Protein AF-0000000068606017 (afdb_homodimer)

Structure (mmCIF, N/CA/C/O backbone):
data_AF-0000000068606017-model_v1
#
loop_
_entity.id
_entity.type
_entity.pdbx_description
1 polymer 'Niemann-Pick disease, type C1'
#
loop_
_atom_site.group_PDB
_atom_site.id
_atom_site.type_symbol
_atom_site.label_atom_id
_atom_site.label_alt_id
_atom_site.label_comp_id
_atom_site.label_asym_id
_atom_site.label_entity_id
_atom_site.label_seq_id
_atom_site.pdbx_PDB_ins_code
_atom_site.Cartn_x
_atom_site.Cartn_y
_atom_site.Cartn_z
_atom_site.occupancy
_atom_site.B_iso_or_equiv
_atom_site.auth_seq_id
_atom_site.auth_comp_id
_atom_site.auth_asym_id
_atom_site.auth_atom_id
_atom_site.pdbx_PDB_model_num
ATOM 1 N N . MET A 1 1 ? -15.656 -75.125 -33.688 1 21.33 1 MET A N 1
ATOM 2 C CA . MET A 1 1 ? -15.297 -74.25 -34.75 1 21.33 1 MET A CA 1
ATOM 3 C C . MET A 1 1 ? -16.312 -73.125 -34.875 1 21.33 1 MET A C 1
ATOM 5 O O . MET A 1 1 ? -17.516 -73.375 -35.031 1 21.33 1 MET A O 1
ATOM 9 N N . CYS A 1 2 ? -16.016 -72 -34.031 1 26.03 2 CYS A N 1
ATOM 10 C CA . CYS A 1 2 ? -16.812 -70.812 -33.719 1 26.03 2 CYS A CA 1
ATOM 11 C C . CYS A 1 2 ? -17.172 -70.062 -35 1 26.03 2 CYS A C 1
ATOM 13 O O . CYS A 1 2 ? -16.297 -69.5 -35.656 1 26.03 2 CYS A O 1
ATOM 15 N N . SER A 1 3 ? -17.953 -70.625 -35.906 1 27.33 3 SER A N 1
ATOM 16 C CA . SER A 1 3 ? -18.375 -70.25 -37.25 1 27.33 3 SER A CA 1
ATOM 17 C C . SER A 1 3 ? -19.141 -68.938 -37.188 1 27.33 3 SER A C 1
ATOM 19 O O . SER A 1 3 ? -20.266 -68.875 -36.656 1 27.33 3 SER A O 1
ATOM 21 N N . VAL A 1 4 ? -18.5 -67.75 -36.844 1 31.09 4 VAL A N 1
ATOM 22 C CA . VAL A 1 4 ? -19.141 -66.438 -36.938 1 31.09 4 VAL A CA 1
ATOM 23 C C . VAL A 1 4 ? -19.609 -66.188 -38.375 1 31.09 4 VAL A C 1
ATOM 25 O O . VAL A 1 4 ? -18.828 -66.312 -39.344 1 31.09 4 VAL A O 1
ATOM 28 N N . SER A 1 5 ? -20.812 -66.625 -38.688 1 28.27 5 SER A N 1
ATOM 29 C CA . SER A 1 5 ? -21.453 -66.375 -40 1 28.27 5 SER A CA 1
ATOM 30 C C . SER A 1 5 ? -21.281 -64.938 -40.406 1 28.27 5 SER A C 1
ATOM 32 O O . SER A 1 5 ? -21.188 -64 -39.594 1 28.27 5 SER A O 1
ATOM 34 N N . HIS A 1 6 ? -20.703 -64.5 -41.625 1 30.91 6 HIS A N 1
ATOM 35 C CA . HIS A 1 6 ? -20.406 -63.375 -42.469 1 30.91 6 HIS A CA 1
ATOM 36 C C . HIS A 1 6 ? -21.547 -62.344 -42.438 1 30.91 6 HIS A C 1
ATOM 38 O O . HIS A 1 6 ? -21.344 -61.188 -42.781 1 30.91 6 HIS A O 1
ATOM 44 N N . ALA A 1 7 ? -22.812 -62.781 -42.531 1 29.77 7 ALA A N 1
ATOM 45 C CA . ALA A 1 7 ? -23.859 -61.906 -43.031 1 29.77 7 ALA A CA 1
ATOM 46 C C . ALA A 1 7 ? -24 -60.656 -42.156 1 29.77 7 ALA A C 1
ATOM 48 O O . ALA A 1 7 ? -24.25 -59.562 -42.656 1 29.77 7 ALA A O 1
ATOM 49 N N . LEU A 1 8 ? -24.375 -60.75 -40.938 1 30.48 8 LEU A N 1
ATOM 50 C CA . LEU A 1 8 ? -24.984 -59.625 -40.25 1 30.48 8 LEU A CA 1
ATOM 51 C C . LEU A 1 8 ? -23.922 -58.625 -39.781 1 30.48 8 LEU A C 1
ATOM 53 O O . LEU A 1 8 ? -24.172 -57.781 -38.938 1 30.48 8 LEU A O 1
ATOM 57 N N . LEU A 1 9 ? -22.5 -58.906 -40.062 1 30.8 9 LEU A N 1
ATOM 58 C CA . LEU A 1 9 ? -21.641 -57.812 -39.625 1 30.8 9 LEU A CA 1
ATOM 59 C C . LEU A 1 9 ? -21.922 -56.531 -40.438 1 30.8 9 LEU A C 1
ATOM 61 O O . LEU A 1 9 ? -21.656 -56.5 -41.625 1 30.8 9 LEU A O 1
ATOM 65 N N . SER A 1 10 ? -23.047 -55.969 -40.312 1 31.67 10 SER A N 1
ATOM 66 C CA . SER A 1 10 ? -23.156 -54.656 -40.969 1 31.67 10 SER A CA 1
ATOM 67 C C . SER A 1 10 ? -21.859 -53.875 -40.906 1 31.67 10 SER A C 1
ATOM 69 O O . SER A 1 10 ? -21.156 -53.938 -39.906 1 31.67 10 SER A O 1
ATOM 71 N N . GLN A 1 11 ? -21.125 -53.656 -42.031 1 29.78 11 GLN A N 1
ATOM 72 C CA . GLN A 1 11 ? -19.812 -53.156 -42.438 1 29.78 11 GLN A CA 1
ATOM 73 C C . GLN A 1 11 ? -19.359 -52 -41.531 1 29.78 11 GLN A C 1
ATOM 75 O O . GLN A 1 11 ? -18.188 -51.938 -41.156 1 29.78 11 GLN A O 1
ATOM 80 N N . ASN A 1 12 ? -20.156 -50.906 -41.5 1 32.53 12 ASN A N 1
ATOM 81 C CA . ASN A 1 12 ? -19.625 -49.562 -41.219 1 32.53 12 ASN A CA 1
ATOM 82 C C . ASN A 1 12 ? -19.25 -49.438 -39.75 1 32.53 12 ASN A C 1
ATOM 84 O O . ASN A 1 12 ? -18.266 -48.781 -39.406 1 32.53 12 ASN A O 1
ATOM 88 N N . GLN A 1 13 ? -20.141 -49.781 -38.875 1 34.06 13 GLN A N 1
ATOM 89 C CA . GLN A 1 13 ? -19.969 -49.344 -37.5 1 34.06 13 GLN A CA 1
ATOM 90 C C . GLN A 1 13 ? -18.844 -50.125 -36.812 1 34.06 13 GLN A C 1
ATOM 92 O O . GLN A 1 13 ? -18.125 -49.562 -36 1 34.06 13 GLN A O 1
ATOM 97 N N . VAL A 1 14 ? -18.734 -51.406 -37.094 1 34.69 14 VAL A N 1
ATOM 98 C CA . VAL A 1 14 ? -17.672 -52.219 -36.438 1 34.69 14 VAL A CA 1
ATOM 99 C C . VAL A 1 14 ? -16.328 -51.844 -37.062 1 34.69 14 VAL A C 1
ATOM 101 O O . VAL A 1 14 ? -15.281 -52.219 -36.531 1 34.69 14 VAL A O 1
ATOM 104 N N . ARG A 1 15 ? -16.266 -51.312 -38.219 1 34.12 15 ARG A N 1
ATOM 105 C CA . ARG A 1 15 ? -14.992 -50.906 -38.812 1 34.12 15 ARG A CA 1
ATOM 106 C C . ARG A 1 15 ? -14.305 -49.812 -38 1 34.12 15 ARG A C 1
ATOM 108 O O . ARG A 1 15 ? -13.086 -49.656 -38.062 1 34.12 15 ARG A O 1
ATOM 115 N N . SER A 1 16 ? -15.133 -48.938 -37.531 1 35.94 16 SER A N 1
ATOM 116 C CA . SER A 1 16 ? -14.438 -47.875 -36.812 1 35.94 16 SER A CA 1
ATOM 117 C C . SER A 1 16 ? -13.695 -48.438 -35.594 1 35.94 16 SER A C 1
ATOM 119 O O . SER A 1 16 ? -12.883 -47.75 -35 1 35.94 16 SER A O 1
ATOM 121 N N . TRP A 1 17 ? -14.227 -49.469 -35.062 1 36.19 17 TRP A N 1
ATOM 122 C CA . TRP A 1 17 ? -13.477 -50.062 -33.969 1 36.19 17 TRP A CA 1
ATOM 123 C C . TRP A 1 17 ? -12.219 -50.75 -34.469 1 36.19 17 TRP A C 1
ATOM 125 O O . TRP A 1 17 ? -11.516 -51.406 -33.719 1 36.19 17 TRP A O 1
ATOM 135 N N . LYS A 1 18 ? -12.195 -51.062 -35.875 1 35.97 18 LYS A N 1
ATOM 136 C CA . LYS A 1 18 ? -11.227 -51.844 -36.625 1 35.97 18 LYS A CA 1
ATOM 137 C C . LYS A 1 18 ? -9.844 -51.219 -36.594 1 35.97 18 LYS A C 1
ATOM 139 O O . LYS A 1 18 ? -8.969 -51.562 -37.375 1 35.97 18 LYS A O 1
ATOM 144 N N . LEU A 1 19 ? -9.625 -50.094 -36 1 34.12 19 LEU A N 1
ATOM 145 C CA . LEU A 1 19 ? -8.25 -49.781 -36.375 1 34.12 19 LEU A CA 1
ATOM 146 C C . LEU A 1 19 ? -7.355 -51 -36.188 1 34.12 19 LEU A C 1
ATOM 148 O O . LEU A 1 19 ? -6.156 -50.969 -36.469 1 34.12 19 LEU A O 1
ATOM 152 N N . TYR A 1 20 ? -7.473 -51.875 -35.188 1 31.17 20 TYR A N 1
ATOM 153 C CA . TYR A 1 20 ? -6.359 -52.812 -35.25 1 31.17 20 TYR A CA 1
ATOM 154 C C . TYR A 1 20 ? -6.484 -53.688 -36.5 1 31.17 20 TYR A C 1
ATOM 156 O O . TYR A 1 20 ? -7.598 -54.031 -36.906 1 31.17 20 TYR A O 1
ATOM 164 N N . ARG A 1 21 ? -5.488 -53.812 -37.406 1 35.12 21 ARG A N 1
ATOM 165 C CA . ARG A 1 21 ? -5.102 -54.781 -38.438 1 35.12 21 ARG A CA 1
ATOM 166 C C . ARG A 1 21 ? -5.547 -56.188 -38.094 1 35.12 21 ARG A C 1
ATOM 168 O O . ARG A 1 21 ? -5.035 -57.156 -38.656 1 35.12 21 ARG A O 1
ATOM 175 N N . VAL A 1 22 ? -6.172 -56.531 -36.969 1 30.88 22 VAL A N 1
ATOM 176 C CA . VAL A 1 22 ? -6.234 -58 -37.031 1 30.88 22 VAL A CA 1
ATOM 177 C C . VAL A 1 22 ? -7.039 -58.438 -38.25 1 30.88 22 VAL A C 1
ATOM 179 O O . VAL A 1 22 ? -8 -57.75 -38.625 1 30.88 22 VAL A O 1
ATOM 182 N N . SER A 1 23 ? -6.555 -59.312 -39.219 1 31.05 23 SER A N 1
ATOM 183 C CA . SER A 1 23 ? -7.219 -60.25 -40.094 1 31.05 23 SER A CA 1
ATOM 184 C C . SER A 1 23 ? -8.602 -60.625 -39.562 1 31.05 23 SER A C 1
ATOM 186 O O . SER A 1 23 ? -8.969 -60.25 -38.438 1 31.05 23 SER A O 1
ATOM 188 N N . VAL A 1 24 ? -9.016 -62.062 -39.844 1 33.53 24 VAL A N 1
ATOM 189 C CA . VAL A 1 24 ? -10.219 -62.781 -39.438 1 33.53 24 VAL A CA 1
ATOM 190 C C . VAL A 1 24 ? -10.461 -62.625 -37.938 1 33.53 24 VAL A C 1
ATOM 192 O O . VAL A 1 24 ? -9.703 -63.156 -37.125 1 33.53 24 VAL A O 1
ATOM 195 N N . CYS A 1 25 ? -10.578 -61.625 -37.375 1 36.5 25 CYS A N 1
ATOM 196 C CA . CYS A 1 25 ? -10.766 -61.344 -35.938 1 36.5 25 CYS A CA 1
ATOM 197 C C . CYS A 1 25 ? -11.812 -62.281 -35.344 1 36.5 25 CYS A C 1
ATOM 199 O O . CYS A 1 25 ? -12.992 -62.188 -35.688 1 36.5 25 CYS A O 1
ATOM 201 N N . VAL A 1 26 ? -11.547 -63.5 -35.156 1 45.22 26 VAL A N 1
ATOM 202 C CA . VAL A 1 26 ? -12.328 -64.5 -34.406 1 45.22 26 VAL A CA 1
ATOM 203 C C . VAL A 1 26 ? -12.711 -63.938 -33.031 1 45.22 26 VAL A C 1
ATOM 205 O O . VAL A 1 26 ? -11.836 -63.625 -32.219 1 45.22 26 VAL A O 1
ATOM 208 N N . LEU A 1 27 ? -13.703 -63.062 -32.844 1 53.28 27 LEU A N 1
ATOM 209 C CA . LEU A 1 27 ? -14.305 -62.625 -31.578 1 53.28 27 LEU A CA 1
ATOM 210 C C . LEU A 1 27 ? -15.039 -63.75 -30.891 1 53.28 27 LEU A C 1
ATOM 212 O O . LEU A 1 27 ? -15.555 -64.625 -31.562 1 53.28 27 LEU A O 1
ATOM 216 N N . CYS A 1 28 ? -14.758 -64.062 -29.656 1 60.47 28 CYS A N 1
ATOM 217 C CA . CYS A 1 28 ? -15.406 -65.125 -28.891 1 60.47 28 CYS A CA 1
ATOM 218 C C . CYS A 1 28 ? -16.781 -64.625 -28.391 1 60.47 28 CYS A C 1
ATOM 220 O O . CYS A 1 28 ? -17.391 -65.312 -27.578 1 60.47 28 CYS A O 1
ATOM 222 N N . CYS A 1 29 ? -17.219 -63.438 -28.812 1 63.72 29 CYS A N 1
ATOM 223 C CA . CYS A 1 29 ? -18.516 -63.031 -28.297 1 63.72 29 CYS A CA 1
ATOM 224 C C . CYS A 1 29 ? -19.594 -63.094 -29.375 1 63.72 29 CYS A C 1
ATOM 226 O O . CYS A 1 29 ? -19.281 -63.094 -30.578 1 63.72 29 CYS A O 1
ATOM 228 N N . ASP A 1 30 ? -20.734 -63.5 -29.016 1 64.75 30 ASP A N 1
ATOM 229 C CA . ASP A 1 30 ? -21.875 -63.562 -29.938 1 64.75 30 ASP A CA 1
ATOM 230 C C . ASP A 1 30 ? -22.344 -62.156 -30.297 1 64.75 30 ASP A C 1
ATOM 232 O O . ASP A 1 30 ? -21.922 -61.188 -29.672 1 64.75 30 ASP A O 1
ATOM 236 N N . VAL A 1 31 ? -22.891 -61.969 -31.297 1 63.28 31 VAL A N 1
ATOM 237 C CA . VAL A 1 31 ? -23.406 -60.688 -31.797 1 63.28 31 VAL A CA 1
ATOM 238 C C . VAL A 1 31 ? -24.25 -60.031 -30.734 1 63.28 31 VAL A C 1
ATOM 240 O O . VAL A 1 31 ? -24.219 -58.812 -30.578 1 63.28 31 VAL A O 1
ATOM 243 N N . GLN A 1 32 ? -24.953 -60.812 -30 1 63.47 32 GLN A N 1
ATOM 244 C CA . GLN A 1 32 ? -25.797 -60.25 -28.953 1 63.47 32 GLN A CA 1
ATOM 245 C C . GLN A 1 32 ? -24.953 -59.656 -27.828 1 63.47 32 GLN A C 1
ATOM 247 O O . GLN A 1 32 ? -25.281 -58.594 -27.281 1 63.47 32 GLN A O 1
ATOM 252 N N . GLN A 1 33 ? -23.859 -60.344 -27.609 1 68.69 33 GLN A N 1
ATOM 253 C CA . GLN A 1 33 ? -22.969 -59.844 -26.578 1 68.69 33 GLN A CA 1
ATOM 254 C C . GLN A 1 33 ? -22.312 -58.531 -27.016 1 68.69 33 GLN A C 1
ATOM 256 O O . GLN A 1 33 ? -22.125 -57.625 -26.203 1 68.69 33 GLN A O 1
ATOM 261 N N . LEU A 1 34 ? -22.062 -58.5 -28.203 1 68.25 34 LEU A N 1
ATOM 262 C CA . LEU A 1 34 ? -21.469 -57.281 -28.719 1 68.25 34 LEU A CA 1
ATOM 263 C C . LEU A 1 34 ? -22.469 -56.125 -28.688 1 68.25 34 LEU A C 1
ATOM 265 O O . LEU A 1 34 ? -22.094 -55 -28.375 1 68.25 34 LEU A O 1
ATOM 269 N N . HIS A 1 35 ? -23.641 -56.438 -29.016 1 65.69 35 HIS A N 1
ATOM 270 C CA . HIS A 1 35 ? -24.672 -55.375 -28.938 1 65.69 35 HIS A CA 1
ATOM 271 C C . HIS A 1 35 ? -24.891 -54.938 -27.5 1 65.69 35 HIS A C 1
ATOM 273 O O . HIS A 1 35 ? -25.078 -53.75 -27.234 1 65.69 35 HIS A O 1
ATOM 279 N N . THR A 1 36 ? -24.766 -55.875 -26.641 1 66.69 36 THR A N 1
ATOM 280 C CA . THR A 1 36 ? -24.938 -55.531 -25.234 1 66.69 36 THR A CA 1
ATOM 281 C C . THR A 1 36 ? -23.75 -54.719 -24.734 1 66.69 36 THR A C 1
ATOM 283 O O . THR A 1 36 ? -23.938 -53.75 -23.969 1 66.69 36 THR A O 1
ATOM 286 N N . LEU A 1 37 ? -22.672 -55.094 -25.203 1 71.12 37 LEU A N 1
ATOM 287 C CA . LEU A 1 37 ? -21.484 -54.344 -24.797 1 71.12 37 LEU A CA 1
ATOM 288 C C . LEU A 1 37 ? -21.547 -52.906 -25.344 1 71.12 37 LEU A C 1
ATOM 290 O O . LEU A 1 37 ? -21.234 -51.938 -24.641 1 71.12 37 LEU A O 1
ATOM 294 N N . LYS A 1 38 ? -21.859 -52.875 -26.531 1 67.31 38 LYS A N 1
ATOM 295 C CA . LYS A 1 38 ? -21.984 -51.531 -27.141 1 67.31 38 LYS A CA 1
ATOM 296 C C . LYS A 1 38 ? -23.031 -50.688 -26.406 1 67.31 38 LYS A C 1
ATOM 298 O O . LYS A 1 38 ? -22.812 -49.5 -26.141 1 67.31 38 LYS A O 1
ATOM 303 N N . GLY A 1 39 ? -24.047 -51.281 -26.141 1 62.28 39 GLY A N 1
ATOM 304 C CA . GLY A 1 39 ? -25.094 -50.562 -25.422 1 62.28 39 GLY A CA 1
ATOM 305 C C . GLY A 1 39 ? -24.672 -50.156 -24.016 1 62.28 39 GLY A C 1
ATOM 306 O O . GLY A 1 39 ? -24.984 -49.031 -23.578 1 62.28 39 GLY A O 1
ATOM 307 N N . SER A 1 40 ? -23.891 -50.969 -23.406 1 65 40 SER A N 1
ATOM 308 C CA . SER A 1 40 ? -23.469 -50.688 -22.031 1 65 40 SER A CA 1
ATOM 309 C C . SER A 1 40 ? -22.391 -49.625 -22 1 65 40 SER A C 1
ATOM 311 O O . SER A 1 40 ? -22.219 -48.938 -20.984 1 65 40 SER A O 1
ATOM 313 N N . LEU A 1 41 ? -21.75 -49.5 -23.062 1 67.19 41 LEU A N 1
ATOM 314 C CA . LEU A 1 41 ? -20.625 -48.562 -23.062 1 67.19 41 LEU A CA 1
ATOM 315 C C . LEU A 1 41 ? -21.062 -47.188 -23.594 1 67.19 41 LEU A C 1
ATOM 317 O O . LEU A 1 41 ? -20.266 -46.25 -23.641 1 67.19 41 LEU A O 1
ATOM 321 N N . GLN A 1 42 ? -22.203 -47.031 -23.922 1 63.38 42 GLN A N 1
ATOM 322 C CA . GLN A 1 42 ? -22.672 -45.75 -24.453 1 63.38 42 GLN A CA 1
ATOM 323 C C . GLN A 1 42 ? -22.641 -44.656 -23.375 1 63.38 42 GLN A C 1
ATOM 325 O O . GLN A 1 42 ? -22.25 -43.531 -23.641 1 63.38 42 GLN A O 1
ATOM 330 N N . LEU A 1 43 ? -22.984 -45 -22.203 1 62.84 43 LEU A N 1
ATOM 331 C CA . LEU A 1 43 ? -23 -44.031 -21.125 1 62.84 43 LEU A CA 1
ATOM 332 C C . LEU A 1 43 ? -21.578 -43.656 -20.719 1 62.84 43 LEU A C 1
ATOM 334 O O . LEU A 1 43 ? -21.25 -42.469 -20.625 1 62.84 43 LEU A O 1
ATOM 338 N N . PRO A 1 44 ? -20.781 -44.656 -20.484 1 64.81 44 PRO A N 1
ATOM 339 C CA . PRO A 1 44 ? -19.406 -44.281 -20.188 1 64.81 44 PRO A CA 1
ATOM 340 C C . PRO A 1 44 ? -18.766 -43.469 -21.312 1 64.81 44 PRO A C 1
ATOM 342 O O . PRO A 1 44 ? -17.922 -42.594 -21.047 1 64.81 44 PRO A O 1
ATOM 345 N N . LEU A 1 45 ? -19.109 -43.75 -22.438 1 68.75 45 LEU A N 1
ATOM 346 C CA . LEU A 1 45 ? -18.609 -43 -23.562 1 68.75 45 LEU A CA 1
ATOM 347 C C . LEU A 1 45 ? -19 -41.531 -23.422 1 68.75 45 LEU A C 1
ATOM 349 O O . LEU A 1 45 ? -18.172 -40.625 -23.672 1 68.75 45 LEU A O 1
ATOM 353 N N . GLN A 1 46 ? -20.109 -41.344 -23.031 1 62.56 46 GLN A N 1
ATOM 354 C CA . GLN A 1 46 ? -20.578 -39.969 -22.891 1 62.56 46 GLN A CA 1
ATOM 355 C C . GLN A 1 46 ? -19.828 -39.25 -21.781 1 62.56 46 GLN A C 1
ATOM 357 O O . GLN A 1 46 ? -19.562 -38.031 -21.875 1 62.56 46 GLN A O 1
ATOM 362 N N . PHE A 1 47 ? -19.422 -39.938 -20.828 1 63.56 47 PHE A N 1
ATOM 363 C CA . PHE A 1 47 ? -18.781 -39.281 -19.688 1 63.56 47 PHE A CA 1
ATOM 364 C C . PHE A 1 47 ? -17.281 -39.188 -19.922 1 63.56 47 PHE A C 1
ATOM 366 O O . PHE A 1 47 ? -16.641 -38.219 -19.469 1 63.56 47 PHE A O 1
ATOM 373 N N . LEU A 1 48 ? -16.75 -40.156 -20.578 1 63.31 48 LEU A N 1
ATOM 374 C CA . LEU A 1 48 ? -15.297 -40.188 -20.734 1 63.31 48 LEU A CA 1
ATOM 375 C C . LEU A 1 48 ? -14.898 -39.719 -22.125 1 63.31 48 LEU A C 1
ATOM 377 O O . LEU A 1 48 ? -13.719 -39.781 -22.484 1 63.31 48 LEU A O 1
ATOM 381 N N . SER A 1 49 ? -15.875 -39.281 -22.812 1 62.94 49 SER A N 1
ATOM 382 C CA . SER A 1 49 ? -15.586 -38.875 -24.188 1 62.94 49 SER A CA 1
ATOM 383 C C . SER A 1 49 ? -14.711 -37.656 -24.219 1 62.94 49 SER A C 1
ATOM 385 O O . SER A 1 49 ? -14.078 -37.344 -25.234 1 62.94 49 SER A O 1
ATOM 387 N N . ARG A 1 50 ? -14.703 -37 -23.047 1 65.44 50 ARG A N 1
ATOM 388 C CA . ARG A 1 50 ? -13.891 -35.781 -23 1 65.44 50 ARG A CA 1
ATOM 389 C C . ARG A 1 50 ? -12.406 -36.125 -23.125 1 65.44 50 ARG A C 1
ATOM 391 O O . ARG A 1 50 ? -11.617 -35.281 -23.594 1 65.44 50 ARG A O 1
ATOM 398 N N . CYS A 1 51 ? -12.203 -37.188 -22.609 1 66.81 51 CYS A N 1
ATOM 399 C CA . CYS A 1 51 ? -10.836 -37.719 -22.75 1 66.81 51 CYS A CA 1
ATOM 400 C C . CYS A 1 51 ? -10.82 -39 -23.562 1 66.81 51 CYS A C 1
ATOM 402 O O . CYS A 1 51 ? -11.039 -40.094 -23.016 1 66.81 51 CYS A O 1
ATOM 404 N N . PRO A 1 52 ? -10.648 -38.844 -24.859 1 72.25 52 PRO A N 1
ATOM 405 C CA . PRO A 1 52 ? -10.695 -40.031 -25.734 1 72.25 52 PRO A CA 1
ATOM 406 C C . PRO A 1 52 ? -9.75 -41.156 -25.281 1 72.25 52 PRO A C 1
ATOM 408 O O . PRO A 1 52 ? -10.078 -42.312 -25.391 1 72.25 52 PRO A O 1
ATOM 411 N N . ALA A 1 53 ? -8.711 -40.75 -24.672 1 73.25 53 ALA A N 1
ATOM 412 C CA . ALA A 1 53 ? -7.773 -41.75 -24.203 1 73.25 53 ALA A CA 1
ATOM 413 C C . ALA A 1 53 ? -8.375 -42.562 -23.047 1 73.25 53 ALA A C 1
ATOM 415 O O . ALA A 1 53 ? -8.234 -43.781 -23 1 73.25 53 ALA A O 1
ATOM 416 N N . CYS A 1 54 ? -9.094 -41.875 -22.219 1 70.69 54 CYS A N 1
ATOM 417 C CA . CYS A 1 54 ? -9.711 -42.531 -21.078 1 70.69 54 CYS A CA 1
ATOM 418 C C . CYS A 1 54 ? -10.805 -43.5 -21.531 1 70.69 54 CYS A C 1
ATOM 420 O O . CYS A 1 54 ? -10.922 -44.625 -21.016 1 70.69 54 CYS A O 1
ATOM 422 N N . PHE A 1 55 ? -11.523 -43.094 -22.484 1 74.62 55 PHE A N 1
ATOM 423 C CA . PHE A 1 55 ? -12.594 -43.938 -22.984 1 74.62 55 PHE A CA 1
ATOM 424 C C . PHE A 1 55 ? -12.031 -45.156 -23.734 1 74.62 55 PHE A C 1
ATOM 426 O O . PHE A 1 55 ? -12.555 -46.25 -23.609 1 74.62 55 PHE A O 1
ATOM 433 N N . PHE A 1 56 ? -11.062 -44.906 -24.422 1 75.12 56 PHE A N 1
ATOM 434 C CA . PHE A 1 56 ? -10.43 -46 -25.141 1 75.12 56 PHE A CA 1
ATOM 435 C C . PHE A 1 56 ? -9.914 -47.062 -24.172 1 75.12 56 PHE A C 1
ATOM 437 O O . PHE A 1 56 ? -10.102 -48.25 -24.391 1 75.12 56 PHE A O 1
ATOM 444 N N . ASN A 1 57 ? -9.352 -46.625 -23.188 1 74.25 57 ASN A N 1
ATOM 445 C CA . ASN A 1 57 ? -8.828 -47.531 -22.188 1 74.25 57 ASN A CA 1
ATOM 446 C C . ASN A 1 57 ? -9.953 -48.312 -21.516 1 74.25 57 ASN A C 1
ATOM 448 O O . ASN A 1 57 ? -9.805 -49.5 -21.234 1 74.25 57 ASN A O 1
ATOM 452 N N . LEU A 1 58 ? -10.992 -47.625 -21.297 1 75.44 58 LEU A N 1
ATOM 453 C CA . LEU A 1 58 ? -12.148 -48.281 -20.719 1 75.44 58 LEU A CA 1
ATOM 454 C C . LEU A 1 58 ? -12.734 -49.312 -21.672 1 75.44 58 LEU A C 1
ATOM 456 O O . LEU A 1 58 ? -13.078 -50.438 -21.266 1 75.44 58 LEU A O 1
ATOM 460 N N . MET A 1 59 ? -12.797 -48.938 -22.844 1 75.44 59 MET A N 1
ATOM 461 C CA . MET A 1 59 ? -13.336 -49.844 -23.859 1 75.44 59 MET A CA 1
ATOM 462 C C . MET A 1 59 ? -12.453 -51.062 -24.016 1 75.44 59 MET A C 1
ATOM 464 O O . MET A 1 59 ? -12.961 -52.188 -24.172 1 75.44 59 MET A O 1
ATOM 468 N N . ASN A 1 60 ? -11.258 -50.844 -23.938 1 75 60 ASN A N 1
ATOM 469 C CA . ASN A 1 60 ? -10.32 -51.969 -24.031 1 75 60 ASN A CA 1
ATOM 470 C C . ASN A 1 60 ? -10.484 -52.938 -22.859 1 75 60 ASN A C 1
ATOM 472 O O . ASN A 1 60 ? -10.383 -54.156 -23.047 1 75 60 ASN A O 1
ATOM 476 N N . LEU A 1 61 ? -10.703 -52.375 -21.812 1 76.06 61 LEU A N 1
ATOM 477 C CA . LEU A 1 61 ? -10.922 -53.219 -20.641 1 76.06 61 LEU A CA 1
ATOM 478 C C . LEU A 1 61 ? -12.125 -54.125 -20.844 1 76.06 61 LEU A C 1
ATOM 480 O O . LEU A 1 61 ? -12.047 -55.344 -20.609 1 76.06 61 LEU A O 1
ATOM 484 N N . PHE A 1 62 ? -13.188 -53.625 -21.406 1 74.69 62 PHE A N 1
ATOM 485 C CA . PHE A 1 62 ? -14.422 -54.406 -21.516 1 74.69 62 PHE A CA 1
ATOM 486 C C . PHE A 1 62 ? -14.406 -55.25 -22.766 1 74.69 62 PHE A C 1
ATOM 488 O O . PHE A 1 62 ? -14.977 -56.375 -22.781 1 74.69 62 PHE A O 1
ATOM 495 N N . CYS A 1 63 ? -13.844 -54.719 -23.688 1 74.31 63 CYS A N 1
ATOM 496 C CA . CYS A 1 63 ? -13.742 -55.5 -24.906 1 74.31 63 CYS A CA 1
ATOM 497 C C . CYS A 1 63 ? -12.914 -56.75 -24.672 1 74.31 63 CYS A C 1
ATOM 499 O O . CYS A 1 63 ? -13.258 -57.844 -25.172 1 74.31 63 CYS A O 1
ATOM 501 N N . GLU A 1 64 ? -11.906 -56.625 -23.859 1 76.62 64 GLU A N 1
ATOM 502 C CA . GLU A 1 64 ? -11.078 -57.781 -23.562 1 76.62 64 GLU A CA 1
ATOM 503 C C . GLU A 1 64 ? -11.789 -58.75 -22.609 1 76.62 64 GLU A C 1
ATOM 505 O O . GLU A 1 64 ? -11.625 -59.969 -22.703 1 76.62 64 GLU A O 1
ATOM 510 N N . LEU A 1 65 ? -12.555 -58.188 -21.875 1 76.88 65 LEU A N 1
ATOM 511 C CA . LEU A 1 65 ? -13.312 -59 -20.922 1 76.88 65 LEU A CA 1
ATOM 512 C C . LEU A 1 65 ? -14.375 -59.812 -21.656 1 76.88 65 LEU A C 1
ATOM 514 O O . LEU A 1 65 ? -14.586 -61 -21.328 1 76.88 65 LEU A O 1
ATOM 518 N N . THR A 1 66 ? -15.023 -59.188 -22.625 1 73.38 66 THR A N 1
ATOM 519 C CA . THR A 1 66 ? -16.219 -59.812 -23.188 1 73.38 66 THR A CA 1
ATOM 520 C C . THR A 1 66 ? -15.906 -60.5 -24.516 1 73.38 66 THR A C 1
ATOM 522 O O . THR A 1 66 ? -16.469 -61.562 -24.812 1 73.38 66 THR A O 1
ATOM 525 N N . CYS A 1 67 ? -15.078 -59.844 -25.219 1 70.06 67 CYS A N 1
ATOM 526 C CA . CYS A 1 67 ? -15.016 -60.312 -26.594 1 70.06 67 CYS A CA 1
ATOM 527 C C . CYS A 1 67 ? -13.633 -60.844 -26.922 1 70.06 67 CYS A C 1
ATOM 529 O O . CYS A 1 67 ? -13.391 -61.312 -28.047 1 70.06 67 CYS A O 1
ATOM 531 N N . SER A 1 68 ? -12.781 -60.906 -26.047 1 74.25 68 SER A N 1
ATOM 532 C CA . SER A 1 68 ? -11.422 -61.344 -26.359 1 74.25 68 SER A CA 1
ATOM 533 C C . SER A 1 68 ? -11.359 -62.844 -26.562 1 74.25 68 SER A C 1
ATOM 535 O O . SER A 1 68 ? -11.969 -63.594 -25.812 1 74.25 68 SER A O 1
ATOM 537 N N . PRO A 1 69 ? -10.891 -63.312 -27.609 1 69.94 69 PRO A N 1
ATOM 538 C CA . PRO A 1 69 ? -10.711 -64.75 -27.797 1 69.94 69 PRO A CA 1
ATOM 539 C C . PRO A 1 69 ? -9.75 -65.375 -26.766 1 69.94 69 PRO A C 1
ATOM 541 O O . PRO A 1 69 ? -9.734 -66.562 -26.578 1 69.94 69 PRO A O 1
ATOM 544 N N . LEU A 1 70 ? -9.07 -64.438 -26 1 73.12 70 LEU A N 1
ATOM 545 C CA . LEU A 1 70 ? -8.125 -64.875 -25 1 73.12 70 LEU A CA 1
ATOM 546 C C . LEU A 1 70 ? -8.711 -64.812 -23.594 1 73.12 70 LEU A C 1
ATOM 548 O O . LEU A 1 70 ? -7.973 -64.75 -22.609 1 73.12 70 LEU A O 1
ATOM 552 N N . GLN A 1 71 ? -9.945 -64.812 -23.453 1 73.81 71 GLN A N 1
ATOM 553 C CA . GLN A 1 71 ? -10.633 -64.625 -22.172 1 73.81 71 GLN A CA 1
ATOM 554 C C . GLN A 1 71 ? -10.203 -65.688 -21.156 1 73.81 71 GLN A C 1
ATOM 556 O O . GLN A 1 71 ? -10.148 -65.375 -19.953 1 73.81 71 GLN A O 1
ATOM 561 N N . SER A 1 72 ? -9.977 -66.875 -21.688 1 72.81 72 SER A N 1
ATOM 562 C CA . SER A 1 72 ? -9.664 -68 -20.797 1 72.81 72 SER A CA 1
ATOM 563 C C . SER A 1 72 ? -8.328 -67.75 -20.094 1 72.81 72 SER A C 1
ATOM 565 O O . SER A 1 72 ? -8.062 -68.375 -19.047 1 72.81 72 SER A O 1
ATOM 567 N N . LEU A 1 73 ? -7.645 -66.812 -20.641 1 76.62 73 LEU A N 1
ATOM 568 C CA . LEU A 1 73 ? -6.324 -66.625 -20.062 1 76.62 73 LEU A CA 1
ATOM 569 C C . LEU A 1 73 ? -6.402 -65.625 -18.859 1 76.62 73 LEU A C 1
ATOM 571 O O . LEU A 1 73 ? -5.555 -65.688 -17.969 1 76.62 73 LEU A O 1
ATOM 575 N N . PHE A 1 74 ? -7.398 -64.812 -18.844 1 78.19 74 PHE A N 1
ATOM 576 C CA . PHE A 1 74 ? -7.371 -63.844 -17.781 1 78.19 74 PHE A CA 1
ATOM 577 C C . PHE A 1 74 ? -8.703 -63.812 -17.047 1 78.19 74 PHE A C 1
ATOM 579 O O . PHE A 1 74 ? -8.898 -63 -16.141 1 78.19 74 PHE A O 1
ATOM 586 N N . MET A 1 75 ? -9.547 -64.625 -17.391 1 77 75 MET A N 1
ATOM 587 C CA . MET A 1 75 ? -10.844 -64.625 -16.719 1 77 75 MET A CA 1
ATOM 588 C C . MET A 1 75 ? -11.117 -66.062 -16.156 1 77 75 MET A C 1
ATOM 590 O O . MET A 1 75 ? -10.938 -67.062 -16.859 1 77 75 MET A O 1
ATOM 594 N N . ASN A 1 76 ? -11.359 -66 -14.852 1 77 76 ASN A N 1
ATOM 595 C CA . ASN A 1 76 ? -11.711 -67.312 -14.211 1 77 76 ASN A CA 1
ATOM 596 C C . ASN A 1 76 ? -13.117 -67.25 -13.617 1 77 76 ASN A C 1
ATOM 598 O O . ASN A 1 76 ? -13.445 -66.312 -12.844 1 77 76 ASN A O 1
ATOM 602 N N . GLY A 1 77 ? -14.023 -68.062 -14.055 1 67.56 77 GLY A N 1
ATOM 603 C CA . GLY A 1 77 ? -15.352 -68.188 -13.461 1 67.56 77 GLY A CA 1
ATOM 604 C C . GLY A 1 77 ? -15.336 -68.875 -12.109 1 67.56 77 GLY A C 1
ATOM 605 O O . GLY A 1 77 ? -14.883 -70 -11.984 1 67.56 77 GLY A O 1
ATOM 606 N N . THR A 1 78 ? -15.562 -68.188 -11.016 1 69.44 78 THR A N 1
ATOM 607 C CA . THR A 1 78 ? -15.43 -68.688 -9.672 1 69.44 78 THR A CA 1
ATOM 608 C C . THR A 1 78 ? -16.766 -69.25 -9.172 1 69.44 78 THR A C 1
ATOM 610 O O . THR A 1 78 ? -16.781 -70.188 -8.375 1 69.44 78 THR A O 1
ATOM 613 N N . GLN A 1 79 ? -17.875 -68.625 -9.531 1 68.38 79 GLN A N 1
ATOM 614 C CA . GLN A 1 79 ? -19.156 -69.125 -9.016 1 68.38 79 GLN A CA 1
ATOM 615 C C . GLN A 1 79 ? -20.125 -69.438 -10.156 1 68.38 79 GLN A C 1
ATOM 617 O O . GLN A 1 79 ? -20.281 -68.625 -11.078 1 68.38 79 GLN A O 1
ATOM 622 N N . PHE A 1 80 ? -20.656 -70.688 -10.117 1 65.25 80 PHE A N 1
ATOM 623 C CA . PHE A 1 80 ? -21.594 -71.125 -11.133 1 65.25 80 PHE A CA 1
ATOM 624 C C . PHE A 1 80 ? -22.938 -71.5 -10.5 1 65.25 80 PHE A C 1
ATOM 626 O O . PHE A 1 80 ? -23 -71.938 -9.352 1 65.25 80 PHE A O 1
ATOM 633 N N . THR A 1 81 ? -23.984 -70.875 -10.758 1 60.12 81 THR A N 1
ATOM 634 C CA . THR A 1 81 ? -25.281 -71.312 -10.242 1 60.12 81 THR A CA 1
ATOM 635 C C . THR A 1 81 ? -25.688 -72.625 -10.859 1 60.12 81 THR A C 1
ATOM 637 O O . THR A 1 81 ? -25.406 -72.875 -12.031 1 60.12 81 THR A O 1
ATOM 640 N N . ASN A 1 82 ? -25.891 -73.75 -9.953 1 53.34 82 ASN A N 1
ATOM 641 C CA . ASN A 1 82 ? -26.422 -75 -10.352 1 53.34 82 ASN A CA 1
ATOM 642 C C . ASN A 1 82 ? -27.906 -74.938 -10.688 1 53.34 82 ASN A C 1
ATOM 644 O O . ASN A 1 82 ? -28.75 -74.938 -9.789 1 53.34 82 ASN A O 1
ATOM 648 N N . GLY A 1 83 ? -28.453 -74.062 -11.352 1 46.22 83 GLY A N 1
ATOM 649 C CA . GLY A 1 83 ? -29.875 -74.25 -11.523 1 46.22 83 GLY A CA 1
ATOM 650 C C . GLY A 1 83 ? -30.25 -75.562 -12.188 1 46.22 83 GLY A C 1
ATOM 651 O O . GLY A 1 83 ? -29.453 -76.125 -12.961 1 46.22 83 GLY A O 1
ATOM 652 N N . THR A 1 84 ? -30.922 -76.5 -11.344 1 46.41 84 THR A N 1
ATOM 653 C CA . THR A 1 84 ? -31.453 -77.75 -11.727 1 46.41 84 THR A CA 1
ATOM 654 C C . THR A 1 84 ? -32 -77.75 -13.148 1 46.41 84 THR A C 1
ATOM 656 O O . THR A 1 84 ? -32.188 -78.812 -13.766 1 46.41 84 THR A O 1
ATOM 659 N N . ALA A 1 85 ? -32.938 -76.812 -13.414 1 46.12 85 ALA A N 1
ATOM 660 C CA . ALA A 1 85 ? -33.656 -77.188 -14.625 1 46.12 85 ALA A CA 1
ATOM 661 C C . ALA A 1 85 ? -32.688 -77.438 -15.781 1 46.12 85 ALA A C 1
ATOM 663 O O . ALA A 1 85 ? -32.688 -78.5 -16.391 1 46.12 85 ALA A O 1
ATOM 664 N N . ALA A 1 86 ? -32.875 -76.75 -16.938 1 47.25 86 ALA A N 1
ATOM 665 C CA . ALA A 1 86 ? -32.5 -77.062 -18.312 1 47.25 86 ALA A CA 1
ATOM 666 C C . ALA A 1 86 ? -31.016 -76.875 -18.562 1 47.25 86 ALA A C 1
ATOM 668 O O . ALA A 1 86 ? -30.594 -76.688 -19.703 1 47.25 86 ALA A O 1
ATOM 669 N N . ASN A 1 87 ? -30.062 -77.438 -17.812 1 47.78 87 ASN A N 1
ATOM 670 C CA . ASN A 1 87 ? -28.656 -77.688 -18.078 1 47.78 87 ASN A CA 1
ATOM 671 C C . ASN A 1 87 ? -27.891 -76.375 -18.312 1 47.78 87 ASN A C 1
ATOM 673 O O . ASN A 1 87 ? -26.891 -76.312 -19.031 1 47.78 87 ASN A O 1
ATOM 677 N N . LYS A 1 88 ? -28.594 -75.25 -18.219 1 52.78 88 LYS A N 1
ATOM 678 C CA . LYS A 1 88 ? -27.797 -74.062 -18.531 1 52.78 88 LYS A CA 1
ATOM 679 C C . LYS A 1 88 ? -27.078 -73.5 -17.297 1 52.78 88 LYS A C 1
ATOM 681 O O . LYS A 1 88 ? -27.703 -73.25 -16.266 1 52.78 88 LYS A O 1
ATOM 686 N N . THR A 1 89 ? -25.75 -73.875 -17.016 1 58.03 89 THR A N 1
ATOM 687 C CA . THR A 1 89 ? -24.891 -73.312 -15.961 1 58.03 89 THR A CA 1
ATOM 688 C C . THR A 1 89 ? -24.516 -71.875 -16.219 1 58.03 89 THR A C 1
ATOM 690 O O . THR A 1 89 ? -24.047 -71.562 -17.312 1 58.03 89 THR A O 1
ATOM 693 N N . ASN A 1 90 ? -25.172 -71 -15.609 1 59.56 90 ASN A N 1
ATOM 694 C CA . ASN A 1 90 ? -24.844 -69.562 -15.773 1 59.56 90 ASN A CA 1
ATOM 695 C C . ASN A 1 90 ? -23.703 -69.188 -14.852 1 59.56 90 ASN A C 1
ATOM 697 O O . ASN A 1 90 ? -23.578 -69.688 -13.734 1 59.56 90 ASN A O 1
ATOM 701 N N . VAL A 1 91 ? -22.719 -68.5 -15.398 1 64.69 91 VAL A N 1
ATOM 702 C CA . VAL A 1 91 ? -21.609 -67.938 -14.633 1 64.69 91 VAL A CA 1
ATOM 703 C C . VAL A 1 91 ? -22.078 -66.75 -13.812 1 64.69 91 VAL A C 1
ATOM 705 O O . VAL A 1 91 ? -22.609 -65.75 -14.367 1 64.69 91 VAL A O 1
ATOM 708 N N . VAL A 1 92 ? -22.078 -66.875 -12.516 1 64.69 92 VAL A N 1
ATOM 709 C CA . VAL A 1 92 ? -22.547 -65.812 -11.633 1 64.69 92 VAL A CA 1
ATOM 710 C C . VAL A 1 92 ? -21.391 -64.875 -11.305 1 64.69 92 VAL A C 1
ATOM 712 O O . VAL A 1 92 ? -21.594 -63.625 -11.148 1 64.69 92 VAL A O 1
ATOM 715 N N . GLU A 1 93 ? -20.188 -65.438 -11.133 1 66.56 93 GLU A N 1
ATOM 716 C CA . GLU A 1 93 ? -19.047 -64.625 -10.75 1 66.56 93 GLU A CA 1
ATOM 717 C C . GLU A 1 93 ? -17.812 -64.938 -11.586 1 66.56 93 GLU A C 1
ATOM 719 O O . GLU A 1 93 ? -17.531 -66.125 -11.836 1 66.56 93 GLU A O 1
ATOM 724 N N . VAL A 1 94 ? -17.266 -63.812 -12.156 1 71.75 94 VAL A N 1
ATOM 725 C CA . VAL A 1 94 ? -16.031 -64 -12.906 1 71.75 94 VAL A CA 1
ATOM 726 C C . VAL A 1 94 ? -14.906 -63.188 -12.305 1 71.75 94 VAL A C 1
ATOM 728 O O . VAL A 1 94 ? -15.133 -62.062 -11.867 1 71.75 94 VAL A O 1
ATOM 731 N N . GLN A 1 95 ? -13.797 -63.75 -12.039 1 73.75 95 GLN A N 1
ATOM 732 C CA . GLN A 1 95 ? -12.602 -63.031 -11.648 1 73.75 95 GLN A CA 1
ATOM 733 C C . GLN A 1 95 ? -11.805 -62.562 -12.867 1 73.75 95 GLN A C 1
ATOM 735 O O . GLN A 1 95 ? -11.43 -63.406 -13.703 1 73.75 95 GLN A O 1
ATOM 740 N N . TYR A 1 96 ? -11.711 -61.25 -13 1 75.5 96 TYR A N 1
ATOM 741 C CA . TYR A 1 96 ? -10.992 -60.656 -14.109 1 75.5 96 TYR A CA 1
ATOM 742 C C . TYR A 1 96 ? -9.625 -60.156 -13.664 1 75.5 96 TYR A C 1
ATOM 744 O O . TYR A 1 96 ? -9.523 -59.219 -12.852 1 75.5 96 TYR A O 1
ATOM 752 N N . TYR A 1 97 ? -8.641 -60.875 -14.07 1 75.06 97 TYR A N 1
ATOM 753 C CA . TYR A 1 97 ? -7.277 -60.5 -13.711 1 75.06 97 TYR A CA 1
ATOM 754 C C . TYR A 1 97 ? -6.719 -59.469 -14.672 1 75.06 97 TYR A C 1
ATOM 756 O O . TYR A 1 97 ? -6.582 -59.719 -15.867 1 75.06 97 TYR A O 1
ATOM 764 N N . ILE A 1 98 ? -6.586 -58.25 -14.094 1 72.88 98 ILE A N 1
ATOM 765 C CA . ILE A 1 98 ? -6.074 -57.125 -14.883 1 72.88 98 ILE A CA 1
ATOM 766 C C . ILE A 1 98 ? -4.691 -56.719 -14.367 1 72.88 98 ILE A C 1
ATOM 768 O O . ILE A 1 98 ? -4.434 -56.781 -13.164 1 72.88 98 ILE A O 1
ATOM 772 N N . GLY A 1 99 ? -3.881 -56.469 -15.227 1 69 99 GLY A N 1
ATOM 773 C CA . GLY A 1 99 ? -2.545 -56.031 -14.844 1 69 99 GLY A CA 1
ATOM 774 C C . GLY A 1 99 ? -2.52 -54.656 -14.195 1 69 99 GLY A C 1
ATOM 775 O O . GLY A 1 99 ? -3.334 -53.812 -14.523 1 69 99 GLY A O 1
ATOM 776 N N . GLN A 1 100 ? -1.777 -54.5 -13.312 1 64.06 100 GLN A N 1
ATOM 777 C CA . GLN A 1 100 ? -1.634 -53.219 -12.617 1 64.06 100 GLN A CA 1
ATOM 778 C C . GLN A 1 100 ? -1.201 -52.094 -13.578 1 64.06 100 GLN A C 1
ATOM 780 O O . GLN A 1 100 ? -1.545 -50.938 -13.383 1 64.06 100 GLN A O 1
ATOM 785 N N . THR A 1 101 ? -0.638 -52.5 -14.617 1 60.59 101 THR A N 1
ATOM 786 C CA . THR A 1 101 ? -0.214 -51.531 -15.617 1 60.59 101 THR A CA 1
ATOM 787 C C . THR A 1 101 ? -1.416 -50.969 -16.375 1 60.59 101 THR A C 1
ATOM 789 O O . THR A 1 101 ? -1.451 -49.781 -16.719 1 60.59 101 THR A O 1
ATOM 792 N N . PHE A 1 102 ? -2.363 -51.844 -16.641 1 64.88 102 PHE A N 1
ATOM 793 C CA . PHE A 1 102 ? -3.613 -51.438 -17.266 1 64.88 102 PHE A CA 1
ATOM 794 C C . PHE A 1 102 ? -4.391 -50.5 -16.328 1 64.88 102 PHE A C 1
ATOM 796 O O . PHE A 1 102 ? -4.961 -49.5 -16.766 1 64.88 102 PHE A O 1
ATOM 803 N N . ALA A 1 103 ? -4.262 -50.844 -15.055 1 60.59 103 ALA A N 1
ATOM 804 C CA . ALA A 1 103 ? -5.051 -50.125 -14.062 1 60.59 103 ALA A CA 1
ATOM 805 C C . ALA A 1 103 ? -4.406 -48.781 -13.727 1 60.59 103 ALA A C 1
ATOM 807 O O . ALA A 1 103 ? -5.102 -47.812 -13.391 1 60.59 103 ALA A O 1
ATOM 808 N N . ASN A 1 104 ? -3.174 -48.688 -13.742 1 51.94 104 ASN A N 1
ATOM 809 C CA . ASN A 1 104 ? -2.459 -47.469 -13.344 1 51.94 104 ASN A CA 1
ATOM 810 C C . ASN A 1 104 ? -2.324 -46.5 -14.5 1 51.94 104 ASN A C 1
ATOM 812 O O . ASN A 1 104 ? -1.628 -45.5 -14.391 1 51.94 104 ASN A O 1
ATOM 816 N N . GLY A 1 105 ? -2.865 -46.75 -15.609 1 48.75 105 GLY A N 1
ATOM 817 C CA . GLY A 1 105 ? -2.799 -45.719 -16.641 1 48.75 105 GLY A CA 1
ATOM 818 C C . GLY A 1 105 ? -3.334 -44.375 -16.172 1 48.75 105 GLY A C 1
ATOM 819 O O . GLY A 1 105 ? -4.105 -44.312 -15.219 1 48.75 105 GLY A O 1
ATOM 820 N N . GLU A 1 106 ? -2.518 -43.281 -16.391 1 46.38 106 GLU A N 1
ATOM 821 C CA . GLU A 1 106 ? -2.836 -41.938 -15.898 1 46.38 106 GLU A CA 1
ATOM 822 C C . GLU A 1 106 ? -4.344 -41.719 -15.859 1 46.38 106 GLU A C 1
ATOM 824 O O . GLU A 1 106 ? -4.832 -40.875 -15.094 1 46.38 106 GLU A O 1
ATOM 829 N N . GLY A 1 107 ? -5.121 -42.25 -16.766 1 44.28 107 GLY A N 1
ATOM 830 C CA . GLY A 1 107 ? -6.57 -42.125 -16.734 1 44.28 107 GLY A CA 1
ATOM 831 C C . GLY A 1 107 ? -7.238 -43.156 -15.844 1 44.28 107 GLY A C 1
ATOM 832 O O . GLY A 1 107 ? -8.312 -43.656 -16.172 1 44.28 107 GLY A O 1
ATOM 833 N N . ALA A 1 108 ? -6.477 -43.594 -14.945 1 45.38 108 ALA A N 1
ATOM 834 C CA . ALA A 1 108 ? -7.066 -44.562 -14.016 1 45.38 108 ALA A CA 1
ATOM 835 C C . ALA A 1 108 ? -8.453 -44.125 -13.578 1 45.38 108 ALA A C 1
ATOM 837 O O . ALA A 1 108 ? -9.164 -44.875 -12.898 1 45.38 108 ALA A O 1
ATOM 838 N N . HIS A 1 109 ? -8.648 -42.938 -13.891 1 47.94 109 HIS A N 1
ATOM 839 C CA . HIS A 1 109 ? -9.938 -42.406 -13.484 1 47.94 109 HIS A CA 1
ATOM 840 C C . HIS A 1 109 ? -11.086 -43.156 -14.164 1 47.94 109 HIS A C 1
ATOM 842 O O . HIS A 1 109 ? -12.234 -43.062 -13.742 1 47.94 109 HIS A O 1
ATOM 848 N N . PHE A 1 110 ? -10.633 -44 -15.234 1 48.12 110 PHE A N 1
ATOM 849 C CA . PHE A 1 110 ? -11.703 -44.719 -15.922 1 48.12 110 PHE A CA 1
ATOM 850 C C . PHE A 1 110 ? -12.109 -45.969 -15.156 1 48.12 110 PHE A C 1
ATOM 852 O O . PHE A 1 110 ? -13.164 -46.531 -15.414 1 48.12 110 PHE A O 1
ATOM 859 N N . LEU A 1 111 ? -11.18 -46.344 -14.328 1 47.62 111 LEU A N 1
ATOM 860 C CA . LEU A 1 111 ? -11.531 -47.562 -13.602 1 47.62 111 LEU A CA 1
ATOM 861 C C . LEU A 1 111 ? -12.781 -47.344 -12.75 1 47.62 111 LEU A C 1
ATOM 863 O O . LEU A 1 111 ? -13.57 -48.281 -12.547 1 47.62 111 LEU A O 1
ATOM 867 N N . VAL A 1 112 ? -12.875 -46.156 -12.352 1 44.84 112 VAL A N 1
ATOM 868 C CA . VAL A 1 112 ? -14.047 -45.844 -11.523 1 44.84 112 VAL A CA 1
ATOM 869 C C . VAL A 1 112 ? -15.312 -45.969 -12.367 1 44.84 112 VAL A C 1
ATOM 871 O O . VAL A 1 112 ? -16.25 -46.688 -11.977 1 44.84 112 VAL A O 1
ATOM 874 N N . PRO A 1 113 ? -15.312 -45.5 -13.531 1 46.09 113 PRO A N 1
ATOM 875 C CA . PRO A 1 113 ? -16.516 -45.75 -14.32 1 46.09 113 PRO A CA 1
ATOM 876 C C . PRO A 1 113 ? -16.625 -47.188 -14.812 1 46.09 113 PRO A C 1
ATOM 878 O O . PRO A 1 113 ? -17.719 -47.719 -14.992 1 46.09 113 PRO A O 1
ATOM 881 N N . ALA A 1 114 ? -15.469 -47.875 -15.086 1 50.28 114 ALA A N 1
ATOM 882 C CA . ALA A 1 114 ? -15.5 -49.25 -15.484 1 50.28 114 ALA A CA 1
ATOM 883 C C . ALA A 1 114 ? -16.203 -50.125 -14.43 1 50.28 114 ALA A C 1
ATOM 885 O O . ALA A 1 114 ? -16.953 -51.031 -14.766 1 50.28 114 ALA A O 1
ATOM 886 N N . LEU A 1 115 ? -15.867 -49.781 -13.281 1 45.88 115 LEU A N 1
ATOM 887 C CA . LEU A 1 115 ? -16.531 -50.5 -12.203 1 45.88 115 LEU A CA 1
ATOM 888 C C . LEU A 1 115 ? -18.031 -50.25 -12.219 1 45.88 115 LEU A C 1
ATOM 890 O O . LEU A 1 115 ? -18.828 -51.125 -11.891 1 45.88 115 LEU A O 1
ATOM 894 N N . PHE A 1 116 ? -18.281 -49.125 -12.805 1 44.22 116 PHE A N 1
ATOM 895 C CA . PHE A 1 116 ? -19.688 -48.719 -12.906 1 44.22 116 PHE A CA 1
ATOM 896 C C . PHE A 1 116 ? -20.422 -49.531 -13.961 1 44.22 116 PHE A C 1
ATOM 898 O O . PHE A 1 116 ? -21.578 -49.906 -13.781 1 44.22 116 PHE A O 1
ATOM 905 N N . VAL A 1 117 ? -19.703 -49.75 -15.016 1 48.94 117 VAL A N 1
ATOM 906 C CA . VAL A 1 117 ? -20.312 -50.438 -16.125 1 48.94 117 VAL A CA 1
ATOM 907 C C . VAL A 1 117 ? -20.406 -51.938 -15.812 1 48.94 117 VAL A C 1
ATOM 909 O O . VAL A 1 117 ? -21.375 -52.594 -16.188 1 48.94 117 VAL A O 1
ATOM 912 N N . LEU A 1 118 ? -19.406 -52.5 -15.188 1 45.34 118 LEU A N 1
ATOM 913 C CA . LEU A 1 118 ? -19.328 -53.938 -14.93 1 45.34 118 LEU A CA 1
ATOM 914 C C . LEU A 1 118 ? -20.297 -54.344 -13.828 1 45.34 118 LEU A C 1
ATOM 916 O O . LEU A 1 118 ? -20.547 -55.531 -13.633 1 45.34 118 LEU A O 1
ATOM 920 N N . SER A 1 119 ? -20.75 -53.5 -13.078 1 40.22 119 SER A N 1
ATOM 921 C CA . SER A 1 119 ? -21.562 -53.875 -11.938 1 40.22 119 SER A CA 1
ATOM 922 C C . SER A 1 119 ? -22.969 -54.312 -12.383 1 40.22 119 SER A C 1
ATOM 924 O O . SER A 1 119 ? -23.734 -54.844 -11.586 1 40.22 119 SER A O 1
ATOM 926 N N . GLY A 1 120 ? -23.5 -53.906 -13.484 1 39.16 120 GLY A N 1
ATOM 927 C CA . GLY A 1 120 ? -24.875 -54.281 -13.781 1 39.16 120 GLY A CA 1
ATOM 928 C C . GLY A 1 120 ? -25 -55.719 -14.219 1 39.16 120 GLY A C 1
ATOM 929 O O . GLY A 1 120 ? -25.875 -56.469 -13.734 1 39.16 120 GLY A O 1
ATOM 930 N N . PRO A 1 121 ? -24.438 -56.125 -15.477 1 42.66 121 PRO A N 1
ATOM 931 C CA . PRO A 1 121 ? -24.891 -57.375 -16.078 1 42.66 121 PRO A CA 1
ATOM 932 C C . PRO A 1 121 ? -24.375 -58.625 -15.328 1 42.66 121 PRO A C 1
ATOM 934 O O . PRO A 1 121 ? -23.328 -58.562 -14.68 1 42.66 121 PRO A O 1
ATOM 937 N N . THR A 1 122 ? -25.344 -59.594 -14.93 1 46.88 122 THR A N 1
ATOM 938 C CA . THR A 1 122 ? -25 -60.969 -14.641 1 46.88 122 THR A CA 1
ATOM 939 C C . THR A 1 122 ? -24.031 -61.531 -15.68 1 46.88 122 THR A C 1
ATOM 941 O O . THR A 1 122 ? -24.234 -61.375 -16.875 1 46.88 122 THR A O 1
ATOM 944 N N . PRO A 1 123 ? -22.766 -62.031 -15.172 1 52.44 123 PRO A N 1
ATOM 945 C CA . PRO A 1 123 ? -22.047 -62.438 -13.961 1 52.44 123 PRO A CA 1
ATOM 946 C C . PRO A 1 123 ? -21.266 -61.281 -13.336 1 52.44 123 PRO A C 1
ATOM 948 O O . PRO A 1 123 ? -20.922 -60.312 -14.023 1 52.44 123 PRO A O 1
ATOM 951 N N . MET A 1 124 ? -21.125 -61.188 -12.016 1 56.34 124 MET A N 1
ATOM 952 C CA . MET A 1 124 ? -20.312 -60.312 -11.211 1 56.34 124 MET A CA 1
ATOM 953 C C . MET A 1 124 ? -18.844 -60.406 -11.609 1 56.34 124 MET A C 1
ATOM 955 O O . MET A 1 124 ? -18.281 -61.5 -11.656 1 56.34 124 MET A O 1
ATOM 959 N N . VAL A 1 125 ? -18.281 -59.312 -12.102 1 60.62 125 VAL A N 1
ATOM 960 C CA . VAL A 1 125 ? -16.875 -59.312 -12.508 1 60.62 125 VAL A CA 1
ATOM 961 C C . VAL A 1 125 ? -16.016 -58.781 -11.367 1 60.62 125 VAL A C 1
ATOM 963 O O . VAL A 1 125 ? -16.219 -57.656 -10.906 1 60.62 125 VAL A O 1
ATOM 966 N N . ILE A 1 126 ? -15.227 -59.469 -10.594 1 57.56 126 ILE A N 1
ATOM 967 C CA . ILE A 1 126 ? -14.242 -59.062 -9.602 1 57.56 126 ILE A CA 1
ATOM 968 C C . ILE A 1 126 ? -12.906 -58.781 -10.281 1 57.56 126 ILE A C 1
ATOM 970 O O . ILE A 1 126 ? -12.305 -59.688 -10.883 1 57.56 126 ILE A O 1
ATOM 974 N N . ILE A 1 127 ? -12.586 -57.5 -10.25 1 62.12 127 ILE A N 1
ATOM 975 C CA . ILE A 1 127 ? -11.336 -57.094 -10.898 1 62.12 127 ILE A CA 1
ATOM 976 C C . ILE A 1 127 ? -10.164 -57.312 -9.938 1 62.12 127 ILE A C 1
ATOM 978 O O . ILE A 1 127 ? -10.188 -56.812 -8.812 1 62.12 127 ILE A O 1
ATOM 982 N N . GLN A 1 128 ? -9.289 -58.156 -10.133 1 62.44 128 GLN A N 1
ATOM 983 C CA . GLN A 1 128 ? -8.055 -58.375 -9.383 1 62.44 128 GLN A CA 1
ATOM 984 C C . GLN A 1 128 ? -6.859 -57.75 -10.102 1 62.44 128 GLN A C 1
ATOM 986 O O . GLN A 1 128 ? -6.547 -58.125 -11.234 1 62.44 128 GLN A O 1
ATOM 991 N N . LEU A 1 129 ? -6.457 -56.656 -9.5 1 62.34 129 LEU A N 1
ATOM 992 C CA . LEU A 1 129 ? -5.277 -56 -10.047 1 62.34 129 LEU A CA 1
ATOM 993 C C . LEU A 1 129 ? -4.012 -56.781 -9.695 1 62.34 129 LEU A C 1
ATOM 995 O O . LEU A 1 129 ? -3.621 -56.844 -8.523 1 62.34 129 LEU A O 1
ATOM 999 N N . VAL A 1 130 ? -3.488 -57.594 -10.539 1 61.91 130 VAL A N 1
ATOM 1000 C CA . VAL A 1 130 ? -2.32 -58.438 -10.266 1 61.91 130 VAL A CA 1
ATOM 1001 C C . VAL A 1 130 ? -1.338 -58.344 -11.43 1 61.91 130 VAL A C 1
ATOM 1003 O O . VAL A 1 130 ? -1.745 -58.281 -12.594 1 61.91 130 VAL A O 1
ATOM 1006 N N . ASP A 1 131 ? -0.207 -58.094 -11.234 1 59.53 131 ASP A N 1
ATOM 1007 C CA . ASP A 1 131 ? 0.798 -58.031 -12.297 1 59.53 131 ASP A CA 1
ATOM 1008 C C . ASP A 1 131 ? 1.336 -59.438 -12.633 1 59.53 131 ASP A C 1
ATOM 1010 O O . ASP A 1 131 ? 1.988 -59.594 -13.664 1 59.53 131 ASP A O 1
ATOM 1014 N N . VAL A 1 132 ? 1.181 -60.5 -11.703 1 59.91 132 VAL A N 1
ATOM 1015 C CA . VAL A 1 132 ? 1.729 -61.844 -11.883 1 59.91 132 VAL A CA 1
ATOM 1016 C C . VAL A 1 132 ? 0.592 -62.844 -12.078 1 59.91 132 VAL A C 1
ATOM 1018 O O . VAL A 1 132 ? -0.544 -62.594 -11.672 1 59.91 132 VAL A O 1
ATOM 1021 N N . SER A 1 133 ? 0.812 -63.875 -12.969 1 62.81 133 SER A N 1
ATOM 1022 C CA . SER A 1 133 ? -0.177 -64.938 -13.156 1 62.81 133 SER A CA 1
ATOM 1023 C C . SER A 1 133 ? -0.547 -65.562 -11.828 1 62.81 133 SER A C 1
ATOM 1025 O O . SER A 1 133 ? 0.33 -66 -11.07 1 62.81 133 SER A O 1
ATOM 1027 N N . VAL A 1 134 ? -1.625 -65.375 -11.375 1 62.44 134 VAL A N 1
ATOM 1028 C CA . VAL A 1 134 ? -2.135 -66 -10.164 1 62.44 134 VAL A CA 1
ATOM 1029 C C . VAL A 1 134 ? -3.113 -67.125 -10.523 1 62.44 134 VAL A C 1
ATOM 1031 O O . VAL A 1 134 ? -4.059 -66.875 -11.289 1 62.44 134 VAL A O 1
ATOM 1034 N N . SER A 1 135 ? -2.959 -68.312 -10 1 58.5 135 SER A N 1
ATOM 1035 C CA . SER A 1 135 ? -3.789 -69.562 -10.07 1 58.5 135 SER A CA 1
ATOM 1036 C C . SER A 1 135 ? -4.051 -69.938 -11.516 1 58.5 135 SER A C 1
ATOM 1038 O O . SER A 1 135 ? -5.164 -70.312 -11.859 1 58.5 135 SER A O 1
ATOM 1040 N N . GLY A 1 136 ? -3.125 -69.688 -12.508 1 63.78 136 GLY A N 1
ATOM 1041 C CA . GLY A 1 136 ? -3.209 -70.125 -13.883 1 63.78 136 GLY A CA 1
ATOM 1042 C C . GLY A 1 136 ? -3.771 -69.062 -14.828 1 63.78 136 GLY A C 1
ATOM 1043 O O . GLY A 1 136 ? -3.912 -69.375 -16.031 1 63.78 136 GLY A O 1
ATOM 1044 N N . MET A 1 137 ? -4.004 -68 -14.281 1 73.94 137 MET A N 1
ATOM 1045 C CA . MET A 1 137 ? -4.598 -66.938 -15.141 1 73.94 137 MET A CA 1
ATOM 1046 C C . MET A 1 137 ? -3.602 -65.812 -15.414 1 73.94 137 MET A C 1
ATOM 1048 O O . MET A 1 137 ? -2.924 -65.375 -14.5 1 73.94 137 MET A O 1
ATOM 1052 N N . SER A 1 138 ? -3.342 -65.5 -16.688 1 74.81 138 SER A N 1
ATOM 1053 C CA . SER A 1 138 ? -2.484 -64.375 -17.094 1 74.81 138 SER A CA 1
ATOM 1054 C C . SER A 1 138 ? -3.273 -63.094 -17.172 1 74.81 138 SER A C 1
ATOM 1056 O O . SER A 1 138 ? -4.309 -63.031 -17.844 1 74.81 138 SER A O 1
ATOM 1058 N N . PRO A 1 139 ? -2.734 -62.125 -16.5 1 79 139 PRO A N 1
ATOM 1059 C CA . PRO A 1 139 ? -3.504 -60.875 -16.438 1 79 139 PRO A CA 1
ATOM 1060 C C . PRO A 1 139 ? -3.586 -60.156 -17.781 1 79 139 PRO A C 1
ATOM 1062 O O . PRO A 1 139 ? -2.672 -60.281 -18.609 1 79 139 PRO A O 1
ATOM 1065 N N . MET A 1 140 ? -4.785 -59.469 -18.047 1 78.25 140 MET A N 1
ATOM 1066 C CA . MET A 1 140 ? -5 -58.688 -19.25 1 78.25 140 MET A CA 1
ATOM 1067 C C . MET A 1 140 ? -4.168 -57.406 -19.219 1 78.25 140 MET A C 1
ATOM 1069 O O . MET A 1 140 ? -4.297 -56.594 -18.312 1 78.25 140 MET A O 1
ATOM 1073 N N . ASN A 1 141 ? -3.234 -57.25 -20.047 1 66.5 141 ASN A N 1
ATOM 1074 C CA . ASN A 1 141 ? -2.346 -56.094 -20.062 1 66.5 141 ASN A CA 1
ATOM 1075 C C . ASN A 1 141 ? -2.285 -55.469 -21.438 1 66.5 141 ASN A C 1
ATOM 1077 O O . ASN A 1 141 ? -1.204 -55.281 -22 1 66.5 141 ASN A O 1
ATOM 1081 N N . ASN A 1 142 ? -3.547 -55.094 -22.031 1 68.31 142 ASN A N 1
ATOM 1082 C CA . ASN A 1 142 ? -3.604 -54.438 -23.328 1 68.31 142 ASN A CA 1
ATOM 1083 C C . ASN A 1 142 ? -3.092 -53 -23.234 1 68.31 142 ASN A C 1
ATOM 1085 O O . ASN A 1 142 ? -3.043 -52.406 -22.141 1 68.31 142 ASN A O 1
ATOM 1089 N N . LYS A 1 143 ? -2.719 -52.312 -24.391 1 65.25 143 LYS A N 1
ATOM 1090 C CA . LYS A 1 143 ? -2.17 -50.969 -24.438 1 65.25 143 LYS A CA 1
ATOM 1091 C C . LYS A 1 143 ? -3.199 -49.938 -23.984 1 65.25 143 LYS A C 1
ATOM 1093 O O . LYS A 1 143 ? -4.371 -50 -24.359 1 65.25 143 LYS A O 1
ATOM 1098 N N . THR A 1 144 ? -2.758 -49.156 -22.953 1 74.12 144 THR A N 1
ATOM 1099 C CA . THR A 1 144 ? -3.602 -48.062 -22.516 1 74.12 144 THR A CA 1
ATOM 1100 C C . THR A 1 144 ? -3.025 -46.719 -23 1 74.12 144 THR A C 1
ATOM 1102 O O . THR A 1 144 ? -1.831 -46.625 -23.281 1 74.12 144 THR A O 1
ATOM 1105 N N . TYR A 1 145 ? -3.869 -45.719 -23.375 1 71.5 145 TYR A N 1
ATOM 1106 C CA . TYR A 1 145 ? -3.48 -44.375 -23.781 1 71.5 145 TYR A CA 1
ATOM 1107 C C . TYR A 1 145 ? -3.525 -43.406 -22.609 1 71.5 145 TYR A C 1
ATOM 1109 O O . TYR A 1 145 ? -4.445 -43.469 -21.781 1 71.5 145 TYR A O 1
ATOM 1117 N N . ASP A 1 146 ? -2.395 -42.625 -22.516 1 69.19 146 ASP A N 1
ATOM 1118 C CA . ASP A 1 146 ? -2.43 -41.562 -21.516 1 69.19 146 ASP A CA 1
ATOM 1119 C C . ASP A 1 146 ? -3.338 -40.406 -21.953 1 69.19 146 ASP A C 1
ATOM 1121 O O . ASP A 1 146 ? -3.566 -40.219 -23.156 1 69.19 146 ASP A O 1
ATOM 1125 N N . CYS A 1 147 ? -3.824 -39.594 -20.953 1 69.19 147 CYS A N 1
ATOM 1126 C CA . CYS A 1 147 ? -4.773 -38.531 -21.266 1 69.19 147 CYS A CA 1
ATOM 1127 C C . CYS A 1 147 ? -4.117 -37.469 -22.109 1 69.19 147 CYS A C 1
ATOM 1129 O O . CYS A 1 147 ? -4.805 -36.688 -22.797 1 69.19 147 CYS A O 1
ATOM 1131 N N . THR A 1 148 ? -2.836 -37.406 -22.062 1 68.94 148 THR A N 1
ATOM 1132 C CA . THR A 1 148 ? -2.156 -36.375 -22.844 1 68.94 148 THR A CA 1
ATOM 1133 C C . THR A 1 148 ? -1.853 -36.875 -24.25 1 68.94 148 THR A C 1
ATOM 1135 O O . THR A 1 148 ? -1.424 -36.094 -25.109 1 68.94 148 THR A O 1
ATOM 1138 N N . GLU A 1 149 ? -2.107 -38.188 -24.609 1 66.5 149 GLU A N 1
ATOM 1139 C CA . GLU A 1 149 ? -1.795 -38.781 -25.891 1 66.5 149 GLU A CA 1
ATOM 1140 C C . GLU A 1 149 ? -3.025 -38.844 -26.797 1 66.5 149 GLU A C 1
ATOM 1142 O O . GLU A 1 149 ? -4.133 -39.094 -26.328 1 66.5 149 GLU A O 1
ATOM 1147 N N . GLY A 1 150 ? -2.859 -38.375 -28.047 1 65.69 150 GLY A N 1
ATOM 1148 C CA . GLY A 1 150 ? -3.934 -38.562 -29.016 1 65.69 150 GLY A CA 1
ATOM 1149 C C . GLY A 1 150 ? -4.125 -40 -29.438 1 65.69 150 GLY A C 1
ATOM 1150 O O . GLY A 1 150 ? -3.201 -40.812 -29.359 1 65.69 150 GLY A O 1
ATOM 1151 N N . LEU A 1 151 ? -5.219 -40.438 -29.781 1 65.62 151 LEU A N 1
ATOM 1152 C CA . LEU A 1 151 ? -5.555 -41.781 -30.219 1 65.62 151 LEU A CA 1
ATOM 1153 C C . LEU A 1 151 ? -5.242 -42 -31.703 1 65.62 151 LEU A C 1
ATOM 1155 O O . LEU A 1 151 ? -5.09 -41 -32.438 1 65.62 151 LEU A O 1
ATOM 1159 N N . GLU A 1 152 ? -5.012 -43.094 -32.188 1 56.84 152 GLU A N 1
ATOM 1160 C CA . GLU A 1 152 ? -4.715 -43.469 -33.562 1 56.84 152 GLU A CA 1
ATOM 1161 C C . GLU A 1 152 ? -5.855 -43.062 -34.5 1 56.84 152 GLU A C 1
ATOM 1163 O O . GLU A 1 152 ? -5.641 -42.844 -35.688 1 56.84 152 GLU A O 1
ATOM 1168 N N . ASP A 1 153 ? -7.07 -42.875 -33.875 1 56.88 153 ASP A N 1
ATOM 1169 C CA . ASP A 1 153 ? -8.227 -42.531 -34.688 1 56.88 153 ASP A CA 1
ATOM 1170 C C . ASP A 1 153 ? -8.289 -41.031 -34.938 1 56.88 153 ASP A C 1
ATOM 1172 O O . ASP A 1 153 ? -9.203 -40.531 -35.625 1 56.88 153 ASP A O 1
ATOM 1176 N N . GLY A 1 154 ? -7.277 -40.344 -34.438 1 57.62 154 GLY A N 1
ATOM 1177 C CA . GLY A 1 154 ? -7.242 -38.906 -34.719 1 57.62 154 GLY A CA 1
ATOM 1178 C C . GLY A 1 154 ? -7.715 -38.062 -33.531 1 57.62 154 GLY A C 1
ATOM 1179 O O . GLY A 1 154 ? -7.746 -36.844 -33.656 1 57.62 154 GLY A O 1
ATOM 1180 N N . SER A 1 155 ? -8.086 -38.719 -32.562 1 64.06 155 SER A N 1
ATOM 1181 C CA . SER A 1 155 ? -8.578 -37.906 -31.438 1 64.06 155 SER A CA 1
ATOM 1182 C C . SER A 1 155 ? -7.43 -37.25 -30.672 1 64.06 155 SER A C 1
ATOM 1184 O O . SER A 1 155 ? -6.398 -37.906 -30.438 1 64.06 155 SER A O 1
ATOM 1186 N N . GLY A 1 156 ? -7.504 -35.969 -30.453 1 63.03 156 GLY A N 1
ATOM 1187 C CA . GLY A 1 156 ? -6.453 -35.219 -29.797 1 63.03 156 GLY A CA 1
ATOM 1188 C C . GLY A 1 156 ? -6.309 -35.531 -28.328 1 63.03 156 GLY A C 1
ATOM 1189 O O . GLY A 1 156 ? -7.094 -36.312 -27.781 1 63.03 156 GLY A O 1
ATOM 1190 N N . PRO A 1 157 ? -5.324 -35 -27.734 1 67.62 157 PRO A N 1
ATOM 1191 C CA . PRO A 1 157 ? -5.09 -35.188 -26.297 1 67.62 157 PRO A CA 1
ATOM 1192 C C . PRO A 1 157 ? -6.129 -34.5 -25.438 1 67.62 157 PRO A C 1
ATOM 1194 O O . PRO A 1 157 ? -6.785 -33.562 -25.891 1 67.62 157 PRO A O 1
ATOM 1197 N N . CYS A 1 158 ? -6.23 -35 -24.156 1 65.75 158 CYS A N 1
ATOM 1198 C CA . CYS A 1 158 ? -7.191 -34.438 -23.219 1 65.75 158 CYS A CA 1
ATOM 1199 C C . CYS A 1 158 ? -6.754 -33.062 -22.75 1 65.75 158 CYS A C 1
ATOM 1201 O O . CYS A 1 158 ? -5.562 -32.75 -22.75 1 65.75 158 CYS A O 1
ATOM 1203 N N . SER A 1 159 ? -7.676 -32.219 -22.594 1 63.91 159 SER A N 1
ATOM 1204 C CA . SER A 1 159 ? -7.395 -30.875 -22.141 1 63.91 159 SER A CA 1
ATOM 1205 C C . SER A 1 159 ? -6.969 -30.859 -20.672 1 63.91 159 SER A C 1
ATOM 1207 O O . SER A 1 159 ? -7.035 -31.891 -19.984 1 63.91 159 SER A O 1
ATOM 1209 N N . CYS A 1 160 ? -6.633 -29.75 -20.203 1 61.16 160 CYS A N 1
ATOM 1210 C CA . CYS A 1 160 ? -6.109 -29.562 -18.859 1 61.16 160 CYS A CA 1
ATOM 1211 C C . CYS A 1 160 ? -7.156 -29.922 -17.812 1 61.16 160 CYS A C 1
ATOM 1213 O O . CYS A 1 160 ? -6.82 -30.438 -16.734 1 61.16 160 CYS A O 1
ATOM 1215 N N . GLN A 1 161 ? -8.32 -29.766 -18.094 1 59.66 161 GLN A N 1
ATOM 1216 C CA . GLN A 1 161 ? -9.391 -30.016 -17.125 1 59.66 161 GLN A CA 1
ATOM 1217 C C . GLN A 1 161 ? -9.508 -31.5 -16.797 1 59.66 161 GLN A C 1
ATOM 1219 O O . GLN A 1 161 ? -9.836 -31.875 -15.672 1 59.66 161 GLN A O 1
ATOM 1224 N N . ASP A 1 162 ? -9.289 -32.219 -17.891 1 59.09 162 ASP A N 1
ATOM 1225 C CA . ASP A 1 162 ? -9.469 -33.656 -17.75 1 59.09 162 ASP A CA 1
ATOM 1226 C C . ASP A 1 162 ? -8.133 -34.375 -17.578 1 59.09 162 ASP A C 1
ATOM 1228 O O . ASP A 1 162 ? -8.086 -35.562 -17.312 1 59.09 162 ASP A O 1
ATOM 1232 N N . CYS A 1 163 ? -7.184 -33.5 -17.906 1 59.03 163 CYS A N 1
ATOM 1233 C CA . CYS A 1 163 ? -5.836 -34.062 -17.844 1 59.03 163 CYS A CA 1
ATOM 1234 C C . CYS A 1 163 ? -4.867 -33.062 -17.234 1 59.03 163 CYS A C 1
ATOM 1236 O O . CYS A 1 163 ? -4.445 -32.125 -17.891 1 59.03 163 CYS A O 1
ATOM 1238 N N . SER A 1 164 ? -4.602 -33.188 -16 1 60.31 164 SER A N 1
ATOM 1239 C CA . SER A 1 164 ? -3.783 -32.219 -15.266 1 60.31 164 SER A CA 1
ATOM 1240 C C . SER A 1 164 ? -2.441 -31.984 -15.953 1 60.31 164 SER A C 1
ATOM 1242 O O . SER A 1 164 ? -1.953 -30.859 -16.016 1 60.31 164 SER A O 1
ATOM 1244 N N . PRO A 1 165 ? -1.88 -33.062 -16.5 1 54.78 165 PRO A N 1
ATOM 1245 C CA . PRO A 1 165 ? -0.575 -32.844 -17.125 1 54.78 165 PRO A CA 1
ATOM 1246 C C . PRO A 1 165 ? -0.67 -32 -18.406 1 54.78 165 PRO A C 1
ATOM 1248 O O . PRO A 1 165 ? 0.333 -31.453 -18.859 1 54.78 165 PRO A O 1
ATOM 1251 N N . ALA A 1 166 ? -1.865 -31.969 -18.953 1 56.81 166 ALA A N 1
ATOM 1252 C CA . ALA A 1 166 ? -2.064 -31.172 -20.156 1 56.81 166 ALA A CA 1
ATOM 1253 C C . ALA A 1 166 ? -2.141 -29.688 -19.844 1 56.81 166 ALA A C 1
ATOM 1255 O O . ALA A 1 166 ? -2.191 -28.859 -20.75 1 56.81 166 ALA A O 1
ATOM 1256 N N . CYS A 1 167 ? -2.135 -29.266 -18.672 1 55 167 CYS A N 1
ATOM 1257 C CA . CYS A 1 167 ? -2.299 -27.875 -18.281 1 55 167 CYS A CA 1
ATOM 1258 C C . CYS A 1 167 ? -1.014 -27.078 -18.516 1 55 167 CYS A C 1
ATOM 1260 O O . CYS A 1 167 ? 0.078 -27.562 -18.203 1 55 167 CYS A O 1
ATOM 1262 N N . GLY A 1 168 ? -0.86 -26.422 -19.719 1 47.06 168 GLY A N 1
ATOM 1263 C CA . GLY A 1 168 ? 0.258 -25.562 -20.078 1 47.06 168 GLY A CA 1
ATOM 1264 C C . GLY A 1 168 ? 0.876 -24.859 -18.891 1 47.06 168 GLY A C 1
ATOM 1265 O O . GLY A 1 168 ? 0.476 -25.094 -17.75 1 47.06 168 GLY A O 1
ATOM 1266 N N . PRO A 1 169 ? 1.883 -23.906 -19.266 1 44.16 169 PRO A N 1
ATOM 1267 C CA . PRO A 1 169 ? 2.678 -23.203 -18.234 1 44.16 169 PRO A CA 1
ATOM 1268 C C . PRO A 1 169 ? 1.843 -22.25 -17.391 1 44.16 169 PRO A C 1
ATOM 1270 O O . PRO A 1 169 ? 0.795 -21.781 -17.844 1 44.16 169 PRO A O 1
ATOM 1273 N N . GLN A 1 170 ? 2.172 -22.031 -16.172 1 44.75 170 GLN A N 1
ATOM 1274 C CA . GLN A 1 170 ? 1.594 -21.234 -15.094 1 44.75 170 GLN A CA 1
ATOM 1275 C C . GLN A 1 170 ? 1.483 -19.766 -15.484 1 44.75 170 GLN A C 1
ATOM 1277 O O . GLN A 1 170 ? 2.289 -19.266 -16.281 1 44.75 170 GLN A O 1
ATOM 1282 N N . PRO A 1 171 ? 0.397 -19.125 -15.156 1 43.16 171 PRO A N 1
ATOM 1283 C CA . PRO A 1 171 ? 0.114 -17.734 -15.516 1 43.16 171 PRO A CA 1
ATOM 1284 C C . PRO A 1 171 ? 1.278 -16.797 -15.211 1 43.16 171 PRO A C 1
ATOM 1286 O O . PRO A 1 171 ? 2.043 -17.047 -14.273 1 43.16 171 PRO A O 1
ATOM 1289 N N . VAL A 1 172 ? 1.616 -15.961 -16.156 1 45.09 172 VAL A N 1
ATOM 1290 C CA . VAL A 1 172 ? 2.6 -14.883 -16.078 1 45.09 172 VAL A CA 1
ATOM 1291 C C . VAL A 1 172 ? 2.234 -13.922 -14.953 1 45.09 172 VAL A C 1
ATOM 1293 O O . VAL A 1 172 ? 1.064 -13.57 -14.789 1 45.09 172 VAL A O 1
ATOM 1296 N N . PRO A 1 173 ? 3.129 -13.656 -14.031 1 44.16 173 PRO A N 1
ATOM 1297 C CA . PRO A 1 173 ? 2.869 -12.719 -12.938 1 44.16 173 PRO A CA 1
ATOM 1298 C C . PRO A 1 173 ? 2.273 -11.398 -13.422 1 44.16 173 PRO A C 1
ATOM 1300 O O . PRO A 1 173 ? 2.51 -10.992 -14.562 1 44.16 173 PRO A O 1
ATOM 1303 N N . PRO A 1 174 ? 1.373 -10.953 -12.711 1 43.09 174 PRO A N 1
ATOM 1304 C CA . PRO A 1 174 ? 0.706 -9.719 -13.117 1 43.09 174 PRO A CA 1
ATOM 1305 C C . PRO A 1 174 ? 1.69 -8.586 -13.422 1 43.09 174 PRO A C 1
ATOM 1307 O O . PRO A 1 174 ? 2.77 -8.531 -12.828 1 43.09 174 PRO A O 1
ATOM 1310 N N . PRO A 1 175 ? 1.376 -7.957 -14.555 1 48.28 175 PRO A N 1
ATOM 1311 C CA . PRO A 1 175 ? 2.24 -6.832 -14.914 1 48.28 175 PRO A CA 1
ATOM 1312 C C . PRO A 1 175 ? 2.348 -5.785 -13.805 1 48.28 175 PRO A C 1
ATOM 1314 O O . PRO A 1 175 ? 1.47 -5.703 -12.945 1 48.28 175 PRO A O 1
ATOM 1317 N N . LEU A 1 176 ? 3.314 -4.988 -13.719 1 53.16 176 LEU A N 1
ATOM 1318 C CA . LEU A 1 176 ? 3.564 -3.953 -12.727 1 53.16 176 LEU A CA 1
ATOM 1319 C C . LEU A 1 176 ? 2.469 -2.893 -12.758 1 53.16 176 LEU A C 1
ATOM 1321 O O . LEU A 1 176 ? 1.932 -2.58 -13.82 1 53.16 176 LEU A O 1
ATOM 1325 N N . PRO A 1 177 ? 1.972 -2.553 -11.656 1 51.25 177 PRO A N 1
ATOM 1326 C CA . PRO A 1 177 ? 0.904 -1.552 -11.594 1 51.25 177 PRO A CA 1
ATOM 1327 C C . PRO A 1 177 ? 1.239 -0.283 -12.375 1 51.25 177 PRO A C 1
ATOM 1329 O O . PRO A 1 177 ? 2.391 0.157 -12.375 1 51.25 177 PRO A O 1
ATOM 1332 N N . PRO A 1 178 ? 0.278 0.134 -13.148 1 61.38 178 PRO A N 1
ATOM 1333 C CA . PRO A 1 178 ? 0.509 1.376 -13.891 1 61.38 178 PRO A CA 1
ATOM 1334 C C . PRO A 1 178 ? 0.729 2.578 -12.977 1 61.38 178 PRO A C 1
ATOM 1336 O O . PRO A 1 178 ? 0.284 2.57 -11.828 1 61.38 178 PRO A O 1
ATOM 1339 N N . PRO A 1 179 ? 1.445 3.609 -13.5 1 65.06 179 PRO A N 1
ATOM 1340 C CA . PRO A 1 179 ? 1.681 4.781 -12.648 1 65.06 179 PRO A CA 1
ATOM 1341 C C . PRO A 1 179 ? 0.398 5.547 -12.328 1 65.06 179 PRO A C 1
ATOM 1343 O O . PRO A 1 179 ? -0.575 5.469 -13.086 1 65.06 179 PRO A O 1
ATOM 1346 N N . TRP A 1 180 ? 0.145 6.152 -11.273 1 68.31 180 TRP A N 1
ATOM 1347 C CA . TRP A 1 180 ? -0.997 6.906 -10.766 1 68.31 180 TRP A CA 1
ATOM 1348 C C . TRP A 1 180 ? -1.209 8.188 -11.57 1 68.31 180 TRP A C 1
ATOM 1350 O O . TRP A 1 180 ? -0.421 9.125 -11.469 1 68.31 180 TRP A O 1
ATOM 1360 N N . THR A 1 181 ? -2.137 8.133 -12.609 1 73.88 181 THR A N 1
ATOM 1361 C CA . THR A 1 181 ? -2.422 9.297 -13.438 1 73.88 181 THR A CA 1
ATOM 1362 C C . THR A 1 181 ? -3.857 9.773 -13.227 1 73.88 181 THR A C 1
ATOM 1364 O O . THR A 1 181 ? -4.738 8.977 -12.898 1 73.88 181 THR A O 1
ATOM 1367 N N . ILE A 1 182 ? -4.117 11 -13 1 63.28 182 ILE A N 1
ATOM 1368 C CA . ILE A 1 182 ? -5.434 11.633 -12.992 1 63.28 182 ILE A CA 1
ATOM 1369 C C . ILE A 1 182 ? -5.652 12.383 -14.305 1 63.28 182 ILE A C 1
ATOM 1371 O O . ILE A 1 182 ? -4.902 13.305 -14.625 1 63.28 182 ILE A O 1
ATOM 1375 N N . LEU A 1 183 ? -6.57 12.047 -15.172 1 67.19 183 LEU A N 1
ATOM 1376 C CA . LEU A 1 183 ? -6.879 12.648 -16.469 1 67.19 183 LEU A CA 1
ATOM 1377 C C . LEU A 1 183 ? -5.684 12.555 -17.406 1 67.19 183 LEU A C 1
ATOM 1379 O O . LEU A 1 183 ? -5.367 13.516 -18.109 1 67.19 183 LEU A O 1
ATOM 1383 N N . GLY A 1 184 ? -4.859 11.477 -17.219 1 70.56 184 GLY A N 1
ATOM 1384 C CA . GLY A 1 184 ? -3.725 11.242 -18.094 1 70.56 184 GLY A CA 1
ATOM 1385 C C . GLY A 1 184 ? -2.465 11.961 -17.641 1 70.56 184 GLY A C 1
ATOM 1386 O O . GLY A 1 184 ? -1.42 11.852 -18.281 1 70.56 184 GLY A O 1
ATOM 1387 N N . ILE A 1 185 ? -2.633 12.867 -16.656 1 76.5 185 ILE A N 1
ATOM 1388 C CA . ILE A 1 185 ? -1.48 13.594 -16.125 1 76.5 185 ILE A CA 1
ATOM 1389 C C . ILE A 1 185 ? -1.052 12.984 -14.797 1 76.5 185 ILE A C 1
ATOM 1391 O O . ILE A 1 185 ? -1.886 12.484 -14.039 1 76.5 185 ILE A O 1
ATOM 1395 N N . GLY A 1 186 ? 0.194 12.938 -14.617 1 79.31 186 GLY A N 1
ATOM 1396 C CA . GLY A 1 186 ? 0.675 12.422 -13.344 1 79.31 186 GLY A CA 1
ATOM 1397 C C . GLY A 1 186 ? -0.096 12.961 -12.156 1 79.31 186 GLY A C 1
ATOM 1398 O O . GLY A 1 186 ? -0.345 14.164 -12.062 1 79.31 186 GLY A O 1
ATOM 1399 N N . ALA A 1 187 ? -0.605 12.156 -11.352 1 77.94 187 ALA A N 1
ATOM 1400 C CA . ALA A 1 187 ? -1.484 12.531 -10.25 1 77.94 187 ALA A CA 1
ATOM 1401 C C . ALA A 1 187 ? -0.81 13.555 -9.336 1 77.94 187 ALA A C 1
ATOM 1403 O O . ALA A 1 187 ? -1.417 14.562 -8.961 1 77.94 187 ALA A O 1
ATOM 1404 N N . MET A 1 188 ? 0.477 13.477 -9.023 1 84.12 188 MET A N 1
ATOM 1405 C CA . MET A 1 188 ? 1.164 14.367 -8.102 1 84.12 188 MET A CA 1
ATOM 1406 C C . MET A 1 188 ? 1.384 15.742 -8.734 1 84.12 188 MET A C 1
ATOM 1408 O O . MET A 1 188 ? 1.313 16.766 -8.047 1 84.12 188 MET A O 1
ATOM 1412 N N . VAL A 1 189 ? 1.513 15.773 -10.023 1 86.19 189 VAL A N 1
ATOM 1413 C CA . VAL A 1 189 ? 1.71 17.031 -10.727 1 86.19 189 VAL A CA 1
ATOM 1414 C C . VAL A 1 189 ? 0.409 17.844 -10.727 1 86.19 189 VAL A C 1
ATOM 1416 O O . VAL A 1 189 ? 0.413 19.047 -10.453 1 86.19 189 VAL A O 1
ATOM 1419 N N . LEU A 1 190 ? -0.72 17.094 -10.906 1 83.69 190 LEU A N 1
ATOM 1420 C CA . LEU A 1 190 ? -2.014 17.766 -10.938 1 83.69 190 LEU A CA 1
ATOM 1421 C C . LEU A 1 190 ? -2.412 18.25 -9.547 1 83.69 190 LEU A C 1
ATOM 1423 O O . LEU A 1 190 ? -2.908 19.359 -9.383 1 83.69 190 LEU A O 1
ATOM 1427 N N . ILE A 1 191 ? -2.158 17.391 -8.562 1 82.75 191 ILE A N 1
ATOM 1428 C CA . ILE A 1 191 ? -2.5 17.75 -7.188 1 82.75 191 ILE A CA 1
ATOM 1429 C C . ILE A 1 191 ? -1.683 18.953 -6.75 1 82.75 191 ILE A C 1
ATOM 1431 O O . ILE A 1 191 ? -2.219 19.891 -6.141 1 82.75 191 ILE A O 1
ATOM 1435 N N . MET A 1 192 ? -0.438 19.078 -7.066 1 86.56 192 MET A N 1
ATOM 1436 C CA . MET A 1 192 ? 0.415 20.188 -6.641 1 86.56 192 MET A CA 1
ATOM 1437 C C . MET A 1 192 ? 0.108 21.453 -7.434 1 86.56 192 MET A C 1
ATOM 1439 O O . MET A 1 192 ? 0.203 22.562 -6.906 1 86.56 192 MET A O 1
ATOM 1443 N N . TRP A 1 193 ? -0.391 21.25 -8.664 1 87.81 193 TRP A N 1
ATOM 1444 C CA . TRP A 1 193 ? -0.786 22.406 -9.461 1 87.81 193 TRP A CA 1
ATOM 1445 C C . TRP A 1 193 ? -2.047 23.047 -8.891 1 87.81 193 TRP A C 1
ATOM 1447 O O . TRP A 1 193 ? -2.127 24.266 -8.773 1 87.81 193 TRP A O 1
ATOM 1457 N N . ILE A 1 194 ? -3.008 22.25 -8.422 1 84.12 194 ILE A N 1
ATOM 1458 C CA . ILE A 1 194 ? -4.246 22.766 -7.84 1 84.12 194 ILE A CA 1
ATOM 1459 C C . ILE A 1 194 ? -3.957 23.391 -6.48 1 84.12 194 ILE A C 1
ATOM 1461 O O . ILE A 1 194 ? -4.488 24.453 -6.156 1 84.12 194 ILE A O 1
ATOM 1465 N N . SER A 1 195 ? -3.086 22.656 -5.777 1 86.62 195 SER A N 1
ATOM 1466 C CA . SER A 1 195 ? -2.727 23.203 -4.469 1 86.62 195 SER A CA 1
ATOM 1467 C C . SER A 1 195 ? -2.002 24.531 -4.602 1 86.62 195 SER A C 1
ATOM 1469 O O . SER A 1 195 ? -2.223 25.438 -3.799 1 86.62 195 SER A O 1
ATOM 1471 N N . TYR A 1 196 ? -1.191 24.797 -5.613 1 91.25 196 TYR A N 1
ATOM 1472 C CA . TYR A 1 196 ? -0.448 26.031 -5.832 1 91.25 196 TYR A CA 1
ATOM 1473 C C . TYR A 1 196 ? -1.377 27.156 -6.281 1 91.25 196 TYR A C 1
ATOM 1475 O O . TYR A 1 196 ? -1.269 28.281 -5.805 1 91.25 196 TYR A O 1
ATOM 1483 N N . MET A 1 197 ? -2.398 26.797 -7.098 1 88.38 197 MET A N 1
ATOM 1484 C CA . MET A 1 197 ? -3.344 27.797 -7.559 1 88.38 197 MET A CA 1
ATOM 1485 C C . MET A 1 197 ? -4.254 28.25 -6.422 1 88.38 197 MET A C 1
ATOM 1487 O O . MET A 1 197 ? -4.566 29.438 -6.305 1 88.38 197 MET A O 1
ATOM 1491 N N . ALA A 1 198 ? -4.629 27.297 -5.609 1 84 198 ALA A N 1
ATOM 1492 C CA . ALA A 1 198 ? -5.43 27.625 -4.438 1 84 198 ALA A CA 1
ATOM 1493 C C . ALA A 1 198 ? -4.645 28.516 -3.479 1 84 198 ALA A C 1
ATOM 1495 O O . ALA A 1 198 ? -5.188 29.484 -2.922 1 84 198 ALA A O 1
ATOM 1496 N N . PHE A 1 199 ? -3.357 28.266 -3.291 1 88.88 199 PHE A N 1
ATOM 1497 C CA . PHE A 1 199 ? -2.498 29.062 -2.43 1 88.88 199 PHE A CA 1
ATOM 1498 C C . PHE A 1 199 ? -2.369 30.484 -2.971 1 88.88 199 PHE A C 1
ATOM 1500 O O . PHE A 1 199 ? -2.453 31.453 -2.215 1 88.88 199 PHE A O 1
ATOM 1507 N N . LEU A 1 200 ? -2.197 30.625 -4.297 1 88 200 LEU A N 1
ATOM 1508 C CA . LEU A 1 200 ? -2.033 31.938 -4.906 1 88 200 LEU A CA 1
ATOM 1509 C C . LEU A 1 200 ? -3.297 32.781 -4.738 1 88 200 LEU A C 1
ATOM 1511 O O . LEU A 1 200 ? -3.221 33.969 -4.445 1 88 200 LEU A O 1
ATOM 1515 N N . LEU A 1 201 ? -4.453 32.156 -4.742 1 83.31 201 LEU A N 1
ATOM 1516 C CA . LEU A 1 201 ? -5.723 32.875 -4.602 1 83.31 201 LEU A CA 1
ATOM 1517 C C . LEU A 1 201 ? -5.926 33.344 -3.166 1 83.31 201 LEU A C 1
ATOM 1519 O O . LEU A 1 201 ? -6.32 34.5 -2.936 1 83.31 201 LEU A O 1
ATOM 1523 N N . VAL A 1 202 ? -5.523 32.5 -2.273 1 78.81 202 VAL A N 1
ATOM 1524 C CA . VAL A 1 202 ? -5.688 32.844 -0.867 1 78.81 202 VAL A CA 1
ATOM 1525 C C . VAL A 1 202 ? -4.652 33.875 -0.474 1 78.81 202 VAL A C 1
ATOM 1527 O O . VAL A 1 202 ? -4.973 34.844 0.23 1 78.81 202 VAL A O 1
ATOM 1530 N N . PHE A 1 203 ? -3.438 33.75 -0.949 1 84.81 203 PHE A N 1
ATOM 1531 C CA . PHE A 1 203 ? -2.352 34.656 -0.588 1 84.81 203 PHE A CA 1
ATOM 1532 C C . PHE A 1 203 ? -2.574 36.031 -1.189 1 84.81 203 PHE A C 1
ATOM 1534 O O . PHE A 1 203 ? -2.43 37.031 -0.501 1 84.81 203 PHE A O 1
ATOM 1541 N N . MET A 1 204 ? -3.002 36.031 -2.342 1 80.25 204 MET A N 1
ATOM 1542 C CA . MET A 1 204 ? -3.262 37.312 -2.98 1 80.25 204 MET A CA 1
ATOM 1543 C C . MET A 1 204 ? -4.48 38 -2.361 1 80.25 204 MET A C 1
ATOM 1545 O O . MET A 1 204 ? -4.504 39.219 -2.215 1 80.25 204 MET A O 1
ATOM 1549 N N . GLY A 1 205 ? -5.441 37.25 -1.927 1 73.38 205 GLY A N 1
ATOM 1550 C CA . GLY A 1 205 ? -6.594 37.781 -1.223 1 73.38 205 GLY A CA 1
ATOM 1551 C C . GLY A 1 205 ? -6.238 38.406 0.112 1 73.38 205 GLY A C 1
ATOM 1552 O O . GLY A 1 205 ? -6.742 39.469 0.457 1 73.38 205 GLY A O 1
ATOM 1553 N N . THR A 1 206 ? -5.227 37.75 0.809 1 74.19 206 THR A N 1
ATOM 1554 C CA . THR A 1 206 ? -4.832 38.219 2.125 1 74.19 206 THR A CA 1
ATOM 1555 C C . THR A 1 206 ? -3.977 39.469 2.004 1 74.19 206 THR A C 1
ATOM 1557 O O . THR A 1 206 ? -3.982 40.344 2.898 1 74.19 206 THR A O 1
ATOM 1560 N N . VAL A 1 207 ? -3.174 39.562 1.011 1 74.12 207 VAL A N 1
ATOM 1561 C CA . VAL A 1 207 ? -2.277 40.719 0.843 1 74.12 207 VAL A CA 1
ATOM 1562 C C . VAL A 1 207 ? -3.07 41.938 0.368 1 74.12 207 VAL A C 1
ATOM 1564 O O . VAL A 1 207 ? -2.799 43.062 0.785 1 74.12 207 VAL A O 1
ATOM 1567 N N . ILE A 1 208 ? -4.094 41.656 -0.399 1 65 208 ILE A N 1
ATOM 1568 C CA . ILE A 1 208 ? -4.852 42.781 -0.976 1 65 208 ILE A CA 1
ATOM 1569 C C . ILE A 1 208 ? -5.891 43.25 0.028 1 65 208 ILE A C 1
ATOM 1571 O O . ILE A 1 208 ? -6.098 44.469 0.171 1 65 208 ILE A O 1
ATOM 1575 N N . VAL A 1 209 ? -6.555 42.281 0.715 1 57.62 209 VAL A N 1
ATOM 1576 C CA . VAL A 1 209 ? -7.645 42.688 1.6 1 57.62 209 VAL A CA 1
ATOM 1577 C C . VAL A 1 209 ? -7.078 43.094 2.959 1 57.62 209 VAL A C 1
ATOM 1579 O O . VAL A 1 209 ? -6.43 42.312 3.635 1 57.62 209 VAL A O 1
ATOM 1582 N N . ASP A 1 210 ? -6.801 44.312 3.248 1 52.91 210 ASP A N 1
ATOM 1583 C CA . ASP A 1 210 ? -6.422 44.812 4.562 1 52.91 210 ASP A CA 1
ATOM 1584 C C . ASP A 1 210 ? -7.246 44.156 5.664 1 52.91 210 ASP A C 1
ATOM 1586 O O . ASP A 1 210 ? -8.453 43.969 5.516 1 52.91 210 ASP A O 1
ATOM 1590 N N . ALA A 1 211 ? -6.762 43.281 6.516 1 55.09 211 ALA A N 1
ATOM 1591 C CA . ALA A 1 211 ? -7.395 42.594 7.641 1 55.09 211 ALA A CA 1
ATOM 1592 C C . ALA A 1 211 ? -8.523 43.438 8.227 1 55.09 211 ALA A C 1
ATOM 1594 O O . ALA A 1 211 ? -9.555 42.906 8.648 1 55.09 211 ALA A O 1
ATOM 1595 N N . SER A 1 212 ? -8.359 44.75 8.258 1 55.59 212 SER A N 1
ATOM 1596 C CA . SER A 1 212 ? -9.344 45.656 8.82 1 55.59 212 SER A CA 1
ATOM 1597 C C . SER A 1 212 ? -10.625 45.688 7.984 1 55.59 212 SER A C 1
ATOM 1599 O O . SER A 1 212 ? -11.727 45.781 8.531 1 55.59 212 SER A O 1
ATOM 1601 N N . CYS A 1 213 ? -10.422 45.469 6.773 1 56.78 213 CYS A N 1
ATOM 1602 C CA . CYS A 1 213 ? -11.57 45.5 5.883 1 56.78 213 CYS A CA 1
ATOM 1603 C C . CYS A 1 213 ? -12.422 44.219 6.047 1 56.78 213 CYS A C 1
ATOM 1605 O O . CYS A 1 213 ? -13.648 44.312 6 1 56.78 213 CYS A O 1
ATOM 1607 N N . GLY A 1 214 ? -11.781 43.094 6.379 1 59.31 214 GLY A N 1
ATOM 1608 C CA . GLY A 1 214 ? -12.531 41.875 6.617 1 59.31 214 GLY A CA 1
ATOM 1609 C C . GLY A 1 214 ? -13.367 41.938 7.883 1 59.31 214 GLY A C 1
ATOM 1610 O O . GLY A 1 214 ? -14.5 41.438 7.898 1 59.31 214 GLY A O 1
ATOM 1611 N N . GLU A 1 215 ? -12.867 42.562 8.82 1 63.75 215 GLU A N 1
ATOM 1612 C CA . GLU A 1 215 ? -13.586 42.688 10.086 1 63.75 215 GLU A CA 1
ATOM 1613 C C . GLU A 1 215 ? -14.766 43.656 9.945 1 63.75 215 GLU A C 1
ATOM 1615 O O . GLU A 1 215 ? -15.836 43.406 10.516 1 63.75 215 GLU A O 1
ATOM 1620 N N . THR A 1 216 ? -14.57 44.719 9.148 1 71 216 THR A N 1
ATOM 1621 C CA . THR A 1 216 ? -15.664 45.656 8.961 1 71 216 THR A CA 1
ATOM 1622 C C . THR A 1 216 ? -16.766 45.031 8.109 1 71 216 THR A C 1
ATOM 1624 O O . THR A 1 216 ? -17.953 45.25 8.367 1 71 216 THR A O 1
ATOM 1627 N N . LEU A 1 217 ? -16.312 44.281 7.211 1 73.69 217 LEU A N 1
ATOM 1628 C CA . LEU A 1 217 ? -17.297 43.562 6.387 1 73.69 217 LEU A CA 1
ATOM 1629 C C . LEU A 1 217 ? -18.062 42.531 7.211 1 73.69 217 LEU A C 1
ATOM 1631 O O . LEU A 1 217 ? -19.266 42.375 7.023 1 73.69 217 LEU A O 1
ATOM 1635 N N . GLY A 1 218 ? -17.406 41.906 8.062 1 76.06 218 GLY A N 1
ATOM 1636 C CA . GLY A 1 218 ? -18.047 40.938 8.945 1 76.06 218 GLY A CA 1
ATOM 1637 C C . GLY A 1 218 ? -19.062 41.594 9.883 1 76.06 218 GLY A C 1
ATOM 1638 O O . GLY A 1 218 ? -20.141 41.031 10.109 1 76.06 218 GLY A O 1
ATOM 1639 N N . GLU A 1 219 ? -18.766 42.688 10.305 1 75.56 219 GLU A N 1
ATOM 1640 C CA . GLU A 1 219 ? -19.656 43.406 11.195 1 75.56 219 GLU A CA 1
ATOM 1641 C C . GLU A 1 219 ? -20.891 43.906 10.453 1 75.56 219 GLU A C 1
ATOM 1643 O O . GLU A 1 219 ? -22.016 43.844 10.977 1 75.56 219 GLU A O 1
ATOM 1648 N N . HIS A 1 220 ? -20.672 44.406 9.242 1 80.38 220 HIS A N 1
ATOM 1649 C CA . HIS A 1 220 ? -21.812 44.844 8.461 1 80.38 220 HIS A CA 1
ATOM 1650 C C . HIS A 1 220 ? -22.734 43.688 8.102 1 80.38 220 HIS A C 1
ATOM 1652 O O . HIS A 1 220 ? -23.953 43.844 8.078 1 80.38 220 HIS A O 1
ATOM 1658 N N . PHE A 1 221 ? -22.125 42.656 7.934 1 85.06 221 PHE A N 1
ATOM 1659 C CA . PHE A 1 221 ? -22.906 41.469 7.594 1 85.06 221 PHE A CA 1
ATOM 1660 C C . PHE A 1 221 ? -23.719 41 8.789 1 85.06 221 PHE A C 1
ATOM 1662 O O . PHE A 1 221 ? -24.906 40.688 8.656 1 85.06 221 PHE A O 1
ATOM 1669 N N . GLU A 1 222 ? -23.141 40.938 9.945 1 82.31 222 GLU A N 1
ATOM 1670 C CA . GLU A 1 222 ? -23.844 40.531 11.156 1 82.31 222 GLU A CA 1
ATOM 1671 C C . GLU A 1 222 ? -24.969 41.5 11.508 1 82.31 222 GLU A C 1
ATOM 1673 O O . GLU A 1 222 ? -26.047 41.062 11.922 1 82.31 222 GLU A O 1
ATOM 1678 N N . ASN A 1 223 ? -24.688 42.75 11.273 1 83.75 223 ASN A N 1
ATOM 1679 C CA . ASN A 1 223 ? -25.703 43.75 11.57 1 83.75 223 ASN A CA 1
ATOM 1680 C C . ASN A 1 223 ? -26.844 43.688 10.562 1 83.75 223 ASN A C 1
ATOM 1682 O O . ASN A 1 223 ? -28.016 43.906 10.922 1 83.75 223 ASN A O 1
ATOM 1686 N N . ALA A 1 224 ? -26.469 43.438 9.352 1 88.81 224 ALA A N 1
ATOM 1687 C CA . ALA A 1 224 ? -27.5 43.281 8.336 1 88.81 224 ALA A CA 1
ATOM 1688 C C . ALA A 1 224 ? -28.406 42.094 8.641 1 88.81 224 ALA A C 1
ATOM 1690 O O . ALA A 1 224 ? -29.625 42.156 8.453 1 88.81 224 ALA A O 1
ATOM 1691 N N . LEU A 1 225 ? -27.891 41.062 9.172 1 88.75 225 LEU A N 1
ATOM 1692 C CA . LEU A 1 225 ? -28.672 39.875 9.516 1 88.75 225 LEU A CA 1
ATOM 1693 C C . LEU A 1 225 ? -29.562 40.156 10.734 1 88.75 225 LEU A C 1
ATOM 1695 O O . LEU A 1 225 ? -30.734 39.75 10.75 1 88.75 225 LEU A O 1
ATOM 1699 N N . ARG A 1 226 ? -29 40.75 11.711 1 88.88 226 ARG A N 1
ATOM 1700 C CA . ARG A 1 226 ? -29.766 41.094 12.914 1 88.88 226 ARG A CA 1
ATOM 1701 C C . ARG A 1 226 ? -30.922 42 12.578 1 88.88 226 ARG A C 1
ATOM 1703 O O . ARG A 1 226 ? -32.031 41.812 13.062 1 88.88 226 ARG A O 1
ATOM 1710 N N . TYR A 1 227 ? -30.625 42.938 11.688 1 91.62 227 TYR A N 1
ATOM 1711 C CA . TYR A 1 227 ? -31.672 43.875 11.297 1 91.62 227 TYR A CA 1
ATOM 1712 C C . TYR A 1 227 ? -32.781 43.188 10.508 1 91.62 227 TYR A C 1
ATOM 1714 O O . TYR A 1 227 ? -33.969 43.469 10.727 1 91.62 227 TYR A O 1
ATOM 1722 N N . LEU A 1 228 ? -32.406 42.344 9.641 1 93.75 228 LEU A N 1
ATOM 1723 C CA . LEU A 1 228 ? -33.375 41.625 8.82 1 93.75 228 LEU A CA 1
ATOM 1724 C C . LEU A 1 228 ? -34.281 40.75 9.695 1 93.75 228 LEU A C 1
ATOM 1726 O O . LEU A 1 228 ? -35.5 40.781 9.508 1 93.75 228 LEU A O 1
ATOM 1730 N N . PHE A 1 229 ? -33.781 40.094 10.695 1 94.94 229 PHE A N 1
ATOM 1731 C CA . PHE A 1 229 ? -34.562 39.188 11.539 1 94.94 229 PHE A CA 1
ATOM 1732 C C . PHE A 1 229 ? -35.406 40 12.531 1 94.94 229 PHE A C 1
ATOM 1734 O O . PHE A 1 229 ? -36.5 39.562 12.922 1 94.94 229 PHE A O 1
ATOM 1741 N N . THR A 1 230 ? -34.844 41.156 13.016 1 95 230 THR A N 1
ATOM 1742 C CA . THR A 1 230 ? -35.625 42 13.914 1 95 230 THR A CA 1
ATOM 1743 C C . THR A 1 230 ? -36.844 42.562 13.203 1 95 230 THR A C 1
ATOM 1745 O O . THR A 1 230 ? -37.938 42.562 13.758 1 95 230 THR A O 1
ATOM 1748 N N . ARG A 1 231 ? -36.625 42.938 11.898 1 95.25 231 ARG A N 1
ATOM 1749 C CA . ARG A 1 231 ? -37.719 43.469 11.117 1 95.25 231 ARG A CA 1
ATOM 1750 C C . ARG A 1 231 ? -38.75 42.344 10.805 1 95.25 231 ARG A C 1
ATOM 1752 O O . ARG A 1 231 ? -39.969 42.594 10.859 1 95.25 231 ARG A O 1
ATOM 1759 N N . TRP A 1 232 ? -38.281 41.219 10.562 1 95.81 232 TRP A N 1
ATOM 1760 C CA . TRP A 1 232 ? -39.156 40.094 10.266 1 95.81 232 TRP A CA 1
ATOM 1761 C C . TRP A 1 232 ? -39.938 39.656 11.5 1 95.81 232 TRP A C 1
ATOM 1763 O O . TRP A 1 232 ? -41.125 39.375 11.422 1 95.81 232 TRP A O 1
ATOM 1773 N N . GLY A 1 233 ? -39.25 39.531 12.633 1 95.56 233 GLY A N 1
ATOM 1774 C CA . GLY A 1 233 ? -39.906 39.188 13.875 1 95.56 233 GLY A CA 1
ATOM 1775 C C . GLY A 1 233 ? -41 40.156 14.273 1 95.56 233 GLY A C 1
ATOM 1776 O O . GLY A 1 233 ? -42.062 39.75 14.719 1 95.56 233 GLY A O 1
ATOM 1777 N N . SER A 1 234 ? -40.719 41.469 14.102 1 95.88 234 SER A N 1
ATOM 1778 C CA . SER A 1 234 ? -41.719 42.469 14.422 1 95.88 234 SER A CA 1
ATOM 1779 C C . SER A 1 234 ? -42.906 42.375 13.5 1 95.88 234 SER A C 1
ATOM 1781 O O . SER A 1 234 ? -44.062 42.562 13.93 1 95.88 234 SER A O 1
ATOM 1783 N N . PHE A 1 235 ? -42.719 42.062 12.25 1 96.38 235 PHE A N 1
ATOM 1784 C CA . PHE A 1 235 ? -43.781 41.906 11.281 1 96.38 235 PHE A CA 1
ATOM 1785 C C . PHE A 1 235 ? -44.688 40.719 11.633 1 96.38 235 PHE A C 1
ATOM 1787 O O . PHE A 1 235 ? -45.906 40.812 11.539 1 96.38 235 PHE A O 1
ATOM 1794 N N . CYS A 1 236 ? -44.094 39.625 12.086 1 96.56 236 CYS A N 1
ATOM 1795 C CA . CYS A 1 236 ? -44.812 38.406 12.406 1 96.56 236 CYS A CA 1
ATOM 1796 C C . CYS A 1 236 ? -45.75 38.594 13.609 1 96.56 236 CYS A C 1
ATOM 1798 O O . CYS A 1 236 ? -46.844 38.031 13.664 1 96.56 236 CYS A O 1
ATOM 1800 N N . VAL A 1 237 ? -45.312 39.406 14.578 1 95.75 237 VAL A N 1
ATOM 1801 C CA . VAL A 1 237 ? -46.094 39.625 15.789 1 95.75 237 VAL A CA 1
ATOM 1802 C C . VAL A 1 237 ? -47.156 40.688 15.523 1 95.75 237 VAL A C 1
ATOM 1804 O O . VAL A 1 237 ? -48.25 40.625 16.109 1 95.75 237 VAL A O 1
ATOM 1807 N N . ARG A 1 238 ? -46.969 41.625 14.57 1 95.44 238 ARG A N 1
ATOM 1808 C CA . ARG A 1 238 ? -47.938 42.656 14.234 1 95.44 238 ARG A CA 1
ATOM 1809 C C . ARG A 1 238 ? -49.094 42.094 13.43 1 95.44 238 ARG A C 1
ATOM 1811 O O . ARG A 1 238 ? -50.25 42.5 13.633 1 95.44 238 ARG A O 1
ATOM 1818 N N . GLN A 1 239 ? -48.781 41.188 12.555 1 96 239 GLN A N 1
ATOM 1819 C CA . GLN A 1 239 ? -49.812 40.562 11.719 1 96 239 GLN A CA 1
ATOM 1820 C C . GLN A 1 239 ? -49.75 39.031 11.867 1 96 239 GLN A C 1
ATOM 1822 O O . GLN A 1 239 ? -49.5 38.312 10.891 1 96 239 GLN A O 1
ATOM 1827 N N . PRO A 1 240 ? -50.094 38.469 13 1 95.44 240 PRO A N 1
ATOM 1828 C CA . PRO A 1 240 ? -49.938 37.031 13.234 1 95.44 240 PRO A CA 1
ATOM 1829 C C . PRO A 1 240 ? -50.906 36.188 12.383 1 95.44 240 PRO A C 1
ATOM 1831 O O . PRO A 1 240 ? -50.531 35.125 11.883 1 95.44 240 PRO A O 1
ATOM 1834 N N . LEU A 1 241 ? -52.125 36.625 12.102 1 95 241 LEU A N 1
ATOM 1835 C CA . LEU A 1 241 ? -53.125 35.875 11.359 1 95 241 LEU A CA 1
ATOM 1836 C C . LEU A 1 241 ? -52.719 35.719 9.898 1 95 241 LEU A C 1
ATOM 1838 O O . LEU A 1 241 ? -53.094 34.781 9.227 1 95 241 LEU A O 1
ATOM 1842 N N . MET A 1 242 ? -52.156 36.781 9.32 1 95.38 242 MET A N 1
ATOM 1843 C CA . MET A 1 242 ? -51.719 36.75 7.934 1 95.38 242 MET A CA 1
ATOM 1844 C C . MET A 1 242 ? -50.562 35.781 7.77 1 95.38 242 MET A C 1
ATOM 1846 O O . MET A 1 242 ? -50.312 35.25 6.68 1 95.38 242 MET A O 1
ATOM 1850 N N . VAL A 1 243 ? -49.625 35.781 8.742 1 96.62 243 VAL A N 1
ATOM 1851 C CA . VAL A 1 243 ? -48.438 34.906 8.664 1 96.62 243 VAL A CA 1
ATOM 1852 C C . VAL A 1 243 ? -48.844 33.469 8.891 1 96.62 243 VAL A C 1
ATOM 1854 O O . VAL A 1 243 ? -48.156 32.531 8.484 1 96.62 243 VAL A O 1
ATOM 1857 N N . ILE A 1 244 ? -49.688 33.188 9.844 1 96.56 244 ILE A N 1
ATOM 1858 C CA . ILE A 1 244 ? -50.156 31.828 10.133 1 96.56 244 ILE A CA 1
ATOM 1859 C C . ILE A 1 244 ? -50.938 31.281 8.945 1 96.56 244 ILE A C 1
ATOM 1861 O O . ILE A 1 244 ? -51 30.062 8.734 1 96.56 244 ILE A O 1
ATOM 1865 N N . LEU A 1 245 ? -51.844 32.125 8.336 1 95.88 245 LEU A N 1
ATOM 1866 C CA . LEU A 1 245 ? -52.594 31.688 7.176 1 95.88 245 LEU A CA 1
ATOM 1867 C C . LEU A 1 245 ? -51.688 31.453 5.977 1 95.88 245 LEU A C 1
ATOM 1869 O O . LEU A 1 245 ? -52.031 30.688 5.078 1 95.88 245 LEU A O 1
ATOM 1873 N N . GLY A 1 246 ? -50.75 32.375 5.762 1 95.62 246 GLY A N 1
ATOM 1874 C CA . GLY A 1 246 ? -49.781 32.156 4.707 1 95.62 246 GLY A CA 1
ATOM 1875 C C . GLY A 1 246 ? -48.969 30.891 4.871 1 95.62 246 GLY A C 1
ATOM 1876 O O . GLY A 1 246 ? -48.531 30.297 3.889 1 95.62 246 GLY A O 1
ATOM 1877 N N . SER A 1 247 ? -48.469 30.547 6.102 1 96.62 247 SER A N 1
ATOM 1878 C CA . SER A 1 247 ? -47.719 29.328 6.375 1 96.62 247 SER A CA 1
ATOM 1879 C C . SER A 1 247 ? -48.562 28.078 6.145 1 96.62 247 SER A C 1
ATOM 1881 O O . SER A 1 247 ? -48.062 27 5.875 1 96.62 247 SER A O 1
ATOM 1883 N N . LEU A 1 248 ? -49.812 28.156 6.52 1 96.06 248 LEU A N 1
ATOM 1884 C CA . LEU A 1 248 ? -50.719 27.031 6.34 1 96.06 248 LEU A CA 1
ATOM 1885 C C . LEU A 1 248 ? -50.969 26.766 4.859 1 96.06 248 LEU A C 1
ATOM 1887 O O . LEU A 1 248 ? -51.344 25.656 4.477 1 96.06 248 LEU A O 1
ATOM 1891 N N . ILE A 1 249 ? -51.062 27.828 4.047 1 96.06 249 ILE A N 1
ATOM 1892 C CA . ILE A 1 249 ? -51.25 27.688 2.609 1 96.06 249 ILE A CA 1
ATOM 1893 C C . ILE A 1 249 ? -50 27.047 1.979 1 96.06 249 ILE A C 1
ATOM 1895 O O . ILE A 1 249 ? -50.125 26.141 1.141 1 96.06 249 ILE A O 1
ATOM 1899 N N . ILE A 1 250 ? -48.875 27.422 2.396 1 95.75 250 ILE A N 1
ATOM 1900 C CA . ILE A 1 250 ? -47.625 26.875 1.854 1 95.75 250 ILE A CA 1
ATOM 1901 C C . ILE A 1 250 ? -47.5 25.406 2.266 1 95.75 250 ILE A C 1
ATOM 1903 O O . ILE A 1 250 ? -47.125 24.562 1.451 1 95.75 250 ILE A O 1
ATOM 1907 N N . VAL A 1 251 ? -47.75 25.062 3.518 1 96.88 251 VAL A N 1
ATOM 1908 C CA . VAL A 1 251 ? -47.656 23.703 4.012 1 96.88 251 VAL A CA 1
ATOM 1909 C C . VAL A 1 251 ? -48.688 22.812 3.285 1 96.88 251 VAL A C 1
ATOM 1911 O O . VAL A 1 251 ? -48.375 21.688 2.904 1 96.88 251 VAL A O 1
ATOM 1914 N N . ALA A 1 252 ? -49.906 23.328 3.025 1 96.12 252 ALA A N 1
ATOM 1915 C CA . ALA A 1 252 ? -50.938 22.562 2.332 1 96.12 252 ALA A CA 1
ATOM 1916 C C . ALA A 1 252 ? -50.562 22.344 0.868 1 96.12 252 ALA A C 1
ATOM 1918 O O . ALA A 1 252 ? -50.781 21.25 0.324 1 96.12 252 ALA A O 1
ATOM 1919 N N . ALA A 1 253 ? -50.031 23.312 0.265 1 96.12 253 ALA A N 1
ATOM 1920 C CA . ALA A 1 253 ? -49.594 23.188 -1.123 1 96.12 253 ALA A CA 1
ATOM 1921 C C . ALA A 1 253 ? -48.469 22.188 -1.25 1 96.12 253 ALA A C 1
ATOM 1923 O O . ALA A 1 253 ? -48.438 21.359 -2.17 1 96.12 253 ALA A O 1
ATOM 1924 N N . CYS A 1 254 ? -47.531 22.234 -0.345 1 96.38 254 CYS A N 1
ATOM 1925 C CA . CYS A 1 254 ? -46.406 21.328 -0.377 1 96.38 254 CYS A CA 1
ATOM 1926 C C . CYS A 1 254 ? -46.844 19.906 -0.01 1 96.38 254 CYS A C 1
ATOM 1928 O O . CYS A 1 254 ? -46.375 18.938 -0.627 1 96.38 254 CYS A O 1
ATOM 1930 N N . SER A 1 255 ? -47.719 19.75 0.964 1 95.12 255 SER A N 1
ATOM 1931 C CA . SER A 1 255 ? -48.156 18.438 1.423 1 95.12 255 SER A CA 1
ATOM 1932 C C . SER A 1 255 ? -49.125 17.797 0.419 1 95.12 255 SER A C 1
ATOM 1934 O O . SER A 1 255 ? -49.406 16.609 0.509 1 95.12 255 SER A O 1
ATOM 1936 N N . GLY A 1 256 ? -49.625 18.5 -0.524 1 93.44 256 GLY A N 1
ATOM 1937 C CA . GLY A 1 256 ? -50.469 17.953 -1.571 1 93.44 256 GLY A CA 1
ATOM 1938 C C . GLY A 1 256 ? -49.781 16.922 -2.428 1 93.44 256 GLY A C 1
ATOM 1939 O O . GLY A 1 256 ? -50.406 16.016 -2.977 1 93.44 256 GLY A O 1
ATOM 1940 N N . GLY A 1 257 ? -48.5 17.031 -2.49 1 93.44 257 GLY A N 1
ATOM 1941 C CA . GLY A 1 257 ? -47.719 16.062 -3.25 1 93.44 257 GLY A CA 1
ATOM 1942 C C . GLY A 1 257 ? -47.781 14.656 -2.67 1 93.44 257 GLY A C 1
ATOM 1943 O O . GLY A 1 257 ? -47.438 13.688 -3.352 1 93.44 257 GLY A O 1
ATOM 1944 N N . LEU A 1 258 ? -48.219 14.461 -1.458 1 93.31 258 LEU A N 1
ATOM 1945 C CA . LEU A 1 258 ? -48.281 13.156 -0.801 1 93.31 258 LEU A CA 1
ATOM 1946 C C . LEU A 1 258 ? -49.219 12.227 -1.531 1 93.31 258 LEU A C 1
ATOM 1948 O O . LEU A 1 258 ? -49.156 11.008 -1.387 1 93.31 258 LEU A O 1
ATOM 1952 N N . VAL A 1 259 ? -50 12.766 -2.396 1 92.5 259 VAL A N 1
ATOM 1953 C CA . VAL A 1 259 ? -50.938 11.953 -3.168 1 92.5 259 VAL A CA 1
ATOM 1954 C C . VAL A 1 259 ? -50.188 11.117 -4.191 1 92.5 259 VAL A C 1
ATOM 1956 O O . VAL A 1 259 ? -50.594 10.008 -4.531 1 92.5 259 VAL A O 1
ATOM 1959 N N . TYR A 1 260 ? -49.062 11.602 -4.547 1 92.56 260 TYR A N 1
ATOM 1960 C CA . TYR A 1 260 ? -48.25 10.906 -5.539 1 92.56 260 TYR A CA 1
ATOM 1961 C C . TYR A 1 260 ? -47.156 10.062 -4.867 1 92.56 260 TYR A C 1
ATOM 1963 O O . TYR A 1 260 ? -46.156 9.688 -5.504 1 92.56 260 TYR A O 1
ATOM 1971 N N . MET A 1 261 ? -47.312 9.797 -3.639 1 90 261 MET A N 1
ATOM 1972 C CA . MET A 1 261 ? -46.281 9.086 -2.885 1 90 261 MET A CA 1
ATOM 1973 C C . MET A 1 261 ? -46.188 7.629 -3.318 1 90 261 MET A C 1
ATOM 1975 O O . MET A 1 261 ? -47.219 6.969 -3.494 1 90 261 MET A O 1
ATOM 1979 N N . LYS A 1 262 ? -44.938 7.16 -3.686 1 88.75 262 LYS A N 1
ATOM 1980 C CA . LYS A 1 262 ? -44.656 5.766 -4.004 1 88.75 262 LYS A CA 1
ATOM 1981 C C . LYS A 1 262 ? -43.688 5.16 -2.982 1 88.75 262 LYS A C 1
ATOM 1983 O O . LYS A 1 262 ? -42.625 5.723 -2.717 1 88.75 262 LYS A O 1
ATOM 1988 N N . ILE A 1 263 ? -44.094 4.02 -2.424 1 85.25 263 ILE A N 1
ATOM 1989 C CA . ILE A 1 263 ? -43.25 3.359 -1.426 1 85.25 263 ILE A CA 1
ATOM 1990 C C . ILE A 1 263 ? -42.531 2.16 -2.057 1 85.25 263 ILE A C 1
ATOM 1992 O O . ILE A 1 263 ? -43.188 1.308 -2.672 1 85.25 263 ILE A O 1
ATOM 1996 N N . THR A 1 264 ? -41.281 2.244 -2.027 1 82.44 264 THR A N 1
ATOM 1997 C CA . THR A 1 264 ? -40.5 1.124 -2.537 1 82.44 264 THR A CA 1
ATOM 1998 C C . THR A 1 264 ? -40.031 0.231 -1.395 1 82.44 264 THR A C 1
ATOM 2000 O O . THR A 1 264 ? -39.469 0.721 -0.397 1 82.44 264 THR A O 1
ATOM 2003 N N . THR A 1 265 ? -40.219 -1.085 -1.521 1 78.31 265 THR A N 1
ATOM 2004 C CA . THR A 1 265 ? -39.812 -2.02 -0.478 1 78.31 265 THR A CA 1
ATOM 2005 C C . THR A 1 265 ? -38.812 -3.025 -1.019 1 78.31 265 THR A C 1
ATOM 2007 O O . THR A 1 265 ? -38.25 -3.814 -0.259 1 78.31 265 THR A O 1
ATOM 2010 N N . ASP A 1 266 ? -38.531 -2.953 -2.281 1 80.25 266 ASP A N 1
ATOM 2011 C CA . ASP A 1 266 ? -37.594 -3.883 -2.867 1 80.25 266 ASP A CA 1
ATOM 2012 C C . ASP A 1 266 ? -36.156 -3.582 -2.391 1 80.25 266 ASP A C 1
ATOM 2014 O O . ASP A 1 266 ? -35.656 -2.471 -2.584 1 80.25 266 ASP A O 1
ATOM 2018 N N . PRO A 1 267 ? -35.562 -4.551 -1.806 1 80.75 267 PRO A N 1
ATOM 2019 C CA . PRO A 1 267 ? -34.219 -4.32 -1.263 1 80.75 267 PRO A CA 1
ATOM 2020 C C . PRO A 1 267 ? -33.219 -3.938 -2.336 1 80.75 267 PRO A C 1
ATOM 2022 O O . PRO A 1 267 ? -32.312 -3.15 -2.074 1 80.75 267 PRO A O 1
ATOM 2025 N N . VAL A 1 268 ? -33.312 -4.453 -3.516 1 85.94 268 VAL A N 1
ATOM 2026 C CA . VAL A 1 268 ? -32.344 -4.148 -4.578 1 85.94 268 VAL A CA 1
ATOM 2027 C C . VAL A 1 268 ? -32.5 -2.684 -4.984 1 85.94 268 VAL A C 1
ATOM 2029 O O . VAL A 1 268 ? -31.484 -1.993 -5.172 1 85.94 268 VAL A O 1
ATOM 2032 N N . GLU A 1 269 ? -33.688 -2.217 -5.035 1 85.25 269 GLU A N 1
ATOM 2033 C CA . GLU A 1 269 ? -33.938 -0.823 -5.406 1 85.25 269 GLU A CA 1
ATOM 2034 C C . GLU A 1 269 ? -33.5 0.123 -4.285 1 85.25 269 GLU A C 1
ATOM 2036 O O . GLU A 1 269 ? -33.156 1.276 -4.539 1 85.25 269 GLU A O 1
ATOM 2041 N N . LEU A 1 270 ? -33.469 -0.386 -3.133 1 80.31 270 LEU A N 1
ATOM 2042 C CA . LEU A 1 270 ? -33.156 0.438 -1.972 1 80.31 270 LEU A CA 1
ATOM 2043 C C . LEU A 1 270 ? -31.641 0.564 -1.791 1 80.31 270 LEU A C 1
ATOM 2045 O O . LEU A 1 270 ? -31.141 1.638 -1.446 1 80.31 270 LEU A O 1
ATOM 2049 N N . TRP A 1 271 ? -30.906 -0.45 -2.094 1 81.5 271 TRP A N 1
ATOM 2050 C CA . TRP A 1 271 ? -29.516 -0.469 -1.632 1 81.5 271 TRP A CA 1
ATOM 2051 C C . TRP A 1 271 ? -28.562 -0.491 -2.811 1 81.5 271 TRP A C 1
ATOM 2053 O O . TRP A 1 271 ? -27.344 -0.388 -2.625 1 81.5 271 TRP A O 1
ATOM 2063 N N . SER A 1 272 ? -29.047 -0.709 -3.977 1 87.75 272 SER A N 1
ATOM 2064 C CA . SER A 1 272 ? -28.172 -0.738 -5.141 1 87.75 272 SER A CA 1
ATOM 2065 C C . SER A 1 272 ? -28.547 0.348 -6.145 1 87.75 272 SER A C 1
ATOM 2067 O O . SER A 1 272 ? -29.703 0.478 -6.523 1 87.75 272 SER A O 1
ATOM 2069 N N . SER A 1 273 ? -27.516 1.052 -6.562 1 87.56 273 SER A N 1
ATOM 2070 C CA . SER A 1 273 ? -27.75 2.105 -7.547 1 87.56 273 SER A CA 1
ATOM 2071 C C . SER A 1 273 ? -27.969 1.521 -8.938 1 87.56 273 SER A C 1
ATOM 2073 O O . SER A 1 273 ? -27.344 0.532 -9.312 1 87.56 273 SER A O 1
ATOM 2075 N N . PRO A 1 274 ? -28.891 2.104 -9.641 1 87.5 274 PRO A N 1
ATOM 2076 C CA . PRO A 1 274 ? -29.141 1.614 -11 1 87.5 274 PRO A CA 1
ATOM 2077 C C . PRO A 1 274 ? -27.938 1.806 -11.93 1 87.5 274 PRO A C 1
ATOM 2079 O O . PRO A 1 274 ? -27.812 1.108 -12.938 1 87.5 274 PRO A O 1
ATOM 2082 N N . SER A 1 275 ? -27.062 2.668 -11.523 1 86.69 275 SER A N 1
ATOM 2083 C CA . SER A 1 275 ? -25.906 2.928 -12.383 1 86.69 275 SER A CA 1
ATOM 2084 C C . SER A 1 275 ? -24.688 2.139 -11.93 1 86.69 275 SER A C 1
ATOM 2086 O O . SER A 1 275 ? -23.641 2.191 -12.57 1 86.69 275 SER A O 1
ATOM 2088 N N . SER A 1 276 ? -24.859 1.347 -10.93 1 89.25 276 SER A N 1
ATOM 2089 C CA . SER A 1 276 ? -23.734 0.549 -10.453 1 89.25 276 SER A CA 1
ATOM 2090 C C . SER A 1 276 ? -23.438 -0.609 -11.398 1 89.25 276 SER A C 1
ATOM 2092 O O . SER A 1 276 ? -24.312 -1.036 -12.156 1 89.25 276 SER A O 1
ATOM 2094 N N . GLN A 1 277 ? -22.234 -1.049 -11.359 1 91.06 277 GLN A N 1
ATOM 2095 C CA . GLN A 1 277 ? -21.812 -2.133 -12.234 1 91.06 277 GLN A CA 1
ATOM 2096 C C . GLN A 1 277 ? -22.578 -3.418 -11.938 1 91.06 277 GLN A C 1
ATOM 2098 O O . GLN A 1 277 ? -23.047 -4.094 -12.852 1 91.06 277 GLN A O 1
ATOM 2103 N N . ALA A 1 278 ? -22.703 -3.756 -10.68 1 92.94 278 ALA A N 1
ATOM 2104 C CA . ALA A 1 278 ? -23.391 -4.992 -10.312 1 92.94 278 ALA A CA 1
ATOM 2105 C C . ALA A 1 278 ? -24.859 -4.957 -10.727 1 92.94 278 ALA A C 1
ATOM 2107 O O . ALA A 1 278 ? -25.406 -5.973 -11.141 1 92.94 278 ALA A O 1
ATOM 2108 N N . ARG A 1 279 ? -25.531 -3.799 -10.664 1 93.19 279 ARG A N 1
ATOM 2109 C CA . ARG A 1 279 ? -26.938 -3.666 -11.047 1 93.19 279 ARG A CA 1
ATOM 2110 C C . ARG A 1 279 ? -27.109 -3.779 -12.555 1 93.19 279 ARG A C 1
ATOM 2112 O O . ARG A 1 279 ? -28.047 -4.402 -13.031 1 93.19 279 ARG A O 1
ATOM 2119 N N . GLN A 1 280 ? -26.219 -3.27 -13.227 1 92.81 280 GLN A N 1
ATOM 2120 C CA . GLN A 1 280 ? -26.266 -3.369 -14.68 1 92.81 280 GLN A CA 1
ATOM 2121 C C . GLN A 1 280 ? -26.047 -4.809 -15.141 1 92.81 280 GLN A C 1
ATOM 2123 O O . GLN A 1 280 ? -26.719 -5.277 -16.078 1 92.81 280 GLN A O 1
ATOM 2128 N N . GLU A 1 281 ? -25.172 -5.387 -14.477 1 94.06 281 GLU A N 1
ATOM 2129 C CA . GLU A 1 281 ? -24.906 -6.789 -14.797 1 94.06 281 GLU A CA 1
ATOM 2130 C C . GLU A 1 281 ? -26.109 -7.668 -14.438 1 94.06 281 GLU A C 1
ATOM 2132 O O . GLU A 1 281 ? -26.438 -8.609 -15.164 1 94.06 281 GLU A O 1
ATOM 2137 N N . LYS A 1 282 ? -26.734 -7.371 -13.352 1 94.19 282 LYS A N 1
ATOM 2138 C CA . LYS A 1 282 ? -27.938 -8.117 -12.969 1 94.19 282 LYS A CA 1
ATOM 2139 C C . LYS A 1 282 ? -29.062 -7.914 -13.977 1 94.19 282 LYS A C 1
ATOM 2141 O O . LYS A 1 282 ? -29.734 -8.867 -14.359 1 94.19 282 LYS A O 1
ATOM 2146 N N . ASP A 1 283 ? -29.219 -6.723 -14.414 1 91.94 283 ASP A N 1
ATOM 2147 C CA . ASP A 1 283 ? -30.266 -6.426 -15.391 1 91.94 283 ASP A CA 1
ATOM 2148 C C . ASP A 1 283 ? -29.984 -7.133 -16.719 1 91.94 283 ASP A C 1
ATOM 2150 O O . ASP A 1 283 ? -30.906 -7.625 -17.359 1 91.94 283 ASP A O 1
ATOM 2154 N N . TYR A 1 284 ? -28.766 -7.156 -17.078 1 93.56 284 TYR A N 1
ATOM 2155 C CA . TYR A 1 284 ? -28.391 -7.891 -18.281 1 93.56 284 TYR A CA 1
ATOM 2156 C C . TYR A 1 284 ? -28.688 -9.375 -18.125 1 93.56 284 TYR A C 1
ATOM 2158 O O . TYR A 1 284 ? -29.219 -10.008 -19.047 1 93.56 284 TYR A O 1
ATOM 2166 N N . PHE A 1 285 ? -28.359 -9.867 -17 1 93.75 285 PHE A N 1
ATOM 2167 C CA . PHE A 1 285 ? -28.594 -11.281 -16.734 1 93.75 285 PHE A CA 1
ATOM 2168 C C . PHE A 1 285 ? -30.094 -11.594 -16.734 1 93.75 285 PHE A C 1
ATOM 2170 O O . PHE A 1 285 ? -30.531 -12.531 -17.406 1 93.75 285 PHE A O 1
ATOM 2177 N N . ASP A 1 286 ? -30.859 -10.789 -16.109 1 91.88 286 ASP A N 1
ATOM 2178 C CA . ASP A 1 286 ? -32.312 -11.016 -15.992 1 91.88 286 ASP A CA 1
ATOM 2179 C C . ASP A 1 286 ? -33 -10.852 -17.344 1 91.88 286 ASP A C 1
ATOM 2181 O O . ASP A 1 286 ? -33.938 -11.57 -17.641 1 91.88 286 ASP A O 1
ATOM 2185 N N . SER A 1 287 ? -32.531 -10.031 -18.125 1 90.19 287 SER A N 1
ATOM 2186 C CA . SER A 1 287 ? -33.188 -9.773 -19.406 1 90.19 287 SER A CA 1
ATOM 2187 C C . SER A 1 287 ? -32.875 -10.883 -20.406 1 90.19 287 SER A C 1
ATOM 2189 O O . SER A 1 287 ? -33.719 -11.234 -21.234 1 90.19 287 SER A O 1
ATOM 2191 N N . HIS A 1 288 ? -31.766 -11.445 -20.281 1 89.44 288 HIS A N 1
ATOM 2192 C CA . HIS A 1 288 ? -31.359 -12.43 -21.281 1 89.44 288 HIS A CA 1
ATOM 2193 C C . HIS A 1 288 ? -31.656 -13.852 -20.812 1 89.44 288 HIS A C 1
ATOM 2195 O O . HIS A 1 288 ? -32.031 -14.711 -21.609 1 89.44 288 HIS A O 1
ATOM 2201 N N . PHE A 1 289 ? -31.516 -14.125 -19.562 1 90.12 289 PHE A N 1
ATOM 2202 C CA . PHE A 1 289 ? -31.609 -15.5 -19.078 1 90.12 289 PHE A CA 1
ATOM 2203 C C . PHE A 1 289 ? -32.781 -15.656 -18.125 1 90.12 289 PHE A C 1
ATOM 2205 O O . PHE A 1 289 ? -33.188 -16.781 -17.812 1 90.12 289 PHE A O 1
ATOM 2212 N N . GLY A 1 290 ? -33.344 -14.586 -17.656 1 87.56 290 GLY A N 1
ATOM 2213 C CA . GLY A 1 290 ? -34.344 -14.656 -16.609 1 87.56 290 GLY A CA 1
ATOM 2214 C C . GLY A 1 290 ? -33.75 -14.586 -15.211 1 87.56 290 GLY A C 1
ATOM 2215 O O . GLY A 1 290 ? -32.562 -14.906 -15.008 1 87.56 290 GLY A O 1
ATOM 2216 N N . PRO A 1 291 ? -34.5 -14.195 -14.281 1 89.25 291 PRO A N 1
ATOM 2217 C CA . PRO A 1 291 ? -33.969 -14.062 -12.922 1 89.25 291 PRO A CA 1
ATOM 2218 C C . PRO A 1 291 ? -33.688 -15.414 -12.266 1 89.25 291 PRO A C 1
ATOM 2220 O O . PRO A 1 291 ? -34.188 -16.438 -12.719 1 89.25 291 PRO A O 1
ATOM 2223 N N . PHE A 1 292 ? -32.938 -15.305 -11.195 1 87.81 292 PHE A N 1
ATOM 2224 C CA . PHE A 1 292 ? -32.594 -16.5 -10.43 1 87.81 292 PHE A CA 1
ATOM 2225 C C . PHE A 1 292 ? -33.844 -17.078 -9.773 1 87.81 292 PHE A C 1
ATOM 2227 O O . PHE A 1 292 ? -34.781 -16.344 -9.438 1 87.81 292 PHE A O 1
ATOM 2234 N N . PHE A 1 293 ? -33.844 -18.312 -9.562 1 88.88 293 PHE A N 1
ATOM 2235 C CA . PHE A 1 293 ? -35 -18.969 -8.984 1 88.88 293 PHE A CA 1
ATOM 2236 C C . PHE A 1 293 ? -35.188 -18.578 -7.531 1 88.88 293 PHE A C 1
ATOM 2238 O O . PHE A 1 293 ? -34.25 -18.078 -6.891 1 88.88 293 PHE A O 1
ATOM 2245 N N . ARG A 1 294 ? -36.375 -18.703 -7.133 1 91.69 294 ARG A N 1
ATOM 2246 C CA . ARG A 1 294 ? -36.688 -18.5 -5.73 1 91.69 294 ARG A CA 1
ATOM 2247 C C . ARG A 1 294 ? -36.469 -19.75 -4.91 1 91.69 294 ARG A C 1
ATOM 2249 O O . ARG A 1 294 ? -36.875 -20.844 -5.301 1 91.69 294 ARG A O 1
ATOM 2256 N N . ALA A 1 295 ? -35.656 -19.609 -3.883 1 90.62 295 ALA A N 1
ATOM 2257 C CA . ALA A 1 295 ? -35.25 -20.797 -3.125 1 90.62 295 ALA A CA 1
ATOM 2258 C C . ALA A 1 295 ? -36.031 -20.875 -1.806 1 90.62 295 ALA A C 1
ATOM 2260 O O . ALA A 1 295 ? -36.094 -19.906 -1.06 1 90.62 295 ALA A O 1
ATOM 2261 N N . GLU A 1 296 ? -36.688 -21.984 -1.608 1 95.12 296 GLU A N 1
ATOM 2262 C CA . GLU A 1 296 ? -37.281 -22.359 -0.317 1 95.12 296 GLU A CA 1
ATOM 2263 C C . GLU A 1 296 ? -36.438 -23.453 0.352 1 95.12 296 GLU A C 1
ATOM 2265 O O . GLU A 1 296 ? -36.344 -24.578 -0.162 1 95.12 296 GLU A O 1
ATOM 2270 N N . GLN A 1 297 ? -35.844 -23.094 1.406 1 92.69 297 GLN A N 1
ATOM 2271 C CA . GLN A 1 297 ? -34.906 -24.016 2.01 1 92.69 297 GLN A CA 1
ATOM 2272 C C . GLN A 1 297 ? -35.281 -24.344 3.449 1 92.69 297 GLN A C 1
ATOM 2274 O O . GLN A 1 297 ? -35.781 -23.484 4.172 1 92.69 297 GLN A O 1
ATOM 2279 N N . LEU A 1 298 ? -35.031 -25.594 3.83 1 94.25 298 LEU A N 1
ATOM 2280 C CA . LEU A 1 298 ? -35.25 -26.078 5.188 1 94.25 298 LEU A CA 1
ATOM 2281 C C . LEU A 1 298 ? -33.969 -26.766 5.707 1 94.25 298 LEU A C 1
ATOM 2283 O O . LEU A 1 298 ? -33.312 -27.5 4.969 1 94.25 298 LEU A O 1
ATOM 2287 N N . ILE A 1 299 ? -33.625 -26.406 6.863 1 91.12 299 ILE A N 1
ATOM 2288 C CA . ILE A 1 299 ? -32.531 -27.078 7.562 1 91.12 299 ILE A CA 1
ATOM 2289 C C . ILE A 1 299 ? -33.094 -27.875 8.734 1 91.12 299 ILE A C 1
ATOM 2291 O O . ILE A 1 299 ? -33.688 -27.312 9.648 1 91.12 299 ILE A O 1
ATOM 2295 N N . ILE A 1 300 ? -32.906 -29.125 8.695 1 91.38 300 ILE A N 1
ATOM 2296 C CA . ILE A 1 300 ? -33.531 -30 9.688 1 91.38 300 ILE A CA 1
ATOM 2297 C C . ILE A 1 300 ? -32.438 -30.609 10.562 1 91.38 300 ILE A C 1
ATOM 2299 O O . ILE A 1 300 ? -31.453 -31.156 10.055 1 91.38 300 ILE A O 1
ATOM 2303 N N . THR A 1 301 ? -32.594 -30.422 11.828 1 88.06 301 THR A N 1
ATOM 2304 C CA . THR A 1 301 ? -31.766 -31.062 12.836 1 88.06 301 THR A CA 1
ATOM 2305 C C . THR A 1 301 ? -32.594 -31.875 13.812 1 88.06 301 THR A C 1
ATOM 2307 O O . THR A 1 301 ? -33.844 -31.781 13.805 1 88.06 301 THR A O 1
ATOM 2310 N N . THR A 1 302 ? -32 -32.875 14.445 1 87 302 THR A N 1
ATOM 2311 C CA . THR A 1 302 ? -32.781 -33.719 15.352 1 87 302 THR A CA 1
ATOM 2312 C C . THR A 1 302 ? -32.188 -33.688 16.766 1 87 302 THR A C 1
ATOM 2314 O O . THR A 1 302 ? -30.984 -33.438 16.938 1 87 302 THR A O 1
ATOM 2317 N N . THR A 1 303 ? -33.031 -33.781 17.766 1 79.62 303 THR A N 1
ATOM 2318 C CA . THR A 1 303 ? -32.625 -33.812 19.172 1 79.62 303 THR A CA 1
ATOM 2319 C C . THR A 1 303 ? -32.344 -35.25 19.594 1 79.62 303 THR A C 1
ATOM 2321 O O . THR A 1 303 ? -31.797 -35.5 20.672 1 79.62 303 THR A O 1
ATOM 2324 N N . LEU A 1 304 ? -32.625 -36.125 18.672 1 78.81 304 LEU A N 1
ATOM 2325 C CA . LEU A 1 304 ? -32.438 -37.531 19.016 1 78.81 304 LEU A CA 1
ATOM 2326 C C . LEU A 1 304 ? -30.953 -37.906 18.922 1 78.81 304 LEU A C 1
ATOM 2328 O O . LEU A 1 304 ? -30.25 -37.5 18 1 78.81 304 LEU A O 1
ATOM 2332 N N . GLN A 1 305 ? -30.328 -38.375 20.016 1 70.94 305 GLN A N 1
ATOM 2333 C CA . GLN A 1 305 ? -28.922 -38.781 20.047 1 70.94 305 GLN A CA 1
ATOM 2334 C C . GLN A 1 305 ? -28.766 -40.25 19.641 1 70.94 305 GLN A C 1
ATOM 2336 O O . GLN A 1 305 ? -28.656 -41.125 20.5 1 70.94 305 GLN A O 1
ATOM 2341 N N . SER A 1 306 ? -29.219 -40.656 18.422 1 66.75 306 SER A N 1
ATOM 2342 C CA . SER A 1 306 ? -29.047 -42.062 18.016 1 66.75 306 SER A CA 1
ATOM 2343 C C . SER A 1 306 ? -27.859 -42.219 17.078 1 66.75 306 SER A C 1
ATOM 2345 O O . SER A 1 306 ? -27.766 -41.5 16.078 1 66.75 306 SER A O 1
ATOM 2347 N N . GLU A 1 307 ? -26.766 -42.531 17.484 1 69 307 GLU A N 1
ATOM 2348 C CA . GLU A 1 307 ? -25.641 -42.875 16.609 1 69 307 GLU A CA 1
ATOM 2349 C C . GLU A 1 307 ? -25.672 -44.344 16.203 1 69 307 GLU A C 1
ATOM 2351 O O . GLU A 1 307 ? -25.844 -45.219 17.047 1 69 307 GLU A O 1
ATOM 2356 N N . SER A 1 308 ? -26.078 -44.531 14.93 1 72.88 308 SER A N 1
ATOM 2357 C CA . SER A 1 308 ? -26.062 -45.938 14.477 1 72.88 308 SER A CA 1
ATOM 2358 C C . SER A 1 308 ? -24.875 -46.188 13.555 1 72.88 308 SER A C 1
ATOM 2360 O O . SER A 1 308 ? -24.344 -45.281 12.93 1 72.88 308 SER A O 1
ATOM 2362 N N . SER A 1 309 ? -24.281 -47.25 13.797 1 75.69 309 SER A N 1
ATOM 2363 C CA . SER A 1 309 ? -23.188 -47.688 12.93 1 75.69 309 SER A CA 1
ATOM 2364 C C . SER A 1 309 ? -23.641 -48.781 11.977 1 75.69 309 SER A C 1
ATOM 2366 O O . SER A 1 309 ? -24.375 -49.688 12.367 1 75.69 309 SER A O 1
ATOM 2368 N N . TYR A 1 310 ? -23.453 -48.469 10.68 1 78.94 310 TYR A N 1
ATOM 2369 C CA . TYR A 1 310 ? -23.781 -49.438 9.648 1 78.94 310 TYR A CA 1
ATOM 2370 C C . TYR A 1 310 ? -22.547 -50.25 9.242 1 78.94 310 TYR A C 1
ATOM 2372 O O . TYR A 1 310 ? -21.5 -49.656 8.922 1 78.94 310 TYR A O 1
ATOM 2380 N N . SER A 1 311 ? -22.609 -51.5 9.445 1 71.25 311 SER A N 1
ATOM 2381 C CA . SER A 1 311 ? -21.547 -52.375 8.977 1 71.25 311 SER A CA 1
ATOM 2382 C C . SER A 1 311 ? -21.938 -53.094 7.699 1 71.25 311 SER A C 1
ATOM 2384 O O . SER A 1 311 ? -22.859 -53.906 7.699 1 71.25 311 SER A O 1
ATOM 2386 N N . PRO A 1 312 ? -21.344 -52.656 6.562 1 67.25 312 PRO A N 1
ATOM 2387 C CA . PRO A 1 312 ? -21.688 -53.281 5.281 1 67.25 312 PRO A CA 1
ATOM 2388 C C . PRO A 1 312 ? -21.438 -54.781 5.273 1 67.25 312 PRO A C 1
ATOM 2390 O O . PRO A 1 312 ? -20.5 -55.25 5.902 1 67.25 312 PRO A O 1
ATOM 2393 N N . TYR A 1 313 ? -22.438 -55.625 4.852 1 62.31 313 TYR A N 1
ATOM 2394 C CA . TYR A 1 313 ? -22.281 -57.062 4.645 1 62.31 313 TYR A CA 1
ATOM 2395 C C . TYR A 1 313 ? -21.766 -57.344 3.242 1 62.31 313 TYR A C 1
ATOM 2397 O O . TYR A 1 313 ? -22.203 -56.75 2.268 1 62.31 313 TYR A O 1
ATOM 2405 N N . PRO A 1 314 ? -20.922 -58.406 3.027 1 54.59 314 PRO A N 1
ATOM 2406 C CA . PRO A 1 314 ? -20.344 -59.344 3.996 1 54.59 314 PRO A CA 1
ATOM 2407 C C . PRO A 1 314 ? -19.125 -58.781 4.711 1 54.59 314 PRO A C 1
ATOM 2409 O O . PRO A 1 314 ? -18.719 -59.281 5.762 1 54.59 314 PRO A O 1
ATOM 2412 N N . ALA A 1 315 ? -18.359 -57.75 3.922 1 55.28 315 ALA A N 1
ATOM 2413 C CA . ALA A 1 315 ? -17.156 -57.219 4.555 1 55.28 315 ALA A CA 1
ATOM 2414 C C . ALA A 1 315 ? -17.031 -55.719 4.367 1 55.28 315 ALA A C 1
ATOM 2416 O O . ALA A 1 315 ? -17.516 -55.156 3.377 1 55.28 315 ALA A O 1
ATOM 2417 N N . GLY A 1 316 ? -17 -54.844 5.484 1 57.66 316 GLY A N 1
ATOM 2418 C CA . GLY A 1 316 ? -16.719 -53.406 5.398 1 57.66 316 GLY A CA 1
ATOM 2419 C C . GLY A 1 316 ? -16.641 -52.719 6.754 1 57.66 316 GLY A C 1
ATOM 2420 O O . GLY A 1 316 ? -17.094 -53.281 7.758 1 57.66 316 GLY A O 1
ATOM 2421 N N . ALA A 1 317 ? -15.812 -51.812 6.887 1 60.59 317 ALA A N 1
ATOM 2422 C CA . ALA A 1 317 ? -15.664 -51.031 8.109 1 60.59 317 ALA A CA 1
ATOM 2423 C C . ALA A 1 317 ? -16.984 -50.344 8.484 1 60.59 317 ALA A C 1
ATOM 2425 O O . ALA A 1 317 ? -17.734 -49.906 7.613 1 60.59 317 ALA A O 1
ATOM 2426 N N . PRO A 1 318 ? -17.25 -50.438 9.688 1 65.81 318 PRO A N 1
ATOM 2427 C CA . PRO A 1 318 ? -18.469 -49.75 10.141 1 65.81 318 PRO A CA 1
ATOM 2428 C C . PRO A 1 318 ? -18.453 -48.25 9.828 1 65.81 318 PRO A C 1
ATOM 2430 O O . PRO A 1 318 ? -17.438 -47.594 10 1 65.81 318 PRO A O 1
ATOM 2433 N N . VAL A 1 319 ? -19.5 -47.75 9.234 1 74.88 319 VAL A N 1
ATOM 2434 C CA . VAL A 1 319 ? -19.672 -46.344 8.891 1 74.88 319 VAL A CA 1
ATOM 2435 C C . VAL A 1 319 ? -20.719 -45.719 9.812 1 74.88 319 VAL A C 1
ATOM 2437 O O . VAL A 1 319 ? -21.844 -46.219 9.922 1 74.88 319 VAL A O 1
ATOM 2440 N N . PRO A 1 320 ? -20.234 -44.781 10.5 1 77.31 320 PRO A N 1
ATOM 2441 C CA . PRO A 1 320 ? -21.188 -44.125 11.391 1 77.31 320 PRO A CA 1
ATOM 2442 C C . PRO A 1 320 ? -22.219 -43.281 10.648 1 77.31 320 PRO A C 1
ATOM 2444 O O . PRO A 1 320 ? -21.891 -42.625 9.648 1 77.31 320 PRO A O 1
ATOM 2447 N N . PHE A 1 321 ? -23.422 -43.344 11.016 1 78.56 321 PHE A N 1
ATOM 2448 C CA . PHE A 1 321 ? -24.516 -42.531 10.492 1 78.56 321 PHE A CA 1
ATOM 2449 C C . PHE A 1 321 ? -25.062 -41.625 11.562 1 78.56 321 PHE A C 1
ATOM 2451 O O . PHE A 1 321 ? -25.359 -42.062 12.68 1 78.56 321 PHE A O 1
ATOM 2458 N N . GLY A 1 322 ? -25.125 -40.375 11.297 1 77.94 322 GLY A N 1
ATOM 2459 C CA . GLY A 1 322 ? -25.656 -39.406 12.242 1 77.94 322 GLY A CA 1
ATOM 2460 C C . GLY A 1 322 ? -27.141 -39.594 12.508 1 77.94 322 GLY A C 1
ATOM 2461 O O . GLY A 1 322 ? -27.828 -40.312 11.781 1 77.94 322 GLY A O 1
ATOM 2462 N N . ALA A 1 323 ? -27.625 -38.844 13.453 1 81.31 323 ALA A N 1
ATOM 2463 C CA . ALA A 1 323 ? -28.984 -38.969 13.961 1 81.31 323 ALA A CA 1
ATOM 2464 C C . ALA A 1 323 ? -30.016 -38.562 12.898 1 81.31 323 ALA A C 1
ATOM 2466 O O . ALA A 1 323 ? -31.031 -39.219 12.727 1 81.31 323 ALA A O 1
ATOM 2467 N N . PRO A 1 324 ? -29.688 -37.594 12.109 1 85.62 324 PRO A N 1
ATOM 2468 C CA . PRO A 1 324 ? -30.703 -37.188 11.125 1 85.62 324 PRO A CA 1
ATOM 2469 C C . PRO A 1 324 ? -30.859 -38.188 9.984 1 85.62 324 PRO A C 1
ATOM 2471 O O . PRO A 1 324 ? -31.844 -38.125 9.242 1 85.62 324 PRO A O 1
ATOM 2474 N N . LEU A 1 325 ? -29.938 -39.094 9.836 1 87.06 325 LEU A N 1
ATOM 2475 C CA . LEU A 1 325 ? -29.984 -40.062 8.758 1 87.06 325 LEU A CA 1
ATOM 2476 C C . LEU A 1 325 ? -30.531 -41.406 9.266 1 87.06 325 LEU A C 1
ATOM 2478 O O . LEU A 1 325 ? -30.469 -42.406 8.555 1 87.06 325 LEU A O 1
ATOM 2482 N N . ASP A 1 326 ? -31.094 -41.375 10.477 1 86.56 326 ASP A N 1
ATOM 2483 C CA . ASP A 1 326 ? -31.766 -42.562 10.992 1 86.56 326 ASP A CA 1
ATOM 2484 C C . ASP A 1 326 ? -33.062 -42.812 10.234 1 86.56 326 ASP A C 1
ATOM 2486 O O . ASP A 1 326 ? -33.75 -41.875 9.828 1 86.56 326 ASP A O 1
ATOM 2490 N N . LYS A 1 327 ? -33.469 -44.062 10.172 1 88.44 327 LYS A N 1
ATOM 2491 C CA . LYS A 1 327 ? -34.625 -44.438 9.344 1 88.44 327 LYS A CA 1
ATOM 2492 C C . LYS A 1 327 ? -35.906 -43.844 9.859 1 88.44 327 LYS A C 1
ATOM 2494 O O . LYS A 1 327 ? -36.719 -43.344 9.078 1 88.44 327 LYS A O 1
ATOM 2499 N N . ASP A 1 328 ? -36.031 -43.875 11.109 1 87.31 328 ASP A N 1
ATOM 2500 C CA . ASP A 1 328 ? -37.25 -43.312 11.688 1 87.31 328 ASP A CA 1
ATOM 2501 C C . ASP A 1 328 ? -37.344 -41.812 11.453 1 87.31 328 ASP A C 1
ATOM 2503 O O . ASP A 1 328 ? -38.438 -41.281 11.18 1 87.31 328 ASP A O 1
ATOM 2507 N N . VAL A 1 329 ? -36.281 -41.156 11.586 1 89.62 329 VAL A N 1
ATOM 2508 C CA . VAL A 1 329 ? -36.25 -39.719 11.359 1 89.62 329 VAL A CA 1
ATOM 2509 C C . VAL A 1 329 ? -36.5 -39.438 9.883 1 89.62 329 VAL A C 1
ATOM 2511 O O . VAL A 1 329 ? -37.219 -38.5 9.547 1 89.62 329 VAL A O 1
ATOM 2514 N N . LEU A 1 330 ? -35.969 -40.219 9.008 1 92.06 330 LEU A N 1
ATOM 2515 C CA . LEU A 1 330 ? -36.125 -40.031 7.574 1 92.06 330 LEU A CA 1
ATOM 2516 C C . LEU A 1 330 ? -37.594 -40.188 7.172 1 92.06 330 LEU A C 1
ATOM 2518 O O . LEU A 1 330 ? -38.094 -39.5 6.281 1 92.06 330 LEU A O 1
ATOM 2522 N N . HIS A 1 331 ? -38.312 -41.125 7.809 1 93.81 331 HIS A N 1
ATOM 2523 C CA . HIS A 1 331 ? -39.719 -41.281 7.535 1 93.81 331 HIS A CA 1
ATOM 2524 C C . HIS A 1 331 ? -40.531 -40.031 7.953 1 93.81 331 HIS A C 1
ATOM 2526 O O . HIS A 1 331 ? -41.438 -39.625 7.25 1 93.81 331 HIS A O 1
ATOM 2532 N N . GLN A 1 332 ? -40.094 -39.5 9.055 1 92.94 332 GLN A N 1
ATOM 2533 C CA . GLN A 1 332 ? -40.781 -38.281 9.523 1 92.94 332 GLN A CA 1
ATOM 2534 C C . GLN A 1 332 ? -40.5 -37.094 8.594 1 92.94 332 GLN A C 1
ATOM 2536 O O . GLN A 1 332 ? -41.375 -36.312 8.305 1 92.94 332 GLN A O 1
ATOM 2541 N N . VAL A 1 333 ? -39.281 -36.969 8.164 1 94.38 333 VAL A N 1
ATOM 2542 C CA . VAL A 1 333 ? -38.906 -35.906 7.246 1 94.38 333 VAL A CA 1
ATOM 2543 C C . VAL A 1 333 ? -39.625 -36.062 5.914 1 94.38 333 VAL A C 1
ATOM 2545 O O . VAL A 1 333 ? -40.031 -35.094 5.289 1 94.38 333 VAL A O 1
ATOM 2548 N N . LEU A 1 334 ? -39.781 -37.281 5.477 1 95.62 334 LEU A N 1
ATOM 2549 C CA . LEU A 1 334 ? -40.531 -37.562 4.238 1 95.62 334 LEU A CA 1
ATOM 2550 C C . LEU A 1 334 ? -41.969 -37.156 4.359 1 95.62 334 LEU A C 1
ATOM 2552 O O . LEU A 1 334 ? -42.562 -36.625 3.406 1 95.62 334 LEU A O 1
ATOM 2556 N N . ASP A 1 335 ? -42.531 -37.406 5.461 1 94.75 335 ASP A N 1
ATOM 2557 C CA . ASP A 1 335 ? -43.906 -36.969 5.699 1 94.75 335 ASP A CA 1
ATOM 2558 C C . ASP A 1 335 ? -44 -35.438 5.629 1 94.75 335 ASP A C 1
ATOM 2560 O O . ASP A 1 335 ? -44.938 -34.906 5.043 1 94.75 335 ASP A O 1
ATOM 2564 N N . LEU A 1 336 ? -43.094 -34.812 6.254 1 95.25 336 LEU A N 1
ATOM 2565 C CA . LEU A 1 336 ? -43.062 -33.344 6.195 1 95.25 336 LEU A CA 1
ATOM 2566 C C . LEU A 1 336 ? -42.906 -32.875 4.758 1 95.25 336 LEU A C 1
ATOM 2568 O O . LEU A 1 336 ? -43.625 -31.969 4.328 1 95.25 336 LEU A O 1
ATOM 2572 N N . GLN A 1 337 ? -42 -33.375 3.992 1 95.56 337 GLN A N 1
ATOM 2573 C CA . GLN A 1 337 ? -41.781 -33 2.6 1 95.56 337 GLN A CA 1
ATOM 2574 C C . GLN A 1 337 ? -43.031 -33.219 1.771 1 95.56 337 GLN A C 1
ATOM 2576 O O . GLN A 1 337 ? -43.406 -32.375 0.944 1 95.56 337 GLN A O 1
ATOM 2581 N N . THR A 1 338 ? -43.719 -34.375 1.975 1 94.25 338 THR A N 1
ATOM 2582 C CA . THR A 1 338 ? -44.938 -34.656 1.238 1 94.25 338 THR A CA 1
ATOM 2583 C C . THR A 1 338 ? -46.031 -33.688 1.614 1 94.25 338 THR A C 1
ATOM 2585 O O . THR A 1 338 ? -46.844 -33.281 0.759 1 94.25 338 THR A O 1
ATOM 2588 N N . ASP A 1 339 ? -46.062 -33.375 2.82 1 94.69 339 ASP A N 1
ATOM 2589 C CA . ASP A 1 339 ? -47.062 -32.375 3.266 1 94.69 339 ASP A CA 1
ATOM 2590 C C . ASP A 1 339 ? -46.812 -31.031 2.609 1 94.69 339 ASP A C 1
ATOM 2592 O O . ASP A 1 339 ? -47.75 -30.312 2.268 1 94.69 339 ASP A O 1
ATOM 2596 N N . ILE A 1 340 ? -45.562 -30.609 2.484 1 95.75 340 ILE A N 1
ATOM 2597 C CA . ILE A 1 340 ? -45.219 -29.344 1.861 1 95.75 340 ILE A CA 1
ATOM 2598 C C . ILE A 1 340 ? -45.594 -29.375 0.381 1 95.75 340 ILE A C 1
ATOM 2600 O O . ILE A 1 340 ? -46.094 -28.391 -0.164 1 95.75 340 ILE A O 1
ATOM 2604 N N . GLU A 1 341 ? -45.406 -30.484 -0.268 1 93.75 341 GLU A N 1
ATOM 2605 C CA . GLU A 1 341 ? -45.719 -30.625 -1.684 1 93.75 341 GLU A CA 1
ATOM 2606 C C . GLU A 1 341 ? -47.25 -30.516 -1.915 1 93.75 341 GLU A C 1
ATOM 2608 O O . GLU A 1 341 ? -47.688 -30.109 -2.992 1 93.75 341 GLU A O 1
ATOM 2613 N N . ASN A 1 342 ? -48 -30.812 -0.837 1 92.94 342 ASN A N 1
ATOM 2614 C CA . ASN A 1 342 ? -49.438 -30.844 -0.994 1 92.94 342 ASN A CA 1
ATOM 2615 C C . ASN A 1 342 ? -50.094 -29.547 -0.493 1 92.94 342 ASN A C 1
ATOM 2617 O O . ASN A 1 342 ? -51.312 -29.469 -0.365 1 92.94 342 ASN A O 1
ATOM 2621 N N . ILE A 1 343 ? -49.312 -28.594 -0.248 1 95.56 343 ILE A N 1
ATOM 2622 C CA . ILE A 1 343 ? -49.844 -27.297 0.165 1 95.56 343 ILE A CA 1
ATOM 2623 C C . ILE A 1 343 ? -50.625 -26.656 -0.987 1 95.56 343 ILE A C 1
ATOM 2625 O O . ILE A 1 343 ? -50.188 -26.719 -2.141 1 95.56 343 ILE A O 1
ATOM 2629 N N . VAL A 1 344 ? -51.781 -26.141 -0.719 1 94.88 344 VAL A N 1
ATOM 2630 C CA . VAL A 1 344 ? -52.625 -25.469 -1.712 1 94.88 344 VAL A CA 1
ATOM 2631 C C . VAL A 1 344 ? -52.844 -24.016 -1.302 1 94.88 344 VAL A C 1
ATOM 2633 O O . VAL A 1 344 ? -53.25 -23.75 -0.179 1 94.88 344 VAL A O 1
ATOM 2636 N N . ALA A 1 345 ? -52.406 -23.141 -2.084 1 94.94 345 ALA A N 1
ATOM 2637 C CA . ALA A 1 345 ? -52.594 -21.719 -1.848 1 94.94 345 ALA A CA 1
ATOM 2638 C C . ALA A 1 345 ? -53.656 -21.141 -2.787 1 94.94 345 ALA A C 1
ATOM 2640 O O . ALA A 1 345 ? -53.938 -21.703 -3.844 1 94.94 345 ALA A O 1
ATOM 2641 N N . SER A 1 346 ? -54.281 -20.078 -2.35 1 93.12 346 SER A N 1
ATOM 2642 C CA . SER A 1 346 ? -55.312 -19.422 -3.158 1 93.12 346 SER A CA 1
ATOM 2643 C C . SER A 1 346 ? -54.812 -18.078 -3.689 1 93.12 346 SER A C 1
ATOM 2645 O O . SER A 1 346 ? -54.219 -17.297 -2.949 1 93.12 346 SER A O 1
ATOM 2647 N N . TYR A 1 347 ? -54.812 -17.969 -4.914 1 92.31 347 TYR A N 1
ATOM 2648 C CA . TYR A 1 347 ? -54.531 -16.688 -5.57 1 92.31 347 TYR A CA 1
ATOM 2649 C C . TYR A 1 347 ? -55.719 -16.234 -6.418 1 92.31 347 TYR A C 1
ATOM 2651 O O . TYR A 1 347 ? -55.938 -16.75 -7.512 1 92.31 347 TYR A O 1
ATOM 2659 N N . GLY A 1 348 ? -56.469 -15.273 -5.902 1 86.12 348 GLY A N 1
ATOM 2660 C CA . GLY A 1 348 ? -57.719 -14.875 -6.547 1 86.12 348 GLY A CA 1
ATOM 2661 C C . GLY A 1 348 ? -58.75 -15.984 -6.586 1 86.12 348 GLY A C 1
ATOM 2662 O O . GLY A 1 348 ? -59.188 -16.453 -5.543 1 86.12 348 GLY A O 1
ATOM 2663 N N . ASP A 1 349 ? -59.062 -16.547 -7.824 1 85.25 349 ASP A N 1
ATOM 2664 C CA . ASP A 1 349 ? -60.062 -17.594 -7.984 1 85.25 349 ASP A CA 1
ATOM 2665 C C . ASP A 1 349 ? -59.406 -18.906 -8.391 1 85.25 349 ASP A C 1
ATOM 2667 O O . ASP A 1 349 ? -60.125 -19.922 -8.57 1 85.25 349 ASP A O 1
ATOM 2671 N N . GLN A 1 350 ? -58 -18.906 -8.328 1 91.06 350 GLN A N 1
ATOM 2672 C CA . GLN A 1 350 ? -57.312 -20.125 -8.773 1 91.06 350 GLN A CA 1
ATOM 2673 C C . GLN A 1 350 ? -56.531 -20.766 -7.625 1 91.06 350 GLN A C 1
ATOM 2675 O O . GLN A 1 350 ? -56.031 -20.078 -6.742 1 91.06 350 GLN A O 1
ATOM 2680 N N . LYS A 1 351 ? -56.531 -22.094 -7.574 1 93.31 351 LYS A N 1
ATOM 2681 C CA . LYS A 1 351 ? -55.719 -22.844 -6.625 1 93.31 351 LYS A CA 1
ATOM 2682 C C . LYS A 1 351 ? -54.344 -23.094 -7.172 1 93.31 351 LYS A C 1
ATOM 2684 O O . LYS A 1 351 ? -54.188 -23.5 -8.328 1 93.31 351 LYS A O 1
ATOM 2689 N N . VAL A 1 352 ? -53.406 -22.719 -6.398 1 94.38 352 VAL A N 1
ATOM 2690 C CA . VAL A 1 352 ? -52 -22.859 -6.816 1 94.38 352 VAL A CA 1
ATOM 2691 C C . VAL A 1 352 ? -51.312 -23.938 -5.984 1 94.38 352 VAL A C 1
ATOM 2693 O O . VAL A 1 352 ? -51.375 -23.891 -4.75 1 94.38 352 VAL A O 1
ATOM 2696 N N . THR A 1 353 ? -50.719 -24.906 -6.684 1 93.88 353 THR A N 1
ATOM 2697 C CA . THR A 1 353 ? -49.938 -25.953 -6.031 1 93.88 353 THR A CA 1
ATOM 2698 C C . THR A 1 353 ? -48.469 -25.844 -6.406 1 93.88 353 THR A C 1
ATOM 2700 O O . THR A 1 353 ? -48.094 -25.016 -7.25 1 93.88 353 THR A O 1
ATOM 2703 N N . LEU A 1 354 ? -47.656 -26.547 -5.73 1 94.69 354 LEU A N 1
ATOM 2704 C CA . LEU A 1 354 ? -46.25 -26.516 -5.992 1 94.69 354 LEU A CA 1
ATOM 2705 C C . LEU A 1 354 ? -45.938 -26.906 -7.434 1 94.69 354 LEU A C 1
ATOM 2707 O O . LEU A 1 354 ? -45.031 -26.359 -8.055 1 94.69 354 LEU A O 1
ATOM 2711 N N . LYS A 1 355 ? -46.625 -27.781 -8.07 1 91.69 355 LYS A N 1
ATOM 2712 C CA . LYS A 1 355 ? -46.406 -28.281 -9.43 1 91.69 355 LYS A CA 1
ATOM 2713 C C . LYS A 1 355 ? -46.625 -27.172 -10.461 1 91.69 355 LYS A C 1
ATOM 2715 O O . LYS A 1 355 ? -46.031 -27.219 -11.547 1 91.69 355 LYS A O 1
ATOM 2720 N N . ASP A 1 356 ? -47.281 -26.203 -10.086 1 91.56 356 ASP A N 1
ATOM 2721 C CA . ASP A 1 356 ? -47.562 -25.094 -11.008 1 91.56 356 ASP A CA 1
ATOM 2722 C C . ASP A 1 356 ? -46.406 -24.109 -11.039 1 91.56 356 ASP A C 1
ATOM 2724 O O . ASP A 1 356 ? -46.25 -23.344 -12 1 91.56 356 ASP A O 1
ATOM 2728 N N . ILE A 1 357 ? -45.688 -24.094 -9.961 1 93.38 357 ILE A N 1
ATOM 2729 C CA . ILE A 1 357 ? -44.719 -23 -9.875 1 93.38 357 ILE A CA 1
ATOM 2730 C C . ILE A 1 357 ? -43.312 -23.578 -9.742 1 93.38 357 ILE A C 1
ATOM 2732 O O . ILE A 1 357 ? -42.312 -22.844 -9.875 1 93.38 357 ILE A O 1
ATOM 2736 N N . CYS A 1 358 ? -43.156 -24.797 -9.523 1 93.19 358 CYS A N 1
ATOM 2737 C CA . CYS A 1 358 ? -41.844 -25.375 -9.211 1 93.19 358 CYS A CA 1
ATOM 2738 C C . CYS A 1 358 ? -40.969 -25.469 -10.461 1 93.19 358 CYS A C 1
ATOM 2740 O O . CYS A 1 358 ? -41.469 -25.344 -11.586 1 93.19 358 CYS A O 1
ATOM 2742 N N . LEU A 1 359 ? -39.781 -25.531 -10.273 1 91.5 359 LEU A N 1
ATOM 2743 C CA . LEU A 1 359 ? -38.812 -25.75 -11.359 1 91.5 359 LEU A CA 1
ATOM 2744 C C . LEU A 1 359 ? -38.844 -27.203 -11.82 1 91.5 359 LEU A C 1
ATOM 2746 O O . LEU A 1 359 ? -38.625 -28.109 -11.031 1 91.5 359 LEU A O 1
ATOM 2750 N N . ALA A 1 360 ? -39.219 -27.422 -13.047 1 89.88 360 ALA A N 1
ATOM 2751 C CA . ALA A 1 360 ? -39.188 -28.734 -13.688 1 89.88 360 ALA A CA 1
ATOM 2752 C C . ALA A 1 360 ? -38.375 -28.719 -14.969 1 89.88 360 ALA A C 1
ATOM 2754 O O . ALA A 1 360 ? -38.875 -28.453 -16.047 1 89.88 360 ALA A O 1
ATOM 2755 N N . PRO A 1 361 ? -37.188 -29.047 -14.812 1 85.25 361 PRO A N 1
ATOM 2756 C CA . PRO A 1 361 ? -36.281 -28.891 -15.945 1 85.25 361 PRO A CA 1
ATOM 2757 C C . PRO A 1 361 ? -36.625 -29.797 -17.125 1 85.25 361 PRO A C 1
ATOM 2759 O O . PRO A 1 361 ? -36.344 -29.469 -18.281 1 85.25 361 PRO A O 1
ATOM 2762 N N . LEU A 1 362 ? -37.219 -31 -16.938 1 85.44 362 LEU A N 1
ATOM 2763 C CA . LEU A 1 362 ? -37.5 -31.938 -18.016 1 85.44 362 LEU A CA 1
ATOM 2764 C C . LEU A 1 362 ? -38.969 -31.812 -18.484 1 85.44 362 LEU A C 1
ATOM 2766 O O . LEU A 1 362 ? -39.438 -32.656 -19.266 1 85.44 362 LEU A O 1
ATOM 2770 N N . ALA A 1 363 ? -39.656 -30.844 -17.984 1 82.06 363 ALA A N 1
ATOM 2771 C CA . ALA A 1 363 ? -41 -30.625 -18.453 1 82.06 363 ALA A CA 1
ATOM 2772 C C . ALA A 1 363 ? -41 -30.312 -19.953 1 82.06 363 ALA A C 1
ATOM 2774 O O . ALA A 1 363 ? -40.156 -29.609 -20.453 1 82.06 363 ALA A O 1
ATOM 2775 N N . PRO A 1 364 ? -41.812 -30.969 -20.688 1 80.69 364 PRO A N 1
ATOM 2776 C CA . PRO A 1 364 ? -43.062 -31.656 -20.391 1 80.69 364 PRO A CA 1
ATOM 2777 C C . PRO A 1 364 ? -42.906 -33.156 -20.328 1 80.69 364 PRO A C 1
ATOM 2779 O O . PRO A 1 364 ? -43.875 -33.875 -20.016 1 80.69 364 PRO A O 1
ATOM 2782 N N . TYR A 1 365 ? -41.781 -33.656 -20.562 1 79.06 365 TYR A N 1
ATOM 2783 C CA . TYR A 1 365 ? -41.562 -35.094 -20.5 1 79.06 365 TYR A CA 1
ATOM 2784 C C . TYR A 1 365 ? -41.719 -35.625 -19.078 1 79.06 365 TYR A C 1
ATOM 2786 O O . TYR A 1 365 ? -42.375 -36.625 -18.875 1 79.06 365 TYR A O 1
ATOM 2794 N N . ASN A 1 366 ? -41.094 -35 -18.172 1 86.06 366 ASN A N 1
ATOM 2795 C CA . ASN A 1 366 ? -41.188 -35.25 -16.75 1 86.06 366 ASN A CA 1
ATOM 2796 C C . ASN A 1 366 ? -41.656 -34.031 -15.977 1 86.06 366 ASN A C 1
ATOM 2798 O O . ASN A 1 366 ? -40.906 -33.031 -15.875 1 86.06 366 ASN A O 1
ATOM 2802 N N . ASP A 1 367 ? -42.812 -34.094 -15.477 1 87.06 367 ASP A N 1
ATOM 2803 C CA . ASP A 1 367 ? -43.406 -32.938 -14.844 1 87.06 367 ASP A CA 1
ATOM 2804 C C . ASP A 1 367 ? -43.156 -32.938 -13.336 1 87.06 367 ASP A C 1
ATOM 2806 O O . ASP A 1 367 ? -43.812 -32.219 -12.586 1 87.06 367 ASP A O 1
ATOM 2810 N N . ASN A 1 368 ? -42.25 -33.719 -12.891 1 90.88 368 ASN A N 1
ATOM 2811 C CA . ASN A 1 368 ? -41.969 -33.719 -11.461 1 90.88 368 ASN A CA 1
ATOM 2812 C C . ASN A 1 368 ? -41.094 -32.531 -11.055 1 90.88 368 ASN A C 1
ATOM 2814 O O . ASN A 1 368 ? -40.219 -32.094 -11.812 1 90.88 368 ASN A O 1
ATOM 2818 N N . CYS A 1 369 ? -41.406 -31.984 -9.867 1 92.94 369 CYS A N 1
ATOM 2819 C CA . CYS A 1 369 ? -40.688 -30.812 -9.352 1 92.94 369 CYS A CA 1
ATOM 2820 C C . CYS A 1 369 ? -39.281 -31.188 -8.898 1 92.94 369 CYS A C 1
ATOM 2822 O O . CYS A 1 369 ? -39.062 -32.312 -8.461 1 92.94 369 CYS A O 1
ATOM 2824 N N . THR A 1 370 ? -38.375 -30.234 -9.07 1 92.31 370 THR A N 1
ATOM 2825 C CA . THR A 1 370 ? -37.031 -30.406 -8.531 1 92.31 370 THR A CA 1
ATOM 2826 C C . THR A 1 370 ? -37.031 -30.219 -7.016 1 92.31 370 THR A C 1
ATOM 2828 O O . THR A 1 370 ? -37.375 -29.141 -6.52 1 92.31 370 THR A O 1
ATOM 2831 N N . ILE A 1 371 ? -36.781 -31.25 -6.301 1 94.06 371 ILE A N 1
ATOM 2832 C CA . ILE A 1 371 ? -36.625 -31.188 -4.852 1 94.06 371 ILE A CA 1
ATOM 2833 C C . ILE A 1 371 ? -35.219 -31.672 -4.461 1 94.06 371 ILE A C 1
ATOM 2835 O O . ILE A 1 371 ? -34.906 -32.844 -4.652 1 94.06 371 ILE A O 1
ATOM 2839 N N . LEU A 1 372 ? -34.469 -30.781 -3.979 1 92.56 372 LEU A N 1
ATOM 2840 C CA . LEU A 1 372 ? -33.125 -31.156 -3.539 1 92.56 372 LEU A CA 1
ATOM 2841 C C . LEU A 1 372 ? -33.156 -31.641 -2.096 1 92.56 372 LEU A C 1
ATOM 2843 O O . LEU A 1 372 ? -33.125 -30.844 -1.161 1 92.56 372 LEU A O 1
ATOM 2847 N N . SER A 1 373 ? -33.281 -32.875 -1.93 1 93 373 SER A N 1
ATOM 2848 C CA . SER A 1 373 ? -33.344 -33.531 -0.629 1 93 373 SER A CA 1
ATOM 2849 C C . SER A 1 373 ? -32.688 -34.906 -0.666 1 93 373 SER A C 1
ATOM 2851 O O . SER A 1 373 ? -32.594 -35.531 -1.725 1 93 373 SER A O 1
ATOM 2853 N N . VAL A 1 374 ? -32.219 -35.344 0.433 1 90.44 374 VAL A N 1
ATOM 2854 C CA . VAL A 1 374 ? -31.641 -36.688 0.541 1 90.44 374 VAL A CA 1
ATOM 2855 C C . VAL A 1 374 ? -32.719 -37.719 0.261 1 90.44 374 VAL A C 1
ATOM 2857 O O . VAL A 1 374 ? -32.406 -38.812 -0.238 1 90.44 374 VAL A O 1
ATOM 2860 N N . LEU A 1 375 ? -33.938 -37.406 0.4 1 94.12 375 LEU A N 1
ATOM 2861 C CA . LEU A 1 375 ? -35.031 -38.344 0.255 1 94.12 375 LEU A CA 1
ATOM 2862 C C . LEU A 1 375 ? -35.312 -38.625 -1.217 1 94.12 375 LEU A C 1
ATOM 2864 O O . LEU A 1 375 ? -35.969 -39.625 -1.543 1 94.12 375 LEU A O 1
ATOM 2868 N N . ASN A 1 376 ? -34.812 -37.75 -2.002 1 93.25 376 ASN A N 1
ATOM 2869 C CA . ASN A 1 376 ? -35 -37.969 -3.432 1 93.25 376 ASN A CA 1
ATOM 2870 C C . ASN A 1 376 ? -34.094 -39.094 -3.947 1 93.25 376 ASN A C 1
ATOM 2872 O O . ASN A 1 376 ? -34.312 -39.625 -5.051 1 93.25 376 ASN A O 1
ATOM 2876 N N . TYR A 1 377 ? -33.125 -39.5 -3.094 1 90.38 377 TYR A N 1
ATOM 2877 C CA . TYR A 1 377 ? -32.375 -40.719 -3.406 1 90.38 377 TYR A CA 1
ATOM 2878 C C . TYR A 1 377 ? -33.312 -41.938 -3.369 1 90.38 377 TYR A C 1
ATOM 2880 O O . TYR A 1 377 ? -33.031 -42.938 -4.047 1 90.38 377 TYR A O 1
ATOM 2888 N N . PHE A 1 378 ? -34.406 -41.844 -2.633 1 92.75 378 PHE A N 1
ATOM 2889 C CA . PHE A 1 378 ? -35.344 -42.938 -2.439 1 92.75 378 PHE A CA 1
ATOM 2890 C C . PHE A 1 378 ? -36.656 -42.656 -3.162 1 92.75 378 PHE A C 1
ATOM 2892 O O . PHE A 1 378 ? -37.719 -43.125 -2.734 1 92.75 378 PHE A O 1
ATOM 2899 N N . GLN A 1 379 ? -36.594 -41.781 -4.168 1 91.06 379 GLN A N 1
ATOM 2900 C CA . GLN A 1 379 ? -37.719 -41.469 -5.031 1 91.06 379 GLN A CA 1
ATOM 2901 C C . GLN A 1 379 ? -38.906 -40.906 -4.219 1 91.06 379 GLN A C 1
ATOM 2903 O O . GLN A 1 379 ? -40.062 -41.156 -4.551 1 91.06 379 GLN A O 1
ATOM 2908 N N . ASN A 1 380 ? -38.625 -40.344 -3.109 1 93.38 380 ASN A N 1
ATOM 2909 C CA . ASN A 1 380 ? -39.625 -39.75 -2.244 1 93.38 380 ASN A CA 1
ATOM 2910 C C . ASN A 1 380 ? -40.75 -40.719 -1.888 1 93.38 380 ASN A C 1
ATOM 2912 O O . ASN A 1 380 ? -41.906 -40.375 -1.919 1 93.38 380 ASN A O 1
ATOM 2916 N N . SER A 1 381 ? -40.375 -41.969 -1.653 1 93.06 381 SER A N 1
ATOM 2917 C CA . SER A 1 381 ? -41.375 -43 -1.331 1 93.06 381 SER A CA 1
ATOM 2918 C C . SER A 1 381 ? -41 -43.75 -0.069 1 93.06 381 SER A C 1
ATOM 2920 O O . SER A 1 381 ? -39.812 -44.094 0.128 1 93.06 381 SER A O 1
ATOM 2922 N N . HIS A 1 382 ? -42.031 -44.031 0.729 1 93.5 382 HIS A N 1
ATOM 2923 C CA . HIS A 1 382 ? -41.812 -44.781 1.951 1 93.5 382 HIS A CA 1
ATOM 2924 C C . HIS A 1 382 ? -41.469 -46.25 1.637 1 93.5 382 HIS A C 1
ATOM 2926 O O . HIS A 1 382 ? -40.625 -46.844 2.33 1 93.5 382 HIS A O 1
ATOM 2932 N N . LYS A 1 383 ? -41.969 -46.719 0.588 1 90.62 383 LYS A N 1
ATOM 2933 C CA . LYS A 1 383 ? -41.719 -48.094 0.183 1 90.62 383 LYS A CA 1
ATOM 2934 C C . LYS A 1 383 ? -40.281 -48.281 -0.227 1 90.62 383 LYS A C 1
ATOM 2936 O O . LYS A 1 383 ? -39.656 -49.281 0.15 1 90.62 383 LYS A O 1
ATOM 2941 N N . GLN A 1 384 ? -39.844 -47.281 -0.979 1 91.38 384 GLN A N 1
ATOM 2942 C CA . GLN A 1 384 ? -38.469 -47.406 -1.437 1 91.38 384 GLN A CA 1
ATOM 2943 C C . GLN A 1 384 ? -37.469 -47.25 -0.274 1 91.38 384 GLN A C 1
ATOM 2945 O O . GLN A 1 384 ? -36.406 -47.844 -0.273 1 91.38 384 GLN A O 1
ATOM 2950 N N . LEU A 1 385 ? -37.812 -46.5 0.683 1 92.56 385 LEU A N 1
ATOM 2951 C CA . LEU A 1 385 ? -37 -46.312 1.864 1 92.56 385 LEU A CA 1
ATOM 2952 C C . LEU A 1 385 ? -36.938 -47.562 2.695 1 92.56 385 LEU A C 1
ATOM 2954 O O . LEU A 1 385 ? -35.906 -47.844 3.32 1 92.56 385 LEU A O 1
ATOM 2958 N N . ASP A 1 386 ? -37.938 -48.406 2.654 1 90 386 ASP A N 1
ATOM 2959 C CA . ASP A 1 386 ? -38 -49.625 3.445 1 90 386 ASP A CA 1
ATOM 2960 C C . ASP A 1 386 ? -37.531 -50.844 2.627 1 90 386 ASP A C 1
ATOM 2962 O O . ASP A 1 386 ? -37.531 -51.969 3.107 1 90 386 ASP A O 1
ATOM 2966 N N . HIS A 1 387 ? -37.156 -50.5 1.463 1 88 387 HIS A N 1
ATOM 2967 C CA . HIS A 1 387 ? -36.719 -51.594 0.603 1 88 387 HIS A CA 1
ATOM 2968 C C . HIS A 1 387 ? -35.438 -52.25 1.145 1 88 387 HIS A C 1
ATOM 2970 O O . HIS A 1 387 ? -34.469 -51.531 1.408 1 88 387 HIS A O 1
ATOM 2976 N N . SER A 1 388 ? -35.469 -53.531 1.57 1 86.5 388 SER A N 1
ATOM 2977 C CA . SER A 1 388 ? -34.312 -54.281 2.076 1 86.5 388 SER A CA 1
ATOM 2978 C C . SER A 1 388 ? -34.312 -55.719 1.565 1 86.5 388 SER A C 1
ATOM 2980 O O . SER A 1 388 ? -35.344 -56.281 1.327 1 86.5 388 SER A O 1
ATOM 2982 N N . ILE A 1 389 ? -33.219 -56.094 1.197 1 80.38 389 ILE A N 1
ATOM 2983 C CA . ILE A 1 389 ? -33.031 -57.469 0.768 1 80.38 389 ILE A CA 1
ATOM 2984 C C . ILE A 1 389 ? -32.188 -58.219 1.784 1 80.38 389 ILE A C 1
ATOM 2986 O O . ILE A 1 389 ? -31.109 -57.75 2.156 1 80.38 389 ILE A O 1
ATOM 2990 N N . GLY A 1 390 ? -32.688 -59.062 2.471 1 74.94 390 GLY A N 1
ATOM 2991 C CA . GLY A 1 390 ? -31.953 -59.875 3.422 1 74.94 390 GLY A CA 1
ATOM 2992 C C . GLY A 1 390 ? -32.625 -61.219 3.699 1 74.94 390 GLY A C 1
ATOM 2993 O O . GLY A 1 390 ? -33.688 -61.531 3.154 1 74.94 390 GLY A O 1
ATOM 2994 N N . ASP A 1 391 ? -31.891 -62.219 4.305 1 67 391 ASP A N 1
ATOM 2995 C CA . ASP A 1 391 ? -32.406 -63.5 4.758 1 67 391 ASP A CA 1
ATOM 2996 C C . ASP A 1 391 ? -32.875 -63.438 6.215 1 67 391 ASP A C 1
ATOM 2998 O O . ASP A 1 391 ? -32.844 -62.344 6.824 1 67 391 ASP A O 1
ATOM 3002 N N . ASP A 1 392 ? -33.594 -64.562 6.828 1 61.56 392 ASP A N 1
ATOM 3003 C CA . ASP A 1 392 ? -34.156 -64.625 8.18 1 61.56 392 ASP A CA 1
ATOM 3004 C C . ASP A 1 392 ? -33.094 -64.25 9.219 1 61.56 392 ASP A C 1
ATOM 3006 O O . ASP A 1 392 ? -33.438 -63.812 10.328 1 61.56 392 ASP A O 1
ATOM 3010 N N . PHE A 1 393 ? -31.703 -64.25 8.867 1 64.94 393 PHE A N 1
ATOM 3011 C CA . PHE A 1 393 ? -30.656 -64 9.859 1 64.94 393 PHE A CA 1
ATOM 3012 C C . PHE A 1 393 ? -29.859 -62.75 9.555 1 64.94 393 PHE A C 1
ATOM 3014 O O . PHE A 1 393 ? -29.391 -62.094 10.469 1 64.94 393 PHE A O 1
ATOM 3021 N N . TYR A 1 394 ? -29.641 -62.312 8.188 1 67.81 394 TYR A N 1
ATOM 3022 C CA . TYR A 1 394 ? -28.766 -61.188 7.844 1 67.81 394 TYR A CA 1
ATOM 3023 C C . TYR A 1 394 ? -29.438 -60.281 6.828 1 67.81 394 TYR A C 1
ATOM 3025 O O . TYR A 1 394 ? -30.219 -60.719 5.988 1 67.81 394 TYR A O 1
ATOM 3033 N N . VAL A 1 395 ? -29.234 -58.938 6.945 1 75.69 395 VAL A N 1
ATOM 3034 C CA . VAL A 1 395 ? -29.625 -57.938 5.953 1 75.69 395 VAL A CA 1
ATOM 3035 C C . VAL A 1 395 ? -28.453 -57.656 5.02 1 75.69 395 VAL A C 1
ATOM 3037 O O . VAL A 1 395 ? -27.391 -57.219 5.465 1 75.69 395 VAL A O 1
ATOM 3040 N N . TYR A 1 396 ? -28.578 -58 3.797 1 71 396 TYR A N 1
ATOM 3041 C CA . TYR A 1 396 ? -27.5 -57.812 2.826 1 71 396 TYR A CA 1
ATOM 3042 C C . TYR A 1 396 ? -27.406 -56.375 2.369 1 71 396 TYR A C 1
ATOM 3044 O O . TYR A 1 396 ? -26.312 -55.844 2.193 1 71 396 TYR A O 1
ATOM 3052 N N . ALA A 1 397 ? -28.516 -55.781 2.014 1 81.62 397 ALA A N 1
ATOM 3053 C CA . ALA A 1 397 ? -28.547 -54.406 1.548 1 81.62 397 ALA A CA 1
ATOM 3054 C C . ALA A 1 397 ? -29.797 -53.688 2.051 1 81.62 397 ALA A C 1
ATOM 3056 O O . ALA A 1 397 ? -30.891 -54.25 2.033 1 81.62 397 ALA A O 1
ATOM 3057 N N . ASP A 1 398 ? -29.578 -52.562 2.572 1 84.81 398 ASP A N 1
ATOM 3058 C CA . ASP A 1 398 ? -30.688 -51.75 3.043 1 84.81 398 ASP A CA 1
ATOM 3059 C C . ASP A 1 398 ? -30.5 -50.281 2.621 1 84.81 398 ASP A C 1
ATOM 3061 O O . ASP A 1 398 ? -29.75 -50 1.676 1 84.81 398 ASP A O 1
ATOM 3065 N N . TYR A 1 399 ? -31.219 -49.375 3.229 1 89.12 399 TYR A N 1
ATOM 3066 C CA . TYR A 1 399 ? -31.188 -47.969 2.842 1 89.12 399 TYR A CA 1
ATOM 3067 C C . TYR A 1 399 ? -29.797 -47.375 3.055 1 89.12 399 TYR A C 1
ATOM 3069 O O . TYR A 1 399 ? -29.406 -46.438 2.365 1 89.12 399 TYR A O 1
ATOM 3077 N N . HIS A 1 400 ? -29 -47.969 3.916 1 86.31 400 HIS A N 1
ATOM 3078 C CA . HIS A 1 400 ? -27.625 -47.5 4.145 1 86.31 400 HIS A CA 1
ATOM 3079 C C . HIS A 1 400 ? -26.75 -47.719 2.918 1 86.31 400 HIS A C 1
ATOM 3081 O O . HIS A 1 400 ? -26 -46.844 2.52 1 86.31 400 HIS A O 1
ATOM 3087 N N . THR A 1 401 ? -26.953 -48.875 2.385 1 81.94 401 THR A N 1
ATOM 3088 C CA . 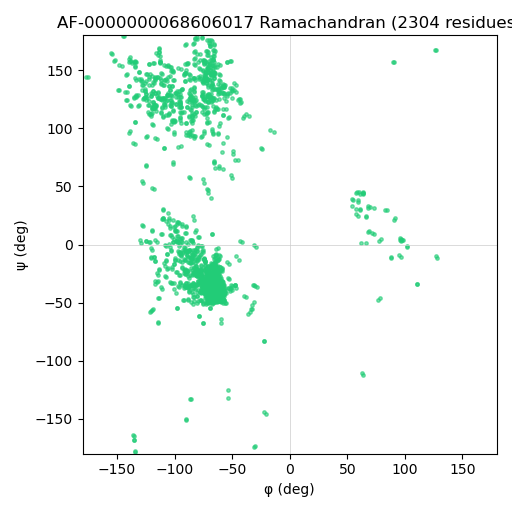THR A 1 401 ? -26.156 -49.25 1.219 1 81.94 401 THR A CA 1
ATOM 3089 C C . THR A 1 401 ? -26.5 -48.344 0.031 1 81.94 401 THR A C 1
ATOM 3091 O O . THR A 1 401 ? -25.609 -47.906 -0.692 1 81.94 401 THR A O 1
ATOM 3094 N N . HIS A 1 402 ? -27.719 -48.125 -0.121 1 85.81 402 HIS A N 1
ATOM 3095 C CA . HIS A 1 402 ? -28.156 -47.281 -1.22 1 85.81 402 HIS A CA 1
ATOM 3096 C C . HIS A 1 402 ? -27.703 -45.844 -1.01 1 85.81 402 HIS A C 1
ATOM 3098 O O . HIS A 1 402 ? -27.281 -45.188 -1.954 1 85.81 402 HIS A O 1
ATOM 3104 N N . PHE A 1 403 ? -27.781 -45.438 0.151 1 88.38 403 PHE A N 1
ATOM 3105 C CA . PHE A 1 403 ? -27.375 -44.062 0.483 1 88.38 403 PHE A CA 1
ATOM 3106 C C . PHE A 1 403 ? -25.891 -43.875 0.203 1 88.38 403 PHE A C 1
ATOM 3108 O O . PHE A 1 403 ? -25.484 -42.875 -0.419 1 88.38 403 PHE A O 1
ATOM 3115 N N . LEU A 1 404 ? -25.078 -44.688 0.641 1 80.69 404 LEU A N 1
ATOM 3116 C CA . LEU A 1 404 ? -23.625 -44.594 0.465 1 80.69 404 LEU A CA 1
ATOM 3117 C C . LEU A 1 404 ? -23.25 -44.656 -1.012 1 80.69 404 LEU A C 1
ATOM 3119 O O . LEU A 1 404 ? -22.328 -43.969 -1.457 1 80.69 404 LEU A O 1
ATOM 3123 N N . TYR A 1 405 ? -24.031 -45.438 -1.698 1 76.06 405 TYR A N 1
ATOM 3124 C CA . TYR A 1 405 ? -23.781 -45.531 -3.131 1 76.06 405 TYR A CA 1
ATOM 3125 C C . TYR A 1 405 ? -24.156 -44.219 -3.838 1 76.06 405 TYR A C 1
ATOM 3127 O O . TYR A 1 405 ? -23.391 -43.719 -4.664 1 76.06 405 TYR A O 1
ATOM 3135 N N . CYS A 1 406 ? -25.25 -43.656 -3.562 1 83.44 406 CYS A N 1
ATOM 3136 C CA . CYS A 1 406 ? -25.734 -42.469 -4.238 1 83.44 406 CYS A CA 1
ATOM 3137 C C . CYS A 1 406 ? -24.906 -41.25 -3.877 1 83.44 406 CYS A C 1
ATOM 3139 O O . CYS A 1 406 ? -24.75 -40.344 -4.684 1 83.44 406 CYS A O 1
ATOM 3141 N N . VAL A 1 407 ? -24.344 -41.25 -2.707 1 80.88 407 VAL A N 1
ATOM 3142 C CA . VAL A 1 407 ? -23.469 -40.125 -2.301 1 80.88 407 VAL A CA 1
ATOM 3143 C C . VAL A 1 407 ? -22.172 -40.188 -3.096 1 80.88 407 VAL A C 1
ATOM 3145 O O . VAL A 1 407 ? -21.625 -39.125 -3.449 1 80.88 407 VAL A O 1
ATOM 3148 N N . SER A 1 408 ? -21.812 -41.312 -3.395 1 70.56 408 SER A N 1
ATOM 3149 C CA . SER A 1 408 ? -20.562 -41.438 -4.141 1 70.56 408 SER A CA 1
ATOM 3150 C C . SER A 1 408 ? -20.781 -41.219 -5.633 1 70.56 408 SER A C 1
ATOM 3152 O O . SER A 1 408 ? -19.938 -40.625 -6.309 1 70.56 408 SER A O 1
ATOM 3154 N N . ALA A 1 409 ? -22.016 -41.688 -6.031 1 69.38 409 ALA A N 1
ATOM 3155 C CA . ALA A 1 409 ? -22.359 -41.531 -7.445 1 69.38 409 ALA A CA 1
ATOM 3156 C C . ALA A 1 409 ? -23.781 -41.031 -7.605 1 69.38 409 ALA A C 1
ATOM 3158 O O . ALA A 1 409 ? -24.688 -41.781 -7.992 1 69.38 409 ALA A O 1
ATOM 3159 N N . PRO A 1 410 ? -23.875 -39.812 -7.578 1 77.88 410 PRO A N 1
ATOM 3160 C CA . PRO A 1 410 ? -25.234 -39.25 -7.574 1 77.88 410 PRO A CA 1
ATOM 3161 C C . PRO A 1 410 ? -25.906 -39.344 -8.938 1 77.88 410 PRO A C 1
ATOM 3163 O O . PRO A 1 410 ? -27.141 -39.281 -9.031 1 77.88 410 PRO A O 1
ATOM 3166 N N . ALA A 1 411 ? -25.172 -39.469 -9.961 1 73.94 411 ALA A N 1
ATOM 3167 C CA . ALA A 1 411 ? -25.766 -39.469 -11.297 1 73.94 411 ALA A CA 1
ATOM 3168 C C . ALA A 1 411 ? -25.984 -40.875 -11.797 1 73.94 411 ALA A C 1
ATOM 3170 O O . ALA A 1 411 ? -26.375 -41.094 -12.945 1 73.94 411 ALA A O 1
ATOM 3171 N N . SER A 1 412 ? -26 -41.812 -10.852 1 69.81 412 SER A N 1
ATOM 3172 C CA . SER A 1 412 ? -26.141 -43.219 -11.258 1 69.81 412 SER A CA 1
ATOM 3173 C C . SER A 1 412 ? -27.609 -43.625 -11.414 1 69.81 412 SER A C 1
ATOM 3175 O O . SER A 1 412 ? -28.453 -43.188 -10.641 1 69.81 412 SER A O 1
ATOM 3177 N N . LEU A 1 413 ? -27.922 -44.312 -12.539 1 69.5 413 LEU A N 1
ATOM 3178 C CA . LEU A 1 413 ? -29.297 -44.75 -12.812 1 69.5 413 LEU A CA 1
ATOM 3179 C C . LEU A 1 413 ? -29.625 -46.031 -12.055 1 69.5 413 LEU A C 1
ATOM 3181 O O . LEU A 1 413 ? -30.812 -46.344 -11.852 1 69.5 413 LEU A O 1
ATOM 3185 N N . ASN A 1 414 ? -28.594 -46.781 -11.703 1 69.44 414 ASN A N 1
ATOM 3186 C CA . ASN A 1 414 ? -28.797 -48.031 -10.984 1 69.44 414 ASN A CA 1
ATOM 3187 C C . ASN A 1 414 ? -27.719 -48.25 -9.922 1 69.44 414 ASN A C 1
ATOM 3189 O O . ASN A 1 414 ? -26.531 -48.156 -10.211 1 69.44 414 ASN A O 1
ATOM 3193 N N . ASP A 1 415 ? -28.25 -48.438 -8.703 1 73.69 415 ASP A N 1
ATOM 3194 C CA . ASP A 1 415 ? -27.297 -48.75 -7.641 1 73.69 415 ASP A CA 1
ATOM 3195 C C . ASP A 1 415 ? -26.766 -50.156 -7.762 1 73.69 415 ASP A C 1
ATOM 3197 O O . ASP A 1 415 ? -27.547 -51.094 -7.992 1 73.69 415 ASP A O 1
ATOM 3201 N N . THR A 1 416 ? -25.594 -50.344 -7.926 1 57.34 416 THR A N 1
ATOM 3202 C CA . THR A 1 416 ? -24.969 -51.656 -8.148 1 57.34 416 THR A CA 1
ATOM 3203 C C . THR A 1 416 ? -25.062 -52.531 -6.902 1 57.34 416 THR A C 1
ATOM 3205 O O . THR A 1 416 ? -24.5 -53.625 -6.852 1 57.34 416 THR A O 1
ATOM 3208 N N . SER A 1 417 ? -25.812 -52 -6.047 1 67.69 417 SER A N 1
ATOM 3209 C CA . SER A 1 417 ? -26.047 -52.844 -4.887 1 67.69 417 SER A CA 1
ATOM 3210 C C . SER A 1 417 ? -27.156 -53.875 -5.164 1 67.69 417 SER A C 1
ATOM 3212 O O . SER A 1 417 ? -27.672 -53.938 -6.281 1 67.69 417 SER A O 1
ATOM 3214 N N . LEU A 1 418 ? -27.469 -54.781 -4.242 1 68.25 418 LEU A N 1
ATOM 3215 C CA . LEU A 1 418 ? -28.5 -55.812 -4.414 1 68.25 418 LEU A CA 1
ATOM 3216 C C . LEU A 1 418 ? -29.875 -55.188 -4.555 1 68.25 418 LEU A C 1
ATOM 3218 O O . LEU A 1 418 ? -30.812 -55.844 -5.031 1 68.25 418 LEU A O 1
ATOM 3222 N N . LEU A 1 419 ? -29.969 -53.969 -4.355 1 79.38 419 LEU A N 1
ATOM 3223 C CA . LEU A 1 419 ? -31.266 -53.281 -4.395 1 79.38 419 LEU A CA 1
ATOM 3224 C C . LEU A 1 419 ? -31.578 -52.812 -5.805 1 79.38 419 LEU A C 1
ATOM 3226 O O . LEU A 1 419 ? -32.75 -52.844 -6.23 1 79.38 419 LEU A O 1
ATOM 3230 N N . HIS A 1 420 ? -30.656 -52.344 -6.652 1 74.19 420 HIS A N 1
ATOM 3231 C CA . HIS A 1 420 ? -30.766 -51.875 -8.031 1 74.19 420 HIS A CA 1
ATOM 3232 C C . HIS A 1 420 ? -31.734 -50.688 -8.133 1 74.19 420 HIS A C 1
ATOM 3234 O O . HIS A 1 420 ? -32.562 -50.625 -9.055 1 74.19 420 HIS A O 1
ATOM 3240 N N . ASP A 1 421 ? -31.688 -49.875 -7.184 1 83.19 421 ASP A N 1
ATOM 3241 C CA . ASP A 1 421 ? -32.5 -48.688 -7.195 1 83.19 421 ASP A CA 1
ATOM 3242 C C . ASP A 1 421 ? -31.75 -47.5 -7.832 1 83.19 421 ASP A C 1
ATOM 3244 O O . ASP A 1 421 ? -30.531 -47.438 -7.746 1 83.19 421 ASP A O 1
ATOM 3248 N N . PRO A 1 422 ? -32.469 -46.594 -8.5 1 83.88 422 PRO A N 1
ATOM 3249 C CA . PRO A 1 422 ? -31.797 -45.438 -9.125 1 83.88 422 PRO A CA 1
ATOM 3250 C C . PRO A 1 422 ? -31.438 -44.344 -8.117 1 83.88 422 PRO A C 1
ATOM 3252 O O . PRO A 1 422 ? -32.156 -44.125 -7.137 1 83.88 422 PRO A O 1
ATOM 3255 N N . CYS A 1 423 ? -30.328 -43.719 -8.352 1 85.31 423 CYS A N 1
ATOM 3256 C CA . CYS A 1 423 ? -29.891 -42.625 -7.5 1 85.31 423 CYS A CA 1
ATOM 3257 C C . CYS A 1 423 ? -30.406 -41.281 -8.031 1 85.31 423 CYS A C 1
ATOM 3259 O O . CYS A 1 423 ? -30.391 -40.281 -7.32 1 85.31 423 CYS A O 1
ATOM 3261 N N . LEU A 1 424 ? -30.922 -41.219 -9.297 1 86.19 424 LEU A N 1
ATOM 3262 C CA . LEU A 1 424 ? -31.484 -40 -9.852 1 86.19 424 LEU A CA 1
ATOM 3263 C C . LEU A 1 424 ? -32.812 -39.688 -9.195 1 86.19 424 LEU A C 1
ATOM 3265 O O . LEU A 1 424 ? -33.625 -40.594 -8.898 1 86.19 424 LEU A O 1
ATOM 3269 N N . GLY A 1 425 ? -33.062 -38.531 -8.969 1 87.06 425 GLY A N 1
ATOM 3270 C CA . GLY A 1 425 ? -34.312 -38.094 -8.367 1 87.06 425 GLY A CA 1
ATOM 3271 C C . GLY A 1 425 ? -35.5 -38.312 -9.266 1 87.06 425 GLY A C 1
ATOM 3272 O O . GLY A 1 425 ? -35.344 -38.625 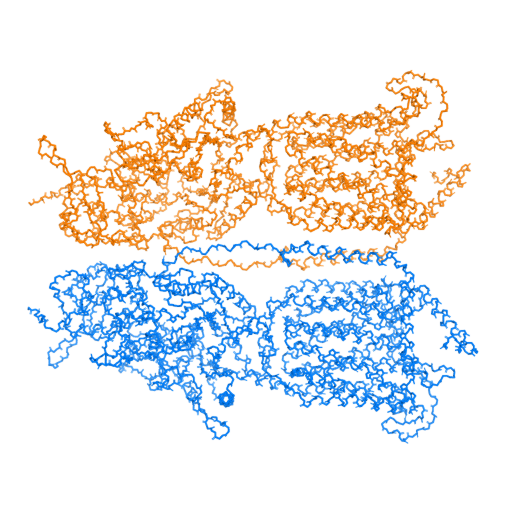-10.445 1 87.06 425 GLY A O 1
ATOM 3273 N N . THR A 1 426 ? -36.625 -38.031 -8.742 1 89.44 426 THR A N 1
ATOM 3274 C CA . THR A 1 426 ? -37.875 -38.188 -9.484 1 89.44 426 THR A CA 1
ATOM 3275 C C . THR A 1 426 ? -37.969 -37.188 -10.617 1 89.44 426 THR A C 1
ATOM 3277 O O . THR A 1 426 ? -38.656 -37.406 -11.617 1 89.44 426 THR A O 1
ATOM 3280 N N . TYR A 1 427 ? -37.312 -36.125 -10.492 1 88.56 427 TYR A N 1
ATOM 3281 C CA . TYR A 1 427 ? -37.344 -35.094 -11.523 1 88.56 427 TYR A CA 1
ATOM 3282 C C . TYR A 1 427 ? -36.375 -35.406 -12.641 1 88.56 427 TYR A C 1
ATOM 3284 O O . TYR A 1 427 ? -36.344 -34.719 -13.664 1 88.56 427 TYR A O 1
ATOM 3292 N N . GLY A 1 428 ? -35.531 -36.406 -12.469 1 81.06 428 GLY A N 1
ATOM 3293 C CA . GLY A 1 428 ? -34.656 -36.875 -13.531 1 81.06 428 GLY A CA 1
ATOM 3294 C C . GLY A 1 428 ? -33.25 -36.312 -13.43 1 81.06 428 GLY A C 1
ATOM 3295 O O . GLY A 1 428 ? -32.469 -36.438 -14.359 1 81.06 428 GLY A O 1
ATOM 3296 N N . GLY A 1 429 ? -33 -35.594 -12.422 1 84.44 429 GLY A N 1
ATOM 3297 C CA . GLY A 1 429 ? -31.672 -35 -12.242 1 84.44 429 GLY A CA 1
ATOM 3298 C C . GLY A 1 429 ? -30.938 -35.562 -11.031 1 84.44 429 GLY A C 1
ATOM 3299 O O . GLY A 1 429 ? -31.531 -36.219 -10.18 1 84.44 429 GLY A O 1
ATOM 3300 N N . PRO A 1 430 ? -29.547 -35.312 -11.016 1 84.94 430 PRO A N 1
ATOM 3301 C CA . PRO A 1 430 ? -28.766 -35.75 -9.875 1 84.94 430 PRO A CA 1
ATOM 3302 C C . PRO A 1 430 ? -28.906 -34.844 -8.648 1 84.94 430 PRO A C 1
ATOM 3304 O O . PRO A 1 430 ? -29.25 -33.688 -8.781 1 84.94 430 PRO A O 1
ATOM 3307 N N . ILE A 1 431 ? -28.75 -35.438 -7.535 1 87.94 431 ILE A N 1
ATOM 3308 C CA . ILE A 1 431 ? -28.719 -34.688 -6.27 1 87.94 431 ILE A CA 1
ATOM 3309 C C . ILE A 1 431 ? -27.312 -34.75 -5.68 1 87.94 431 ILE A C 1
ATOM 3311 O O . ILE A 1 431 ? -26.875 -35.812 -5.207 1 87.94 431 ILE A O 1
ATOM 3315 N N . PHE A 1 432 ? -26.734 -33.625 -5.656 1 81.75 432 PHE A N 1
ATOM 3316 C CA . PHE A 1 432 ? -25.359 -33.594 -5.156 1 81.75 432 PHE A CA 1
ATOM 3317 C C . PHE A 1 432 ? -25.344 -33.531 -3.637 1 81.75 432 PHE A C 1
ATOM 3319 O O . PHE A 1 432 ? -26.078 -32.75 -3.035 1 81.75 432 PHE A O 1
ATOM 3326 N N . PRO A 1 433 ? -24.5 -34.312 -3.045 1 81.06 433 PRO A N 1
ATOM 3327 C CA . PRO A 1 433 ? -24.5 -34.406 -1.582 1 81.06 433 PRO A CA 1
ATOM 3328 C C . PRO A 1 433 ? -24.078 -33.094 -0.931 1 81.06 433 PRO A C 1
ATOM 3330 O O . PRO A 1 433 ? -24.516 -32.781 0.182 1 81.06 433 PRO A O 1
ATOM 3333 N N . TRP A 1 434 ? -23.328 -32.312 -1.538 1 78.44 434 TRP A N 1
ATOM 3334 C CA . TRP A 1 434 ? -22.875 -31.062 -0.916 1 78.44 434 TRP A CA 1
ATOM 3335 C C . TRP A 1 434 ? -24 -30.031 -0.863 1 78.44 434 TRP A C 1
ATOM 3337 O O . TRP A 1 434 ? -23.922 -29.047 -0.132 1 78.44 434 TRP A O 1
ATOM 3347 N N . LEU A 1 435 ? -25.031 -30.25 -1.592 1 82.94 435 LEU A N 1
ATOM 3348 C CA . LEU A 1 435 ? -26.188 -29.344 -1.569 1 82.94 435 LEU A CA 1
ATOM 3349 C C . LEU A 1 435 ? -27.203 -29.797 -0.536 1 82.94 435 LEU A C 1
ATOM 3351 O O . LEU A 1 435 ? -27.984 -28.969 -0.029 1 82.94 435 LEU A O 1
ATOM 3355 N N . VAL A 1 436 ? -27.109 -31.094 -0.213 1 87.31 436 VAL A N 1
ATOM 3356 C CA . VAL A 1 436 ? -28.188 -31.609 0.615 1 87.31 436 VAL A CA 1
ATOM 3357 C C . VAL A 1 436 ? -27.641 -32.031 1.982 1 87.31 436 VAL A C 1
ATOM 3359 O O . VAL A 1 436 ? -28.406 -32.125 2.951 1 87.31 436 VAL A O 1
ATOM 3362 N N . LEU A 1 437 ? -26.281 -32.344 1.895 1 81.75 437 LEU A N 1
ATOM 3363 C CA . LEU A 1 437 ? -25.688 -32.75 3.166 1 81.75 437 LEU A CA 1
ATOM 3364 C C . LEU A 1 437 ? -24.734 -31.672 3.68 1 81.75 437 LEU A C 1
ATOM 3366 O O . LEU A 1 437 ? -24 -31.047 2.898 1 81.75 437 LEU A O 1
ATOM 3370 N N . GLY A 1 438 ? -25.094 -30.656 4.324 1 65.38 438 GLY A N 1
ATOM 3371 C CA . GLY A 1 438 ? -24.25 -29.594 4.836 1 65.38 438 GLY A CA 1
ATOM 3372 C C . GLY A 1 438 ? -22.797 -30.031 5.012 1 65.38 438 GLY A C 1
ATOM 3373 O O . GLY A 1 438 ? -21.906 -29.516 4.344 1 65.38 438 GLY A O 1
ATOM 3374 N N . GLY A 1 439 ? -22.375 -30.703 6.125 1 59.03 439 GLY A N 1
ATOM 3375 C CA . GLY A 1 439 ? -21.062 -31.266 6.426 1 59.03 439 GLY A CA 1
ATOM 3376 C C . GLY A 1 439 ? -21.031 -32.781 6.332 1 59.03 439 GLY A C 1
ATOM 3377 O O . GLY A 1 439 ? -22.078 -33.438 6.398 1 59.03 439 GLY A O 1
ATOM 3378 N N . TYR A 1 440 ? -20.062 -33.312 5.578 1 53.09 440 TYR A N 1
ATOM 3379 C CA . TYR A 1 440 ? -19.922 -34.75 5.367 1 53.09 440 TYR A CA 1
ATOM 3380 C C . TYR A 1 440 ? -20.156 -35.531 6.668 1 53.09 440 TYR A C 1
ATOM 3382 O O . TYR A 1 440 ? -20.188 -36.75 6.672 1 53.09 440 TYR A O 1
ATOM 3390 N N . ASP A 1 441 ? -20.5 -34.781 7.785 1 54.78 441 ASP A N 1
ATOM 3391 C CA . ASP A 1 441 ? -20.641 -35.531 9.047 1 54.78 441 ASP A CA 1
ATOM 3392 C C . ASP A 1 441 ? -22.094 -35.906 9.305 1 54.78 441 ASP A C 1
ATOM 3394 O O . ASP A 1 441 ? -22.375 -36.688 10.227 1 54.78 441 ASP A O 1
ATOM 3398 N N . GLY A 1 442 ? -23.047 -35.656 8.445 1 62.12 442 GLY A N 1
ATOM 3399 C CA . GLY A 1 442 ? -24.422 -36.125 8.547 1 62.12 442 GLY A CA 1
ATOM 3400 C C . GLY A 1 442 ? -25.172 -35.531 9.727 1 62.12 442 GLY A C 1
ATOM 3401 O O . GLY A 1 442 ? -26.094 -36.156 10.258 1 62.12 442 GLY A O 1
ATOM 3402 N N . GLU A 1 443 ? -24.828 -34.375 10.266 1 68.94 443 GLU A N 1
ATOM 3403 C CA . GLU A 1 443 ? -25.484 -33.812 11.438 1 68.94 443 GLU A CA 1
ATOM 3404 C C . GLU A 1 443 ? -26.734 -33.031 11.047 1 68.94 443 GLU A C 1
ATOM 3406 O O . GLU A 1 443 ? -27.578 -32.75 11.891 1 68.94 443 GLU A O 1
ATOM 3411 N N . ASP A 1 444 ? -26.938 -32.812 9.789 1 80.5 444 ASP A N 1
ATOM 3412 C CA . ASP A 1 444 ? -28.109 -32.062 9.32 1 80.5 444 ASP A CA 1
ATOM 3413 C C . ASP A 1 444 ? -28.5 -32.5 7.906 1 80.5 444 ASP A C 1
ATOM 3415 O O . ASP A 1 444 ? -27.734 -33.156 7.219 1 80.5 444 ASP A O 1
ATOM 3419 N N . THR A 1 445 ? -29.719 -32.25 7.59 1 86.31 445 THR A N 1
ATOM 3420 C CA . THR A 1 445 ? -30.188 -32.438 6.227 1 86.31 445 THR A CA 1
ATOM 3421 C C . THR A 1 445 ? -30.875 -31.203 5.695 1 86.31 445 THR A C 1
ATOM 3423 O O . THR A 1 445 ? -31.594 -30.516 6.438 1 86.31 445 THR A O 1
ATOM 3426 N N . LEU A 1 446 ? -30.594 -30.906 4.539 1 90.12 446 LEU A N 1
ATOM 3427 C CA . LEU A 1 446 ? -31.141 -29.719 3.898 1 90.12 446 LEU A CA 1
ATOM 3428 C C . LEU A 1 446 ? -32.156 -30.094 2.814 1 90.12 446 LEU A C 1
ATOM 3430 O O . LEU A 1 446 ? -31.922 -31.047 2.066 1 90.12 446 LEU A O 1
ATOM 3434 N N . ILE A 1 447 ? -33.219 -29.406 2.779 1 93.25 447 ILE A N 1
ATOM 3435 C CA . ILE A 1 447 ? -34.188 -29.531 1.712 1 93.25 447 ILE A CA 1
ATOM 3436 C C . ILE A 1 447 ? -34.375 -28.188 1.006 1 93.25 447 ILE A C 1
ATOM 3438 O O . ILE A 1 447 ? -34.594 -27.172 1.656 1 93.25 447 ILE A O 1
ATOM 3442 N N . THR A 1 448 ? -34.25 -28.156 -0.266 1 93.12 448 THR A N 1
ATOM 3443 C CA . THR A 1 448 ? -34.438 -26.938 -1.037 1 93.12 448 THR A CA 1
ATOM 3444 C C . THR A 1 448 ? -35.5 -27.125 -2.125 1 93.12 448 THR A C 1
ATOM 3446 O O . THR A 1 448 ? -35.438 -28.109 -2.873 1 93.12 448 THR A O 1
ATOM 3449 N N . PHE A 1 449 ? -36.438 -26.297 -2.133 1 95 449 PHE A N 1
ATOM 3450 C CA . PHE A 1 449 ? -37.469 -26.25 -3.178 1 95 449 PHE A CA 1
ATOM 3451 C C . PHE A 1 449 ? -37.219 -25.062 -4.098 1 95 449 PHE A C 1
ATOM 3453 O O . PHE A 1 449 ? -37.625 -23.938 -3.777 1 95 449 PHE A O 1
ATOM 3460 N N . PRO A 1 450 ? -36.625 -25.297 -5.234 1 93.56 450 PRO A N 1
ATOM 3461 C CA . PRO A 1 450 ? -36.469 -24.172 -6.168 1 93.56 450 PRO A CA 1
ATOM 3462 C C . PRO A 1 450 ? -37.781 -23.828 -6.883 1 93.56 450 PRO A C 1
ATOM 3464 O O . PRO A 1 450 ? -38.438 -24.719 -7.426 1 93.56 450 PRO A O 1
ATOM 3467 N N . VAL A 1 451 ? -38.125 -22.625 -6.828 1 94.38 451 VAL A N 1
ATOM 3468 C CA . VAL A 1 451 ? -39.312 -22.125 -7.484 1 94.38 451 VAL A CA 1
ATOM 3469 C C . VAL A 1 451 ? -38.938 -21.141 -8.586 1 94.38 451 VAL A C 1
ATOM 3471 O O . VAL A 1 451 ? -37.938 -20.406 -8.461 1 94.38 451 VAL A O 1
ATOM 3474 N N . ASN A 1 452 ? -39.719 -21.203 -9.664 1 91.31 452 ASN A N 1
ATOM 3475 C CA . ASN A 1 452 ? -39.406 -20.344 -10.789 1 91.31 452 ASN A CA 1
ATOM 3476 C C . ASN A 1 452 ? -39.625 -18.875 -10.445 1 91.31 452 ASN A C 1
ATOM 3478 O O . ASN A 1 452 ? -40.594 -18.531 -9.742 1 91.31 452 ASN A O 1
ATOM 3482 N N . ASN A 1 453 ? -38.719 -18.109 -10.867 1 90.38 453 ASN A N 1
ATOM 3483 C CA . ASN A 1 453 ? -38.812 -16.656 -10.742 1 90.38 453 ASN A CA 1
ATOM 3484 C C . ASN A 1 453 ? -39.094 -15.992 -12.078 1 90.38 453 ASN A C 1
ATOM 3486 O O . ASN A 1 453 ? -38.719 -16.531 -13.133 1 90.38 453 ASN A O 1
ATOM 3490 N N . TYR A 1 454 ? -39.906 -14.984 -12.141 1 86.19 454 TYR A N 1
ATOM 3491 C CA . TYR A 1 454 ? -40.312 -14.336 -13.383 1 86.19 454 TYR A CA 1
ATOM 3492 C C . TYR A 1 454 ? -39.906 -12.859 -13.383 1 86.19 454 TYR A C 1
ATOM 3494 O O . TYR A 1 454 ? -40.031 -12.18 -12.367 1 86.19 454 TYR A O 1
ATOM 3502 N N . HIS A 1 455 ? -39.406 -12.633 -14.664 1 82.38 455 HIS A N 1
ATOM 3503 C CA . HIS A 1 455 ? -39 -11.242 -14.844 1 82.38 455 HIS A CA 1
ATOM 3504 C C . HIS A 1 455 ? -40.188 -10.406 -15.344 1 82.38 455 HIS A C 1
ATOM 3506 O O . HIS A 1 455 ? -40.75 -10.688 -16.406 1 82.38 455 HIS A O 1
ATOM 3512 N N . ASN A 1 456 ? -40.719 -9.453 -14.789 1 78.88 456 ASN A N 1
ATOM 3513 C CA . ASN A 1 456 ? -41.719 -8.477 -15.203 1 78.88 456 ASN A CA 1
ATOM 3514 C C . ASN A 1 456 ? -43.094 -9.133 -15.367 1 78.88 456 ASN A C 1
ATOM 3516 O O . ASN A 1 456 ? -43.938 -8.672 -16.156 1 78.88 456 ASN A O 1
ATOM 3520 N N . ASP A 1 457 ? -43.281 -10.367 -14.922 1 85.38 457 ASP A N 1
ATOM 3521 C CA . ASP A 1 457 ? -44.594 -11.008 -14.922 1 85.38 457 ASP A CA 1
ATOM 3522 C C . ASP A 1 457 ? -45.219 -11.023 -13.523 1 85.38 457 ASP A C 1
ATOM 3524 O O . ASP A 1 457 ? -44.906 -11.906 -12.719 1 85.38 457 ASP A O 1
ATOM 3528 N N . THR A 1 458 ? -46.062 -10.219 -13.406 1 86.5 458 THR A N 1
ATOM 3529 C CA . THR A 1 458 ? -46.625 -9.977 -12.07 1 86.5 458 THR A CA 1
ATOM 3530 C C . THR A 1 458 ? -47.625 -11.07 -11.695 1 86.5 458 THR A C 1
ATOM 3532 O O . THR A 1 458 ? -47.75 -11.414 -10.523 1 86.5 458 THR A O 1
ATOM 3535 N N . VAL A 1 459 ? -48.219 -11.664 -12.633 1 89.06 459 VAL A N 1
ATOM 3536 C CA . VAL A 1 459 ? -49.25 -12.672 -12.328 1 89.06 459 VAL A CA 1
ATOM 3537 C C . VAL A 1 459 ? -48.562 -13.969 -11.883 1 89.06 459 VAL A C 1
ATOM 3539 O O . VAL A 1 459 ? -48.938 -14.547 -10.859 1 89.06 459 VAL A O 1
ATOM 3542 N N . LYS A 1 460 ? -47.594 -14.391 -12.633 1 89.62 460 LYS A N 1
ATOM 3543 C CA . LYS A 1 460 ? -46.906 -15.617 -12.258 1 89.62 460 LYS A CA 1
ATOM 3544 C C . LYS A 1 460 ? -46.156 -15.438 -10.938 1 89.62 460 LYS A C 1
ATOM 3546 O O . LYS A 1 460 ? -46.094 -16.359 -10.117 1 89.62 460 LYS A O 1
ATOM 3551 N N . LEU A 1 461 ? -45.656 -14.328 -10.805 1 91.31 461 LEU A N 1
ATOM 3552 C CA . LEU A 1 461 ? -44.969 -14.039 -9.555 1 91.31 461 LEU A CA 1
ATOM 3553 C C . LEU A 1 461 ? -45.938 -13.992 -8.383 1 91.31 461 LEU A C 1
ATOM 3555 O O . LEU A 1 461 ? -45.625 -14.438 -7.281 1 91.31 461 LEU A O 1
ATOM 3559 N N . GLY A 1 462 ? -47.094 -13.445 -8.633 1 91.38 462 GLY A N 1
ATOM 3560 C CA . GLY A 1 462 ? -48.125 -13.406 -7.602 1 91.38 462 GLY A CA 1
ATOM 3561 C C . GLY A 1 462 ? -48.562 -14.781 -7.117 1 91.38 462 GLY A C 1
ATOM 3562 O O . GLY A 1 462 ? -48.781 -14.977 -5.926 1 91.38 462 GLY A O 1
ATOM 3563 N N . LYS A 1 463 ? -48.531 -15.703 -8.008 1 93.31 463 LYS A N 1
ATOM 3564 C CA . LYS A 1 463 ? -48.844 -17.078 -7.648 1 93.31 463 LYS A CA 1
ATOM 3565 C C . LYS A 1 463 ? -47.781 -17.672 -6.754 1 93.31 463 LYS A C 1
ATOM 3567 O O . LYS A 1 463 ? -48.094 -18.359 -5.773 1 93.31 463 LYS A O 1
ATOM 3572 N N . ALA A 1 464 ? -46.562 -17.422 -7.145 1 93.75 464 ALA A N 1
ATOM 3573 C CA . ALA A 1 464 ? -45.438 -17.922 -6.344 1 93.75 464 ALA A CA 1
ATOM 3574 C C . ALA A 1 464 ? -45.469 -17.312 -4.945 1 93.75 464 ALA A C 1
ATOM 3576 O O . ALA A 1 464 ? -45.25 -18.016 -3.955 1 93.75 464 ALA A O 1
ATOM 3577 N N . LEU A 1 465 ? -45.781 -16.078 -4.887 1 94 465 LEU A N 1
ATOM 3578 C CA . LEU A 1 465 ? -45.812 -15.391 -3.604 1 94 465 LEU A CA 1
ATOM 3579 C C . LEU A 1 465 ? -46.938 -15.906 -2.723 1 94 465 LEU A C 1
ATOM 3581 O O . LEU A 1 465 ? -46.781 -16.016 -1.504 1 94 465 LEU A O 1
ATOM 3585 N N . ALA A 1 466 ? -48.031 -16.203 -3.328 1 94.62 466 ALA A N 1
ATOM 3586 C CA . ALA A 1 466 ? -49.156 -16.734 -2.576 1 94.62 466 ALA A CA 1
ATOM 3587 C C . ALA A 1 466 ? -48.812 -18.109 -1.99 1 94.62 466 ALA A C 1
ATOM 3589 O O . ALA A 1 466 ? -49.156 -18.406 -0.845 1 94.62 466 ALA A O 1
ATOM 3590 N N . TRP A 1 467 ? -48.156 -18.875 -2.756 1 95.69 467 TRP A N 1
ATOM 3591 C CA . TRP A 1 467 ? -47.75 -20.203 -2.279 1 95.69 467 TRP A CA 1
ATOM 3592 C C . TRP A 1 467 ? -46.719 -20.094 -1.154 1 95.69 467 TRP A C 1
ATOM 3594 O O . TRP A 1 467 ? -46.781 -20.828 -0.169 1 95.69 467 TRP A O 1
ATOM 3604 N N . GLU A 1 468 ? -45.781 -19.203 -1.292 1 95.62 468 GLU A N 1
ATOM 3605 C CA . GLU A 1 468 ? -44.781 -19 -0.271 1 95.62 468 GLU A CA 1
ATOM 3606 C C . GLU A 1 468 ? -45.406 -18.562 1.052 1 95.62 468 GLU A C 1
ATOM 3608 O O . GLU A 1 468 ? -44.906 -18.953 2.123 1 95.62 468 GLU A O 1
ATOM 3613 N N . LYS A 1 469 ? -46.438 -17.781 0.915 1 94.62 469 LYS A N 1
ATOM 3614 C CA . LYS A 1 469 ? -47.125 -17.344 2.123 1 94.62 469 LYS A CA 1
ATOM 3615 C C . LYS A 1 469 ? -47.719 -18.516 2.877 1 94.62 469 LYS A C 1
ATOM 3617 O O . LYS A 1 469 ? -47.625 -18.594 4.102 1 94.62 469 LYS A O 1
ATOM 3622 N N . GLU A 1 470 ? -48.312 -19.391 2.172 1 94.88 470 GLU A N 1
ATOM 3623 C CA . GLU A 1 470 ? -48.875 -20.578 2.793 1 94.88 470 GLU A CA 1
ATOM 3624 C C . GLU A 1 470 ? -47.812 -21.531 3.309 1 94.88 470 GLU A C 1
ATOM 3626 O O . GLU A 1 470 ? -48 -22.219 4.316 1 94.88 470 GLU A O 1
ATOM 3631 N N . PHE A 1 471 ? -46.781 -21.641 2.643 1 95.31 471 PHE A N 1
ATOM 3632 C CA . PHE A 1 471 ? -45.625 -22.422 3.064 1 95.31 471 PHE A CA 1
ATOM 3633 C C . PHE A 1 471 ? -45.125 -21.984 4.438 1 95.31 471 PHE A C 1
ATOM 3635 O O . PHE A 1 471 ? -44.906 -22.812 5.324 1 95.31 471 PHE A O 1
ATOM 3642 N N . ILE A 1 472 ? -44.938 -20.656 4.531 1 95.31 472 ILE A N 1
ATOM 3643 C CA . ILE A 1 472 ? -44.469 -20.078 5.789 1 95.31 472 ILE A CA 1
ATOM 3644 C C . ILE A 1 472 ? -45.5 -20.359 6.895 1 95.31 472 ILE A C 1
ATOM 3646 O O . ILE A 1 472 ? -45.125 -20.766 8 1 95.31 472 ILE A O 1
ATOM 3650 N N . ARG A 1 473 ? -46.75 -20.172 6.582 1 94.19 473 ARG A N 1
ATOM 3651 C CA . ARG A 1 473 ? -47.812 -20.422 7.562 1 94.19 473 ARG A CA 1
ATOM 3652 C C . ARG A 1 473 ? -47.812 -21.875 8.008 1 94.19 473 ARG A C 1
ATOM 3654 O O . ARG A 1 473 ? -47.969 -22.172 9.195 1 94.19 473 ARG A O 1
ATOM 3661 N N . PHE A 1 474 ? -47.656 -22.781 7.086 1 94.69 474 PHE A N 1
ATOM 3662 C CA . PHE A 1 474 ? -47.656 -24.219 7.367 1 94.69 474 PHE A CA 1
ATOM 3663 C C . PHE A 1 474 ? -46.5 -24.578 8.297 1 94.69 474 PHE A C 1
ATOM 3665 O O . PHE A 1 474 ? -46.688 -25.281 9.289 1 94.69 474 PHE A O 1
ATOM 3672 N N . LEU A 1 475 ? -45.281 -24.047 7.996 1 95.06 475 LEU A N 1
ATOM 3673 C CA . LEU A 1 475 ? -44.094 -24.422 8.75 1 95.06 475 LEU A CA 1
ATOM 3674 C C . LEU A 1 475 ? -44.125 -23.781 10.133 1 95.06 475 LEU A C 1
ATOM 3676 O O . LEU A 1 475 ? -43.594 -24.359 11.094 1 95.06 475 LEU A O 1
ATOM 3680 N N . LYS A 1 476 ? -44.656 -22.656 10.227 1 91.88 476 LYS A N 1
ATOM 3681 C CA . LYS A 1 476 ? -44.75 -22.016 11.531 1 91.88 476 LYS A CA 1
ATOM 3682 C C . LYS A 1 476 ? -45.656 -22.812 12.469 1 91.88 476 LYS A C 1
ATOM 3684 O O . LYS A 1 476 ? -45.438 -22.859 13.68 1 91.88 476 LYS A O 1
ATOM 3689 N N . ASN A 1 477 ? -46.625 -23.469 11.914 1 91.88 477 ASN A N 1
ATOM 3690 C CA . ASN A 1 477 ? -47.594 -24.219 12.719 1 91.88 477 ASN A CA 1
ATOM 3691 C C . ASN A 1 477 ? -47.219 -25.688 12.836 1 91.88 477 ASN A C 1
ATOM 3693 O O . ASN A 1 477 ? -47.875 -26.453 13.523 1 91.88 477 ASN A O 1
ATOM 3697 N N . TYR A 1 478 ? -46.219 -26.031 12.102 1 92.44 478 TYR A N 1
ATOM 3698 C CA . TYR A 1 478 ? -45.781 -27.422 12.141 1 92.44 478 TYR A CA 1
ATOM 3699 C C . TYR A 1 478 ? -45 -27.719 13.422 1 92.44 478 TYR A C 1
ATOM 3701 O O . TYR A 1 478 ? -44.094 -26.984 13.781 1 92.44 478 TYR A O 1
ATOM 3709 N N . THR A 1 479 ? -45.5 -28.672 14.266 1 88.88 479 THR A N 1
ATOM 3710 C CA . THR A 1 479 ? -44.781 -29.047 15.484 1 88.88 479 THR A CA 1
ATOM 3711 C C . THR A 1 479 ? -44.469 -30.531 15.5 1 88.88 479 THR A C 1
ATOM 3713 O O . THR A 1 479 ? -45.344 -31.359 15.133 1 88.88 479 THR A O 1
ATOM 3716 N N . ASN A 1 480 ? -43.281 -30.875 15.562 1 90.12 480 ASN A N 1
ATOM 3717 C CA . ASN A 1 480 ? -42.781 -32.219 15.727 1 90.12 480 ASN A CA 1
ATOM 3718 C C . ASN A 1 480 ? -41.719 -32.312 16.828 1 90.12 480 ASN A C 1
ATOM 3720 O O . ASN A 1 480 ? -40.719 -31.609 16.781 1 90.12 480 ASN A O 1
ATOM 3724 N N . PRO A 1 481 ? -41.906 -33.094 17.922 1 87.56 481 PRO A N 1
ATOM 3725 C CA . PRO A 1 481 ? -41 -33.125 19.078 1 87.56 481 PRO A CA 1
ATOM 3726 C C . PRO A 1 481 ? -39.625 -33.688 18.703 1 87.56 481 PRO A C 1
ATOM 3728 O O . PRO A 1 481 ? -38.625 -33.375 19.391 1 87.56 481 PRO A O 1
ATOM 3731 N N . ASN A 1 482 ? -39.469 -34.344 17.609 1 88.56 482 ASN A N 1
ATOM 3732 C CA . ASN A 1 482 ? -38.188 -34.938 17.281 1 88.56 482 ASN A CA 1
ATOM 3733 C C . ASN A 1 482 ? -37.406 -34.094 16.297 1 88.56 482 ASN A C 1
ATOM 3735 O O . ASN A 1 482 ? -36.219 -34.312 16.109 1 88.56 482 ASN A O 1
ATOM 3739 N N . LEU A 1 483 ? -38.125 -33.156 15.633 1 90.88 483 LEU A N 1
ATOM 3740 C CA . LEU A 1 483 ? -37.469 -32.406 14.578 1 90.88 483 LEU A CA 1
ATOM 3741 C C . LEU A 1 483 ? -37.406 -30.906 14.914 1 90.88 483 LEU A C 1
ATOM 3743 O O . LEU A 1 483 ? -38.375 -30.359 15.461 1 90.88 483 LEU A O 1
ATOM 3747 N N . THR A 1 484 ? -36.188 -30.359 14.773 1 89.25 484 THR A N 1
ATOM 3748 C CA . THR A 1 484 ? -36.031 -28.906 14.805 1 89.25 484 THR A CA 1
ATOM 3749 C C . THR A 1 484 ? -35.844 -28.359 13.398 1 89.25 484 THR A C 1
ATOM 3751 O O . THR A 1 484 ? -34.875 -28.734 12.711 1 89.25 484 THR A O 1
ATOM 3754 N N . ILE A 1 485 ? -36.719 -27.469 13 1 92.25 485 ILE A N 1
ATOM 3755 C CA . ILE A 1 485 ? -36.719 -27.016 11.609 1 92.25 485 ILE A CA 1
ATOM 3756 C C . ILE A 1 485 ? -36.438 -25.531 11.547 1 92.25 485 ILE A C 1
ATOM 3758 O O . ILE A 1 485 ? -37.094 -24.734 12.227 1 92.25 485 ILE A O 1
ATOM 3762 N N . SER A 1 486 ? -35.438 -25.188 10.898 1 92.06 486 SER A N 1
ATOM 3763 C CA . SER A 1 486 ? -35.156 -23.812 10.492 1 92.06 486 SER A CA 1
ATOM 3764 C C . SER A 1 486 ? -35.406 -23.609 9 1 92.06 486 SER A C 1
ATOM 3766 O O . SER A 1 486 ? -35 -24.453 8.188 1 92.06 486 SER A O 1
ATOM 3768 N N . PHE A 1 487 ? -36.188 -22.578 8.664 1 93.88 487 PHE A N 1
ATOM 3769 C CA . PHE A 1 487 ? -36.531 -22.469 7.262 1 93.88 487 PHE A CA 1
ATOM 3770 C C . PHE A 1 487 ? -36.469 -21.016 6.801 1 93.88 487 PHE A C 1
ATOM 3772 O O . PHE A 1 487 ? -36.375 -20.094 7.625 1 93.88 487 PHE A O 1
ATOM 3779 N N . ASN A 1 488 ? -36.375 -20.828 5.496 1 93.38 488 ASN A N 1
ATOM 3780 C CA . ASN A 1 488 ? -36.375 -19.531 4.828 1 93.38 488 ASN A CA 1
ATOM 3781 C C . ASN A 1 488 ? -37 -19.625 3.439 1 93.38 488 ASN A C 1
ATOM 3783 O O . ASN A 1 488 ? -36.812 -20.609 2.725 1 93.38 488 ASN A O 1
ATOM 3787 N N . SER A 1 489 ? -37.812 -18.734 3.213 1 93.94 489 SER A N 1
ATOM 3788 C CA . SER A 1 489 ? -38.375 -18.547 1.872 1 93.94 489 SER A CA 1
ATOM 3789 C C . SER A 1 489 ? -37.906 -17.234 1.263 1 93.94 489 SER A C 1
ATOM 3791 O O . SER A 1 489 ? -37.438 -16.328 1.979 1 93.94 489 SER A O 1
ATOM 3793 N N . GLU A 1 490 ? -37.969 -17.141 0.009 1 89.88 490 GLU A N 1
ATOM 3794 C CA . GLU A 1 490 ? -37.5 -15.938 -0.662 1 89.88 490 GLU A CA 1
ATOM 3795 C C . GLU A 1 490 ? -38.25 -14.703 -0.18 1 89.88 490 GLU A C 1
ATOM 3797 O O . GLU A 1 490 ? -37.656 -13.633 -0.012 1 89.88 490 GLU A O 1
ATOM 3802 N N . ARG A 1 491 ? -39.438 -14.797 0.185 1 89.69 491 ARG A N 1
ATOM 3803 C CA . ARG A 1 491 ? -40.25 -13.664 0.617 1 89.69 491 ARG A CA 1
ATOM 3804 C C . ARG A 1 491 ? -40.094 -13.406 2.111 1 89.69 491 ARG A C 1
ATOM 3806 O O . ARG A 1 491 ? -40.531 -12.375 2.621 1 89.69 491 ARG A O 1
ATOM 3813 N N . SER A 1 492 ? -39.469 -14.336 2.791 1 90.25 492 SER A N 1
ATOM 3814 C CA . SER A 1 492 ? -39.344 -14.273 4.246 1 90.25 492 SER A CA 1
ATOM 3815 C C . SER A 1 492 ? -38.656 -12.992 4.691 1 90.25 492 SER A C 1
ATOM 3817 O O . SER A 1 492 ? -39.062 -12.344 5.652 1 90.25 492 SER A O 1
ATOM 3819 N N . ILE A 1 493 ? -37.656 -12.617 4.012 1 83.94 493 ILE A N 1
ATOM 3820 C CA . ILE A 1 493 ? -36.875 -11.461 4.41 1 83.94 493 ILE A CA 1
ATOM 3821 C C . ILE A 1 493 ? -37.719 -10.195 4.285 1 83.94 493 ILE A C 1
ATOM 3823 O O . ILE A 1 493 ? -37.781 -9.375 5.207 1 83.94 493 ILE A O 1
ATOM 3827 N N . GLU A 1 494 ? -38.406 -10.062 3.207 1 83.44 494 GLU A N 1
ATOM 3828 C CA . GLU A 1 494 ? -39.25 -8.891 2.994 1 83.44 494 GLU A CA 1
ATOM 3829 C C . GLU A 1 494 ? -40.406 -8.852 3.988 1 83.44 494 GLU A C 1
ATOM 3831 O O . GLU A 1 494 ? -40.75 -7.781 4.504 1 83.44 494 GLU A O 1
ATOM 3836 N N . ASP A 1 495 ? -40.906 -9.945 4.32 1 86.81 495 ASP A N 1
ATOM 3837 C CA . ASP A 1 495 ? -42.031 -10.016 5.266 1 86.81 495 ASP A CA 1
ATOM 3838 C C . ASP A 1 495 ? -41.562 -9.664 6.68 1 86.81 495 ASP A C 1
ATOM 3840 O O . ASP A 1 495 ? -42.281 -8.953 7.406 1 86.81 495 ASP A O 1
ATOM 3844 N N . GLU A 1 496 ? -40.5 -10.18 7.008 1 84.06 496 GLU A N 1
ATOM 3845 C CA . GLU A 1 496 ? -40 -9.922 8.352 1 84.06 496 GLU A CA 1
ATOM 3846 C C . GLU A 1 496 ? -39.562 -8.469 8.508 1 84.06 496 GLU A C 1
ATOM 3848 O O . GLU A 1 496 ? -39.719 -7.883 9.578 1 84.06 496 GLU A O 1
ATOM 3853 N N . ILE A 1 497 ? -39.094 -7.898 7.438 1 77.25 497 ILE A N 1
ATOM 3854 C CA . ILE A 1 497 ? -38.75 -6.484 7.465 1 77.25 497 ILE A CA 1
ATOM 3855 C C . ILE A 1 497 ? -40 -5.633 7.625 1 77.25 497 ILE A C 1
ATOM 3857 O O . ILE A 1 497 ? -40 -4.664 8.391 1 77.25 497 ILE A O 1
ATOM 3861 N N . ASN A 1 498 ? -41.031 -6.059 6.992 1 78.62 498 ASN A N 1
ATOM 3862 C CA . ASN A 1 498 ? -42.281 -5.344 7.109 1 78.62 498 ASN A CA 1
ATOM 3863 C C . ASN A 1 498 ? -42.906 -5.508 8.5 1 78.62 498 ASN A C 1
ATOM 3865 O O . ASN A 1 498 ? -43.438 -4.559 9.055 1 78.62 498 ASN A O 1
ATOM 3869 N N . ARG A 1 499 ? -42.75 -6.652 8.984 1 81.19 499 ARG A N 1
ATOM 3870 C CA . ARG A 1 499 ? -43.25 -6.902 10.328 1 81.19 499 ARG A CA 1
ATOM 3871 C C . ARG A 1 499 ? -42.469 -6.078 11.359 1 81.19 499 ARG A C 1
ATOM 3873 O O . ARG A 1 499 ? -43.062 -5.543 12.297 1 81.19 499 ARG A O 1
ATOM 3880 N N . GLU A 1 500 ? -41.281 -6.055 11.164 1 78.75 500 GLU A N 1
ATOM 3881 C CA . GLU A 1 500 ? -40.438 -5.258 12.039 1 78.75 500 GLU A CA 1
ATOM 3882 C C . GLU A 1 500 ? -40.812 -3.783 12 1 78.75 500 GLU A C 1
ATOM 3884 O O . GLU A 1 500 ? -40.906 -3.133 13.047 1 78.75 500 GLU A O 1
ATOM 3889 N N . SER A 1 501 ? -41.156 -3.326 10.859 1 74.69 501 SER A N 1
ATOM 3890 C CA . SER A 1 501 ? -41.531 -1.926 10.711 1 74.69 501 SER A CA 1
ATOM 3891 C C . SER A 1 501 ? -42.844 -1.641 11.406 1 74.69 501 SER A C 1
ATOM 3893 O O . SER A 1 501 ? -43.031 -0.574 11.992 1 74.69 501 SER A O 1
ATOM 3895 N N . GLU A 1 502 ? -43.688 -2.557 11.445 1 77.56 502 GLU A N 1
ATOM 3896 C CA . GLU A 1 502 ? -45 -2.377 12.078 1 77.56 502 GLU A CA 1
ATOM 3897 C C . GLU A 1 502 ? -44.875 -2.441 13.602 1 77.56 502 GLU A C 1
ATOM 3899 O O . GLU A 1 502 ? -45.562 -1.692 14.312 1 77.56 502 GLU A O 1
ATOM 3904 N N . SER A 1 503 ? -44.062 -3.336 13.984 1 76.25 503 SER A N 1
ATOM 3905 C CA . SER A 1 503 ? -43.875 -3.475 15.43 1 76.25 503 SER A CA 1
ATOM 3906 C C . SER A 1 503 ? -43.156 -2.264 16.016 1 76.25 503 SER A C 1
ATOM 3908 O O . SER A 1 503 ? -43.469 -1.847 17.141 1 76.25 503 SER A O 1
ATOM 3910 N N . ASP A 1 504 ? -42.312 -1.694 15.32 1 78.56 504 ASP A N 1
ATOM 3911 C CA . ASP A 1 504 ? -41.531 -0.578 15.828 1 78.56 504 ASP A CA 1
ATOM 3912 C C . ASP A 1 504 ? -42.312 0.723 15.797 1 78.56 504 ASP A C 1
ATOM 3914 O O . ASP A 1 504 ? -41.938 1.708 16.438 1 78.56 504 ASP A O 1
ATOM 3918 N N . LEU A 1 505 ? -43.438 0.699 15.141 1 77.31 505 LEU A N 1
ATOM 3919 C CA . LEU A 1 505 ? -44.25 1.901 15.07 1 77.31 505 LEU A CA 1
ATOM 3920 C C . LEU A 1 505 ? -44.781 2.291 16.453 1 77.31 505 LEU A C 1
ATOM 3922 O O . LEU A 1 505 ? -44.812 3.477 16.797 1 77.31 505 LEU A O 1
ATOM 3926 N N . SER A 1 506 ? -45.031 1.311 17.25 1 82.06 506 SER A N 1
ATOM 3927 C CA . SER A 1 506 ? -45.531 1.609 18.594 1 82.06 506 SER A CA 1
ATOM 3928 C C . SER A 1 506 ? -44.406 2.217 19.453 1 82.06 506 SER A C 1
ATOM 3930 O O . SER A 1 506 ? -44.656 3.164 20.203 1 82.06 506 SER A O 1
ATOM 3932 N N . THR A 1 507 ? -43.281 1.691 19.312 1 82.44 507 THR A N 1
ATOM 3933 C CA . THR A 1 507 ? -42.156 2.213 20.078 1 82.44 507 THR A CA 1
ATOM 3934 C C . THR A 1 507 ? -41.812 3.635 19.641 1 82.44 507 THR A C 1
ATOM 3936 O O . THR A 1 507 ? -41.5 4.488 20.484 1 82.44 507 THR A O 1
ATOM 3939 N N . VAL A 1 508 ? -41.938 3.92 18.406 1 81.38 508 VAL A N 1
ATOM 3940 C CA . VAL A 1 508 ? -41.625 5.242 17.875 1 81.38 508 VAL A CA 1
ATOM 3941 C C . VAL A 1 508 ? -42.688 6.25 18.328 1 81.38 508 VAL A C 1
ATOM 3943 O O . VAL A 1 508 ? -42.344 7.387 18.672 1 81.38 508 VAL A O 1
ATOM 3946 N N . VAL A 1 509 ? -43.906 5.793 18.469 1 82.88 509 VAL A N 1
ATOM 3947 C CA . VAL A 1 509 ? -44.969 6.68 18.891 1 82.88 509 VAL A CA 1
ATOM 3948 C C . VAL A 1 509 ? -44.812 7.02 20.375 1 82.88 509 VAL A C 1
ATOM 3950 O O . VAL A 1 509 ? -45.031 8.164 20.781 1 82.88 509 VAL A O 1
ATOM 3953 N N . VAL A 1 510 ? -44.406 6.066 21.078 1 85.56 510 VAL A N 1
ATOM 3954 C CA . VAL A 1 510 ? -44.156 6.309 22.484 1 85.56 510 VAL A CA 1
ATOM 3955 C C . VAL A 1 510 ? -43 7.277 22.672 1 85.56 510 VAL A C 1
ATOM 3957 O O . VAL A 1 510 ? -43.031 8.141 23.547 1 85.56 510 VAL A O 1
ATOM 3960 N N . SER A 1 511 ? -42 7.082 21.844 1 84.81 511 SER A N 1
ATOM 3961 C CA . SER A 1 511 ? -40.875 7.992 21.906 1 84.81 511 SER A CA 1
ATOM 3962 C C . SER A 1 511 ? -41.281 9.422 21.594 1 84.81 511 SER A C 1
ATOM 3964 O O . SER A 1 511 ? -40.906 10.359 22.281 1 84.81 511 SER A O 1
ATOM 3966 N N . TYR A 1 512 ? -42.219 9.602 20.703 1 81.94 512 TYR A N 1
ATOM 3967 C CA . TYR A 1 512 ? -42.719 10.93 20.344 1 81.94 512 TYR A CA 1
ATOM 3968 C C . TYR A 1 512 ? -43.562 11.508 21.484 1 81.94 512 TYR A C 1
ATOM 3970 O O . TYR A 1 512 ? -43.469 12.703 21.766 1 81.94 512 TYR A O 1
ATOM 3978 N N . ALA A 1 513 ? -44.25 10.672 22.109 1 84.5 513 ALA A N 1
ATOM 3979 C CA . ALA A 1 513 ? -45.094 11.117 23.203 1 84.5 513 ALA A CA 1
ATOM 3980 C C . ALA A 1 513 ? -44.281 11.617 24.391 1 84.5 513 ALA A C 1
ATOM 3982 O O . ALA A 1 513 ? -44.594 12.648 24.984 1 84.5 513 ALA A O 1
ATOM 3983 N N . ILE A 1 514 ? -43.312 10.961 24.625 1 85.62 514 ILE A N 1
ATOM 3984 C CA . ILE A 1 514 ? -42.438 11.352 25.734 1 85.62 514 ILE A CA 1
ATOM 3985 C C . ILE A 1 514 ? -41.75 12.672 25.406 1 85.62 514 ILE A C 1
ATOM 3987 O O . ILE A 1 514 ? -41.594 13.531 26.281 1 85.62 514 ILE A O 1
ATOM 3991 N N . MET A 1 515 ? -41.312 12.812 24.234 1 85.88 515 MET A N 1
ATOM 3992 C CA . MET A 1 515 ? -40.688 14.07 23.828 1 85.88 515 MET A CA 1
ATOM 3993 C C . MET A 1 515 ? -41.688 15.219 23.906 1 85.88 515 MET A C 1
ATOM 3995 O O . MET A 1 515 ? -41.344 16.328 24.328 1 85.88 515 MET A O 1
ATOM 3999 N N . PHE A 1 516 ? -42.938 14.852 23.641 1 82.31 516 PHE A N 1
ATOM 4000 C CA . PHE A 1 516 ? -44 15.852 23.672 1 82.31 516 PHE A CA 1
ATOM 4001 C C . PHE A 1 516 ? -44.25 16.312 25.109 1 82.31 516 PHE A C 1
ATOM 4003 O O . PHE A 1 516 ? -44.375 17.516 25.359 1 82.31 516 PHE A O 1
ATOM 4010 N N . VAL A 1 517 ? -44.281 15.438 25.906 1 84.5 517 VAL A N 1
ATOM 4011 C CA . VAL A 1 517 ? -44.531 15.75 27.312 1 84.5 517 VAL A CA 1
ATOM 4012 C C . VAL A 1 517 ? -43.375 16.562 27.875 1 84.5 517 VAL A C 1
ATOM 4014 O O . VAL A 1 517 ? -43.594 17.547 28.594 1 84.5 517 VAL A O 1
ATOM 4017 N N . TYR A 1 518 ? -42.219 16.25 27.5 1 86.88 518 TYR A N 1
ATOM 4018 C CA . TYR A 1 518 ? -41.031 16.969 27.969 1 86.88 518 TYR A CA 1
ATOM 4019 C C . TYR A 1 518 ? -41.031 18.391 27.453 1 86.88 518 TYR A C 1
ATOM 4021 O O . TYR A 1 518 ? -40.75 19.328 28.203 1 86.88 518 TYR A O 1
ATOM 4029 N N . ILE A 1 519 ? -41.312 18.562 26.203 1 83.69 519 ILE A N 1
ATOM 4030 C CA . ILE A 1 519 ? -41.281 19.875 25.594 1 83.69 519 ILE A CA 1
ATOM 4031 C C . ILE A 1 519 ? -42.312 20.781 26.25 1 83.69 519 ILE A C 1
ATOM 4033 O O . ILE A 1 519 ? -42.031 21.938 26.578 1 83.69 519 ILE A O 1
ATOM 4037 N N . SER A 1 520 ? -43.469 20.266 26.594 1 79 520 SER A N 1
ATOM 4038 C CA . SER A 1 520 ? -44.562 21.047 27.188 1 79 520 SER A CA 1
ATOM 4039 C C . SER A 1 520 ? -44.219 21.453 28.609 1 79 520 SER A C 1
ATOM 4041 O O . SER A 1 520 ? -44.531 22.578 29.031 1 79 520 SER A O 1
ATOM 4043 N N . LEU A 1 521 ? -43.5 20.625 29.234 1 78.31 521 LEU A N 1
ATOM 4044 C CA . LEU A 1 521 ? -43.188 20.906 30.625 1 78.31 521 LEU A CA 1
ATOM 4045 C C . LEU A 1 521 ? -41.969 21.812 30.719 1 78.31 521 LEU A C 1
ATOM 4047 O O . LEU A 1 521 ? -41.906 22.688 31.594 1 78.31 521 LEU A O 1
ATOM 4051 N N . ALA A 1 522 ? -41.062 21.641 29.828 1 80.75 522 ALA A N 1
ATOM 4052 C CA . ALA A 1 522 ? -39.781 22.375 29.922 1 80.75 522 ALA A CA 1
ATOM 4053 C C . ALA A 1 522 ? -39.969 23.812 29.422 1 80.75 522 ALA A C 1
ATOM 4055 O O . ALA A 1 522 ? -39.219 24.703 29.828 1 80.75 522 ALA A O 1
ATOM 4056 N N . LEU A 1 523 ? -40.875 24.094 28.625 1 81.06 523 LEU A N 1
ATOM 4057 C CA . LEU A 1 523 ? -41.094 25.438 28.094 1 81.06 523 LEU A CA 1
ATOM 4058 C C . LEU A 1 523 ? -41.812 26.312 29.109 1 81.06 523 LEU A C 1
ATOM 4060 O O . LEU A 1 523 ? -41.688 27.531 29.078 1 81.06 523 LEU A O 1
ATOM 4064 N N . GLY A 1 524 ? -42.594 25.703 30.078 1 75.69 524 GLY A N 1
ATOM 4065 C CA . GLY A 1 524 ? -43.344 26.484 31.062 1 75.69 524 GLY A CA 1
ATOM 4066 C C . GLY A 1 524 ? -42.531 26.812 32.312 1 75.69 524 GLY A C 1
ATOM 4067 O O . GLY A 1 524 ? -41.688 26.031 32.719 1 75.69 524 GLY A O 1
ATOM 4068 N N . HIS A 1 525 ? -42.375 28.188 32.656 1 70 525 HIS A N 1
ATOM 4069 C CA . HIS A 1 525 ? -41.781 28.594 33.906 1 70 525 HIS A CA 1
ATOM 4070 C C . HIS A 1 525 ? -42.812 28.688 35.031 1 70 525 HIS A C 1
ATOM 4072 O O . HIS A 1 525 ? -43.594 29.625 35.062 1 70 525 HIS A O 1
ATOM 4078 N N . ILE A 1 526 ? -42.844 27.609 35.781 1 64.06 526 ILE A N 1
ATOM 4079 C CA . ILE A 1 526 ? -43.906 27.578 36.781 1 64.06 526 ILE A CA 1
ATOM 4080 C C . ILE A 1 526 ? -43.438 28.281 38.062 1 64.06 526 ILE A C 1
ATOM 4082 O O . ILE A 1 526 ? -42.469 27.828 38.719 1 64.06 526 ILE A O 1
ATOM 4086 N N . HIS A 1 527 ? -43.75 29.547 38.344 1 62.25 527 HIS A N 1
ATOM 4087 C CA . HIS A 1 527 ? -43.375 30.281 39.531 1 62.25 527 HIS A CA 1
ATOM 4088 C C . HIS A 1 527 ? -44.281 29.969 40.719 1 62.25 527 HIS A C 1
ATOM 4090 O O . HIS A 1 527 ? -43.812 29.844 41.844 1 62.25 527 HIS A O 1
ATOM 4096 N N . SER A 1 528 ? -45.594 30.031 40.562 1 64.81 528 SER A N 1
ATOM 4097 C CA . SER A 1 528 ? -46.562 29.797 41.625 1 64.81 528 SER A CA 1
ATOM 4098 C C . SER A 1 528 ? -47.625 28.797 41.219 1 64.81 528 SER A C 1
ATOM 4100 O O . SER A 1 528 ? -47.906 28.625 40.031 1 64.81 528 SER A O 1
ATOM 4102 N N . PHE A 1 529 ? -48.094 27.891 42.156 1 69.5 529 PHE A N 1
ATOM 4103 C CA . PHE A 1 529 ? -49.094 26.859 41.906 1 69.5 529 PHE A CA 1
ATOM 4104 C C . PHE A 1 529 ? -50.406 27.469 41.469 1 69.5 529 PHE A C 1
ATOM 4106 O O . PHE A 1 529 ? -51.156 26.859 40.688 1 69.5 529 PHE A O 1
ATOM 4113 N N . ARG A 1 530 ? -50.719 28.75 41.875 1 66.88 530 ARG A N 1
ATOM 4114 C CA . ARG A 1 530 ? -51.969 29.391 41.531 1 66.88 530 ARG A CA 1
ATOM 4115 C C . ARG A 1 530 ? -51.938 29.875 40.062 1 66.88 530 ARG A C 1
ATOM 4117 O O . ARG A 1 530 ? -53 29.906 39.406 1 66.88 530 ARG A O 1
ATOM 4124 N N . ARG A 1 531 ? -50.75 30.172 39.531 1 74.38 531 ARG A N 1
ATOM 4125 C CA . ARG A 1 531 ? -50.625 30.75 38.188 1 74.38 531 ARG A CA 1
ATOM 4126 C C . ARG A 1 531 ? -50 29.734 37.219 1 74.38 531 ARG A C 1
ATOM 4128 O O . ARG A 1 531 ? -49.469 30.109 36.156 1 74.38 531 ARG A O 1
ATOM 4135 N N . VAL A 1 532 ? -50.125 28.469 37.594 1 78.44 532 VAL A N 1
ATOM 4136 C CA . VAL A 1 532 ? -49.469 27.438 36.812 1 78.44 532 VAL A CA 1
ATOM 4137 C C . VAL A 1 532 ? -50.125 27.359 35.406 1 78.44 532 VAL A C 1
ATOM 4139 O O . VAL A 1 532 ? -49.438 27.234 34.406 1 78.44 532 VAL A O 1
ATOM 4142 N N . LEU A 1 533 ? -51.375 27.531 35.344 1 78.75 533 LEU A N 1
ATOM 4143 C CA . LEU A 1 533 ? -52.062 27.375 34.062 1 78.75 533 LEU A CA 1
ATOM 4144 C C . LEU A 1 533 ? -51.938 28.641 33.219 1 78.75 533 LEU A C 1
ATOM 4146 O O . LEU A 1 533 ? -52.156 28.594 32 1 78.75 533 LEU A O 1
ATOM 4150 N N . VAL A 1 534 ? -51.594 29.797 33.844 1 79.19 534 VAL A N 1
ATOM 4151 C CA . VAL A 1 534 ? -51.375 31.016 33.094 1 79.19 534 VAL A CA 1
ATOM 4152 C C . VAL A 1 534 ? -49.938 31.047 32.562 1 79.19 534 VAL A C 1
ATOM 4154 O O . VAL A 1 534 ? -49.719 31.453 31.406 1 79.19 534 VAL A O 1
ATOM 4157 N N . ASP A 1 535 ? -49.062 30.469 33.344 1 78.56 535 ASP A N 1
ATOM 4158 C CA . ASP A 1 535 ? -47.656 30.516 32.969 1 78.56 535 ASP A CA 1
ATOM 4159 C C . ASP A 1 535 ? -47.281 29.297 32.125 1 78.56 535 ASP A C 1
ATOM 4161 O O . ASP A 1 535 ? -46.188 29.234 31.578 1 78.56 535 ASP A O 1
ATOM 4165 N N . SER A 1 536 ? -48.281 28.391 32.062 1 80.56 536 SER A N 1
ATOM 4166 C CA . SER A 1 536 ? -48 27.188 31.281 1 80.56 536 SER A CA 1
ATOM 4167 C C . SER A 1 536 ? -48.031 27.484 29.797 1 80.56 536 SER A C 1
ATOM 4169 O O . SER A 1 536 ? -48.75 28.406 29.359 1 80.56 536 SER A O 1
ATOM 4171 N N . LYS A 1 537 ? -47.125 26.859 29.031 1 86.19 537 LYS A N 1
ATOM 4172 C CA . LYS A 1 537 ? -47.062 27.047 27.578 1 86.19 537 LYS A CA 1
ATOM 4173 C C . LYS A 1 537 ? -47.312 25.734 26.844 1 86.19 537 LYS A C 1
ATOM 4175 O O . LYS A 1 537 ? -46.531 25.359 25.969 1 86.19 537 LYS A O 1
ATOM 4180 N N . ILE A 1 538 ? -48.312 24.984 27.172 1 85.25 538 ILE A N 1
ATOM 4181 C CA . ILE A 1 538 ? -48.656 23.703 26.562 1 85.25 538 ILE A CA 1
ATOM 4182 C C . ILE A 1 538 ? -49.156 23.938 25.141 1 85.25 538 ILE A C 1
ATOM 4184 O O . ILE A 1 538 ? -48.781 23.188 24.219 1 85.25 538 ILE A O 1
ATOM 4188 N N . SER A 1 539 ? -49.969 24.953 24.938 1 86.25 539 SER A N 1
ATOM 4189 C CA . SER A 1 539 ? -50.469 25.234 23.594 1 86.25 539 SER A CA 1
ATOM 4190 C C . SER A 1 539 ? -49.312 25.594 22.641 1 86.25 539 SER A C 1
ATOM 4192 O O . SER A 1 539 ? -49.344 25.234 21.469 1 86.25 539 SER A O 1
ATOM 4194 N N . LEU A 1 540 ? -48.375 26.312 23.188 1 89.31 540 LEU A N 1
ATOM 4195 C CA . LEU A 1 540 ? -47.219 26.656 22.359 1 89.31 540 LEU A CA 1
ATOM 4196 C C . LEU A 1 540 ? -46.375 25.438 22.062 1 89.31 540 LEU A C 1
ATOM 4198 O O . LEU A 1 540 ? -45.812 25.297 20.969 1 89.31 540 LEU A O 1
ATOM 4202 N N . GLY A 1 541 ? -46.219 24.5 23.016 1 87.75 541 GLY A N 1
ATOM 4203 C CA . GLY A 1 541 ? -45.531 23.25 22.797 1 87.75 541 GLY A CA 1
ATOM 4204 C C . GLY A 1 541 ? -46.156 22.391 21.719 1 87.75 541 GLY A C 1
ATOM 4205 O O . GLY A 1 541 ? -45.469 21.844 20.859 1 87.75 541 GLY A O 1
ATOM 4206 N N . ILE A 1 542 ? -47.406 22.312 21.734 1 87.31 542 ILE A N 1
ATOM 4207 C CA . ILE A 1 542 ? -48.156 21.547 20.734 1 87.31 542 ILE A CA 1
ATOM 4208 C C . ILE A 1 542 ? -48 22.188 19.359 1 87.31 542 ILE A C 1
ATOM 4210 O O . ILE A 1 542 ? -47.812 21.5 18.344 1 87.31 542 ILE A O 1
ATOM 4214 N N . ALA A 1 543 ? -48.062 23.469 19.375 1 90.25 543 ALA A N 1
ATOM 4215 C CA . ALA A 1 543 ? -47.875 24.188 18.109 1 90.25 543 ALA A CA 1
ATOM 4216 C C . ALA A 1 543 ? -46.469 23.922 17.547 1 90.25 543 ALA A C 1
ATOM 4218 O O . ALA A 1 543 ? -46.312 23.797 16.328 1 90.25 543 ALA A O 1
ATOM 4219 N N . GLY A 1 544 ? -45.531 23.906 18.453 1 89.69 544 GLY A N 1
ATOM 4220 C CA . GLY A 1 544 ? -44.188 23.609 18.031 1 89.69 544 GLY A CA 1
ATOM 4221 C C . GLY A 1 544 ? -44.031 22.234 17.391 1 89.69 544 GLY A C 1
ATOM 4222 O O . GLY A 1 544 ? -43.375 22.094 16.359 1 89.69 544 GLY A O 1
ATOM 4223 N N . ILE A 1 545 ? -44.625 21.25 17.859 1 89.12 545 ILE A N 1
ATOM 4224 C CA . ILE A 1 545 ? -44.531 19.891 17.344 1 89.12 545 ILE A CA 1
ATOM 4225 C C . ILE A 1 545 ? -45.281 19.797 16 1 89.12 545 ILE A C 1
ATOM 4227 O O . ILE A 1 545 ? -44.812 19.156 15.07 1 89.12 545 ILE A O 1
ATOM 4231 N N . VAL A 1 546 ? -46.406 20.438 15.93 1 90.94 546 VAL A N 1
ATOM 4232 C CA . VAL A 1 546 ? -47.188 20.422 14.695 1 90.94 546 VAL A CA 1
ATOM 4233 C C . VAL A 1 546 ? -46.406 21.094 13.578 1 90.94 546 VAL A C 1
ATOM 4235 O O . VAL A 1 546 ? -46.438 20.672 12.422 1 90.94 546 VAL A O 1
ATOM 4238 N N . ILE A 1 547 ? -45.688 22.109 13.93 1 94 547 ILE A N 1
ATOM 4239 C CA . ILE A 1 547 ? -44.875 22.812 12.945 1 94 547 ILE A CA 1
ATOM 4240 C C . ILE A 1 547 ? -43.781 21.875 12.43 1 94 547 ILE A C 1
ATOM 4242 O O . ILE A 1 547 ? -43.5 21.828 11.227 1 94 547 ILE A O 1
ATOM 4246 N N . VAL A 1 548 ? -43.188 21.094 13.328 1 91.44 548 VAL A N 1
ATOM 4247 C CA . VAL A 1 548 ? -42.125 20.141 12.938 1 91.44 548 VAL A CA 1
ATOM 4248 C C . VAL A 1 548 ? -42.719 19.062 12.039 1 91.44 548 VAL A C 1
ATOM 4250 O O . VAL A 1 548 ? -42.156 18.734 11 1 91.44 548 VAL A O 1
ATOM 4253 N N . LEU A 1 549 ? -43.906 18.562 12.359 1 91.19 549 LEU A N 1
ATOM 4254 C CA . LEU A 1 549 ? -44.531 17.531 11.562 1 91.19 549 LEU A CA 1
ATOM 4255 C C . LEU A 1 549 ? -44.969 18.094 10.203 1 91.19 549 LEU A C 1
ATOM 4257 O O . LEU A 1 549 ? -44.938 17.375 9.195 1 91.19 549 LEU A O 1
ATOM 4261 N N . SER A 1 550 ? -45.375 19.344 10.258 1 94.69 550 SER A N 1
ATOM 4262 C CA . SER A 1 550 ? -45.719 19.984 9 1 94.69 550 SER A CA 1
ATOM 4263 C C . SER A 1 550 ? -44.531 20.141 8.086 1 94.69 550 SER A C 1
ATOM 4265 O O . SER A 1 550 ? -44.656 20.031 6.863 1 94.69 550 SER A O 1
ATOM 4267 N N . SER A 1 551 ? -43.406 20.422 8.648 1 95.75 551 SER A N 1
ATOM 4268 C CA . SER A 1 551 ? -42.188 20.531 7.848 1 95.75 551 SER A CA 1
ATOM 4269 C C . SER A 1 551 ? -41.844 19.188 7.211 1 95.75 551 SER A C 1
ATOM 4271 O O . SER A 1 551 ? -41.406 19.141 6.059 1 95.75 551 SER A O 1
ATOM 4273 N N . VAL A 1 552 ? -42 18.094 7.934 1 93.94 552 VAL A N 1
ATOM 4274 C CA . VAL A 1 552 ? -41.719 16.75 7.41 1 93.94 552 VAL A CA 1
ATOM 4275 C C . VAL A 1 552 ? -42.688 16.422 6.289 1 93.94 552 VAL A C 1
ATOM 4277 O O . VAL A 1 552 ? -42.312 15.93 5.234 1 93.94 552 VAL A O 1
ATOM 4280 N N . ALA A 1 553 ? -43.938 16.766 6.512 1 94.88 553 ALA A N 1
ATOM 4281 C CA . ALA A 1 553 ? -44.938 16.516 5.5 1 94.88 553 ALA A CA 1
ATOM 4282 C C . ALA A 1 553 ? -44.688 17.328 4.23 1 94.88 553 ALA A C 1
ATOM 4284 O O . ALA A 1 553 ? -44.906 16.828 3.119 1 94.88 553 ALA A O 1
ATOM 4285 N N . CYS A 1 554 ? -44.25 18.484 4.445 1 96.06 554 CYS A N 1
ATOM 4286 C CA . CYS A 1 554 ? -43.938 19.344 3.309 1 96.06 554 CYS A CA 1
ATOM 4287 C C . CYS A 1 554 ? -42.75 18.766 2.512 1 96.06 554 CYS A C 1
ATOM 4289 O O . CYS A 1 554 ? -42.812 18.734 1.279 1 96.06 554 CYS A O 1
ATOM 4291 N N . SER A 1 555 ? -41.719 18.344 3.205 1 95.75 555 SER A N 1
ATOM 4292 C CA . SER A 1 555 ? -40.562 17.766 2.525 1 95.75 555 SER A CA 1
ATOM 4293 C C . SER A 1 555 ? -40.969 16.516 1.757 1 95.75 555 SER A C 1
ATOM 4295 O O . SER A 1 555 ? -40.594 16.359 0.59 1 95.75 555 SER A O 1
ATOM 4297 N N . LEU A 1 556 ? -41.719 15.648 2.385 1 94.62 556 LEU A N 1
ATOM 4298 C CA . LEU A 1 556 ? -42.188 14.43 1.728 1 94.62 556 LEU A CA 1
ATOM 4299 C C . LEU A 1 556 ? -43.062 14.75 0.519 1 94.62 556 LEU A C 1
ATOM 4301 O O . LEU A 1 556 ? -42.969 14.094 -0.518 1 94.62 556 LEU A O 1
ATOM 4305 N N . GLY A 1 557 ? -43.844 15.766 0.621 1 95.12 557 GLY A N 1
ATOM 4306 C CA . GLY A 1 557 ? -44.719 16.172 -0.464 1 95.12 557 GLY A CA 1
ATOM 4307 C C . GLY A 1 557 ? -43.969 16.734 -1.657 1 95.12 557 GLY A C 1
ATOM 4308 O O . GLY A 1 557 ? -44.25 16.359 -2.801 1 95.12 557 GLY A O 1
ATOM 4309 N N . ILE A 1 558 ? -43.062 17.531 -1.432 1 95.88 558 ILE A N 1
ATOM 4310 C CA . ILE A 1 558 ? -42.312 18.203 -2.5 1 95.88 558 ILE A CA 1
ATOM 4311 C C . ILE A 1 558 ? -41.562 17.156 -3.316 1 95.88 558 ILE A C 1
ATOM 4313 O O . ILE A 1 558 ? -41.594 17.172 -4.551 1 95.88 558 ILE A O 1
ATOM 4317 N N . PHE A 1 559 ? -40.906 16.234 -2.672 1 94.44 559 PHE A N 1
ATOM 4318 C CA . PHE A 1 559 ? -40.125 15.266 -3.4 1 94.44 559 PHE A CA 1
ATOM 4319 C C . PHE A 1 559 ? -41 14.188 -4.016 1 94.44 559 PHE A C 1
ATOM 4321 O O . PHE A 1 559 ? -40.625 13.531 -4.984 1 94.44 559 PHE A O 1
ATOM 4328 N N . SER A 1 560 ? -42.156 14.023 -3.447 1 93.88 560 SER A N 1
ATOM 4329 C CA . SER A 1 560 ? -43.094 13.148 -4.102 1 93.88 560 SER A CA 1
ATOM 4330 C C . SER A 1 560 ? -43.594 13.75 -5.406 1 93.88 560 SER A C 1
ATOM 4332 O O . SER A 1 560 ? -43.875 13.031 -6.371 1 93.88 560 SER A O 1
ATOM 4334 N N . TYR A 1 561 ? -43.75 15.141 -5.457 1 94.19 561 TYR A N 1
ATOM 4335 C CA . TYR A 1 561 ? -44.062 15.828 -6.707 1 94.19 561 TYR A CA 1
ATOM 4336 C C . TYR A 1 561 ? -43 15.547 -7.766 1 94.19 561 TYR A C 1
ATOM 4338 O O . TYR A 1 561 ? -43.344 15.398 -8.945 1 94.19 561 TYR A O 1
ATOM 4346 N N . ALA A 1 562 ? -41.781 15.367 -7.293 1 92.31 562 ALA A N 1
ATOM 4347 C CA . ALA A 1 562 ? -40.625 15.156 -8.188 1 92.31 562 ALA A CA 1
ATOM 4348 C C . ALA A 1 562 ? -40.5 13.68 -8.562 1 92.31 562 ALA A C 1
ATOM 4350 O O . ALA A 1 562 ? -39.656 13.32 -9.398 1 92.31 562 ALA A O 1
ATOM 4351 N N . GLY A 1 563 ? -41.188 12.773 -7.938 1 89.19 563 GLY A N 1
ATOM 4352 C CA . GLY A 1 563 ? -41.219 11.367 -8.312 1 89.19 563 GLY A CA 1
ATOM 4353 C C . GLY A 1 563 ? -40.156 10.547 -7.586 1 89.19 563 GLY A C 1
ATOM 4354 O O . GLY A 1 563 ? -39.719 9.516 -8.086 1 89.19 563 GLY A O 1
ATOM 4355 N N . ILE A 1 564 ? -39.656 11 -6.441 1 89.12 564 ILE A N 1
ATOM 4356 C CA . ILE A 1 564 ? -38.656 10.25 -5.664 1 89.12 564 ILE A CA 1
ATOM 4357 C C . ILE A 1 564 ? -39.375 9.281 -4.727 1 89.12 564 ILE A C 1
ATOM 4359 O O . ILE A 1 564 ? -40.25 9.688 -3.951 1 89.12 564 ILE A O 1
ATOM 4363 N N . PRO A 1 565 ? -39 8.07 -4.855 1 88.62 565 PRO A N 1
ATOM 4364 C CA . PRO A 1 565 ? -39.719 7.086 -4.023 1 88.62 565 PRO A CA 1
ATOM 4365 C C . PRO A 1 565 ? -39.344 7.195 -2.545 1 88.62 565 PRO A C 1
ATOM 4367 O O . PRO A 1 565 ? -38.219 7.641 -2.211 1 88.62 565 PRO A O 1
ATOM 4370 N N . LEU A 1 566 ? -40.312 6.801 -1.688 1 87.25 566 LEU A N 1
ATOM 4371 C CA . LEU A 1 566 ? -40.125 6.828 -0.24 1 87.25 566 LEU A CA 1
ATOM 4372 C C . LEU A 1 566 ? -39.812 5.438 0.292 1 87.25 566 LEU A C 1
ATOM 4374 O O . LEU A 1 566 ? -40.219 4.434 -0.311 1 87.25 566 LEU A O 1
ATOM 4378 N N . THR A 1 567 ? -39.031 5.523 1.33 1 79.81 567 THR A N 1
ATOM 4379 C CA . THR A 1 567 ? -38.75 4.273 2.027 1 79.81 567 THR A CA 1
ATOM 4380 C C . THR A 1 567 ? -39.375 4.266 3.412 1 79.81 567 THR A C 1
ATOM 4382 O O . THR A 1 567 ? -39.688 5.324 3.967 1 79.81 567 THR A O 1
ATOM 4385 N N . LEU A 1 568 ? -39.594 3.156 3.914 1 74.06 568 LEU A N 1
ATOM 4386 C CA . LEU A 1 568 ? -40.219 3.023 5.23 1 74.06 568 LEU A CA 1
ATOM 4387 C C . LEU A 1 568 ? -39.312 3.594 6.316 1 74.06 568 LEU A C 1
ATOM 4389 O O . LEU A 1 568 ? -39.781 4.211 7.27 1 74.06 568 LEU A O 1
ATOM 4393 N N . ILE A 1 569 ? -38.094 3.541 6.113 1 70.5 569 ILE A N 1
ATOM 4394 C CA . ILE A 1 569 ? -37.156 4.039 7.102 1 70.5 569 ILE A CA 1
ATOM 4395 C C . ILE A 1 569 ? -37.219 5.562 7.168 1 70.5 569 ILE A C 1
ATOM 4397 O O . ILE A 1 569 ? -37.062 6.152 8.242 1 70.5 569 ILE A O 1
ATOM 4401 N N . VAL A 1 570 ? -37.5 6.168 6.07 1 79.25 570 VAL A N 1
ATOM 4402 C CA . VAL A 1 570 ? -37.594 7.621 5.996 1 79.25 570 VAL A CA 1
ATOM 4403 C C . VAL A 1 570 ? -38.812 8.102 6.82 1 79.25 570 VAL A C 1
ATOM 4405 O O . VAL A 1 570 ? -38.688 9.07 7.57 1 79.25 570 VAL A O 1
ATOM 4408 N N . ILE A 1 571 ? -39.812 7.355 6.805 1 77.38 571 ILE A N 1
ATOM 4409 C CA . ILE A 1 571 ? -41.031 7.762 7.488 1 77.38 571 ILE A CA 1
ATOM 4410 C C . ILE A 1 571 ? -40.875 7.539 8.992 1 77.38 571 ILE A C 1
ATOM 4412 O O . ILE A 1 571 ? -41.469 8.273 9.797 1 77.38 571 ILE A O 1
ATOM 4416 N N . GLU A 1 572 ? -40 6.699 9.273 1 74.69 572 GLU A N 1
ATOM 4417 C CA . GLU A 1 572 ? -39.875 6.359 10.688 1 74.69 572 GLU A CA 1
ATOM 4418 C C . GLU A 1 572 ? -38.812 7.23 11.352 1 74.69 572 GLU A C 1
ATOM 4420 O O . GLU A 1 572 ? -38.969 7.648 12.5 1 74.69 572 GLU A O 1
ATOM 4425 N N . VAL A 1 573 ? -37.812 7.539 10.648 1 78.38 573 VAL A N 1
ATOM 4426 C CA . VAL A 1 573 ? -36.656 8.125 11.305 1 78.38 573 VAL A CA 1
ATOM 4427 C C . VAL A 1 573 ? -36.656 9.633 11.102 1 78.38 573 VAL A C 1
ATOM 4429 O O . VAL A 1 573 ? -36.219 10.383 11.984 1 78.38 573 VAL A O 1
ATOM 4432 N N . ILE A 1 574 ? -37.094 10.164 10.062 1 87.5 574 ILE A N 1
ATOM 4433 C CA . ILE A 1 574 ? -36.938 11.57 9.703 1 87.5 574 ILE A CA 1
ATOM 4434 C C . ILE A 1 574 ? -37.75 12.438 10.68 1 87.5 574 ILE A C 1
ATOM 4436 O O . ILE A 1 574 ? -37.25 13.461 11.156 1 87.5 574 ILE A O 1
ATOM 4440 N N . PRO A 1 575 ? -38.938 12.102 11.055 1 86.44 575 PRO A N 1
ATOM 4441 C CA . PRO A 1 575 ? -39.656 12.93 12.023 1 86.44 575 PRO A CA 1
ATOM 4442 C C . PRO A 1 575 ? -38.938 13.023 13.367 1 86.44 575 PRO A C 1
ATOM 4444 O O . PRO A 1 575 ? -38.969 14.078 14.008 1 86.44 575 PRO A O 1
ATOM 4447 N N . PHE A 1 576 ? -38.344 12.031 13.672 1 79.94 576 PHE A N 1
ATOM 4448 C CA . PHE A 1 576 ? -37.594 12.023 14.914 1 79.94 576 PHE A CA 1
ATOM 4449 C C . PHE A 1 576 ? -36.406 12.969 14.836 1 79.94 576 PHE A C 1
ATOM 4451 O O . PHE A 1 576 ? -36.125 13.719 15.773 1 79.94 576 PHE A O 1
ATOM 4458 N N . LEU A 1 577 ? -35.75 12.93 13.742 1 81.56 577 LEU A N 1
ATOM 4459 C CA . LEU A 1 577 ? -34.594 13.758 13.539 1 81.56 577 LEU A CA 1
ATOM 4460 C C . LEU A 1 577 ? -34.969 15.234 13.461 1 81.56 577 LEU A C 1
ATOM 4462 O O . LEU A 1 577 ? -34.312 16.078 14.078 1 81.56 577 LEU A O 1
ATOM 4466 N N . VAL A 1 578 ? -35.938 15.516 12.781 1 88.69 578 VAL A N 1
ATOM 4467 C CA . VAL A 1 578 ? -36.344 16.906 12.594 1 88.69 578 VAL A CA 1
ATOM 4468 C C . VAL A 1 578 ? -36.969 17.453 13.883 1 88.69 578 VAL A C 1
ATOM 4470 O O . VAL A 1 578 ? -36.812 18.625 14.203 1 88.69 578 VAL A O 1
ATOM 4473 N N . LEU A 1 579 ? -37.594 16.609 14.578 1 84.12 579 LEU A N 1
ATOM 4474 C CA . LEU A 1 579 ? -38.125 17.016 15.883 1 84.12 579 LEU A CA 1
ATOM 4475 C C . LEU A 1 579 ? -37 17.344 16.844 1 84.12 579 LEU A C 1
ATOM 4477 O O . LEU A 1 579 ? -37.062 18.344 17.578 1 84.12 579 LEU A O 1
ATOM 4481 N N . ALA A 1 580 ? -36 16.578 16.781 1 79 580 ALA A N 1
ATOM 4482 C CA . ALA A 1 580 ? -34.875 16.797 17.656 1 79 580 ALA A CA 1
ATOM 4483 C C . ALA A 1 580 ? -34.188 18.125 17.344 1 79 580 ALA A C 1
ATOM 4485 O O . ALA A 1 580 ? -33.75 18.844 18.25 1 79 580 ALA A O 1
ATOM 4486 N N . VAL A 1 581 ? -34.094 18.5 16.125 1 81.69 581 VAL A N 1
ATOM 4487 C CA . VAL A 1 581 ? -33.438 19.734 15.703 1 81.69 581 VAL A CA 1
ATOM 4488 C C . VAL A 1 581 ? -34.375 20.922 15.906 1 81.69 581 VAL A C 1
ATOM 4490 O O . VAL A 1 581 ? -33.969 21.984 16.359 1 81.69 581 VAL A O 1
ATOM 4493 N N . GLY A 1 582 ? -35.594 20.703 15.625 1 84.19 582 GLY A N 1
ATOM 4494 C CA . GLY A 1 582 ? -36.562 21.781 15.68 1 84.19 582 GLY A CA 1
ATOM 4495 C C . GLY A 1 582 ? -36.906 22.219 17.094 1 84.19 582 GLY A C 1
ATOM 4496 O O . GLY A 1 582 ? -37.094 23.406 17.359 1 84.19 582 GLY A O 1
ATOM 4497 N N . VAL A 1 583 ? -36.875 21.391 17.938 1 83.06 583 VAL A N 1
ATOM 4498 C CA . VAL A 1 583 ? -37.25 21.719 19.297 1 83.06 583 VAL A CA 1
ATOM 4499 C C . VAL A 1 583 ? -36.156 22.578 19.953 1 83.06 583 VAL A C 1
ATOM 4501 O O . VAL A 1 583 ? -36.469 23.422 20.797 1 83.06 583 VAL A O 1
ATOM 4504 N N . ASP A 1 584 ? -35 22.391 19.531 1 83.5 584 ASP A N 1
ATOM 4505 C CA . ASP A 1 584 ? -33.906 23.188 20.047 1 83.5 584 ASP A CA 1
ATOM 4506 C C . ASP A 1 584 ? -34.125 24.672 19.766 1 83.5 584 ASP A C 1
ATOM 4508 O O . ASP A 1 584 ? -33.969 25.516 20.656 1 83.5 584 ASP A O 1
ATOM 4512 N N . ASN A 1 585 ? -34.562 24.922 18.625 1 88.62 585 ASN A N 1
ATOM 4513 C CA . ASN A 1 585 ? -34.812 26.312 18.25 1 88.62 585 ASN A CA 1
ATOM 4514 C C . ASN A 1 585 ? -35.969 26.906 19.031 1 88.62 585 ASN A C 1
ATOM 4516 O O . ASN A 1 585 ? -35.938 28.078 19.422 1 88.62 585 ASN A O 1
ATOM 4520 N N . ILE A 1 586 ? -36.906 26.109 19.344 1 89 586 ILE A N 1
ATOM 4521 C CA . ILE A 1 586 ? -38.094 26.562 20.078 1 89 586 ILE A CA 1
ATOM 4522 C C . ILE A 1 586 ? -37.719 26.906 21.516 1 89 586 ILE A C 1
ATOM 4524 O O . ILE A 1 586 ? -38.125 27.938 22.047 1 89 586 ILE A O 1
ATOM 4528 N N . PHE A 1 587 ? -36.875 26.125 22.062 1 86.44 587 PHE A N 1
ATOM 4529 C CA . PHE A 1 587 ? -36.438 26.344 23.438 1 86.44 587 PHE A CA 1
ATOM 4530 C C . PHE A 1 587 ? -35.594 27.625 23.531 1 86.44 587 PHE A C 1
ATOM 4532 O O . PHE A 1 587 ? -35.75 28.406 24.469 1 86.44 587 PHE A O 1
ATOM 4539 N N . ILE A 1 588 ? -34.781 27.859 22.531 1 85.69 588 ILE A N 1
ATOM 4540 C CA . ILE A 1 588 ? -33.906 29.031 22.547 1 85.69 588 ILE A CA 1
ATOM 4541 C C . ILE A 1 588 ? -34.719 30.312 22.453 1 85.69 588 ILE A C 1
ATOM 4543 O O . ILE A 1 588 ? -34.5 31.266 23.188 1 85.69 588 ILE A O 1
ATOM 4547 N N . ILE A 1 589 ? -35.75 30.344 21.641 1 89.88 589 ILE A N 1
ATOM 4548 C CA . ILE A 1 589 ? -36.562 31.531 21.438 1 89.88 589 ILE A CA 1
ATOM 4549 C C . ILE A 1 589 ? -37.406 31.797 22.688 1 89.88 589 ILE A C 1
ATOM 4551 O O . ILE A 1 589 ? -37.406 32.906 23.203 1 89.88 589 ILE A O 1
ATOM 4555 N N . VAL A 1 590 ? -37.969 30.797 23.25 1 89.25 590 VAL A N 1
ATOM 4556 C CA . VAL A 1 590 ? -38.906 30.953 24.359 1 89.25 590 VAL A CA 1
ATOM 4557 C C . VAL A 1 590 ? -38.125 31.297 25.641 1 89.25 590 VAL A C 1
ATOM 4559 O O . VAL A 1 590 ? -38.531 32.156 26.406 1 89.25 590 VAL A O 1
ATOM 4562 N N . GLN A 1 591 ? -37.031 30.672 25.859 1 85.69 591 GLN A N 1
ATOM 4563 C CA . GLN A 1 591 ? -36.25 30.938 27.062 1 85.69 591 GLN A CA 1
ATOM 4564 C C . GLN A 1 591 ? -35.594 32.312 27.016 1 85.69 591 GLN A C 1
ATOM 4566 O O . GLN A 1 591 ? -35.469 33 28.047 1 85.69 591 GLN A O 1
ATOM 4571 N N . THR A 1 592 ? -35.156 32.75 25.828 1 86.56 592 THR A N 1
ATOM 4572 C CA . THR A 1 592 ? -34.625 34.125 25.703 1 86.56 592 THR A CA 1
ATOM 4573 C C . THR A 1 592 ? -35.719 35.156 25.984 1 86.56 592 THR A C 1
ATOM 4575 O O . THR A 1 592 ? -35.438 36.188 26.594 1 86.56 592 THR A O 1
ATOM 4578 N N . TYR A 1 593 ? -36.938 34.844 25.562 1 89.31 593 TYR A N 1
ATOM 4579 C CA . TYR A 1 593 ? -38.062 35.75 25.828 1 89.31 593 TYR A CA 1
ATOM 4580 C C . TYR A 1 593 ? -38.375 35.781 27.312 1 89.31 593 TYR A C 1
ATOM 4582 O O . TYR A 1 593 ? -38.625 36.875 27.859 1 89.31 593 TYR A O 1
ATOM 4590 N N . GLN A 1 594 ? -38.281 34.719 28.016 1 85 594 GLN A N 1
ATOM 4591 C CA . GLN A 1 594 ? -38.594 34.625 29.438 1 85 594 GLN A CA 1
ATOM 4592 C C . GLN A 1 594 ? -37.562 35.375 30.266 1 85 594 GLN A C 1
ATOM 4594 O O . GLN A 1 594 ? -37.875 35.938 31.312 1 85 594 GLN A O 1
ATOM 4599 N N . ARG A 1 595 ? -36.375 35.438 29.766 1 82.62 595 ARG A N 1
ATOM 4600 C CA . ARG A 1 595 ? -35.281 36.062 30.5 1 82.62 595 ARG A CA 1
ATOM 4601 C C . ARG A 1 595 ? -35.156 37.562 30.172 1 82.62 595 ARG A C 1
ATOM 4603 O O . ARG A 1 595 ? -34.625 38.344 30.969 1 82.62 595 ARG A O 1
ATOM 4610 N N . ASP A 1 596 ? -35.688 37.844 29.016 1 85.81 596 ASP A N 1
ATOM 4611 C CA . ASP A 1 596 ? -35.562 39.219 28.562 1 85.81 596 ASP A CA 1
ATOM 4612 C C . ASP A 1 596 ? -36.531 40.125 29.312 1 85.81 596 ASP A C 1
ATOM 4614 O O . ASP A 1 596 ? -37.625 39.688 29.688 1 85.81 596 ASP A O 1
ATOM 4618 N N . GLU A 1 597 ? -36.031 41.344 29.672 1 82.81 597 GLU A N 1
ATOM 4619 C CA . GLU A 1 597 ? -36.875 42.375 30.281 1 82.81 597 GLU A CA 1
ATOM 4620 C C . GLU A 1 597 ? -37.219 43.469 29.281 1 82.81 597 GLU A C 1
ATOM 4622 O O . GLU A 1 597 ? -36.375 43.938 28.547 1 82.81 597 GLU A O 1
ATOM 4627 N N . ARG A 1 598 ? -38.594 43.812 29.266 1 83.75 598 ARG A N 1
ATOM 4628 C CA . ARG A 1 598 ? -39.062 44.812 28.312 1 83.75 598 ARG A CA 1
ATOM 4629 C C . ARG A 1 598 ? -38.531 46.219 28.672 1 83.75 598 ARG A C 1
ATOM 4631 O O . ARG A 1 598 ? -38.562 46.625 29.844 1 83.75 598 ARG A O 1
ATOM 4638 N N . MET A 1 599 ? -37.906 46.812 27.656 1 79.88 599 MET A N 1
ATOM 4639 C CA . MET A 1 599 ? -37.406 48.188 27.844 1 79.88 599 MET A CA 1
ATOM 4640 C C . MET A 1 599 ? -38.562 49.156 28.016 1 79.88 599 MET A C 1
ATOM 4642 O O . MET A 1 599 ? -39.688 48.875 27.578 1 79.88 599 MET A O 1
ATOM 4646 N N . PRO A 1 600 ? -38.188 50.375 28.672 1 80.06 600 PRO A N 1
ATOM 4647 C CA . PRO A 1 600 ? -39.25 51.375 28.859 1 80.06 600 PRO A CA 1
ATOM 4648 C C . PRO A 1 600 ? -39.781 51.906 27.531 1 80.06 600 PRO A C 1
ATOM 4650 O O . PRO A 1 600 ? -39 52.188 26.609 1 80.06 600 PRO A O 1
ATOM 4653 N N . HIS A 1 601 ? -41 51.812 27.031 1 80.38 601 HIS A N 1
ATOM 4654 C CA . HIS A 1 601 ? -41.688 52.312 25.859 1 80.38 601 HIS A CA 1
ATOM 4655 C C . HIS A 1 601 ? -41.688 51.281 24.734 1 80.38 601 HIS A C 1
ATOM 4657 O O . HIS A 1 601 ? -42 51.594 23.594 1 80.38 601 HIS A O 1
ATOM 4663 N N . GLU A 1 602 ? -41.156 50.125 25.031 1 87.94 602 GLU A N 1
ATOM 4664 C CA . GLU A 1 602 ? -41.156 49.062 24.031 1 87.94 602 GLU A CA 1
ATOM 4665 C C . GLU A 1 602 ? -42.469 48.312 24 1 87.94 602 GLU A C 1
ATOM 4667 O O . GLU A 1 602 ? -43.031 47.969 25.047 1 87.94 602 GLU A O 1
ATOM 4672 N N . GLU A 1 603 ? -43.031 48.25 22.703 1 91.62 603 GLU A N 1
ATOM 4673 C CA . GLU A 1 603 ? -44.219 47.438 22.531 1 91.62 603 GLU A CA 1
ATOM 4674 C C . GLU A 1 603 ? -43.875 45.969 22.406 1 91.62 603 GLU A C 1
ATOM 4676 O O . GLU A 1 603 ? -42.688 45.594 22.266 1 91.62 603 GLU A O 1
ATOM 4681 N N . LEU A 1 604 ? -44.812 45.156 22.562 1 92.44 604 LEU A N 1
ATOM 4682 C CA . LEU A 1 604 ? -44.594 43.719 22.547 1 92.44 604 LEU A CA 1
ATOM 4683 C C . LEU A 1 604 ? -43.969 43.281 21.219 1 92.44 604 LEU A C 1
ATOM 4685 O O . LEU A 1 604 ? -43.062 42.438 21.219 1 92.44 604 LEU A O 1
ATOM 4689 N N . HIS A 1 605 ? -44.406 43.75 20.062 1 93.31 605 HIS A N 1
ATOM 4690 C CA . HIS A 1 605 ? -43.875 43.344 18.781 1 93.31 605 HIS A CA 1
ATOM 4691 C C . HIS A 1 605 ? -42.406 43.75 18.625 1 93.31 605 HIS A C 1
ATOM 4693 O O . HIS A 1 605 ? -41.625 43.031 18.016 1 93.31 605 HIS A O 1
ATOM 4699 N N . GLN A 1 606 ? -42 44.875 19.312 1 92.38 606 GLN A N 1
ATOM 4700 C CA . GLN A 1 606 ? -40.594 45.312 19.266 1 92.38 606 GLN A CA 1
ATOM 4701 C C . GLN A 1 606 ? -39.719 44.469 20.172 1 92.38 606 GLN A C 1
ATOM 4703 O O . GLN A 1 606 ? -38.562 44.188 19.844 1 92.38 606 GLN A O 1
ATOM 4708 N N . GLN A 1 607 ? -40.312 44.031 21.266 1 94.19 607 GLN A N 1
ATOM 4709 C CA . GLN A 1 607 ? -39.562 43.188 22.156 1 94.19 607 GLN A CA 1
ATOM 4710 C C . GLN A 1 607 ? -39.281 41.844 21.516 1 94.19 607 GLN A C 1
ATOM 4712 O O . GLN A 1 607 ? -38.125 41.375 21.5 1 94.19 607 GLN A O 1
ATOM 4717 N N . ILE A 1 608 ? -40.25 41.25 20.953 1 94.5 608 ILE A N 1
ATOM 4718 C CA . ILE A 1 608 ? -40.094 39.938 20.328 1 94.5 608 ILE A CA 1
ATOM 4719 C C . ILE A 1 608 ? -39.219 40.062 19.078 1 94.5 608 ILE A C 1
ATOM 4721 O O . ILE A 1 608 ? -38.438 39.188 18.766 1 94.5 608 ILE A O 1
ATOM 4725 N N . GLY A 1 609 ? -39.375 41.125 18.297 1 94.31 609 GLY A N 1
ATOM 4726 C CA . GLY A 1 609 ? -38.5 41.375 17.156 1 94.31 609 GLY A CA 1
ATOM 4727 C C . GLY A 1 609 ? -37.062 41.5 17.531 1 94.31 609 GLY A C 1
ATOM 4728 O O . GLY A 1 609 ? -36.188 40.906 16.859 1 94.31 609 GLY A O 1
ATOM 4729 N N . ARG A 1 610 ? -36.781 42.219 18.641 1 92.38 610 ARG A N 1
ATOM 4730 C CA . ARG A 1 610 ? -35.406 42.344 19.125 1 92.38 610 ARG A CA 1
ATOM 4731 C C . ARG A 1 610 ? -34.844 41 19.562 1 92.38 610 ARG A C 1
ATOM 4733 O O . ARG A 1 610 ? -33.688 40.688 19.297 1 92.38 610 ARG A O 1
ATOM 4740 N N . ILE A 1 611 ? -35.625 40.25 20.172 1 91.88 611 ILE A N 1
ATOM 4741 C CA . ILE A 1 611 ? -35.219 38.938 20.625 1 91.88 611 ILE A CA 1
ATOM 4742 C C . ILE A 1 611 ? -34.875 38.062 19.438 1 91.88 611 ILE A C 1
ATOM 4744 O O . ILE A 1 611 ? -33.844 37.344 19.422 1 91.88 611 ILE A O 1
ATOM 4748 N N . LEU A 1 612 ? -35.688 38.031 18.453 1 94.62 612 LEU A N 1
ATOM 4749 C CA . LEU A 1 612 ? -35.438 37.25 17.25 1 94.62 612 LEU A CA 1
ATOM 4750 C C . LEU A 1 612 ? -34.188 37.719 16.531 1 94.62 612 LEU A C 1
ATOM 4752 O O . LEU A 1 612 ? -33.438 36.906 15.977 1 94.62 612 LEU A O 1
ATOM 4756 N N . GLY A 1 613 ? -33.938 38.969 16.484 1 91 613 GLY A N 1
ATOM 4757 C CA . GLY A 1 613 ? -32.719 39.5 15.891 1 91 613 GLY A CA 1
ATOM 4758 C C . GLY A 1 613 ? -31.453 39.031 16.594 1 91 613 GLY A C 1
ATOM 4759 O O . GLY A 1 613 ? -30.406 38.906 15.961 1 91 613 GLY A O 1
ATOM 4760 N N . ASP A 1 614 ? -31.578 38.688 17.859 1 87.25 614 ASP A N 1
ATOM 4761 C CA . ASP A 1 614 ? -30.406 38.281 18.641 1 87.25 614 ASP A CA 1
ATOM 4762 C C . ASP A 1 614 ? -30.156 36.781 18.5 1 87.25 614 ASP A C 1
ATOM 4764 O O . ASP A 1 614 ? -29 36.344 18.469 1 87.25 614 ASP A O 1
ATOM 4768 N N . VAL A 1 615 ? -31.172 36 18.359 1 88.62 615 VAL A N 1
ATOM 4769 C CA . VAL A 1 615 ? -30.984 34.562 18.438 1 88.62 615 VAL A CA 1
ATOM 4770 C C . VAL A 1 615 ? -31.109 33.938 17.062 1 88.62 615 VAL A C 1
ATOM 4772 O O . VAL A 1 615 ? -30.531 32.875 16.797 1 88.62 615 VAL A O 1
ATOM 4775 N N . ALA A 1 616 ? -31.828 34.469 16.141 1 92.06 616 ALA A N 1
ATOM 4776 C CA . ALA A 1 616 ? -32.125 33.875 14.828 1 92.06 616 ALA A CA 1
ATOM 4777 C C . ALA A 1 616 ? -30.859 33.656 14.023 1 92.06 616 ALA A C 1
ATOM 4779 O O . ALA A 1 616 ? -30.75 32.688 13.281 1 92.06 616 ALA A O 1
ATOM 4780 N N . PRO A 1 617 ? -29.875 34.562 14.117 1 89.88 617 PRO A N 1
ATOM 4781 C CA . PRO A 1 617 ? -28.656 34.281 13.344 1 89.88 617 PRO A CA 1
ATOM 4782 C C . PRO A 1 617 ? -27.953 33 13.781 1 89.88 617 PRO A C 1
ATOM 4784 O O . PRO A 1 617 ? -27.422 32.25 12.945 1 89.88 617 PRO A O 1
ATOM 4787 N N . SER A 1 618 ? -27.891 32.688 15.047 1 88.5 618 SER A N 1
ATOM 4788 C CA . SER A 1 618 ? -27.312 31.453 15.516 1 88.5 618 SER A CA 1
ATOM 4789 C C . SER A 1 618 ? -28.156 30.25 15.078 1 88.5 618 SER A C 1
ATOM 4791 O O . SER A 1 618 ? -27.609 29.188 14.75 1 88.5 618 SER A O 1
ATOM 4793 N N . MET A 1 619 ? -29.438 30.406 15.086 1 91.69 619 MET A N 1
ATOM 4794 C CA . MET A 1 619 ? -30.344 29.359 14.609 1 91.69 619 MET A CA 1
ATOM 4795 C C . MET A 1 619 ? -30.141 29.109 13.117 1 91.69 619 MET A C 1
ATOM 4797 O O . MET A 1 619 ? -30.203 27.969 12.656 1 91.69 619 MET A O 1
ATOM 4801 N N . PHE A 1 620 ? -30 30.172 12.43 1 92.88 620 PHE A N 1
ATOM 4802 C CA . PHE A 1 620 ? -29.766 30.078 10.992 1 92.88 620 PHE A CA 1
ATOM 4803 C C . PHE A 1 620 ? -28.453 29.359 10.711 1 92.88 620 PHE A C 1
ATOM 4805 O O . PHE A 1 620 ? -28.375 28.516 9.812 1 92.88 620 PHE A O 1
ATOM 4812 N N . LEU A 1 621 ? -27.469 29.703 11.492 1 90.69 621 LEU A N 1
ATOM 4813 C CA . LEU A 1 621 ? -26.172 29.047 11.344 1 90.69 621 LEU A CA 1
ATOM 4814 C C . LEU A 1 621 ? -26.297 27.531 11.562 1 90.69 621 LEU A C 1
ATOM 4816 O O . LEU A 1 621 ? -25.812 26.75 10.75 1 90.69 621 LEU A O 1
ATOM 4820 N N . SER A 1 622 ? -26.906 27.109 12.594 1 90.06 622 SER A N 1
ATOM 4821 C CA . SER A 1 622 ? -27.047 25.703 12.914 1 90.06 622 SER A CA 1
ATOM 4822 C C . SER A 1 622 ? -27.906 24.969 11.883 1 90.06 622 SER A C 1
ATOM 4824 O O . SER A 1 622 ? -27.5 23.938 11.344 1 90.06 622 SER A O 1
ATOM 4826 N N . SER A 1 623 ? -29.078 25.516 11.57 1 92.19 623 SER A N 1
ATOM 4827 C CA . SER A 1 623 ? -30 24.875 10.648 1 92.19 623 SER A CA 1
ATOM 4828 C C . SER A 1 623 ? -29.438 24.828 9.234 1 92.19 623 SER A C 1
ATOM 4830 O O . SER A 1 623 ? -29.625 23.844 8.516 1 92.19 623 SER A O 1
ATOM 4832 N N . PHE A 1 624 ? -28.797 25.875 8.836 1 92.81 624 PHE A N 1
ATOM 4833 C CA . PHE A 1 624 ? -28.266 25.906 7.48 1 92.81 624 PHE A CA 1
ATOM 4834 C C . PHE A 1 624 ? -27.062 24.984 7.352 1 92.81 624 PHE A C 1
ATOM 4836 O O . PHE A 1 624 ? -26.859 24.344 6.312 1 92.81 624 PHE A O 1
ATOM 4843 N N . SER A 1 625 ? -26.266 24.953 8.375 1 91 625 SER A N 1
ATOM 4844 C CA . SER A 1 625 ? -25.156 24.016 8.359 1 91 625 SER A CA 1
ATOM 4845 C C . SER A 1 625 ? -25.656 22.578 8.273 1 91 625 SER A C 1
ATOM 4847 O O . SER A 1 625 ? -25.094 21.75 7.543 1 91 625 SER A O 1
ATOM 4849 N N . GLU A 1 626 ? -26.703 22.25 9.008 1 90.81 626 GLU A N 1
ATOM 4850 C CA . GLU A 1 626 ? -27.281 20.922 8.969 1 90.81 626 GLU A CA 1
ATOM 4851 C C . GLU A 1 626 ? -27.891 20.625 7.605 1 90.81 626 GLU A C 1
ATOM 4853 O O . GLU A 1 626 ? -27.75 19.516 7.078 1 90.81 626 GLU A O 1
ATOM 4858 N N . THR A 1 627 ? -28.547 21.625 7.078 1 93.12 627 THR A N 1
ATOM 4859 C CA . THR A 1 627 ? -29.156 21.469 5.762 1 93.12 627 THR A CA 1
ATOM 4860 C C . THR A 1 627 ? -28.109 21.172 4.707 1 93.12 627 THR A C 1
ATOM 4862 O O . THR A 1 627 ? -28.25 20.234 3.916 1 93.12 627 THR A O 1
ATOM 4865 N N . VAL A 1 628 ? -27.062 21.859 4.789 1 91.19 628 VAL A N 1
ATOM 4866 C CA . VAL A 1 628 ? -26 21.688 3.807 1 91.19 628 VAL A CA 1
ATOM 4867 C C . VAL A 1 628 ? -25.312 20.328 4.016 1 91.19 628 VAL A C 1
ATOM 4869 O O . VAL A 1 628 ? -25 19.625 3.051 1 91.19 628 VAL A O 1
ATOM 4872 N N . ALA A 1 629 ? -25.109 20.016 5.199 1 88.44 629 ALA A N 1
ATOM 4873 C CA . ALA A 1 629 ? -24.484 18.719 5.496 1 88.44 629 ALA A CA 1
ATOM 4874 C C . ALA A 1 629 ? -25.344 17.578 4.969 1 88.44 629 ALA A C 1
ATOM 4876 O O . ALA A 1 629 ? -24.828 16.625 4.367 1 88.44 629 ALA A O 1
ATOM 4877 N N . PHE A 1 630 ? -26.641 17.594 5.055 1 89.12 630 PHE A N 1
ATOM 4878 C CA . PHE A 1 630 ? -27.547 16.547 4.574 1 89.12 630 PHE A CA 1
ATOM 4879 C C . PHE A 1 630 ? -27.578 16.531 3.051 1 89.12 630 PHE A C 1
ATOM 4881 O O . PHE A 1 630 ? -27.531 15.453 2.441 1 89.12 630 PHE A O 1
ATOM 4888 N N . PHE A 1 631 ? -27.594 17.656 2.504 1 90.38 631 PHE A N 1
ATOM 4889 C CA . PHE A 1 631 ? -27.641 17.688 1.047 1 90.38 631 PHE A CA 1
ATOM 4890 C C . PHE A 1 631 ? -26.328 17.156 0.458 1 90.38 631 PHE A C 1
ATOM 4892 O O . PHE A 1 631 ? -26.328 16.547 -0.613 1 90.38 631 PHE A O 1
ATOM 4899 N N . LEU A 1 632 ? -25.312 17.359 1.136 1 86.56 632 LEU A N 1
ATOM 4900 C CA . LEU A 1 632 ? -24.047 16.797 0.667 1 86.56 632 LEU A CA 1
ATOM 4901 C C . LEU A 1 632 ? -24.016 15.289 0.865 1 86.56 632 LEU A C 1
ATOM 4903 O O . LEU A 1 632 ? -23.328 14.578 0.123 1 86.56 632 LEU A O 1
ATOM 4907 N N . GLY A 1 633 ? -24.688 14.836 1.878 1 84.25 633 GLY A N 1
ATOM 4908 C CA . GLY A 1 633 ? -24.844 13.398 2.031 1 84.25 633 GLY A CA 1
ATOM 4909 C C . GLY A 1 633 ? -25.562 12.75 0.858 1 84.25 633 GLY A C 1
ATOM 4910 O O . GLY A 1 633 ? -25.391 11.562 0.604 1 84.25 633 GLY A O 1
ATOM 4911 N N . ALA A 1 634 ? -26.266 13.531 0.099 1 87.56 634 ALA A N 1
ATOM 4912 C CA . ALA A 1 634 ? -27.016 13.039 -1.054 1 87.56 634 ALA A CA 1
ATOM 4913 C C . ALA A 1 634 ? -26.094 12.75 -2.23 1 87.56 634 ALA A C 1
ATOM 4915 O O . ALA A 1 634 ? -26.516 12.188 -3.242 1 87.56 634 ALA A O 1
ATOM 4916 N N . LEU A 1 635 ? -24.844 13 -2.066 1 82.44 635 LEU A N 1
ATOM 4917 C CA . LEU A 1 635 ? -23.875 12.695 -3.107 1 82.44 635 LEU A CA 1
ATOM 4918 C C . LEU A 1 635 ? -23.484 11.211 -3.084 1 82.44 635 LEU A C 1
ATOM 4920 O O . LEU A 1 635 ? -22.875 10.711 -4.027 1 82.44 635 LEU A O 1
ATOM 4924 N N . SER A 1 636 ? -23.984 10.555 -2.092 1 80.19 636 SER A N 1
ATOM 4925 C CA . SER A 1 636 ? -23.734 9.117 -2.018 1 80.19 636 SER A CA 1
ATOM 4926 C C . SER A 1 636 ? -24.453 8.367 -3.143 1 80.19 636 SER A C 1
ATOM 4928 O O . SER A 1 636 ? -25.516 8.797 -3.598 1 80.19 636 SER A O 1
ATOM 4930 N N . THR A 1 637 ? -23.875 7.32 -3.615 1 80.31 637 THR A N 1
ATOM 4931 C CA . THR A 1 637 ? -24.422 6.547 -4.727 1 80.31 637 THR A CA 1
ATOM 4932 C C . THR A 1 637 ? -25.453 5.551 -4.23 1 80.31 637 THR A C 1
ATOM 4934 O O . THR A 1 637 ? -26.219 4.996 -5.023 1 80.31 637 THR A O 1
ATOM 4937 N N . MET A 1 638 ? -25.656 5.414 -3.008 1 81.44 638 MET A N 1
ATOM 4938 C CA . MET A 1 638 ? -26.672 4.516 -2.463 1 81.44 638 MET A CA 1
ATOM 4939 C C . MET A 1 638 ? -28.031 5.203 -2.424 1 81.44 638 MET A C 1
ATOM 4941 O O . MET A 1 638 ? -28.203 6.238 -1.779 1 81.44 638 MET A O 1
ATOM 4945 N N . PRO A 1 639 ? -29 4.652 -3.049 1 84.75 639 PRO A N 1
ATOM 4946 C CA . PRO A 1 639 ? -30.281 5.332 -3.176 1 84.75 639 PRO A CA 1
ATOM 4947 C C . PRO A 1 639 ? -30.953 5.574 -1.827 1 84.75 639 PRO A C 1
ATOM 4949 O O . PRO A 1 639 ? -31.547 6.637 -1.613 1 84.75 639 PRO A O 1
ATOM 4952 N N . ALA A 1 640 ? -30.938 4.652 -0.917 1 82.88 640 ALA A N 1
ATOM 4953 C CA . ALA A 1 640 ? -31.578 4.832 0.386 1 82.88 640 ALA A CA 1
ATOM 4954 C C . ALA A 1 640 ? -30.953 6.004 1.142 1 82.88 640 ALA A C 1
ATOM 4956 O O . ALA A 1 640 ? -31.672 6.777 1.785 1 82.88 640 ALA A O 1
ATOM 4957 N N . VAL A 1 641 ? -29.703 6.141 1.1 1 81.38 641 VAL A N 1
ATOM 4958 C CA . VAL A 1 641 ? -29 7.223 1.786 1 81.38 641 VAL A CA 1
ATOM 4959 C C . VAL A 1 641 ? -29.266 8.547 1.068 1 81.38 641 VAL A C 1
ATOM 4961 O O . VAL A 1 641 ? -29.453 9.578 1.71 1 81.38 641 VAL A O 1
ATOM 4964 N N . ARG A 1 642 ? -29.281 8.477 -0.203 1 86.81 642 ARG A N 1
ATOM 4965 C CA . ARG A 1 642 ? -29.531 9.664 -1.01 1 86.81 642 ARG A CA 1
ATOM 4966 C C . ARG A 1 642 ? -30.922 10.227 -0.735 1 86.81 642 ARG A C 1
ATOM 4968 O O . ARG A 1 642 ? -31.078 11.422 -0.471 1 86.81 642 ARG A O 1
ATOM 4975 N N . THR A 1 643 ? -31.891 9.414 -0.753 1 89.06 643 THR A N 1
ATOM 4976 C CA . THR A 1 643 ? -33.25 9.852 -0.529 1 89.06 643 THR A CA 1
ATOM 4977 C C . THR A 1 643 ? -33.438 10.328 0.908 1 89.06 643 THR A C 1
ATOM 4979 O O . THR A 1 643 ? -34.125 11.336 1.15 1 89.06 643 THR A O 1
ATOM 4982 N N . PHE A 1 644 ? -32.875 9.672 1.791 1 87.12 644 PHE A N 1
ATOM 4983 C CA . PHE A 1 644 ? -32.969 10.062 3.193 1 87.12 644 PHE A CA 1
ATOM 4984 C C . PHE A 1 644 ? -32.375 11.453 3.402 1 87.12 644 PHE A C 1
ATOM 4986 O O . PHE A 1 644 ? -32.969 12.297 4.062 1 87.12 644 PHE A O 1
ATOM 4993 N N . SER A 1 645 ? -31.203 11.617 2.826 1 88.5 645 SER A N 1
ATOM 4994 C CA . SER A 1 645 ? -30.5 12.883 2.996 1 88.5 645 SER A CA 1
ATOM 4995 C C . SER A 1 645 ? -31.266 14.031 2.35 1 88.5 645 SER A C 1
ATOM 4997 O O . SER A 1 645 ? -31.328 15.141 2.896 1 88.5 645 SER A O 1
ATOM 4999 N N . LEU A 1 646 ? -31.891 13.766 1.256 1 91.81 646 LEU A N 1
ATOM 5000 C CA . LEU A 1 646 ? -32.656 14.789 0.573 1 91.81 646 LEU A CA 1
ATOM 5001 C C . LEU A 1 646 ? -33.875 15.18 1.396 1 91.81 646 LEU A C 1
ATOM 5003 O O . LEU A 1 646 ? -34.125 16.375 1.622 1 91.81 646 LEU A O 1
ATOM 5007 N N . PHE A 1 647 ? -34.562 14.234 1.88 1 93.25 647 PHE A N 1
ATOM 5008 C CA . PHE A 1 647 ? -35.75 14.492 2.662 1 93.25 647 PHE A CA 1
ATOM 5009 C C . PHE A 1 647 ? -35.406 15.18 3.977 1 93.25 647 PHE A C 1
ATOM 5011 O O . PHE A 1 647 ? -36.094 16.141 4.367 1 93.25 647 PHE A O 1
ATOM 5018 N N . ALA A 1 648 ? -34.406 14.711 4.586 1 91.56 648 ALA A N 1
ATOM 5019 C CA . ALA A 1 648 ? -34 15.281 5.871 1 91.56 648 ALA A CA 1
ATOM 5020 C C . ALA A 1 648 ? -33.5 16.719 5.703 1 91.56 648 ALA A C 1
ATOM 5022 O O . ALA A 1 648 ? -33.844 17.594 6.496 1 91.56 648 ALA A O 1
ATOM 5023 N N . GLY A 1 649 ? -32.656 16.984 4.652 1 92.62 649 GLY A N 1
ATOM 5024 C CA . GLY A 1 649 ? -32.125 18.312 4.414 1 92.62 649 GLY A CA 1
ATOM 5025 C C . GLY A 1 649 ? -33.219 19.344 4.164 1 92.62 649 GLY A C 1
ATOM 5026 O O . GLY A 1 649 ? -33.219 20.422 4.777 1 92.62 649 GLY A O 1
ATOM 5027 N N . LEU A 1 650 ? -34.188 19 3.4 1 95.38 650 LEU A N 1
ATOM 5028 C CA . LEU A 1 650 ? -35.25 19.953 3.078 1 95.38 650 LEU A CA 1
ATOM 5029 C C . LEU A 1 650 ? -36.188 20.125 4.262 1 95.38 650 LEU A C 1
ATOM 5031 O O . LEU A 1 650 ? -36.719 21.234 4.488 1 95.38 650 LEU A O 1
ATOM 5035 N N . ALA A 1 651 ? -36.406 19.062 4.98 1 95.5 651 ALA A N 1
ATOM 5036 C CA . ALA A 1 651 ? -37.25 19.156 6.156 1 95.5 651 ALA A CA 1
ATOM 5037 C C . ALA A 1 651 ? -36.688 20.094 7.199 1 95.5 651 ALA A C 1
ATOM 5039 O O . ALA A 1 651 ? -37.406 20.922 7.762 1 95.5 651 ALA A O 1
ATOM 5040 N N . VAL A 1 652 ? -35.406 20.031 7.422 1 93.56 652 VAL A N 1
ATOM 5041 C CA . VAL A 1 652 ? -34.75 20.891 8.406 1 93.56 652 VAL A CA 1
ATOM 5042 C C . VAL A 1 652 ? -34.812 22.344 7.934 1 93.56 652 VAL A C 1
ATOM 5044 O O . VAL A 1 652 ? -35.062 23.25 8.734 1 93.56 652 VAL A O 1
ATOM 5047 N N . PHE A 1 653 ? -34.625 22.562 6.664 1 95.44 653 PHE A N 1
ATOM 5048 C CA . PHE A 1 653 ? -34.656 23.906 6.109 1 95.44 653 PHE A CA 1
ATOM 5049 C C . PHE A 1 653 ? -36.031 24.531 6.227 1 95.44 653 PHE A C 1
ATOM 5051 O O . PHE A 1 653 ? -36.188 25.672 6.652 1 95.44 653 PHE A O 1
ATOM 5058 N N . ILE A 1 654 ? -37.062 23.781 5.914 1 96.31 654 ILE A N 1
ATOM 5059 C CA . ILE A 1 654 ? -38.438 24.266 5.988 1 96.31 654 ILE A CA 1
ATOM 5060 C C . ILE A 1 654 ? -38.812 24.484 7.449 1 96.31 654 ILE A C 1
ATOM 5062 O O . ILE A 1 654 ? -39.562 25.422 7.77 1 96.31 654 ILE A O 1
ATOM 5066 N N . ASP A 1 655 ? -38.375 23.594 8.25 1 95.88 655 ASP A N 1
ATOM 5067 C CA . ASP A 1 655 ? -38.656 23.734 9.672 1 95.88 655 ASP A CA 1
ATOM 5068 C C . ASP A 1 655 ? -38.125 25.062 10.203 1 95.88 655 ASP A C 1
ATOM 5070 O O . ASP A 1 655 ? -38.844 25.75 10.945 1 95.88 655 ASP A O 1
ATOM 5074 N N . PHE A 1 656 ? -36.938 25.516 9.852 1 94.88 656 PHE A N 1
ATOM 5075 C CA . PHE A 1 656 ? -36.375 26.781 10.281 1 94.88 656 PHE A CA 1
ATOM 5076 C C . PHE A 1 656 ? -37.25 27.953 9.812 1 94.88 656 PHE A C 1
ATOM 5078 O O . PHE A 1 656 ? -37.531 28.859 10.578 1 94.88 656 PHE A O 1
ATOM 5085 N N . LEU A 1 657 ? -37.688 27.828 8.555 1 95.31 657 LEU A N 1
ATOM 5086 C CA . LEU A 1 657 ? -38.5 28.891 7.973 1 95.31 657 LEU A CA 1
ATOM 5087 C C . LEU A 1 657 ? -39.844 29.016 8.695 1 95.31 657 LEU A C 1
ATOM 5089 O O . LEU A 1 657 ? -40.281 30.125 8.961 1 95.31 657 LEU A O 1
ATOM 5093 N N . LEU A 1 658 ? -40.375 27.891 9.047 1 96.38 658 LEU A N 1
ATOM 5094 C CA . LEU A 1 658 ? -41.656 27.906 9.734 1 96.38 658 LEU A CA 1
ATOM 5095 C C . LEU A 1 658 ? -41.5 28.359 11.18 1 96.38 658 LEU A C 1
ATOM 5097 O O . LEU A 1 658 ? -42.375 29 11.742 1 96.38 658 LEU A O 1
ATOM 5101 N N . GLN A 1 659 ? -40.438 28.109 11.75 1 95.25 659 GLN A N 1
ATOM 5102 C CA . GLN A 1 659 ? -40.219 28.5 13.141 1 95.25 659 GLN A CA 1
ATOM 5103 C C . GLN A 1 659 ? -40.031 30 13.273 1 95.25 659 GLN A C 1
ATOM 5105 O O . GLN A 1 659 ? -40.562 30.625 14.188 1 95.25 659 GLN A O 1
ATOM 5110 N N . ILE A 1 660 ? -39.25 30.609 12.344 1 94.5 660 ILE A N 1
ATOM 5111 C CA . ILE A 1 660 ? -38.969 32.031 12.445 1 94.5 660 ILE A CA 1
ATOM 5112 C C . ILE A 1 660 ? -40.156 32.844 11.977 1 94.5 660 ILE A C 1
ATOM 5114 O O . ILE A 1 660 ? -40.219 34.062 12.148 1 94.5 660 ILE A O 1
ATOM 5118 N N . SER A 1 661 ? -41.188 32.188 11.391 1 96.19 661 SER A N 1
ATOM 5119 C CA . SER A 1 661 ? -42.375 32.906 10.891 1 96.19 661 SER A CA 1
ATOM 5120 C C . SER A 1 661 ? -43.625 32.531 11.688 1 96.19 661 SER A C 1
ATOM 5122 O O . SER A 1 661 ? -44 33.219 12.625 1 96.19 661 SER A O 1
ATOM 5124 N N . CYS A 1 662 ? -44.031 31.219 11.539 1 96.44 662 CYS A N 1
ATOM 5125 C CA . CYS A 1 662 ? -45.281 30.781 12.141 1 96.44 662 CYS A CA 1
ATOM 5126 C C . CYS A 1 662 ? -45.156 30.656 13.656 1 96.44 662 CYS A C 1
ATOM 5128 O O . CYS A 1 662 ? -46.031 31.109 14.398 1 96.44 662 CYS A O 1
ATOM 5130 N N . PHE A 1 663 ? -44.156 30.078 14.102 1 95.88 663 PHE A N 1
ATOM 5131 C CA . PHE A 1 663 ? -43.969 29.875 15.531 1 95.88 663 PHE A CA 1
ATOM 5132 C C . PHE A 1 663 ? -43.844 31.203 16.266 1 95.88 663 PHE A C 1
ATOM 5134 O O . PHE A 1 663 ? -44.406 31.375 17.344 1 95.88 663 PHE A O 1
ATOM 5141 N N . VAL A 1 664 ? -43.062 32.125 15.727 1 95.88 664 VAL A N 1
ATOM 5142 C CA . VAL A 1 664 ? -42.844 33.438 16.344 1 95.88 664 VAL A CA 1
ATOM 5143 C C . VAL A 1 664 ? -44.188 34.188 16.422 1 95.88 664 VAL A C 1
ATOM 5145 O O . VAL A 1 664 ? -44.438 34.906 17.391 1 95.88 664 VAL A O 1
ATOM 5148 N N . SER A 1 665 ? -45.094 34.031 15.43 1 96.88 665 SER A N 1
ATOM 5149 C CA . SER A 1 665 ? -46.406 34.656 15.445 1 96.88 665 SER A CA 1
ATOM 5150 C C . SER A 1 665 ? -47.281 34.062 16.562 1 96.88 665 SER A C 1
ATOM 5152 O O . SER A 1 665 ? -48 34.781 17.25 1 96.88 665 SER A O 1
ATOM 5154 N N . LEU A 1 666 ? -47.125 32.781 16.75 1 95.38 666 LEU A N 1
ATOM 5155 C CA . LEU A 1 666 ? -47.875 32.125 17.797 1 95.38 666 LEU A CA 1
ATOM 5156 C C . LEU A 1 666 ? -47.344 32.5 19.172 1 95.38 666 LEU A C 1
ATOM 5158 O O . LEU A 1 666 ? -48.094 32.594 20.141 1 95.38 666 LEU A O 1
ATOM 5162 N N . LEU A 1 667 ? -46.062 32.688 19.266 1 94.56 667 LEU A N 1
ATOM 5163 C CA . LEU A 1 667 ? -45.469 33.156 20.5 1 94.56 667 LEU A CA 1
ATOM 5164 C C . LEU A 1 667 ? -45.969 34.562 20.875 1 94.56 667 LEU A C 1
ATOM 5166 O O . LEU A 1 667 ? -46.219 34.844 22.047 1 94.56 667 LEU A O 1
ATOM 5170 N N . GLY A 1 668 ? -46.094 35.406 19.859 1 93.81 668 GLY A N 1
ATOM 5171 C CA . GLY A 1 668 ? -46.656 36.75 20.094 1 93.81 668 GLY A CA 1
ATOM 5172 C C . GLY A 1 668 ? -48.094 36.688 20.641 1 93.81 668 GLY A C 1
ATOM 5173 O O . GLY A 1 668 ? -48.438 37.438 21.562 1 93.81 668 GLY A O 1
ATOM 5174 N N . LEU A 1 669 ? -48.906 35.781 20.125 1 92.81 669 LEU A N 1
ATOM 5175 C CA . LEU A 1 669 ? -50.281 35.625 20.594 1 92.81 669 LEU A CA 1
ATOM 5176 C C . LEU A 1 669 ? -50.312 35.062 22 1 92.81 669 LEU A C 1
ATOM 5178 O O . LEU A 1 669 ? -51.156 35.438 22.812 1 92.81 669 LEU A O 1
ATOM 5182 N N . ASP A 1 670 ? -49.438 34.156 22.266 1 91.88 670 ASP A N 1
ATOM 5183 C CA . ASP A 1 670 ? -49.344 33.594 23.609 1 91.88 670 ASP A CA 1
ATOM 5184 C C . ASP A 1 670 ? -48.875 34.625 24.625 1 91.88 670 ASP A C 1
ATOM 5186 O O . ASP A 1 670 ? -49.344 34.625 25.766 1 91.88 670 ASP A O 1
ATOM 5190 N N . ALA A 1 671 ? -47.906 35.469 24.234 1 89.81 671 ALA A N 1
ATOM 5191 C CA . ALA A 1 671 ? -47.406 36.5 25.125 1 89.81 671 ALA A CA 1
ATOM 5192 C C . ALA A 1 671 ? -48.5 37.5 25.453 1 89.81 671 ALA A C 1
ATOM 5194 O O . ALA A 1 671 ? -48.625 37.969 26.578 1 89.81 671 ALA A O 1
ATOM 5195 N N . LYS A 1 672 ? -49.344 37.812 24.516 1 89.06 672 LYS A N 1
ATOM 5196 C CA . LYS A 1 672 ? -50.5 38.688 24.734 1 89.06 672 LYS A CA 1
ATOM 5197 C C . LYS A 1 672 ? -51.5 38.062 25.688 1 89.06 672 LYS A C 1
ATOM 5199 O O . LYS A 1 672 ? -52.062 38.719 26.547 1 89.06 672 LYS A O 1
ATOM 5204 N N . ARG A 1 673 ? -51.688 36.75 25.516 1 89.31 673 ARG A N 1
ATOM 5205 C CA . ARG A 1 673 ? -52.562 36 26.406 1 89.31 673 ARG A CA 1
ATOM 5206 C C . ARG A 1 673 ? -52.062 36.031 27.844 1 89.31 673 ARG A C 1
ATOM 5208 O O . ARG A 1 673 ? -52.844 36.219 28.781 1 89.31 673 ARG A O 1
ATOM 5215 N N . GLN A 1 674 ? -50.844 35.844 27.984 1 85.5 674 GLN A N 1
ATOM 5216 C CA . GLN A 1 674 ? -50.219 35.844 29.312 1 85.5 674 GLN A CA 1
ATOM 5217 C C . GLN A 1 674 ? -50.312 37.188 29.984 1 85.5 674 GLN A C 1
ATOM 5219 O O . GLN A 1 674 ? -50.562 37.281 31.188 1 85.5 674 GLN A O 1
ATOM 5224 N N . GLU A 1 675 ? -50.094 38.25 29.156 1 83.94 675 GLU A N 1
ATOM 5225 C CA . GLU A 1 675 ? -50.156 39.625 29.703 1 83.94 675 GLU A CA 1
ATOM 5226 C C . GLU A 1 675 ? -51.594 39.969 30.109 1 83.94 675 GLU A C 1
ATOM 5228 O O . GLU A 1 675 ? -51.812 40.75 31.047 1 83.94 675 GLU A O 1
ATOM 5233 N N . GLU A 1 676 ? -52.5 39.312 29.453 1 85.31 676 GLU A N 1
ATOM 5234 C CA . GLU A 1 676 ? -53.906 39.562 29.781 1 85.31 676 GLU A CA 1
ATOM 5235 C C . GLU A 1 676 ? -54.406 38.625 30.875 1 85.31 676 GLU A C 1
ATOM 5237 O O . GLU A 1 676 ? -55.562 38.656 31.25 1 85.31 676 GLU A O 1
ATOM 5242 N N . ASN A 1 677 ? -53.562 37.75 31.438 1 84.69 677 ASN A N 1
ATOM 5243 C CA . ASN A 1 677 ? -53.812 36.812 32.531 1 84.69 677 ASN A CA 1
ATOM 5244 C C . ASN A 1 677 ? -54.906 35.812 32.156 1 84.69 677 ASN A C 1
ATOM 5246 O O . ASN A 1 677 ? -55.812 35.562 32.969 1 84.69 677 ASN A O 1
ATOM 5250 N N . ARG A 1 678 ? -54.781 35.375 30.984 1 86.75 678 ARG A N 1
ATOM 5251 C CA . ARG A 1 678 ? -55.719 34.344 30.516 1 86.75 678 ARG A CA 1
ATOM 5252 C C . ARG A 1 678 ? -55.094 32.938 30.672 1 86.75 678 ARG A C 1
ATOM 5254 O O . ARG A 1 678 ? -53.875 32.781 30.609 1 86.75 678 ARG A O 1
ATOM 5261 N N . LEU A 1 679 ? -55.938 31.938 30.859 1 85 679 LEU A N 1
ATOM 5262 C CA . LEU A 1 679 ? -55.469 30.578 31.047 1 85 679 LEU A CA 1
ATOM 5263 C C . LEU A 1 679 ? -55 29.969 29.719 1 85 679 LEU A C 1
ATOM 5265 O O . LEU A 1 679 ? -55.469 30.375 28.656 1 85 679 LEU A O 1
ATOM 5269 N N . ASP A 1 680 ? -54.031 29.062 29.859 1 84.38 680 ASP A N 1
ATOM 5270 C CA . ASP A 1 680 ? -53.531 28.328 28.703 1 84.38 680 ASP A CA 1
ATOM 5271 C C . ASP A 1 680 ? -54.531 27.297 28.234 1 84.38 680 ASP A C 1
ATOM 5273 O O . ASP A 1 680 ? -55.281 26.734 29.031 1 84.38 680 ASP A O 1
ATOM 5277 N N . ILE A 1 681 ? -54.844 27.016 27 1 78.12 681 ILE A N 1
ATOM 5278 C CA . ILE A 1 681 ? -55.75 26.078 26.391 1 78.12 681 ILE A CA 1
ATOM 5279 C C . ILE A 1 681 ? -57.188 26.609 26.484 1 78.12 681 ILE A C 1
ATOM 5281 O O . ILE A 1 681 ? -57.938 26.578 25.5 1 78.12 681 ILE A O 1
ATOM 5285 N N . MET A 1 682 ? -57.469 27.109 27.859 1 80.62 682 MET A N 1
ATOM 5286 C CA . MET A 1 682 ? -58.781 27.719 28.047 1 80.62 682 MET A CA 1
ATOM 5287 C C . MET A 1 682 ? -58.688 29.25 28.047 1 80.62 682 MET A C 1
ATOM 5289 O O . MET A 1 682 ? -58.812 29.875 29.109 1 80.62 682 MET A O 1
ATOM 5293 N N . CYS A 1 683 ? -58.375 29.922 26.875 1 74.12 683 CYS A N 1
ATOM 5294 C CA . CYS A 1 683 ? -58.031 31.312 26.719 1 74.12 683 CYS A CA 1
ATOM 5295 C C . CYS A 1 683 ? -59.188 32.219 27.094 1 74.12 683 CYS A C 1
ATOM 5297 O O . CYS A 1 683 ? -59 33.438 27.328 1 74.12 683 CYS A O 1
ATOM 5299 N N . CYS A 1 684 ? -60.375 31.75 27.328 1 79 684 CYS A N 1
ATOM 5300 C CA . CYS A 1 684 ? -61.531 32.594 27.594 1 79 684 CYS A CA 1
ATOM 5301 C C . CYS A 1 684 ? -61.625 32.969 29.078 1 79 684 CYS A C 1
ATOM 5303 O O . CYS A 1 684 ? -62.312 33.906 29.453 1 79 684 CYS A O 1
ATOM 5305 N N . VAL A 1 685 ? -60.875 32.219 29.906 1 81.06 685 VAL A N 1
ATOM 5306 C CA . VAL A 1 685 ? -61 32.438 31.344 1 81.06 685 VAL A CA 1
ATOM 5307 C C . VAL A 1 685 ? -59.906 33.406 31.797 1 81.06 685 VAL A C 1
ATOM 5309 O O . VAL A 1 685 ? -58.719 33.188 31.547 1 81.06 685 VAL A O 1
ATOM 5312 N N . LYS A 1 686 ? -60.188 34.688 32.281 1 81.94 686 LYS A N 1
ATOM 5313 C CA . LYS A 1 686 ? -59.25 35.688 32.75 1 81.94 686 LYS A CA 1
ATOM 5314 C C . LYS A 1 686 ? -59.125 35.594 34.281 1 81.94 686 LYS A C 1
ATOM 5316 O O . LYS A 1 686 ? -60.125 35.531 35 1 81.94 686 LYS A O 1
ATOM 5321 N N . LEU A 1 687 ? -57.938 35.406 34.719 1 79.12 687 LEU A N 1
ATOM 5322 C CA . LEU A 1 687 ? -57.688 35.375 36.156 1 79.12 687 LEU A CA 1
ATOM 5323 C C . LEU A 1 687 ? -57.344 36.781 36.656 1 79.12 687 LEU A C 1
ATOM 5325 O O . LEU A 1 687 ? -56.906 37.625 35.875 1 79.12 687 LEU A O 1
ATOM 5329 N N . PRO A 1 688 ? -57.562 37.094 37.969 1 72.69 688 PRO A N 1
ATOM 5330 C CA . PRO A 1 688 ? -57.25 38.406 38.5 1 72.69 688 PRO A CA 1
ATOM 5331 C C . PRO A 1 688 ? -55.75 38.719 38.5 1 72.69 688 PRO A C 1
ATOM 5333 O O . PRO A 1 688 ? -54.938 37.812 38.531 1 72.69 688 PRO A O 1
ATOM 5336 N N . GLU A 1 689 ? -55.25 40.062 38.312 1 67.38 689 GLU A N 1
ATOM 5337 C CA . GLU A 1 689 ? -53.938 40.625 38 1 67.38 689 GLU A CA 1
ATOM 5338 C C . GLU A 1 689 ? -53 40.469 39.188 1 67.38 689 GLU A C 1
ATOM 5340 O O . GLU A 1 689 ? -53.375 40.781 40.312 1 67.38 689 GLU A O 1
ATOM 5345 N N . GLY A 1 690 ? -52.25 39.438 39.5 1 57.44 690 GLY A N 1
ATOM 5346 C CA . GLY A 1 690 ? -51.219 39.438 40.531 1 57.44 690 GLY A CA 1
ATOM 5347 C C . GLY A 1 690 ? -49.844 39.719 39.969 1 57.44 690 GLY A C 1
ATOM 5348 O O . GLY A 1 690 ? -49.531 39.375 38.844 1 57.44 690 GLY A O 1
ATOM 5349 N N . LYS A 1 691 ? -49.031 40.875 40.438 1 55.41 691 LYS A N 1
ATOM 5350 C CA . LYS A 1 691 ? -47.688 41.312 40.031 1 55.41 691 LYS A CA 1
ATOM 5351 C C . LYS A 1 691 ? -46.625 40.281 40.438 1 55.41 691 LYS A C 1
ATOM 5353 O O . LYS A 1 691 ? -46.344 40.125 41.625 1 55.41 691 LYS A O 1
ATOM 5358 N N . GLU A 1 692 ? -46.375 39.219 40.031 1 55.91 692 GLU A N 1
ATOM 5359 C CA . GLU A 1 692 ? -45.281 38.438 40.625 1 55.91 692 GLU A CA 1
ATO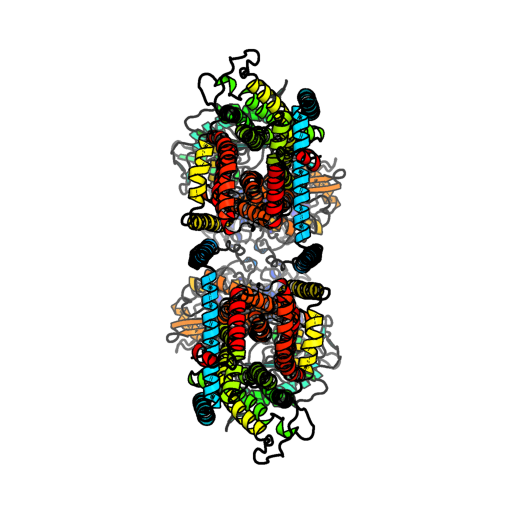M 5360 C C . GLU A 1 692 ? -44 38.594 39.812 1 55.91 692 GLU A C 1
ATOM 5362 O O . GLU A 1 692 ? -44.031 38.781 38.594 1 55.91 692 GLU A O 1
ATOM 5367 N N . GLY A 1 693 ? -42.844 38.938 40.531 1 55.41 693 GLY A N 1
ATOM 5368 C CA . GLY A 1 693 ? -41.5 39.188 40.062 1 55.41 693 GLY A CA 1
ATOM 5369 C C . GLY A 1 693 ? -40.938 38.062 39.219 1 55.41 693 GLY A C 1
ATOM 5370 O O . GLY A 1 693 ? -41.344 36.906 39.375 1 55.41 693 GLY A O 1
ATOM 5371 N N . LYS A 1 694 ? -40.375 38.375 38.031 1 60.09 694 LYS A N 1
ATOM 5372 C CA . LYS A 1 694 ? -39.719 37.438 37.125 1 60.09 694 LYS A CA 1
ATOM 5373 C C . LYS A 1 694 ? -38.5 36.812 37.781 1 60.09 694 LYS A C 1
ATOM 5375 O O . LYS A 1 694 ? -37.594 37.5 38.25 1 60.09 694 LYS A O 1
ATOM 5380 N N . THR A 1 695 ? -38.594 35.5 38.438 1 64.38 695 THR A N 1
ATOM 5381 C CA . THR A 1 695 ? -37.438 34.781 38.969 1 64.38 695 THR A CA 1
ATOM 5382 C C . THR A 1 695 ? -36.781 33.938 37.906 1 64.38 695 THR A C 1
ATOM 5384 O O . THR A 1 695 ? -37.438 33.469 36.969 1 64.38 695 THR A O 1
ATOM 5387 N N . ASP A 1 696 ? -35.406 33.844 37.875 1 72.62 696 ASP A N 1
ATOM 5388 C CA . ASP A 1 696 ? -34.625 33.031 36.938 1 72.62 696 ASP A CA 1
ATOM 5389 C C . ASP A 1 696 ? -34.844 31.562 37.219 1 72.62 696 ASP A C 1
ATOM 5391 O O . ASP A 1 696 ? -35.094 31.156 38.344 1 72.62 696 ASP A O 1
ATOM 5395 N N . GLY A 1 697 ? -35.031 30.703 36.312 1 75.19 697 GLY A N 1
ATOM 5396 C CA . GLY A 1 697 ? -35.156 29.266 36.406 1 75.19 697 GLY A CA 1
ATOM 5397 C C . GLY A 1 697 ? -34.031 28.609 37.188 1 75.19 697 GLY A C 1
ATOM 5398 O O . GLY A 1 697 ? -32.906 29.156 37.281 1 75.19 697 GLY A O 1
ATOM 5399 N N . PHE A 1 698 ? -34.188 27.469 37.719 1 79.81 698 PHE A N 1
ATOM 5400 C CA . PHE A 1 698 ? -33.219 26.734 38.531 1 79.81 698 PHE A CA 1
ATOM 5401 C C . PHE A 1 698 ? -32.031 26.328 37.688 1 79.81 698 PHE A C 1
ATOM 5403 O O . PHE A 1 698 ? -30.875 26.453 38.125 1 79.81 698 PHE A O 1
ATOM 5410 N N . LEU A 1 699 ? -32.25 25.875 36.5 1 85.19 699 LEU A N 1
ATOM 5411 C CA . LEU A 1 699 ? -31.156 25.406 35.625 1 85.19 699 LEU A CA 1
ATOM 5412 C C . LEU A 1 699 ? -30.266 26.562 35.188 1 85.19 699 LEU A C 1
ATOM 5414 O O . LEU A 1 699 ? -29.031 26.422 35.125 1 85.19 699 LEU A O 1
ATOM 5418 N N . PHE A 1 700 ? -30.797 27.672 34.875 1 87.19 700 PHE A N 1
ATOM 5419 C CA . PHE A 1 700 ? -30.016 28.844 34.469 1 87.19 700 PHE A CA 1
ATOM 5420 C C . PHE A 1 700 ? -29.125 29.312 35.625 1 87.19 700 PHE A C 1
ATOM 5422 O O . PHE A 1 700 ? -27.953 29.641 35.406 1 87.19 700 PHE A O 1
ATOM 5429 N N . ARG A 1 701 ? -29.641 29.25 36.938 1 87.75 701 ARG A N 1
ATOM 5430 C CA . ARG A 1 701 ? -28.875 29.641 38.094 1 87.75 701 ARG A CA 1
ATOM 5431 C C . ARG A 1 701 ? -27.734 28.656 38.375 1 87.75 701 ARG A C 1
ATOM 5433 O O . ARG A 1 701 ? -26.641 29.062 38.781 1 87.75 701 ARG A O 1
ATOM 5440 N N . PHE A 1 702 ? -28.078 27.469 38.062 1 92.12 702 PHE A N 1
ATOM 5441 C CA . PHE A 1 702 ? -27.062 26.438 38.25 1 92.12 702 PHE A CA 1
ATOM 5442 C C . PHE A 1 702 ? -25.906 26.641 37.281 1 92.12 702 PHE A C 1
ATOM 5444 O O . PHE A 1 702 ? -24.734 26.562 37.656 1 92.12 702 PHE A O 1
ATOM 5451 N N . PHE A 1 703 ? -26.172 26.938 36 1 92.44 703 PHE A N 1
ATOM 5452 C CA . PHE A 1 703 ? -25.141 27.109 34.969 1 92.44 703 PHE A CA 1
ATOM 5453 C C . PHE A 1 703 ? -24.375 28.406 35.188 1 92.44 703 PHE A C 1
ATOM 5455 O O . PHE A 1 703 ? -23.156 28.453 35 1 92.44 703 PHE A O 1
ATOM 5462 N N . LYS A 1 704 ? -25.062 29.453 35.594 1 90.75 704 LYS A N 1
ATOM 5463 C CA . LYS A 1 704 ? -24.469 30.781 35.719 1 90.75 704 LYS A CA 1
ATOM 5464 C C . LYS A 1 704 ? -23.578 30.844 36.938 1 90.75 704 LYS A C 1
ATOM 5466 O O . LYS A 1 704 ? -22.469 31.375 36.875 1 90.75 704 LYS A O 1
ATOM 5471 N N . ASN A 1 705 ? -23.969 30.141 38.094 1 91.44 705 ASN A N 1
ATOM 5472 C CA . ASN A 1 705 ? -23.281 30.375 39.344 1 91.44 705 ASN A CA 1
ATOM 5473 C C . ASN A 1 705 ? -22.359 29.203 39.719 1 91.44 705 ASN A C 1
ATOM 5475 O O . ASN A 1 705 ? -21.453 29.359 40.531 1 91.44 705 ASN A O 1
ATOM 5479 N N . ILE A 1 706 ? -22.625 28.047 39.156 1 93.44 706 ILE A N 1
ATOM 5480 C CA . ILE A 1 706 ? -21.859 26.891 39.625 1 93.44 706 ILE A CA 1
ATOM 5481 C C . ILE A 1 706 ? -21.094 26.266 38.469 1 93.44 706 ILE A C 1
ATOM 5483 O O . ILE A 1 706 ? -19.875 26.172 38.5 1 93.44 706 ILE A O 1
ATOM 5487 N N . TYR A 1 707 ? -21.766 25.891 37.469 1 95.19 707 TYR A N 1
ATOM 5488 C CA . TYR A 1 707 ? -21.188 25.062 36.406 1 95.19 707 TYR A CA 1
ATOM 5489 C C . TYR A 1 707 ? -20.156 25.844 35.594 1 95.19 707 TYR A C 1
ATOM 5491 O O . TYR A 1 707 ? -19.031 25.391 35.406 1 95.19 707 TYR A O 1
ATOM 5499 N N . ALA A 1 708 ? -20.547 27.047 35.031 1 95.31 708 ALA A N 1
ATOM 5500 C CA . ALA A 1 708 ? -19.688 27.844 34.156 1 95.31 708 ALA A CA 1
ATOM 5501 C C . ALA A 1 708 ? -18.391 28.219 34.875 1 95.31 708 ALA A C 1
ATOM 5503 O O . ALA A 1 708 ? -17.297 27.984 34.344 1 95.31 708 ALA A O 1
ATOM 5504 N N . PRO A 1 709 ? -18.5 28.766 36.188 1 94.25 709 PRO A N 1
ATOM 5505 C CA . PRO A 1 709 ? -17.25 29.109 36.875 1 94.25 709 PRO A CA 1
ATOM 5506 C C . PRO A 1 709 ? -16.438 27.875 37.25 1 94.25 709 PRO A C 1
ATOM 5508 O O . PRO A 1 709 ? -15.203 27.938 37.312 1 94.25 709 PRO A O 1
ATOM 5511 N N . PHE A 1 710 ? -17.031 26.781 37.469 1 95.25 710 PHE A N 1
ATOM 5512 C CA . PHE A 1 710 ? -16.328 25.562 37.844 1 95.25 710 PHE A CA 1
ATOM 5513 C C . PHE A 1 710 ? -15.477 25.047 36.688 1 95.25 710 PHE A C 1
ATOM 5515 O O . PHE A 1 710 ? -14.305 24.703 36.844 1 95.25 710 PHE A O 1
ATOM 5522 N N . ILE A 1 711 ? -16.016 24.922 35.469 1 95 711 ILE A N 1
ATOM 5523 C CA . ILE A 1 711 ? -15.367 24.359 34.312 1 95 711 ILE A CA 1
ATOM 5524 C C . ILE A 1 711 ? -14.195 25.234 33.875 1 95 711 ILE A C 1
ATOM 5526 O O . ILE A 1 711 ? -13.195 24.734 33.344 1 95 711 ILE A O 1
ATOM 5530 N N . LEU A 1 712 ? -14.336 26.562 34.156 1 94.69 712 LEU A N 1
ATOM 5531 C CA . LEU A 1 712 ? -13.32 27.484 33.656 1 94.69 712 LEU A CA 1
ATOM 5532 C C . LEU A 1 712 ? -12.336 27.844 34.781 1 94.69 712 LEU A C 1
ATOM 5534 O O . LEU A 1 712 ? -11.539 28.766 34.625 1 94.69 712 LEU A O 1
ATOM 5538 N N . LYS A 1 713 ? -12.383 27.047 35.844 1 92.94 713 LYS A N 1
ATOM 5539 C CA . LYS A 1 713 ? -11.391 27.203 36.906 1 92.94 713 LYS A CA 1
ATOM 5540 C C . LYS A 1 713 ? -9.992 26.859 36.406 1 92.94 713 LYS A C 1
ATOM 5542 O O . LYS A 1 713 ? -9.844 26.062 35.469 1 92.94 713 LYS A O 1
ATOM 5547 N N . GLU A 1 714 ? -8.961 27.328 37 1 88 714 GLU A N 1
ATOM 5548 C CA . GLU A 1 714 ? -7.586 27.219 36.531 1 88 714 GLU A CA 1
ATOM 5549 C C . GLU A 1 714 ? -7.082 25.781 36.625 1 88 714 GLU A C 1
ATOM 5551 O O . GLU A 1 714 ? -6.301 25.344 35.781 1 88 714 GLU A O 1
ATOM 5556 N N . TRP A 1 715 ? -7.523 24.984 37.562 1 87.12 715 TRP A N 1
ATOM 5557 C CA . TRP A 1 715 ? -7.027 23.609 37.688 1 87.12 715 TRP A CA 1
ATOM 5558 C C . TRP A 1 715 ? -7.879 22.656 36.844 1 87.12 715 TRP A C 1
ATOM 5560 O O . TRP A 1 715 ? -7.422 21.562 36.5 1 87.12 715 TRP A O 1
ATOM 5570 N N . VAL A 1 716 ? -9.078 23 36.562 1 94.06 716 VAL A N 1
ATOM 5571 C CA . VAL A 1 716 ? -9.992 22.125 35.844 1 94.06 716 VAL A CA 1
ATOM 5572 C C . VAL A 1 716 ? -9.703 22.203 34.344 1 94.06 716 VAL A C 1
ATOM 5574 O O . VAL A 1 716 ? -9.812 21.203 33.625 1 94.06 716 VAL A O 1
ATOM 5577 N N . ARG A 1 717 ? -9.328 23.297 33.781 1 93.94 717 ARG A N 1
ATOM 5578 C CA . ARG A 1 717 ? -9.156 23.531 32.344 1 93.94 717 ARG A CA 1
ATOM 5579 C C . ARG A 1 717 ? -8.109 22.594 31.766 1 93.94 717 ARG A C 1
ATOM 5581 O O . ARG A 1 717 ? -8.367 21.906 30.781 1 93.94 717 ARG A O 1
ATOM 5588 N N . PRO A 1 718 ? -6.918 22.453 32.406 1 91.25 718 PRO A N 1
ATOM 5589 C CA . PRO A 1 718 ? -5.93 21.531 31.828 1 91.25 718 PRO A CA 1
ATOM 5590 C C . PRO A 1 718 ? -6.355 20.078 31.922 1 91.25 718 PRO A C 1
ATOM 5592 O O . PRO A 1 718 ? -6.004 19.266 31.047 1 91.25 718 PRO A O 1
ATOM 5595 N N . ILE A 1 719 ? -7.07 19.75 32.875 1 93.69 719 ILE A N 1
ATOM 5596 C CA . ILE A 1 719 ? -7.551 18.375 33 1 93.69 719 ILE A CA 1
ATOM 5597 C C . ILE A 1 719 ? -8.516 18.047 31.875 1 93.69 719 ILE A C 1
ATOM 5599 O O . ILE A 1 719 ? -8.469 16.953 31.297 1 93.69 719 ILE A O 1
ATOM 5603 N N . VAL A 1 720 ? -9.438 18.953 31.594 1 95.5 720 VAL A N 1
ATOM 5604 C CA . VAL A 1 720 ? -10.406 18.766 30.531 1 95.5 720 VAL A CA 1
ATOM 5605 C C . VAL A 1 720 ? -9.68 18.547 29.203 1 95.5 720 VAL A C 1
ATOM 5607 O O . VAL A 1 720 ? -10 17.625 28.453 1 95.5 720 VAL A O 1
ATOM 5610 N N . VAL A 1 721 ? -8.727 19.328 28.891 1 94.38 721 VAL A N 1
ATOM 5611 C CA . VAL A 1 721 ? -7.996 19.219 27.625 1 94.38 721 VAL A CA 1
ATOM 5612 C C . VAL A 1 721 ? -7.254 17.875 27.594 1 94.38 721 VAL A C 1
ATOM 5614 O O . VAL A 1 721 ? -7.258 17.188 26.562 1 94.38 721 VAL A O 1
ATOM 5617 N N . ALA A 1 722 ? -6.629 17.5 28.719 1 93.5 722 ALA A N 1
ATOM 5618 C CA . ALA A 1 722 ? -5.895 16.234 28.797 1 93.5 722 ALA A CA 1
ATOM 5619 C C . ALA A 1 722 ? -6.82 15.055 28.562 1 93.5 722 ALA A C 1
ATOM 5621 O O . ALA A 1 722 ? -6.48 14.125 27.828 1 93.5 722 ALA A O 1
ATOM 5622 N N . VAL A 1 723 ? -7.992 15.094 29.125 1 95.5 723 VAL A N 1
ATOM 5623 C CA . VAL A 1 723 ? -8.93 13.984 29.016 1 95.5 723 VAL A CA 1
ATOM 5624 C C . VAL A 1 723 ? -9.477 13.891 27.594 1 95.5 723 VAL A C 1
ATOM 5626 O O . VAL A 1 723 ? -9.531 12.805 27.016 1 95.5 723 VAL A O 1
ATOM 5629 N N . PHE A 1 724 ? -9.875 14.938 27 1 96.62 724 PHE A N 1
ATOM 5630 C CA . PHE A 1 724 ? -10.492 14.914 25.688 1 96.62 724 PHE A CA 1
ATOM 5631 C C . PHE A 1 724 ? -9.469 14.609 24.609 1 96.62 724 PHE A C 1
ATOM 5633 O O . PHE A 1 724 ? -9.773 13.945 23.609 1 96.62 724 PHE A O 1
ATOM 5640 N N . VAL A 1 725 ? -8.25 15.062 24.734 1 94.69 725 VAL A N 1
ATOM 5641 C CA . VAL A 1 725 ? -7.199 14.688 23.781 1 94.69 725 VAL A CA 1
ATOM 5642 C C . VAL A 1 725 ? -6.824 13.219 23.969 1 94.69 725 VAL A C 1
ATOM 5644 O O . VAL A 1 725 ? -6.465 12.539 23.016 1 94.69 725 VAL A O 1
ATOM 5647 N N . GLY A 1 726 ? -6.848 12.766 25.234 1 94.31 726 GLY A N 1
ATOM 5648 C CA . GLY A 1 726 ? -6.68 11.344 25.469 1 94.31 726 GLY A CA 1
ATOM 5649 C C . GLY A 1 726 ? -7.734 10.492 24.781 1 94.31 726 GLY A C 1
ATOM 5650 O O . GLY A 1 726 ? -7.414 9.461 24.188 1 94.31 726 GLY A O 1
ATOM 5651 N N . LEU A 1 727 ? -9 10.961 24.891 1 95.44 727 LEU A N 1
ATOM 5652 C CA . LEU A 1 727 ? -10.086 10.266 24.203 1 95.44 727 LEU A CA 1
ATOM 5653 C C . LEU A 1 727 ? -9.883 10.289 22.688 1 95.44 727 LEU A C 1
ATOM 5655 O O . LEU A 1 727 ? -10.18 9.305 22.016 1 95.44 727 LEU A O 1
ATOM 5659 N N . LEU A 1 728 ? -9.453 11.375 22.141 1 95.31 728 LEU A N 1
ATOM 5660 C CA . LEU A 1 728 ? -9.164 11.508 20.719 1 95.31 728 LEU A CA 1
ATOM 5661 C C . LEU A 1 728 ? -8.062 10.547 20.297 1 95.31 728 LEU A C 1
ATOM 5663 O O . LEU A 1 728 ? -8.18 9.859 19.281 1 95.31 728 LEU A O 1
ATOM 5667 N N . SER A 1 729 ? -7.004 10.469 21.094 1 93.5 729 SER A N 1
ATOM 5668 C CA . SER A 1 729 ? -5.895 9.57 20.781 1 93.5 729 SER A CA 1
ATOM 5669 C C . SER A 1 729 ? -6.336 8.109 20.812 1 93.5 729 SER A C 1
ATOM 5671 O O . SER A 1 729 ? -5.918 7.312 19.984 1 93.5 729 SER A O 1
ATOM 5673 N N . PHE A 1 730 ? -7.113 7.82 21.766 1 93.19 730 PHE A N 1
ATOM 5674 C CA . PHE A 1 730 ? -7.664 6.473 21.828 1 93.19 730 PHE A CA 1
ATOM 5675 C C . PHE A 1 730 ? -8.492 6.16 20.594 1 93.19 730 PHE A C 1
ATOM 5677 O O . PHE A 1 730 ? -8.367 5.082 20 1 93.19 730 PHE A O 1
ATOM 5684 N N . SER A 1 731 ? -9.359 7.039 20.219 1 95.12 731 SER A N 1
ATOM 5685 C CA . SER A 1 731 ? -10.258 6.832 19.078 1 95.12 731 SER A CA 1
ATOM 5686 C C . SER A 1 731 ? -9.477 6.711 17.781 1 95.12 731 SER A C 1
ATOM 5688 O O . SER A 1 731 ? -9.836 5.926 16.906 1 95.12 731 SER A O 1
ATOM 5690 N N . ILE A 1 732 ? -8.414 7.434 17.594 1 91.12 732 ILE A N 1
ATOM 5691 C CA . ILE A 1 732 ? -7.598 7.344 16.391 1 91.12 732 ILE A CA 1
ATOM 5692 C C . ILE A 1 732 ? -6.906 5.98 16.328 1 91.12 732 ILE A C 1
ATOM 5694 O O . ILE A 1 732 ? -6.781 5.383 15.266 1 91.12 732 ILE A O 1
ATOM 5698 N N . ALA A 1 733 ? -6.559 5.445 17.453 1 89.19 733 ALA A N 1
ATOM 5699 C CA . ALA A 1 733 ? -5.852 4.172 17.531 1 89.19 733 ALA A CA 1
ATOM 5700 C C . ALA A 1 733 ? -6.75 3.018 17.094 1 89.19 733 ALA A C 1
ATOM 5702 O O . ALA A 1 733 ? -6.266 2.012 16.578 1 89.19 733 ALA A O 1
ATOM 5703 N N . VAL A 1 734 ? -7.996 3.182 17.266 1 90.25 734 VAL A N 1
ATOM 5704 C CA . VAL A 1 734 ? -8.875 2.043 17.016 1 90.25 734 VAL A CA 1
ATOM 5705 C C . VAL A 1 734 ? -9.672 2.27 15.742 1 90.25 734 VAL A C 1
ATOM 5707 O O . VAL A 1 734 ? -10.43 1.396 15.312 1 90.25 734 VAL A O 1
ATOM 5710 N N . THR A 1 735 ? -9.555 3.348 15.031 1 89.81 735 THR A N 1
ATOM 5711 C CA . THR A 1 735 ? -10.344 3.684 13.852 1 89.81 735 THR A CA 1
ATOM 5712 C C . THR A 1 735 ? -10.109 2.668 12.734 1 89.81 735 THR A C 1
ATOM 5714 O O . THR A 1 735 ? -11.039 2.293 12.023 1 89.81 735 THR A O 1
ATOM 5717 N N . ASN A 1 736 ? -8.93 2.055 12.594 1 83.56 736 ASN A N 1
ATOM 5718 C CA . ASN A 1 736 ? -8.609 1.116 11.523 1 83.56 736 ASN A CA 1
ATOM 5719 C C . ASN A 1 736 ? -9.125 -0.287 11.836 1 83.56 736 ASN A C 1
ATOM 5721 O O . ASN A 1 736 ? -9.086 -1.171 10.977 1 83.56 736 ASN A O 1
ATOM 5725 N N . LYS A 1 737 ? -9.664 -0.441 13.023 1 87.12 737 LYS A N 1
ATOM 5726 C CA . LYS A 1 737 ? -10.117 -1.766 13.438 1 87.12 737 LYS A CA 1
ATOM 5727 C C . LYS A 1 737 ? -11.633 -1.89 13.312 1 87.12 737 LYS A C 1
ATOM 5729 O O . LYS A 1 737 ? -12.203 -2.938 13.625 1 87.12 737 LYS A O 1
ATOM 5734 N N . VAL A 1 738 ? -12.312 -0.901 12.844 1 90.19 738 VAL A N 1
ATOM 5735 C CA . VAL A 1 738 ? -13.758 -0.966 12.633 1 90.19 738 VAL A CA 1
ATOM 5736 C C . VAL A 1 738 ? -14.062 -1.863 11.438 1 90.19 738 VAL A C 1
ATOM 5738 O O . VAL A 1 738 ? -13.484 -1.693 10.359 1 90.19 738 VAL A O 1
ATOM 5741 N N . GLU A 1 739 ? -14.922 -2.812 11.617 1 88.56 739 GLU A N 1
ATOM 5742 C CA . GLU A 1 739 ? -15.266 -3.785 10.586 1 88.56 739 GLU A CA 1
ATOM 5743 C C . GLU A 1 739 ? -16.141 -3.16 9.508 1 88.56 739 GLU A C 1
ATOM 5745 O O . GLU A 1 739 ? -16.984 -2.303 9.805 1 88.56 739 GLU A O 1
ATOM 5750 N N . ILE A 1 740 ? -15.961 -3.617 8.281 1 89 740 ILE A N 1
ATOM 5751 C CA . ILE A 1 740 ? -16.719 -3.117 7.145 1 89 740 ILE A CA 1
ATOM 5752 C C . ILE A 1 740 ? -17.75 -4.156 6.715 1 89 740 ILE A C 1
ATOM 5754 O O . ILE A 1 740 ? -17.469 -5.355 6.68 1 89 740 ILE A O 1
ATOM 5758 N N . GLY A 1 741 ? -18.984 -3.697 6.598 1 87.56 741 GLY A N 1
ATOM 5759 C CA . GLY A 1 741 ? -20.031 -4.594 6.105 1 87.56 741 GLY A CA 1
ATOM 5760 C C . GLY A 1 741 ? -21.219 -4.688 7.023 1 87.56 741 GLY A C 1
ATOM 5761 O O . GLY A 1 741 ? -21.219 -4.125 8.125 1 87.56 741 GLY A O 1
ATOM 5762 N N . LEU A 1 742 ? -22.312 -5.277 6.512 1 84.38 742 LEU A N 1
ATOM 5763 C CA . LEU A 1 742 ? -23.531 -5.512 7.285 1 84.38 742 LEU A CA 1
ATOM 5764 C C . LEU A 1 742 ? -23.828 -7.004 7.379 1 84.38 742 LEU A C 1
ATOM 5766 O O . LEU A 1 742 ? -24.062 -7.66 6.359 1 84.38 742 LEU A O 1
ATOM 5770 N N . ASP A 1 743 ? -23.812 -7.383 8.609 1 82.62 743 ASP A N 1
ATOM 5771 C CA . ASP A 1 743 ? -24.203 -8.773 8.828 1 82.62 743 ASP A CA 1
ATOM 5772 C C . ASP A 1 743 ? -25.688 -8.969 8.594 1 82.62 743 ASP A C 1
ATOM 5774 O O . ASP A 1 743 ? -26.516 -8.219 9.125 1 82.62 743 ASP A O 1
ATOM 5778 N N . GLN A 1 744 ? -26.078 -9.898 7.836 1 79.56 744 GLN A N 1
ATOM 5779 C CA . GLN A 1 744 ? -27.469 -10.18 7.5 1 79.56 744 GLN A CA 1
ATOM 5780 C C . GLN A 1 744 ? -28.281 -10.516 8.75 1 79.56 744 GLN A C 1
ATOM 5782 O O . GLN A 1 744 ? -29.484 -10.258 8.805 1 79.56 744 GLN A O 1
ATOM 5787 N N . LYS A 1 745 ? -27.641 -10.938 9.805 1 82.56 745 LYS A N 1
ATOM 5788 C CA . LYS A 1 745 ? -28.312 -11.32 11.039 1 82.56 745 LYS A CA 1
ATOM 5789 C C . LYS A 1 745 ? -28.859 -10.094 11.766 1 82.56 745 LYS A C 1
ATOM 5791 O O . LYS A 1 745 ? -29.859 -10.18 12.469 1 82.56 745 LYS A O 1
ATOM 5796 N N . LEU A 1 746 ? -28.219 -9.047 11.391 1 81.44 746 LEU A N 1
ATOM 5797 C CA . LEU A 1 746 ? -28.578 -7.82 12.094 1 81.44 746 LEU A CA 1
ATOM 5798 C C . LEU A 1 746 ? -29.797 -7.16 11.453 1 81.44 746 LEU A C 1
ATOM 5800 O O . LEU A 1 746 ? -30.422 -6.301 12.062 1 81.44 746 LEU A O 1
ATOM 5804 N N . SER A 1 747 ? -30.172 -7.594 10.305 1 77.88 747 SER A N 1
ATOM 5805 C CA . SER A 1 747 ? -31.312 -6.996 9.602 1 77.88 747 SER A CA 1
ATOM 5806 C C . SER A 1 747 ? -32.625 -7.645 10.023 1 77.88 747 SER A C 1
ATOM 5808 O O . SER A 1 747 ? -33.688 -7.16 9.664 1 77.88 747 SER A O 1
ATOM 5810 N N . MET A 1 748 ? -32.531 -8.68 10.859 1 83.56 748 MET A N 1
ATOM 5811 C CA . MET A 1 748 ? -33.719 -9.406 11.289 1 83.56 748 MET A CA 1
ATOM 5812 C C . MET A 1 748 ? -33.969 -9.172 12.773 1 83.56 748 MET A C 1
ATOM 5814 O O . MET A 1 748 ? -33.062 -8.93 13.547 1 83.56 748 MET A O 1
ATOM 5818 N N . PRO A 1 749 ? -35.25 -9.18 13.055 1 84.88 749 PRO A N 1
ATOM 5819 C CA . PRO A 1 749 ? -35.562 -9.055 14.477 1 84.88 749 PRO A CA 1
ATOM 5820 C C . PRO A 1 749 ? -35.094 -10.242 15.297 1 84.88 749 PRO A C 1
ATOM 5822 O O . PRO A 1 749 ? -34.781 -11.305 14.734 1 84.88 749 PRO A O 1
ATOM 5825 N N . ASP A 1 750 ? -35.062 -10.047 16.578 1 80.62 750 ASP A N 1
ATOM 5826 C CA . ASP A 1 750 ? -34.5 -11.055 17.484 1 80.62 750 ASP A CA 1
ATOM 5827 C C . ASP A 1 750 ? -35.406 -12.273 17.562 1 80.62 750 ASP A C 1
ATOM 5829 O O . ASP A 1 750 ? -34.969 -13.383 17.828 1 80.62 750 ASP A O 1
ATOM 5833 N N . ASP A 1 751 ? -36.656 -12.117 17.297 1 83.06 751 ASP A N 1
ATOM 5834 C CA . ASP A 1 751 ? -37.594 -13.227 17.453 1 83.06 751 ASP A CA 1
ATOM 5835 C C . ASP A 1 751 ? -37.969 -13.82 16.078 1 83.06 751 ASP A C 1
ATOM 5837 O O . ASP A 1 751 ? -38.875 -14.625 15.984 1 83.06 751 ASP A O 1
ATOM 5841 N N . SER A 1 752 ? -37.219 -13.477 15.094 1 87.31 752 SER A N 1
ATOM 5842 C CA . SER A 1 752 ? -37.562 -13.922 13.742 1 87.31 752 SER A CA 1
ATOM 5843 C C . SER A 1 752 ? -37.062 -15.344 13.484 1 87.31 752 SER A C 1
ATOM 5845 O O . SER A 1 752 ? -36 -15.727 13.961 1 87.31 752 SER A O 1
ATOM 5847 N N . TYR A 1 753 ? -37.844 -16.125 12.781 1 90 753 TYR A N 1
ATOM 5848 C CA . TYR A 1 753 ? -37.469 -17.469 12.383 1 90 753 TYR A CA 1
ATOM 5849 C C . TYR A 1 753 ? -36.344 -17.438 11.352 1 90 753 TYR A C 1
ATOM 5851 O O . TYR A 1 753 ? -35.594 -18.406 11.203 1 90 753 TYR A O 1
ATOM 5859 N N . VAL A 1 754 ? -36.219 -16.328 10.688 1 89.88 754 VAL A N 1
ATOM 5860 C CA . VAL A 1 754 ? -35.156 -16.203 9.672 1 89.88 754 VAL A CA 1
ATOM 5861 C C . VAL A 1 754 ? -33.781 -16.109 10.344 1 89.88 754 VAL A C 1
ATOM 5863 O O . VAL A 1 754 ? -32.781 -16.531 9.773 1 89.88 754 VAL A O 1
ATOM 5866 N N . LEU A 1 755 ? -33.75 -15.586 11.508 1 88.44 755 LEU A N 1
ATOM 5867 C CA . LEU A 1 755 ? -32.5 -15.5 12.242 1 88.44 755 LEU A CA 1
ATOM 5868 C C . LEU A 1 755 ? -31.969 -16.891 12.562 1 88.44 755 LEU A C 1
ATOM 5870 O O . LEU A 1 755 ? -30.75 -17.125 12.469 1 88.44 755 LEU A O 1
ATOM 5874 N N . ASP A 1 756 ? -32.812 -17.703 12.898 1 87.31 756 ASP A N 1
ATOM 5875 C CA . ASP A 1 756 ? -32.406 -19.078 13.18 1 87.31 756 ASP A CA 1
ATOM 5876 C C . ASP A 1 756 ? -31.859 -19.75 11.93 1 87.31 756 ASP A C 1
ATOM 5878 O O . ASP A 1 756 ? -30.906 -20.531 12.008 1 87.31 756 ASP A O 1
ATOM 5882 N N . TYR A 1 757 ? -32.5 -19.422 10.898 1 89.81 757 TYR A N 1
ATOM 5883 C CA . TYR A 1 757 ? -32.031 -19.969 9.633 1 89.81 757 TYR A CA 1
ATOM 5884 C C . TYR A 1 757 ? -30.625 -19.5 9.32 1 89.81 757 TYR A C 1
ATOM 5886 O O . TYR A 1 757 ? -29.766 -20.297 8.938 1 89.81 757 TYR A O 1
ATOM 5894 N N . PHE A 1 758 ? -30.391 -18.234 9.531 1 85.94 758 PHE A N 1
ATOM 5895 C CA . PHE A 1 758 ? -29.078 -17.688 9.219 1 85.94 758 PHE A CA 1
ATOM 5896 C C . PHE A 1 758 ? -28 -18.266 10.133 1 85.94 758 PHE A C 1
ATOM 5898 O O . PHE A 1 758 ? -26.891 -18.547 9.703 1 85.94 758 PHE A O 1
ATOM 5905 N N . LYS A 1 759 ? -28.312 -18.453 11.297 1 85.19 759 LYS A N 1
ATOM 5906 C CA . LYS A 1 759 ? -27.359 -19.047 12.242 1 85.19 759 LYS A CA 1
ATOM 5907 C C . LYS A 1 759 ? -27 -20.469 11.828 1 85.19 759 LYS A C 1
ATOM 5909 O O . LYS A 1 759 ? -25.828 -20.844 11.836 1 85.19 759 LYS A O 1
ATOM 5914 N N . ASN A 1 760 ? -28.031 -21.141 11.445 1 83.62 760 ASN A N 1
ATOM 5915 C CA . ASN A 1 760 ? -27.781 -22.516 11.047 1 83.62 760 ASN A CA 1
ATOM 5916 C C . ASN A 1 760 ? -27.109 -22.594 9.68 1 83.62 760 ASN A C 1
ATOM 5918 O O . ASN A 1 760 ? -26.359 -23.531 9.406 1 83.62 760 ASN A O 1
ATOM 5922 N N . LEU A 1 761 ? -27.438 -21.672 8.836 1 82.19 761 LEU A N 1
ATOM 5923 C CA . LEU A 1 761 ? -26.797 -21.625 7.527 1 82.19 761 LEU A CA 1
ATOM 5924 C C . LEU A 1 761 ? -25.297 -21.438 7.66 1 82.19 761 LEU A C 1
ATOM 5926 O O . LEU A 1 761 ? -24.516 -22.094 6.945 1 82.19 761 LEU A O 1
ATOM 5930 N N . SER A 1 762 ? -24.875 -20.625 8.523 1 78.31 762 SER A N 1
ATOM 5931 C CA . SER A 1 762 ? -23.453 -20.359 8.727 1 78.31 762 SER A CA 1
ATOM 5932 C C . SER A 1 762 ? -22.75 -21.547 9.367 1 78.31 762 SER A C 1
ATOM 5934 O O . SER A 1 762 ? -21.578 -21.797 9.109 1 78.31 762 SER A O 1
ATOM 5936 N N . THR A 1 763 ? -23.516 -22.312 10.031 1 77.94 763 THR A N 1
ATOM 5937 C CA . THR A 1 763 ? -22.906 -23.422 10.758 1 77.94 763 THR A CA 1
ATOM 5938 C C . THR A 1 763 ? -22.859 -24.672 9.883 1 77.94 763 THR A C 1
ATOM 5940 O O . THR A 1 763 ? -21.875 -25.406 9.906 1 77.94 763 THR A O 1
ATOM 5943 N N . TYR A 1 764 ? -23.906 -24.828 9.07 1 74.69 764 TYR A N 1
ATOM 5944 C CA . TYR A 1 764 ? -24.031 -26.156 8.469 1 74.69 764 TYR A CA 1
ATOM 5945 C C . TYR A 1 764 ? -23.812 -26.094 6.965 1 74.69 764 TYR A C 1
ATOM 5947 O O . TYR A 1 764 ? -23.547 -27.109 6.332 1 74.69 764 TYR A O 1
ATOM 5955 N N . LEU A 1 765 ? -23.953 -24.969 6.258 1 72.31 765 LEU A N 1
ATOM 5956 C CA . LEU A 1 765 ? -23.797 -24.938 4.809 1 72.31 765 LEU A CA 1
ATOM 5957 C C . LEU A 1 765 ? -22.328 -24.844 4.422 1 72.31 765 LEU A C 1
ATOM 5959 O O . LEU A 1 765 ? -21.641 -23.906 4.832 1 72.31 765 LEU A O 1
ATOM 5963 N N . HIS A 1 766 ? -21.891 -25.781 3.736 1 69.25 766 HIS A N 1
ATOM 5964 C CA . HIS A 1 766 ? -20.484 -25.797 3.342 1 69.25 766 HIS A CA 1
ATOM 5965 C C . HIS A 1 766 ? -20.328 -25.484 1.859 1 69.25 766 HIS A C 1
ATOM 5967 O O . HIS A 1 766 ? -19.406 -25.969 1.211 1 69.25 766 HIS A O 1
ATOM 5973 N N . THR A 1 767 ? -21.359 -24.859 1.261 1 77 767 THR A N 1
ATOM 5974 C CA . THR A 1 767 ? -21.25 -24.406 -0.123 1 77 767 THR A CA 1
ATOM 5975 C C . THR A 1 767 ? -21.578 -22.922 -0.239 1 77 767 THR A C 1
ATOM 5977 O O . THR A 1 767 ? -22.484 -22.422 0.424 1 77 767 THR A O 1
ATOM 5980 N N . GLY A 1 768 ? -20.844 -22.344 -0.992 1 79.75 768 GLY A N 1
ATOM 5981 C CA . GLY A 1 768 ? -21.094 -20.938 -1.228 1 79.75 768 GLY A CA 1
ATOM 5982 C C . GLY A 1 768 ? -22.156 -20.672 -2.283 1 79.75 768 GLY A C 1
ATOM 5983 O O . GLY A 1 768 ? -22.688 -21.625 -2.881 1 79.75 768 GLY A O 1
ATOM 5984 N N . PRO A 1 769 ? -22.562 -19.5 -2.492 1 86.88 769 PRO A N 1
ATOM 5985 C CA . PRO A 1 769 ? -23.547 -19.141 -3.518 1 86.88 769 PRO A CA 1
ATOM 5986 C C . PRO A 1 769 ? -23.031 -19.359 -4.938 1 86.88 769 PRO A C 1
ATOM 5988 O O . PRO A 1 769 ? -21.812 -19.328 -5.164 1 86.88 769 PRO A O 1
ATOM 5991 N N . PRO A 1 770 ? -23.953 -19.688 -5.762 1 89 770 PRO A N 1
ATOM 5992 C CA . PRO A 1 770 ? -23.547 -19.906 -7.152 1 89 770 PRO A CA 1
ATOM 5993 C C . PRO A 1 770 ? -23.062 -18.625 -7.836 1 89 770 PRO A C 1
ATOM 5995 O O . PRO A 1 770 ? -23.531 -17.531 -7.508 1 89 770 PRO A O 1
ATOM 5998 N N . VAL A 1 771 ? -22.141 -18.781 -8.688 1 91.81 771 VAL A N 1
ATOM 5999 C CA . VAL A 1 771 ? -21.594 -17.688 -9.469 1 91.81 771 VAL A CA 1
ATOM 6000 C C . VAL A 1 771 ? -21.672 -18.031 -10.961 1 91.81 771 VAL A C 1
ATOM 6002 O O . VAL A 1 771 ? -21.422 -19.172 -11.352 1 91.81 771 VAL A O 1
ATOM 6005 N N . TYR A 1 772 ? -22.156 -17.109 -11.773 1 93.44 772 TYR A N 1
ATOM 6006 C CA . TYR A 1 772 ? -22.281 -17.266 -13.219 1 93.44 772 TYR A CA 1
ATOM 6007 C C . TYR A 1 772 ? -21.266 -16.391 -13.953 1 93.44 772 TYR A C 1
ATOM 6009 O O . TYR A 1 772 ? -21.172 -15.188 -13.68 1 93.44 772 TYR A O 1
ATOM 6017 N N . PHE A 1 773 ? -20.531 -16.938 -14.773 1 94.06 773 PHE A N 1
ATOM 6018 C CA . PHE A 1 773 ? -19.688 -16.172 -15.68 1 94.06 773 PHE A CA 1
ATOM 6019 C C . PHE A 1 773 ? -20.375 -15.977 -17.031 1 94.06 773 PHE A C 1
ATOM 6021 O O . PHE A 1 773 ? -20.5 -16.922 -17.797 1 94.06 773 PHE A O 1
ATOM 6028 N N . VAL A 1 774 ? -20.766 -14.836 -17.297 1 95.12 774 VAL A N 1
ATOM 6029 C CA . VAL A 1 774 ? -21.609 -14.516 -18.453 1 95.12 774 VAL A CA 1
ATOM 6030 C C . VAL A 1 774 ? -20.734 -13.984 -19.594 1 95.12 774 VAL A C 1
ATOM 6032 O O . VAL A 1 774 ? -19.938 -13.062 -19.391 1 95.12 774 VAL A O 1
ATOM 6035 N N . VAL A 1 775 ? -20.891 -14.609 -20.719 1 95.31 775 VAL A N 1
ATOM 6036 C CA . VAL A 1 775 ? -20.266 -14.102 -21.953 1 95.31 775 VAL A CA 1
ATOM 6037 C C . VAL A 1 775 ? -21.281 -13.258 -22.719 1 95.31 775 VAL A C 1
ATOM 6039 O O . VAL A 1 775 ? -22.297 -13.773 -23.172 1 95.31 775 VAL A O 1
ATOM 6042 N N . GLU A 1 776 ? -21.047 -12.078 -22.922 1 93.5 776 GLU A N 1
ATOM 6043 C CA . GLU A 1 776 ? -21.984 -11.156 -23.562 1 93.5 776 GLU A CA 1
ATOM 6044 C C . GLU A 1 776 ? -22.203 -11.539 -25.031 1 93.5 776 GLU A C 1
ATOM 6046 O O . GLU A 1 776 ? -21.438 -12.305 -25.594 1 93.5 776 GLU A O 1
ATOM 6051 N N . ASP A 1 777 ? -23.297 -10.953 -25.469 1 92.62 777 ASP A N 1
ATOM 6052 C CA . ASP A 1 777 ? -23.672 -11.211 -26.859 1 92.62 777 ASP A CA 1
ATOM 6053 C C . ASP A 1 777 ? -22.609 -10.695 -27.828 1 92.62 777 ASP A C 1
ATOM 6055 O O . ASP A 1 777 ? -21.984 -9.648 -27.578 1 92.62 777 ASP A O 1
ATOM 6059 N N . GLY A 1 778 ? -22.25 -11.539 -28.812 1 88.31 778 GLY A N 1
ATOM 6060 C CA . GLY A 1 778 ? -21.344 -11.078 -29.844 1 88.31 778 GLY A CA 1
ATOM 6061 C C . GLY A 1 778 ? -20.156 -11.992 -30.047 1 88.31 778 GLY A C 1
ATOM 6062 O O . GLY A 1 778 ? -19.391 -11.828 -31 1 88.31 778 GLY A O 1
ATOM 6063 N N . HIS A 1 779 ? -19.969 -12.945 -29.125 1 91.38 779 HIS A N 1
ATOM 6064 C CA . HIS A 1 779 ? -18.859 -13.867 -29.266 1 91.38 779 HIS A CA 1
ATOM 6065 C C . HIS A 1 779 ? -19.094 -14.859 -30.391 1 91.38 779 HIS A C 1
ATOM 6067 O O . HIS A 1 779 ? -20.234 -15.32 -30.594 1 91.38 779 HIS A O 1
ATOM 6073 N N . ASP A 1 780 ? -18 -15.188 -31.141 1 89.12 780 ASP A N 1
ATOM 6074 C CA . ASP A 1 780 ? -18.109 -16.109 -32.281 1 89.12 780 ASP A CA 1
ATOM 6075 C C . ASP A 1 780 ? -17.875 -17.547 -31.844 1 89.12 780 ASP A C 1
ATOM 6077 O O . ASP A 1 780 ? -16.719 -17.984 -31.734 1 89.12 780 ASP A O 1
ATOM 6081 N N . TYR A 1 781 ? -18.969 -18.297 -31.75 1 91.31 781 TYR A N 1
ATOM 6082 C CA . TYR A 1 781 ? -18.859 -19.703 -31.359 1 91.31 781 TYR A CA 1
ATOM 6083 C C . TYR A 1 781 ? -18.703 -20.594 -32.594 1 91.31 781 TYR A C 1
ATOM 6085 O O . TYR A 1 781 ? -18.562 -21.812 -32.469 1 91.31 781 TYR A O 1
ATOM 6093 N N . LEU A 1 782 ? -18.75 -20.016 -33.75 1 88.81 782 LEU A N 1
ATOM 6094 C CA . LEU A 1 782 ? -18.734 -20.797 -35 1 88.81 782 LEU A CA 1
ATOM 6095 C C . LEU A 1 782 ? -17.297 -21.016 -35.469 1 88.81 782 LEU A C 1
ATOM 6097 O O . LEU A 1 782 ? -17.016 -22.016 -36.156 1 88.81 782 LEU A O 1
ATOM 6101 N N . SER A 1 783 ? -16.406 -20.172 -35.031 1 86.56 783 SER A N 1
ATOM 6102 C CA . SER A 1 783 ? -15.016 -20.297 -35.438 1 86.56 783 SER A CA 1
ATOM 6103 C C . SER A 1 783 ? -14.242 -21.172 -34.438 1 86.56 783 SER A C 1
ATOM 6105 O O . SER A 1 783 ? -14.625 -21.297 -33.281 1 86.56 783 SER A O 1
ATOM 6107 N N . LEU A 1 784 ? -13.289 -21.875 -34.969 1 85.12 784 LEU A N 1
ATOM 6108 C CA . LEU A 1 784 ? -12.445 -22.734 -34.125 1 85.12 784 LEU A CA 1
ATOM 6109 C C . LEU A 1 784 ? -11.75 -21.922 -33.031 1 85.12 784 LEU A C 1
ATOM 6111 O O . LEU A 1 784 ? -11.625 -22.391 -31.906 1 85.12 784 LEU A O 1
ATOM 6115 N N . GLU A 1 785 ? -11.359 -20.797 -33.406 1 83.44 785 GLU A N 1
ATOM 6116 C CA . GLU A 1 785 ? -10.695 -19.938 -32.406 1 83.44 785 GLU A CA 1
ATOM 6117 C C . GLU A 1 785 ? -11.664 -19.516 -31.312 1 83.44 785 GLU A C 1
ATOM 6119 O O . GLU A 1 785 ? -11.305 -19.484 -30.141 1 83.44 785 GLU A O 1
ATOM 6124 N N . GLY A 1 786 ? -12.797 -19.188 -31.719 1 87.75 786 GLY A N 1
ATOM 6125 C CA . GLY A 1 786 ? -13.797 -18.812 -30.734 1 87.75 786 GLY A CA 1
ATOM 6126 C C . GLY A 1 786 ? -14.188 -19.953 -29.812 1 87.75 786 GLY A C 1
ATOM 6127 O O . GLY A 1 786 ? -14.414 -19.734 -28.609 1 87.75 786 GLY A O 1
ATOM 6128 N N . GLN A 1 787 ? -14.18 -21.125 -30.344 1 89.25 787 GLN A N 1
ATOM 6129 C CA . GLN A 1 787 ? -14.492 -22.297 -29.531 1 89.25 787 GLN A CA 1
ATOM 6130 C C . GLN A 1 787 ? -13.352 -22.625 -28.578 1 89.25 787 GLN A C 1
ATOM 6132 O O . GLN A 1 787 ? -13.586 -22.969 -27.422 1 89.25 787 GLN A O 1
ATOM 6137 N N . ASN A 1 788 ? -12.172 -22.453 -29 1 83.81 788 ASN A N 1
ATOM 6138 C CA . ASN A 1 788 ? -11 -22.797 -28.188 1 83.81 788 ASN A CA 1
ATOM 6139 C C . ASN A 1 788 ? -10.812 -21.828 -27.031 1 83.81 788 ASN A C 1
ATOM 6141 O O . ASN A 1 788 ? -10.18 -22.172 -26.031 1 83.81 788 ASN A O 1
ATOM 6145 N N . SER A 1 789 ? -11.336 -20.719 -27.203 1 87.31 789 SER A N 1
ATOM 6146 C CA . SER A 1 789 ? -11.18 -19.719 -26.156 1 87.31 789 SER A CA 1
ATOM 6147 C C . SER A 1 789 ? -12.164 -19.953 -25.016 1 87.31 789 SER A C 1
ATOM 6149 O O . SER A 1 789 ? -11.992 -19.422 -23.906 1 87.31 789 SER A O 1
ATOM 6151 N N . VAL A 1 790 ? -13.172 -20.812 -25.234 1 89.56 790 VAL A N 1
ATOM 6152 C CA . VAL A 1 790 ? -14.211 -20.984 -24.219 1 89.56 790 VAL A CA 1
ATOM 6153 C C . VAL A 1 790 ? -14.164 -22.406 -23.672 1 89.56 790 VAL A C 1
ATOM 6155 O O . VAL A 1 790 ? -14.289 -22.625 -22.469 1 89.56 790 VAL A O 1
ATOM 6158 N N . CYS A 1 791 ? -13.812 -23.344 -24.406 1 84.38 791 CYS A N 1
ATOM 6159 C CA . CYS A 1 791 ? -13.977 -24.75 -24.062 1 84.38 791 CYS A CA 1
ATOM 6160 C C . CYS A 1 791 ? -12.844 -25.234 -23.156 1 84.38 791 CYS A C 1
ATOM 6162 O O . CYS A 1 791 ? -11.898 -24.484 -22.891 1 84.38 791 CYS A O 1
ATOM 6164 N N . GLY A 1 792 ? -13.094 -26.375 -22.609 1 76.44 792 GLY A N 1
ATOM 6165 C CA . GLY A 1 792 ? -12.109 -26.984 -21.719 1 76.44 792 GLY A CA 1
ATOM 6166 C C . GLY A 1 792 ? -11.672 -28.359 -22.172 1 76.44 792 GLY A C 1
ATOM 6167 O O . GLY A 1 792 ? -10.867 -29.016 -21.5 1 76.44 792 GLY A O 1
ATOM 6168 N N . GLY A 1 793 ? -12.164 -28.859 -23.328 1 70.12 793 GLY A N 1
ATOM 6169 C CA . GLY A 1 793 ? -11.852 -30.203 -23.812 1 70.12 793 GLY A CA 1
ATOM 6170 C C . GLY A 1 793 ? -10.625 -30.25 -24.688 1 70.12 793 GLY A C 1
ATOM 6171 O O . GLY A 1 793 ? -9.719 -29.422 -24.562 1 70.12 793 GLY A O 1
ATOM 6172 N N . VAL A 1 794 ? -10.625 -31.156 -25.578 1 65.56 794 VAL A N 1
ATOM 6173 C CA . VAL A 1 794 ? -9.469 -31.406 -26.422 1 65.56 794 VAL A CA 1
ATOM 6174 C C . VAL A 1 794 ? -9.273 -30.234 -27.391 1 65.56 794 VAL A C 1
ATOM 6176 O O . VAL A 1 794 ? -10.219 -29.781 -28.031 1 65.56 794 VAL A O 1
ATOM 6179 N N . GLY A 1 795 ? -8.086 -29.641 -27.359 1 66.94 795 GLY A N 1
ATOM 6180 C CA . GLY A 1 795 ? -7.75 -28.609 -28.328 1 66.94 795 GLY A CA 1
ATOM 6181 C C . GLY A 1 795 ? -8 -27.203 -27.828 1 66.94 795 GLY A C 1
ATOM 6182 O O . GLY A 1 795 ? -7.652 -26.219 -28.484 1 66.94 795 GLY A O 1
ATOM 6183 N N . CYS A 1 796 ? -8.633 -27.172 -26.719 1 75.94 796 CYS A N 1
ATOM 6184 C CA . CYS A 1 796 ? -8.961 -25.844 -26.203 1 75.94 796 CYS A CA 1
ATOM 6185 C C . CYS A 1 796 ? -7.727 -25.172 -25.609 1 75.94 796 CYS A C 1
ATOM 6187 O O . CYS A 1 796 ? -6.746 -25.844 -25.281 1 75.94 796 CYS A O 1
ATOM 6189 N N . ASN A 1 797 ? -7.812 -23.812 -25.516 1 72.12 797 ASN A N 1
ATOM 6190 C CA . ASN A 1 797 ? -6.695 -23.016 -25.016 1 72.12 797 ASN A CA 1
ATOM 6191 C C . ASN A 1 797 ? -6.5 -23.203 -23.516 1 72.12 797 ASN A C 1
ATOM 6193 O O . ASN A 1 797 ? -7.461 -23.453 -22.781 1 72.12 797 ASN A O 1
ATOM 6197 N N . ASN A 1 798 ? -5.352 -23.125 -23.078 1 64 798 ASN A N 1
ATOM 6198 C CA . ASN A 1 798 ? -5.035 -23.25 -21.656 1 64 798 ASN A CA 1
ATOM 6199 C C . ASN A 1 798 ? -5.547 -22.062 -20.859 1 64 798 ASN A C 1
ATOM 6201 O O . ASN A 1 798 ? -5.641 -22.125 -19.625 1 64 798 ASN A O 1
ATOM 6205 N N . ASN A 1 799 ? -5.789 -21.031 -21.578 1 74.31 799 ASN A N 1
ATOM 6206 C CA . ASN A 1 799 ? -6.336 -19.859 -20.906 1 74.31 799 ASN A CA 1
ATOM 6207 C C . ASN A 1 799 ? -7.789 -19.609 -21.297 1 74.31 799 ASN A C 1
ATOM 6209 O O . ASN A 1 799 ? -8.234 -18.469 -21.359 1 74.31 799 ASN A O 1
ATOM 6213 N N . SER A 1 800 ? -8.336 -20.703 -21.547 1 84.25 800 SER A N 1
ATOM 6214 C CA . SER A 1 800 ? -9.75 -20.578 -21.906 1 84.25 800 SER A CA 1
ATOM 6215 C C . SER A 1 800 ? -10.594 -20.234 -20.688 1 84.25 800 SER A C 1
ATOM 6217 O O . SER A 1 800 ? -10.117 -20.297 -19.562 1 84.25 800 SER A O 1
ATOM 6219 N N . LEU A 1 801 ? -11.836 -19.828 -20.938 1 88 801 LEU A N 1
ATOM 6220 C CA . LEU A 1 801 ? -12.758 -19.438 -19.875 1 88 801 LEU A CA 1
ATOM 6221 C C . LEU A 1 801 ? -12.938 -20.578 -18.875 1 88 801 LEU A C 1
ATOM 6223 O O . LEU A 1 801 ? -12.789 -20.375 -17.656 1 88 801 LEU A O 1
ATOM 6227 N N . ILE A 1 802 ? -13.164 -21.719 -19.344 1 85.62 802 ILE A N 1
ATOM 6228 C CA . ILE A 1 802 ? -13.461 -22.844 -18.469 1 85.62 802 ILE A CA 1
ATOM 6229 C C . ILE A 1 802 ? -12.203 -23.25 -17.703 1 85.62 802 ILE A C 1
ATOM 6231 O O . ILE A 1 802 ? -12.281 -23.594 -16.516 1 85.62 802 ILE A O 1
ATOM 6235 N N . GLN A 1 803 ? -11.117 -23.125 -18.297 1 76 803 GLN A N 1
ATOM 6236 C CA . GLN A 1 803 ? -9.867 -23.484 -17.641 1 76 803 GLN A CA 1
ATOM 6237 C C . GLN A 1 803 ? -9.531 -22.5 -16.531 1 76 803 GLN A C 1
ATOM 6239 O O . GLN A 1 803 ? -9.094 -22.891 -15.445 1 76 803 GLN A O 1
ATOM 6244 N N . GLN A 1 804 ? -9.711 -21.297 -16.781 1 79.69 804 GLN A N 1
ATOM 6245 C CA . GLN A 1 804 ? -9.414 -20.281 -15.781 1 79.69 804 GLN A CA 1
ATOM 6246 C C . GLN A 1 804 ? -10.352 -20.375 -14.586 1 79.69 804 GLN A C 1
ATOM 6248 O O . GLN A 1 804 ? -9.93 -20.188 -13.438 1 79.69 804 GLN A O 1
ATOM 6253 N N . VAL A 1 805 ? -11.609 -20.625 -14.844 1 84.06 805 VAL A N 1
ATOM 6254 C CA . VAL A 1 805 ? -12.578 -20.75 -13.758 1 84.06 805 VAL A CA 1
ATOM 6255 C C . VAL A 1 805 ? -12.266 -22 -12.93 1 84.06 805 VAL A C 1
ATOM 6257 O O . VAL A 1 805 ? -12.414 -22 -11.703 1 84.06 805 VAL A O 1
ATOM 6260 N N . TYR A 1 806 ? -11.82 -22.938 -13.578 1 73.44 806 TYR A N 1
ATOM 6261 C CA . TYR A 1 806 ? -11.508 -24.203 -12.906 1 73.44 806 TYR A CA 1
ATOM 6262 C C . TYR A 1 806 ? -10.305 -24.031 -11.984 1 73.44 806 TYR A C 1
ATOM 6264 O O . TYR A 1 806 ? -10.266 -24.594 -10.891 1 73.44 806 TYR A O 1
ATOM 6272 N N . THR A 1 807 ? -9.422 -23.219 -12.367 1 64.81 807 THR A N 1
ATOM 6273 C CA . THR A 1 807 ? -8.164 -23.109 -11.633 1 64.81 807 THR A CA 1
ATOM 6274 C C . THR A 1 807 ? -8.273 -22.047 -10.547 1 64.81 807 THR A C 1
ATOM 6276 O O . THR A 1 807 ? -7.398 -21.953 -9.68 1 64.81 807 THR A O 1
ATOM 6279 N N . ALA A 1 808 ? -9.297 -21.422 -10.539 1 68.56 808 ALA A N 1
ATOM 6280 C CA . ALA A 1 808 ? -9.438 -20.344 -9.555 1 68.56 808 ALA A CA 1
ATOM 6281 C C . ALA A 1 808 ? -9.711 -20.922 -8.164 1 68.56 808 ALA A C 1
ATOM 6283 O O . ALA A 1 808 ? -10.477 -21.875 -8.016 1 68.56 808 ALA A O 1
ATOM 6284 N N . SER A 1 809 ? -8.969 -20.469 -7.086 1 53.22 809 SER A N 1
ATOM 6285 C CA . SER A 1 809 ? -9 -20.984 -5.719 1 53.22 809 SER A CA 1
ATOM 6286 C C . SER A 1 809 ? -10.367 -20.781 -5.082 1 53.22 809 SER A C 1
ATOM 6288 O O . SER A 1 809 ? -10.797 -21.578 -4.246 1 53.22 809 SER A O 1
ATOM 6290 N N . LEU A 1 810 ? -10.938 -19.797 -5.531 1 60.94 810 LEU A N 1
ATOM 6291 C CA . LEU A 1 810 ? -12.164 -19.484 -4.812 1 60.94 810 LEU A CA 1
ATOM 6292 C C . LEU A 1 810 ? -13.359 -20.188 -5.449 1 60.94 810 LEU A C 1
ATOM 6294 O O . LEU A 1 810 ? -14.508 -19.891 -5.125 1 60.94 810 LEU A O 1
ATOM 6298 N N . ILE A 1 811 ? -13.023 -21.109 -6.398 1 59.06 811 ILE A N 1
ATOM 6299 C CA . ILE A 1 811 ? -14.055 -21.922 -7.051 1 59.06 811 ILE A CA 1
ATOM 6300 C C . ILE A 1 811 ? -13.82 -23.406 -6.734 1 59.06 811 ILE A C 1
ATOM 6302 O O . ILE A 1 811 ? -12.695 -23.891 -6.828 1 59.06 811 ILE A O 1
ATOM 6306 N N . ARG A 1 812 ? -14.742 -23.938 -6.102 1 56.5 812 ARG A N 1
ATOM 6307 C CA . ARG A 1 812 ? -14.57 -25.297 -5.578 1 56.5 812 ARG A CA 1
ATOM 6308 C C . ARG A 1 812 ? -14.969 -26.328 -6.617 1 56.5 812 ARG A C 1
ATOM 6310 O O . ARG A 1 812 ? -14.422 -27.438 -6.637 1 56.5 812 ARG A O 1
ATOM 6317 N N . PHE A 1 813 ? -15.906 -25.938 -7.5 1 65.25 813 PHE A N 1
ATOM 6318 C CA . PHE A 1 813 ? -16.5 -26.984 -8.328 1 65.25 813 PHE A CA 1
ATOM 6319 C C . PHE A 1 813 ? -16.219 -26.734 -9.805 1 65.25 813 PHE A C 1
ATOM 6321 O O . PHE A 1 813 ? -15.969 -25.594 -10.211 1 65.25 813 PHE A O 1
ATOM 6328 N N . ASN A 1 814 ? -16.266 -27.812 -10.539 1 68.38 814 ASN A N 1
ATOM 6329 C CA . ASN A 1 814 ? -16.094 -27.703 -11.984 1 68.38 814 ASN A CA 1
ATOM 6330 C C . ASN A 1 814 ? -17.219 -26.922 -12.633 1 68.38 814 ASN A C 1
ATOM 6332 O O . ASN A 1 814 ? -18.391 -27.125 -12.32 1 68.38 814 ASN A O 1
ATOM 6336 N N . PRO A 1 815 ? -16.844 -26.062 -13.461 1 81.44 815 PRO A N 1
ATOM 6337 C CA . PRO A 1 815 ? -17.875 -25.266 -14.125 1 81.44 815 PRO A CA 1
ATOM 6338 C C . PRO A 1 815 ? -18.672 -26.062 -15.156 1 81.44 815 PRO A C 1
ATOM 6340 O O . PRO A 1 815 ? -18.141 -26.984 -15.773 1 81.44 815 PRO A O 1
ATOM 6343 N N . SER A 1 816 ? -19.938 -25.781 -15.227 1 83.75 816 SER A N 1
ATOM 6344 C CA . SER A 1 816 ? -20.766 -26.359 -16.281 1 83.75 816 SER A CA 1
ATOM 6345 C C . SER A 1 816 ? -20.5 -25.688 -17.625 1 83.75 816 SER A C 1
ATOM 6347 O O . SER A 1 816 ? -20.453 -24.453 -17.703 1 83.75 816 SER A O 1
ATOM 6349 N N . SER A 1 817 ? -20.188 -26.484 -18.578 1 87.5 817 SER A N 1
ATOM 6350 C CA . SER A 1 817 ? -19.906 -25.953 -19.906 1 87.5 817 SER A CA 1
ATOM 6351 C C . SER A 1 817 ? -20.812 -26.547 -20.969 1 87.5 817 SER A C 1
ATOM 6353 O O . SER A 1 817 ? -20.719 -27.75 -21.266 1 87.5 817 SER A O 1
ATOM 6355 N N . TRP A 1 818 ? -21.656 -25.797 -21.531 1 90.38 818 TRP A N 1
ATOM 6356 C CA . TRP A 1 818 ? -22.562 -26.281 -22.562 1 90.38 818 TRP A CA 1
ATOM 6357 C C . TRP A 1 818 ? -21.797 -26.641 -23.844 1 90.38 818 TRP A C 1
ATOM 6359 O O . TRP A 1 818 ? -22.141 -27.594 -24.531 1 90.38 818 TRP A O 1
ATOM 6369 N N . LEU A 1 819 ? -20.734 -25.953 -24.062 1 89 819 LEU A N 1
ATOM 6370 C CA . LEU A 1 819 ? -19.969 -26.172 -25.281 1 89 819 LEU A CA 1
ATOM 6371 C C . LEU A 1 819 ? -19.281 -27.531 -25.25 1 89 819 LEU A C 1
ATOM 6373 O O . LEU A 1 819 ? -19.297 -28.25 -26.25 1 89 819 LEU A O 1
ATOM 6377 N N . ASP A 1 820 ? -18.703 -27.859 -24.203 1 84.25 820 ASP A N 1
ATOM 6378 C CA . ASP A 1 820 ? -18.031 -29.156 -24.062 1 84.25 820 ASP A CA 1
ATOM 6379 C C . ASP A 1 820 ? -19.047 -30.297 -24.141 1 84.25 820 ASP A C 1
ATOM 6381 O O . ASP A 1 820 ? -18.781 -31.312 -24.781 1 84.25 820 ASP A O 1
ATOM 6385 N N . ASP A 1 821 ? -20.156 -30.156 -23.484 1 84.69 821 ASP A N 1
ATOM 6386 C CA . ASP A 1 821 ? -21.188 -31.188 -23.516 1 84.69 821 ASP A CA 1
ATOM 6387 C C . ASP A 1 821 ? -21.797 -31.312 -24.906 1 84.69 821 ASP A C 1
ATOM 6389 O O . ASP A 1 821 ? -22.188 -32.406 -25.328 1 84.69 821 ASP A O 1
ATOM 6393 N N . TYR A 1 822 ? -21.969 -30.266 -25.625 1 90.06 822 TYR A N 1
ATOM 6394 C CA . TYR A 1 822 ? -22.453 -30.281 -27 1 90.06 822 TYR A CA 1
ATOM 6395 C C . TYR A 1 822 ? -21.516 -31.078 -27.906 1 90.06 822 TYR A C 1
ATOM 6397 O O . TYR A 1 822 ? -21.969 -31.875 -28.734 1 90.06 822 TYR A O 1
ATOM 6405 N N . PHE A 1 823 ? -20.203 -30.812 -27.766 1 85.31 823 PHE A N 1
ATOM 6406 C CA . PHE A 1 823 ? -19.219 -31.531 -28.562 1 85.31 823 PHE A CA 1
ATOM 6407 C C . PHE A 1 823 ? -19.281 -33.031 -28.297 1 85.31 823 PHE A C 1
ATOM 6409 O O . PHE A 1 823 ? -19.156 -33.844 -29.219 1 85.31 823 PHE A O 1
ATOM 6416 N N . ASP A 1 824 ? -19.531 -33.312 -27.062 1 79 824 ASP A N 1
ATOM 6417 C CA . ASP A 1 824 ? -19.656 -34.75 -26.719 1 79 824 ASP A CA 1
ATOM 6418 C C . ASP A 1 824 ? -20.938 -35.312 -27.281 1 79 824 ASP A C 1
ATOM 6420 O O . ASP A 1 824 ? -20.984 -36.5 -27.672 1 79 824 ASP A O 1
ATOM 6424 N N . TRP A 1 825 ? -21.938 -34.594 -27.375 1 86.38 825 TRP A N 1
ATOM 6425 C CA . TRP A 1 825 ? -23.25 -35 -27.844 1 86.38 825 TRP A CA 1
ATOM 6426 C C . TRP A 1 825 ? -23.234 -35.25 -29.359 1 86.38 825 TRP A C 1
ATOM 6428 O O . TRP A 1 825 ? -23.859 -36.188 -29.859 1 86.38 825 TRP A O 1
ATOM 6438 N N . VAL A 1 826 ? -22.469 -34.469 -30.094 1 87.06 826 VAL A N 1
ATOM 6439 C CA . VAL A 1 826 ? -22.5 -34.5 -31.547 1 87.06 826 VAL A CA 1
ATOM 6440 C C . VAL A 1 826 ? -21.469 -35.5 -32.062 1 87.06 826 VAL A C 1
ATOM 6442 O O . VAL A 1 826 ? -21.453 -35.812 -33.25 1 87.06 826 VAL A O 1
ATOM 6445 N N . LYS A 1 827 ? -20.719 -36.062 -31.234 1 78.94 827 LYS A N 1
ATOM 6446 C CA . LYS A 1 827 ? -19.719 -37.031 -31.672 1 78.94 827 LYS A CA 1
ATOM 6447 C C . LYS A 1 827 ? -20.375 -38.219 -32.344 1 78.94 827 LYS A C 1
ATOM 6449 O O . LYS A 1 827 ? -21.422 -38.688 -31.906 1 78.94 827 LYS A O 1
ATOM 6454 N N . PRO A 1 828 ? -19.812 -38.594 -33.469 1 76.31 828 PRO A N 1
ATOM 6455 C CA . PRO A 1 828 ? -20.438 -39.688 -34.219 1 76.31 828 PRO A CA 1
ATOM 6456 C C . PRO A 1 828 ? -20.453 -41 -33.469 1 76.31 828 PRO A C 1
ATOM 6458 O O . PRO A 1 828 ? -21.312 -41.875 -33.719 1 76.31 828 PRO A O 1
ATOM 6461 N N . GLN A 1 829 ? -19.625 -41.125 -32.5 1 66.56 829 GLN A N 1
ATOM 6462 C CA . GLN A 1 829 ? -19.547 -42.375 -31.734 1 66.56 829 GLN A CA 1
ATOM 6463 C C . GLN A 1 829 ? -20.672 -42.438 -30.688 1 66.56 829 GLN A C 1
ATOM 6465 O O . GLN A 1 829 ? -20.984 -43.531 -30.188 1 66.56 829 GLN A O 1
ATOM 6470 N N . SER A 1 830 ? -21.281 -41.281 -30.531 1 73.69 830 SER A N 1
ATOM 6471 C CA . SER A 1 830 ? -22.312 -41.219 -29.5 1 73.69 830 SER A CA 1
ATOM 6472 C C . SER A 1 830 ? -23.688 -41.562 -30.078 1 73.69 830 SER A C 1
ATOM 6474 O O . SER A 1 830 ? -23.953 -41.344 -31.25 1 73.69 830 SER A O 1
ATOM 6476 N N . THR A 1 831 ? -24.406 -42.281 -29.281 1 74.31 831 THR A N 1
ATOM 6477 C CA . THR A 1 831 ? -25.766 -42.594 -29.703 1 74.31 831 THR A CA 1
ATOM 6478 C C . THR A 1 831 ? -26.719 -41.438 -29.406 1 74.31 831 THR A C 1
ATOM 6480 O O . THR A 1 831 ? -27.938 -41.594 -29.578 1 74.31 831 THR A O 1
ATOM 6483 N N . CYS A 1 832 ? -26.234 -40.344 -29.094 1 81.88 832 CYS A N 1
ATOM 6484 C CA . CYS A 1 832 ? -27.109 -39.281 -28.641 1 81.88 832 CYS A CA 1
ATOM 6485 C C . CYS A 1 832 ? -27.672 -38.5 -29.812 1 81.88 832 CYS A C 1
ATOM 6487 O O . CYS A 1 832 ? -28.891 -38.312 -29.922 1 81.88 832 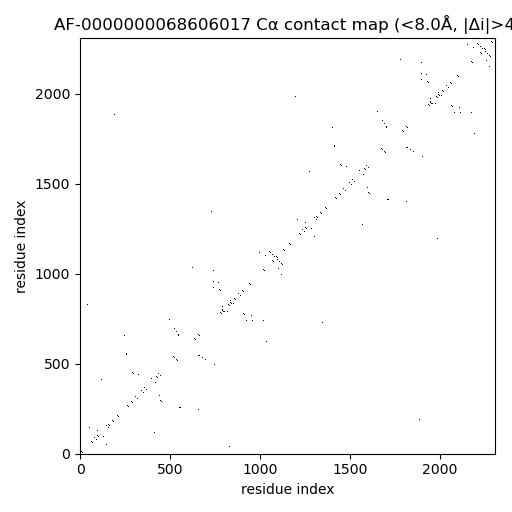CYS A O 1
ATOM 6489 N N . CYS A 1 833 ? -26.812 -38.094 -30.688 1 87.44 833 CYS A N 1
ATOM 6490 C CA . CYS A 1 833 ? -27.281 -37.281 -31.797 1 87.44 833 CYS A CA 1
ATOM 6491 C C . CYS A 1 833 ? -27.734 -38.125 -32.969 1 87.44 833 CYS A C 1
ATOM 6493 O O . CYS A 1 833 ? -26.906 -38.719 -33.688 1 87.44 833 CYS A O 1
ATOM 6495 N N . ARG A 1 834 ? -29.047 -38.188 -33.281 1 86.88 834 ARG A N 1
ATOM 6496 C CA . ARG A 1 834 ? -29.641 -38.906 -34.406 1 86.88 834 ARG A CA 1
ATOM 6497 C C . ARG A 1 834 ? -30.797 -38.125 -35 1 86.88 834 ARG A C 1
ATOM 6499 O O . ARG A 1 834 ? -31.375 -37.25 -34.344 1 86.88 834 ARG A O 1
ATOM 6506 N N . TYR A 1 835 ? -30.953 -38.219 -36.219 1 88.5 835 TYR A N 1
ATOM 6507 C CA . TYR A 1 835 ? -32.094 -37.594 -36.844 1 88.5 835 TYR A CA 1
ATOM 6508 C C . TYR A 1 835 ? -32.781 -38.531 -37.812 1 88.5 835 TYR A C 1
ATOM 6510 O O . TYR A 1 835 ? -32.219 -39.531 -38.25 1 88.5 835 TYR A O 1
ATOM 6518 N N . TYR A 1 836 ? -34.031 -38.25 -38.062 1 86.12 836 TYR A N 1
ATOM 6519 C CA . TYR A 1 836 ? -34.812 -39.031 -39.031 1 86.12 836 TYR A CA 1
ATOM 6520 C C . TYR A 1 836 ? -34.406 -38.719 -40.469 1 86.12 836 TYR A C 1
ATOM 6522 O O . TYR A 1 836 ? -34.344 -37.562 -40.844 1 86.12 836 TYR A O 1
ATOM 6530 N N . ASN A 1 837 ? -34.031 -39.719 -41.156 1 80.5 837 ASN A N 1
ATOM 6531 C CA . ASN A 1 837 ? -33.562 -39.562 -42.531 1 80.5 837 ASN A CA 1
ATOM 6532 C C . ASN A 1 837 ? -34.656 -39.031 -43.438 1 80.5 837 ASN A C 1
ATOM 6534 O O . ASN A 1 837 ? -34.375 -38.344 -44.406 1 80.5 837 ASN A O 1
ATOM 6538 N N . SER A 1 838 ? -35.969 -39.312 -43.062 1 79.31 838 SER A N 1
ATOM 6539 C CA . SER A 1 838 ? -37.094 -38.875 -43.906 1 79.31 838 SER A CA 1
ATOM 6540 C C . SER A 1 838 ? -37.469 -37.438 -43.625 1 79.31 838 SER A C 1
ATOM 6542 O O . SER A 1 838 ? -37.594 -36.656 -44.562 1 79.31 838 SER A O 1
ATOM 6544 N N . SER A 1 839 ? -37.594 -36.938 -42.375 1 79.69 839 SER A N 1
ATOM 6545 C CA . SER A 1 839 ? -38.125 -35.625 -42.031 1 79.69 839 SER A CA 1
ATOM 6546 C C . SER A 1 839 ? -37 -34.688 -41.531 1 79.69 839 SER A C 1
ATOM 6548 O O . SER A 1 839 ? -37.188 -33.469 -41.562 1 79.69 839 SER A O 1
ATOM 6550 N N . GLY A 1 840 ? -35.906 -35.156 -41.188 1 79.56 840 GLY A N 1
ATOM 6551 C CA . GLY A 1 840 ? -34.844 -34.312 -40.625 1 79.56 840 GLY A CA 1
ATOM 6552 C C . GLY A 1 840 ? -35.094 -33.969 -39.188 1 79.56 840 GLY A C 1
ATOM 6553 O O . GLY A 1 840 ? -34.344 -33.156 -38.625 1 79.56 840 GLY A O 1
ATOM 6554 N N . ALA A 1 841 ? -36.094 -34.469 -38.656 1 82.94 841 ALA A N 1
ATOM 6555 C CA . ALA A 1 841 ? -36.406 -34.156 -37.25 1 82.94 841 ALA A CA 1
ATOM 6556 C C . ALA A 1 841 ? -35.531 -34.938 -36.281 1 82.94 841 ALA A C 1
ATOM 6558 O O . ALA A 1 841 ? -34.938 -35.969 -36.656 1 82.94 841 ALA A O 1
ATOM 6559 N N . PHE A 1 842 ? -35.406 -34.469 -35.094 1 88.06 842 PHE A N 1
ATOM 6560 C CA . PHE A 1 842 ? -34.562 -35.062 -34.062 1 88.06 842 PHE A CA 1
ATOM 6561 C C . PHE A 1 842 ? -35.125 -36.375 -33.594 1 88.06 842 PHE A C 1
ATOM 6563 O O . PHE A 1 842 ? -36.344 -36.5 -33.375 1 88.06 842 PHE A O 1
ATOM 6570 N N . CYS A 1 843 ? -34.281 -37.375 -33.625 1 85 843 CYS A N 1
ATOM 6571 C CA . CYS A 1 843 ? -34.594 -38.719 -33.125 1 85 843 CYS A CA 1
ATOM 6572 C C . CYS A 1 843 ? -33.875 -38.969 -31.797 1 85 843 CYS A C 1
ATOM 6574 O O . CYS A 1 843 ? -32.656 -39.094 -31.781 1 85 843 CYS A O 1
ATOM 6576 N N . ASN A 1 844 ? -34.625 -39.062 -30.719 1 81.94 844 ASN A N 1
ATOM 6577 C CA . ASN A 1 844 ? -34.031 -39.281 -29.406 1 81.94 844 ASN A CA 1
ATOM 6578 C C . ASN A 1 844 ? -33.375 -40.656 -29.312 1 81.94 844 ASN A C 1
ATOM 6580 O O . ASN A 1 844 ? -33.75 -41.594 -30.016 1 81.94 844 ASN A O 1
ATOM 6584 N N . ALA A 1 845 ? -32.344 -40.812 -28.422 1 76.62 845 ALA A N 1
ATOM 6585 C CA . ALA A 1 845 ? -31.547 -42.031 -28.312 1 76.62 845 ALA A CA 1
ATOM 6586 C C . ALA A 1 845 ? -32.375 -43.219 -27.828 1 76.62 845 ALA A C 1
ATOM 6588 O O . ALA A 1 845 ? -32.031 -44.375 -28.078 1 76.62 845 ALA A O 1
ATOM 6589 N N . SER A 1 846 ? -33.562 -42.969 -27.203 1 74.06 846 SER A N 1
ATOM 6590 C CA . SER A 1 846 ? -34.375 -44.031 -26.656 1 74.06 846 SER A CA 1
ATOM 6591 C C . SER A 1 846 ? -35.25 -44.656 -27.734 1 74.06 846 SER A C 1
ATOM 6593 O O . SER A 1 846 ? -35.75 -45.781 -27.578 1 74.06 846 SER A O 1
ATOM 6595 N N . VAL A 1 847 ? -35.375 -44 -28.812 1 77.69 847 VAL A N 1
ATOM 6596 C CA . VAL A 1 847 ? -36.25 -44.5 -29.891 1 77.69 847 VAL A CA 1
ATOM 6597 C C . VAL A 1 847 ? -35.469 -45.5 -30.75 1 77.69 847 VAL A C 1
ATOM 6599 O O . VAL A 1 847 ? -34.375 -45.188 -31.219 1 77.69 847 VAL A O 1
ATOM 6602 N N . VAL A 1 848 ? -36.031 -46.75 -30.781 1 71.88 848 VAL A N 1
ATOM 6603 C CA . VAL A 1 848 ? -35.375 -47.781 -31.609 1 71.88 848 VAL A CA 1
ATOM 6604 C C . VAL A 1 848 ? -36.094 -47.844 -32.969 1 71.88 848 VAL A C 1
ATOM 6606 O O . VAL A 1 848 ? -37.188 -48.438 -33.062 1 71.88 848 VAL A O 1
ATOM 6609 N N . ASP A 1 849 ? -35.719 -47 -33.812 1 75.81 849 ASP A N 1
ATOM 6610 C CA . ASP A 1 849 ? -36.281 -46.969 -35.156 1 75.81 849 ASP A CA 1
ATOM 6611 C C . ASP A 1 849 ? -35.188 -47.062 -36.219 1 75.81 849 ASP A C 1
ATOM 6613 O O . ASP A 1 849 ? -34.094 -46.5 -36.062 1 75.81 849 ASP A O 1
ATOM 6617 N N . THR A 1 850 ? -35.312 -47.906 -37.125 1 73.62 850 THR A N 1
ATOM 6618 C CA . THR A 1 850 ? -34.312 -48.156 -38.188 1 73.62 850 THR A CA 1
ATOM 6619 C C . THR A 1 850 ? -34.156 -46.906 -39.062 1 73.62 850 THR A C 1
ATOM 6621 O O . THR A 1 850 ? -33.125 -46.75 -39.75 1 73.62 850 THR A O 1
ATOM 6624 N N . LEU A 1 851 ? -35 -45.969 -38.938 1 78.62 851 LEU A N 1
ATOM 6625 C CA . LEU A 1 851 ? -34.938 -44.75 -39.75 1 78.62 851 LEU A CA 1
ATOM 6626 C C . LEU A 1 851 ? -34.062 -43.688 -39.062 1 78.62 851 LEU A C 1
ATOM 6628 O O . LEU A 1 851 ? -33.719 -42.688 -39.688 1 78.62 851 LEU A O 1
ATOM 6632 N N . CYS A 1 852 ? -33.688 -43.875 -37.875 1 86.06 852 CYS A N 1
ATOM 6633 C CA . CYS A 1 852 ? -32.844 -42.938 -37.156 1 86.06 852 CYS A CA 1
ATOM 6634 C C . CYS A 1 852 ? -31.359 -43.125 -37.531 1 86.06 852 CYS A C 1
ATOM 6636 O O . CYS A 1 852 ? -30.797 -44.188 -37.375 1 86.06 852 CYS A O 1
ATOM 6638 N N . VAL A 1 853 ? -30.812 -42.062 -38.188 1 82.38 853 VAL A N 1
ATOM 6639 C CA . VAL A 1 853 ? -29.406 -42.094 -38.594 1 82.38 853 VAL A CA 1
ATOM 6640 C C . VAL A 1 853 ? -28.594 -41.156 -37.719 1 82.38 853 VAL A C 1
ATOM 6642 O O . VAL A 1 853 ? -29.109 -40.188 -37.156 1 82.38 853 VAL A O 1
ATOM 6645 N N . HIS A 1 854 ? -27.359 -41.469 -37.594 1 84.38 854 HIS A N 1
ATOM 6646 C CA . HIS A 1 854 ? -26.453 -40.625 -36.844 1 84.38 854 HIS A CA 1
ATOM 6647 C C . HIS A 1 854 ? -26.266 -39.281 -37.5 1 84.38 854 HIS A C 1
ATOM 6649 O O . HIS A 1 854 ? -26.297 -39.156 -38.719 1 84.38 854 HIS A O 1
ATOM 6655 N N . CYS A 1 855 ? -26.156 -38.281 -36.719 1 85.81 855 CYS A N 1
ATOM 6656 C CA . CYS A 1 855 ? -26.047 -36.906 -37.188 1 85.81 855 CYS A CA 1
ATOM 6657 C C . CYS A 1 855 ? -24.781 -36.75 -38.062 1 85.81 855 CYS A C 1
ATOM 6659 O O . CYS A 1 855 ? -24.812 -36.062 -39.062 1 85.81 855 CYS A O 1
ATOM 6661 N N . ARG A 1 856 ? -23.688 -37.312 -37.5 1 85.94 856 ARG A N 1
ATOM 6662 C CA . ARG A 1 856 ? -22.422 -37.188 -38.219 1 85.94 856 ARG A CA 1
ATOM 6663 C C . ARG A 1 856 ? -21.891 -38.562 -38.625 1 85.94 856 ARG A C 1
ATOM 6665 O O . ARG A 1 856 ? -22.078 -39.531 -37.906 1 85.94 856 ARG A O 1
ATOM 6672 N N . PRO A 1 857 ? -21.266 -38.594 -39.812 1 77 857 PRO A N 1
ATOM 6673 C CA . PRO A 1 857 ? -20.766 -39.875 -40.281 1 77 857 PRO A CA 1
ATOM 6674 C C . PRO A 1 857 ? -19.531 -40.344 -39.531 1 77 857 PRO A C 1
ATOM 6676 O O . PRO A 1 857 ? -18.797 -39.531 -38.969 1 77 857 PRO A O 1
ATOM 6679 N N . MET A 1 858 ? -19.438 -41.594 -39.344 1 72.25 858 MET A N 1
ATOM 6680 C CA . MET A 1 858 ? -18.312 -42.219 -38.656 1 72.25 858 MET A CA 1
ATOM 6681 C C . MET A 1 858 ? -17.047 -42.156 -39.531 1 72.25 858 MET A C 1
ATOM 6683 O O . MET A 1 858 ? -16.5 -43.188 -39.906 1 72.25 858 MET A O 1
ATOM 6687 N N . THR A 1 859 ? -16.766 -41 -40.094 1 64.38 859 THR A N 1
ATOM 6688 C CA . THR A 1 859 ? -15.57 -40.719 -40.875 1 64.38 859 THR A CA 1
ATOM 6689 C C . THR A 1 859 ? -14.57 -39.938 -40.062 1 64.38 859 THR A C 1
ATOM 6691 O O . THR A 1 859 ? -14.922 -39.344 -39.031 1 64.38 859 THR A O 1
ATOM 6694 N N . PRO A 1 860 ? -13.32 -40.125 -40.344 1 62.16 860 PRO A N 1
ATOM 6695 C CA . PRO A 1 860 ? -12.328 -39.312 -39.625 1 62.16 860 PRO A CA 1
ATOM 6696 C C . PRO A 1 860 ? -12.68 -37.844 -39.594 1 62.16 860 PRO A C 1
ATOM 6698 O O . PRO A 1 860 ? -12.414 -37.156 -38.594 1 62.16 860 PRO A O 1
ATOM 6701 N N . SER A 1 861 ? -13.258 -37.438 -40.656 1 64.81 861 SER A N 1
ATOM 6702 C CA . SER A 1 861 ? -13.672 -36.031 -40.688 1 64.81 861 SER A CA 1
ATOM 6703 C C . SER A 1 861 ? -14.828 -35.75 -39.719 1 64.81 861 SER A C 1
ATOM 6705 O O . SER A 1 861 ? -14.961 -34.656 -39.219 1 64.81 861 SER A O 1
ATOM 6707 N N . GLY A 1 862 ? -15.562 -36.75 -39.531 1 67.81 862 GLY A N 1
ATOM 6708 C CA . GLY A 1 862 ? -16.703 -36.625 -38.625 1 67.81 862 GLY A CA 1
ATOM 6709 C C . GLY A 1 862 ? -16.297 -36.562 -37.156 1 67.81 862 GLY A C 1
ATOM 6710 O O . GLY A 1 862 ? -17.047 -36.062 -36.312 1 67.81 862 GLY A O 1
ATOM 6711 N N . LYS A 1 863 ? -15.133 -37.031 -36.938 1 66.06 863 LYS A N 1
ATOM 6712 C CA . LYS A 1 863 ? -14.656 -37.062 -35.531 1 66.06 863 LYS A CA 1
ATOM 6713 C C . LYS A 1 863 ? -14.055 -35.719 -35.156 1 66.06 863 LYS A C 1
ATOM 6715 O O . LYS A 1 863 ? -13.859 -35.438 -33.969 1 66.06 863 LYS A O 1
ATOM 6720 N N . LEU A 1 864 ? -13.836 -34.875 -36.094 1 74.75 864 LEU A N 1
ATOM 6721 C CA . LEU A 1 864 ? -13.312 -33.562 -35.812 1 74.75 864 LEU A CA 1
ATOM 6722 C C . LEU A 1 864 ? -14.43 -32.625 -35.344 1 74.75 864 LEU A C 1
ATOM 6724 O O . LEU A 1 864 ? -15.594 -33.031 -35.281 1 74.75 864 LEU A O 1
ATOM 6728 N N . ARG A 1 865 ? -14.094 -31.438 -35.031 1 81.88 865 ARG A N 1
ATOM 6729 C CA . ARG A 1 865 ? -15.078 -30.438 -34.625 1 81.88 865 ARG A CA 1
ATOM 6730 C C . ARG A 1 865 ? -16.094 -30.172 -35.719 1 81.88 865 ARG A C 1
ATOM 6732 O O . ARG A 1 865 ? -15.742 -30.219 -36.906 1 81.88 865 ARG A O 1
ATOM 6739 N N . PRO A 1 866 ? -17.25 -30.016 -35.344 1 84.31 866 PRO A N 1
ATOM 6740 C CA . PRO A 1 866 ? -18.266 -29.75 -36.375 1 84.31 866 PRO A CA 1
ATOM 6741 C C . PRO A 1 866 ? -17.984 -28.469 -37.156 1 84.31 866 PRO A C 1
ATOM 6743 O O . PRO A 1 866 ? -17.375 -27.531 -36.625 1 84.31 866 PRO A O 1
ATOM 6746 N N . THR A 1 867 ? -18.328 -28.484 -38.406 1 82.38 867 THR A N 1
ATOM 6747 C CA . THR A 1 867 ? -18.25 -27.297 -39.219 1 82.38 867 THR A CA 1
ATOM 6748 C C . THR A 1 867 ? -19.281 -26.266 -38.812 1 82.38 867 THR A C 1
ATOM 6750 O O . THR A 1 867 ? -20.141 -26.547 -37.969 1 82.38 867 THR A O 1
ATOM 6753 N N . GLU A 1 868 ? -19.203 -25.094 -39.344 1 86.25 868 GLU A N 1
ATOM 6754 C CA . GLU A 1 868 ? -20.094 -23.984 -38.969 1 86.25 868 GLU A CA 1
ATOM 6755 C C . GLU A 1 868 ? -21.547 -24.344 -39.219 1 86.25 868 GLU A C 1
ATOM 6757 O O . GLU A 1 868 ? -22.422 -24.062 -38.406 1 86.25 868 GLU A O 1
ATOM 6762 N N . GLN A 1 869 ? -21.703 -24.984 -40.344 1 83.25 869 GLN A N 1
ATOM 6763 C CA . GLN A 1 869 ? -23.062 -25.328 -40.688 1 83.25 869 GLN A CA 1
ATOM 6764 C C . GLN A 1 869 ? -23.594 -26.469 -39.812 1 83.25 869 GLN A C 1
ATOM 6766 O O . GLN A 1 869 ? -24.734 -26.422 -39.344 1 83.25 869 GLN A O 1
ATOM 6771 N N . ASP A 1 870 ? -22.797 -27.406 -39.562 1 86.81 870 ASP A N 1
ATOM 6772 C CA . ASP A 1 870 ? -23.188 -28.531 -38.719 1 86.81 870 ASP A CA 1
ATOM 6773 C C . ASP A 1 870 ? -23.391 -28.078 -37.281 1 86.81 870 ASP A C 1
ATOM 6775 O O . ASP A 1 870 ? -24.266 -28.594 -36.594 1 86.81 870 ASP A O 1
ATOM 6779 N N . PHE A 1 871 ? -22.656 -27.125 -37 1 90.81 871 PHE A N 1
ATOM 6780 C CA . PHE A 1 871 ? -22.734 -26.625 -35.625 1 90.81 871 PHE A CA 1
ATOM 6781 C C . PHE A 1 871 ? -24.109 -26.047 -35.344 1 90.81 871 PHE A C 1
ATOM 6783 O O . PHE A 1 871 ? -24.734 -26.375 -34.344 1 90.81 871 PHE A O 1
ATOM 6790 N N . MET A 1 872 ? -24.609 -25.234 -36.25 1 91.12 872 MET A N 1
ATOM 6791 C CA . MET A 1 872 ? -25.875 -24.562 -36 1 91.12 872 MET A CA 1
ATOM 6792 C C . MET A 1 872 ? -27.047 -25.484 -36.312 1 91.12 872 MET A C 1
ATOM 6794 O O . MET A 1 872 ? -28.141 -25.297 -35.781 1 91.12 872 MET A O 1
ATOM 6798 N N . ASN A 1 873 ? -26.797 -26.453 -37.094 1 88 873 ASN A N 1
ATOM 6799 C CA . ASN A 1 873 ? -27.875 -27.375 -37.438 1 88 873 ASN A CA 1
ATOM 6800 C C . ASN A 1 873 ? -28.234 -28.281 -36.25 1 88 873 ASN A C 1
ATOM 6802 O O . ASN A 1 873 ? -29.406 -28.578 -36.031 1 88 873 ASN A O 1
ATOM 6806 N N . PHE A 1 874 ? -27.312 -28.688 -35.531 1 90.69 874 PHE A N 1
ATOM 6807 C CA . PHE A 1 874 ? -27.562 -29.688 -34.5 1 90.69 874 PHE A CA 1
ATOM 6808 C C . PHE A 1 874 ? -27.703 -29.031 -33.125 1 90.69 874 PHE A C 1
ATOM 6810 O O . PHE A 1 874 ? -28.156 -29.672 -32.188 1 90.69 874 PHE A O 1
ATOM 6817 N N . LEU A 1 875 ? -27.375 -27.797 -32.969 1 91.38 875 LEU A N 1
ATOM 6818 C CA . LEU A 1 875 ? -27.406 -27.141 -31.688 1 91.38 875 LEU A CA 1
ATOM 6819 C C . LEU A 1 875 ? -28.828 -27.062 -31.141 1 91.38 875 LEU A C 1
ATOM 6821 O O . LEU A 1 875 ? -29.062 -27.406 -29.969 1 91.38 875 LEU A O 1
ATOM 6825 N N . PRO A 1 876 ? -29.797 -26.641 -32 1 89.81 876 PRO A N 1
ATOM 6826 C CA . PRO A 1 876 ? -31.156 -26.625 -31.469 1 89.81 876 PRO A CA 1
ATOM 6827 C C . PRO A 1 876 ? -31.656 -28 -31.062 1 89.81 876 PRO A C 1
ATOM 6829 O O . PRO A 1 876 ? -32.469 -28.125 -30.125 1 89.81 876 PRO A O 1
ATOM 6832 N N . MET A 1 877 ? -31.188 -29.031 -31.656 1 89.25 877 MET A N 1
ATOM 6833 C CA . MET A 1 877 ? -31.562 -30.391 -31.297 1 89.25 877 MET A CA 1
ATOM 6834 C C . MET A 1 877 ? -30.953 -30.797 -29.953 1 89.25 877 MET A C 1
ATOM 6836 O O . MET A 1 877 ? -31.594 -31.453 -29.141 1 89.25 877 MET A O 1
ATOM 6840 N N . PHE A 1 878 ? -29.797 -30.422 -29.75 1 91.31 878 PHE A N 1
ATOM 6841 C CA . PHE A 1 878 ? -29.109 -30.656 -28.484 1 91.31 878 PHE A CA 1
ATOM 6842 C C . PHE A 1 878 ? -29.859 -30 -27.328 1 91.31 878 PHE A C 1
ATOM 6844 O O . PHE A 1 878 ? -30.047 -30.625 -26.281 1 91.31 878 PHE A O 1
ATOM 6851 N N . LEU A 1 879 ? -30.266 -28.781 -27.578 1 90.38 879 LEU A N 1
ATOM 6852 C CA . LEU A 1 879 ? -30.891 -28.016 -26.5 1 90.38 879 LEU A CA 1
ATOM 6853 C C . LEU A 1 879 ? -32.312 -28.516 -26.234 1 90.38 879 LEU A C 1
ATOM 6855 O O . LEU A 1 879 ? -32.875 -28.203 -25.188 1 90.38 879 LEU A O 1
ATOM 6859 N N . SER A 1 880 ? -32.781 -29.281 -27.078 1 87.25 880 SER A N 1
ATOM 6860 C CA . SER A 1 880 ? -34.125 -29.828 -26.891 1 87.25 880 SER A CA 1
ATOM 6861 C C . SER A 1 880 ? -34.062 -31.281 -26.422 1 87.25 880 SER A C 1
ATOM 6863 O O . SER A 1 880 ? -35.094 -31.844 -26.031 1 87.25 880 SER A O 1
ATOM 6865 N N . ASP A 1 881 ? -32.875 -31.859 -26.344 1 87.88 881 ASP A N 1
ATOM 6866 C CA . ASP A 1 881 ? -32.719 -33.25 -25.984 1 87.88 881 ASP A CA 1
ATOM 6867 C C . ASP A 1 881 ? -32.719 -33.438 -24.469 1 87.88 881 ASP A C 1
ATOM 6869 O O . ASP A 1 881 ? -31.984 -32.781 -23.75 1 87.88 881 ASP A O 1
ATOM 6873 N N . ASN A 1 882 ? -33.656 -34.312 -24.047 1 84.75 882 ASN A N 1
ATOM 6874 C CA . ASN A 1 882 ? -33.688 -34.656 -22.625 1 84.75 882 ASN A CA 1
ATOM 6875 C C . ASN A 1 882 ? -32.781 -35.812 -22.312 1 84.75 882 ASN A C 1
ATOM 6877 O O . ASN A 1 882 ? -32.75 -36.812 -23.031 1 84.75 882 ASN A O 1
ATOM 6881 N N . PRO A 1 883 ? -31.984 -35.656 -21.344 1 80.94 883 PRO A N 1
ATOM 6882 C CA . PRO A 1 883 ? -31.109 -36.781 -20.969 1 80.94 883 PRO A CA 1
ATOM 6883 C C . PRO A 1 883 ? -31.891 -38.031 -20.625 1 80.94 883 PRO A C 1
ATOM 6885 O O . PRO A 1 883 ? -33 -37.969 -20.062 1 80.94 883 PRO A O 1
ATOM 6888 N N . ASN A 1 884 ? -31.406 -39.062 -21.125 1 73.06 884 ASN A N 1
ATOM 6889 C CA . ASN A 1 884 ? -32 -40.375 -20.875 1 73.06 884 ASN A CA 1
ATOM 6890 C C . ASN A 1 884 ? -30.953 -41.438 -20.531 1 73.06 884 ASN A C 1
ATOM 6892 O O . ASN A 1 884 ? -29.766 -41.094 -20.422 1 73.06 884 ASN A O 1
ATOM 6896 N N . ALA A 1 885 ? -31.359 -42.656 -20.312 1 65.75 885 ALA A N 1
ATOM 6897 C CA . ALA A 1 885 ? -30.453 -43.719 -19.875 1 65.75 885 ALA A CA 1
ATOM 6898 C C . ALA A 1 885 ? -29.438 -44.062 -20.953 1 65.75 885 ALA A C 1
ATOM 6900 O O . ALA A 1 885 ? -28.312 -44.5 -20.656 1 65.75 885 ALA A O 1
ATOM 6901 N N . LYS A 1 886 ? -29.828 -43.688 -22.156 1 66.5 886 LYS A N 1
ATOM 6902 C CA . LYS A 1 886 ? -28.922 -44 -23.25 1 66.5 886 LYS A CA 1
ATOM 6903 C C . LYS A 1 886 ? -28.016 -42.812 -23.578 1 66.5 886 LYS A C 1
ATOM 6905 O O . LYS A 1 886 ? -26.922 -43 -24.109 1 66.5 886 LYS A O 1
ATOM 6910 N N . CYS A 1 887 ? -28.578 -41.656 -23.234 1 76.25 887 CYS A N 1
ATOM 6911 C CA . CYS A 1 887 ? -27.812 -40.438 -23.484 1 76.25 887 CYS A CA 1
ATOM 6912 C C . CYS A 1 887 ? -27.859 -39.5 -22.266 1 76.25 887 CYS A C 1
ATOM 6914 O O . CYS A 1 887 ? -28.875 -38.844 -22.016 1 76.25 887 CYS A O 1
ATOM 6916 N N . GLY A 1 888 ? -26.844 -39.438 -21.594 1 73.19 888 GLY A N 1
ATOM 6917 C CA . GLY A 1 888 ? -26.781 -38.594 -20.406 1 73.19 888 GLY A CA 1
ATOM 6918 C C . GLY A 1 888 ? -26.406 -37.156 -20.703 1 73.19 888 GLY A C 1
ATOM 6919 O O . GLY A 1 888 ? -26.547 -36.281 -19.844 1 73.19 888 GLY A O 1
ATOM 6920 N N . LYS A 1 889 ? -26.047 -36.812 -21.906 1 78.69 889 LYS A N 1
ATOM 6921 C CA . LYS A 1 889 ? -25.516 -35.469 -22.203 1 78.69 889 LYS A CA 1
ATOM 6922 C C . LYS A 1 889 ? -26.562 -34.625 -22.906 1 78.69 889 LYS A C 1
ATOM 6924 O O . LYS A 1 889 ? -26.219 -33.656 -23.609 1 78.69 889 LYS A O 1
ATOM 6929 N N . GLY A 1 890 ? -27.75 -34.938 -22.797 1 80.75 890 GLY A N 1
ATOM 6930 C CA . GLY A 1 890 ? -28.766 -34.062 -23.344 1 80.75 890 GLY A CA 1
ATOM 6931 C C . GLY A 1 890 ? -28.766 -32.656 -22.719 1 80.75 890 GLY A C 1
ATOM 6932 O O . GLY A 1 890 ? -28.656 -32.531 -21.5 1 80.75 890 GLY A O 1
ATOM 6933 N N . GLY A 1 891 ? -28.906 -31.703 -23.484 1 85.44 891 GLY A N 1
ATOM 6934 C CA . GLY A 1 891 ? -28.656 -30.344 -23.047 1 85.44 891 GLY A CA 1
ATOM 6935 C C . GLY A 1 891 ? -29.906 -29.625 -22.578 1 85.44 891 GLY A C 1
ATOM 6936 O O . GLY A 1 891 ? -29.844 -28.531 -22.016 1 85.44 891 GLY A O 1
ATOM 6937 N N . HIS A 1 892 ? -31.062 -30.156 -22.734 1 84.94 892 HIS A N 1
ATOM 6938 C CA . HIS A 1 892 ? -32.312 -29.438 -22.438 1 84.94 892 HIS A CA 1
ATOM 6939 C C . HIS A 1 892 ? -32.406 -29.094 -20.953 1 84.94 892 HIS A C 1
ATOM 6941 O O . HIS A 1 892 ? -32.656 -27.953 -20.578 1 84.94 892 HIS A O 1
ATOM 6947 N N . ALA A 1 893 ? -32.156 -29.969 -20.109 1 82.69 893 ALA A N 1
ATOM 6948 C CA . ALA A 1 893 ? -32.312 -29.797 -18.672 1 82.69 893 ALA A CA 1
ATOM 6949 C C . ALA A 1 893 ? -31.281 -28.828 -18.109 1 82.69 893 ALA A C 1
ATOM 6951 O O . ALA A 1 893 ? -31.609 -27.953 -17.312 1 82.69 893 ALA A O 1
ATOM 6952 N N . ALA A 1 894 ? -30.141 -28.875 -18.516 1 82.75 894 ALA A N 1
ATOM 6953 C CA . ALA A 1 894 ? -29.047 -28.125 -17.891 1 82.75 894 ALA A CA 1
ATOM 6954 C C . ALA A 1 894 ? -28.812 -26.812 -18.609 1 82.75 894 ALA A C 1
ATOM 6956 O O . ALA A 1 894 ? -28.469 -25.797 -17.969 1 82.75 894 ALA A O 1
ATOM 6957 N N . TYR A 1 895 ? -29.016 -26.766 -19.922 1 89.5 895 TYR A N 1
ATOM 6958 C CA . TYR A 1 895 ? -28.469 -25.625 -20.641 1 89.5 895 TYR A CA 1
ATOM 6959 C C . TYR A 1 895 ? -29.547 -24.891 -21.438 1 89.5 895 TYR A C 1
ATOM 6961 O O . TYR A 1 895 ? -29.266 -23.922 -22.141 1 89.5 895 TYR A O 1
ATOM 6969 N N . SER A 1 896 ? -30.719 -25.281 -21.344 1 85.31 896 SER A N 1
ATOM 6970 C CA . SER A 1 896 ? -31.75 -24.625 -22.125 1 85.31 896 SER A CA 1
ATOM 6971 C C . SER A 1 896 ? -31.844 -23.141 -21.797 1 85.31 896 SER A C 1
ATOM 6973 O O . SER A 1 896 ? -32.062 -22.312 -22.672 1 85.31 896 SER A O 1
ATOM 6975 N N . SER A 1 897 ? -31.547 -22.844 -20.578 1 85.38 897 SER A N 1
ATOM 6976 C CA . SER A 1 897 ? -31.609 -21.453 -20.172 1 85.38 897 SER A CA 1
ATOM 6977 C C . SER A 1 897 ? -30.25 -20.766 -20.297 1 85.38 897 SER A C 1
ATOM 6979 O O . SER A 1 897 ? -30.156 -19.531 -20.266 1 85.38 897 SER A O 1
ATOM 6981 N N . ALA A 1 898 ? -29.266 -21.469 -20.422 1 90.31 898 ALA A N 1
ATOM 6982 C CA . ALA A 1 898 ? -27.906 -20.922 -20.406 1 90.31 898 ALA A CA 1
ATOM 6983 C C . ALA A 1 898 ? -27.516 -20.391 -21.781 1 90.31 898 ALA A C 1
ATOM 6985 O O . ALA A 1 898 ? -26.625 -19.547 -21.906 1 90.31 898 ALA A O 1
ATOM 6986 N N . VAL A 1 899 ? -28.156 -20.922 -22.859 1 92.31 899 VAL A N 1
ATOM 6987 C CA . VAL A 1 899 ? -27.781 -20.531 -24.219 1 92.31 899 VAL A CA 1
ATOM 6988 C C . VAL A 1 899 ? -28.953 -19.828 -24.891 1 92.31 899 VAL A C 1
ATOM 6990 O O . VAL A 1 899 ? -30.031 -20.422 -25.047 1 92.31 899 VAL A O 1
ATOM 6993 N N . VAL A 1 900 ? -28.734 -18.656 -25.266 1 91.12 900 VAL A N 1
ATOM 6994 C CA . VAL A 1 900 ? -29.75 -17.891 -25.984 1 91.12 900 VAL A CA 1
ATOM 6995 C C . VAL A 1 900 ? -29.469 -17.938 -27.484 1 91.12 900 VAL A C 1
ATOM 6997 O O . VAL A 1 900 ? -28.375 -17.594 -27.922 1 91.12 900 VAL A O 1
ATOM 7000 N N . LEU A 1 901 ? -30.422 -18.453 -28.234 1 91.19 901 LEU A N 1
ATOM 7001 C CA . LEU A 1 901 ? -30.266 -18.5 -29.688 1 91.19 901 LEU A CA 1
ATOM 7002 C C . LEU A 1 901 ? -30.891 -17.281 -30.344 1 91.19 901 LEU A C 1
ATOM 7004 O O . LEU A 1 901 ? -31.953 -16.797 -29.906 1 91.19 901 LEU A O 1
ATOM 7008 N N . LYS A 1 902 ? -30.188 -16.703 -31.234 1 88 902 LYS A N 1
ATOM 7009 C CA . LYS A 1 902 ? -30.656 -15.516 -31.953 1 88 902 LYS A CA 1
ATOM 7010 C C . LYS A 1 902 ? -30.906 -15.82 -33.438 1 88 902 LYS A C 1
ATOM 7012 O O . LYS A 1 902 ? -30.312 -16.75 -33.969 1 88 902 LYS A O 1
ATOM 7017 N N . GLY A 1 903 ? -31.75 -15.016 -34.062 1 82.44 903 GLY A N 1
ATOM 7018 C CA . GLY A 1 903 ? -31.969 -15.039 -35.5 1 82.44 903 GLY A CA 1
ATOM 7019 C C . GLY A 1 903 ? -32.562 -16.344 -36 1 82.44 903 GLY A C 1
ATOM 7020 O O . GLY A 1 903 ? -32.062 -16.938 -36.969 1 82.44 903 GLY A O 1
ATOM 7021 N N . ASN A 1 904 ? -33.469 -16.938 -35.469 1 79.38 904 ASN A N 1
ATOM 7022 C CA . ASN A 1 904 ? -34.094 -18.203 -35.812 1 79.38 904 ASN A CA 1
ATOM 7023 C C . ASN A 1 904 ? -33.062 -19.328 -35.812 1 79.38 904 ASN A C 1
ATOM 7025 O O . ASN A 1 904 ? -32.938 -20.062 -36.812 1 79.38 904 ASN A O 1
ATOM 7029 N N . ALA A 1 905 ? -32.156 -19.359 -34.719 1 81.25 905 ALA A N 1
ATOM 7030 C CA . ALA A 1 905 ? -31.219 -20.422 -34.406 1 81.25 905 ALA A CA 1
ATOM 7031 C C . ALA A 1 905 ? -30.047 -20.406 -35.406 1 81.25 905 ALA A C 1
ATOM 7033 O O . ALA A 1 905 ? -29.531 -21.469 -35.781 1 81.25 905 ALA A O 1
ATOM 7034 N N . THR A 1 906 ? -29.672 -19.219 -35.906 1 82.31 906 THR A N 1
ATOM 7035 C CA . THR A 1 906 ? -28.547 -19.125 -36.812 1 82.31 906 THR A CA 1
ATOM 7036 C C . THR A 1 906 ? -27.281 -18.703 -36.062 1 82.31 906 THR A C 1
ATOM 7038 O O . THR A 1 906 ? -26.172 -18.891 -36.562 1 82.31 906 THR A O 1
ATOM 7041 N N . SER A 1 907 ? -27.562 -18.047 -34.938 1 88.88 907 SER A N 1
ATOM 7042 C CA . SER A 1 907 ? -26.391 -17.609 -34.188 1 88.88 907 SER A CA 1
ATOM 7043 C C . SER A 1 907 ? -26.609 -17.812 -32.688 1 88.88 907 SER A C 1
ATOM 7045 O O . SER A 1 907 ? -27.734 -17.984 -32.219 1 88.88 907 SER A O 1
ATOM 7047 N N . VAL A 1 908 ? -25.469 -17.906 -31.969 1 91.75 908 VAL A N 1
ATOM 7048 C CA . VAL A 1 908 ? -25.5 -18.062 -30.516 1 91.75 908 VAL A CA 1
ATOM 7049 C C . VAL A 1 908 ? -25.359 -16.703 -29.844 1 91.75 908 VAL A C 1
ATOM 7051 O O . VAL A 1 908 ? -24.453 -15.922 -30.188 1 91.75 908 VAL A O 1
ATOM 7054 N N . GLY A 1 909 ? -26.328 -16.344 -29.016 1 92.38 909 GLY A N 1
ATOM 7055 C CA . GLY A 1 909 ? -26.281 -15.086 -28.297 1 92.38 909 GLY A CA 1
ATOM 7056 C C . GLY A 1 909 ? -25.5 -15.164 -27 1 92.38 909 GLY A C 1
ATOM 7057 O O . GLY A 1 909 ? -24.375 -15.664 -26.984 1 92.38 909 GLY A O 1
ATOM 7058 N N . ALA A 1 910 ? -26.109 -14.602 -25.938 1 93.75 910 ALA A N 1
ATOM 7059 C CA . ALA A 1 910 ? -25.453 -14.617 -24.625 1 93.75 910 ALA A CA 1
ATOM 7060 C C . ALA A 1 910 ? -25.5 -16 -24 1 93.75 910 ALA A C 1
ATOM 7062 O O . ALA A 1 910 ? -26.453 -16.75 -24.203 1 93.75 910 ALA A O 1
ATOM 7063 N N . THR A 1 911 ? -24.422 -16.359 -23.312 1 94.44 911 THR A N 1
ATOM 7064 C CA . THR A 1 911 ? -24.328 -17.641 -22.625 1 94.44 911 THR A CA 1
ATOM 7065 C C . THR A 1 911 ? -23.703 -17.469 -21.234 1 94.44 911 THR A C 1
ATOM 7067 O O . THR A 1 911 ? -23.125 -16.422 -20.938 1 94.44 911 THR A O 1
ATOM 7070 N N . TYR A 1 912 ? -24.016 -18.406 -20.422 1 93.44 912 TYR A N 1
ATOM 7071 C CA . TYR A 1 912 ? -23.359 -18.328 -19.109 1 93.44 912 TYR A CA 1
ATOM 7072 C C . TYR A 1 912 ? -22.812 -19.703 -18.703 1 93.44 912 TYR A C 1
ATOM 7074 O O . TYR A 1 912 ? -23.266 -20.734 -19.203 1 93.44 912 TYR A O 1
ATOM 7082 N N . PHE A 1 913 ? -21.797 -19.656 -17.891 1 91.75 913 PHE A N 1
ATOM 7083 C CA . PHE A 1 913 ? -21.156 -20.812 -17.297 1 91.75 913 PHE A CA 1
ATOM 7084 C C . PHE A 1 913 ? -21.25 -20.766 -15.773 1 91.75 913 PHE A C 1
ATOM 7086 O O . PHE A 1 913 ? -20.859 -19.766 -15.156 1 91.75 913 PHE A O 1
ATOM 7093 N N . MET A 1 914 ? -21.797 -21.75 -15.234 1 90.38 914 MET A N 1
ATOM 7094 C CA . MET A 1 914 ? -22.156 -21.703 -13.82 1 90.38 914 MET A CA 1
ATOM 7095 C C . MET A 1 914 ? -21.156 -22.484 -12.977 1 90.38 914 MET A C 1
ATOM 7097 O O . MET A 1 914 ? -20.688 -23.547 -13.391 1 90.38 914 MET A O 1
ATOM 7101 N N . THR A 1 915 ? -20.734 -21.906 -11.789 1 88.12 915 THR A N 1
ATOM 7102 C CA . THR A 1 915 ? -19.938 -22.562 -10.75 1 88.12 915 THR A CA 1
ATOM 7103 C C . THR A 1 915 ? -20.359 -22.078 -9.367 1 88.12 915 THR A C 1
ATOM 7105 O O . THR A 1 915 ? -21.406 -21.438 -9.211 1 88.12 915 THR A O 1
ATOM 7108 N N . TYR A 1 916 ? -19.719 -22.594 -8.289 1 85.44 916 TYR A N 1
ATOM 7109 C CA . TYR A 1 916 ? -20.062 -22.203 -6.922 1 85.44 916 TYR A CA 1
ATOM 7110 C C . TYR A 1 916 ? -18.859 -21.562 -6.227 1 85.44 916 TYR A C 1
ATOM 7112 O O . TYR A 1 916 ? -17.719 -21.984 -6.426 1 85.44 916 TYR A O 1
ATOM 7120 N N . HIS A 1 917 ? -19.141 -20.484 -5.449 1 87.25 917 HIS A N 1
ATOM 7121 C CA . HIS A 1 917 ? -18.109 -19.938 -4.57 1 87.25 917 HIS A CA 1
ATOM 7122 C C . HIS A 1 917 ? -17.766 -20.922 -3.457 1 87.25 917 HIS A C 1
ATOM 7124 O O . HIS A 1 917 ? -18.516 -21.875 -3.207 1 87.25 917 HIS A O 1
ATOM 7130 N N . THR A 1 918 ? -16.609 -20.594 -2.746 1 80.25 918 THR A N 1
ATOM 7131 C CA . THR A 1 918 ? -16.281 -21.359 -1.546 1 80.25 918 THR A CA 1
ATOM 7132 C C . THR A 1 918 ? -17.172 -20.938 -0.376 1 80.25 918 THR A C 1
ATOM 7134 O O . THR A 1 918 ? -18.062 -20.094 -0.536 1 80.25 918 THR A O 1
ATOM 7137 N N . ILE A 1 919 ? -17.047 -21.516 0.728 1 79.44 919 ILE A N 1
ATOM 7138 C CA . ILE A 1 919 ? -17.859 -21.25 1.912 1 79.44 919 ILE A CA 1
ATOM 7139 C C . ILE A 1 919 ? -17.641 -19.797 2.369 1 79.44 919 ILE A C 1
ATOM 7141 O O . ILE A 1 919 ? -16.5 -19.375 2.561 1 79.44 919 ILE A O 1
ATOM 7145 N N . LEU A 1 920 ? -18.75 -19.047 2.303 1 84.06 920 LEU A N 1
ATOM 7146 C CA . LEU A 1 920 ? -18.734 -17.656 2.76 1 84.06 920 LEU A CA 1
ATOM 7147 C C . LEU A 1 920 ? -19.469 -17.516 4.086 1 84.06 920 LEU A C 1
ATOM 7149 O O . LEU A 1 920 ? -20.656 -17.844 4.184 1 84.06 920 LEU A O 1
ATOM 7153 N N . LYS A 1 921 ? -18.844 -17 5.09 1 78.75 921 LYS A N 1
ATOM 7154 C CA . LYS A 1 921 ? -19.469 -16.938 6.41 1 78.75 921 LYS A CA 1
ATOM 7155 C C . LYS A 1 921 ? -19.703 -15.484 6.828 1 78.75 921 LYS A C 1
ATOM 7157 O O . LYS A 1 921 ? -20.797 -15.125 7.262 1 78.75 921 LYS A O 1
ATOM 7162 N N . ASP A 1 922 ? -18.672 -14.695 6.629 1 81.69 922 ASP A N 1
ATOM 7163 C CA . ASP A 1 922 ? -18.734 -13.328 7.129 1 81.69 922 ASP A CA 1
ATOM 7164 C C . ASP A 1 922 ? -18.75 -12.32 5.977 1 81.69 922 ASP A C 1
ATOM 7166 O O . ASP A 1 922 ? -18.484 -12.688 4.828 1 81.69 922 ASP A O 1
ATOM 7170 N N . SER A 1 923 ? -19.109 -11.062 6.344 1 86.19 923 SER A N 1
ATOM 7171 C CA . SER A 1 923 ? -19.234 -10.008 5.344 1 86.19 923 SER A CA 1
ATOM 7172 C C . SER A 1 923 ? -17.922 -9.797 4.59 1 86.19 923 SER A C 1
ATOM 7174 O O . SER A 1 923 ? -17.922 -9.641 3.365 1 86.19 923 SER A O 1
ATOM 7176 N N . PRO A 1 924 ? -16.781 -9.883 5.273 1 82.38 924 PRO A N 1
ATOM 7177 C CA . PRO A 1 924 ? -15.539 -9.727 4.512 1 82.38 924 PRO A CA 1
ATOM 7178 C C . PRO A 1 924 ? -15.312 -10.859 3.518 1 82.38 924 PRO A C 1
ATOM 7180 O O . PRO A 1 924 ? -14.688 -10.656 2.471 1 82.38 924 PRO A O 1
ATOM 7183 N N . ASP A 1 925 ? -15.852 -11.953 3.84 1 84.12 925 ASP A N 1
ATOM 7184 C CA . ASP A 1 925 ? -15.734 -13.078 2.912 1 84.12 925 ASP A CA 1
ATOM 7185 C C . ASP A 1 925 ? -16.516 -12.805 1.626 1 84.12 925 ASP A C 1
ATOM 7187 O O . ASP A 1 925 ? -16.031 -13.094 0.529 1 84.12 925 ASP A O 1
ATOM 7191 N N . PHE A 1 926 ? -17.609 -12.266 1.818 1 88.56 926 PHE A N 1
ATOM 7192 C CA . PHE A 1 926 ? -18.438 -11.961 0.658 1 88.56 926 PHE A CA 1
ATOM 7193 C C . PHE A 1 926 ? -17.797 -10.891 -0.209 1 88.56 926 PHE A C 1
ATOM 7195 O O . PHE A 1 926 ? -17.828 -10.977 -1.438 1 88.56 926 PHE A O 1
ATOM 7202 N N . ILE A 1 927 ? -17.234 -9.984 0.417 1 89.12 927 ILE A N 1
ATOM 7203 C CA . ILE A 1 927 ? -16.594 -8.898 -0.306 1 89.12 927 ILE A CA 1
ATOM 7204 C C . ILE A 1 927 ? -15.359 -9.422 -1.052 1 89.12 927 ILE A C 1
ATOM 7206 O O . ILE A 1 927 ? -15.156 -9.094 -2.223 1 89.12 927 ILE A O 1
ATOM 7210 N N . ASP A 1 928 ? -14.641 -10.273 -0.436 1 83.62 928 ASP A N 1
ATOM 7211 C CA . ASP A 1 928 ? -13.438 -10.828 -1.048 1 83.62 928 ASP A CA 1
ATOM 7212 C C . ASP A 1 928 ? -13.797 -11.75 -2.215 1 83.62 928 ASP A C 1
ATOM 7214 O O . ASP A 1 928 ? -13.086 -11.781 -3.223 1 83.62 928 ASP A O 1
ATOM 7218 N N . ALA A 1 929 ? -14.836 -12.477 -1.973 1 87.81 929 ALA A N 1
ATOM 7219 C CA . ALA A 1 929 ? -15.281 -13.367 -3.045 1 87.81 929 ALA A CA 1
ATOM 7220 C C . ALA A 1 929 ? -15.656 -12.57 -4.289 1 87.81 929 ALA A C 1
ATOM 7222 O O . ALA A 1 929 ? -15.305 -12.953 -5.41 1 87.81 929 ALA A O 1
ATOM 7223 N N . MET A 1 930 ? -16.375 -11.539 -4.121 1 91.56 930 MET A N 1
ATOM 7224 C CA . MET A 1 930 ? -16.766 -10.688 -5.242 1 91.56 930 MET A CA 1
ATOM 7225 C C . MET A 1 930 ? -15.547 -10.055 -5.898 1 91.56 930 MET A C 1
ATOM 7227 O O . MET A 1 930 ? -15.453 -10 -7.129 1 91.56 930 MET A O 1
ATOM 7231 N N . LYS A 1 931 ? -14.609 -9.617 -5.129 1 87 931 LYS A N 1
ATOM 7232 C CA . LYS A 1 931 ? -13.398 -9.008 -5.656 1 87 931 LYS A CA 1
ATOM 7233 C C . LYS A 1 931 ? -12.594 -10.008 -6.488 1 87 931 LYS A C 1
ATOM 7235 O O . LYS A 1 931 ? -12.141 -9.688 -7.59 1 87 931 LYS A O 1
ATOM 7240 N N . MET A 1 932 ? -12.539 -11.156 -6.023 1 82.69 932 MET A N 1
ATOM 7241 C CA . MET A 1 932 ? -11.781 -12.188 -6.719 1 82.69 932 MET A CA 1
ATOM 7242 C C . MET A 1 932 ? -12.477 -12.609 -8.008 1 82.69 932 MET A C 1
ATOM 7244 O O . MET A 1 932 ? -11.828 -12.883 -9.016 1 82.69 932 MET A O 1
ATOM 7248 N N . ALA A 1 933 ? -13.719 -12.719 -7.934 1 90.38 933 ALA A N 1
ATOM 7249 C CA . ALA A 1 933 ? -14.477 -13.078 -9.133 1 90.38 933 ALA A CA 1
ATOM 7250 C C . ALA A 1 933 ? -14.32 -12.008 -10.211 1 90.38 933 ALA A C 1
ATOM 7252 O O . ALA A 1 933 ? -14.219 -12.328 -11.398 1 90.38 933 ALA A O 1
ATOM 7253 N N . ARG A 1 934 ? -14.305 -10.828 -9.812 1 90.62 934 ARG A N 1
ATOM 7254 C CA . ARG A 1 934 ? -14.148 -9.742 -10.766 1 90.62 934 ARG A CA 1
ATOM 7255 C C . ARG A 1 934 ? -12.75 -9.75 -11.375 1 90.62 934 ARG A C 1
ATOM 7257 O O . ARG A 1 934 ? -12.586 -9.516 -12.578 1 90.62 934 ARG A O 1
ATOM 7264 N N . VAL A 1 935 ? -11.789 -10.031 -10.586 1 82.88 935 VAL A N 1
ATOM 7265 C CA . VAL A 1 935 ? -10.422 -10.117 -11.086 1 82.88 935 VAL A CA 1
ATOM 7266 C C . VAL A 1 935 ? -10.297 -11.273 -12.07 1 82.88 935 VAL A C 1
ATOM 7268 O O . VAL A 1 935 ? -9.68 -11.133 -13.133 1 82.88 935 VAL A O 1
ATOM 7271 N N . LEU A 1 936 ? -10.914 -12.312 -11.711 1 85.06 936 LEU A N 1
ATOM 7272 C CA . LEU A 1 936 ? -10.914 -13.477 -12.586 1 85.06 936 LEU A CA 1
ATOM 7273 C C . LEU A 1 936 ? -11.609 -13.164 -13.914 1 85.06 936 LEU A C 1
ATOM 7275 O O . LEU A 1 936 ? -11.102 -13.508 -14.984 1 85.06 936 LEU A O 1
ATOM 7279 N N . ALA A 1 937 ? -12.688 -12.578 -13.844 1 92 937 ALA A N 1
ATOM 7280 C CA . ALA A 1 937 ? -13.453 -12.227 -15.039 1 92 937 ALA A CA 1
ATOM 7281 C C . ALA A 1 937 ? -12.68 -11.242 -15.914 1 92 937 ALA A C 1
ATOM 7283 O O . ALA A 1 937 ? -12.742 -11.305 -17.141 1 92 937 ALA A O 1
ATOM 7284 N N . ASP A 1 938 ? -11.992 -10.375 -15.289 1 86.56 938 ASP A N 1
ATOM 7285 C CA . ASP A 1 938 ? -11.188 -9.422 -16.047 1 86.56 938 ASP A CA 1
ATOM 7286 C C . ASP A 1 938 ? -10.047 -10.125 -16.781 1 86.56 938 ASP A C 1
ATOM 7288 O O . ASP A 1 938 ? -9.734 -9.789 -17.922 1 86.56 938 ASP A O 1
ATOM 7292 N N . ASN A 1 939 ? -9.508 -11.07 -16.156 1 80.5 939 ASN A N 1
ATOM 7293 C CA . ASN A 1 939 ? -8.477 -11.883 -16.797 1 80.5 939 ASN A CA 1
ATOM 7294 C C . ASN A 1 939 ? -9.039 -12.672 -17.984 1 80.5 939 ASN A C 1
ATOM 7296 O O . ASN A 1 939 ? -8.391 -12.781 -19.031 1 80.5 939 ASN A O 1
ATOM 7300 N N . ILE A 1 940 ? -10.164 -13.172 -17.844 1 86.94 940 ILE A N 1
ATOM 7301 C CA . ILE A 1 940 ? -10.812 -13.945 -18.906 1 86.94 940 ILE A CA 1
ATOM 7302 C C . ILE A 1 940 ? -11.172 -13.031 -20.062 1 86.94 940 ILE A C 1
ATOM 7304 O O . ILE A 1 940 ? -11 -13.398 -21.234 1 86.94 940 ILE A O 1
ATOM 7308 N N . THR A 1 941 ? -11.656 -11.906 -19.719 1 89.19 941 THR A N 1
ATOM 7309 C CA . THR A 1 941 ? -12.023 -10.93 -20.734 1 89.19 941 THR A CA 1
ATOM 7310 C C . THR A 1 941 ? -10.812 -10.562 -21.594 1 89.19 941 THR A C 1
ATOM 7312 O O . THR A 1 941 ? -10.922 -10.453 -22.812 1 89.19 941 THR A O 1
ATOM 7315 N N . THR A 1 942 ? -9.758 -10.445 -20.938 1 81.19 942 THR A N 1
ATOM 7316 C CA . THR A 1 942 ? -8.531 -10.086 -21.641 1 81.19 942 THR A CA 1
ATOM 7317 C C . THR A 1 942 ? -8.031 -11.258 -22.484 1 81.19 942 THR A C 1
ATOM 7319 O O . THR A 1 942 ? -7.578 -11.07 -23.609 1 81.19 942 THR A O 1
ATOM 7322 N N . ALA A 1 943 ? -8.125 -12.375 -22.031 1 77.62 943 ALA A N 1
ATOM 7323 C CA . ALA A 1 943 ? -7.664 -13.57 -22.734 1 77.62 943 ALA A CA 1
ATOM 7324 C C . ALA A 1 943 ? -8.57 -13.883 -23.922 1 77.62 943 ALA A C 1
ATOM 7326 O O . ALA A 1 943 ? -8.086 -14.258 -25 1 77.62 943 ALA A O 1
ATOM 7327 N N . MET A 1 944 ? -9.867 -13.742 -23.844 1 86.12 944 MET A N 1
ATOM 7328 C CA . MET A 1 944 ? -10.852 -14.062 -24.875 1 86.12 944 MET A CA 1
ATOM 7329 C C . MET A 1 944 ? -11.016 -12.906 -25.859 1 86.12 944 MET A C 1
ATOM 7331 O O . MET A 1 944 ? -11.406 -13.102 -27.016 1 86.12 944 MET A O 1
ATOM 7335 N N . GLY A 1 945 ? -10.656 -11.719 -25.453 1 79.75 945 GLY A N 1
ATOM 7336 C CA . GLY A 1 945 ? -10.883 -10.547 -26.281 1 79.75 945 GLY A CA 1
ATOM 7337 C C . GLY A 1 945 ? -12.336 -10.133 -26.344 1 79.75 945 GLY A C 1
ATOM 7338 O O . GLY A 1 945 ? -12.758 -9.477 -27.297 1 79.75 945 GLY A O 1
ATOM 7339 N N . HIS A 1 946 ? -13.18 -10.805 -25.453 1 89.88 946 HIS A N 1
ATOM 7340 C CA . HIS A 1 946 ? -14.602 -10.508 -25.344 1 89.88 946 HIS A CA 1
ATOM 7341 C C . HIS A 1 946 ? -15.023 -10.312 -23.891 1 89.88 946 HIS A C 1
ATOM 7343 O O . HIS A 1 946 ? -14.5 -10.969 -23 1 89.88 946 HIS A O 1
ATOM 7349 N N . LYS A 1 947 ? -16 -9.477 -23.719 1 92.25 947 LYS A N 1
ATOM 7350 C CA . LYS A 1 947 ? -16.391 -9.07 -22.359 1 92.25 947 LYS A CA 1
ATOM 7351 C C . LYS A 1 947 ? -17.062 -10.219 -21.625 1 92.25 947 LYS A C 1
ATOM 7353 O O . LYS A 1 947 ? -18.031 -10.805 -22.125 1 92.25 947 LYS A O 1
ATOM 7358 N N . VAL A 1 948 ? -16.547 -10.586 -20.484 1 94.38 948 VAL A N 1
ATOM 7359 C CA . VAL A 1 948 ? -17.094 -11.586 -19.562 1 94.38 948 VAL A CA 1
ATOM 7360 C C . VAL A 1 948 ? -17.219 -10.992 -18.156 1 94.38 948 VAL A C 1
ATOM 7362 O O . VAL A 1 948 ? -16.297 -10.32 -17.688 1 94.38 948 VAL A O 1
ATOM 7365 N N . PHE A 1 949 ? -18.375 -11.039 -17.594 1 94.94 949 PHE A N 1
ATOM 7366 C CA . PHE A 1 949 ? -18.516 -10.555 -16.234 1 94.94 949 PHE A CA 1
ATOM 7367 C C . PHE A 1 949 ? -19.109 -11.633 -15.32 1 94.94 949 PHE A C 1
ATOM 7369 O O . PHE A 1 949 ? -19.859 -12.492 -15.773 1 94.94 949 PHE A O 1
ATOM 7376 N N . PRO A 1 950 ? -18.703 -11.648 -14.055 1 94.5 950 PRO A N 1
ATOM 7377 C CA . PRO A 1 950 ? -19.281 -12.578 -13.078 1 94.5 950 PRO A CA 1
ATOM 7378 C C . PRO A 1 950 ? -20.594 -12.062 -12.469 1 94.5 950 PRO A C 1
ATOM 7380 O O . PRO A 1 950 ? -20.766 -10.852 -12.312 1 94.5 950 PRO A O 1
ATOM 7383 N N . TYR A 1 951 ? -21.484 -12.953 -12.242 1 94.19 951 TYR A N 1
ATOM 7384 C CA . TYR A 1 951 ? -22.766 -12.578 -11.641 1 94.19 951 TYR A CA 1
ATOM 7385 C C . TYR A 1 951 ? -23.156 -13.547 -10.539 1 94.19 951 TYR A C 1
ATOM 7387 O O . TYR A 1 951 ? -23.047 -14.766 -10.711 1 94.19 951 TYR A O 1
ATOM 7395 N N . SER A 1 952 ? -23.422 -12.961 -9.406 1 92.44 952 SER A N 1
ATOM 7396 C CA . SER A 1 952 ? -24.047 -13.68 -8.305 1 92.44 952 SER A CA 1
ATOM 7397 C C . SER A 1 952 ? -25.172 -12.859 -7.676 1 92.44 952 SER A C 1
ATOM 7399 O O . SER A 1 952 ? -25.172 -11.633 -7.785 1 92.44 952 SER A O 1
ATOM 7401 N N . VAL A 1 953 ? -26.047 -13.5 -7.062 1 90.19 953 VAL A N 1
ATOM 7402 C CA . VAL A 1 953 ? -27.25 -12.852 -6.555 1 90.19 953 VAL A CA 1
ATOM 7403 C C . VAL A 1 953 ? -26.891 -11.852 -5.461 1 90.19 953 VAL A C 1
ATOM 7405 O O . VAL A 1 953 ? -27.547 -10.82 -5.305 1 90.19 953 VAL A O 1
ATOM 7408 N N . PHE A 1 954 ? -25.797 -11.992 -4.727 1 90.06 954 PHE A N 1
ATOM 7409 C CA . PHE A 1 954 ? -25.516 -11.133 -3.584 1 90.06 954 PHE A CA 1
ATOM 7410 C C . PHE A 1 954 ? -24.578 -9.992 -3.986 1 90.06 954 PHE A C 1
ATOM 7412 O O . PHE A 1 954 ? -24.359 -9.062 -3.209 1 90.06 954 PHE A O 1
ATOM 7419 N N . TYR A 1 955 ? -24.062 -9.977 -5.223 1 92.75 955 TYR A N 1
ATOM 7420 C CA . TYR A 1 955 ? -23.094 -8.961 -5.648 1 92.75 955 TYR A CA 1
ATOM 7421 C C . TYR A 1 955 ? -23.719 -7.57 -5.562 1 92.75 955 TYR A C 1
ATOM 7423 O O . TYR A 1 955 ? -23.031 -6.605 -5.199 1 92.75 955 TYR A O 1
ATOM 7431 N N . VAL A 1 956 ? -24.969 -7.461 -5.812 1 90.69 956 VAL A N 1
ATOM 7432 C CA . VAL A 1 956 ? -25.656 -6.168 -5.852 1 90.69 956 VAL A CA 1
ATOM 7433 C C . VAL A 1 956 ? -25.672 -5.555 -4.453 1 90.69 956 VAL A C 1
ATOM 7435 O O . VAL A 1 956 ? -25.656 -4.332 -4.305 1 90.69 956 VAL A O 1
ATOM 7438 N N . PHE A 1 957 ? -25.625 -6.309 -3.447 1 88.31 957 PHE A N 1
ATOM 7439 C CA . PHE A 1 957 ? -25.719 -5.812 -2.078 1 88.31 957 PHE A CA 1
ATOM 7440 C C . PHE A 1 957 ? -24.328 -5.504 -1.52 1 88.31 957 PHE A C 1
ATOM 7442 O O . PHE A 1 957 ? -24.188 -4.66 -0.631 1 88.31 957 PHE A O 1
ATOM 7449 N N . TYR A 1 958 ? -23.281 -6.105 -1.988 1 90.94 958 TYR A N 1
ATOM 7450 C CA . TYR A 1 958 ? -21.969 -6 -1.362 1 90.94 958 TYR A CA 1
ATOM 7451 C C . TYR A 1 958 ? -21.047 -5.109 -2.18 1 90.94 958 TYR A C 1
ATOM 7453 O O . TYR A 1 958 ? -19.938 -4.781 -1.741 1 90.94 958 TYR A O 1
ATOM 7461 N N . GLU A 1 959 ? -21.406 -4.68 -3.379 1 90.56 959 GLU A N 1
ATOM 7462 C CA . GLU A 1 959 ? -20.562 -3.832 -4.223 1 90.56 959 GLU A CA 1
ATOM 7463 C C . GLU A 1 959 ? -20.234 -2.52 -3.521 1 90.56 959 GLU A C 1
ATOM 7465 O O . GLU A 1 959 ? -19.109 -2.008 -3.656 1 90.56 959 GLU A O 1
ATOM 7470 N N . GLN A 1 960 ? -21.094 -2.078 -2.742 1 88.19 960 GLN A N 1
ATOM 7471 C CA . GLN A 1 960 ? -20.891 -0.791 -2.084 1 88.19 960 GLN A CA 1
ATOM 7472 C C . GLN A 1 960 ? -19.766 -0.862 -1.056 1 88.19 960 GLN A C 1
ATOM 7474 O O . GLN A 1 960 ? -19.141 0.152 -0.742 1 88.19 960 GLN A O 1
ATOM 7479 N N . TYR A 1 961 ? -19.531 -1.993 -0.514 1 89 961 TYR A N 1
ATOM 7480 C CA . TYR A 1 961 ? -18.547 -2.143 0.56 1 89 961 TYR A CA 1
ATOM 7481 C C . TYR A 1 961 ? -17.141 -2.213 0.003 1 89 961 TYR A C 1
ATOM 7483 O O . TYR A 1 961 ? -16.156 -2.219 0.762 1 89 961 TYR A O 1
ATOM 7491 N N . LEU A 1 962 ? -17.047 -2.178 -1.377 1 86.94 962 LEU A N 1
ATOM 7492 C CA . LEU A 1 962 ? -15.727 -2.15 -1.994 1 86.94 962 LEU A CA 1
ATOM 7493 C C . LEU A 1 962 ? -15.078 -0.783 -1.818 1 86.94 962 LEU A C 1
ATOM 7495 O O . LEU A 1 962 ? -13.859 -0.688 -1.662 1 86.94 962 LEU A O 1
ATOM 7499 N N . THR A 1 963 ? -15.797 0.28 -1.729 1 85.75 963 THR A N 1
ATOM 7500 C CA . THR A 1 963 ? -15.242 1.631 -1.669 1 85.75 963 THR A CA 1
ATOM 7501 C C . THR A 1 963 ? -15.828 2.396 -0.483 1 85.75 963 THR A C 1
ATOM 7503 O O . THR A 1 963 ? -15.719 3.623 -0.417 1 85.75 963 THR A O 1
ATOM 7506 N N . ILE A 1 964 ? -16.422 1.781 0.471 1 88.75 964 ILE A N 1
ATOM 7507 C CA . ILE A 1 964 ? -17.188 2.449 1.526 1 88.75 964 ILE A CA 1
ATOM 7508 C C . ILE A 1 964 ? -16.234 3.236 2.424 1 88.75 964 ILE A C 1
ATOM 7510 O O . ILE A 1 964 ? -16.578 4.305 2.926 1 88.75 964 ILE A O 1
ATOM 7514 N N . ALA A 1 965 ? -14.984 2.748 2.65 1 87.25 965 ALA A N 1
ATOM 7515 C CA . ALA A 1 965 ? -14.023 3.457 3.49 1 87.25 965 ALA A CA 1
ATOM 7516 C C . ALA A 1 965 ? -13.625 4.789 2.861 1 87.25 965 ALA A C 1
ATOM 7518 O O . ALA A 1 965 ? -13.602 5.82 3.535 1 87.25 965 ALA A O 1
ATOM 7519 N N . TYR A 1 966 ? -13.375 4.793 1.571 1 84.31 966 TYR A N 1
ATOM 7520 C CA . TYR A 1 966 ? -13.016 6.004 0.841 1 84.31 966 TYR A CA 1
ATOM 7521 C C . TYR A 1 966 ? -14.203 6.965 0.758 1 84.31 966 TYR A C 1
ATOM 7523 O O . TYR A 1 966 ? -14.039 8.172 0.917 1 84.31 966 TYR A O 1
ATOM 7531 N N . ASP A 1 967 ? -15.406 6.414 0.547 1 85.75 967 ASP A N 1
ATOM 7532 C CA . ASP A 1 967 ? -16.609 7.238 0.474 1 85.75 967 ASP A CA 1
ATOM 7533 C C . ASP A 1 967 ? -16.891 7.926 1.81 1 85.75 967 ASP A C 1
ATOM 7535 O O . ASP A 1 967 ? -17.344 9.07 1.842 1 85.75 967 ASP A O 1
ATOM 7539 N N . THR A 1 968 ? -16.641 7.238 2.873 1 90 968 THR A N 1
ATOM 7540 C CA . THR A 1 968 ? -16.859 7.801 4.199 1 90 968 THR A CA 1
ATOM 7541 C C . THR A 1 968 ? -15.914 8.977 4.453 1 90 968 THR A C 1
ATOM 7543 O O . THR A 1 968 ? -16.344 10.039 4.898 1 90 968 THR A O 1
ATOM 7546 N N . VAL A 1 969 ? -14.578 8.828 4.133 1 88.69 969 VAL A N 1
ATOM 7547 C CA . VAL A 1 969 ? -13.594 9.883 4.34 1 88.69 969 VAL A CA 1
ATOM 7548 C C . VAL A 1 969 ? -13.93 11.078 3.449 1 88.69 969 VAL A C 1
ATOM 7550 O O . VAL A 1 969 ? -13.828 12.234 3.879 1 88.69 969 VAL A O 1
ATOM 7553 N N . PHE A 1 970 ? -14.422 10.82 2.281 1 88.56 970 PHE A N 1
ATOM 7554 C CA . PHE A 1 970 ? -14.766 11.867 1.329 1 88.56 970 PHE A CA 1
ATOM 7555 C C . PHE A 1 970 ? -15.992 12.641 1.792 1 88.56 970 PHE A C 1
ATOM 7557 O O . PHE A 1 970 ? -15.984 13.867 1.815 1 88.56 970 PHE A O 1
ATOM 7564 N N . GLN A 1 971 ? -17.047 11.906 2.168 1 88.88 971 GLN A N 1
ATOM 7565 C CA . GLN A 1 971 ? -18.297 12.547 2.576 1 88.88 971 GLN A CA 1
ATOM 7566 C C . GLN A 1 971 ? -18.109 13.336 3.865 1 88.88 971 GLN A C 1
ATOM 7568 O O . GLN A 1 971 ? -18.609 14.461 3.988 1 88.88 971 GLN A O 1
ATOM 7573 N N . LEU A 1 972 ? -17.438 12.797 4.848 1 91.62 972 LEU A N 1
ATOM 7574 C CA . LEU A 1 972 ? -17.203 13.5 6.105 1 91.62 972 LEU A CA 1
ATOM 7575 C C . LEU A 1 972 ? -16.281 14.688 5.91 1 91.62 972 LEU A C 1
ATOM 7577 O O . LEU A 1 972 ? -16.484 15.75 6.508 1 91.62 972 LEU A O 1
ATOM 7581 N N . GLY A 1 973 ? -15.211 14.516 5.031 1 89.62 973 GLY A N 1
ATOM 7582 C CA . GLY A 1 973 ? -14.32 15.617 4.727 1 89.62 973 GLY A CA 1
ATOM 7583 C C . GLY A 1 973 ? -15.016 16.781 4.051 1 89.62 973 GLY A C 1
ATOM 7584 O O . GLY A 1 973 ? -14.836 17.938 4.449 1 89.62 973 GLY A O 1
ATOM 7585 N N . VAL A 1 974 ? -15.898 16.484 3.154 1 88.81 974 VAL A N 1
ATOM 7586 C CA . VAL A 1 974 ? -16.625 17.516 2.424 1 88.81 974 VAL A CA 1
ATOM 7587 C C . VAL A 1 974 ? -17.641 18.188 3.348 1 88.81 974 VAL A C 1
ATOM 7589 O O . VAL A 1 974 ? -17.859 19.391 3.264 1 88.81 974 VAL A O 1
ATOM 7592 N N . SER A 1 975 ? -18.266 17.422 4.223 1 91.56 975 SER A N 1
ATOM 7593 C CA . SER A 1 975 ? -19.203 18 5.18 1 91.56 975 SER A CA 1
ATOM 7594 C C . SER A 1 975 ? -18.5 18.922 6.16 1 91.56 975 SER A C 1
ATOM 7596 O O . SER A 1 975 ? -19 19.984 6.492 1 91.56 975 SER A O 1
ATOM 7598 N N . LEU A 1 976 ? -17.328 18.562 6.57 1 92.12 976 LEU A N 1
ATOM 7599 C CA . LEU A 1 976 ? -16.578 19.391 7.5 1 92.12 976 LEU A CA 1
ATOM 7600 C C . LEU A 1 976 ? -16.141 20.688 6.836 1 92.12 976 LEU A C 1
ATOM 7602 O O . LEU A 1 976 ? -16.188 21.75 7.457 1 92.12 976 LEU A O 1
ATOM 7606 N N . VAL A 1 977 ? -15.789 20.656 5.559 1 90.19 977 VAL A N 1
ATOM 7607 C CA . VAL A 1 977 ? -15.383 21.844 4.824 1 90.19 977 VAL A CA 1
ATOM 7608 C C . VAL A 1 977 ? -16.578 22.766 4.613 1 90.19 977 VAL A C 1
ATOM 7610 O O . VAL A 1 977 ? -16.469 23.984 4.73 1 90.19 977 VAL A O 1
ATOM 7613 N N . ALA A 1 978 ? -17.672 22.141 4.375 1 91.5 978 ALA A N 1
ATOM 7614 C CA . ALA A 1 978 ? -18.891 22.938 4.184 1 91.5 978 ALA A CA 1
ATOM 7615 C C . ALA A 1 978 ? -19.312 23.625 5.48 1 91.5 978 ALA A C 1
ATOM 7617 O O . ALA A 1 978 ? -19.703 24.797 5.473 1 91.5 978 ALA A O 1
ATOM 7618 N N . ILE A 1 979 ? -19.266 22.938 6.535 1 91.75 979 ILE A N 1
ATOM 7619 C CA . ILE A 1 979 ? -19.594 23.516 7.828 1 91.75 979 ILE A CA 1
ATOM 7620 C C . ILE A 1 979 ? -18.609 24.625 8.172 1 91.75 979 ILE A C 1
ATOM 7622 O O . ILE A 1 979 ? -19 25.672 8.703 1 91.75 979 ILE A O 1
ATOM 7626 N N . PHE A 1 980 ? -17.344 24.484 7.84 1 93 980 PHE A N 1
ATOM 7627 C CA . PHE A 1 980 ? -16.328 25.5 8.078 1 93 980 PHE A CA 1
ATOM 7628 C C . PHE A 1 980 ? -16.656 26.781 7.324 1 93 980 PHE A C 1
ATOM 7630 O O . PHE A 1 980 ? -16.594 27.875 7.895 1 93 980 PHE A O 1
ATOM 7637 N N . VAL A 1 981 ? -17.125 26.594 6.098 1 90.88 981 VAL A N 1
ATOM 7638 C CA . VAL A 1 981 ? -17.422 27.734 5.246 1 90.88 981 VAL A CA 1
ATOM 7639 C C . VAL A 1 981 ? -18.688 28.453 5.75 1 90.88 981 VAL A C 1
ATOM 7641 O O . VAL A 1 981 ? -18.703 29.672 5.902 1 90.88 981 VAL A O 1
ATOM 7644 N N . VAL A 1 982 ? -19.688 27.688 6.109 1 91.25 982 VAL A N 1
ATOM 7645 C CA . VAL A 1 982 ? -20.938 28.266 6.566 1 91.25 982 VAL A CA 1
ATOM 7646 C C . VAL A 1 982 ? -20.734 28.969 7.906 1 91.25 982 VAL A C 1
ATOM 7648 O O . VAL A 1 982 ? -21.188 30.094 8.102 1 91.25 982 VAL A O 1
ATOM 7651 N N . THR A 1 983 ? -20.016 28.312 8.773 1 90.56 983 THR A N 1
ATOM 7652 C CA . THR A 1 983 ? -19.781 28.875 10.102 1 90.56 983 THR A CA 1
ATOM 7653 C C . THR A 1 983 ? -18.922 30.141 10.008 1 90.56 983 THR A C 1
ATOM 7655 O O . THR A 1 983 ? -19.203 31.141 10.672 1 90.56 983 THR A O 1
ATOM 7658 N N . THR A 1 984 ? -17.922 30.172 9.109 1 88.56 984 THR A N 1
ATOM 7659 C CA . THR A 1 984 ? -17.047 31.328 8.945 1 88.56 984 THR A CA 1
ATOM 7660 C C . THR A 1 984 ? -17.828 32.531 8.383 1 88.56 984 THR A C 1
ATOM 7662 O O . THR A 1 984 ? -17.672 33.656 8.859 1 88.56 984 THR A O 1
ATOM 7665 N N . VAL A 1 985 ? -18.781 32.188 7.508 1 87.31 985 VAL A N 1
ATOM 7666 C CA . VAL A 1 985 ? -19.547 33.25 6.855 1 87.31 985 VAL A CA 1
ATOM 7667 C C . VAL A 1 985 ? -20.594 33.812 7.816 1 87.31 985 VAL A C 1
ATOM 7669 O O . VAL A 1 985 ? -20.719 35.031 7.969 1 87.31 985 VAL A O 1
ATOM 7672 N N . LEU A 1 986 ? -21.188 32.969 8.523 1 89.38 986 LEU A N 1
ATOM 7673 C CA . LEU A 1 986 ? -22.328 33.406 9.32 1 89.38 986 LEU A CA 1
ATOM 7674 C C . LEU A 1 986 ? -21.875 33.938 10.672 1 89.38 986 LEU A C 1
ATOM 7676 O O . LEU A 1 986 ? -22.641 34.625 11.375 1 89.38 986 LEU A O 1
ATOM 7680 N N . LEU A 1 987 ? -20.625 33.656 11.086 1 85.88 987 LEU A N 1
ATOM 7681 C CA . LEU A 1 987 ? -20.078 34.25 12.297 1 85.88 987 LEU A CA 1
ATOM 7682 C C . LEU A 1 987 ? -19.375 35.562 11.977 1 85.88 987 LEU A C 1
ATOM 7684 O O . LEU A 1 987 ? -18.672 36.125 12.82 1 85.88 987 LEU A O 1
ATOM 7688 N N . GLY A 1 988 ? -19.609 36.188 10.758 1 81 988 GLY A N 1
ATOM 7689 C CA . GLY A 1 988 ? -19.031 37.469 10.383 1 81 988 GLY A CA 1
ATOM 7690 C C . GLY A 1 988 ? -17.625 37.375 9.844 1 81 988 GLY A C 1
ATOM 7691 O O . GLY A 1 988 ? -16.75 38.188 10.172 1 81 988 GLY A O 1
ATOM 7692 N N . PHE A 1 989 ? -17.297 36.25 9.211 1 79.62 989 PHE A N 1
ATOM 7693 C CA . PHE A 1 989 ? -16.016 36 8.547 1 79.62 989 PHE A CA 1
ATOM 7694 C C . PHE A 1 989 ? -14.891 35.906 9.578 1 79.62 989 PHE A C 1
ATOM 7696 O O . PHE A 1 989 ? -13.797 36.438 9.359 1 79.62 989 PHE A O 1
ATOM 7703 N N . GLU A 1 990 ? -15.25 35.375 10.773 1 81.12 990 GLU A N 1
ATOM 7704 C CA . GLU A 1 990 ? -14.234 35.031 11.766 1 81.12 990 GLU A CA 1
ATOM 7705 C C . GLU A 1 990 ? -13.625 33.656 11.484 1 81.12 990 GLU A C 1
ATOM 7707 O O . GLU A 1 990 ? -14.125 32.656 11.977 1 81.12 990 GLU A O 1
ATOM 7712 N N . LEU A 1 991 ? -12.609 33.562 10.82 1 80.94 991 LEU A N 1
ATOM 7713 C CA . LEU A 1 991 ? -11.992 32.312 10.359 1 80.94 991 LEU A CA 1
ATOM 7714 C C . LEU A 1 991 ? -11.531 31.484 11.539 1 80.94 991 LEU A C 1
ATOM 7716 O O . LEU A 1 991 ? -11.688 30.25 11.531 1 80.94 991 LEU A O 1
ATOM 7720 N N . TRP A 1 992 ? -11 32.125 12.602 1 82.44 992 TRP A N 1
ATOM 7721 C CA . TRP A 1 992 ? -10.438 31.375 13.719 1 82.44 992 TRP A CA 1
ATOM 7722 C C . TRP A 1 992 ? -11.539 30.656 14.508 1 82.44 992 TRP A C 1
ATOM 7724 O O . TRP A 1 992 ? -11.359 29.516 14.938 1 82.44 992 TRP A O 1
ATOM 7734 N N . SER A 1 993 ? -12.672 31.297 14.711 1 87.12 993 SER A N 1
ATOM 7735 C CA . SER A 1 993 ? -13.789 30.625 15.367 1 87.12 993 SER A CA 1
ATOM 7736 C C . SER A 1 993 ? -14.32 29.469 14.523 1 87.12 993 SER A C 1
ATOM 7738 O O . SER A 1 993 ? -14.734 28.438 15.062 1 87.12 993 SER A O 1
ATOM 7740 N N . GLY A 1 994 ? -14.312 29.703 13.195 1 89.44 994 GLY A N 1
ATOM 7741 C CA . GLY A 1 994 ? -14.711 28.625 12.312 1 89.44 994 GLY A CA 1
ATOM 7742 C C . GLY A 1 994 ? -13.797 27.406 12.398 1 89.44 994 GLY A C 1
ATOM 7743 O O . GLY A 1 994 ? -14.266 26.281 12.375 1 89.44 994 GLY A O 1
ATOM 7744 N N . VAL A 1 995 ? -12.508 27.609 12.578 1 90.44 995 VAL A N 1
ATOM 7745 C CA . VAL A 1 995 ? -11.547 26.531 12.68 1 90.44 995 VAL A CA 1
ATOM 7746 C C . VAL A 1 995 ? -11.734 25.781 14 1 90.44 995 VAL A C 1
ATOM 7748 O O . VAL A 1 995 ? -11.68 24.547 14.039 1 90.44 995 VAL A O 1
ATOM 7751 N N . LEU A 1 996 ? -12.016 26.516 15.07 1 92.12 996 LEU A N 1
ATOM 7752 C CA . LEU A 1 996 ? -12.188 25.891 16.375 1 92.12 996 LEU A CA 1
ATOM 7753 C C . LEU A 1 996 ? -13.445 25.031 16.406 1 92.12 996 LEU A C 1
ATOM 7755 O O . LEU A 1 996 ? -13.438 23.922 16.969 1 92.12 996 LEU A O 1
ATOM 7759 N N . VAL A 1 997 ? -14.492 25.547 15.75 1 93.19 997 VAL A N 1
ATOM 7760 C CA . VAL A 1 997 ? -15.719 24.766 15.664 1 93.19 997 VAL A CA 1
ATOM 7761 C C . VAL A 1 997 ? -15.492 23.516 14.82 1 93.19 997 VAL A C 1
ATOM 7763 O O . VAL A 1 997 ? -15.914 22.422 15.188 1 93.19 997 VAL A O 1
ATOM 7766 N N . SER A 1 998 ? -14.789 23.625 13.734 1 93.56 998 SER A N 1
ATOM 7767 C CA . SER A 1 998 ? -14.531 22.5 12.844 1 93.56 998 SER A CA 1
ATOM 7768 C C . SER A 1 998 ? -13.648 21.453 13.508 1 93.56 998 SER A C 1
ATOM 7770 O O . SER A 1 998 ? -13.852 20.25 13.32 1 93.56 998 SER A O 1
ATOM 7772 N N . ILE A 1 999 ? -12.664 21.875 14.289 1 93.62 999 ILE A N 1
ATOM 7773 C CA . ILE A 1 999 ? -11.789 20.938 14.992 1 93.62 999 ILE A CA 1
ATOM 7774 C C . ILE A 1 999 ? -12.586 20.172 16.047 1 93.62 999 ILE A C 1
ATOM 7776 O O . ILE A 1 999 ? -12.391 18.969 16.234 1 93.62 999 ILE A O 1
ATOM 7780 N N . THR A 1 1000 ? -13.461 20.859 16.734 1 95.94 1000 THR A N 1
ATOM 7781 C CA . THR A 1 1000 ? -14.297 20.219 17.734 1 95.94 1000 THR A CA 1
ATOM 7782 C C . THR A 1 1000 ? -15.211 19.188 17.094 1 95.94 1000 THR A C 1
ATOM 7784 O O . THR A 1 1000 ? -15.367 18.078 17.609 1 95.94 1000 THR A O 1
ATOM 7787 N N . ILE A 1 1001 ? -15.812 19.562 15.969 1 95.69 1001 ILE A N 1
ATOM 7788 C CA . ILE A 1 1001 ? -16.688 18.641 15.266 1 95.69 1001 ILE A CA 1
ATOM 7789 C C . ILE A 1 1001 ? -15.875 17.453 14.75 1 95.69 1001 ILE A C 1
ATOM 7791 O O . ILE A 1 1001 ? -16.328 16.312 14.812 1 95.69 1001 ILE A O 1
ATOM 7795 N N . ALA A 1 1002 ? -14.711 17.703 14.234 1 95.56 1002 ALA A N 1
ATOM 7796 C CA . ALA A 1 1002 ? -13.836 16.625 13.781 1 95.56 1002 ALA A CA 1
ATOM 7797 C C . ALA A 1 1002 ? -13.492 15.68 14.93 1 95.56 1002 ALA A C 1
ATOM 7799 O O . ALA A 1 1002 ? -13.43 14.461 14.734 1 95.56 1002 ALA A O 1
ATOM 7800 N N . MET A 1 1003 ? -13.25 16.25 16.125 1 96.69 1003 MET A N 1
ATOM 7801 C CA . MET A 1 1003 ? -12.961 15.422 17.297 1 96.69 1003 MET A CA 1
ATOM 7802 C C . MET A 1 1003 ? -14.156 14.539 17.641 1 96.69 1003 MET A C 1
ATOM 7804 O O . MET A 1 1003 ? -13.992 13.367 17.969 1 96.69 1003 MET A O 1
ATOM 7808 N N . ILE A 1 1004 ? -15.328 15.094 17.484 1 96.56 1004 ILE A N 1
ATOM 7809 C CA . ILE A 1 1004 ? -16.547 14.328 17.766 1 96.56 1004 ILE A CA 1
ATOM 7810 C C . ILE A 1 1004 ? -16.656 13.172 16.781 1 96.56 1004 ILE A C 1
ATOM 7812 O O . ILE A 1 1004 ? -16.984 12.047 17.156 1 96.56 1004 ILE A O 1
ATOM 7816 N N . LEU A 1 1005 ? -16.406 13.391 15.547 1 95.88 1005 LEU A N 1
ATOM 7817 C CA . LEU A 1 1005 ? -16.516 12.367 14.516 1 95.88 1005 LEU A CA 1
ATOM 7818 C C . LEU A 1 1005 ? -15.5 11.25 14.742 1 95.88 1005 LEU A C 1
ATOM 7820 O O . LEU A 1 1005 ? -15.836 10.062 14.633 1 95.88 1005 LEU A O 1
ATOM 7824 N N . VAL A 1 1006 ? -14.289 11.617 15.094 1 94.94 1006 VAL A N 1
ATOM 7825 C CA . VAL A 1 1006 ? -13.273 10.609 15.359 1 94.94 1006 VAL A CA 1
ATOM 7826 C C . VAL A 1 1006 ? -13.641 9.812 16.609 1 94.94 1006 VAL A C 1
ATOM 7828 O O . VAL A 1 1006 ? -13.453 8.594 16.656 1 94.94 1006 VAL A O 1
ATOM 7831 N N . ASN A 1 1007 ? -14.164 10.5 17.562 1 96.88 1007 ASN A N 1
ATOM 7832 C CA . ASN A 1 1007 ? -14.609 9.812 18.766 1 96.88 1007 ASN A CA 1
ATOM 7833 C C . ASN A 1 1007 ? -15.781 8.883 18.484 1 96.88 1007 ASN A C 1
ATOM 7835 O O . ASN A 1 1007 ? -15.945 7.859 19.156 1 96.88 1007 ASN A O 1
ATOM 7839 N N . MET A 1 1008 ? -16.562 9.266 17.547 1 96.69 1008 MET A N 1
ATOM 7840 C CA . MET A 1 1008 ? -17.641 8.375 17.141 1 96.69 1008 MET A CA 1
ATOM 7841 C C . MET A 1 1008 ? -17.094 7.055 16.625 1 96.69 1008 MET A C 1
ATOM 7843 O O . MET A 1 1008 ? -17.641 5.992 16.922 1 96.69 1008 MET A O 1
ATOM 7847 N N . PHE A 1 1009 ? -16.062 7.074 15.875 1 95.12 1009 PHE A N 1
ATOM 7848 C CA . PHE A 1 1009 ? -15.445 5.852 15.391 1 95.12 1009 PHE A CA 1
ATOM 7849 C C . PHE A 1 1009 ? -14.898 5.023 16.547 1 95.12 1009 PHE A C 1
ATOM 7851 O O . PHE A 1 1009 ? -14.93 3.791 16.516 1 95.12 1009 PHE A O 1
ATOM 7858 N N . GLY A 1 1010 ? -14.344 5.723 17.547 1 94.81 1010 GLY A N 1
ATOM 7859 C CA . GLY A 1 1010 ? -13.891 5.012 18.734 1 94.81 1010 GLY A CA 1
ATOM 7860 C C . GLY A 1 1010 ? -15.008 4.262 19.438 1 94.81 1010 GLY A C 1
ATOM 7861 O O . GLY A 1 1010 ? -14.836 3.105 19.828 1 94.81 1010 GLY A O 1
ATOM 7862 N N . VAL A 1 1011 ? -16.172 4.867 19.5 1 95.62 1011 VAL A N 1
ATOM 7863 C CA . VAL A 1 1011 ? -17.312 4.238 20.156 1 95.62 1011 VAL A CA 1
ATOM 7864 C C . VAL A 1 1011 ? -17.844 3.098 19.297 1 95.62 1011 VAL A C 1
ATOM 7866 O O . VAL A 1 1011 ? -18.281 2.068 19.812 1 95.62 1011 VAL A O 1
ATOM 7869 N N . MET A 1 1012 ? -17.875 3.277 18 1 95.25 1012 MET A N 1
ATOM 7870 C CA . MET A 1 1012 ? -18.312 2.219 17.094 1 95.25 1012 MET A CA 1
ATOM 7871 C C . MET A 1 1012 ? -17.5 0.947 17.312 1 95.25 1012 MET A C 1
ATOM 7873 O O . MET A 1 1012 ? -18.047 -0.154 17.312 1 95.25 1012 MET A O 1
ATOM 7877 N N . TRP A 1 1013 ? -16.188 1.127 17.5 1 93.38 1013 TRP A N 1
ATOM 7878 C CA . TRP A 1 1013 ? -15.352 -0.037 17.734 1 93.38 1013 TRP A CA 1
ATOM 7879 C C . TRP A 1 1013 ? -15.648 -0.647 19.109 1 93.38 1013 TRP A C 1
ATOM 7881 O O . TRP A 1 1013 ? -15.727 -1.87 19.234 1 93.38 1013 TRP A O 1
ATOM 7891 N N . LEU A 1 1014 ? -15.875 0.197 20.172 1 92.94 1014 LEU A N 1
ATOM 7892 C CA . LEU A 1 1014 ? -16.125 -0.267 21.531 1 92.94 1014 LEU A CA 1
ATOM 7893 C C . LEU A 1 1014 ? -17.453 -1.017 21.609 1 92.94 1014 LEU A C 1
ATOM 7895 O O . LEU A 1 1014 ? -17.562 -2.008 22.344 1 92.94 1014 LEU A O 1
ATOM 7899 N N . TRP A 1 1015 ? -18.422 -0.569 20.812 1 93.25 1015 TRP A N 1
ATOM 7900 C CA . TRP A 1 1015 ? -19.75 -1.165 20.875 1 93.25 1015 TRP A CA 1
ATOM 7901 C C . TRP A 1 1015 ? -19.984 -2.113 19.703 1 93.25 1015 TRP A C 1
ATOM 7903 O O . TRP A 1 1015 ? -21.125 -2.498 19.422 1 93.25 1015 TRP A O 1
ATOM 7913 N N . ASP A 1 1016 ? -19.031 -2.438 18.891 1 90 1016 ASP A N 1
ATOM 7914 C CA . ASP A 1 1016 ? -19.062 -3.412 17.812 1 90 1016 ASP A CA 1
ATOM 7915 C C . ASP A 1 1016 ? -20.062 -3 16.734 1 90 1016 ASP A C 1
ATOM 7917 O O . ASP A 1 1016 ? -20.922 -3.793 16.344 1 90 1016 ASP A O 1
ATOM 7921 N N . ILE A 1 1017 ? -20.031 -1.732 16.406 1 93.19 1017 ILE A N 1
ATOM 7922 C CA . ILE A 1 1017 ? -20.828 -1.229 15.305 1 93.19 1017 ILE A CA 1
ATOM 7923 C C . ILE A 1 1017 ? -20 -1.201 14.031 1 93.19 1017 ILE A C 1
ATOM 7925 O O . ILE A 1 1017 ? -18.922 -0.605 14 1 93.19 1017 ILE A O 1
ATOM 7929 N N . SER A 1 1018 ? -20.5 -1.784 13.031 1 92.31 1018 SER A N 1
ATOM 7930 C CA . SER A 1 1018 ? -19.766 -1.873 11.773 1 92.31 1018 SER A CA 1
ATOM 7931 C C . SER A 1 1018 ? -20.031 -0.667 10.883 1 92.31 1018 SER A C 1
ATOM 7933 O O . SER A 1 1018 ? -21.016 0.052 11.086 1 92.31 1018 SER A O 1
ATOM 7935 N N . LEU A 1 1019 ? -19.094 -0.407 10.008 1 92.38 1019 LEU A N 1
ATOM 7936 C CA . LEU A 1 1019 ? -19.25 0.649 9.016 1 92.38 1019 LEU A CA 1
ATOM 7937 C C . LEU A 1 1019 ? -20 0.137 7.793 1 92.38 1019 LEU A C 1
ATOM 7939 O O . LEU A 1 1019 ? -19.516 -0.736 7.074 1 92.38 1019 LEU A O 1
ATOM 7943 N N . ASN A 1 1020 ? -21.172 0.545 7.691 1 90.5 1020 ASN A N 1
ATOM 7944 C CA . ASN A 1 1020 ? -22.047 0.187 6.57 1 90.5 1020 ASN A CA 1
ATOM 7945 C C . ASN A 1 1020 ? -22.797 1.401 6.031 1 90.5 1020 ASN A C 1
ATOM 7947 O O . ASN A 1 1020 ? -22.469 2.539 6.371 1 90.5 1020 ASN A O 1
ATOM 7951 N N . ALA A 1 1021 ? -23.781 1.198 5.184 1 82.88 1021 ALA A N 1
ATOM 7952 C CA . ALA A 1 1021 ? -24.516 2.303 4.574 1 82.88 1021 ALA A CA 1
ATOM 7953 C C . ALA A 1 1021 ? -25.312 3.07 5.617 1 82.88 1021 ALA A C 1
ATOM 7955 O O . ALA A 1 1021 ? -25.359 4.301 5.59 1 82.88 1021 ALA A O 1
ATOM 7956 N N . VAL A 1 1022 ? -25.891 2.391 6.547 1 84.12 1022 VAL A N 1
ATOM 7957 C CA . VAL A 1 1022 ? -26.719 3.02 7.574 1 84.12 1022 VAL A CA 1
ATOM 7958 C C . VAL A 1 1022 ? -25.828 3.82 8.531 1 84.12 1022 VAL A C 1
ATOM 7960 O O . VAL A 1 1022 ? -26.156 4.957 8.883 1 84.12 1022 VAL A O 1
ATOM 7963 N N . SER A 1 1023 ? -24.75 3.225 8.914 1 91.25 1023 SER A N 1
ATOM 7964 C CA . SER A 1 1023 ? -23.844 3.93 9.812 1 91.25 1023 SER A CA 1
ATOM 7965 C C . SER A 1 1023 ? -23.219 5.137 9.133 1 91.25 1023 SER A C 1
ATOM 7967 O O . SER A 1 1023 ? -22.906 6.133 9.781 1 91.25 1023 SER A O 1
ATOM 7969 N N . LEU A 1 1024 ? -23.031 5.113 7.867 1 88.5 1024 LEU A N 1
ATOM 7970 C CA . LEU A 1 1024 ? -22.484 6.254 7.133 1 88.5 1024 LEU A CA 1
ATOM 7971 C C . LEU A 1 1024 ? -23.469 7.43 7.176 1 88.5 1024 LEU A C 1
ATOM 7973 O O . LEU A 1 1024 ? -23.047 8.57 7.406 1 88.5 1024 LEU A O 1
ATOM 7977 N N . VAL A 1 1025 ? -24.688 7.121 7 1 82.69 1025 VAL A N 1
ATOM 7978 C CA . VAL A 1 1025 ? -25.688 8.18 7.078 1 82.69 1025 VAL A CA 1
ATOM 7979 C C . VAL A 1 1025 ? -25.719 8.766 8.484 1 82.69 1025 VAL A C 1
ATOM 7981 O O . VAL A 1 1025 ? -25.812 9.984 8.656 1 82.69 1025 VAL A O 1
ATOM 7984 N N . ASN A 1 1026 ? -25.625 7.922 9.383 1 89 1026 ASN A N 1
ATOM 7985 C CA . ASN A 1 1026 ? -25.625 8.375 10.773 1 89 1026 ASN A CA 1
ATOM 7986 C C . ASN A 1 1026 ? -24.391 9.211 11.086 1 89 1026 ASN A C 1
ATOM 7988 O O . ASN A 1 1026 ? -24.438 10.133 11.898 1 89 1026 ASN A O 1
ATOM 7992 N N . LEU A 1 1027 ? -23.312 8.867 10.445 1 91.38 1027 LEU A N 1
ATOM 7993 C CA . LEU A 1 1027 ? -22.109 9.656 10.648 1 91.38 1027 LEU A CA 1
ATOM 7994 C C . LEU A 1 1027 ? -22.25 11.047 10.039 1 91.38 1027 LEU A C 1
ATOM 7996 O O . LEU A 1 1027 ? -21.797 12.039 10.625 1 91.38 1027 LEU A O 1
ATOM 8000 N N . VAL A 1 1028 ? -22.891 11.133 8.984 1 86.12 1028 VAL A N 1
ATOM 8001 C CA . VAL A 1 1028 ? -23.172 12.438 8.383 1 86.12 1028 VAL A CA 1
ATOM 8002 C C . VAL A 1 1028 ? -24.141 13.219 9.273 1 86.12 1028 VAL A C 1
ATOM 8004 O O . VAL A 1 1028 ? -23.984 14.422 9.469 1 86.12 1028 VAL A O 1
ATOM 8007 N N . MET A 1 1029 ? -25.016 12.539 9.844 1 86 1029 MET A N 1
ATOM 8008 C CA . MET A 1 1029 ? -25.953 13.156 10.781 1 86 1029 MET A CA 1
ATOM 8009 C C . MET A 1 1029 ? -25.234 13.656 12.023 1 86 1029 MET A C 1
ATOM 8011 O O . MET A 1 1029 ? -25.594 14.688 12.586 1 86 1029 MET A O 1
ATOM 8015 N N . SER A 1 1030 ? -24.297 12.891 12.352 1 90.06 1030 SER A N 1
ATOM 8016 C CA . SER A 1 1030 ? -23.5 13.289 13.508 1 90.06 1030 SER A CA 1
ATOM 8017 C C . SER A 1 1030 ? -22.812 14.625 13.273 1 90.06 1030 SER A C 1
ATOM 8019 O O . SER A 1 1030 ? -22.672 15.438 14.188 1 90.06 1030 SER A O 1
ATOM 8021 N N . CYS A 1 1031 ? -22.422 14.883 12.062 1 89.62 1031 CYS A N 1
ATOM 8022 C CA . CYS A 1 1031 ? -21.828 16.156 11.711 1 89.62 1031 CYS A CA 1
ATOM 8023 C C . CYS A 1 1031 ? -22.828 17.297 11.875 1 89.62 1031 CYS A C 1
ATOM 8025 O O . CYS A 1 1031 ? -22.5 18.344 12.445 1 89.62 1031 CYS A O 1
ATOM 8027 N N . GLY A 1 1032 ? -24.016 17.062 11.492 1 84.06 1032 GLY A N 1
ATOM 8028 C CA . GLY A 1 1032 ? -25.062 18.062 11.609 1 84.06 1032 GLY A CA 1
ATOM 8029 C C . GLY A 1 1032 ? -25.484 18.328 13.047 1 84.06 1032 GLY A C 1
ATOM 8030 O O . GLY A 1 1032 ? -25.578 19.484 13.469 1 84.06 1032 GLY A O 1
ATOM 8031 N N . ILE A 1 1033 ? -25.594 17.344 13.797 1 84.31 1033 ILE A N 1
ATOM 8032 C CA . ILE A 1 1033 ? -26.031 17.469 15.18 1 84.31 1033 ILE A CA 1
ATOM 8033 C C . ILE A 1 1033 ? -24.922 18.094 16.016 1 84.31 1033 ILE A C 1
ATOM 8035 O O . ILE A 1 1033 ? -25.203 18.875 16.938 1 84.31 1033 ILE A O 1
ATOM 8039 N N . SER A 1 1034 ? -23.734 17.797 15.695 1 91.75 1034 SER A N 1
ATOM 8040 C CA . SER A 1 1034 ? -22.609 18.359 16.422 1 91.75 1034 SER A CA 1
ATOM 8041 C C . SER A 1 1034 ? -22.562 19.875 16.281 1 91.75 1034 SER A C 1
ATOM 8043 O O . SER A 1 1034 ? -22.172 20.594 17.203 1 91.75 1034 SER A O 1
ATOM 8045 N N . VAL A 1 1035 ? -22.969 20.406 15.18 1 90.25 1035 VAL A N 1
ATOM 8046 C CA . VAL A 1 1035 ? -22.969 21.844 14.953 1 90.25 1035 VAL A CA 1
ATOM 8047 C C . VAL A 1 1035 ? -23.969 22.516 15.891 1 90.25 1035 VAL A C 1
ATOM 8049 O O . VAL A 1 1035 ? -23.734 23.625 16.375 1 90.25 1035 VAL A O 1
ATOM 8052 N N . GLU A 1 1036 ? -24.984 21.859 16.219 1 86.62 1036 GLU A N 1
ATOM 8053 C CA . GLU A 1 1036 ? -26.016 22.391 17.094 1 86.62 1036 GLU A CA 1
ATOM 8054 C C . GLU A 1 1036 ? -25.469 22.625 18.5 1 86.62 1036 GLU A C 1
ATOM 8056 O O . GLU A 1 1036 ? -25.828 23.609 19.156 1 86.62 1036 GLU A O 1
ATOM 8061 N N . PHE A 1 1037 ? -24.641 21.781 18.891 1 89.56 1037 PHE A N 1
ATOM 8062 C CA . PHE A 1 1037 ? -24.094 21.875 20.25 1 89.56 1037 PHE A CA 1
ATOM 8063 C C . PHE A 1 1037 ? -23.047 22.969 20.328 1 89.56 1037 PHE A C 1
ATOM 8065 O O . PHE A 1 1037 ? -22.844 23.578 21.391 1 89.56 1037 PHE A O 1
ATOM 8072 N N . CYS A 1 1038 ? -22.422 23.281 19.172 1 91.12 1038 CYS A N 1
ATOM 8073 C CA . CYS A 1 1038 ? -21.25 24.156 19.188 1 91.12 1038 CYS A CA 1
ATOM 8074 C C . CYS A 1 1038 ? -21.609 25.562 18.719 1 91.12 1038 CYS A C 1
ATOM 8076 O O . CYS A 1 1038 ? -21.062 26.531 19.234 1 91.12 1038 CYS A O 1
ATOM 8078 N N . SER A 1 1039 ? -22.5 25.688 17.859 1 88.62 1039 SER A N 1
ATOM 8079 C CA . SER A 1 1039 ? -22.734 26.953 17.156 1 88.62 1039 SER A CA 1
ATOM 8080 C C . SER A 1 1039 ? -23.266 28.016 18.109 1 88.62 1039 SER A C 1
ATOM 8082 O O . SER A 1 1039 ? -22.797 29.156 18.078 1 88.62 1039 SER A O 1
ATOM 8084 N N . HIS A 1 1040 ? -24.156 27.75 19.016 1 86.81 1040 HIS A N 1
ATOM 8085 C CA . HIS A 1 1040 ? -24.75 28.719 19.906 1 86.81 1040 HIS A CA 1
ATOM 8086 C C . HIS A 1 1040 ? -23.734 29.234 20.922 1 86.81 1040 HIS A C 1
ATOM 8088 O O . HIS A 1 1040 ? -23.719 30.422 21.25 1 86.81 1040 HIS A O 1
ATOM 8094 N N . ILE A 1 1041 ? -22.953 28.375 21.344 1 90.94 1041 ILE A N 1
ATOM 8095 C CA . ILE A 1 1041 ? -21.953 28.734 22.344 1 90.94 1041 ILE A CA 1
ATOM 8096 C C . ILE A 1 1041 ? -20.875 29.625 21.703 1 90.94 1041 ILE A C 1
ATOM 8098 O O . ILE A 1 1041 ? -20.484 30.641 22.281 1 90.94 1041 ILE A O 1
ATOM 8102 N N . VAL A 1 1042 ? -20.469 29.312 20.531 1 91.81 1042 VAL A N 1
ATOM 8103 C CA . VAL A 1 1042 ? -19.406 30.062 19.859 1 91.81 1042 VAL A CA 1
ATOM 8104 C C . VAL A 1 1042 ? -19.906 31.438 19.453 1 91.81 1042 VAL A C 1
ATOM 8106 O O . VAL A 1 1042 ? -19.172 32.438 19.531 1 91.81 1042 VAL A O 1
ATOM 8109 N N . ARG A 1 1043 ? -21.141 31.516 19.047 1 87.88 1043 ARG A N 1
ATOM 8110 C CA . ARG A 1 1043 ? -21.703 32.812 18.703 1 87.88 1043 ARG A CA 1
ATOM 8111 C C . ARG A 1 1043 ? -21.797 33.719 19.922 1 87.88 1043 ARG A C 1
ATOM 8113 O O . ARG A 1 1043 ? -21.469 34.906 19.859 1 87.88 1043 ARG A O 1
ATOM 8120 N N . ALA A 1 1044 ? -22.281 33.156 21.047 1 87.12 1044 ALA A N 1
ATOM 8121 C CA . ALA A 1 1044 ? -22.359 33.906 22.281 1 87.12 1044 ALA A CA 1
ATOM 8122 C C . ALA A 1 1044 ? -20.969 34.375 22.734 1 87.12 1044 ALA A C 1
ATOM 8124 O O . ALA A 1 1044 ? -20.828 35.469 23.266 1 87.12 1044 ALA A O 1
ATOM 8125 N N . PHE A 1 1045 ? -19.984 33.594 22.516 1 90.88 1045 PHE A N 1
ATOM 8126 C CA . PHE A 1 1045 ? -18.594 33.938 22.828 1 90.88 1045 PHE A CA 1
ATOM 8127 C C . PHE A 1 1045 ? -18.109 35.062 21.953 1 90.88 1045 PHE A C 1
ATOM 8129 O O . PHE A 1 1045 ? -17.438 36 22.422 1 90.88 1045 PHE A O 1
ATOM 8136 N N . SER A 1 1046 ? -18.5 35.062 20.688 1 83.56 1046 SER A N 1
ATOM 8137 C CA . SER A 1 1046 ? -18.016 36.062 19.703 1 83.56 1046 SER A CA 1
ATOM 8138 C C . SER A 1 1046 ? -18.641 37.438 19.953 1 83.56 1046 SER A C 1
ATOM 8140 O O . SER A 1 1046 ? -18 38.438 19.703 1 83.56 1046 SER A O 1
ATOM 8142 N N . ILE A 1 1047 ? -19.844 37.469 20.547 1 78.94 1047 ILE A N 1
ATOM 8143 C CA . ILE A 1 1047 ? -20.547 38.75 20.719 1 78.94 1047 ILE A CA 1
ATOM 8144 C C . ILE A 1 1047 ? -20.281 39.281 22.109 1 78.94 1047 ILE A C 1
ATOM 8146 O O . ILE A 1 1047 ? -20.516 40.469 22.375 1 78.94 1047 ILE A O 1
ATOM 8150 N N . SER A 1 1048 ? -19.641 38.5 22.984 1 83.81 1048 SER A N 1
ATOM 8151 C CA . SER A 1 1048 ? -19.406 38.938 24.359 1 83.81 1048 SER A CA 1
ATOM 8152 C C . SER A 1 1048 ? -18.438 40.094 24.422 1 83.81 1048 SER A C 1
ATOM 8154 O O . SER A 1 1048 ? -17.484 40.156 23.641 1 83.81 1048 SER A O 1
ATOM 8156 N N . VAL A 1 1049 ? -18.703 41.125 25.297 1 76.75 1049 VAL A N 1
ATOM 8157 C CA . VAL A 1 1049 ? -17.922 42.344 25.391 1 76.75 1049 VAL A CA 1
ATOM 8158 C C . VAL A 1 1049 ? -16.938 42.219 26.547 1 76.75 1049 VAL A C 1
ATOM 8160 O O . VAL A 1 1049 ? -16.219 43.188 26.859 1 76.75 1049 VAL A O 1
ATOM 8163 N N . LYS A 1 1050 ? -16.906 41.094 27.172 1 83.19 1050 LYS A N 1
ATOM 8164 C CA . LYS A 1 1050 ? -15.977 40.938 28.281 1 83.19 1050 LYS A CA 1
ATOM 8165 C C . LYS A 1 1050 ? -14.531 41 27.797 1 83.19 1050 LYS A C 1
ATOM 8167 O O . LYS A 1 1050 ? -14.258 40.812 26.625 1 83.19 1050 LYS A O 1
ATOM 8172 N N . SER A 1 1051 ? -13.578 41.375 28.594 1 78.88 1051 SER A N 1
ATOM 8173 C CA . SER A 1 1051 ? -12.219 41.75 28.203 1 78.88 1051 SER A CA 1
ATOM 8174 C C . SER A 1 1051 ? -11.336 40.5 28.047 1 78.88 1051 SER A C 1
ATOM 8176 O O . SER A 1 1051 ? -10.5 40.469 27.141 1 78.88 1051 SER A O 1
ATOM 8178 N N . THR A 1 1052 ? -11.547 39.469 28.953 1 84.81 1052 THR A N 1
ATOM 8179 C CA . THR A 1 1052 ? -10.672 38.312 28.875 1 84.81 1052 THR A CA 1
ATOM 8180 C C . THR A 1 1052 ? -11.391 37.125 28.219 1 84.81 1052 THR A C 1
ATOM 8182 O O . THR A 1 1052 ? -12.625 37.062 28.203 1 84.81 1052 THR A O 1
ATOM 8185 N N . ARG A 1 1053 ? -10.641 36.25 27.594 1 88.75 1053 ARG A N 1
ATOM 8186 C CA . ARG A 1 1053 ? -11.188 35.062 26.938 1 88.75 1053 ARG A CA 1
ATOM 8187 C C . ARG A 1 1053 ? -11.922 34.188 27.938 1 88.75 1053 ARG A C 1
ATOM 8189 O O . ARG A 1 1053 ? -12.969 33.625 27.625 1 88.75 1053 ARG A O 1
ATOM 8196 N N . VAL A 1 1054 ? -11.367 34.094 29.125 1 91.88 1054 VAL A N 1
ATOM 8197 C CA . VAL A 1 1054 ? -11.953 33.219 30.141 1 91.88 1054 VAL A CA 1
ATOM 8198 C C . VAL A 1 1054 ? -13.312 33.75 30.578 1 91.88 1054 VAL A C 1
ATOM 8200 O O . VAL A 1 1054 ? -14.281 33 30.703 1 91.88 1054 VAL A O 1
ATOM 8203 N N . GLU A 1 1055 ? -13.391 35.094 30.703 1 91.19 1055 GLU A N 1
ATOM 8204 C CA . GLU A 1 1055 ? -14.641 35.719 31.109 1 91.19 1055 GLU A CA 1
ATOM 8205 C C . GLU A 1 1055 ? -15.688 35.625 30 1 91.19 1055 GLU A C 1
ATOM 8207 O O . GLU A 1 1055 ? -16.875 35.469 30.281 1 91.19 1055 GLU A O 1
ATOM 8212 N N . ARG A 1 1056 ? -15.242 35.719 28.844 1 91.81 1056 ARG A N 1
ATOM 8213 C CA . ARG A 1 1056 ? -16.141 35.594 27.703 1 91.81 1056 ARG A CA 1
ATOM 8214 C C . ARG A 1 1056 ? -16.703 34.188 27.609 1 91.81 1056 ARG A C 1
ATOM 8216 O O . ARG A 1 1056 ? -17.906 34 27.328 1 91.81 1056 ARG A O 1
ATOM 8223 N N . ALA A 1 1057 ? -15.836 33.25 27.766 1 94.56 1057 ALA A N 1
ATOM 8224 C CA . ALA A 1 1057 ? -16.266 31.859 27.719 1 94.56 1057 ALA A CA 1
ATOM 8225 C C . ALA A 1 1057 ? -17.234 31.547 28.859 1 94.56 1057 ALA A C 1
ATOM 8227 O O . ALA A 1 1057 ? -18.219 30.812 28.656 1 94.56 1057 ALA A O 1
ATOM 8228 N N . GLU A 1 1058 ? -16.922 32.062 30.047 1 94.12 1058 GLU A N 1
ATOM 8229 C CA . GLU A 1 1058 ? -17.797 31.844 31.188 1 94.12 1058 GLU A CA 1
ATOM 8230 C C . GLU A 1 1058 ? -19.172 32.469 30.969 1 94.12 1058 GLU A C 1
ATOM 8232 O O . GLU A 1 1058 ? -20.188 31.844 31.281 1 94.12 1058 GLU A O 1
ATOM 8237 N N . GLU A 1 1059 ? -19.234 33.625 30.406 1 91.06 1059 GLU A N 1
ATOM 8238 C CA . GLU A 1 1059 ? -20.5 34.312 30.109 1 91.06 1059 GLU A CA 1
ATOM 8239 C C . GLU A 1 1059 ? -21.281 33.562 29.047 1 91.06 1059 GLU A C 1
ATOM 8241 O O . GLU A 1 1059 ? -22.5 33.406 29.156 1 91.06 1059 GLU A O 1
ATOM 8246 N N . ALA A 1 1060 ? -20.625 33.125 28.016 1 92 1060 ALA A N 1
ATOM 8247 C CA . ALA A 1 1060 ? -21.281 32.375 26.953 1 92 1060 ALA A CA 1
ATOM 8248 C C . ALA A 1 1060 ? -21.891 31.062 27.484 1 92 1060 ALA A C 1
ATOM 8250 O O . ALA A 1 1060 ? -23.016 30.719 27.141 1 92 1060 ALA A O 1
ATOM 8251 N N . LEU A 1 1061 ? -21.125 30.344 28.312 1 94.31 1061 LEU A N 1
ATOM 8252 C CA . LEU A 1 1061 ? -21.594 29.078 28.875 1 94.31 1061 LEU A CA 1
ATOM 8253 C C . LEU A 1 1061 ? -22.719 29.312 29.859 1 94.31 1061 LEU A C 1
ATOM 8255 O O . LEU A 1 1061 ? -23.656 28.5 29.953 1 94.31 1061 LEU A O 1
ATOM 8259 N N . ALA A 1 1062 ? -22.656 30.375 30.562 1 90.12 1062 ALA A N 1
ATOM 8260 C CA . ALA A 1 1062 ? -23.688 30.688 31.547 1 90.12 1062 ALA A CA 1
ATOM 8261 C C . ALA A 1 1062 ? -25 31.062 30.875 1 90.12 1062 ALA A C 1
ATOM 8263 O O . ALA A 1 1062 ? -26.078 30.609 31.281 1 90.12 1062 ALA A O 1
ATOM 8264 N N . HIS A 1 1063 ? -24.953 31.766 29.812 1 84.19 1063 HIS A N 1
ATOM 8265 C CA . HIS A 1 1063 ? -26.172 32.25 29.188 1 84.19 1063 HIS A CA 1
ATOM 8266 C C . HIS A 1 1063 ? -26.75 31.234 28.203 1 84.19 1063 HIS A C 1
ATOM 8268 O O . HIS A 1 1063 ? -27.953 31.047 28.141 1 84.19 1063 HIS A O 1
ATOM 8274 N N . MET A 1 1064 ? -25.906 30.562 27.438 1 88.12 1064 MET A N 1
ATOM 8275 C CA . MET A 1 1064 ? -26.391 29.672 26.391 1 88.12 1064 MET A CA 1
ATOM 8276 C C . MET A 1 1064 ? -26.297 28.219 26.844 1 88.12 1064 MET A C 1
ATOM 8278 O O . MET A 1 1064 ? -26.953 27.344 26.266 1 88.12 1064 MET A O 1
ATOM 8282 N N . GLY A 1 1065 ? -25.516 27.828 27.781 1 88.81 1065 GLY A N 1
ATOM 8283 C CA . GLY A 1 1065 ? -25.312 26.453 28.219 1 88.81 1065 GLY A CA 1
ATOM 8284 C C . GLY A 1 1065 ? -26.594 25.797 28.734 1 88.81 1065 GLY A C 1
ATOM 8285 O O . GLY A 1 1065 ? -26.859 24.641 28.438 1 88.81 1065 GLY A O 1
ATOM 8286 N N . SER A 1 1066 ? -27.375 26.578 29.5 1 87.38 1066 SER A N 1
ATOM 8287 C CA . SER A 1 1066 ? -28.609 26.031 30.062 1 87.38 1066 SER A CA 1
ATOM 8288 C C . SER A 1 1066 ? -29.625 25.703 28.953 1 87.38 1066 SER A C 1
ATOM 8290 O O . SER A 1 1066 ? -30.297 24.688 29.016 1 87.38 1066 SER A O 1
ATOM 8292 N N . SER A 1 1067 ? -29.719 26.516 27.922 1 84.5 1067 SER A N 1
ATOM 8293 C CA . SER A 1 1067 ? -30.641 26.281 26.812 1 84.5 1067 SER A CA 1
ATOM 8294 C C . SER A 1 1067 ? -30.203 25.094 25.969 1 84.5 1067 SER A C 1
ATOM 8296 O O . SER A 1 1067 ? -31.031 24.312 25.5 1 84.5 1067 SER A O 1
ATOM 8298 N N . VAL A 1 1068 ? -28.938 24.984 25.766 1 88.56 1068 VAL A N 1
ATOM 8299 C CA . VAL A 1 1068 ? -28.406 23.859 24.984 1 88.56 1068 VAL A CA 1
ATOM 8300 C C . VAL A 1 1068 ? -28.594 22.562 25.75 1 88.56 1068 VAL A C 1
ATOM 8302 O O . VAL A 1 1068 ? -28.922 21.531 25.156 1 88.56 1068 VAL A O 1
ATOM 8305 N N . PHE A 1 1069 ? -28.422 22.562 27.047 1 90.56 1069 PHE A N 1
ATOM 8306 C CA . PHE A 1 1069 ? -28.578 21.344 27.844 1 90.56 1069 PHE A CA 1
ATOM 8307 C C . PHE A 1 1069 ? -30.031 20.922 27.938 1 90.56 1069 PHE A C 1
ATOM 8309 O O . PHE A 1 1069 ? -30.375 19.766 27.688 1 90.56 1069 PHE A O 1
ATOM 8316 N N . SER A 1 1070 ? -30.922 21.828 28.266 1 84.81 1070 SER A N 1
ATOM 8317 C CA . SER A 1 1070 ? -32.344 21.516 28.406 1 84.81 1070 SER A CA 1
ATOM 8318 C C . SER A 1 1070 ? -33 21.328 27.047 1 84.81 1070 SER A C 1
ATOM 8320 O O . SER A 1 1070 ? -33.812 20.422 26.875 1 84.81 1070 SER A O 1
ATOM 8322 N N . GLY A 1 1071 ? -32.688 22.094 26.109 1 81.44 1071 GLY A N 1
ATOM 8323 C CA . GLY A 1 1071 ? -33.344 22.062 24.797 1 81.44 1071 GLY A CA 1
ATOM 8324 C C . GLY A 1 1071 ? -32.812 20.969 23.906 1 81.44 1071 GLY A C 1
ATOM 8325 O O . GLY A 1 1071 ? -33.562 20.25 23.25 1 81.44 1071 GLY A O 1
ATOM 8326 N N . ILE A 1 1072 ? -31.531 20.797 23.844 1 85 1072 ILE A N 1
ATOM 8327 C CA . ILE A 1 1072 ? -30.953 19.875 22.875 1 85 1072 ILE A CA 1
ATOM 8328 C C . ILE A 1 1072 ? -30.656 18.531 23.562 1 85 1072 ILE A C 1
ATOM 8330 O O . ILE A 1 1072 ? -31.172 17.5 23.141 1 85 1072 ILE A O 1
ATOM 8334 N N . THR A 1 1073 ? -29.906 18.5 24.656 1 88.06 1073 THR A N 1
ATOM 8335 C CA . THR A 1 1073 ? -29.406 17.266 25.25 1 88.06 1073 THR A CA 1
ATOM 8336 C C . THR A 1 1073 ? -30.531 16.453 25.875 1 88.06 1073 THR A C 1
ATOM 8338 O O . THR A 1 1073 ? -30.719 15.289 25.531 1 88.06 1073 THR A O 1
ATOM 8341 N N . LEU A 1 1074 ? -31.344 17.094 26.672 1 87.5 1074 LEU A N 1
ATOM 8342 C CA . LEU A 1 1074 ? -32.344 16.344 27.422 1 87.5 1074 LEU A CA 1
ATOM 8343 C C . LEU A 1 1074 ? -33.531 15.953 26.531 1 87.5 1074 LEU A C 1
ATOM 8345 O O . LEU A 1 1074 ? -34.125 14.891 26.719 1 87.5 1074 LEU A O 1
ATOM 8349 N N . THR A 1 1075 ? -33.844 16.703 25.531 1 83.31 1075 THR A N 1
ATOM 8350 C CA . THR A 1 1075 ? -34.906 16.328 24.594 1 83.31 1075 THR A CA 1
ATOM 8351 C C . THR A 1 1075 ? -34.5 15.117 23.766 1 83.31 1075 THR A C 1
ATOM 8353 O O . THR A 1 1075 ? -35.25 14.164 23.625 1 83.31 1075 THR A O 1
ATOM 8356 N N . LYS A 1 1076 ? -33.312 15.188 23.203 1 84.75 1076 LYS A N 1
ATOM 8357 C CA . LYS A 1 1076 ? -32.844 14.07 22.391 1 84.75 1076 LYS A CA 1
ATOM 8358 C C . LYS A 1 1076 ? -32.625 12.82 23.234 1 84.75 1076 LYS A C 1
ATOM 8360 O O . LYS A 1 1076 ? -32.906 11.703 22.781 1 84.75 1076 LYS A O 1
ATOM 8365 N N . PHE A 1 1077 ? -32.281 13.008 24.516 1 85 1077 PHE A N 1
ATOM 8366 C CA . PHE A 1 1077 ? -32.031 11.883 25.422 1 85 1077 PHE A CA 1
ATOM 8367 C C . PHE A 1 1077 ? -33.312 11.156 25.766 1 85 1077 PHE A C 1
ATOM 8369 O O . PHE A 1 1077 ? -33.344 9.922 25.75 1 85 1077 PHE A O 1
ATOM 8376 N N . GLY A 1 1078 ? -34.375 11.852 26.016 1 82.06 1078 GLY A N 1
ATOM 8377 C CA . GLY A 1 1078 ? -35.656 11.242 26.312 1 82.06 1078 GLY A CA 1
ATOM 8378 C C . GLY A 1 1078 ? -36.219 10.43 25.156 1 82.06 1078 GLY A C 1
ATOM 8379 O O . GLY A 1 1078 ? -36.688 9.305 25.344 1 82.06 1078 GLY A O 1
ATOM 8380 N N . GLY A 1 1079 ? -36.125 10.898 23.969 1 81.62 1079 GLY A N 1
ATOM 8381 C CA . GLY A 1 1079 ? -36.594 10.18 22.797 1 81.62 1079 GLY A CA 1
ATOM 8382 C C . GLY A 1 1079 ? -35.75 8.961 22.469 1 81.62 1079 GLY A C 1
ATOM 8383 O O . GLY A 1 1079 ? -36.312 7.906 22.109 1 81.62 1079 GLY A O 1
ATOM 8384 N N . ILE A 1 1080 ? -34.469 8.969 22.625 1 87.44 1080 ILE A N 1
ATOM 8385 C CA . ILE A 1 1080 ? -33.531 7.91 22.234 1 87.44 1080 ILE A CA 1
ATOM 8386 C C . ILE A 1 1080 ? -33.594 6.766 23.234 1 87.44 1080 ILE A C 1
ATOM 8388 O O . ILE A 1 1080 ? -33.5 5.594 22.875 1 87.44 1080 ILE A O 1
ATOM 8392 N N . LEU A 1 1081 ? -33.875 7.055 24.484 1 87.69 1081 LEU A N 1
ATOM 8393 C CA . LEU A 1 1081 ? -33.875 6.027 25.516 1 87.69 1081 LEU A CA 1
ATOM 8394 C C . LEU A 1 1081 ? -35 5.027 25.297 1 87.69 1081 LEU A C 1
ATOM 8396 O O . LEU A 1 1081 ? -34.844 3.84 25.578 1 87.69 1081 LEU A O 1
ATOM 8400 N N . ILE A 1 1082 ? -35.969 5.461 24.656 1 86.56 1082 ILE A N 1
ATOM 8401 C CA . ILE A 1 1082 ? -37.094 4.594 24.406 1 86.56 1082 ILE A CA 1
ATOM 8402 C C . ILE A 1 1082 ? -36.781 3.656 23.234 1 86.56 1082 ILE A C 1
ATOM 8404 O O . ILE A 1 1082 ? -37.312 2.545 23.172 1 86.56 1082 ILE A O 1
ATOM 8408 N N . LEU A 1 1083 ? -35.938 4.098 22.375 1 84.62 1083 LEU A N 1
ATOM 8409 C CA . LEU A 1 1083 ? -35.594 3.27 21.234 1 84.62 1083 LEU A CA 1
ATOM 8410 C C . LEU A 1 1083 ? -34.812 2.039 21.688 1 84.62 1083 LEU A C 1
ATOM 8412 O O . LEU A 1 1083 ? -34.688 1.065 20.938 1 84.62 1083 LEU A O 1
ATOM 8416 N N . ALA A 1 1084 ? -34.281 2.053 22.891 1 87.81 1084 ALA A N 1
ATOM 8417 C CA . ALA A 1 1084 ? -33.562 0.903 23.438 1 87.81 1084 ALA A CA 1
ATOM 8418 C C . ALA A 1 1084 ? -34.5 -0.285 23.641 1 87.81 1084 ALA A C 1
ATOM 8420 O O . ALA A 1 1084 ? -34.031 -1.437 23.656 1 87.81 1084 ALA A O 1
ATOM 8421 N N . LEU A 1 1085 ? -35.75 -0.001 23.672 1 83.94 1085 LEU A N 1
ATOM 8422 C CA . LEU A 1 1085 ? -36.75 -1.045 23.969 1 83.94 1085 LEU A CA 1
ATOM 8423 C C . LEU A 1 1085 ? -37.281 -1.652 22.672 1 83.94 1085 LEU A C 1
ATOM 8425 O O . LEU A 1 1085 ? -38.156 -2.529 22.719 1 83.94 1085 LEU A O 1
ATOM 8429 N N . SER A 1 1086 ? -36.719 -1.255 21.578 1 83.25 1086 SER A N 1
ATOM 8430 C CA . SER A 1 1086 ? -37.156 -1.803 20.297 1 83.25 1086 SER A CA 1
ATOM 8431 C C . SER A 1 1086 ? -36.719 -3.252 20.141 1 83.25 1086 SER A C 1
ATOM 8433 O O . SER A 1 1086 ? -35.688 -3.662 20.703 1 83.25 1086 SER A O 1
ATOM 8435 N N . LYS A 1 1087 ? -37.438 -4.031 19.391 1 80.19 1087 LYS A N 1
ATOM 8436 C CA . LYS A 1 1087 ? -37.125 -5.434 19.141 1 80.19 1087 LYS A CA 1
ATOM 8437 C C . LYS A 1 1087 ? -36.25 -5.582 17.906 1 80.19 1087 LYS A C 1
ATOM 8439 O O . LYS A 1 1087 ? -35.594 -6.621 17.719 1 80.19 1087 LYS A O 1
ATOM 8444 N N . SER A 1 1088 ? -36.188 -4.504 17.188 1 82.94 1088 SER A N 1
ATOM 8445 C CA . SER A 1 1088 ? -35.375 -4.527 15.984 1 82.94 1088 SER A CA 1
ATOM 8446 C C . SER A 1 1088 ? -33.906 -4.25 16.312 1 82.94 1088 SER A C 1
ATOM 8448 O O . SER A 1 1088 ? -33.594 -3.277 17 1 82.94 1088 SER A O 1
ATOM 8450 N N . GLN A 1 1089 ? -33 -5.16 15.914 1 84.12 1089 GLN A N 1
ATOM 8451 C CA . GLN A 1 1089 ? -31.594 -5 16.172 1 84.12 1089 GLN A CA 1
ATOM 8452 C C . GLN A 1 1089 ? -31.031 -3.783 15.445 1 84.12 1089 GLN A C 1
ATOM 8454 O O . GLN A 1 1089 ? -30.141 -3.104 15.953 1 84.12 1089 GLN A O 1
ATOM 8459 N N . ILE A 1 1090 ? -31.562 -3.514 14.312 1 81.81 1090 ILE A N 1
ATOM 8460 C CA . ILE A 1 1090 ? -31.094 -2.365 13.547 1 81.81 1090 ILE A CA 1
ATOM 8461 C C . ILE A 1 1090 ? -31.391 -1.078 14.312 1 81.81 1090 ILE A C 1
ATOM 8463 O O . ILE A 1 1090 ? -30.547 -0.182 14.391 1 81.81 1090 ILE A O 1
ATOM 8467 N N . PHE A 1 1091 ? -32.5 -1.008 14.984 1 83.06 1091 PHE A N 1
ATOM 8468 C CA . PHE A 1 1091 ? -32.875 0.187 15.727 1 83.06 1091 PHE A CA 1
ATOM 8469 C C . PHE A 1 1091 ? -32.094 0.275 17.031 1 83.06 1091 PHE A C 1
ATOM 8471 O O . PHE A 1 1091 ? -31.719 1.367 17.469 1 83.06 1091 PHE A O 1
ATOM 8478 N N . GLN A 1 1092 ? -31.781 -0.807 17.531 1 88.38 1092 GLN A N 1
ATOM 8479 C CA . GLN A 1 1092 ? -31.047 -0.804 18.781 1 88.38 1092 GLN A CA 1
ATOM 8480 C C . GLN A 1 1092 ? -29.594 -0.403 18.578 1 88.38 1092 GLN A C 1
ATOM 8482 O O . GLN A 1 1092 ? -29.047 0.376 19.344 1 88.38 1092 GLN A O 1
ATOM 8487 N N . ILE A 1 1093 ? -29.094 -0.899 17.516 1 89.25 1093 ILE A N 1
ATOM 8488 C CA . ILE A 1 1093 ? -27.656 -0.705 17.328 1 89.25 1093 ILE A CA 1
ATOM 8489 C C . ILE A 1 1093 ? -27.406 0.606 16.594 1 89.25 1093 ILE A C 1
ATOM 8491 O O . ILE A 1 1093 ? -26.641 1.448 17.047 1 89.25 1093 ILE A O 1
ATOM 8495 N N . PHE A 1 1094 ? -28.094 0.865 15.539 1 88.31 1094 PHE A N 1
ATOM 8496 C CA . PHE A 1 1094 ? -27.734 1.99 14.688 1 88.31 1094 PHE A CA 1
ATOM 8497 C C . PHE A 1 1094 ? -28.516 3.236 15.078 1 88.31 1094 PHE A C 1
ATOM 8499 O O . PHE A 1 1094 ? -28.062 4.359 14.852 1 88.31 1094 PHE A O 1
ATOM 8506 N N . TYR A 1 1095 ? -29.594 3.113 15.758 1 86.62 1095 TYR A N 1
ATOM 8507 C CA . TYR A 1 1095 ? -30.344 4.316 16.094 1 86.62 1095 TYR A CA 1
ATOM 8508 C C . TYR A 1 1095 ? -30.297 4.594 17.594 1 86.62 1095 TYR A C 1
ATOM 8510 O O . TYR A 1 1095 ? -30.203 5.75 18.016 1 86.62 1095 TYR A O 1
ATOM 8518 N N . PHE A 1 1096 ? -30.328 3.596 18.438 1 89.56 1096 PHE A N 1
ATOM 8519 C CA . PHE A 1 1096 ? -30.203 3.846 19.859 1 89.56 1096 PHE A CA 1
ATOM 8520 C C . PHE A 1 1096 ? -28.75 4.074 20.25 1 89.56 1096 PHE A C 1
ATOM 8522 O O . PHE A 1 1096 ? -28.359 5.184 20.641 1 89.56 1096 PHE A O 1
ATOM 8529 N N . ARG A 1 1097 ? -27.938 3.053 20.031 1 92.94 1097 ARG A N 1
ATOM 8530 C CA . ARG A 1 1097 ? -26.547 3.129 20.5 1 92.94 1097 ARG A CA 1
ATOM 8531 C C . ARG A 1 1097 ? -25.797 4.258 19.797 1 92.94 1097 ARG A C 1
ATOM 8533 O O . ARG A 1 1097 ? -25.125 5.059 20.453 1 92.94 1097 ARG A O 1
ATOM 8540 N N . MET A 1 1098 ? -25.891 4.375 18.516 1 93.06 1098 MET A N 1
ATOM 8541 C CA . MET A 1 1098 ? -25.141 5.391 17.781 1 93.06 1098 MET A CA 1
ATOM 8542 C C . MET A 1 1098 ? -25.672 6.785 18.094 1 93.06 1098 MET A C 1
ATOM 8544 O O . MET A 1 1098 ? -24.891 7.727 18.266 1 93.06 1098 MET A O 1
ATOM 8548 N N . TYR A 1 1099 ? -27 6.957 18.25 1 91.31 1099 TYR A N 1
ATOM 8549 C CA . TYR A 1 1099 ? -27.547 8.273 18.547 1 91.31 1099 TYR A CA 1
ATOM 8550 C C . TYR A 1 1099 ? -27.266 8.672 20 1 91.31 1099 TYR A C 1
ATOM 8552 O O . TYR A 1 1099 ? -27.031 9.852 20.281 1 91.31 1099 TYR A O 1
ATOM 8560 N N . LEU A 1 1100 ? -27.344 7.691 20.828 1 93 1100 LEU A N 1
ATOM 8561 C CA . LEU A 1 1100 ? -26.953 7.973 22.203 1 93 1100 LEU A CA 1
ATOM 8562 C C . LEU A 1 1100 ? -25.516 8.484 22.281 1 93 1100 LEU A C 1
ATOM 8564 O O . LEU A 1 1100 ? -25.234 9.469 22.969 1 93 1100 LEU A O 1
ATOM 8568 N N . ALA A 1 1101 ? -24.656 7.816 21.516 1 94.5 1101 ALA A N 1
ATOM 8569 C CA . ALA A 1 1101 ? -23.266 8.234 21.484 1 94.5 1101 ALA A CA 1
ATOM 8570 C C . ALA A 1 1101 ? -23.125 9.633 20.875 1 94.5 1101 ALA A C 1
ATOM 8572 O O . ALA A 1 1101 ? -22.328 10.445 21.344 1 94.5 1101 ALA A O 1
ATOM 8573 N N . MET A 1 1102 ? -23.891 9.938 19.891 1 93.25 1102 MET A N 1
ATOM 8574 C CA . MET A 1 1102 ? -23.844 11.234 19.234 1 93.25 1102 MET A CA 1
ATOM 8575 C C . MET A 1 1102 ? -24.25 12.352 20.188 1 93.25 1102 MET A C 1
ATOM 8577 O O . MET A 1 1102 ? -23.609 13.398 20.25 1 93.25 1102 MET A O 1
ATOM 8581 N N . VAL A 1 1103 ? -25.234 12.102 20.984 1 92.12 1103 VAL A N 1
ATOM 8582 C CA . VAL A 1 1103 ? -25.766 13.117 21.891 1 92.12 1103 VAL A CA 1
ATOM 8583 C C . VAL A 1 1103 ? -24.797 13.297 23.062 1 92.12 1103 VAL A C 1
ATOM 8585 O O . VAL A 1 1103 ? -24.5 14.422 23.469 1 92.12 1103 VAL A O 1
ATOM 8588 N N . LEU A 1 1104 ? -24.281 12.195 23.5 1 94.12 1104 LEU A N 1
ATOM 8589 C CA . LEU A 1 1104 ? -23.359 12.273 24.625 1 94.12 1104 LEU A CA 1
ATOM 8590 C C . LEU A 1 1104 ? -22.047 12.938 24.219 1 94.12 1104 LEU A C 1
ATOM 8592 O O . LEU A 1 1104 ? -21.547 13.797 24.938 1 94.12 1104 LEU A O 1
ATOM 8596 N N . LEU A 1 1105 ? -21.547 12.562 23.047 1 96.06 1105 LEU A N 1
ATOM 8597 C CA . LEU A 1 1105 ? -20.312 13.172 22.578 1 96.06 1105 LEU A CA 1
ATOM 8598 C C . LEU A 1 1105 ? -20.531 14.633 22.188 1 96.06 1105 LEU A C 1
ATOM 8600 O O . LEU A 1 1105 ? -19.688 15.484 22.453 1 96.06 1105 LEU A O 1
ATOM 8604 N N . GLY A 1 1106 ? -21.672 14.891 21.562 1 94 1106 GLY A N 1
ATOM 8605 C CA . GLY A 1 1106 ? -21.984 16.266 21.234 1 94 1106 GLY A CA 1
ATOM 8606 C C . GLY A 1 1106 ? -22.125 17.156 22.453 1 94 1106 GLY A C 1
ATOM 8607 O O . GLY A 1 1106 ? -21.578 18.266 22.5 1 94 1106 GLY A O 1
ATOM 8608 N N . ALA A 1 1107 ? -22.766 16.688 23.5 1 94.31 1107 ALA A N 1
ATOM 8609 C CA . ALA A 1 1107 ? -23 17.453 24.719 1 94.31 1107 ALA A CA 1
ATOM 8610 C C . ALA A 1 1107 ? -21.703 17.672 25.484 1 94.31 1107 ALA A C 1
ATOM 8612 O O . ALA A 1 1107 ? -21.422 18.766 25.969 1 94.31 1107 ALA A O 1
ATOM 8613 N N . THR A 1 1108 ? -20.875 16.641 25.578 1 96 1108 THR A N 1
ATOM 8614 C CA . THR A 1 1108 ? -19.641 16.75 26.344 1 96 1108 THR A CA 1
ATOM 8615 C C . THR A 1 1108 ? -18.641 17.656 25.625 1 96 1108 THR A C 1
ATOM 8617 O O . THR A 1 1108 ? -17.984 18.484 26.266 1 96 1108 THR A O 1
ATOM 8620 N N . HIS A 1 1109 ? -18.547 17.562 24.328 1 96.69 1109 HIS A N 1
ATOM 8621 C CA . HIS A 1 1109 ? -17.625 18.422 23.594 1 96.69 1109 HIS A CA 1
ATOM 8622 C C . HIS A 1 1109 ? -18.141 19.844 23.5 1 96.69 1109 HIS A C 1
ATOM 8624 O O . HIS A 1 1109 ? -17.375 20.812 23.5 1 96.69 1109 HIS A O 1
ATOM 8630 N N . GLY A 1 1110 ? -19.469 20.016 23.422 1 94.56 1110 GLY A N 1
ATOM 8631 C CA . GLY A 1 1110 ? -20.062 21.328 23.266 1 94.56 1110 GLY A CA 1
ATOM 8632 C C . GLY A 1 1110 ? -20.141 22.094 24.578 1 94.56 1110 GLY A C 1
ATOM 8633 O O . GLY A 1 1110 ? -19.953 23.312 24.609 1 94.56 1110 GLY A O 1
ATOM 8634 N N . LEU A 1 1111 ? -20.312 21.391 25.75 1 95.38 1111 LEU A N 1
ATOM 8635 C CA . LEU A 1 1111 ? -20.578 22.062 27 1 95.38 1111 LEU A CA 1
ATOM 8636 C C . LEU A 1 1111 ? -19.359 22.016 27.922 1 95.38 1111 LEU A C 1
ATOM 8638 O O . LEU A 1 1111 ? -19.281 22.734 28.906 1 95.38 1111 LEU A O 1
ATOM 8642 N N . ILE A 1 1112 ? -18.406 21.172 27.609 1 96.75 1112 ILE A N 1
ATOM 8643 C CA . ILE A 1 1112 ? -17.25 21.047 28.484 1 96.75 1112 ILE A CA 1
ATOM 8644 C C . ILE A 1 1112 ? -15.984 21.422 27.719 1 96.75 1112 ILE A C 1
ATOM 8646 O O . ILE A 1 1112 ? -15.32 22.406 28.047 1 96.75 1112 ILE A O 1
ATOM 8650 N N . PHE A 1 1113 ? -15.75 20.781 26.625 1 97.25 1113 PHE A N 1
ATOM 8651 C CA . PHE A 1 1113 ? -14.477 20.922 25.922 1 97.25 1113 PHE A CA 1
ATOM 8652 C C . PHE A 1 1113 ? -14.406 22.25 25.188 1 97.25 1113 PHE A C 1
ATOM 8654 O O . PHE A 1 1113 ? -13.414 22.969 25.297 1 97.25 1113 PHE A O 1
ATOM 8661 N N . LEU A 1 1114 ? -15.422 22.594 24.406 1 96.31 1114 LEU A N 1
ATOM 8662 C CA . LEU A 1 1114 ? -15.398 23.766 23.547 1 96.31 1114 LEU A CA 1
ATOM 8663 C C . LEU A 1 1114 ? -15.195 25.047 24.359 1 96.31 1114 LEU A C 1
ATOM 8665 O O . LEU A 1 1114 ? -14.336 25.859 24.031 1 96.31 1114 LEU A O 1
ATOM 8669 N N . PRO A 1 1115 ? -15.93 25.281 25.5 1 95.62 1115 PRO A N 1
ATOM 8670 C CA . PRO A 1 1115 ? -15.695 26.484 26.297 1 95.62 1115 PRO A CA 1
ATOM 8671 C C . PRO A 1 1115 ? -14.266 26.578 26.828 1 95.62 1115 PRO A C 1
ATOM 8673 O O . PRO A 1 1115 ? -13.688 27.656 26.859 1 95.62 1115 PRO A O 1
ATOM 8676 N N . VAL A 1 1116 ? -13.703 25.469 27.219 1 95.44 1116 VAL A N 1
ATOM 8677 C CA . VAL A 1 1116 ? -12.32 25.438 27.703 1 95.44 1116 VAL A CA 1
ATOM 8678 C C . VAL A 1 1116 ? -11.367 25.75 26.547 1 95.44 1116 VAL A C 1
ATOM 8680 O O . VAL A 1 1116 ? -10.391 26.484 26.719 1 95.44 1116 VAL A O 1
ATOM 8683 N N . LEU A 1 1117 ? -11.664 25.188 25.359 1 95.12 1117 LEU A N 1
ATOM 8684 C CA . LEU A 1 1117 ? -10.852 25.438 24.188 1 95.12 1117 LEU A CA 1
ATOM 8685 C C . LEU A 1 1117 ? -10.898 26.922 23.797 1 95.12 1117 LEU A C 1
ATOM 8687 O O . LEU A 1 1117 ? -9.883 27.5 23.438 1 95.12 1117 LEU A O 1
ATOM 8691 N N . LEU A 1 1118 ? -12.07 27.516 23.891 1 93.44 1118 LEU A N 1
ATOM 8692 C CA . LEU A 1 1118 ? -12.242 28.938 23.594 1 93.44 1118 LEU A CA 1
ATOM 8693 C C . LEU A 1 1118 ? -11.492 29.797 24.609 1 93.44 1118 LEU A C 1
ATOM 8695 O O . LEU A 1 1118 ? -11 30.875 24.266 1 93.44 1118 LEU A O 1
ATOM 8699 N N . SER A 1 1119 ? -11.391 29.391 25.859 1 92.44 1119 SER A N 1
ATOM 8700 C CA . SER A 1 1119 ? -10.68 30.125 26.891 1 92.44 1119 SER A CA 1
ATOM 8701 C C . SER A 1 1119 ? -9.172 30.141 26.625 1 92.44 1119 SER A C 1
ATOM 8703 O O . SER A 1 1119 ? -8.484 31.094 27 1 92.44 1119 SER A O 1
ATOM 8705 N N . TYR A 1 1120 ? -8.695 29.109 25.922 1 87.94 1120 TYR A N 1
ATOM 8706 C CA . TYR A 1 1120 ? -7.273 29.016 25.609 1 87.94 1120 TYR A CA 1
ATOM 8707 C C . TYR A 1 1120 ? -6.965 29.641 24.266 1 87.94 1120 TYR A C 1
ATOM 8709 O O . TYR A 1 1120 ? -5.988 30.375 24.109 1 87.94 1120 TYR A O 1
ATOM 8717 N N . ALA A 1 1121 ? -7.742 29.312 23.234 1 85.38 1121 ALA A N 1
ATOM 8718 C CA . ALA A 1 1121 ? -7.387 29.641 21.859 1 85.38 1121 ALA A CA 1
ATOM 8719 C C . ALA A 1 1121 ? -8.438 30.547 21.219 1 85.38 1121 ALA A C 1
ATOM 8721 O O . ALA A 1 1121 ? -8.414 30.781 20 1 85.38 1121 ALA A O 1
ATOM 8722 N N . GLY A 1 1122 ? -9.305 31.078 22 1 83.19 1122 GLY A N 1
ATOM 8723 C CA . GLY A 1 1122 ? -10.344 31.922 21.438 1 83.19 1122 GLY A CA 1
ATOM 8724 C C . GLY A 1 1122 ? -9.812 33.25 20.938 1 83.19 1122 GLY A C 1
ATOM 8725 O O . GLY A 1 1122 ? -8.688 33.656 21.281 1 83.19 1122 GLY A O 1
ATOM 8726 N N . THR A 1 1123 ? -10.422 33.844 19.859 1 73.19 1123 THR A N 1
ATOM 8727 C CA . THR A 1 1123 ? -10.008 35.125 19.281 1 73.19 1123 THR A CA 1
ATOM 8728 C C . THR A 1 1123 ? -10.078 36.25 20.312 1 73.19 1123 THR A C 1
ATOM 8730 O O . THR A 1 1123 ? -10.836 36.156 21.281 1 73.19 1123 THR A O 1
ATOM 8733 N N . HIS A 1 1124 ? -8.961 37.094 20.312 1 60.91 1124 HIS A N 1
ATOM 8734 C CA . HIS A 1 1124 ? -8.969 38.281 21.172 1 60.91 1124 HIS A CA 1
ATOM 8735 C C . HIS A 1 1124 ? -10.102 39.219 20.812 1 60.91 1124 HIS A C 1
ATOM 8737 O O . HIS A 1 1124 ? -10.516 39.281 19.656 1 60.91 1124 HIS A O 1
ATOM 8743 N N . GLY A 1 1125 ? -11.102 39.25 21.562 1 50.41 1125 GLY A N 1
ATOM 8744 C CA . GLY A 1 1125 ? -12.25 40.125 21.375 1 50.41 1125 GLY A CA 1
ATOM 8745 C C . GLY A 1 1125 ? -11.969 41.281 20.438 1 50.41 1125 GLY A C 1
ATOM 8746 O O . GLY A 1 1125 ? -10.844 41.781 20.375 1 50.41 1125 GLY A O 1
ATOM 8747 N N . VAL A 1 1126 ? -12.328 41.188 19.25 1 41.19 1126 VAL A N 1
ATOM 8748 C CA . VAL A 1 1126 ? -12.273 42.375 18.375 1 41.19 1126 VAL A CA 1
ATOM 8749 C C . VAL A 1 1126 ? -12.344 43.656 19.219 1 41.19 1126 VAL A C 1
ATOM 8751 O O . VAL A 1 1126 ? -13.352 43.906 19.859 1 41.19 1126 VAL A O 1
ATOM 8754 N N . VAL A 1 1127 ? -11.266 44.062 19.75 1 36.53 1127 VAL A N 1
ATOM 8755 C CA . VAL A 1 1127 ? -11.258 45.375 20.422 1 36.53 1127 VAL A CA 1
ATOM 8756 C C . VAL A 1 1127 ? -12.234 46.312 19.703 1 36.53 1127 VAL A C 1
ATOM 8758 O O . VAL A 1 1127 ? -12.977 47.031 20.359 1 36.53 1127 VAL A O 1
ATOM 8761 N N . CYS A 1 1128 ? -12.102 46.438 18.359 1 34.56 1128 CYS A N 1
ATOM 8762 C CA . CYS A 1 1128 ? -12.828 47.5 17.703 1 34.56 1128 CYS A CA 1
ATOM 8763 C C . CYS A 1 1128 ? -14.328 47.219 17.672 1 34.56 1128 CYS A C 1
ATOM 8765 O O . CYS A 1 1128 ? -15.141 48.125 17.75 1 34.56 1128 CYS A O 1
ATOM 8767 N N . VAL A 1 1129 ? -14.789 46.062 17.484 1 37.25 1129 VAL A N 1
ATOM 8768 C CA . VAL A 1 1129 ? -16.219 45.812 17.359 1 37.25 1129 VAL A CA 1
ATOM 8769 C C . VAL A 1 1129 ? -16.875 45.844 18.75 1 37.25 1129 VAL A C 1
ATOM 8771 O O . VAL A 1 1129 ? -17.984 46.344 18.906 1 37.25 1129 VAL A O 1
ATOM 8774 N N . ALA A 1 1130 ? -16.312 45.312 19.719 1 38.84 1130 ALA A N 1
ATOM 8775 C CA . ALA A 1 1130 ? -16.844 45.438 21.078 1 38.84 1130 ALA A CA 1
ATOM 8776 C C . ALA A 1 1130 ? -16.844 46.906 21.516 1 38.84 1130 ALA A C 1
ATOM 8778 O O . ALA A 1 1130 ? -17.766 47.375 22.188 1 38.84 1130 ALA A O 1
ATOM 8779 N N . PHE A 1 1131 ? -15.758 47.562 21.188 1 37.78 1131 PHE A N 1
ATOM 8780 C CA . PHE A 1 1131 ? -15.781 49 21.484 1 37.78 1131 PHE A CA 1
ATOM 8781 C C . PHE A 1 1131 ? -16.906 49.688 20.703 1 37.78 1131 PHE A C 1
ATOM 8783 O O . PHE A 1 1131 ? -17.625 50.531 21.266 1 37.78 1131 PHE A O 1
ATOM 8790 N N . HIS A 1 1132 ? -17.047 49.281 19.453 1 35.12 1132 HIS A N 1
ATOM 8791 C CA . HIS A 1 1132 ? -18.156 49.906 18.734 1 35.12 1132 HIS A CA 1
ATOM 8792 C C . HIS A 1 1132 ? -19.5 49.344 19.172 1 35.12 1132 HIS A C 1
ATOM 8794 O O . HIS A 1 1132 ? -20.469 50.062 19.312 1 35.12 1132 HIS A O 1
ATOM 8800 N N . LEU A 1 1133 ? -19.562 48.062 19.375 1 39.34 1133 LEU A N 1
ATOM 8801 C CA . LEU A 1 1133 ? -20.828 47.531 19.906 1 39.34 1133 LEU A CA 1
ATOM 8802 C C . LEU A 1 1133 ? -21.016 47.969 21.359 1 39.34 1133 LEU A C 1
ATOM 8804 O O . LEU A 1 1133 ? -22.125 48.312 21.781 1 39.34 1133 LEU A O 1
ATOM 8808 N N . ALA A 1 1134 ? -19.984 47.844 22.125 1 40.34 1134 ALA A N 1
ATOM 8809 C CA . ALA A 1 1134 ? -20.047 48.5 23.438 1 40.34 1134 ALA A CA 1
ATOM 8810 C C . ALA A 1 1134 ? -20.312 50 23.297 1 40.34 1134 ALA A C 1
ATOM 8812 O O . ALA A 1 1134 ? -21.078 50.562 24.062 1 40.34 1134 ALA A O 1
ATOM 8813 N N . LYS A 1 1135 ? -19.656 50.656 22.344 1 38.84 1135 LYS A N 1
ATOM 8814 C CA . LYS A 1 1135 ? -19.984 52.062 22.062 1 38.84 1135 LYS A CA 1
ATOM 8815 C C . LYS A 1 1135 ? -21.422 52.188 21.531 1 38.84 1135 LYS A C 1
ATOM 8817 O O . LYS A 1 1135 ? -22.156 53.094 21.922 1 38.84 1135 LYS A O 1
ATOM 8822 N N . VAL A 1 1136 ? -21.734 51.25 20.641 1 41.97 1136 VAL A N 1
ATOM 8823 C CA . VAL A 1 1136 ? -23.125 51.312 20.188 1 41.97 1136 VAL A CA 1
ATOM 8824 C C . VAL A 1 1136 ? -24.062 50.875 21.328 1 41.97 1136 VAL A C 1
ATOM 8826 O O . VAL A 1 1136 ? -25.094 51.469 21.547 1 41.97 1136 VAL A O 1
ATOM 8829 N N . PHE A 1 1137 ? -23.688 49.812 22.031 1 43.5 1137 PHE A N 1
ATOM 8830 C CA . PHE A 1 1137 ? -24.484 49.469 23.188 1 43.5 1137 PHE A CA 1
ATOM 8831 C C . PHE A 1 1137 ? -24.391 50.562 24.266 1 43.5 1137 PHE A C 1
ATOM 8833 O O . PHE A 1 1137 ? -25.391 50.906 24.875 1 43.5 1137 PHE A O 1
ATOM 8840 N N . ALA A 1 1138 ? -23.156 51.031 24.562 1 40.66 1138 ALA A N 1
ATOM 8841 C CA . ALA A 1 1138 ? -23.016 52.188 25.438 1 40.66 1138 ALA A CA 1
ATOM 8842 C C . ALA A 1 1138 ? -23.672 53.406 24.828 1 40.66 1138 ALA A C 1
ATOM 8844 O O . ALA A 1 1138 ? -24.312 54.188 25.531 1 40.66 1138 ALA A O 1
ATOM 8845 N N . ALA A 1 1139 ? -23.438 53.594 23.531 1 39.78 1139 ALA A N 1
ATOM 8846 C CA . ALA A 1 1139 ? -24.172 54.656 22.875 1 39.78 1139 ALA A CA 1
ATOM 8847 C C . ALA A 1 1139 ? -25.672 54.406 22.906 1 39.78 1139 ALA A C 1
ATOM 8849 O O . ALA A 1 1139 ? -26.453 55.344 23.172 1 39.78 1139 ALA A O 1
ATOM 8850 N N . ASN A 1 1140 ? -26.016 53.219 22.594 1 43.94 1140 ASN A N 1
ATOM 8851 C CA . ASN A 1 1140 ? -27.438 52.906 22.703 1 43.94 1140 ASN A CA 1
ATOM 8852 C C . ASN A 1 1140 ? -27.922 52.969 24.141 1 43.94 1140 ASN A C 1
ATOM 8854 O O . ASN A 1 1140 ? -29.031 53.438 24.422 1 43.94 1140 ASN A O 1
ATOM 8858 N N . LYS A 1 1141 ? -27.141 52.438 25.031 1 44.53 1141 LYS A N 1
ATOM 8859 C CA . LYS A 1 1141 ? -27.516 52.625 26.422 1 44.53 1141 LYS A CA 1
ATOM 8860 C C . LYS A 1 1141 ? -27.5 54.094 26.797 1 44.53 1141 LYS A C 1
ATOM 8862 O O . LYS A 1 1141 ? -28.344 54.562 27.578 1 44.53 1141 LYS A O 1
ATOM 8867 N N . ARG A 1 1142 ? -26.469 54.875 26.391 1 42.72 1142 ARG A N 1
ATOM 8868 C CA . ARG A 1 1142 ? -26.453 56.312 26.656 1 42.72 1142 ARG A CA 1
ATOM 8869 C C . ARG A 1 1142 ? -27.625 57 25.969 1 42.72 1142 ARG A C 1
ATOM 8871 O O . ARG A 1 1142 ? -28.203 57.938 26.516 1 42.72 1142 ARG A O 1
ATOM 8878 N N . TYR A 1 1143 ? -27.812 56.625 24.688 1 40.5 1143 TYR A N 1
ATOM 8879 C CA . TYR A 1 1143 ? -28.969 57.25 24.062 1 40.5 1143 TYR A CA 1
ATOM 8880 C C . TYR A 1 1143 ? -30.25 56.5 24.359 1 40.5 1143 TYR A C 1
ATOM 8882 O O . TYR A 1 1143 ? -31.328 56.844 23.859 1 40.5 1143 TYR A O 1
ATOM 8890 N N . ALA A 1 1144 ? -30.172 55.531 25.125 1 41.22 1144 ALA A N 1
ATOM 8891 C CA . ALA A 1 1144 ? -31.359 54.812 25.609 1 41.22 1144 ALA A CA 1
ATOM 8892 C C . ALA A 1 1144 ? -32.125 55.656 26.625 1 41.22 1144 ALA A C 1
ATOM 8894 O O . ALA A 1 1144 ? -31.547 56.094 27.625 1 41.22 1144 ALA A O 1
ATOM 8895 N N . GLY A 1 1145 ? -33.281 56.281 26.312 1 42.91 1145 GLY A N 1
ATOM 8896 C CA . GLY A 1 1145 ? -34.188 57.25 26.891 1 42.91 1145 GLY A CA 1
ATOM 8897 C C . GLY A 1 1145 ? -34.188 58.594 26.203 1 42.91 1145 GLY A C 1
ATOM 8898 O O . GLY A 1 1145 ? -35.031 59.438 26.469 1 42.91 1145 GLY A O 1
ATOM 8899 N N . THR A 1 1146 ? -32.969 59.094 25.641 1 40.84 1146 THR A N 1
ATOM 8900 C CA . THR A 1 1146 ? -33 60.406 25 1 40.84 1146 THR A CA 1
ATOM 8901 C C . THR A 1 1146 ? -33.5 60.281 23.547 1 40.84 1146 THR A C 1
ATOM 8903 O O . THR A 1 1146 ? -33.562 59.188 23 1 40.84 1146 THR A O 1
ATOM 8906 N N . GLU A 1 1147 ? -34.031 61.469 22.906 1 42.72 1147 GLU A N 1
ATOM 8907 C CA . GLU A 1 1147 ? -34.625 61.625 21.578 1 42.72 1147 GLU A CA 1
ATOM 8908 C C . GLU A 1 1147 ? -33.719 61.062 20.5 1 42.72 1147 GLU A C 1
ATOM 8910 O O . GLU A 1 1147 ? -34.188 60.594 19.469 1 42.72 1147 GLU A O 1
ATOM 8915 N N . ARG A 1 1148 ? -32.438 61.156 20.484 1 42.75 1148 ARG A N 1
ATOM 8916 C CA . ARG A 1 1148 ? -31.516 60.781 19.438 1 42.75 1148 ARG A CA 1
ATOM 8917 C C . ARG A 1 1148 ? -31.422 59.281 19.297 1 42.75 1148 ARG A C 1
ATOM 8919 O O . ARG A 1 1148 ? -30.844 58.75 18.344 1 42.75 1148 ARG A O 1
ATOM 8926 N N . GLU A 1 1149 ? -31.781 58.5 20.188 1 41.97 1149 GLU A N 1
ATOM 8927 C CA . GLU A 1 1149 ? -31.891 57.031 20.031 1 41.97 1149 GLU A CA 1
ATOM 8928 C C . GLU A 1 1149 ? -32.688 56.688 18.781 1 41.97 1149 GLU A C 1
ATOM 8930 O O . GLU A 1 1149 ? -32.406 55.719 18.109 1 41.97 1149 GLU A O 1
ATOM 8935 N N . ARG A 1 1150 ? -33.781 57.406 18.406 1 39.06 1150 ARG A N 1
ATOM 8936 C CA . ARG A 1 1150 ? -34.625 57.188 17.219 1 39.06 1150 ARG A CA 1
ATOM 8937 C C . ARG A 1 1150 ? -33.781 57.344 15.953 1 39.06 1150 ARG A C 1
ATOM 8939 O O . ARG A 1 1150 ? -34 56.625 14.977 1 39.06 1150 ARG A O 1
ATOM 8946 N N . LEU A 1 1151 ? -32.875 58.312 15.859 1 38.59 1151 LEU A N 1
ATOM 8947 C CA . LEU A 1 1151 ? -32.219 58.594 14.594 1 38.59 1151 LEU A CA 1
ATOM 8948 C C . LEU A 1 1151 ? -31.219 57.5 14.25 1 38.59 1151 LEU A C 1
ATOM 8950 O O . LEU A 1 1151 ? -31.016 57.188 13.07 1 38.59 1151 LEU A O 1
ATOM 8954 N N . LEU A 1 1152 ? -30.422 56.938 15.133 1 35.25 1152 LEU A N 1
ATOM 8955 C CA . LEU A 1 1152 ? -29.422 55.938 14.758 1 35.25 1152 LEU A CA 1
ATOM 8956 C C . LEU A 1 1152 ? -30.094 54.625 14.398 1 35.25 1152 LEU A C 1
ATOM 8958 O O . LEU A 1 1152 ? -29.5 53.781 13.703 1 35.25 1152 LEU A O 1
ATOM 8962 N N . ASN A 1 1153 ? -31.219 54.281 14.984 1 35.09 1153 ASN A N 1
ATOM 8963 C CA . ASN A 1 1153 ? -31.875 53.031 14.57 1 35.09 1153 ASN A CA 1
ATOM 8964 C C . ASN A 1 1153 ? -32.688 53.25 13.289 1 35.09 1153 ASN A C 1
ATOM 8966 O O . ASN A 1 1153 ? -33.375 52.312 12.836 1 35.09 1153 ASN A O 1
ATOM 8970 N N . PHE A 1 1154 ? -33.125 54.5 12.922 1 30.73 1154 PHE A N 1
ATOM 8971 C CA . PHE A 1 1154 ? -33.688 54.656 11.594 1 30.73 1154 PHE A CA 1
ATOM 8972 C C . PHE A 1 1154 ? -32.594 54.875 10.547 1 30.73 1154 PHE A C 1
ATOM 8974 O O . PHE A 1 1154 ? -31.688 55.688 10.742 1 30.73 1154 PHE A O 1
ATOM 8981 N N . MET B 1 1 ? 19.75 -72.75 -36.969 1 21.08 1 MET B N 1
ATOM 8982 C CA . MET B 1 1 ? 19.328 -72.938 -35.594 1 21.08 1 MET B CA 1
ATOM 8983 C C . MET B 1 1 ? 20.328 -72.312 -34.625 1 21.08 1 MET B C 1
ATOM 8985 O O . MET B 1 1 ? 21.5 -72.75 -34.594 1 21.08 1 MET B O 1
ATOM 8989 N N . CYS B 1 2 ? 20.219 -70.938 -34.531 1 24.83 2 CYS B N 1
ATOM 8990 C CA . CYS B 1 2 ? 21.203 -70.062 -33.875 1 24.83 2 CYS B CA 1
ATOM 8991 C C . CYS B 1 2 ? 21.375 -70.438 -32.406 1 24.83 2 CYS B C 1
ATOM 8993 O O . CYS B 1 2 ? 20.422 -70.312 -31.641 1 24.83 2 CYS B O 1
ATOM 8995 N N . SER B 1 3 ? 22.109 -71.438 -32.094 1 26.67 3 SER B N 1
ATOM 8996 C CA . SER B 1 3 ? 22.469 -72.125 -30.844 1 26.67 3 SER B CA 1
ATOM 8997 C C . SER B 1 3 ? 23.188 -71.188 -29.891 1 26.67 3 SER B C 1
ATOM 8999 O O . SER B 1 3 ? 24.328 -70.812 -30.141 1 26.67 3 SER B O 1
ATOM 9001 N N . VAL B 1 4 ? 22.547 -70.125 -29.344 1 30.47 4 VAL B N 1
ATOM 9002 C CA . VAL B 1 4 ? 23.156 -69.312 -28.312 1 30.47 4 VAL B CA 1
ATOM 9003 C C . VAL B 1 4 ? 23.609 -70.188 -27.141 1 30.47 4 VAL B C 1
ATOM 9005 O O . VAL B 1 4 ? 22.797 -70.938 -26.562 1 30.47 4 VAL B O 1
ATOM 9008 N N . SER B 1 5 ? 24.828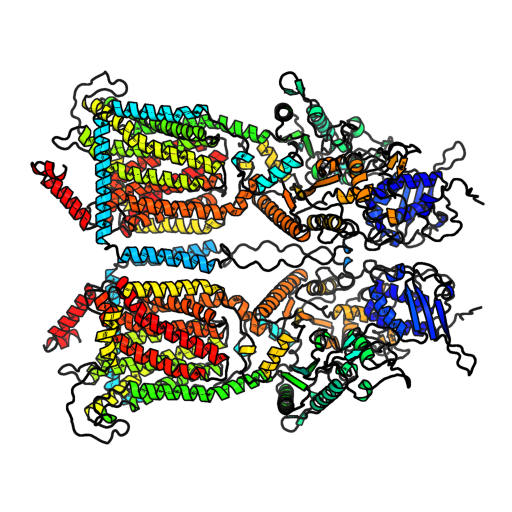 -70.625 -27.141 1 27.94 5 SER B N 1
ATOM 9009 C CA . SER B 1 5 ? 25.438 -71.438 -26.094 1 27.94 5 SER B CA 1
ATOM 9010 C C . SER B 1 5 ? 25.203 -70.812 -24.719 1 27.94 5 SER B C 1
ATOM 9012 O O . SER B 1 5 ? 25.062 -69.625 -24.594 1 27.94 5 SER B O 1
ATOM 9014 N N . HIS B 1 6 ? 24.625 -71.5 -23.641 1 30.53 6 HIS B N 1
ATOM 9015 C CA . HIS B 1 6 ? 24.266 -71.375 -22.234 1 30.53 6 HIS B CA 1
ATOM 9016 C C . HIS B 1 6 ? 25.359 -70.625 -21.453 1 30.53 6 HIS B C 1
ATOM 9018 O O . HIS B 1 6 ? 25.125 -70.188 -20.328 1 30.53 6 HIS B O 1
ATOM 9024 N N . ALA B 1 7 ? 26.641 -70.938 -21.672 1 29.45 7 ALA B N 1
ATOM 9025 C CA . ALA B 1 7 ? 27.672 -70.75 -20.656 1 29.45 7 ALA B CA 1
ATOM 9026 C C . ALA B 1 7 ? 27.75 -69.25 -20.266 1 29.45 7 ALA B C 1
ATOM 9028 O O . ALA B 1 7 ? 27.938 -68.938 -19.094 1 29.45 7 ALA B O 1
ATOM 9029 N N . LEU B 1 8 ? 28.156 -68.438 -21.094 1 30.02 8 LEU B N 1
ATOM 9030 C CA . LEU B 1 8 ? 28.719 -67.125 -20.688 1 30.02 8 LEU B CA 1
ATOM 9031 C C . LEU B 1 8 ? 27.609 -66.188 -20.266 1 30.02 8 LEU B C 1
ATOM 9033 O O . LEU B 1 8 ? 27.844 -65 -20.125 1 30.02 8 LEU B O 1
ATOM 9037 N N . LEU B 1 9 ? 26.203 -66.562 -20.422 1 30.83 9 LEU B N 1
ATOM 9038 C CA . LEU B 1 9 ? 25.297 -65.5 -19.906 1 30.83 9 LEU B CA 1
ATOM 9039 C C . LEU B 1 9 ? 25.469 -65.375 -18.406 1 30.83 9 LEU B C 1
ATOM 9041 O O . LEU B 1 9 ? 25.188 -66.312 -17.641 1 30.83 9 LEU B O 1
ATOM 9045 N N . SER B 1 10 ? 26.562 -64.875 -17.953 1 31.55 10 SER B N 1
ATOM 9046 C CA . SER B 1 10 ? 26.578 -64.625 -16.516 1 31.55 10 SER B CA 1
ATOM 9047 C C . SER B 1 10 ? 25.219 -64.125 -16.031 1 31.55 10 SER B C 1
ATOM 9049 O O . SER B 1 10 ? 24.516 -63.406 -16.734 1 31.55 10 SER B O 1
ATOM 9051 N N . GLN B 1 11 ? 24.469 -64.938 -15.211 1 29.89 11 GLN B N 1
ATOM 9052 C CA . GLN B 1 11 ? 23.141 -65 -14.633 1 29.89 11 GLN B CA 1
ATOM 9053 C C . GLN B 1 11 ? 22.609 -63.594 -14.297 1 29.89 11 GLN B C 1
ATOM 9055 O O . GLN B 1 11 ? 21.438 -63.312 -14.516 1 29.89 11 GLN B O 1
ATOM 9060 N N . ASN B 1 12 ? 23.344 -62.844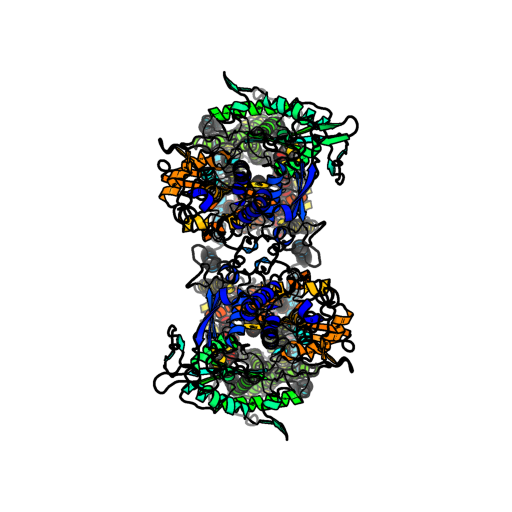 -13.453 1 32.5 12 ASN B N 1
ATOM 9061 C CA . ASN B 1 12 ? 22.75 -61.781 -12.625 1 32.5 12 ASN B CA 1
ATOM 9062 C C . ASN B 1 12 ? 22.359 -60.562 -13.461 1 32.5 12 ASN B C 1
ATOM 9064 O O . ASN B 1 12 ? 21.344 -59.938 -13.195 1 32.5 12 ASN B O 1
ATOM 9068 N N . GLN B 1 13 ? 23.25 -60.094 -14.258 1 33.94 13 GLN B N 1
ATOM 9069 C CA . GLN B 1 13 ? 23.062 -58.75 -14.789 1 33.94 13 GLN B CA 1
ATOM 9070 C C . GLN B 1 13 ? 21.984 -58.75 -15.867 1 33.94 13 GLN B C 1
ATOM 9072 O O . GLN B 1 13 ? 21.25 -57.75 -16.016 1 33.94 13 GLN B O 1
ATOM 9077 N N . VAL B 1 14 ? 21.922 -59.781 -16.703 1 34.62 14 VAL B N 1
ATOM 9078 C CA . VAL B 1 14 ? 20.906 -59.844 -17.75 1 34.62 14 VAL B CA 1
ATOM 9079 C C . VAL B 1 14 ? 19.531 -60.094 -17.125 1 34.62 14 VAL B C 1
ATOM 9081 O O . VAL B 1 14 ? 18.5 -59.969 -17.797 1 34.62 14 VAL B O 1
ATOM 9084 N N . ARG B 1 15 ? 19.453 -60.625 -15.977 1 34 15 ARG B N 1
ATOM 9085 C CA . ARG B 1 15 ? 18.172 -60.875 -15.328 1 34 15 ARG B CA 1
ATOM 9086 C C . ARG B 1 15 ? 17.438 -59.562 -15.039 1 34 15 ARG B C 1
ATOM 9088 O O . ARG B 1 15 ? 16.203 -59.562 -14.953 1 34 15 ARG B O 1
ATOM 9095 N N . SER B 1 16 ? 18.219 -58.625 -14.656 1 36.06 16 SER B N 1
ATOM 9096 C CA . SER B 1 16 ? 17.484 -57.406 -14.328 1 36.06 16 SER B CA 1
ATOM 9097 C C . SER B 1 16 ? 16.766 -56.844 -15.555 1 36.06 16 SER B C 1
ATOM 9099 O O . SER B 1 16 ? 15.898 -56 -15.43 1 36.06 16 SER B O 1
ATOM 9101 N N . TRP B 1 17 ? 17.359 -57.062 -16.656 1 36.28 17 TRP B N 1
ATOM 9102 C CA . TRP B 1 17 ? 16.641 -56.625 -17.844 1 36.28 17 TRP B CA 1
ATOM 9103 C C . TRP B 1 17 ? 15.43 -57.5 -18.109 1 36.28 17 TRP B C 1
ATOM 9105 O O . TRP B 1 17 ? 14.734 -57.312 -19.109 1 36.28 17 TRP B O 1
ATOM 9115 N N . LYS B 1 18 ? 15.453 -58.812 -17.516 1 36 18 LYS B N 1
ATOM 9116 C CA . LYS B 1 18 ? 14.547 -59.938 -17.719 1 36 18 LYS B CA 1
ATOM 9117 C C . LYS B 1 18 ? 13.141 -59.594 -17.234 1 36 18 LYS B C 1
ATOM 9119 O O . LYS B 1 18 ? 12.305 -60.469 -17.047 1 36 18 LYS B O 1
ATOM 9124 N N . LEU B 1 19 ? 12.883 -58.469 -16.656 1 34.06 19 LEU B N 1
ATOM 9125 C CA . LEU B 1 19 ? 11.508 -58.656 -16.203 1 34.06 19 LEU B CA 1
ATOM 9126 C C . LEU B 1 19 ? 10.633 -59.219 -17.312 1 34.06 19 LEU B C 1
ATOM 9128 O O . LEU B 1 19 ? 9.438 -59.438 -17.125 1 34.06 19 LEU B O 1
ATOM 9132 N N . TYR B 1 20 ? 10.781 -58.906 -18.609 1 31.5 20 TYR B N 1
ATOM 9133 C CA . TYR B 1 20 ? 9.688 -59.562 -19.344 1 31.5 20 TYR B CA 1
ATOM 9134 C C . TYR B 1 20 ? 9.836 -61.062 -19.328 1 31.5 20 TYR B C 1
ATOM 9136 O O . TYR B 1 20 ? 10.945 -61.594 -19.328 1 31.5 20 TYR B O 1
ATOM 9144 N N . ARG B 1 21 ? 8.852 -61.875 -18.891 1 35.34 21 ARG B N 1
ATOM 9145 C CA . ARG B 1 21 ? 8.492 -63.281 -18.984 1 35.34 21 ARG B CA 1
ATOM 9146 C C . ARG B 1 21 ? 8.961 -63.906 -20.312 1 35.34 21 ARG B C 1
ATOM 9148 O O . ARG B 1 21 ? 8.477 -64.938 -20.719 1 35.34 21 ARG B O 1
ATOM 9155 N N . VAL B 1 22 ? 9.617 -63.219 -21.266 1 30.7 22 VAL B N 1
ATOM 9156 C CA . VAL B 1 22 ? 9.711 -64.188 -22.375 1 30.7 22 VAL B CA 1
ATOM 9157 C C . VAL B 1 22 ? 10.523 -65.375 -21.938 1 30.7 22 VAL B C 1
ATOM 9159 O O . VAL B 1 22 ? 11.477 -65.25 -21.156 1 30.7 22 VAL B O 1
ATOM 9162 N N . SER B 1 23 ? 10.102 -66.688 -22.094 1 31.44 23 SER B N 1
ATOM 9163 C CA . SER B 1 23 ? 10.82 -67.938 -22.266 1 31.44 23 SER B CA 1
ATOM 9164 C C . SER B 1 23 ? 12.219 -67.75 -22.812 1 31.44 23 SER B C 1
ATOM 9166 O O . SER B 1 23 ? 12.562 -66.625 -23.203 1 31.44 23 SER B O 1
ATOM 9168 N N . VAL B 1 24 ? 12.719 -68.812 -23.766 1 33.66 24 VAL B N 1
ATOM 9169 C CA . VAL B 1 24 ? 13.961 -68.938 -24.531 1 33.66 24 VAL B CA 1
ATOM 9170 C C . VAL B 1 24 ? 14.203 -67.625 -25.312 1 33.66 24 VAL B C 1
ATOM 9172 O O . VAL B 1 24 ? 13.477 -67.312 -26.25 1 33.66 24 VAL B O 1
ATOM 9175 N N . CYS B 1 25 ? 14.336 -66.562 -24.891 1 36.47 25 CYS B N 1
ATOM 9176 C CA . CYS B 1 25 ? 14.547 -65.25 -25.562 1 36.47 25 CYS B CA 1
ATOM 9177 C C . CYS B 1 25 ? 15.641 -65.375 -26.609 1 36.47 25 CYS B C 1
ATOM 9179 O O . CYS B 1 25 ? 16.812 -65.562 -26.281 1 36.47 25 CYS B O 1
ATOM 9181 N N . VAL B 1 26 ? 15.453 -66 -27.719 1 45.28 26 VAL B N 1
ATOM 9182 C CA . VAL B 1 26 ? 16.281 -66 -28.906 1 45.28 26 VAL B CA 1
ATOM 9183 C C . VAL B 1 26 ? 16.625 -64.562 -29.312 1 45.28 26 VAL B C 1
ATOM 9185 O O . VAL B 1 26 ? 15.734 -63.75 -29.625 1 45.28 26 VAL B O 1
ATOM 9188 N N . LEU B 1 27 ? 17.609 -63.781 -28.75 1 53.81 27 LEU B N 1
ATOM 9189 C CA . LEU B 1 27 ? 18.188 -62.531 -29.156 1 53.81 27 LEU B CA 1
ATOM 9190 C C . LEU B 1 27 ? 18.969 -62.656 -30.453 1 53.81 27 LEU B C 1
ATOM 9192 O O . LEU B 1 27 ? 19.531 -63.719 -30.734 1 53.81 27 LEU B O 1
ATOM 9196 N N . CYS B 1 28 ? 18.719 -61.875 -31.469 1 60.81 28 CYS B N 1
ATOM 9197 C CA . CYS B 1 28 ? 19.406 -61.906 -32.75 1 60.81 28 CYS B CA 1
ATOM 9198 C C . CYS B 1 28 ? 20.75 -61.188 -32.656 1 60.81 28 CYS B C 1
ATOM 9200 O O . CYS B 1 28 ? 21.391 -60.938 -33.688 1 60.81 28 CYS B O 1
ATOM 9202 N N . CYS B 1 29 ? 21.156 -60.781 -31.453 1 64 29 CYS B N 1
ATOM 9203 C CA . CYS B 1 29 ? 22.422 -60.062 -31.391 1 64 29 CYS B CA 1
ATOM 9204 C C . CYS B 1 29 ? 23.5 -60.906 -30.734 1 64 29 CYS B C 1
ATOM 9206 O O . CYS B 1 29 ? 23.188 -61.844 -30.016 1 64 29 CYS B O 1
ATOM 9208 N N . ASP B 1 30 ? 24.672 -60.812 -31.25 1 64.62 30 ASP B N 1
ATOM 9209 C CA . ASP B 1 30 ? 25.812 -61.531 -30.672 1 64.62 30 ASP B CA 1
ATOM 9210 C C . ASP B 1 30 ? 26.234 -60.906 -29.344 1 64.62 30 ASP B C 1
ATOM 9212 O O . ASP B 1 30 ? 25.75 -59.812 -28.984 1 64.62 30 ASP B O 1
ATOM 9216 N N . VAL B 1 31 ? 26.781 -61.531 -28.562 1 63.28 31 VAL B N 1
ATOM 9217 C CA . VAL B 1 31 ? 27.234 -61.125 -27.25 1 63.28 31 VAL B CA 1
ATOM 9218 C C . VAL B 1 31 ? 28.047 -59.844 -27.375 1 63.28 31 VAL B C 1
ATOM 9220 O O . VAL B 1 31 ? 27.953 -58.938 -26.516 1 63.28 31 VAL B O 1
ATOM 9223 N N . GLN B 1 32 ? 28.766 -59.719 -28.438 1 63.19 32 GLN B N 1
ATOM 9224 C CA . GLN B 1 32 ? 29.578 -58.531 -28.625 1 63.19 32 GLN B CA 1
ATOM 9225 C C . GLN B 1 32 ? 28.688 -57.312 -28.891 1 63.19 32 GLN B C 1
ATOM 9227 O O . GLN B 1 32 ? 28.969 -56.219 -28.406 1 63.19 32 GLN B O 1
ATOM 9232 N N . GLN B 1 33 ? 27.625 -57.625 -29.609 1 68.12 33 GLN B N 1
ATOM 9233 C CA . GLN B 1 33 ? 26.703 -56.531 -29.875 1 68.12 33 GLN B CA 1
ATOM 9234 C C . GLN B 1 33 ? 25.984 -56.094 -28.609 1 68.12 33 GLN B C 1
ATOM 9236 O O . GLN B 1 33 ? 25.734 -54.875 -28.422 1 68.12 33 GLN B O 1
ATOM 9241 N N . LEU B 1 34 ? 25.766 -57 -27.859 1 68.56 34 LEU B N 1
ATOM 9242 C CA . LEU B 1 34 ? 25.109 -56.656 -26.609 1 68.56 34 LEU B CA 1
ATOM 9243 C C . LEU B 1 34 ? 26.047 -55.875 -25.688 1 68.56 34 LEU B C 1
ATOM 9245 O O . LEU B 1 34 ? 25.609 -54.938 -25.016 1 68.56 34 LEU B O 1
ATOM 9249 N N . HIS B 1 35 ? 27.25 -56.25 -25.688 1 65.62 35 HIS B N 1
ATOM 9250 C CA . HIS B 1 35 ? 28.219 -55.531 -24.891 1 65.62 35 HIS B CA 1
ATOM 9251 C C . HIS B 1 35 ? 28.391 -54.094 -25.438 1 65.62 35 HIS B C 1
ATOM 9253 O O . HIS B 1 35 ? 28.516 -53.156 -24.656 1 65.62 35 HIS B O 1
ATOM 9259 N N . THR B 1 36 ? 28.312 -54.031 -26.703 1 66.69 36 THR B N 1
ATOM 9260 C CA . THR B 1 36 ? 28.438 -52.719 -27.312 1 66.69 36 THR B CA 1
ATOM 9261 C C . THR B 1 36 ? 27.219 -51.844 -27.016 1 66.69 36 THR B C 1
ATOM 9263 O O . THR B 1 36 ? 27.344 -50.656 -26.75 1 66.69 36 THR B O 1
ATOM 9266 N N . LEU B 1 37 ? 26.156 -52.5 -27.062 1 71.06 37 LEU B N 1
ATOM 9267 C CA . LEU B 1 37 ? 24.938 -51.781 -26.75 1 71.06 37 LEU B CA 1
ATOM 9268 C C . LEU B 1 37 ? 24.922 -51.312 -25.297 1 71.06 37 LEU B C 1
ATOM 9270 O O . LEU B 1 37 ? 24.562 -50.156 -25 1 71.06 37 LEU B O 1
ATOM 9274 N N . LYS B 1 38 ? 25.25 -52.188 -24.516 1 67.31 38 LYS B N 1
ATOM 9275 C CA . LYS B 1 38 ? 25.328 -51.812 -23.109 1 67.31 38 LYS B CA 1
ATOM 9276 C C . LYS B 1 38 ? 26.312 -50.688 -22.875 1 67.31 38 LYS B C 1
ATOM 9278 O O . LYS B 1 38 ? 26.031 -49.75 -22.109 1 67.31 38 LYS B O 1
ATOM 9283 N N . GLY B 1 39 ? 27.375 -50.781 -23.453 1 62.34 39 GLY B N 1
ATOM 9284 C CA . GLY B 1 39 ? 28.375 -49.75 -23.328 1 62.34 39 GLY B CA 1
ATOM 9285 C C . GLY B 1 39 ? 27.906 -48.406 -23.891 1 62.34 39 GLY B C 1
ATOM 9286 O O . GLY B 1 39 ? 28.156 -47.375 -23.281 1 62.34 39 GLY B O 1
ATOM 9287 N N . SER B 1 40 ? 27.141 -48.469 -24.938 1 65.06 40 SER B N 1
ATOM 9288 C CA . SER B 1 40 ? 26.688 -47.25 -25.578 1 65.06 40 SER B CA 1
ATOM 9289 C C . SER B 1 40 ? 25.547 -46.594 -24.812 1 65.06 40 SER B C 1
ATOM 9291 O O . SER B 1 40 ? 25.328 -45.375 -24.906 1 65.06 40 SER B O 1
ATOM 9293 N N . LEU B 1 41 ? 24.938 -47.375 -24.047 1 67.38 41 LEU B N 1
ATOM 9294 C CA . LEU B 1 41 ? 23.766 -46.844 -23.344 1 67.38 41 LEU B CA 1
ATOM 9295 C C . LEU B 1 41 ? 24.141 -46.375 -21.938 1 67.38 41 LEU B C 1
ATOM 9297 O O . LEU B 1 41 ? 23.297 -45.875 -21.203 1 67.38 41 LEU B O 1
ATOM 9301 N N . GLN B 1 42 ? 25.281 -46.5 -21.578 1 63.31 42 GLN B N 1
ATOM 9302 C CA . GLN B 1 42 ? 25.688 -46.094 -20.234 1 63.31 42 GLN B CA 1
ATOM 9303 C C . GLN B 1 42 ? 25.578 -44.562 -20.062 1 63.31 42 GLN B C 1
ATOM 9305 O O . GLN B 1 42 ? 25.141 -44.094 -19.016 1 63.31 42 GLN B O 1
ATOM 9310 N N . LEU B 1 43 ? 25.938 -43.875 -21.062 1 62.66 43 LEU B N 1
ATOM 9311 C CA . LEU B 1 43 ? 25.891 -42.406 -20.953 1 62.66 43 LEU B CA 1
ATOM 9312 C C . LEU B 1 43 ? 24.453 -41.938 -20.969 1 62.66 43 LEU B C 1
ATOM 9314 O O . LEU B 1 43 ? 24.062 -41.125 -20.109 1 62.66 43 LEU B O 1
ATOM 9318 N N . PRO B 1 44 ? 23.703 -42.406 -21.922 1 64.81 44 PRO B N 1
ATOM 9319 C CA . PRO B 1 44 ? 22.297 -42 -21.844 1 64.81 44 PRO B CA 1
ATOM 9320 C C . PRO B 1 44 ? 21.625 -42.375 -20.531 1 64.81 44 PRO B C 1
ATOM 9322 O O . PRO B 1 44 ? 20.75 -41.688 -20.047 1 64.81 44 PRO B O 1
ATOM 9325 N N . LEU B 1 45 ? 22.016 -43.438 -20.062 1 68.56 45 LEU B N 1
ATOM 9326 C CA . LEU B 1 45 ? 21.484 -43.844 -18.766 1 68.56 45 LEU B CA 1
ATOM 9327 C C . LEU B 1 45 ? 21.781 -42.812 -17.688 1 68.56 45 LEU B C 1
ATOM 9329 O O . LEU B 1 45 ? 20.922 -42.5 -16.875 1 68.56 45 LEU B O 1
ATOM 9333 N N . GLN B 1 46 ? 22.891 -42.344 -17.766 1 62.34 46 GLN B N 1
ATOM 9334 C CA . GLN B 1 46 ? 23.281 -41.375 -16.766 1 62.34 46 GLN B CA 1
ATOM 9335 C C . GLN B 1 46 ? 22.484 -40.094 -16.922 1 62.34 46 GLN B C 1
ATOM 9337 O O . GLN B 1 46 ? 22.156 -39.438 -15.922 1 62.34 46 GLN B O 1
ATOM 9342 N N . PHE B 1 47 ? 22.109 -39.781 -18.062 1 63.56 47 PHE B N 1
ATOM 9343 C CA . PHE B 1 47 ? 21.406 -38.531 -18.297 1 63.56 47 PHE B CA 1
ATOM 9344 C C . PHE B 1 47 ? 19.906 -38.719 -18.094 1 63.56 47 PHE B C 1
ATOM 9346 O O . PHE B 1 47 ? 19.219 -37.781 -17.641 1 63.56 47 PHE B O 1
ATOM 9353 N N . LEU B 1 48 ? 19.438 -39.844 -18.484 1 63.19 48 LEU B N 1
ATOM 9354 C CA . LEU B 1 48 ? 18 -40.062 -18.438 1 63.19 48 LEU B CA 1
ATOM 9355 C C . LEU B 1 48 ? 17.594 -40.875 -17.219 1 63.19 48 LEU B C 1
ATOM 9357 O O . LEU B 1 48 ? 16.422 -41.219 -17.062 1 63.19 48 LEU B O 1
ATOM 9361 N N . SER B 1 49 ? 18.562 -41.125 -16.422 1 62.88 49 SER B N 1
ATOM 9362 C CA . SER B 1 49 ? 18.281 -41.969 -15.266 1 62.88 49 SER B CA 1
ATOM 9363 C C . SER B 1 49 ? 17.328 -41.25 -14.297 1 62.88 49 SER B C 1
ATOM 9365 O O . SER B 1 49 ? 16.703 -41.906 -13.461 1 62.88 49 SER B O 1
ATOM 9367 N N . ARG B 1 50 ? 17.281 -39.906 -14.516 1 65.38 50 ARG B N 1
ATOM 9368 C CA . ARG B 1 50 ? 16.406 -39.188 -13.609 1 65.38 50 ARG B CA 1
ATOM 9369 C C . ARG B 1 50 ? 14.938 -39.531 -13.852 1 65.38 50 ARG B C 1
ATOM 9371 O O . ARG B 1 50 ? 14.117 -39.438 -12.938 1 65.38 50 ARG B O 1
ATOM 9378 N N . CYS B 1 51 ? 14.773 -39.812 -15.023 1 66.94 51 CYS B N 1
ATOM 9379 C CA . CYS B 1 51 ? 13.445 -40.281 -15.375 1 66.94 51 CYS B CA 1
ATOM 9380 C C . CYS B 1 51 ? 13.508 -41.719 -15.883 1 66.94 51 CYS B C 1
ATOM 9382 O O . CYS B 1 51 ? 13.758 -41.969 -17.062 1 66.94 51 CYS B O 1
ATOM 9384 N N . PRO B 1 52 ? 13.352 -42.688 -14.969 1 72.06 52 PRO B N 1
ATOM 9385 C CA . PRO B 1 52 ? 13.477 -44.094 -15.344 1 72.06 52 PRO B CA 1
ATOM 9386 C C . PRO B 1 52 ? 12.578 -44.469 -16.516 1 72.06 52 PRO B C 1
ATOM 9388 O O . PRO B 1 52 ? 12.977 -45.281 -17.375 1 72.06 52 PRO B O 1
ATOM 9391 N N . ALA B 1 53 ? 11.508 -43.781 -16.609 1 73.44 53 ALA B N 1
ATOM 9392 C CA . ALA B 1 53 ? 10.617 -44.094 -17.734 1 73.44 53 ALA B CA 1
ATOM 9393 C C . ALA B 1 53 ? 11.234 -43.656 -19.047 1 73.44 53 ALA B C 1
ATOM 9395 O O . ALA B 1 53 ? 11.164 -44.406 -20.047 1 73.44 53 ALA B O 1
ATOM 9396 N N . CYS B 1 54 ? 11.898 -42.562 -19.016 1 70.75 54 CYS B N 1
ATOM 9397 C CA . CYS B 1 54 ? 12.539 -42.062 -20.234 1 70.75 54 CYS B CA 1
ATOM 9398 C C . CYS B 1 54 ? 13.688 -42.969 -20.656 1 70.75 54 CYS B C 1
ATOM 9400 O O . CYS B 1 54 ? 13.852 -43.25 -21.844 1 70.75 54 CYS B O 1
ATOM 9402 N N . PHE B 1 55 ? 14.406 -43.406 -19.734 1 74.38 55 PHE B N 1
ATOM 9403 C CA . PHE B 1 55 ? 15.531 -44.281 -20.047 1 74.38 55 PHE B CA 1
ATOM 9404 C C . PHE B 1 55 ? 15.039 -45.625 -20.547 1 74.38 55 PHE B C 1
ATOM 9406 O O . PHE B 1 55 ? 15.617 -46.219 -21.469 1 74.38 55 PHE B O 1
ATOM 9413 N N . PHE B 1 56 ? 14.07 -46.062 -19.922 1 75.06 56 PHE B N 1
ATOM 9414 C CA . PHE B 1 56 ? 13.508 -47.344 -20.359 1 75.06 56 PHE B CA 1
ATOM 9415 C C . PHE B 1 56 ? 13.031 -47.25 -21.797 1 75.06 56 PHE B C 1
ATOM 9417 O O . PHE B 1 56 ? 13.281 -48.156 -22.594 1 75.06 56 PHE B O 1
ATOM 9424 N N . ASN B 1 57 ? 12.414 -46.25 -22.094 1 74.31 57 ASN B N 1
ATOM 9425 C CA . ASN B 1 57 ? 11.922 -46.062 -23.453 1 74.31 57 ASN B CA 1
ATOM 9426 C C . ASN B 1 57 ? 13.07 -45.969 -24.453 1 74.31 57 ASN B C 1
ATOM 9428 O O . ASN B 1 57 ? 12.984 -46.469 -25.562 1 74.31 57 ASN B O 1
ATOM 9432 N N . LEU B 1 58 ? 14.078 -45.312 -24 1 75.44 58 LEU B N 1
ATOM 9433 C CA . LEU B 1 58 ? 15.266 -45.219 -24.859 1 75.44 58 LEU B CA 1
ATOM 9434 C C . LEU B 1 58 ? 15.914 -46.594 -25.047 1 75.44 58 LEU B C 1
ATOM 9436 O O . LEU B 1 58 ? 16.312 -46.938 -26.156 1 75.44 58 LEU B O 1
ATOM 9440 N N . MET B 1 59 ? 15.977 -47.25 -24 1 75.38 59 MET B N 1
ATOM 9441 C CA . MET B 1 59 ? 16.578 -48.594 -24.047 1 75.38 59 MET B CA 1
ATOM 9442 C C . MET B 1 59 ? 15.758 -49.5 -24.953 1 75.38 59 MET B C 1
ATOM 9444 O O . MET B 1 59 ? 16.328 -50.281 -25.719 1 75.38 59 MET B O 1
ATOM 9448 N N . ASN B 1 60 ? 14.539 -49.344 -24.875 1 74.94 60 ASN B N 1
ATOM 9449 C CA . ASN B 1 60 ? 13.672 -50.156 -25.719 1 74.94 60 ASN B CA 1
ATOM 9450 C C . ASN B 1 60 ? 13.867 -49.844 -27.188 1 74.94 60 ASN B C 1
ATOM 9452 O O . ASN B 1 60 ? 13.828 -50.75 -28.031 1 74.94 60 ASN B O 1
ATOM 9456 N N . LEU B 1 61 ? 14.039 -48.656 -27.391 1 76.19 61 LEU B N 1
ATOM 9457 C CA . LEU B 1 61 ? 14.281 -48.25 -28.766 1 76.19 61 LEU B CA 1
ATOM 9458 C C . LEU B 1 61 ? 15.531 -48.938 -29.328 1 76.19 61 LEU B C 1
ATOM 9460 O O . LEU B 1 61 ? 15.508 -49.5 -30.422 1 76.19 61 LEU B O 1
ATOM 9464 N N . PHE B 1 62 ? 16.578 -49 -28.562 1 74.5 62 PHE B N 1
ATOM 9465 C CA . PHE B 1 62 ? 17.859 -49.531 -29.047 1 74.5 62 PHE B CA 1
ATOM 9466 C C . PHE B 1 62 ? 17.891 -51.062 -28.953 1 74.5 62 PHE B C 1
ATOM 9468 O O . PHE B 1 62 ? 18.516 -51.719 -29.781 1 74.5 62 PHE B O 1
ATOM 9475 N N . CYS B 1 63 ? 17.312 -51.438 -27.938 1 74.31 63 CYS B N 1
ATOM 9476 C CA . CYS B 1 63 ? 17.281 -52.906 -27.812 1 74.31 63 CYS B CA 1
ATOM 9477 C C . CYS B 1 63 ? 16.5 -53.531 -28.969 1 74.31 63 CYS B C 1
ATOM 9479 O O . CYS B 1 63 ? 16.906 -54.562 -29.484 1 74.31 63 CYS B O 1
ATOM 9481 N N . GLU B 1 64 ? 15.469 -52.844 -29.391 1 76.81 64 GLU B N 1
ATOM 9482 C CA . GLU B 1 64 ? 14.695 -53.375 -30.516 1 76.81 64 GLU B CA 1
ATOM 9483 C C . GLU B 1 64 ? 15.445 -53.188 -31.828 1 76.81 64 GLU B C 1
ATOM 9485 O O . GLU B 1 64 ? 15.344 -54.031 -32.719 1 76.81 64 GLU B O 1
ATOM 9490 N N . LEU B 1 65 ? 16.156 -52.219 -31.828 1 77 65 LEU B N 1
ATOM 9491 C CA . LEU B 1 65 ? 16.938 -51.969 -33.031 1 77 65 LEU B CA 1
ATOM 9492 C C . LEU B 1 65 ? 18.062 -53 -33.188 1 77 65 LEU B C 1
ATOM 9494 O O . LEU B 1 65 ? 18.328 -53.469 -34.312 1 77 65 LEU B O 1
ATOM 9498 N N . THR B 1 66 ? 18.703 -53.344 -32.094 1 73.31 66 THR B N 1
ATOM 9499 C CA . THR B 1 66 ? 19.938 -54.094 -32.156 1 73.31 66 THR B CA 1
ATOM 9500 C C . THR B 1 66 ? 19.672 -55.594 -31.906 1 73.31 66 THR B C 1
ATOM 9502 O O . THR B 1 66 ? 20.297 -56.469 -32.531 1 73.31 66 THR B O 1
ATOM 9505 N N . CYS B 1 67 ? 18.828 -55.75 -30.969 1 69.88 67 CYS B N 1
ATOM 9506 C CA . CYS B 1 67 ? 18.797 -57.125 -30.484 1 69.88 67 CYS B CA 1
ATOM 9507 C C . CYS B 1 67 ? 17.453 -57.781 -30.75 1 69.88 67 CYS B C 1
ATOM 9509 O O . CYS B 1 67 ? 17.25 -58.969 -30.438 1 69.88 67 CYS B O 1
ATOM 9511 N N . SER B 1 68 ? 16.578 -57.156 -31.344 1 74.56 68 SER B N 1
ATOM 9512 C CA . SER B 1 68 ? 15.25 -57.719 -31.531 1 74.56 68 SER B CA 1
ATOM 9513 C C . SER B 1 68 ? 15.266 -58.844 -32.594 1 74.56 68 SER B C 1
ATOM 9515 O O . SER B 1 68 ? 15.898 -58.688 -33.625 1 74.56 68 SER B O 1
ATOM 9517 N N . PRO B 1 69 ? 14.836 -59.969 -32.312 1 69.31 69 PRO B N 1
ATOM 9518 C CA . PRO B 1 69 ? 14.734 -61.031 -33.344 1 69.31 69 PRO B CA 1
ATOM 9519 C C . PRO B 1 69 ? 13.789 -60.625 -34.469 1 69.31 69 PRO B C 1
ATOM 9521 O O . PRO B 1 69 ? 13.836 -61.25 -35.531 1 69.31 69 PRO B O 1
ATOM 9524 N N . LEU B 1 70 ? 13.062 -59.469 -34.25 1 73.25 70 LEU B N 1
ATOM 9525 C CA . LEU B 1 70 ? 12.125 -59.031 -35.281 1 73.25 70 LEU B CA 1
ATOM 9526 C C . LEU B 1 70 ? 12.688 -57.812 -36.031 1 73.25 70 LEU B C 1
ATOM 9528 O O . LEU B 1 70 ? 11.93 -57.062 -36.625 1 73.25 70 LEU B O 1
ATOM 9532 N N . GLN B 1 71 ? 13.914 -57.656 -36.094 1 74.12 71 GLN B N 1
ATOM 9533 C CA . GLN B 1 71 ? 14.578 -56.531 -36.719 1 74.12 71 GLN B CA 1
ATOM 9534 C C . GLN B 1 71 ? 14.188 -56.406 -38.188 1 74.12 71 GLN B C 1
ATOM 9536 O O . GLN B 1 71 ? 14.102 -55.281 -38.719 1 74.12 71 GLN B O 1
ATOM 9541 N N . SER B 1 72 ? 14.031 -57.594 -38.812 1 72.31 72 SER B N 1
ATOM 9542 C CA . SER B 1 72 ? 13.766 -57.594 -40.219 1 72.31 72 SER B CA 1
ATOM 9543 C C . SER B 1 72 ? 12.406 -56.969 -40.531 1 72.31 72 SER B C 1
ATOM 9545 O O . SER B 1 72 ? 12.164 -56.531 -41.656 1 72.31 72 SER B O 1
ATOM 9547 N N . LEU B 1 73 ? 11.695 -56.812 -39.469 1 76.62 73 LEU B N 1
ATOM 9548 C CA . LEU B 1 73 ? 10.352 -56.281 -39.688 1 76.62 73 LEU B CA 1
ATOM 9549 C C . LEU B 1 73 ? 10.367 -54.75 -39.719 1 76.62 73 LEU B C 1
ATOM 9551 O O . LEU B 1 73 ? 9.516 -54.125 -40.344 1 76.62 73 LEU B O 1
ATOM 9555 N N . PHE B 1 74 ? 11.312 -54.188 -39.062 1 78.38 74 PHE B N 1
ATOM 9556 C CA . PHE B 1 74 ? 11.219 -52.75 -38.938 1 78.38 74 PHE B CA 1
ATOM 9557 C C . PHE B 1 74 ? 12.531 -52.094 -39.344 1 78.38 74 PHE B C 1
ATOM 9559 O O . PHE B 1 74 ? 12.672 -50.875 -39.25 1 78.38 74 PHE B O 1
ATOM 9566 N N . MET B 1 75 ? 13.43 -52.844 -39.719 1 77.31 75 MET B N 1
ATOM 9567 C CA . MET B 1 75 ? 14.711 -52.281 -40.125 1 77.31 75 MET B CA 1
ATOM 9568 C C . MET B 1 75 ? 15.047 -52.688 -41.562 1 77.31 75 MET B C 1
ATOM 9570 O O . MET B 1 75 ? 14.93 -53.875 -41.906 1 77.31 75 MET B O 1
ATOM 9574 N N . ASN B 1 76 ? 15.266 -51.656 -42.344 1 77.12 76 ASN B N 1
ATOM 9575 C CA . ASN B 1 76 ? 15.672 -51.938 -43.719 1 77.12 76 ASN B CA 1
ATOM 9576 C C . ASN B 1 76 ? 17.062 -51.406 -44 1 77.12 76 ASN B C 1
ATOM 9578 O O . ASN B 1 76 ? 17.344 -50.219 -43.781 1 77.12 76 ASN B O 1
ATOM 9582 N N . GLY B 1 77 ? 18.016 -52.219 -44.344 1 67.69 77 GLY B N 1
ATOM 9583 C CA . GLY B 1 77 ? 19.344 -51.812 -44.781 1 67.69 77 GLY B CA 1
ATOM 9584 C C . GLY B 1 77 ? 19.344 -51.156 -46.156 1 67.69 77 GLY B C 1
ATOM 9585 O O . GLY B 1 77 ? 18.938 -51.812 -47.156 1 67.69 77 GLY B O 1
ATOM 9586 N N . THR B 1 78 ? 19.5 -49.875 -46.281 1 69.62 78 THR B N 1
ATOM 9587 C CA . THR B 1 78 ? 19.375 -49.156 -47.531 1 69.62 78 THR B CA 1
ATOM 9588 C C . THR B 1 78 ? 20.734 -49.062 -48.25 1 69.62 78 THR B C 1
ATOM 9590 O O . THR B 1 78 ? 20.797 -49.031 -49.469 1 69.62 78 THR B O 1
ATOM 9593 N N . GLN B 1 79 ? 21.812 -48.906 -47.469 1 68.25 79 GLN B N 1
ATOM 9594 C CA . GLN B 1 79 ? 23.094 -48.75 -48.156 1 68.25 79 GLN B CA 1
ATOM 9595 C C . GLN B 1 79 ? 24.094 -49.781 -47.625 1 68.25 79 GLN B C 1
ATOM 9597 O O . GLN B 1 79 ? 24.234 -50 -46.438 1 68.25 79 GLN B O 1
ATOM 9602 N N . PHE B 1 80 ? 24.672 -50.562 -48.625 1 64.62 80 PHE B N 1
ATOM 9603 C CA . PHE B 1 80 ? 25.641 -51.594 -48.344 1 64.62 80 PHE B CA 1
ATOM 9604 C C . PHE B 1 80 ? 27 -51.281 -48.969 1 64.62 80 PHE B C 1
ATOM 9606 O O . PHE B 1 80 ? 27.062 -50.656 -50.031 1 64.62 80 PHE B O 1
ATOM 9613 N N . THR B 1 81 ? 28 -51.062 -48.281 1 59.94 81 THR B N 1
ATOM 9614 C CA . THR B 1 81 ? 29.312 -50.906 -48.906 1 59.94 81 THR B CA 1
ATOM 9615 C C . THR B 1 81 ? 29.766 -52.188 -49.594 1 59.94 81 THR B C 1
ATOM 9617 O O . THR B 1 81 ? 29.484 -53.281 -49.094 1 59.94 81 THR B O 1
ATOM 9620 N N . ASN B 1 82 ? 29.969 -52.125 -51 1 52.97 82 ASN B N 1
ATOM 9621 C CA . ASN B 1 82 ? 30.547 -53.219 -51.781 1 52.97 82 ASN B CA 1
ATOM 9622 C C . ASN B 1 82 ? 32.031 -53.438 -51.469 1 52.97 82 ASN B C 1
ATOM 9624 O O . ASN B 1 82 ? 32.875 -52.719 -52 1 52.97 82 ASN B O 1
ATOM 9628 N N . GLY B 1 83 ? 32.531 -53.375 -50.312 1 46.25 83 GLY B N 1
ATOM 9629 C CA . GLY B 1 83 ? 33.969 -53.594 -50.312 1 46.25 83 GLY B CA 1
ATOM 9630 C C . GLY B 1 83 ? 34.375 -54.938 -50.906 1 46.25 83 GLY B C 1
ATOM 9631 O O . GLY B 1 83 ? 33.594 -55.906 -50.875 1 46.25 83 GLY B O 1
ATOM 9632 N N . THR B 1 84 ? 35.062 -54.844 -52.156 1 46.12 84 THR B N 1
ATOM 9633 C CA . THR B 1 84 ? 35.656 -55.969 -52.906 1 46.12 84 THR B CA 1
ATOM 9634 C C . THR B 1 84 ? 36.188 -57.031 -51.969 1 46.12 84 THR B C 1
ATOM 9636 O O . THR B 1 84 ? 36.469 -58.156 -52.406 1 46.12 84 THR B O 1
ATOM 9639 N N . ALA B 1 85 ? 37.094 -56.625 -51.031 1 45.28 85 ALA B N 1
ATOM 9640 C CA . ALA B 1 85 ? 37.812 -57.812 -50.531 1 45.28 85 ALA B CA 1
ATOM 9641 C C . ALA B 1 85 ? 36.844 -58.875 -50.031 1 45.28 85 ALA B C 1
ATOM 9643 O O . ALA B 1 85 ? 36.719 -59.969 -50.625 1 45.28 85 ALA B O 1
ATOM 9644 N N . ALA B 1 86 ? 37.094 -59.438 -48.812 1 46.62 86 ALA B N 1
ATOM 9645 C CA . ALA B 1 86 ? 36.781 -60.75 -48.25 1 46.62 86 ALA B CA 1
ATOM 9646 C C . ALA B 1 86 ? 35.312 -60.844 -47.875 1 46.62 86 ALA B C 1
ATOM 9648 O O . ALA B 1 86 ? 34.906 -61.625 -47 1 46.62 86 ALA B O 1
ATOM 9649 N N . ASN B 1 87 ? 34.312 -60.625 -48.75 1 47.31 87 ASN B N 1
ATOM 9650 C CA . ASN B 1 87 ? 32.906 -61.031 -48.75 1 47.31 87 ASN B CA 1
ATOM 9651 C C . ASN B 1 87 ? 32.125 -60.375 -47.625 1 47.31 87 ASN B C 1
ATOM 9653 O O . ASN B 1 87 ? 31.141 -60.906 -47.125 1 47.31 87 ASN B O 1
ATOM 9657 N N . LYS B 1 88 ? 32.812 -59.531 -46.844 1 52.84 88 LYS B N 1
ATOM 9658 C CA . LYS B 1 88 ? 32 -59.031 -45.75 1 52.84 88 LYS B CA 1
ATOM 9659 C C . LYS B 1 88 ? 31.266 -57.75 -46.125 1 52.84 88 LYS B C 1
ATOM 9661 O O . LYS B 1 88 ? 31.875 -56.781 -46.562 1 52.84 88 LYS B O 1
ATOM 9666 N N . THR B 1 89 ? 29.953 -57.75 -46.625 1 58.03 89 THR B N 1
ATOM 9667 C CA . THR B 1 89 ? 29.062 -56.656 -46.906 1 58.03 89 THR B CA 1
ATOM 9668 C C . THR B 1 89 ? 28.625 -55.938 -45.625 1 58.03 89 THR B C 1
ATOM 9670 O O . THR B 1 89 ? 28.141 -56.594 -44.688 1 58.03 89 THR B O 1
ATOM 9673 N N . ASN B 1 90 ? 29.25 -54.875 -45.312 1 59.38 90 ASN B N 1
ATOM 9674 C CA . ASN B 1 90 ? 28.875 -54.125 -44.125 1 59.38 90 ASN B CA 1
ATOM 9675 C C . ASN B 1 90 ? 27.703 -53.188 -44.406 1 59.38 90 ASN B C 1
ATOM 9677 O O . ASN B 1 90 ? 27.578 -52.656 -45.5 1 59.38 90 ASN B O 1
ATOM 9681 N N . VAL B 1 91 ? 26.688 -53.219 -43.562 1 64.69 91 VAL B N 1
ATOM 9682 C CA . VAL B 1 91 ? 25.547 -52.312 -43.656 1 64.69 91 VAL B CA 1
ATOM 9683 C C . VAL B 1 91 ? 25.953 -50.906 -43.219 1 64.69 91 VAL B C 1
ATOM 9685 O O . VAL B 1 91 ? 26.453 -50.719 -42.094 1 64.69 91 VAL B O 1
ATOM 9688 N N . VAL B 1 92 ? 25.969 -49.969 -44.125 1 64.62 92 VAL B N 1
ATOM 9689 C CA . VAL B 1 92 ? 26.375 -48.594 -43.844 1 64.62 92 VAL B CA 1
ATOM 9690 C C . VAL B 1 92 ? 25.172 -47.781 -43.344 1 64.62 92 VAL B C 1
ATOM 9692 O O . VAL B 1 92 ? 25.328 -46.906 -42.5 1 64.62 92 VAL B O 1
ATOM 9695 N N . GLU B 1 93 ? 24 -48.031 -43.938 1 66.62 93 GLU B N 1
ATOM 9696 C CA . GLU B 1 93 ? 22.812 -47.281 -43.562 1 66.62 93 GLU B CA 1
ATOM 9697 C C . GLU B 1 93 ? 21.609 -48.188 -43.344 1 66.62 93 GLU B C 1
ATOM 9699 O O . GLU B 1 93 ? 21.391 -49.125 -44.094 1 66.62 93 GLU B O 1
ATOM 9704 N N . VAL B 1 94 ? 21.016 -47.969 -42.125 1 71.44 94 VAL B N 1
ATOM 9705 C CA . VAL B 1 94 ? 19.797 -48.719 -41.875 1 71.44 94 VAL B CA 1
ATOM 9706 C C . VAL B 1 94 ? 18.641 -47.781 -41.625 1 71.44 94 VAL B C 1
ATOM 9708 O O . VAL B 1 94 ? 18.797 -46.719 -41 1 71.44 94 VAL B O 1
ATOM 9711 N N . GLN B 1 95 ? 17.547 -47.969 -42.281 1 73.81 95 GLN B N 1
ATOM 9712 C CA . GLN B 1 95 ? 16.312 -47.25 -41.969 1 73.81 95 GLN B CA 1
ATOM 9713 C C . GLN B 1 95 ? 15.516 -47.938 -40.906 1 73.81 95 GLN B C 1
ATOM 9715 O O . GLN B 1 95 ? 15.188 -49.125 -41.031 1 73.81 95 GLN B O 1
ATOM 9720 N N . TYR B 1 96 ? 15.359 -47.25 -39.781 1 75.25 96 TYR B N 1
ATOM 9721 C CA . TYR B 1 96 ? 14.625 -47.75 -38.625 1 75.25 96 TYR B CA 1
ATOM 9722 C C . TYR B 1 96 ? 13.227 -47.156 -38.562 1 75.25 96 TYR B C 1
ATOM 9724 O O . TYR B 1 96 ? 13.07 -45.938 -38.344 1 75.25 96 TYR B O 1
ATOM 9732 N N . TYR B 1 97 ? 12.297 -47.969 -38.906 1 75 97 TYR B N 1
ATOM 9733 C CA . TYR B 1 97 ? 10.914 -47.5 -38.906 1 75 97 TYR B CA 1
ATOM 9734 C C . TYR B 1 97 ? 10.312 -47.625 -37.5 1 75 97 TYR B C 1
ATOM 9736 O O . TYR B 1 97 ? 10.203 -48.719 -36.969 1 75 97 TYR B O 1
ATOM 9744 N N . ILE B 1 98 ? 10.094 -46.438 -36.906 1 72.94 98 ILE B N 1
ATOM 9745 C CA . ILE B 1 98 ? 9.539 -46.375 -35.562 1 72.94 98 ILE B CA 1
ATOM 9746 C C . ILE B 1 98 ? 8.133 -45.781 -35.625 1 72.94 98 ILE B C 1
ATOM 9748 O O . ILE B 1 98 ? 7.859 -44.875 -36.406 1 72.94 98 ILE B O 1
ATOM 9752 N N . GLY B 1 99 ? 7.328 -46.312 -34.906 1 68.81 99 GLY B N 1
ATOM 9753 C CA . GLY B 1 99 ? 5.965 -45.812 -34.844 1 68.81 99 GLY B CA 1
ATOM 9754 C C . GLY B 1 99 ? 5.859 -44.469 -34.188 1 68.81 99 GLY B C 1
ATOM 9755 O O . GLY B 1 99 ? 6.637 -44.156 -33.281 1 68.81 99 GLY B O 1
ATOM 9756 N N . GLN B 1 100 ? 5.098 -43.688 -34.625 1 64.06 100 GLN B N 1
ATOM 9757 C CA . GLN B 1 100 ? 4.879 -42.375 -34.062 1 64.06 100 GLN B CA 1
ATOM 9758 C C . GLN B 1 100 ? 4.402 -42.438 -32.594 1 64.06 100 GLN B C 1
ATOM 9760 O O . GLN B 1 100 ? 4.691 -41.562 -31.797 1 64.06 100 GLN B O 1
ATOM 9765 N N . THR B 1 101 ? 3.867 -43.531 -32.281 1 60.94 101 THR B N 1
ATOM 9766 C CA . THR B 1 101 ? 3.408 -43.719 -30.922 1 60.94 101 THR B CA 1
ATOM 9767 C C . THR B 1 101 ? 4.59 -43.906 -29.984 1 60.94 101 THR B C 1
ATOM 9769 O O . THR B 1 101 ? 4.574 -43.438 -28.844 1 60.94 101 THR B O 1
ATOM 9772 N N . PHE B 1 102 ? 5.578 -44.625 -30.469 1 65.06 102 PHE B N 1
ATOM 9773 C CA . PHE B 1 102 ? 6.812 -44.812 -29.703 1 65.06 102 PHE B CA 1
ATOM 9774 C C . PHE B 1 102 ? 7.531 -43.469 -29.547 1 65.06 102 PHE B C 1
ATOM 9776 O O . PHE B 1 102 ? 8.055 -43.188 -28.469 1 65.06 102 PHE B O 1
ATOM 9783 N N . ALA B 1 103 ? 7.398 -42.688 -30.594 1 60.5 103 ALA B N 1
ATOM 9784 C CA . ALA B 1 103 ? 8.141 -41.438 -30.625 1 60.5 103 ALA B CA 1
ATOM 9785 C C . ALA B 1 103 ? 7.426 -40.375 -29.797 1 60.5 103 ALA B C 1
ATOM 9787 O O . ALA B 1 103 ? 8.062 -39.469 -29.234 1 60.5 103 ALA B O 1
ATOM 9788 N N . ASN B 1 104 ? 6.172 -40.375 -29.75 1 52.34 104 ASN B N 1
ATOM 9789 C CA . ASN B 1 104 ? 5.395 -39.344 -29.078 1 52.34 104 ASN B CA 1
ATOM 9790 C C . ASN B 1 104 ? 5.215 -39.656 -27.594 1 52.34 104 ASN B C 1
ATOM 9792 O O . ASN B 1 104 ? 4.469 -38.969 -26.906 1 52.34 104 ASN B O 1
ATOM 9796 N N . GLY B 1 105 ? 5.77 -40.656 -27.078 1 49.12 105 GLY B N 1
ATOM 9797 C CA . GLY B 1 105 ? 5.648 -40.844 -25.641 1 49.12 105 GLY B CA 1
ATOM 9798 C C . GLY B 1 105 ? 6.102 -39.625 -24.844 1 49.12 105 GLY B C 1
ATOM 9799 O O . GLY B 1 105 ? 6.891 -38.812 -25.328 1 49.12 105 GLY B O 1
ATOM 9800 N N . GLU B 1 106 ? 5.223 -39.125 -23.906 1 46.44 106 GLU B N 1
ATOM 9801 C CA . GLU B 1 106 ? 5.453 -37.906 -23.141 1 46.44 106 GLU B CA 1
ATOM 9802 C C . GLU B 1 106 ? 6.941 -37.688 -22.891 1 46.44 106 GLU B C 1
ATOM 9804 O O . GLU B 1 106 ? 7.391 -36.562 -22.719 1 46.44 106 GLU B O 1
ATOM 9809 N N . GLY B 1 107 ? 7.738 -38.688 -22.703 1 44.5 107 GLY B N 1
ATOM 9810 C CA . GLY B 1 107 ? 9.18 -38.562 -22.531 1 44.5 107 GLY B CA 1
ATOM 9811 C C . GLY B 1 107 ? 9.922 -38.469 -23.859 1 44.5 107 GLY B C 1
ATOM 9812 O O . GLY B 1 107 ? 11.047 -38.969 -23.969 1 44.5 107 GLY B O 1
ATOM 9813 N N . ALA B 1 108 ? 9.203 -38.094 -24.812 1 45.38 108 ALA B N 1
ATOM 9814 C CA . ALA B 1 108 ? 9.852 -38 -26.109 1 45.38 108 ALA B CA 1
ATOM 9815 C C . ALA B 1 108 ? 11.188 -37.281 -26 1 45.38 108 ALA B C 1
ATOM 9817 O O . ALA B 1 108 ? 11.906 -37.125 -26.984 1 45.38 108 ALA B O 1
ATOM 9818 N N . HIS B 1 109 ? 11.32 -36.781 -24.891 1 48.31 109 HIS B N 1
ATOM 9819 C CA . HIS B 1 109 ? 12.578 -36.062 -24.688 1 48.31 109 HIS B CA 1
ATOM 9820 C C . HIS B 1 109 ? 13.773 -37 -24.844 1 48.31 109 HIS B C 1
ATOM 9822 O O . HIS B 1 109 ? 14.906 -36.531 -25 1 48.31 109 HIS B O 1
ATOM 9828 N N . PHE B 1 110 ? 13.406 -38.375 -24.859 1 47.84 110 PHE B N 1
ATOM 9829 C CA . PHE B 1 110 ? 14.523 -39.312 -24.969 1 47.84 110 PHE B CA 1
ATOM 9830 C C . PHE B 1 110 ? 14.977 -39.438 -26.422 1 47.84 110 PHE B C 1
ATOM 9832 O O . PHE B 1 110 ? 16.078 -39.969 -26.688 1 47.84 110 PHE B O 1
ATOM 9839 N N . LEU B 1 111 ? 14.055 -39.094 -27.266 1 47.38 111 LEU B N 1
ATOM 9840 C CA . LEU B 1 111 ? 14.461 -39.25 -28.656 1 47.38 111 LEU B CA 1
ATOM 9841 C C . LEU B 1 111 ? 15.68 -38.375 -28.969 1 47.38 111 LEU B C 1
ATOM 9843 O O . LEU B 1 111 ? 16.516 -38.75 -29.797 1 47.38 111 LEU B O 1
ATOM 9847 N N . VAL B 1 112 ? 15.695 -37.344 -28.266 1 44.81 112 VAL B N 1
ATOM 9848 C CA . VAL B 1 112 ? 16.828 -36.438 -28.516 1 44.81 112 VAL B CA 1
ATOM 9849 C C . VAL B 1 112 ? 18.125 -37.125 -28.078 1 44.81 112 VAL B C 1
ATOM 9851 O O . VAL B 1 112 ? 19.094 -37.188 -28.844 1 44.81 112 VAL B O 1
ATOM 9854 N N . PRO B 1 113 ? 18.125 -37.75 -26.984 1 45.94 113 PRO B N 1
ATOM 9855 C CA . PRO B 1 113 ? 19.359 -38.469 -26.656 1 45.94 113 PRO B CA 1
ATOM 9856 C C . PRO B 1 113 ? 19.531 -39.719 -27.484 1 45.94 113 PRO B C 1
ATOM 9858 O O . PRO B 1 113 ? 20.672 -40.156 -27.75 1 45.94 113 PRO B O 1
ATOM 9861 N N . ALA B 1 114 ? 18.438 -40.406 -27.875 1 49.72 114 ALA B N 1
ATOM 9862 C CA . ALA B 1 114 ? 18.547 -41.594 -28.719 1 49.72 114 ALA B CA 1
ATOM 9863 C C . ALA B 1 114 ? 19.266 -41.281 -30.031 1 49.72 114 ALA B C 1
ATOM 9865 O O . ALA B 1 114 ? 20.062 -42.062 -30.516 1 49.72 114 ALA B O 1
ATOM 9866 N N . LEU B 1 115 ? 18.891 -40.156 -30.469 1 45.72 115 LEU B N 1
ATOM 9867 C CA . LEU B 1 115 ? 19.578 -39.75 -31.688 1 45.72 115 LEU B CA 1
ATOM 9868 C C . LEU B 1 115 ? 21.062 -39.531 -31.438 1 45.72 115 LEU B C 1
ATOM 9870 O O . LEU B 1 115 ? 21.891 -39.781 -32.312 1 45.72 115 LEU B O 1
ATOM 9874 N N . PHE B 1 116 ? 21.297 -39.312 -30.203 1 44 116 PHE B N 1
ATOM 9875 C CA . PHE B 1 116 ? 22.672 -39.094 -29.781 1 44 116 PHE B CA 1
ATOM 9876 C C . PHE B 1 116 ? 23.453 -40.375 -29.75 1 44 116 PHE B C 1
ATOM 9878 O O . PHE B 1 116 ? 24.641 -40.406 -30.094 1 44 116 PHE B O 1
ATOM 9885 N N . VAL B 1 117 ? 22.766 -41.375 -29.281 1 48.38 117 VAL B N 1
ATOM 9886 C CA . VAL B 1 117 ? 23.422 -42.656 -29.125 1 48.38 117 VAL B CA 1
ATOM 9887 C C . VAL B 1 117 ? 23.562 -43.344 -30.484 1 48.38 117 VAL B C 1
ATOM 9889 O O . VAL B 1 117 ? 24.578 -44 -30.75 1 48.38 117 VAL B O 1
ATOM 9892 N N . LEU B 1 118 ? 22.594 -43.25 -31.328 1 44.78 118 LEU B N 1
ATOM 9893 C CA . LEU B 1 118 ? 22.562 -43.938 -32.625 1 44.78 118 LEU B CA 1
ATOM 9894 C C . LEU B 1 118 ? 23.531 -43.281 -33.594 1 44.78 118 LEU B C 1
ATOM 9896 O O . LEU B 1 118 ? 23.828 -43.875 -34.656 1 44.78 118 LEU B O 1
ATOM 9900 N N . SER B 1 119 ? 23.953 -42.156 -33.375 1 39.97 119 SER B N 1
ATOM 9901 C CA . SER B 1 119 ? 24.766 -41.5 -34.406 1 39.97 119 SER B CA 1
ATOM 9902 C C . SER B 1 119 ? 26.188 -42.031 -34.406 1 39.97 119 SER B C 1
ATOM 9904 O O . SER B 1 119 ? 26.984 -41.719 -35.281 1 39.97 119 SER B O 1
ATOM 9906 N N . GLY B 1 120 ? 26.719 -42.594 -33.375 1 38.94 120 GLY B N 1
ATOM 9907 C CA . GLY B 1 120 ? 28.125 -43 -33.469 1 38.94 120 GLY B CA 1
ATOM 9908 C C . GLY B 1 120 ? 28.328 -44.25 -34.312 1 38.94 120 GLY B C 1
ATOM 9909 O O . GLY B 1 120 ? 29.219 -44.281 -35.156 1 38.94 120 GLY B O 1
ATOM 9910 N N . PRO B 1 121 ? 27.828 -45.5 -33.844 1 42.66 121 PRO B N 1
ATOM 9911 C CA . PRO B 1 121 ? 28.344 -46.719 -34.438 1 42.66 121 PRO B CA 1
ATOM 9912 C C . PRO B 1 121 ? 27.875 -46.938 -35.875 1 42.66 121 PRO B C 1
ATOM 9914 O O . PRO B 1 121 ? 26.812 -46.438 -36.25 1 42.66 121 PRO B O 1
ATOM 9917 N N . THR B 1 122 ? 28.875 -47.188 -36.875 1 46.91 122 THR B N 1
ATOM 9918 C CA . THR B 1 122 ? 28.594 -47.844 -38.156 1 46.91 122 THR B CA 1
ATOM 9919 C C . THR B 1 122 ? 27.656 -49.031 -37.938 1 46.91 122 THR B C 1
ATOM 9921 O O . THR B 1 122 ? 27.875 -49.844 -37.062 1 46.91 122 THR B O 1
ATOM 9924 N N . PRO B 1 123 ? 26.422 -49 -38.688 1 52.62 123 PRO B N 1
ATOM 9925 C CA . PRO B 1 123 ? 25.719 -48.344 -39.781 1 52.62 123 PRO B CA 1
ATOM 9926 C C . PRO B 1 123 ? 24.875 -47.156 -39.281 1 52.62 123 PRO B C 1
ATOM 9928 O O . PRO B 1 123 ? 24.484 -47.094 -38.125 1 52.62 123 PRO B O 1
ATOM 9931 N N . MET B 1 124 ? 24.719 -46.094 -40.062 1 56.28 124 MET B N 1
ATOM 9932 C CA . MET B 1 124 ? 23.844 -44.938 -39.875 1 56.28 124 MET B CA 1
ATOM 9933 C C . MET B 1 124 ? 22.391 -45.344 -39.75 1 56.28 124 MET B C 1
ATOM 9935 O O . MET B 1 124 ? 21.891 -46.094 -40.594 1 56.28 124 MET B O 1
ATOM 9939 N N . VAL B 1 125 ? 21.781 -45.094 -38.625 1 60.31 125 VAL B N 1
ATOM 9940 C CA . VAL B 1 125 ? 20.391 -45.438 -38.406 1 60.31 125 VAL B CA 1
ATOM 9941 C C . VAL B 1 125 ? 19.484 -44.25 -38.719 1 60.31 125 VAL B C 1
ATOM 9943 O O . VAL B 1 125 ? 19.625 -43.188 -38.125 1 60.31 125 VAL B O 1
ATOM 9946 N N . ILE B 1 12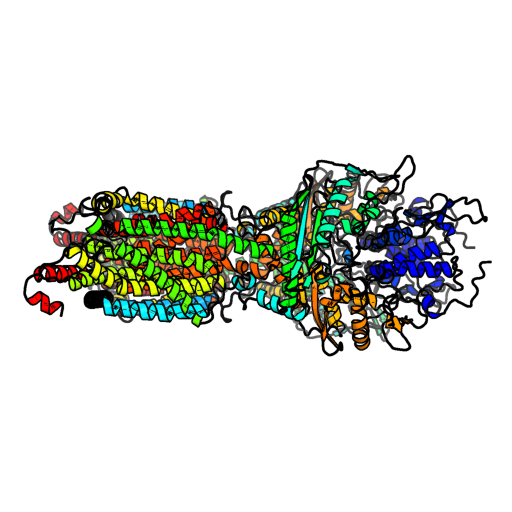6 ? 18.734 -44.094 -39.781 1 57.38 126 ILE B N 1
ATOM 9947 C CA . ILE B 1 126 ? 17.719 -43.125 -40.125 1 57.38 126 ILE B CA 1
ATOM 9948 C C . ILE B 1 126 ? 16.375 -43.531 -39.5 1 57.38 126 ILE B C 1
ATOM 9950 O O . ILE B 1 126 ? 15.828 -44.562 -39.844 1 57.38 126 ILE B O 1
ATOM 9954 N N . ILE B 1 127 ? 15.992 -42.719 -38.531 1 62 127 ILE B N 1
ATOM 9955 C CA . ILE B 1 127 ? 14.734 -43.031 -37.875 1 62 127 ILE B CA 1
ATOM 9956 C C . ILE B 1 127 ? 13.562 -42.438 -38.656 1 62 127 ILE B C 1
ATOM 9958 O O . ILE B 1 127 ? 13.539 -41.25 -38.969 1 62 127 ILE B O 1
ATOM 9962 N N . GLN B 1 128 ? 12.734 -43.188 -39.219 1 61.97 128 GLN B N 1
ATOM 9963 C CA . GLN B 1 128 ? 11.508 -42.75 -39.906 1 61.97 128 GLN B CA 1
ATOM 9964 C C . GLN B 1 128 ? 10.297 -42.969 -39 1 61.97 128 GLN B C 1
ATOM 9966 O O . GLN B 1 128 ? 10.008 -44.125 -38.594 1 61.97 128 GLN B O 1
ATOM 9971 N N . LEU B 1 129 ? 9.836 -41.875 -38.531 1 62.06 129 LEU B N 1
ATOM 9972 C CA . LEU B 1 129 ? 8.633 -41.938 -37.719 1 62.06 129 LEU B CA 1
ATOM 9973 C C . LEU B 1 129 ? 7.395 -42.188 -38.562 1 62.06 129 LEU B C 1
ATOM 9975 O O . LEU B 1 129 ? 6.992 -41.312 -39.344 1 62.06 129 LEU B O 1
ATOM 9979 N N . VAL B 1 130 ? 6.93 -43.375 -38.719 1 61.94 130 VAL B N 1
ATOM 9980 C CA . VAL B 1 130 ? 5.797 -43.719 -39.562 1 61.94 130 VAL B CA 1
ATOM 9981 C C . VAL B 1 130 ? 4.832 -44.625 -38.781 1 61.94 130 VAL B C 1
ATOM 9983 O O . VAL B 1 130 ? 5.258 -45.469 -38 1 61.94 130 VAL B O 1
ATOM 9986 N N . ASP B 1 131 ? 3.689 -44.375 -38.719 1 59.5 131 ASP B N 1
ATOM 9987 C CA . ASP B 1 131 ? 2.705 -45.188 -38.031 1 59.5 131 ASP B CA 1
ATOM 9988 C C . ASP B 1 131 ? 2.24 -46.344 -38.938 1 59.5 131 ASP B C 1
ATOM 9990 O O . ASP B 1 131 ? 1.615 -47.281 -38.469 1 59.5 131 ASP B O 1
ATOM 9994 N N . VAL B 1 132 ? 2.418 -46.281 -40.344 1 59.94 132 VAL B N 1
ATOM 9995 C CA . VAL B 1 132 ? 1.938 -47.25 -41.312 1 59.94 132 VAL B CA 1
ATOM 9996 C C . VAL B 1 132 ? 3.125 -47.969 -41.938 1 59.94 132 VAL B C 1
ATOM 9998 O O . VAL B 1 132 ? 4.242 -47.469 -41.969 1 59.94 132 VAL B O 1
ATOM 10001 N N . SER B 1 133 ? 2.982 -49.344 -42.188 1 62.47 133 SER B N 1
ATOM 10002 C CA . SER B 1 133 ? 4.023 -50.094 -42.875 1 62.47 133 SER B CA 1
ATOM 10003 C C . SER B 1 133 ? 4.402 -49.438 -44.219 1 62.47 133 SER B C 1
ATOM 10005 O O . SER B 1 133 ? 3.533 -49.156 -45.031 1 62.47 133 SER B O 1
ATOM 10007 N N . VAL B 1 134 ? 5.453 -48.906 -44.281 1 62.34 134 VAL B N 1
ATOM 10008 C CA . VAL B 1 134 ? 5.969 -48.344 -45.5 1 62.34 134 VAL B CA 1
ATOM 10009 C C . VAL B 1 134 ? 7.008 -49.25 -46.125 1 62.34 134 VAL B C 1
ATOM 10011 O O . VAL B 1 134 ? 7.961 -49.688 -45.438 1 62.34 134 VAL B O 1
ATOM 10014 N N . SER B 1 135 ? 6.914 -49.625 -47.406 1 58.5 135 SER B N 1
ATOM 10015 C CA . SER B 1 135 ? 7.805 -50.375 -48.281 1 58.5 135 SER B CA 1
ATOM 10016 C C . SER B 1 135 ? 8.117 -51.75 -47.688 1 58.5 135 SER B C 1
ATOM 10018 O O . SER B 1 135 ? 9.258 -52.219 -47.75 1 58.5 135 SER B O 1
ATOM 10020 N N . GLY B 1 136 ? 7.207 -52.406 -46.906 1 63.69 136 GLY B N 1
ATOM 10021 C CA . GLY B 1 136 ? 7.344 -53.75 -46.406 1 63.69 136 GLY B CA 1
ATOM 10022 C C . GLY B 1 136 ? 7.863 -53.844 -45 1 63.69 136 GLY B C 1
ATOM 10023 O O . GLY B 1 136 ? 8.031 -54.906 -44.438 1 63.69 136 GLY B O 1
ATOM 10024 N N . MET B 1 137 ? 8.023 -52.688 -44.438 1 73.56 137 MET B N 1
ATOM 10025 C CA . MET B 1 137 ? 8.57 -52.719 -43.094 1 73.56 137 MET B CA 1
ATOM 10026 C C . MET B 1 137 ? 7.531 -52.281 -42.062 1 73.56 137 MET B C 1
ATOM 10028 O O . MET B 1 137 ? 6.82 -51.281 -42.312 1 73.56 137 MET B O 1
ATOM 10032 N N . SER B 1 138 ? 7.27 -53.094 -41.062 1 74.81 138 SER B N 1
ATOM 10033 C CA . SER B 1 138 ? 6.359 -52.75 -39.969 1 74.81 138 SER B CA 1
ATOM 10034 C C . SER B 1 138 ? 7.082 -51.969 -38.875 1 74.81 138 SER B C 1
ATOM 10036 O O . SER B 1 138 ? 8.117 -52.438 -38.375 1 74.81 138 SER B O 1
ATOM 10038 N N . PRO B 1 139 ? 6.496 -50.875 -38.562 1 78.75 139 PRO B N 1
ATOM 10039 C CA . PRO B 1 139 ? 7.203 -50.031 -37.594 1 78.75 139 PRO B CA 1
ATOM 10040 C C . PRO B 1 139 ? 7.266 -50.625 -36.188 1 78.75 139 PRO B C 1
ATOM 10042 O O . PRO B 1 139 ? 6.375 -51.375 -35.812 1 78.75 139 PRO B O 1
ATOM 10045 N N . MET B 1 140 ? 8.422 -50.344 -35.469 1 78.12 140 MET B N 1
ATOM 10046 C CA . MET B 1 140 ? 8.617 -50.812 -34.094 1 78.12 140 MET B CA 1
ATOM 10047 C C . MET B 1 140 ? 7.723 -50.031 -33.156 1 78.12 140 MET B C 1
ATOM 10049 O O . MET B 1 140 ? 7.809 -48.781 -33.062 1 78.12 140 MET B O 1
ATOM 10053 N N . ASN B 1 141 ? 6.797 -50.594 -32.562 1 66.94 141 ASN B N 1
ATOM 10054 C CA . ASN B 1 141 ? 5.852 -49.906 -31.672 1 66.94 141 ASN B CA 1
ATOM 10055 C C . ASN B 1 141 ? 5.777 -50.594 -30.312 1 66.94 141 ASN B C 1
ATOM 10057 O O . ASN B 1 141 ? 4.695 -51 -29.859 1 66.94 141 ASN B O 1
ATOM 10061 N N . ASN B 1 142 ? 7.02 -50.812 -29.625 1 68.12 142 ASN B N 1
ATOM 10062 C CA . ASN B 1 142 ? 7.059 -51.406 -28.281 1 68.12 142 ASN B CA 1
ATOM 10063 C C . ASN B 1 142 ? 6.473 -50.469 -27.234 1 68.12 142 ASN B C 1
ATOM 10065 O O . ASN B 1 142 ? 6.379 -49.25 -27.469 1 68.12 142 ASN B O 1
ATOM 10069 N N . LYS B 1 143 ? 6.074 -51 -26.016 1 65.56 143 LYS B N 1
ATOM 10070 C CA . LYS B 1 143 ? 5.461 -50.219 -24.953 1 65.56 143 LYS B CA 1
ATOM 10071 C C . LYS B 1 143 ? 6.43 -49.156 -24.406 1 65.56 143 LYS B C 1
ATOM 10073 O O . LYS B 1 143 ? 7.605 -49.469 -24.172 1 65.56 143 LYS B O 1
ATOM 10078 N N . THR B 1 144 ? 5.953 -47.906 -24.453 1 74.25 144 THR B N 1
ATOM 10079 C CA . THR B 1 144 ? 6.73 -46.844 -23.828 1 74.25 144 THR B CA 1
ATOM 10080 C C . THR B 1 144 ? 6.098 -46.438 -22.5 1 74.25 144 THR B C 1
ATOM 10082 O O . THR B 1 144 ? 4.902 -46.625 -22.281 1 74.25 144 THR B O 1
ATOM 10085 N N . TYR B 1 145 ? 6.898 -46.062 -21.469 1 71.56 145 TYR B N 1
ATOM 10086 C CA . TYR B 1 145 ? 6.445 -45.594 -20.172 1 71.56 145 TYR B CA 1
ATOM 10087 C C . TYR B 1 145 ? 6.422 -44.062 -20.141 1 71.56 145 TYR B C 1
ATOM 10089 O O . TYR B 1 145 ? 7.332 -43.406 -20.656 1 71.56 145 TYR B O 1
ATOM 10097 N N . ASP B 1 146 ? 5.258 -43.531 -19.641 1 69.44 146 ASP B N 1
ATOM 10098 C CA . ASP B 1 146 ? 5.223 -42.094 -19.438 1 69.44 146 ASP B CA 1
ATOM 10099 C C . ASP B 1 146 ? 6.074 -41.688 -18.234 1 69.44 146 ASP B C 1
ATOM 10101 O O . ASP B 1 146 ? 6.316 -42.5 -17.344 1 69.44 146 ASP B O 1
ATOM 10105 N N . CYS B 1 147 ? 6.508 -40.406 -18.219 1 69 147 CYS B N 1
ATOM 10106 C CA . CYS B 1 147 ? 7.402 -39.938 -17.156 1 69 147 CYS B CA 1
ATOM 10107 C C . CYS B 1 147 ? 6.707 -39.938 -15.805 1 69 147 CYS B C 1
ATOM 10109 O O . CYS B 1 147 ? 7.363 -39.969 -14.766 1 69 147 CYS B O 1
ATOM 10111 N N . THR B 1 148 ? 5.422 -39.938 -15.836 1 69.25 148 THR B N 1
ATOM 10112 C CA . THR B 1 148 ? 4.699 -39.938 -14.57 1 69.25 148 THR B CA 1
ATOM 10113 C C . THR B 1 148 ? 4.445 -41.344 -14.094 1 69.25 148 THR B C 1
ATOM 10115 O O . THR B 1 148 ? 3.99 -41.562 -12.961 1 69.25 148 THR B O 1
ATOM 10118 N N . GLU B 1 149 ? 4.77 -42.438 -14.883 1 66.88 149 GLU B N 1
ATOM 10119 C CA . GLU B 1 149 ? 4.508 -43.844 -14.562 1 66.88 149 GLU B CA 1
ATOM 10120 C C . GLU B 1 149 ? 5.75 -44.531 -14 1 66.88 149 GLU B C 1
ATOM 10122 O O . GLU B 1 149 ? 6.863 -44.281 -14.461 1 66.88 149 GLU B O 1
ATOM 10127 N N . GLY B 1 150 ? 5.578 -45.219 -12.867 1 65.75 150 GLY B N 1
ATOM 10128 C CA . GLY B 1 150 ? 6.672 -46.031 -12.359 1 65.75 150 GLY B CA 1
ATOM 10129 C C . GLY B 1 150 ? 6.949 -47.25 -13.219 1 65.75 150 GLY B C 1
ATOM 10130 O O . GLY B 1 150 ? 6.062 -47.719 -13.93 1 65.75 150 GLY B O 1
ATOM 10131 N N . LEU B 1 151 ? 8.078 -47.75 -13.32 1 65.88 151 LEU B N 1
ATOM 10132 C CA . LEU B 1 151 ? 8.492 -48.906 -14.102 1 65.88 151 LEU B CA 1
ATOM 10133 C C . LEU B 1 151 ? 8.219 -50.188 -13.344 1 65.88 151 LEU B C 1
ATOM 10135 O O . LEU B 1 151 ? 8.031 -50.188 -12.125 1 65.88 151 LEU B O 1
ATOM 10139 N N . GLU B 1 152 ? 8.047 -51.281 -13.93 1 56.91 152 GLU B N 1
ATOM 10140 C CA . GLU B 1 152 ? 7.793 -52.594 -13.359 1 56.91 152 GLU B CA 1
ATOM 10141 C C . GLU B 1 152 ? 8.922 -53.031 -12.422 1 56.91 152 GLU B C 1
ATOM 10143 O O . GLU B 1 152 ? 8.719 -53.844 -11.523 1 56.91 152 GLU B O 1
ATOM 10148 N N . ASP B 1 153 ? 10.117 -52.375 -12.617 1 57 153 ASP B N 1
ATOM 10149 C CA . ASP B 1 153 ? 11.266 -52.75 -11.805 1 57 153 ASP B CA 1
ATOM 10150 C C . ASP B 1 153 ? 11.258 -52.031 -10.461 1 57 153 ASP B C 1
ATOM 10152 O O . ASP B 1 153 ? 12.164 -52.188 -9.648 1 57 153 ASP B O 1
ATOM 10156 N N . GLY B 1 154 ? 10.211 -51.25 -10.289 1 57.66 154 GLY B N 1
ATOM 10157 C CA . GLY B 1 154 ? 10.102 -50.562 -9 1 57.66 154 GLY B CA 1
ATOM 10158 C C . GLY B 1 154 ? 10.508 -49.125 -9.047 1 57.66 154 GLY B C 1
ATOM 10159 O O . GLY B 1 154 ? 10.477 -48.406 -8.031 1 57.66 154 GLY B O 1
ATOM 10160 N N . SER B 1 155 ? 10.906 -48.719 -10.172 1 64.25 155 SER B N 1
ATOM 10161 C CA . SER B 1 155 ? 11.336 -47.312 -10.227 1 64.25 155 SER B CA 1
ATOM 10162 C C . SER B 1 155 ? 10.141 -46.375 -10.234 1 64.25 155 SER B C 1
ATOM 10164 O O . SER B 1 155 ? 9.148 -46.625 -10.914 1 64.25 155 SER B O 1
ATOM 10166 N N . GLY B 1 156 ? 10.156 -45.406 -9.352 1 63.28 156 GLY B N 1
ATOM 10167 C CA . GLY B 1 156 ? 9.055 -44.469 -9.195 1 63.28 156 GLY B CA 1
ATOM 10168 C C . GLY B 1 156 ? 8.906 -43.531 -10.375 1 63.28 156 GLY B C 1
ATOM 10169 O O . GLY B 1 156 ? 9.719 -43.562 -11.305 1 63.28 156 GLY B O 1
ATOM 10170 N N . PRO B 1 157 ? 7.879 -42.781 -10.367 1 68.06 157 PRO B N 1
ATOM 10171 C CA . PRO B 1 157 ? 7.633 -41.812 -11.414 1 68.06 157 PRO B CA 1
ATOM 10172 C C . PRO B 1 157 ? 8.617 -40.625 -11.375 1 68.06 157 PRO B C 1
ATOM 10174 O O . PRO B 1 157 ? 9.234 -40.375 -10.336 1 68.06 157 PRO B O 1
ATOM 10177 N N . CYS B 1 158 ? 8.727 -39.969 -12.57 1 65.75 158 CYS B N 1
ATOM 10178 C CA . CYS B 1 158 ? 9.641 -38.844 -12.688 1 65.75 158 CYS B CA 1
ATOM 10179 C C . CYS B 1 158 ? 9.125 -37.625 -11.898 1 65.75 158 CYS B C 1
ATOM 10181 O O . CYS B 1 158 ? 7.918 -37.5 -11.695 1 65.75 158 CYS B O 1
ATOM 10183 N N . SER B 1 159 ? 10.008 -36.938 -11.32 1 64.12 159 SER B N 1
ATOM 10184 C CA . SER B 1 159 ? 9.641 -35.781 -10.547 1 64.12 159 SER B CA 1
ATOM 10185 C C . SER B 1 159 ? 9.195 -34.625 -11.461 1 64.12 159 SER B C 1
ATOM 10187 O O . SER B 1 159 ? 9.297 -34.719 -12.688 1 64.12 159 SER B O 1
ATOM 10189 N N . CYS B 1 160 ? 8.781 -33.594 -10.883 1 61.34 160 CYS B N 1
ATOM 10190 C CA . CYS B 1 160 ? 8.234 -32.438 -11.594 1 61.34 160 CYS B CA 1
ATOM 10191 C C . CYS B 1 160 ? 9.281 -31.797 -12.492 1 61.34 160 CYS B C 1
ATOM 10193 O O . CYS B 1 160 ? 8.961 -31.297 -13.57 1 61.34 160 CYS B O 1
ATOM 10195 N N . GLN B 1 161 ? 10.453 -31.875 -12.164 1 59.81 161 GLN B N 1
ATOM 10196 C CA . GLN B 1 161 ? 11.516 -31.219 -12.922 1 59.81 161 GLN B CA 1
ATOM 10197 C C . GLN B 1 161 ? 11.711 -31.891 -14.281 1 59.81 161 GLN B C 1
ATOM 10199 O O . GLN B 1 161 ? 12.039 -31.219 -15.258 1 59.81 161 GLN B O 1
ATOM 10204 N N . ASP B 1 162 ? 11.547 -33.188 -14.164 1 59.28 162 ASP B N 1
ATOM 10205 C CA . ASP B 1 162 ? 11.805 -33.969 -15.375 1 59.28 162 ASP B CA 1
ATOM 10206 C C . ASP B 1 162 ? 10.508 -34.344 -16.094 1 59.28 162 ASP B C 1
ATOM 10208 O O . ASP B 1 162 ? 10.531 -34.875 -17.203 1 59.28 162 ASP B O 1
ATOM 10212 N N . CYS B 1 163 ? 9.516 -34.094 -15.25 1 59.22 163 CYS B N 1
ATOM 10213 C CA . CYS B 1 163 ? 8.203 -34.469 -15.773 1 59.22 163 CYS B CA 1
ATOM 10214 C C . CYS B 1 163 ? 7.168 -33.406 -15.406 1 59.22 163 CYS B C 1
ATOM 10216 O O . CYS B 1 163 ? 6.703 -33.344 -14.266 1 59.22 163 CYS B O 1
ATOM 10218 N N . SER B 1 164 ? 6.898 -32.5 -16.281 1 60.22 164 SER B N 1
ATOM 10219 C CA . SER B 1 164 ? 6.02 -31.375 -16.016 1 60.22 164 SER B CA 1
ATOM 10220 C C . SER B 1 164 ? 4.676 -31.844 -15.461 1 60.22 164 SER B C 1
ATOM 10222 O O . SER B 1 164 ? 4.129 -31.219 -14.555 1 60.22 164 SER B O 1
ATOM 10224 N N . PRO B 1 165 ? 4.191 -32.969 -15.984 1 54.91 165 PRO B N 1
ATOM 10225 C CA . PRO B 1 165 ? 2.885 -33.375 -15.461 1 54.91 165 PRO B CA 1
ATOM 10226 C C . PRO B 1 165 ? 2.951 -33.844 -14.016 1 54.91 165 PRO B C 1
ATOM 10228 O O . PRO B 1 165 ? 1.926 -33.906 -13.328 1 54.91 165 PRO B O 1
ATOM 10231 N N . ALA B 1 166 ? 4.148 -34.219 -13.617 1 56.97 166 ALA B N 1
ATOM 10232 C CA . ALA B 1 166 ? 4.32 -34.656 -12.234 1 56.97 166 ALA B CA 1
ATOM 10233 C C . ALA B 1 166 ? 4.316 -33.469 -11.273 1 56.97 166 ALA B C 1
ATOM 10235 O O . ALA B 1 166 ? 4.34 -33.656 -10.055 1 56.97 166 ALA B O 1
ATOM 10236 N N . CYS B 1 167 ? 4.273 -32.312 -11.672 1 54.97 167 CYS B N 1
ATOM 10237 C CA . CYS B 1 167 ? 4.355 -31.125 -10.82 1 54.97 167 CYS B CA 1
ATOM 10238 C C . CYS B 1 167 ? 3.031 -30.891 -10.102 1 54.97 167 CYS B C 1
ATOM 10240 O O . CYS B 1 167 ? 1.964 -30.984 -10.711 1 54.97 167 CYS B O 1
ATOM 10242 N N . GLY B 1 168 ? 2.885 -31.438 -8.828 1 46.88 168 GLY B N 1
ATOM 10243 C CA . GLY B 1 168 ? 1.727 -31.234 -7.973 1 46.88 168 GLY B CA 1
ATOM 10244 C C . GLY B 1 168 ? 1.06 -29.891 -8.18 1 46.88 168 GLY B C 1
ATOM 10245 O O . GLY B 1 168 ? 1.461 -29.109 -9.047 1 46.88 168 GLY B O 1
ATOM 10246 N N . PRO B 1 169 ? 0.009 -29.656 -7.258 1 43.97 169 PRO B N 1
ATOM 10247 C CA . PRO B 1 169 ? -0.83 -28.453 -7.367 1 43.97 169 PRO B CA 1
ATOM 10248 C C . PRO B 1 169 ? -0.055 -27.172 -7.109 1 43.97 169 PRO B C 1
ATOM 10250 O O . PRO B 1 169 ? 0.969 -27.188 -6.422 1 43.97 169 PRO B O 1
ATOM 10253 N N . GLN B 1 170 ? -0.396 -26.078 -7.719 1 44.75 170 GLN B N 1
ATOM 10254 C CA . GLN B 1 170 ? 0.12 -24.719 -7.734 1 44.75 170 GLN B CA 1
ATOM 10255 C C . GLN B 1 170 ? 0.163 -24.125 -6.328 1 44.75 170 GLN B C 1
ATOM 10257 O O . GLN B 1 170 ? -0.648 -24.484 -5.473 1 44.75 170 GLN B O 1
ATOM 10262 N N . PRO B 1 171 ? 1.202 -23.453 -5.996 1 43.06 171 PRO B N 1
ATOM 10263 C CA . PRO B 1 171 ? 1.43 -22.859 -4.672 1 43.06 171 PRO B CA 1
ATOM 10264 C C . PRO B 1 171 ? 0.211 -22.109 -4.141 1 43.06 171 PRO B C 1
ATOM 10266 O O . PRO B 1 171 ? -0.569 -21.562 -4.926 1 43.06 171 PRO B O 1
ATOM 10269 N N . VAL B 1 172 ? -0.145 -22.391 -2.924 1 45.25 172 VAL B N 1
ATOM 10270 C CA . VAL B 1 172 ? -1.181 -21.734 -2.135 1 45.25 172 VAL B CA 1
ATOM 10271 C C . VAL B 1 172 ? -0.9 -20.234 -2.066 1 45.25 172 VAL B C 1
ATOM 10273 O O . VAL B 1 172 ? 0.243 -19.812 -1.86 1 45.25 172 VAL B O 1
ATOM 10276 N N . PRO B 1 173 ? -1.82 -19.391 -2.473 1 43.81 173 PRO B N 1
ATOM 10277 C CA . PRO B 1 173 ? -1.641 -17.938 -2.395 1 43.81 173 PRO B CA 1
ATOM 10278 C C . PRO B 1 173 ? -1.103 -17.484 -1.041 1 43.81 173 PRO B C 1
ATOM 10280 O O . PRO B 1 173 ? -1.329 -18.156 -0.026 1 43.81 173 PRO B O 1
ATOM 10283 N N . PRO B 1 174 ? -0.231 -16.641 -1.107 1 43.16 174 PRO B N 1
ATOM 10284 C CA . PRO B 1 174 ? 0.382 -16.172 0.134 1 43.16 174 PRO B CA 1
ATOM 10285 C C . PRO B 1 174 ? -0.651 -15.758 1.183 1 43.16 174 PRO B C 1
ATOM 10287 O O . PRO B 1 174 ? -1.745 -15.305 0.834 1 43.16 174 PRO B O 1
ATOM 10290 N N . PRO B 1 175 ? -0.343 -16.25 2.371 1 48.25 175 PRO B N 1
ATOM 10291 C CA . PRO B 1 175 ? -1.254 -15.898 3.459 1 48.25 175 PRO B CA 1
ATOM 10292 C C . PRO B 1 175 ? -1.442 -14.383 3.592 1 48.25 175 PRO B C 1
ATOM 10294 O O . PRO B 1 175 ? -0.591 -13.609 3.145 1 48.25 175 PRO B O 1
ATOM 10297 N N . LEU B 1 176 ? -2.439 -13.891 4.133 1 53.12 176 LEU B N 1
ATOM 10298 C CA . LEU B 1 176 ? -2.762 -12.484 4.332 1 53.12 176 LEU B CA 1
ATOM 10299 C C . LEU B 1 176 ? -1.717 -11.805 5.211 1 53.12 176 LEU B C 1
ATOM 10301 O O . LEU B 1 176 ? -1.169 -12.422 6.121 1 53.12 176 LEU B O 1
ATOM 10305 N N . PRO B 1 177 ? -1.263 -10.703 4.805 1 51.22 177 PRO B N 1
ATOM 10306 C CA . PRO B 1 177 ? -0.247 -9.992 5.582 1 51.22 177 PRO B CA 1
ATOM 10307 C C . PRO B 1 177 ? -0.625 -9.844 7.055 1 51.22 177 PRO B C 1
ATOM 10309 O O . PRO B 1 177 ? -1.799 -9.648 7.379 1 51.22 177 PRO B O 1
ATOM 10312 N N . PRO B 1 178 ? 0.337 -10.172 7.883 1 61.44 178 PRO B N 1
ATOM 10313 C CA . PRO B 1 178 ? 0.065 -10 9.312 1 61.44 178 PRO B CA 1
ATOM 10314 C C . PRO B 1 178 ? -0.244 -8.555 9.688 1 61.44 178 PRO B C 1
ATOM 10316 O O . PRO B 1 178 ? 0.171 -7.629 8.984 1 61.44 178 PRO B O 1
ATOM 10319 N N . PRO B 1 179 ? -0.991 -8.359 10.789 1 65.12 179 PRO B N 1
ATOM 10320 C CA . PRO B 1 179 ? -1.31 -6.984 11.188 1 65.12 179 PRO B CA 1
ATOM 10321 C C . PRO B 1 179 ? -0.078 -6.191 11.617 1 65.12 179 PRO B C 1
ATOM 10323 O O . PRO B 1 179 ? 0.917 -6.781 12.055 1 65.12 179 PRO B O 1
ATOM 10326 N N . TRP B 1 180 ? 0.127 -4.984 11.445 1 68.19 180 TRP B N 1
ATOM 10327 C CA . TRP B 1 180 ? 1.215 -4.059 11.742 1 68.19 180 TRP B CA 1
ATOM 10328 C C . TRP B 1 180 ? 1.38 -3.891 13.25 1 68.19 180 TRP B C 1
ATOM 10330 O O . TRP B 1 180 ? 0.537 -3.275 13.906 1 68.19 180 TRP B O 1
ATOM 10340 N N . THR B 1 181 ? 2.34 -4.691 13.875 1 74.44 181 THR B N 1
ATOM 10341 C CA . THR B 1 181 ? 2.584 -4.605 15.312 1 74.44 181 THR B CA 1
ATOM 10342 C C . THR B 1 181 ? 3.986 -4.07 15.586 1 74.44 181 THR B C 1
ATOM 10344 O O . THR B 1 181 ? 4.902 -4.266 14.781 1 74.44 181 THR B O 1
ATOM 10347 N N . ILE B 1 182 ? 4.18 -3.119 16.406 1 63.88 182 ILE B N 1
ATOM 10348 C CA . ILE B 1 182 ? 5.461 -2.65 16.922 1 63.88 182 ILE B CA 1
ATOM 10349 C C . ILE B 1 182 ? 5.676 -3.195 18.328 1 63.88 182 ILE B C 1
ATOM 10351 O O . ILE B 1 182 ? 4.887 -2.92 19.234 1 63.88 182 ILE B O 1
ATOM 10355 N N . LEU B 1 183 ? 6.633 -4.027 18.625 1 67.69 183 LEU B N 1
ATOM 10356 C CA . LEU B 1 183 ? 6.949 -4.648 19.906 1 67.69 183 LEU B CA 1
ATOM 10357 C C . LEU B 1 183 ? 5.789 -5.512 20.391 1 67.69 183 LEU B C 1
ATOM 10359 O O . LEU B 1 183 ? 5.441 -5.484 21.578 1 67.69 183 LEU B O 1
ATOM 10363 N N . GLY B 1 184 ? 5.02 -6.07 19.406 1 70.94 184 GLY B N 1
ATOM 10364 C CA . GLY B 1 184 ? 3.922 -6.965 19.734 1 70.94 184 GLY B CA 1
ATOM 10365 C C . GLY B 1 184 ? 2.617 -6.234 19.984 1 70.94 184 GLY B C 1
ATOM 10366 O O . GLY B 1 184 ? 1.598 -6.859 20.281 1 70.94 184 GLY B O 1
ATOM 10367 N N . ILE B 1 185 ? 2.711 -4.898 20.109 1 76.75 185 ILE B N 1
ATOM 10368 C CA . ILE B 1 185 ? 1.507 -4.105 20.328 1 76.75 185 ILE B CA 1
ATOM 10369 C C . ILE B 1 185 ? 1.071 -3.457 19.016 1 76.75 185 ILE B C 1
ATOM 10371 O O . ILE B 1 185 ? 1.907 -3.139 18.156 1 76.75 185 ILE B O 1
ATOM 10375 N N . GLY B 1 186 ? -0.171 -3.42 18.828 1 79.5 186 GLY B N 1
ATOM 10376 C CA . GLY B 1 186 ? -0.661 -2.768 17.625 1 79.5 186 GLY B CA 1
ATOM 10377 C C . GLY B 1 186 ? 0.046 -1.459 17.328 1 79.5 186 GLY B C 1
ATOM 10378 O O . GLY B 1 186 ? 0.232 -0.629 18.219 1 79.5 186 GLY B O 1
ATOM 10379 N N . ALA B 1 187 ? 0.571 -1.301 16.219 1 78.31 187 ALA B N 1
ATOM 10380 C CA . ALA B 1 187 ? 1.396 -0.154 15.844 1 78.31 187 ALA B CA 1
ATOM 10381 C C . ALA B 1 187 ? 0.643 1.156 16.047 1 78.31 187 ALA B C 1
ATOM 10383 O O . ALA B 1 187 ? 1.185 2.105 16.625 1 78.31 187 ALA B O 1
ATOM 10384 N N . MET B 1 188 ? -0.646 1.271 15.789 1 84.12 188 MET B N 1
ATOM 10385 C CA . MET B 1 188 ? -1.406 2.512 15.898 1 84.12 188 MET B CA 1
ATOM 10386 C C . MET B 1 188 ? -1.675 2.857 17.359 1 84.12 188 MET B C 1
ATOM 10388 O O . MET B 1 188 ? -1.679 4.031 17.734 1 84.12 188 MET B O 1
ATOM 10392 N N . VAL B 1 189 ? -1.77 1.865 18.188 1 86.5 189 VAL B N 1
ATOM 10393 C CA . VAL B 1 189 ? -2.01 2.086 19.609 1 86.5 189 VAL B CA 1
ATOM 10394 C C . VAL B 1 189 ? -0.753 2.652 20.266 1 86.5 189 VAL B C 1
ATOM 10396 O O . VAL B 1 189 ? -0.827 3.609 21.031 1 86.5 189 VAL B O 1
ATOM 10399 N N . LEU B 1 190 ? 0.421 2.125 19.812 1 84.12 190 LEU B N 1
ATOM 10400 C CA . LEU B 1 190 ? 1.679 2.592 20.391 1 84.12 190 LEU B CA 1
ATOM 10401 C C . LEU B 1 190 ? 2.01 3.998 19.906 1 84.12 190 LEU B C 1
ATOM 10403 O O . LEU B 1 190 ? 2.439 4.848 20.688 1 84.12 190 LEU B O 1
ATOM 10407 N N . ILE B 1 191 ? 1.779 4.23 18.609 1 82.94 191 ILE B N 1
ATOM 10408 C CA . ILE B 1 191 ? 2.057 5.543 18.031 1 82.94 191 ILE B CA 1
ATOM 10409 C C . ILE B 1 191 ? 1.165 6.594 18.703 1 82.94 191 ILE B C 1
ATOM 10411 O O . ILE B 1 191 ? 1.631 7.676 19.062 1 82.94 191 ILE B O 1
ATOM 10415 N N . MET B 1 192 ? -0.079 6.34 18.984 1 86.75 192 MET B N 1
ATOM 10416 C CA . MET B 1 192 ? -1.001 7.309 19.562 1 86.75 192 MET B CA 1
ATOM 10417 C C . MET B 1 192 ? -0.737 7.488 21.047 1 86.75 192 MET B C 1
ATOM 10419 O O . MET B 1 192 ? -0.904 8.578 21.594 1 86.75 192 MET B O 1
ATOM 10423 N N . TRP B 1 193 ? -0.185 6.418 21.656 1 88.06 193 TRP B N 1
ATOM 10424 C CA . TRP B 1 193 ? 0.174 6.535 23.062 1 88.06 193 TRP B CA 1
ATOM 10425 C C . TRP B 1 193 ? 1.381 7.453 23.25 1 88.06 193 TRP B C 1
ATOM 10427 O O . TRP B 1 193 ? 1.389 8.312 24.125 1 88.06 193 TRP B O 1
ATOM 10437 N N . ILE B 1 194 ? 2.369 7.383 22.344 1 84.25 194 ILE B N 1
ATOM 10438 C CA . ILE B 1 194 ? 3.559 8.227 22.406 1 84.25 194 ILE B CA 1
ATOM 10439 C C . ILE B 1 194 ? 3.195 9.664 22.062 1 84.25 194 ILE B C 1
ATOM 10441 O O . ILE B 1 194 ? 3.662 10.609 22.703 1 84.25 194 ILE B O 1
ATOM 10445 N N . SER B 1 195 ? 2.336 9.719 21.047 1 87 195 SER B N 1
ATOM 10446 C CA . SER B 1 195 ? 1.904 11.055 20.641 1 87 195 SER B CA 1
ATOM 10447 C C . SER B 1 195 ? 1.12 11.742 21.766 1 87 195 SER B C 1
ATOM 10449 O O . SER B 1 195 ? 1.269 12.938 21.984 1 87 195 SER B O 1
ATOM 10451 N N . TYR B 1 196 ? 0.324 11.062 22.578 1 91.31 196 TYR B N 1
ATOM 10452 C CA . TYR B 1 196 ? -0.472 11.602 23.656 1 91.31 196 TYR B CA 1
ATOM 10453 C C . TYR B 1 196 ? 0.413 12 24.844 1 91.31 196 TYR B C 1
ATOM 10455 O O . TYR B 1 196 ? 0.233 13.062 25.438 1 91.31 196 TYR B O 1
ATOM 10463 N N . MET B 1 197 ? 1.482 11.195 25.094 1 88.62 197 MET B N 1
ATOM 10464 C CA . MET B 1 197 ? 2.389 11.516 26.188 1 88.62 197 MET B CA 1
ATOM 10465 C C . MET B 1 197 ? 3.238 12.734 25.859 1 88.62 197 MET B C 1
ATOM 10467 O O . MET B 1 197 ? 3.484 13.578 26.734 1 88.62 197 MET B O 1
ATOM 10471 N N . ALA B 1 198 ? 3.637 12.805 24.609 1 84.19 198 ALA B N 1
ATOM 10472 C CA . ALA B 1 198 ? 4.379 13.984 24.156 1 84.19 198 ALA B CA 1
ATOM 10473 C C . ALA B 1 198 ? 3.518 15.242 24.25 1 84.19 198 ALA B C 1
ATOM 10475 O O . ALA B 1 198 ? 3.992 16.297 24.672 1 84.19 198 ALA B O 1
ATOM 10476 N N . PHE B 1 199 ? 2.26 15.156 23.922 1 89.12 199 PHE B N 1
ATOM 10477 C CA . PHE B 1 199 ? 1.331 16.281 24 1 89.12 199 PHE B CA 1
ATOM 10478 C C . PHE B 1 199 ? 1.146 16.719 25.453 1 89.12 199 PHE B C 1
ATOM 10480 O O . PHE B 1 199 ? 1.152 17.922 25.734 1 89.12 199 PHE B O 1
ATOM 10487 N N . LEU B 1 200 ? 0.98 15.734 26.344 1 87.81 200 LEU B N 1
ATOM 10488 C CA . LEU B 1 200 ? 0.768 16.062 27.75 1 87.81 200 LEU B CA 1
ATOM 10489 C C . LEU B 1 200 ? 1.98 16.781 28.328 1 87.81 200 LEU B C 1
ATOM 10491 O O . LEU B 1 200 ? 1.832 17.75 29.094 1 87.81 200 LEU B O 1
ATOM 10495 N N . LEU B 1 201 ? 3.176 16.469 27.891 1 83.62 201 LEU B N 1
ATOM 10496 C CA . LEU B 1 201 ? 4.402 17.094 28.391 1 83.62 201 LEU B CA 1
ATOM 10497 C C . LEU B 1 201 ? 4.527 18.516 27.875 1 83.62 201 LEU B C 1
ATOM 10499 O O . LEU B 1 201 ? 4.859 19.422 28.641 1 83.62 201 LEU B O 1
ATOM 10503 N N . VAL B 1 202 ? 4.145 18.672 26.641 1 78.88 202 VAL B N 1
ATOM 10504 C CA . VAL B 1 202 ? 4.242 20 26.047 1 78.88 202 VAL B CA 1
ATOM 10505 C C . VAL B 1 202 ? 3.141 20.891 26.609 1 78.88 202 VAL B C 1
ATOM 10507 O O . VAL B 1 202 ? 3.387 22.047 26.953 1 78.88 202 VAL B O 1
ATOM 10510 N N . PHE B 1 203 ? 1.947 20.359 26.766 1 84.69 203 PHE B N 1
ATOM 10511 C CA . PHE B 1 203 ? 0.804 21.141 27.234 1 84.69 203 PHE B CA 1
ATOM 10512 C C . PHE B 1 203 ? 0.974 21.531 28.688 1 84.69 203 PHE B C 1
ATOM 10514 O O . PHE B 1 203 ? 0.754 22.688 29.062 1 84.69 203 PHE B O 1
ATOM 10521 N N . MET B 1 204 ? 1.433 20.656 29.422 1 80.31 204 MET B N 1
ATOM 10522 C CA . MET B 1 204 ? 1.643 20.969 30.828 1 80.31 204 MET B CA 1
ATOM 10523 C C . MET B 1 204 ? 2.803 21.938 31.016 1 80.31 204 MET B C 1
ATOM 10525 O O . MET B 1 204 ? 2.76 22.812 31.891 1 80.31 204 MET B O 1
ATOM 10529 N N . GLY B 1 205 ? 3.797 21.875 30.172 1 73.56 205 GLY B N 1
ATOM 10530 C CA . GLY B 1 205 ? 4.898 22.812 30.188 1 73.56 205 GLY B CA 1
ATOM 10531 C C . GLY B 1 205 ? 4.469 24.234 29.844 1 73.56 205 GLY B C 1
ATOM 10532 O O . GLY B 1 205 ? 4.906 25.188 30.484 1 73.56 205 GLY B O 1
ATOM 10533 N N . THR B 1 206 ? 3.473 24.297 28.875 1 74.38 206 THR B N 1
ATOM 10534 C CA . THR B 1 206 ? 3.014 25.609 28.422 1 74.38 206 THR B CA 1
ATOM 10535 C C . THR B 1 206 ? 2.096 26.25 29.469 1 74.38 206 THR B C 1
ATOM 10537 O O . THR B 1 206 ? 2.031 27.469 29.594 1 74.38 206 THR B O 1
ATOM 10540 N N . VAL B 1 207 ? 1.307 25.484 30.141 1 74.12 207 VAL B N 1
ATOM 10541 C CA . VAL B 1 207 ? 0.357 26 31.109 1 74.12 207 VAL B CA 1
ATOM 10542 C C . VAL B 1 207 ? 1.099 26.422 32.375 1 74.12 207 VAL B C 1
ATOM 10544 O O . VAL B 1 207 ? 0.751 27.422 33 1 74.12 207 VAL B O 1
ATOM 10547 N N . ILE B 1 208 ? 2.146 25.719 32.656 1 65.44 208 ILE B N 1
ATOM 10548 C CA . ILE B 1 208 ? 2.861 25.984 33.906 1 65.44 208 ILE B CA 1
ATOM 10549 C C . ILE B 1 208 ? 3.84 27.141 33.688 1 65.44 208 ILE B C 1
ATOM 10551 O O . ILE B 1 208 ? 3.982 28 34.562 1 65.44 208 ILE B O 1
ATOM 10555 N N . VAL B 1 209 ? 4.535 27.125 32.531 1 57.5 209 VAL B N 1
ATOM 10556 C CA . VAL B 1 209 ? 5.566 28.125 32.312 1 57.5 209 VAL B CA 1
ATOM 10557 C C . VAL B 1 209 ? 4.938 29.422 31.797 1 57.5 209 VAL B C 1
ATOM 10559 O O . VAL B 1 209 ? 4.312 29.422 30.734 1 57.5 209 VAL B O 1
ATOM 10562 N N . ASP B 1 210 ? 4.566 30.359 32.594 1 52.97 210 ASP B N 1
ATOM 10563 C CA . ASP B 1 210 ? 4.121 31.688 32.156 1 52.97 210 ASP B CA 1
ATOM 10564 C C . ASP B 1 210 ? 4.957 32.188 31 1 52.97 210 ASP B C 1
ATOM 10566 O O . ASP B 1 210 ? 6.18 32.062 30.984 1 52.97 210 ASP B O 1
ATOM 10570 N N . ALA B 1 211 ? 4.496 32.312 29.781 1 54.94 211 ALA B N 1
ATOM 10571 C CA . ALA B 1 211 ? 5.141 32.812 28.578 1 54.94 211 ALA B CA 1
ATOM 10572 C C . ALA B 1 211 ? 6.203 33.875 28.922 1 54.94 211 ALA B C 1
ATOM 10574 O O . ALA B 1 211 ? 7.25 33.938 28.281 1 54.94 211 ALA B O 1
ATOM 10575 N N . SER B 1 212 ? 5.938 34.688 29.953 1 55.66 212 SER B N 1
ATOM 10576 C CA . SER B 1 212 ? 6.848 35.75 30.375 1 55.66 212 SER B CA 1
ATOM 10577 C C . SER B 1 212 ? 8.141 35.188 30.938 1 55.66 212 SER B C 1
ATOM 10579 O O . SER B 1 212 ? 9.219 35.75 30.734 1 55.66 212 SER B O 1
ATOM 10581 N N . CYS B 1 213 ? 7.977 34.094 31.5 1 56.62 213 CYS B N 1
ATOM 10582 C CA . CYS B 1 213 ? 9.148 33.469 32.125 1 56.62 213 CYS B CA 1
ATOM 10583 C C . CYS B 1 213 ? 10.07 32.875 31.047 1 56.62 213 CYS B C 1
ATOM 10585 O O . CYS B 1 213 ? 11.289 32.938 31.172 1 56.62 213 CYS B O 1
ATOM 10587 N N . GLY B 1 214 ? 9.492 32.406 29.938 1 59.16 214 GLY B N 1
ATOM 10588 C CA . GLY B 1 214 ? 10.312 31.875 28.859 1 59.16 214 GLY B CA 1
ATOM 10589 C C . GLY B 1 214 ? 11.109 32.938 28.141 1 59.16 214 GLY B C 1
ATOM 10590 O O . GLY B 1 214 ? 12.273 32.719 27.797 1 59.16 214 GLY B O 1
ATOM 10591 N N . GLU B 1 215 ? 10.547 34.062 28.062 1 63.66 215 GLU B N 1
ATOM 10592 C CA . GLU B 1 215 ? 11.227 35.156 27.422 1 63.66 215 GLU B CA 1
ATOM 10593 C C . GLU B 1 215 ? 12.352 35.719 28.297 1 63.66 215 GLU B C 1
ATOM 10595 O O . GLU B 1 215 ? 13.422 36.062 27.797 1 63.66 215 GLU B O 1
ATOM 10600 N N . THR B 1 216 ? 12.094 35.75 29.625 1 70.62 216 THR B N 1
ATOM 10601 C CA . THR B 1 216 ? 13.141 36.219 30.516 1 70.62 216 THR B CA 1
ATOM 10602 C C . THR B 1 216 ? 14.297 35.219 30.578 1 70.62 216 THR B C 1
ATOM 10604 O O . THR B 1 216 ? 15.461 35.625 30.641 1 70.62 216 THR B O 1
ATOM 10607 N N . LEU B 1 217 ? 13.906 34.031 30.516 1 73.69 217 LEU B N 1
ATOM 10608 C CA . LEU B 1 217 ? 14.945 33 30.5 1 73.69 217 LEU B CA 1
ATOM 10609 C C . LEU B 1 217 ? 15.758 33.062 29.219 1 73.69 217 LEU B C 1
ATOM 10611 O O . LEU B 1 217 ? 16.969 32.875 29.234 1 73.69 217 LEU B O 1
ATOM 10615 N N . GLY B 1 218 ? 15.102 33.312 28.172 1 76 218 GLY B N 1
ATOM 10616 C CA . GLY B 1 218 ? 15.781 33.438 26.891 1 76 218 GLY B CA 1
ATOM 10617 C C . GLY B 1 218 ? 16.734 34.625 26.844 1 76 218 GLY B C 1
ATOM 10618 O O . GLY B 1 218 ? 17.828 34.531 26.312 1 76 218 GLY B O 1
ATOM 10619 N N . GLU B 1 219 ? 16.359 35.625 27.453 1 75.38 219 GLU B N 1
ATOM 10620 C CA . GLU B 1 219 ? 17.203 36.812 27.5 1 75.38 219 GLU B CA 1
ATOM 10621 C C . GLU B 1 219 ? 18.422 36.594 28.391 1 75.38 219 GLU B C 1
ATOM 10623 O O . GLU B 1 219 ? 19.516 37.031 28.062 1 75.38 219 GLU B O 1
ATOM 10628 N N . HIS B 1 220 ? 18.172 35.938 29.516 1 80.44 220 HIS B N 1
ATOM 10629 C CA . HIS B 1 220 ? 19.297 35.656 30.406 1 80.44 220 HIS B CA 1
ATOM 10630 C C . HIS B 1 220 ? 20.297 34.719 29.75 1 80.44 220 HIS B C 1
ATOM 10632 O O . HIS B 1 220 ? 21.5 34.875 29.922 1 80.44 220 HIS B O 1
ATOM 10638 N N . PHE B 1 221 ? 19.75 33.906 29.016 1 85.12 221 PHE B N 1
ATOM 10639 C CA . PHE B 1 221 ? 20.609 32.938 28.328 1 85.12 221 PHE B CA 1
ATOM 10640 C C . PHE B 1 221 ? 21.438 33.656 27.25 1 85.12 221 PHE B C 1
ATOM 10642 O O . PHE B 1 221 ? 22.641 33.406 27.125 1 85.12 221 PHE B O 1
ATOM 10649 N N . GLU B 1 222 ? 20.828 34.5 26.469 1 82.38 222 GLU B N 1
ATOM 10650 C CA . GLU B 1 222 ? 21.531 35.219 25.406 1 82.38 222 GLU B CA 1
ATOM 10651 C C . GLU B 1 222 ? 22.594 36.156 26 1 82.38 222 GLU B C 1
ATOM 10653 O O . GLU B 1 222 ? 23.688 36.281 25.438 1 82.38 222 GLU B O 1
ATOM 10658 N N . ASN B 1 223 ? 22.234 36.719 27.109 1 83.88 223 ASN B N 1
ATOM 10659 C CA . ASN B 1 223 ? 23.188 37.625 27.75 1 83.88 223 ASN B CA 1
ATOM 10660 C C . ASN B 1 223 ? 24.359 36.844 28.359 1 83.88 223 ASN B C 1
ATOM 10662 O O . ASN B 1 223 ? 25.484 37.344 28.344 1 83.88 223 ASN B O 1
ATOM 10666 N N . ALA B 1 224 ? 24.016 35.75 28.875 1 88.88 224 ALA B N 1
ATOM 10667 C CA . ALA B 1 224 ? 25.078 34.906 29.438 1 88.88 224 ALA B CA 1
ATOM 10668 C C . ALA B 1 224 ? 26.047 34.469 28.344 1 88.88 224 ALA B C 1
ATOM 10670 O O . ALA B 1 224 ? 27.266 34.406 28.562 1 88.88 224 ALA B O 1
ATOM 10671 N N . LEU B 1 225 ? 25.578 34.219 27.188 1 88.62 225 LEU B N 1
ATOM 10672 C CA . LEU B 1 225 ? 26.422 33.781 26.078 1 88.62 225 LEU B CA 1
ATOM 10673 C C . LEU B 1 225 ? 27.266 34.969 25.562 1 88.62 225 LEU B C 1
ATOM 10675 O O . LEU B 1 225 ? 28.453 34.781 25.281 1 88.62 225 LEU B O 1
ATOM 10679 N N . ARG B 1 226 ? 26.641 36.062 25.406 1 89 226 ARG B N 1
ATOM 10680 C CA . ARG B 1 226 ? 27.359 37.25 24.969 1 89 226 ARG B CA 1
ATOM 10681 C C . ARG B 1 226 ? 28.484 37.625 25.938 1 89 226 ARG B C 1
ATOM 10683 O O . ARG B 1 226 ? 29.594 37.938 25.5 1 89 226 ARG B O 1
ATOM 10690 N N . TYR B 1 227 ? 28.141 37.469 27.203 1 91.69 227 TYR B N 1
ATOM 10691 C CA . TYR B 1 227 ? 29.125 37.812 28.219 1 91.69 227 TYR B CA 1
ATOM 10692 C C . TYR B 1 227 ? 30.297 36.812 28.203 1 91.69 227 TYR B C 1
ATOM 10694 O O . TYR B 1 227 ? 31.453 37.219 28.312 1 91.69 227 TYR B O 1
ATOM 10702 N N . LEU B 1 228 ? 30 35.594 28.047 1 93.88 228 LEU B N 1
ATOM 10703 C CA . LEU B 1 228 ? 31.016 34.562 28.031 1 93.88 228 LEU B CA 1
ATOM 10704 C C . LEU B 1 228 ? 31.969 34.75 26.844 1 93.88 228 LEU B C 1
ATOM 10706 O O . LEU B 1 228 ? 33.188 34.688 27 1 93.88 228 LEU B O 1
ATOM 10710 N N . PHE B 1 229 ? 31.453 35.094 25.672 1 94.94 229 PHE B N 1
ATOM 10711 C CA . PHE B 1 229 ? 32.281 35.25 24.484 1 94.94 229 PHE B CA 1
ATOM 10712 C C . PHE B 1 229 ? 33.062 36.562 24.516 1 94.94 229 PHE B C 1
ATOM 10714 O O . PHE B 1 229 ? 34.156 36.656 23.984 1 94.94 229 PHE B O 1
ATOM 10721 N N . THR B 1 230 ? 32.406 37.625 25.125 1 95 230 THR B N 1
ATOM 10722 C CA . THR B 1 230 ? 33.125 38.906 25.266 1 95 230 THR B CA 1
ATOM 10723 C C . THR B 1 230 ? 34.344 38.75 26.188 1 95 230 THR B C 1
ATOM 10725 O O . THR B 1 230 ? 35.406 39.25 25.859 1 95 230 THR B O 1
ATOM 10728 N N . ARG B 1 231 ? 34.094 37.938 27.266 1 95.19 231 ARG B N 1
ATOM 10729 C CA . ARG B 1 231 ? 35.188 37.719 28.203 1 95.19 231 ARG B CA 1
ATOM 10730 C C . ARG B 1 231 ? 36.281 36.844 27.562 1 95.19 231 ARG B C 1
ATOM 10732 O O . ARG B 1 231 ? 37.469 37.094 27.75 1 95.19 231 ARG B O 1
ATOM 10739 N N . TRP B 1 232 ? 35.906 35.938 26.812 1 95.81 232 TRP B N 1
ATOM 10740 C CA . TRP B 1 232 ? 36.844 35.031 26.141 1 95.81 232 TRP B CA 1
ATOM 10741 C C . TRP B 1 232 ? 37.625 35.781 25.062 1 95.81 232 TRP B C 1
ATOM 10743 O O . TRP B 1 232 ? 38.812 35.594 24.922 1 95.81 232 TRP B O 1
ATOM 10753 N N . GLY B 1 233 ? 36.906 36.562 24.25 1 95.62 233 GLY B N 1
ATOM 10754 C CA . GLY B 1 233 ? 37.562 37.375 23.219 1 95.62 233 GLY B CA 1
ATOM 10755 C C . GLY B 1 233 ? 38.594 38.344 23.781 1 95.62 233 GLY B C 1
ATOM 10756 O O . GLY B 1 233 ? 39.688 38.469 23.219 1 95.62 233 GLY B O 1
ATOM 10757 N N . SER B 1 234 ? 38.25 38.969 24.891 1 95.88 234 SER B N 1
ATOM 10758 C CA . SER B 1 234 ? 39.188 39.906 25.531 1 95.88 234 SER B CA 1
ATOM 10759 C C . SER B 1 234 ? 40.406 39.188 26.062 1 95.88 234 SER B C 1
ATOM 10761 O O . SER B 1 234 ? 41.531 39.688 25.984 1 95.88 234 SER B O 1
ATOM 10763 N N . PHE B 1 235 ? 40.281 38.031 26.578 1 96 235 PHE B N 1
ATOM 10764 C CA . PHE B 1 235 ? 41.406 37.219 27.094 1 96 235 PHE B CA 1
ATOM 10765 C C . PHE B 1 235 ? 42.344 36.812 25.969 1 96 235 PHE B C 1
ATOM 10767 O O . PHE B 1 235 ? 43.562 36.844 26.141 1 96 235 PHE B O 1
ATOM 10774 N N . CYS B 1 236 ? 41.75 36.406 24.812 1 96.5 236 CYS B N 1
ATOM 10775 C CA . CYS B 1 236 ? 42.562 35.969 23.672 1 96.5 236 CYS B CA 1
ATOM 10776 C C . CYS B 1 236 ? 43.438 37.094 23.141 1 96.5 236 CYS B C 1
ATOM 10778 O O . CYS B 1 236 ? 44.562 36.844 22.703 1 96.5 236 CYS B O 1
ATOM 10780 N N . VAL B 1 237 ? 42.938 38.312 23.156 1 95.81 237 VAL B N 1
ATOM 10781 C CA . VAL B 1 237 ? 43.688 39.438 22.609 1 95.81 237 VAL B CA 1
ATOM 10782 C C . VAL B 1 237 ? 44.688 39.938 23.625 1 95.81 237 VAL B C 1
ATOM 10784 O O . VAL B 1 237 ? 45.781 40.438 23.266 1 95.81 237 VAL B O 1
ATOM 10787 N N . ARG B 1 238 ? 44.469 39.75 24.938 1 95.38 238 ARG B N 1
ATOM 10788 C CA . ARG B 1 238 ? 45.406 40.188 26 1 95.38 238 ARG B CA 1
ATOM 10789 C C . ARG B 1 238 ? 46.594 39.281 26.094 1 95.38 238 ARG B C 1
ATOM 10791 O O . ARG B 1 238 ? 47.719 39.719 26.312 1 95.38 238 ARG B O 1
ATOM 10798 N N . GLN B 1 239 ? 46.344 38 25.906 1 96 239 GLN B N 1
ATOM 10799 C CA . GLN B 1 239 ? 47.406 37 25.953 1 96 239 GLN B CA 1
ATOM 10800 C C . GLN B 1 239 ? 47.438 36.188 24.672 1 96 239 GLN B C 1
ATOM 10802 O O . GLN B 1 239 ? 47.25 34.969 24.703 1 96 239 GLN B O 1
ATOM 10807 N N . PRO B 1 240 ? 47.781 36.75 23.547 1 95.5 240 PRO B N 1
ATOM 10808 C CA . PRO B 1 240 ? 47.719 36.031 22.266 1 95.5 240 PRO B CA 1
ATOM 10809 C C . PRO B 1 240 ? 48.75 34.906 22.172 1 95.5 240 PRO B C 1
ATOM 10811 O O . PRO B 1 240 ? 48.438 33.844 21.625 1 95.5 240 PRO B O 1
ATOM 10814 N N . LEU B 1 241 ? 49.938 35 22.734 1 95.12 241 LEU B N 1
ATOM 10815 C CA . LEU B 1 241 ? 50.969 34 22.609 1 95.12 241 LEU B CA 1
ATOM 10816 C C . LEU B 1 241 ? 50.625 32.75 23.406 1 95.12 241 LEU B C 1
ATOM 10818 O O . LEU B 1 241 ? 50.906 31.641 22.969 1 95.12 241 LEU B O 1
ATOM 10822 N N . MET B 1 242 ? 50.031 32.906 24.562 1 95.44 242 MET B N 1
ATOM 10823 C CA . MET B 1 242 ? 49.594 31.781 25.375 1 95.44 242 MET B CA 1
ATOM 10824 C C . MET B 1 242 ? 48.5 30.984 24.672 1 95.44 242 MET B C 1
ATOM 10826 O O . MET B 1 242 ? 48.5 29.766 24.672 1 95.44 242 MET B O 1
ATOM 10830 N N . VAL B 1 243 ? 47.562 31.703 24.062 1 96.69 243 VAL B N 1
ATOM 10831 C CA . VAL B 1 243 ? 46.438 31.047 23.375 1 96.69 243 VAL B CA 1
ATOM 10832 C C . VAL B 1 243 ? 46.938 30.359 22.109 1 96.69 243 VAL B C 1
ATOM 10834 O O . VAL B 1 243 ? 46.5 29.234 21.812 1 96.69 243 VAL B O 1
ATOM 10837 N N . ILE B 1 244 ? 47.75 30.969 21.328 1 96.62 244 ILE B N 1
ATOM 10838 C CA . ILE B 1 244 ? 48.281 30.391 20.094 1 96.62 244 ILE B CA 1
ATOM 10839 C C . ILE B 1 244 ? 49.125 29.156 20.422 1 96.62 244 ILE B C 1
ATOM 10841 O O . ILE B 1 244 ? 49 28.125 19.766 1 96.62 244 ILE B O 1
ATOM 10845 N N . LEU B 1 245 ? 49.969 29.234 21.484 1 96.06 245 LEU B N 1
ATOM 10846 C CA . LEU B 1 245 ? 50.812 28.094 21.875 1 96.06 245 LEU B CA 1
ATOM 10847 C C . LEU B 1 245 ? 49.938 26.969 22.406 1 96.06 245 LEU B C 1
ATOM 10849 O O . LEU B 1 245 ? 50.188 25.797 22.141 1 96.06 245 LEU B O 1
ATOM 10853 N N . GLY B 1 246 ? 48.938 27.312 23.219 1 95.69 246 GLY B N 1
ATOM 10854 C CA . GLY B 1 246 ? 48 26.297 23.688 1 95.69 246 GLY B CA 1
ATOM 10855 C C . GLY B 1 246 ? 47.281 25.609 22.562 1 95.69 246 GLY B C 1
ATOM 10856 O O . GLY B 1 246 ? 47.094 24.391 22.578 1 95.69 246 GLY B O 1
ATOM 10857 N N . SER B 1 247 ? 46.75 26.328 21.516 1 96.75 247 SER B N 1
ATOM 10858 C CA . SER B 1 247 ? 46.062 25.75 20.359 1 96.75 247 SER B CA 1
ATOM 10859 C C . SER B 1 247 ? 47 24.859 19.547 1 96.75 247 SER B C 1
ATOM 10861 O O . SER B 1 247 ? 46.594 23.797 19.062 1 96.75 247 SER B O 1
ATOM 10863 N N . LEU B 1 248 ? 48.219 25.266 19.422 1 96.19 248 LEU B N 1
ATOM 10864 C CA . LEU B 1 248 ? 49.188 24.469 18.672 1 96.19 248 LEU B CA 1
ATOM 10865 C C . LEU B 1 248 ? 49.5 23.156 19.375 1 96.19 248 LEU B C 1
ATOM 10867 O O . LEU B 1 248 ? 49.688 22.125 18.734 1 96.19 248 LEU B O 1
ATOM 10871 N N . ILE B 1 249 ? 49.531 23.172 20.719 1 96.12 249 ILE B N 1
ATOM 10872 C CA . ILE B 1 249 ? 49.781 21.969 21.5 1 96.12 249 ILE B CA 1
ATOM 10873 C C . ILE B 1 249 ? 48.594 21.016 21.344 1 96.12 249 ILE B C 1
ATOM 10875 O O . ILE B 1 249 ? 48.781 19.797 21.172 1 96.12 249 ILE B O 1
ATOM 10879 N N . ILE B 1 250 ? 47.406 21.516 21.359 1 95.81 250 ILE B N 1
ATOM 10880 C CA . ILE B 1 250 ? 46.219 20.688 21.219 1 95.81 250 ILE B CA 1
ATOM 10881 C C . ILE B 1 250 ? 46.156 20.109 19.812 1 95.81 250 ILE B C 1
ATOM 10883 O O . ILE B 1 250 ? 45.844 18.922 19.641 1 95.81 250 ILE B O 1
ATOM 10887 N N . VAL B 1 251 ? 46.406 20.891 18.781 1 96.88 251 VAL B N 1
ATOM 10888 C CA . VAL B 1 251 ? 46.375 20.422 17.391 1 96.88 251 VAL B CA 1
ATOM 10889 C C . VAL B 1 251 ? 47.469 19.359 17.188 1 96.88 251 VAL B C 1
ATOM 10891 O O . VAL B 1 251 ? 47.219 18.359 16.516 1 96.88 251 VAL B O 1
ATOM 10894 N N . ALA B 1 252 ? 48.656 19.531 17.781 1 96.19 252 ALA B N 1
ATOM 10895 C CA . ALA B 1 252 ? 49.75 18.562 17.641 1 96.19 252 ALA B CA 1
ATOM 10896 C C . ALA B 1 252 ? 49.406 17.266 18.359 1 96.19 252 ALA B C 1
ATOM 10898 O O . ALA B 1 252 ? 49.719 16.172 17.859 1 96.19 252 ALA B O 1
ATOM 10899 N N . ALA B 1 253 ? 48.844 17.375 19.484 1 96.12 253 ALA B N 1
ATOM 10900 C CA . ALA B 1 253 ? 48.438 16.172 20.234 1 96.12 253 ALA B CA 1
ATOM 10901 C C . ALA B 1 253 ? 47.344 15.406 19.484 1 96.12 253 ALA B C 1
ATOM 10903 O O . ALA B 1 253 ? 47.406 14.172 19.406 1 96.12 253 ALA B O 1
ATOM 10904 N N . CYS B 1 254 ? 46.406 16.109 18.938 1 96.38 254 CYS B N 1
ATOM 10905 C CA . CYS B 1 254 ? 45.344 15.461 18.203 1 96.38 254 CYS B CA 1
ATOM 10906 C C . CYS B 1 254 ? 45.844 14.898 16.875 1 96.38 254 CYS B C 1
ATOM 10908 O O . CYS B 1 254 ? 45.469 13.789 16.484 1 96.38 254 CYS B O 1
ATOM 10910 N N . SER B 1 255 ? 46.719 15.602 16.172 1 95.06 255 SER B N 1
ATOM 10911 C CA . SER B 1 255 ? 47.219 15.172 14.883 1 95.06 255 SER B CA 1
ATOM 10912 C C . SER B 1 255 ? 48.219 14.039 15.031 1 95.06 255 SER B C 1
ATOM 10914 O O . SER B 1 255 ? 48.562 13.375 14.047 1 95.06 255 SER B O 1
ATOM 10916 N N . GLY B 1 256 ? 48.719 13.758 16.188 1 93.38 256 GLY B N 1
ATOM 10917 C CA . GLY B 1 256 ? 49.625 12.641 16.422 1 93.38 256 GLY B CA 1
ATOM 10918 C C . GLY B 1 256 ? 49 11.297 16.125 1 93.38 256 GLY B C 1
ATOM 10919 O O . GLY B 1 256 ? 49.688 10.344 15.773 1 93.38 256 GLY B O 1
ATOM 10920 N N . GLY B 1 257 ? 47.719 11.234 16.203 1 93.5 257 GLY B N 1
ATOM 10921 C CA . GLY B 1 257 ? 47 10.008 15.883 1 93.5 257 GLY B CA 1
ATOM 10922 C C . GLY B 1 257 ? 47.125 9.602 14.43 1 93.5 257 GLY B C 1
ATOM 10923 O O . GLY B 1 257 ? 46.844 8.453 14.078 1 93.5 257 GLY B O 1
ATOM 10924 N N . LEU B 1 258 ? 47.531 10.461 13.539 1 93.38 258 LEU B N 1
ATOM 10925 C CA . LEU B 1 258 ? 47.656 10.172 12.117 1 93.38 258 LEU B CA 1
ATOM 10926 C C . LEU B 1 258 ? 48.688 9.078 11.859 1 93.38 258 LEU B C 1
ATOM 10928 O O . LEU B 1 258 ? 48.688 8.438 10.812 1 93.38 258 LEU B O 1
ATOM 10932 N N . VAL B 1 259 ? 49.469 8.766 12.836 1 92.5 259 VAL B N 1
ATOM 10933 C CA . VAL B 1 259 ? 50.469 7.707 12.695 1 92.5 259 VAL B CA 1
ATOM 10934 C C . VAL B 1 259 ? 49.75 6.348 12.648 1 92.5 259 VAL B C 1
ATOM 10936 O O . VAL B 1 259 ? 50.25 5.414 12.008 1 92.5 259 VAL B O 1
ATOM 10939 N N . TYR B 1 260 ? 48.625 6.305 13.227 1 92.5 260 TYR B N 1
ATOM 10940 C CA . TYR B 1 260 ? 47.875 5.059 13.266 1 92.5 260 TYR B CA 1
ATOM 10941 C C . TYR B 1 260 ? 46.812 5.016 12.164 1 92.5 260 TYR B C 1
ATOM 10943 O O . TYR B 1 260 ? 45.875 4.23 12.227 1 92.5 260 TYR B O 1
ATOM 10951 N N . MET B 1 261 ? 46.969 5.82 11.188 1 90.12 261 MET B N 1
ATOM 10952 C CA . MET B 1 261 ? 45.969 5.926 10.141 1 90.12 261 MET B CA 1
ATOM 10953 C C . MET B 1 261 ? 45.969 4.68 9.258 1 90.12 261 MET B C 1
ATOM 10955 O O . MET B 1 261 ? 47 4.18 8.875 1 90.12 261 MET B O 1
ATOM 10959 N N . LYS B 1 262 ? 44.75 4.035 9.086 1 88.69 262 LYS B N 1
ATOM 10960 C CA . LYS B 1 262 ? 44.531 2.91 8.18 1 88.69 262 LYS B CA 1
ATOM 10961 C C . LYS B 1 262 ? 43.594 3.291 7.039 1 88.69 262 LYS B C 1
ATOM 10963 O O . LYS B 1 262 ? 42.5 3.801 7.281 1 88.69 262 LYS B O 1
ATOM 10968 N N . ILE B 1 263 ? 44.031 3.045 5.805 1 85.12 263 ILE B N 1
ATOM 10969 C CA . ILE B 1 263 ? 43.219 3.381 4.641 1 85.12 263 ILE B CA 1
ATOM 10970 C C . ILE B 1 263 ? 42.594 2.113 4.066 1 85.12 263 ILE B C 1
ATOM 10972 O O . ILE B 1 263 ? 43.281 1.13 3.807 1 85.12 263 ILE B O 1
ATOM 10976 N N . THR B 1 264 ? 41.312 2.123 4.059 1 82.38 264 THR B N 1
ATOM 10977 C CA . THR B 1 264 ? 40.594 0.994 3.471 1 82.38 264 THR B CA 1
ATOM 10978 C C . THR B 1 264 ? 40.156 1.318 2.049 1 82.38 264 THR B C 1
ATOM 10980 O O . THR B 1 264 ? 39.594 2.381 1.801 1 82.38 264 THR B O 1
ATOM 10983 N N . THR B 1 265 ? 40.438 0.408 1.101 1 78.06 265 THR B N 1
ATOM 10984 C CA . THR B 1 265 ? 40.062 0.632 -0.291 1 78.06 265 THR B CA 1
ATOM 10985 C C . THR B 1 265 ? 39.125 -0.459 -0.779 1 78.06 265 THR B C 1
ATOM 10987 O O . THR B 1 265 ? 38.594 -0.37 -1.883 1 78.06 265 THR B O 1
ATOM 10990 N N . ASP B 1 266 ? 38.906 -1.423 0.055 1 80.19 266 ASP B N 1
ATOM 10991 C CA . ASP B 1 266 ? 38 -2.504 -0.347 1 80.19 266 ASP B CA 1
ATOM 10992 C C . ASP B 1 266 ? 36.562 -2.014 -0.446 1 80.19 266 ASP B C 1
ATOM 10994 O O . ASP B 1 266 ? 36 -1.509 0.531 1 80.19 266 ASP B O 1
ATOM 10998 N N . PRO B 1 267 ? 36 -2.178 -1.595 1 80.75 267 PRO B N 1
ATOM 10999 C CA . PRO B 1 267 ? 34.625 -1.676 -1.793 1 80.75 267 PRO B CA 1
ATOM 11000 C C . PRO B 1 267 ? 33.625 -2.334 -0.859 1 80.75 267 PRO B C 1
ATOM 11002 O O . PRO B 1 267 ? 32.656 -1.688 -0.431 1 80.75 267 PRO B O 1
ATOM 11005 N N . VAL B 1 268 ? 33.75 -3.576 -0.541 1 85.88 268 VAL B N 1
ATOM 11006 C CA . VAL B 1 268 ? 32.812 -4.273 0.322 1 85.88 268 VAL B CA 1
ATOM 11007 C C . VAL B 1 268 ? 32.875 -3.684 1.73 1 85.88 268 VAL B C 1
ATOM 11009 O O . VAL B 1 268 ? 31.828 -3.453 2.354 1 85.88 268 VAL B O 1
ATOM 11012 N N . GLU B 1 269 ? 34.062 -3.375 2.168 1 85.38 269 GLU B N 1
ATOM 11013 C CA . GLU B 1 269 ? 34.219 -2.799 3.5 1 85.38 269 GLU B CA 1
ATOM 11014 C C . GLU B 1 269 ? 33.719 -1.355 3.539 1 85.38 269 GLU B C 1
ATOM 11016 O O . GLU B 1 269 ? 33.312 -0.863 4.59 1 85.38 269 GLU B O 1
ATOM 11021 N N . LEU B 1 270 ? 33.688 -0.763 2.422 1 80.19 270 LEU B N 1
ATOM 11022 C CA . LEU B 1 270 ? 33.312 0.643 2.344 1 80.19 270 LEU B CA 1
ATOM 11023 C C . LEU B 1 270 ? 31.797 0.788 2.281 1 80.19 270 LEU B C 1
ATOM 11025 O O . LEU B 1 270 ? 31.219 1.696 2.893 1 80.19 270 LEU B O 1
ATOM 11029 N N . TRP B 1 271 ? 31.109 -0.112 1.642 1 81.5 271 TRP B N 1
ATOM 11030 C CA . TRP B 1 271 ? 29.734 0.173 1.295 1 81.5 271 TRP B CA 1
ATOM 11031 C C . TRP B 1 271 ? 28.781 -0.812 1.977 1 81.5 271 TRP B C 1
ATOM 11033 O O . TRP B 1 271 ? 27.562 -0.662 1.905 1 81.5 271 TRP B O 1
ATOM 11043 N N . SER B 1 272 ? 29.312 -1.842 2.547 1 87.75 272 SER B N 1
ATOM 11044 C CA . SER B 1 272 ? 28.453 -2.814 3.215 1 87.75 272 SER B CA 1
ATOM 11045 C C . SER B 1 272 ? 28.781 -2.912 4.703 1 87.75 272 SER B C 1
ATOM 11047 O O . SER B 1 272 ? 29.938 -3.068 5.078 1 87.75 272 SER B O 1
ATOM 11049 N N . SER B 1 273 ? 27.734 -2.852 5.477 1 87.56 273 SER B N 1
ATOM 11050 C CA . SER B 1 273 ? 27.922 -2.965 6.918 1 87.56 273 SER B CA 1
ATOM 11051 C C . SER B 1 273 ? 28.203 -4.406 7.328 1 87.56 273 SER B C 1
ATOM 11053 O O . SER B 1 273 ? 27.641 -5.344 6.762 1 87.56 273 SER B O 1
ATOM 11055 N N . PRO B 1 274 ? 29.094 -4.559 8.25 1 87.56 274 PRO B N 1
ATOM 11056 C CA . PRO B 1 274 ? 29.391 -5.914 8.703 1 87.56 274 PRO B CA 1
ATOM 11057 C C . PRO B 1 274 ? 28.219 -6.586 9.391 1 87.56 274 PRO B C 1
ATOM 11059 O O . PRO B 1 274 ? 28.156 -7.816 9.469 1 87.56 274 PRO B O 1
ATOM 11062 N N . SER B 1 275 ? 27.281 -5.777 9.797 1 86.94 275 SER B N 1
ATOM 11063 C CA . SER B 1 275 ? 26.141 -6.355 10.5 1 86.94 275 SER B CA 1
ATOM 11064 C C . SER B 1 275 ? 24.953 -6.547 9.562 1 86.94 275 SER B C 1
ATOM 11066 O O . SER B 1 275 ? 23.906 -7.074 9.961 1 86.94 275 SER B O 1
ATOM 11068 N N . SER B 1 276 ? 25.141 -6.238 8.32 1 89.25 276 SER B N 1
ATOM 11069 C CA . SER B 1 276 ? 24.047 -6.41 7.371 1 89.25 276 SER B CA 1
ATOM 11070 C C . SER B 1 276 ? 23.828 -7.883 7.035 1 89.25 276 SER B C 1
ATOM 11072 O O . SER B 1 276 ? 24.75 -8.703 7.195 1 89.25 276 SER B O 1
ATOM 11074 N N . GLN B 1 277 ? 22.656 -8.172 6.629 1 91.06 277 GLN B N 1
ATOM 11075 C CA . GLN B 1 277 ? 22.297 -9.555 6.309 1 91.06 277 GLN B CA 1
ATOM 11076 C C . GLN B 1 277 ? 23.141 -10.078 5.141 1 91.06 277 GLN B C 1
ATOM 11078 O O . GLN B 1 277 ? 23.656 -11.188 5.191 1 91.06 277 GLN B O 1
ATOM 11083 N N . ALA B 1 278 ? 23.266 -9.297 4.105 1 92.94 278 ALA B N 1
ATOM 11084 C CA . ALA B 1 278 ? 24 -9.734 2.926 1 92.94 278 ALA B CA 1
ATOM 11085 C C . ALA B 1 278 ? 25.469 -9.969 3.256 1 92.94 278 ALA B C 1
ATOM 11087 O O . ALA B 1 278 ? 26.094 -10.898 2.73 1 92.94 278 ALA B O 1
ATOM 11088 N N . ARG B 1 279 ? 26.094 -9.172 4.145 1 93.25 279 ARG B N 1
ATOM 11089 C CA . ARG B 1 279 ? 27.484 -9.32 4.527 1 93.25 279 ARG B CA 1
ATOM 11090 C C . ARG B 1 279 ? 27.688 -10.57 5.383 1 93.25 279 ARG B C 1
ATOM 11092 O O . ARG B 1 279 ? 28.688 -11.289 5.219 1 93.25 279 ARG B O 1
ATOM 11099 N N . GLN B 1 280 ? 26.797 -10.82 6.172 1 92.94 280 GLN B N 1
ATOM 11100 C CA . GLN B 1 280 ? 26.875 -12.016 7 1 92.94 280 GLN B CA 1
ATOM 11101 C C . GLN B 1 280 ? 26.75 -13.281 6.152 1 92.94 280 GLN B C 1
ATOM 11103 O O . GLN B 1 280 ? 27.453 -14.266 6.383 1 92.94 280 GLN B O 1
ATOM 11108 N N . GLU B 1 281 ? 25.891 -13.164 5.258 1 94.12 281 GLU B N 1
ATOM 11109 C CA . GLU B 1 281 ? 25.703 -14.289 4.352 1 94.12 281 GLU B CA 1
ATOM 11110 C C . GLU B 1 281 ? 26.938 -14.492 3.471 1 94.12 281 GLU B C 1
ATOM 11112 O O . GLU B 1 281 ? 27.328 -15.633 3.193 1 94.12 281 GLU B O 1
ATOM 11117 N N . LYS B 1 282 ? 27.531 -13.43 3.049 1 94.12 282 LYS B N 1
ATOM 11118 C CA . LYS B 1 282 ? 28.75 -13.539 2.26 1 94.12 282 LYS B CA 1
ATOM 11119 C C . LYS B 1 282 ? 29.875 -14.148 3.082 1 94.12 282 LYS B C 1
ATOM 11121 O O . LYS B 1 282 ? 30.625 -15 2.592 1 94.12 282 LYS B O 1
ATOM 11126 N N . ASP B 1 283 ? 29.984 -13.742 4.293 1 92 283 ASP B N 1
ATOM 11127 C CA . ASP B 1 283 ? 31.031 -14.273 5.168 1 92 283 ASP B CA 1
ATOM 11128 C C . ASP B 1 283 ? 30.812 -15.766 5.426 1 92 283 ASP B C 1
ATOM 11130 O O . ASP B 1 283 ? 31.781 -16.531 5.48 1 92 283 ASP B O 1
ATOM 11134 N N . TYR B 1 284 ? 29.609 -16.125 5.594 1 93.62 284 TYR B N 1
ATOM 11135 C CA . TYR B 1 284 ? 29.297 -17.547 5.754 1 93.62 284 TYR B CA 1
ATOM 11136 C C . TYR B 1 284 ? 29.672 -18.328 4.5 1 93.62 284 TYR B C 1
ATOM 11138 O O . TYR B 1 284 ? 30.25 -19.422 4.586 1 93.62 284 TYR B O 1
ATOM 11146 N N . PHE B 1 285 ? 29.344 -17.766 3.41 1 93.81 285 PHE B N 1
ATOM 11147 C CA . PHE B 1 285 ? 29.641 -18.422 2.143 1 93.81 285 PHE B CA 1
ATOM 11148 C C . PHE B 1 285 ? 31.156 -18.547 1.945 1 93.81 285 PHE B C 1
ATOM 11150 O O . PHE B 1 285 ? 31.656 -19.625 1.622 1 93.81 285 PHE B O 1
ATOM 11157 N N . ASP B 1 286 ? 31.875 -17.516 2.213 1 91.81 286 ASP B N 1
ATOM 11158 C CA . ASP B 1 286 ? 33.312 -17.5 2.006 1 91.81 286 ASP B CA 1
ATOM 11159 C C . ASP B 1 286 ? 34.031 -18.422 2.99 1 91.81 286 ASP B C 1
ATOM 11161 O O . ASP B 1 286 ? 35.031 -19.047 2.646 1 91.81 286 ASP B O 1
ATOM 11165 N N . SER B 1 287 ? 33.562 -18.547 4.102 1 90.31 287 SER B N 1
ATOM 11166 C CA . SER B 1 287 ? 34.188 -19.359 5.121 1 90.31 287 SER B CA 1
ATOM 11167 C C . SER B 1 287 ? 33.969 -20.844 4.863 1 90.31 287 SER B C 1
ATOM 11169 O O . SER B 1 287 ? 34.844 -21.672 5.125 1 90.31 287 SER B O 1
ATOM 11171 N N . HIS B 1 288 ? 32.875 -21.156 4.316 1 89.56 288 HIS B N 1
ATOM 11172 C CA . HIS B 1 288 ? 32.562 -22.562 4.148 1 89.56 288 HIS B CA 1
ATOM 11173 C C . HIS B 1 288 ? 32.938 -23.047 2.752 1 89.56 288 HIS B C 1
ATOM 11175 O O . HIS B 1 288 ? 33.344 -24.203 2.584 1 89.56 288 HIS B O 1
ATOM 11181 N N . PHE B 1 289 ? 32.781 -22.25 1.757 1 90.25 289 PHE B N 1
ATOM 11182 C CA . PHE B 1 289 ? 32.938 -22.719 0.385 1 90.25 289 PHE B CA 1
ATOM 11183 C C . PHE B 1 289 ? 34.094 -22.016 -0.295 1 90.25 289 PHE B C 1
ATOM 11185 O O . PHE B 1 289 ? 34.562 -22.438 -1.349 1 90.25 289 PHE B O 1
ATOM 11192 N N . GLY B 1 290 ? 34.594 -20.953 0.269 1 87.69 290 GLY B N 1
ATOM 11193 C CA . GLY B 1 290 ? 35.594 -20.125 -0.406 1 87.69 290 GLY B CA 1
ATOM 11194 C C . GLY B 1 290 ? 34.969 -19.016 -1.232 1 87.69 290 GLY B C 1
ATOM 11195 O O . GLY B 1 290 ? 33.781 -19.109 -1.636 1 87.69 290 GLY B O 1
ATOM 11196 N N . PRO B 1 291 ? 35.688 -18.016 -1.48 1 89.38 291 PRO B N 1
ATOM 11197 C CA . PRO B 1 291 ? 35.125 -16.891 -2.234 1 89.38 291 PRO B CA 1
ATOM 11198 C C . PRO B 1 291 ? 34.906 -17.219 -3.709 1 89.38 291 PRO B C 1
ATOM 11200 O O . PRO B 1 291 ? 35.469 -18.188 -4.223 1 89.38 291 PRO B O 1
ATOM 11203 N N . PHE B 1 292 ? 34.094 -16.359 -4.305 1 87.94 292 PHE B N 1
ATOM 11204 C CA . PHE B 1 292 ? 33.812 -16.516 -5.727 1 87.94 292 PHE B CA 1
ATOM 11205 C C . PHE B 1 292 ? 35.062 -16.297 -6.555 1 87.94 292 PHE B C 1
ATOM 11207 O O . PHE B 1 292 ? 35.969 -15.523 -6.156 1 87.94 292 PHE B O 1
ATOM 11214 N N . PHE B 1 293 ? 35.125 -16.875 -7.637 1 89.19 293 PHE B N 1
ATOM 11215 C CA . PHE B 1 293 ? 36.312 -16.781 -8.477 1 89.19 293 PHE B CA 1
ATOM 11216 C C . PHE B 1 293 ? 36.469 -15.383 -9.062 1 89.19 293 PHE B C 1
ATOM 11218 O O . PHE B 1 293 ? 35.5 -14.625 -9.109 1 89.19 293 PHE B O 1
ATOM 11225 N N . ARG B 1 294 ? 37.625 -15.094 -9.383 1 91.88 294 ARG B N 1
ATOM 11226 C CA . ARG B 1 294 ? 37.938 -13.844 -10.078 1 91.88 294 ARG B CA 1
ATOM 11227 C C . ARG B 1 294 ? 37.75 -13.992 -11.586 1 91.88 294 ARG B C 1
ATOM 11229 O O . ARG B 1 294 ? 38.25 -14.953 -12.18 1 91.88 294 ARG B O 1
ATOM 11236 N N . ALA B 1 295 ? 36.938 -13.133 -12.125 1 90.75 295 ALA B N 1
ATOM 11237 C CA . ALA B 1 295 ? 36.594 -13.297 -13.539 1 90.75 295 ALA B CA 1
ATOM 11238 C C . ALA B 1 295 ? 37.344 -12.281 -14.398 1 90.75 295 ALA B C 1
ATOM 11240 O O . ALA B 1 295 ? 37.344 -11.086 -14.094 1 90.75 295 ALA B O 1
ATOM 11241 N N . GLU B 1 296 ? 38.062 -12.773 -15.367 1 95.19 296 GLU B N 1
ATOM 11242 C CA . GLU B 1 296 ? 38.625 -11.969 -16.438 1 95.19 296 GLU B CA 1
ATOM 11243 C C . GLU B 1 296 ? 37.844 -12.164 -17.75 1 95.19 296 GLU B C 1
ATOM 11245 O O . GLU B 1 296 ? 37.844 -13.258 -18.297 1 95.19 296 GLU B O 1
ATOM 11250 N N . GLN B 1 297 ? 37.219 -11.133 -18.125 1 92.69 297 GLN B N 1
ATOM 11251 C CA . GLN B 1 297 ? 36.312 -11.273 -19.266 1 92.69 297 GLN B CA 1
ATOM 11252 C C . GLN B 1 297 ? 36.688 -10.328 -20.391 1 92.69 297 GLN B C 1
ATOM 11254 O O . GLN B 1 297 ? 37.156 -9.203 -20.156 1 92.69 297 GLN B O 1
ATOM 11259 N N . LEU B 1 298 ? 36.531 -10.82 -21.625 1 94.31 298 LEU B N 1
ATOM 11260 C CA . LEU B 1 298 ? 36.719 -10.047 -22.844 1 94.31 298 LEU B CA 1
ATOM 11261 C C . LEU B 1 298 ? 35.469 -10.117 -23.734 1 94.31 298 LEU B C 1
ATOM 11263 O O . LEU B 1 298 ? 34.875 -11.18 -23.875 1 94.31 298 LEU B O 1
ATOM 11267 N N . ILE B 1 299 ? 35.094 -9 -24.188 1 91.12 299 ILE B N 1
ATOM 11268 C CA . ILE B 1 299 ? 34.031 -8.922 -25.188 1 91.12 299 ILE B CA 1
ATOM 11269 C C . ILE B 1 299 ? 34.594 -8.469 -26.516 1 91.12 299 ILE B C 1
ATOM 11271 O O . ILE B 1 299 ? 35.156 -7.375 -26.625 1 91.12 299 ILE B O 1
ATOM 11275 N N . ILE B 1 300 ? 34.5 -9.273 -27.469 1 91.31 300 ILE B N 1
ATOM 11276 C CA . ILE B 1 300 ? 35.125 -9.008 -28.766 1 91.31 300 ILE B CA 1
ATOM 11277 C C . ILE B 1 300 ? 34.062 -8.75 -29.828 1 91.31 300 ILE B C 1
ATOM 11279 O O . ILE B 1 300 ? 33.125 -9.539 -29.969 1 91.31 300 ILE B O 1
ATOM 11283 N N . THR B 1 301 ? 34.188 -7.641 -30.453 1 88 301 THR B N 1
ATOM 11284 C CA . THR B 1 301 ? 33.375 -7.281 -31.609 1 88 301 THR B CA 1
ATOM 11285 C C . THR B 1 301 ? 34.25 -6.984 -32.812 1 88 301 THR B C 1
ATOM 11287 O O . THR B 1 301 ? 35.469 -6.859 -32.688 1 88 301 THR B O 1
ATOM 11290 N N . THR B 1 302 ? 33.688 -7.148 -34.031 1 86.94 302 THR B N 1
ATOM 11291 C CA . THR B 1 302 ? 34.469 -6.926 -35.219 1 86.94 302 THR B CA 1
ATOM 11292 C C . THR B 1 302 ? 33.875 -5.82 -36.094 1 86.94 302 THR B C 1
ATOM 11294 O O . THR B 1 302 ? 32.656 -5.602 -36.062 1 86.94 302 THR B O 1
ATOM 11297 N N . THR B 1 303 ? 34.719 -5.051 -36.75 1 79.5 303 THR B N 1
ATOM 11298 C CA . THR B 1 303 ? 34.312 -3.998 -37.656 1 79.5 303 THR B CA 1
ATOM 11299 C C . THR B 1 303 ? 34.094 -4.559 -39.062 1 79.5 303 THR B C 1
ATOM 11301 O O . THR B 1 303 ? 33.531 -3.883 -39.938 1 79.5 303 THR B O 1
ATOM 11304 N N . LEU B 1 304 ? 34.406 -5.816 -39.188 1 78.75 304 LEU B N 1
ATOM 11305 C CA . LEU B 1 304 ? 34.281 -6.434 -40.5 1 78.75 304 LEU B CA 1
ATOM 11306 C C . LEU B 1 304 ? 32.844 -6.793 -40.781 1 78.75 304 LEU B C 1
ATOM 11308 O O . LEU B 1 304 ? 32.125 -7.297 -39.906 1 78.75 304 LEU B O 1
ATOM 11312 N N . GLN B 1 305 ? 32.219 -6.258 -41.844 1 70.75 305 GLN B N 1
ATOM 11313 C CA . GLN B 1 305 ? 30.828 -6.555 -42.219 1 70.75 305 GLN B CA 1
ATOM 11314 C C . GLN B 1 305 ? 30.766 -7.785 -43.094 1 70.75 305 GLN B C 1
ATOM 11316 O O . GLN B 1 305 ? 30.672 -7.664 -44.344 1 70.75 305 GLN B O 1
ATOM 11321 N N . SER B 1 306 ? 31.266 -8.969 -42.656 1 66.75 306 SER B N 1
ATOM 11322 C CA . SER B 1 306 ? 31.172 -10.156 -43.531 1 66.75 306 SER B CA 1
ATOM 11323 C C . SER B 1 306 ? 30.016 -11.055 -43.094 1 66.75 306 SER B C 1
ATOM 11325 O O . SER B 1 306 ? 29.906 -11.414 -41.906 1 66.75 306 SER B O 1
ATOM 11327 N N . GLU B 1 307 ? 28.922 -10.992 -43.625 1 68.94 307 GLU B N 1
ATOM 11328 C CA . GLU B 1 307 ? 27.844 -11.938 -43.375 1 68.94 307 GLU B CA 1
ATOM 11329 C C . GLU B 1 307 ? 27.953 -13.164 -44.281 1 68.94 307 GLU B C 1
ATOM 11331 O O . GLU B 1 307 ? 28.172 -13.039 -45.469 1 68.94 307 GLU B O 1
ATOM 11336 N N . SER B 1 308 ? 28.375 -14.281 -43.625 1 72.75 308 SER B N 1
ATOM 11337 C CA . SER B 1 308 ? 28.438 -15.484 -44.438 1 72.75 308 SER B CA 1
ATOM 11338 C C . SER B 1 308 ? 27.281 -16.422 -44.125 1 72.75 308 SER B C 1
ATOM 11340 O O . SER B 1 308 ? 26.719 -16.391 -43.031 1 72.75 308 SER B O 1
ATOM 11342 N N . SER B 1 309 ? 26.734 -16.922 -45.125 1 75.5 309 SER B N 1
ATOM 11343 C CA . SER B 1 309 ? 25.688 -17.922 -44.969 1 75.5 309 SER B CA 1
ATOM 11344 C C . SER B 1 309 ? 26.203 -19.328 -45.219 1 75.5 309 SER B C 1
ATOM 11346 O O . SER B 1 309 ? 26.984 -19.547 -46.156 1 75.5 309 SER B O 1
ATOM 11348 N N . TYR B 1 310 ? 26.031 -20.156 -44.156 1 78.81 310 TYR B N 1
ATOM 11349 C CA . TYR B 1 310 ? 26.422 -21.547 -44.281 1 78.81 310 TYR B CA 1
ATOM 11350 C C . TYR B 1 310 ? 25.234 -22.422 -44.688 1 78.81 310 TYR B C 1
ATOM 11352 O O . TYR B 1 310 ? 24.172 -22.359 -44.094 1 78.81 310 TYR B O 1
ATOM 11360 N N . SER B 1 311 ? 25.359 -23.031 -45.812 1 70.81 311 SER B N 1
ATOM 11361 C CA . SER B 1 311 ? 24.344 -23.984 -46.25 1 70.81 311 SER B CA 1
ATOM 11362 C C . SER B 1 311 ? 24.797 -25.422 -46 1 70.81 311 SER B C 1
ATOM 11364 O O . SER B 1 311 ? 25.75 -25.891 -46.625 1 70.81 311 SER B O 1
ATOM 11366 N N . PRO B 1 312 ? 24.188 -26.062 -44.969 1 67.19 312 PRO B N 1
ATOM 11367 C CA . PRO B 1 312 ? 24.594 -27.438 -44.656 1 67.19 312 PRO B CA 1
ATOM 11368 C C . PRO B 1 312 ? 24.422 -28.391 -45.844 1 67.19 312 PRO B C 1
ATOM 11370 O O . PRO B 1 312 ? 23.484 -28.234 -46.625 1 67.19 312 PRO B O 1
ATOM 11373 N N . TYR B 1 313 ? 25.453 -29.203 -46.219 1 61.75 313 TYR B N 1
ATOM 11374 C CA . TYR B 1 313 ? 25.359 -30.266 -47.219 1 61.75 313 TYR B CA 1
ATOM 11375 C C . TYR B 1 313 ? 24.906 -31.562 -46.594 1 61.75 313 TYR B C 1
ATOM 11377 O O . TYR B 1 313 ? 25.359 -31.938 -45.5 1 61.75 313 TYR B O 1
ATOM 11385 N N . PRO B 1 314 ? 24.141 -32.438 -47.281 1 54.09 314 PRO B N 1
ATOM 11386 C CA . PRO B 1 314 ? 23.578 -32.281 -48.625 1 54.09 314 PRO B CA 1
ATOM 11387 C C . PRO B 1 314 ? 22.312 -31.438 -48.656 1 54.09 314 PRO B C 1
ATOM 11389 O O . PRO B 1 314 ? 21.891 -30.953 -49.688 1 54.09 314 PRO B O 1
ATOM 11392 N N . ALA B 1 315 ? 21.516 -31.469 -47.344 1 54.47 315 ALA B N 1
ATOM 11393 C CA . ALA B 1 315 ? 20.266 -30.703 -47.375 1 54.47 315 ALA B CA 1
ATOM 11394 C C . ALA B 1 315 ? 20.078 -29.922 -46.062 1 54.47 315 ALA B C 1
ATOM 11396 O O . ALA B 1 315 ? 20.562 -30.328 -45.031 1 54.47 315 ALA B O 1
ATOM 11397 N N . GLY B 1 316 ? 19.969 -28.484 -46.094 1 57.41 316 GLY B N 1
ATOM 11398 C CA . GLY B 1 316 ? 19.609 -27.688 -44.938 1 57.41 316 GLY B CA 1
ATOM 11399 C C . GLY B 1 316 ? 19.484 -26.203 -45.25 1 57.41 316 GLY B C 1
ATOM 11400 O O . GLY B 1 316 ? 19.953 -25.734 -46.281 1 57.41 316 GLY B O 1
ATOM 11401 N N . ALA B 1 317 ? 18.609 -25.562 -44.656 1 60.53 317 ALA B N 1
ATOM 11402 C CA . ALA B 1 317 ? 18.406 -24.125 -44.812 1 60.53 317 ALA B CA 1
ATOM 11403 C C . ALA B 1 317 ? 19.672 -23.359 -44.469 1 60.53 317 ALA B C 1
ATOM 11405 O O . ALA B 1 317 ? 20.406 -23.734 -43.531 1 60.53 317 ALA B O 1
ATOM 11406 N N . PRO B 1 318 ? 19.922 -22.438 -45.25 1 65.38 318 PRO B N 1
ATOM 11407 C CA . PRO B 1 318 ? 21.109 -21.609 -44.969 1 65.38 318 PRO B CA 1
ATOM 11408 C C . PRO B 1 318 ? 21.016 -20.938 -43.594 1 65.38 318 PRO B C 1
ATOM 11410 O O . PRO B 1 318 ? 19.969 -20.438 -43.219 1 65.38 318 PRO B O 1
ATOM 11413 N N . VAL B 1 319 ? 22.062 -21.047 -42.812 1 74.75 319 VAL B N 1
ATOM 11414 C CA . VAL B 1 319 ? 22.156 -20.438 -41.5 1 74.75 319 VAL B CA 1
ATOM 11415 C C . VAL B 1 319 ? 23.141 -19.281 -41.562 1 74.75 319 VAL B C 1
ATOM 11417 O O . VAL B 1 319 ? 24.297 -19.438 -41.969 1 74.75 319 VAL B O 1
ATOM 11420 N N . PRO B 1 320 ? 22.609 -18.172 -41.25 1 77.06 320 PRO B N 1
ATOM 11421 C CA . PRO B 1 320 ? 23.5 -17.016 -41.25 1 77.06 320 PRO B CA 1
ATOM 11422 C C . PRO B 1 320 ? 24.516 -17.031 -40.094 1 77.06 320 PRO B C 1
ATOM 11424 O O . PRO B 1 320 ? 24.172 -17.422 -39 1 77.06 320 PRO B O 1
ATOM 11427 N N . PHE B 1 321 ? 25.703 -16.734 -40.375 1 78.38 321 PHE B N 1
ATOM 11428 C CA . PHE B 1 321 ? 26.766 -16.594 -39.375 1 78.38 321 PHE B CA 1
ATOM 11429 C C . PHE B 1 321 ? 27.266 -15.156 -39.312 1 78.38 321 PHE B C 1
ATOM 11431 O O . PHE B 1 321 ? 27.547 -14.539 -40.312 1 78.38 321 PHE B O 1
ATOM 11438 N N . GLY B 1 322 ? 27.266 -14.57 -38.156 1 77.62 322 GLY B N 1
ATOM 11439 C CA . GLY B 1 322 ? 27.734 -13.211 -37.969 1 77.62 322 GLY B CA 1
ATOM 11440 C C . GLY B 1 322 ? 29.219 -13.039 -38.219 1 77.62 322 GLY B C 1
ATOM 11441 O O . GLY B 1 322 ? 29.953 -14.031 -38.312 1 77.62 322 GLY B O 1
ATOM 11442 N N . ALA B 1 323 ? 29.641 -11.828 -38.219 1 81.06 323 ALA B N 1
ATOM 11443 C CA . ALA B 1 323 ? 31 -11.445 -38.594 1 81.06 323 ALA B CA 1
ATOM 11444 C C . ALA B 1 323 ? 32 -11.969 -37.562 1 81.06 323 ALA B C 1
ATOM 11446 O O . ALA B 1 323 ? 33.094 -12.461 -37.938 1 81.06 323 ALA B O 1
ATOM 11447 N N . PRO B 1 324 ? 31.656 -12.008 -36.344 1 85.5 324 PRO B N 1
ATOM 11448 C CA . PRO B 1 324 ? 32.656 -12.477 -35.375 1 85.5 324 PRO B CA 1
ATOM 11449 C C . PRO B 1 324 ? 32.875 -13.984 -35.438 1 85.5 324 PRO B C 1
ATOM 11451 O O . PRO B 1 324 ? 33.875 -14.492 -34.906 1 85.5 324 PRO B O 1
ATOM 11454 N N . LEU B 1 325 ? 32 -14.695 -36.094 1 87 325 LEU B N 1
ATOM 11455 C CA . LEU B 1 325 ? 32.125 -16.141 -36.188 1 87 325 LEU B CA 1
ATOM 11456 C C . LEU B 1 325 ? 32.75 -16.547 -37.531 1 87 325 LEU B C 1
ATOM 11458 O O . LEU B 1 325 ? 32.75 -17.734 -37.875 1 87 325 LEU B O 1
ATOM 11462 N N . ASP B 1 326 ? 33.281 -15.555 -38.25 1 86.5 326 ASP B N 1
ATOM 11463 C CA . ASP B 1 326 ? 34.031 -15.859 -39.469 1 86.5 326 ASP B CA 1
ATOM 11464 C C . ASP B 1 326 ? 35.344 -16.547 -39.156 1 86.5 326 ASP B C 1
ATOM 11466 O O . ASP B 1 326 ? 36 -16.266 -38.156 1 86.5 326 ASP B O 1
ATOM 11470 N N . LYS B 1 327 ? 35.844 -17.344 -40.094 1 88.44 327 LYS B N 1
ATOM 11471 C CA . LYS B 1 327 ? 37 -18.188 -39.844 1 88.44 327 LYS B CA 1
ATOM 11472 C C . LYS B 1 327 ? 38.25 -17.344 -39.656 1 88.44 327 LYS B C 1
ATOM 11474 O O . LYS B 1 327 ? 39.062 -17.625 -38.781 1 88.44 327 LYS B O 1
ATOM 11479 N N . ASP B 1 328 ? 38.375 -16.391 -40.469 1 87.25 328 ASP B N 1
ATOM 11480 C CA . ASP B 1 328 ? 39.531 -15.539 -40.344 1 87.25 328 ASP B CA 1
ATOM 11481 C C . ASP B 1 328 ? 39.562 -14.789 -39.031 1 87.25 328 ASP B C 1
ATOM 11483 O O . ASP B 1 328 ? 40.625 -14.617 -38.406 1 87.25 328 ASP B O 1
ATOM 11487 N N . VAL B 1 329 ? 38.469 -14.328 -38.625 1 89.56 329 VAL B N 1
ATOM 11488 C CA . VAL B 1 329 ? 38.344 -13.609 -37.344 1 89.56 329 VAL B CA 1
ATOM 11489 C C . VAL B 1 329 ? 38.594 -14.57 -36.188 1 89.56 329 VAL B C 1
ATOM 11491 O O . VAL B 1 329 ? 39.281 -14.219 -35.219 1 89.56 329 VAL B O 1
ATOM 11494 N N . LEU B 1 330 ? 38.125 -15.773 -36.281 1 92.06 330 LEU B N 1
ATOM 11495 C CA . LEU B 1 330 ? 38.312 -16.766 -35.219 1 92.06 330 LEU B CA 1
ATOM 11496 C C . LEU B 1 330 ? 39.781 -17.125 -35.062 1 92.06 330 LEU B C 1
ATOM 11498 O O . LEU B 1 330 ? 40.25 -17.375 -33.969 1 92.06 330 LEU B O 1
ATOM 11502 N N . HIS B 1 331 ? 40.531 -17.156 -36.188 1 93.81 331 HIS B N 1
ATOM 11503 C CA . HIS B 1 331 ? 41.969 -17.422 -36.094 1 93.81 331 HIS B CA 1
ATOM 11504 C C . HIS B 1 331 ? 42.688 -16.281 -35.344 1 93.81 331 HIS B C 1
ATOM 11506 O O . HIS B 1 331 ? 43.594 -16.531 -34.562 1 93.81 331 HIS B O 1
ATOM 11512 N N . GLN B 1 332 ? 42.219 -15.094 -35.625 1 92.94 332 GLN B N 1
ATOM 11513 C CA . GLN B 1 332 ? 42.812 -13.953 -34.938 1 92.94 332 GLN B CA 1
ATOM 11514 C C . GLN B 1 332 ? 42.5 -13.969 -33.438 1 92.94 332 GLN B C 1
ATOM 11516 O O . GLN B 1 332 ? 43.344 -13.656 -32.625 1 92.94 332 GLN B O 1
ATOM 11521 N N . VAL B 1 333 ? 41.281 -14.273 -33.125 1 94.44 333 VAL B N 1
ATOM 11522 C CA . VAL B 1 333 ? 40.875 -14.336 -31.719 1 94.44 333 VAL B CA 1
ATOM 11523 C C . VAL B 1 333 ? 41.625 -15.461 -31 1 94.44 333 VAL B C 1
ATOM 11525 O O . VAL B 1 333 ? 41.969 -15.328 -29.828 1 94.44 333 VAL B O 1
ATOM 11528 N N . LEU B 1 334 ? 41.844 -16.547 -31.672 1 95.62 334 LEU B N 1
ATOM 11529 C CA . LEU B 1 334 ? 42.594 -17.656 -31.094 1 95.62 334 LEU B CA 1
ATOM 11530 C C . LEU B 1 334 ? 44.031 -17.234 -30.797 1 95.62 334 LEU B C 1
ATOM 11532 O O . LEU B 1 334 ? 44.625 -17.641 -29.797 1 95.62 334 LEU B O 1
ATOM 11536 N N . ASP B 1 335 ? 44.594 -16.5 -31.672 1 94.75 335 ASP B N 1
ATOM 11537 C CA . ASP B 1 335 ? 45.938 -15.984 -31.422 1 94.75 335 ASP B CA 1
ATOM 11538 C C . ASP B 1 335 ? 45.938 -15.094 -30.188 1 94.75 335 ASP B C 1
ATOM 11540 O O . ASP B 1 335 ? 46.875 -15.172 -29.375 1 94.75 335 ASP B O 1
ATOM 11544 N N . LEU B 1 336 ? 45 -14.25 -30.094 1 95.25 336 LEU B N 1
ATOM 11545 C CA . LEU B 1 336 ? 44.875 -13.391 -28.922 1 95.25 336 LEU B CA 1
ATOM 11546 C C . LEU B 1 336 ? 44.75 -14.227 -27.656 1 95.25 336 LEU B C 1
ATOM 11548 O O . LEU B 1 336 ? 45.406 -13.961 -26.656 1 95.25 336 LEU B O 1
ATOM 11552 N N . GLN B 1 337 ? 43.875 -15.195 -27.609 1 95.62 337 GLN B N 1
ATOM 11553 C CA . GLN B 1 337 ? 43.656 -16.062 -26.469 1 95.62 337 GLN B CA 1
ATOM 11554 C C . GLN B 1 337 ? 44.938 -16.781 -26.078 1 95.62 337 GLN B C 1
ATOM 11556 O O . GLN B 1 337 ? 45.25 -16.906 -24.891 1 95.62 337 GLN B O 1
ATOM 11561 N N . THR B 1 338 ? 45.688 -17.297 -27.078 1 94.38 338 THR B N 1
ATOM 11562 C CA . THR B 1 338 ? 46.938 -18 -26.812 1 94.38 338 THR B CA 1
ATOM 11563 C C . THR B 1 338 ? 47.969 -17.047 -26.25 1 94.38 338 THR B C 1
ATOM 11565 O O . THR B 1 338 ? 48.75 -17.422 -25.375 1 94.38 338 THR B O 1
ATOM 11568 N N . ASP B 1 339 ? 47.969 -15.906 -26.75 1 94.75 339 ASP B N 1
ATOM 11569 C CA . ASP B 1 339 ? 48.875 -14.906 -26.219 1 94.75 339 ASP B CA 1
ATOM 11570 C C . ASP B 1 339 ? 48.562 -14.594 -24.75 1 94.75 339 ASP B C 1
ATOM 11572 O O . ASP B 1 339 ? 49.469 -14.367 -23.953 1 94.75 339 ASP B O 1
ATOM 11576 N N . ILE B 1 340 ? 47.344 -14.484 -24.391 1 95.81 340 ILE B N 1
ATOM 11577 C CA . ILE B 1 340 ? 46.938 -14.195 -23.016 1 95.81 340 ILE B CA 1
ATOM 11578 C C . ILE B 1 340 ? 47.312 -15.367 -22.109 1 95.81 340 ILE B C 1
ATOM 11580 O O . ILE B 1 340 ? 47.75 -15.156 -20.984 1 95.81 340 ILE B O 1
ATOM 11584 N N . GLU B 1 341 ? 47.188 -16.578 -22.594 1 93.88 341 GLU B N 1
ATOM 11585 C CA . GLU B 1 341 ? 47.562 -17.75 -21.812 1 93.88 341 GLU B CA 1
ATOM 11586 C C . GLU B 1 341 ? 49.062 -17.797 -21.531 1 93.88 341 GLU B C 1
ATOM 11588 O O . GLU B 1 341 ? 49.469 -18.375 -20.531 1 93.88 341 GLU B O 1
ATOM 11593 N N . ASN B 1 342 ? 49.812 -17.109 -22.422 1 93 342 ASN B N 1
ATOM 11594 C CA . ASN B 1 342 ? 51.25 -17.172 -22.297 1 93 342 ASN B CA 1
ATOM 11595 C C . ASN B 1 342 ? 51.812 -15.953 -21.562 1 93 342 ASN B C 1
ATOM 11597 O O . ASN B 1 342 ? 53.031 -15.742 -21.547 1 93 342 ASN B O 1
ATOM 11601 N N . ILE B 1 343 ? 51 -15.203 -20.984 1 95.62 343 ILE B N 1
ATOM 11602 C CA . ILE B 1 343 ? 51.438 -14.055 -20.203 1 95.62 343 ILE B CA 1
ATOM 11603 C C . ILE B 1 343 ? 52.188 -14.531 -18.969 1 95.62 343 ILE B C 1
ATOM 11605 O O . ILE B 1 343 ? 51.781 -15.484 -18.312 1 95.62 343 ILE B O 1
ATOM 11609 N N . VAL B 1 344 ? 53.312 -13.945 -18.703 1 94.94 344 VAL B N 1
ATOM 11610 C CA . VAL B 1 344 ? 54.125 -14.273 -17.531 1 94.94 344 VAL B CA 1
ATOM 11611 C C . VAL B 1 344 ? 54.281 -13.039 -16.641 1 94.94 344 VAL B C 1
ATOM 11613 O O . VAL B 1 344 ? 54.656 -11.969 -17.109 1 94.94 344 VAL B O 1
ATOM 11616 N N . ALA B 1 345 ? 53.812 -13.141 -15.492 1 95 345 ALA B N 1
ATOM 11617 C CA . ALA B 1 345 ? 53.938 -12.062 -14.516 1 95 345 ALA B CA 1
ATOM 11618 C C . ALA B 1 345 ? 54.969 -12.391 -13.445 1 95 345 ALA B C 1
ATOM 11620 O O . ALA B 1 345 ? 55.312 -13.555 -13.234 1 95 345 ALA B O 1
ATOM 11621 N N . SER B 1 346 ? 55.531 -11.352 -12.852 1 93.12 346 SER B N 1
ATOM 11622 C CA . SER B 1 346 ? 56.531 -11.539 -11.812 1 93.12 346 SER B CA 1
ATOM 11623 C C . SER B 1 346 ? 56 -11.148 -10.445 1 93.12 346 SER B C 1
ATOM 11625 O O . SER B 1 346 ? 55.344 -10.109 -10.305 1 93.12 346 SER B O 1
ATOM 11627 N N . TYR B 1 347 ? 56 -12.039 -9.594 1 92.31 347 TYR B N 1
ATOM 11628 C CA . TYR B 1 347 ? 55.656 -11.781 -8.195 1 92.31 347 TYR B CA 1
ATOM 11629 C C . TYR B 1 347 ? 56.844 -12.102 -7.277 1 92.31 347 TYR B C 1
ATOM 11631 O O . TYR B 1 347 ? 57.094 -13.273 -6.988 1 92.31 347 TYR B O 1
ATOM 11639 N N . GLY B 1 348 ? 57.531 -11.062 -6.82 1 86.12 348 GLY B N 1
ATOM 11640 C CA . GLY B 1 348 ? 58.75 -11.266 -6.07 1 86.12 348 GLY B CA 1
ATOM 11641 C C . GLY B 1 348 ? 59.844 -11.938 -6.879 1 86.12 348 GLY B C 1
ATOM 11642 O O . GLY B 1 348 ? 60.312 -11.406 -7.895 1 86.12 348 GLY B O 1
ATOM 11643 N N . ASP B 1 349 ? 60.219 -13.227 -6.527 1 85.44 349 ASP B N 1
ATOM 11644 C CA . ASP B 1 349 ? 61.281 -13.953 -7.215 1 85.44 349 ASP B CA 1
ATOM 11645 C C . ASP B 1 349 ? 60.719 -15.125 -8.016 1 85.44 349 ASP B C 1
ATOM 11647 O O . ASP B 1 349 ? 61.469 -15.852 -8.68 1 85.44 349 ASP B O 1
ATOM 11651 N N . GLN B 1 350 ? 59.281 -15.156 -8.109 1 90.88 350 GLN B N 1
ATOM 11652 C CA . GLN B 1 350 ? 58.688 -16.281 -8.805 1 90.88 350 GLN B CA 1
ATOM 11653 C C . GLN B 1 350 ? 57.938 -15.82 -10.047 1 90.88 350 GLN B C 1
ATOM 11655 O O . GLN B 1 350 ? 57.375 -14.719 -10.062 1 90.88 350 GLN B O 1
ATOM 11660 N N . LYS B 1 351 ? 58 -16.594 -11.109 1 93.38 351 LYS B N 1
ATOM 11661 C CA . LYS B 1 351 ? 57.219 -16.359 -12.32 1 93.38 351 LYS B CA 1
ATOM 11662 C C . LYS B 1 351 ? 55.844 -17 -12.219 1 93.38 351 LYS B C 1
ATOM 11664 O O . LYS B 1 351 ? 55.719 -18.172 -11.82 1 93.38 351 LYS B O 1
ATOM 11669 N N . VAL B 1 352 ? 54.875 -16.203 -12.43 1 94.38 352 VAL B N 1
ATOM 11670 C CA . VAL B 1 352 ? 53.5 -16.688 -12.32 1 94.38 352 VAL B CA 1
ATOM 11671 C C . VAL B 1 352 ? 52.844 -16.734 -13.703 1 94.38 352 VAL B C 1
ATOM 11673 O O . VAL B 1 352 ? 52.875 -15.734 -14.438 1 94.38 352 VAL B O 1
ATOM 11676 N N . THR B 1 353 ? 52.312 -17.906 -14.062 1 93.94 353 THR B N 1
ATOM 11677 C CA . THR B 1 353 ? 51.562 -18.078 -15.312 1 93.94 353 THR B CA 1
ATOM 11678 C C . THR B 1 353 ? 50.094 -18.375 -15.039 1 93.94 353 THR B C 1
ATOM 11680 O O . THR B 1 353 ? 49.688 -18.547 -13.883 1 93.94 353 THR B O 1
ATOM 11683 N N . LEU B 1 354 ? 49.344 -18.328 -16.047 1 94.69 354 LEU B N 1
ATOM 11684 C CA . LEU B 1 354 ? 47.906 -18.578 -15.906 1 94.69 354 LEU B CA 1
ATOM 11685 C C . LEU B 1 354 ? 47.656 -19.969 -15.32 1 94.69 354 LEU B C 1
ATOM 11687 O O . LEU B 1 354 ? 46.719 -20.156 -14.547 1 94.69 354 LEU B O 1
ATOM 11691 N N . LYS B 1 355 ? 48.406 -20.969 -15.594 1 91.75 355 LYS B N 1
ATOM 11692 C CA . LYS B 1 355 ? 48.25 -22.344 -15.148 1 91.75 355 LYS B CA 1
ATOM 11693 C C . LYS B 1 355 ? 48.406 -22.469 -13.633 1 91.75 355 LYS B C 1
ATOM 11695 O O . LYS B 1 355 ? 47.844 -23.375 -13.016 1 91.75 355 LYS B O 1
ATOM 11700 N N . ASP B 1 356 ? 49 -21.531 -13.078 1 91.56 356 ASP B N 1
ATOM 11701 C CA . ASP B 1 356 ? 49.25 -21.562 -11.641 1 91.56 356 ASP B CA 1
ATOM 11702 C C . ASP B 1 356 ? 48.031 -21.031 -10.875 1 91.56 356 ASP B C 1
ATOM 11704 O O . ASP B 1 356 ? 47.844 -21.312 -9.688 1 91.56 356 ASP B O 1
ATOM 11708 N N . ILE B 1 357 ? 47.312 -20.219 -11.555 1 93.44 357 ILE B N 1
ATOM 11709 C CA . ILE B 1 357 ? 46.281 -19.516 -10.789 1 93.44 357 ILE B CA 1
ATOM 11710 C C . ILE B 1 357 ? 44.906 -19.844 -11.367 1 93.44 357 ILE B C 1
ATOM 11712 O O . ILE B 1 357 ? 43.875 -19.531 -10.742 1 93.44 357 ILE B O 1
ATOM 11716 N N . CYS B 1 358 ? 44.781 -20.422 -12.461 1 93.31 358 CYS B N 1
ATOM 11717 C CA . CYS B 1 358 ? 43.5 -20.609 -13.148 1 93.31 358 CYS B CA 1
ATOM 11718 C C . CYS B 1 358 ? 42.656 -21.688 -12.477 1 93.31 358 CYS B C 1
ATOM 11720 O O . CYS B 1 358 ? 43.188 -22.469 -11.672 1 93.31 358 CYS B O 1
ATOM 11722 N N . LEU B 1 359 ? 41.469 -21.625 -12.68 1 91.62 359 LEU B N 1
ATOM 11723 C CA . LEU B 1 359 ? 40.562 -22.656 -12.203 1 91.62 359 LEU B CA 1
ATOM 11724 C C . LEU B 1 359 ? 40.656 -23.922 -13.047 1 91.62 359 LEU B C 1
ATOM 11726 O O . LEU B 1 359 ? 40.469 -23.875 -14.266 1 91.62 359 LEU B O 1
ATOM 11730 N N . ALA B 1 360 ? 41.031 -25 -12.461 1 89.88 360 ALA B N 1
ATOM 11731 C CA . ALA B 1 360 ? 41.125 -26.312 -13.086 1 89.88 360 ALA B CA 1
ATOM 11732 C C . ALA B 1 360 ? 40.312 -27.344 -12.305 1 89.88 360 ALA B C 1
ATOM 11734 O O . ALA B 1 360 ? 40.844 -28.016 -11.414 1 89.88 360 ALA B O 1
ATOM 11735 N N . PRO B 1 361 ? 39.156 -27.5 -12.703 1 85.25 361 PRO B N 1
ATOM 11736 C CA . PRO B 1 361 ? 38.25 -28.328 -11.914 1 85.25 361 PRO B CA 1
ATOM 11737 C C . PRO B 1 361 ? 38.688 -29.797 -11.883 1 85.25 361 PRO B C 1
ATOM 11739 O O . PRO B 1 361 ? 38.406 -30.516 -10.914 1 85.25 361 PRO B O 1
ATOM 11742 N N . LEU B 1 362 ? 39.312 -30.375 -12.914 1 85.44 362 LEU B N 1
ATOM 11743 C CA . LEU B 1 362 ? 39.656 -31.781 -12.977 1 85.44 362 LEU B CA 1
ATOM 11744 C C . LEU B 1 362 ? 41.125 -32 -12.547 1 85.44 362 LEU B C 1
ATOM 11746 O O . LEU B 1 362 ? 41.656 -33.125 -12.703 1 85.44 362 LEU B O 1
ATOM 11750 N N . ALA B 1 363 ? 41.75 -30.969 -12.07 1 82.06 363 ALA B N 1
ATOM 11751 C CA . ALA B 1 363 ? 43.094 -31.156 -11.555 1 82.06 363 ALA B CA 1
ATOM 11752 C C . ALA B 1 363 ? 43.125 -32.156 -10.398 1 82.06 363 ALA B C 1
ATOM 11754 O O . ALA B 1 363 ? 42.219 -32.125 -9.555 1 82.06 363 ALA B O 1
ATOM 11755 N N . PRO B 1 364 ? 43.969 -33.094 -10.422 1 80.56 364 PRO B N 1
ATOM 11756 C CA . PRO B 1 364 ? 45.25 -33.188 -11.109 1 80.56 364 PRO B CA 1
ATOM 11757 C C . PRO B 1 364 ? 45.188 -34.094 -12.336 1 80.56 364 PRO B C 1
ATOM 11759 O O . PRO B 1 364 ? 46.188 -34.281 -13.039 1 80.56 364 PRO B O 1
ATOM 11762 N N . TYR B 1 365 ? 44.094 -34.625 -12.602 1 78.88 365 TYR B N 1
ATOM 11763 C CA . TYR B 1 365 ? 43.938 -35.5 -13.773 1 78.88 365 TYR B CA 1
ATOM 11764 C C . TYR B 1 365 ? 44.094 -34.688 -15.062 1 78.88 365 TYR B C 1
ATOM 11766 O O . TYR B 1 365 ? 44.812 -35.125 -15.977 1 78.88 365 TYR B O 1
ATOM 11774 N N . ASN B 1 366 ? 43.406 -33.625 -15.148 1 85.88 366 ASN B N 1
ATOM 11775 C CA . ASN B 1 366 ? 43.531 -32.656 -16.25 1 85.88 366 ASN B CA 1
ATOM 11776 C C . ASN B 1 366 ? 43.906 -31.281 -15.742 1 85.88 366 ASN B C 1
ATOM 11778 O O . ASN B 1 366 ? 43.125 -30.625 -15.047 1 85.88 366 ASN B O 1
ATOM 11782 N N . ASP B 1 367 ? 45.062 -30.891 -16.078 1 86.94 367 ASP B N 1
ATOM 11783 C CA . ASP B 1 367 ? 45.562 -29.625 -15.539 1 86.94 367 ASP B CA 1
ATOM 11784 C C . ASP B 1 367 ? 45.281 -28.469 -16.484 1 86.94 367 ASP B C 1
ATOM 11786 O O . ASP B 1 367 ? 45.875 -27.391 -16.359 1 86.94 367 ASP B O 1
ATOM 11790 N N . ASN B 1 368 ? 44.406 -28.641 -17.391 1 90.88 368 ASN B N 1
ATOM 11791 C CA . ASN B 1 368 ? 44.094 -27.531 -18.297 1 90.88 368 ASN B CA 1
ATOM 11792 C C . ASN B 1 368 ? 43.188 -26.516 -17.625 1 90.88 368 ASN B C 1
ATOM 11794 O O . ASN B 1 368 ? 42.312 -26.891 -16.859 1 90.88 368 ASN B O 1
ATOM 11798 N N . CYS B 1 369 ? 43.438 -25.219 -17.938 1 92.94 369 CYS B N 1
ATOM 11799 C CA . CYS B 1 369 ? 42.656 -24.141 -17.359 1 92.94 369 CYS B CA 1
ATOM 11800 C C . CYS B 1 369 ? 41.25 -24.078 -17.984 1 92.94 369 CYS B C 1
ATOM 11802 O O . CYS B 1 369 ? 41.094 -24.453 -19.156 1 92.94 369 CYS B O 1
ATOM 11804 N N . THR B 1 370 ? 40.312 -23.656 -17.156 1 92.31 370 THR B N 1
ATOM 11805 C CA . THR B 1 370 ? 38.969 -23.422 -17.672 1 92.31 370 THR B CA 1
ATOM 11806 C C . THR B 1 370 ? 38.938 -22.109 -18.453 1 92.31 370 THR B C 1
ATOM 11808 O O . THR B 1 370 ? 39.188 -21.031 -17.906 1 92.31 370 THR B O 1
ATOM 11811 N N . ILE B 1 371 ? 38.719 -22.203 -19.719 1 94.12 371 ILE B N 1
ATOM 11812 C CA . ILE B 1 371 ? 38.531 -21.031 -20.578 1 94.12 371 ILE B CA 1
ATOM 11813 C C . ILE B 1 371 ? 37.156 -21.094 -21.25 1 94.12 371 ILE B C 1
ATOM 11815 O O . ILE B 1 371 ? 36.906 -21.984 -22.047 1 94.12 371 ILE B O 1
ATOM 11819 N N . LEU B 1 372 ? 36.344 -20.188 -20.859 1 92.56 372 LEU B N 1
ATOM 11820 C CA . LEU B 1 372 ? 35.031 -20.141 -21.469 1 92.56 372 LEU B CA 1
ATOM 11821 C C . LEU B 1 372 ? 35.062 -19.312 -22.75 1 92.56 372 LEU B C 1
ATOM 11823 O O . LEU B 1 372 ? 34.938 -18.094 -22.703 1 92.56 372 LEU B O 1
ATOM 11827 N N . SER B 1 373 ? 35.219 -19.938 -23.828 1 93.12 373 SER B N 1
ATOM 11828 C CA . SER B 1 373 ? 35.312 -19.312 -25.141 1 93.12 373 SER B CA 1
ATOM 11829 C C . SER B 1 373 ? 34.719 -20.234 -26.219 1 93.12 373 SER B C 1
ATOM 11831 O O . SER B 1 373 ? 34.688 -21.453 -26.047 1 93.12 373 SER B O 1
ATOM 11833 N N . VAL B 1 374 ? 34.281 -19.641 -27.25 1 90.44 374 VAL B N 1
ATOM 11834 C CA . VAL B 1 374 ? 33.75 -20.422 -28.391 1 90.44 374 VAL B CA 1
ATOM 11835 C C . VAL B 1 374 ? 34.875 -21.234 -29.016 1 90.44 374 VAL B C 1
ATOM 11837 O O . VAL B 1 374 ? 34.625 -22.312 -29.562 1 90.44 374 VAL B O 1
ATOM 11840 N N . LEU B 1 375 ? 36.062 -20.875 -28.797 1 94.19 375 LEU B N 1
ATOM 11841 C CA . LEU B 1 375 ? 37.219 -21.516 -29.406 1 94.19 375 LEU B CA 1
ATOM 11842 C C . LEU B 1 375 ? 37.531 -22.844 -28.719 1 94.19 375 LEU B C 1
ATOM 11844 O O . LEU B 1 375 ? 38.25 -23.688 -29.281 1 94.19 375 LEU B O 1
ATOM 11848 N N . ASN B 1 376 ? 37 -22.938 -27.562 1 93.38 376 ASN B N 1
ATOM 11849 C CA . ASN B 1 376 ? 37.25 -24.188 -26.844 1 93.38 376 ASN B CA 1
ATOM 11850 C C . ASN B 1 376 ? 36.406 -25.328 -27.438 1 93.38 376 ASN B C 1
ATOM 11852 O O . ASN B 1 376 ? 36.656 -26.5 -27.141 1 93.38 376 ASN B O 1
ATOM 11856 N N . TYR B 1 377 ? 35.438 -24.953 -28.312 1 90.38 377 TYR B N 1
ATOM 11857 C CA . TYR B 1 377 ? 34.781 -25.984 -29.094 1 90.38 377 TYR B CA 1
ATOM 11858 C C . TYR B 1 377 ? 35.75 -26.672 -30.047 1 90.38 377 TYR B C 1
ATOM 11860 O O . TYR B 1 377 ? 35.562 -27.828 -30.406 1 90.38 377 TYR B O 1
ATOM 11868 N N . PHE B 1 378 ? 36.844 -25.969 -30.391 1 92.69 378 PHE B N 1
ATOM 11869 C CA . PHE B 1 378 ? 37.844 -26.453 -31.344 1 92.69 378 PHE B CA 1
ATOM 11870 C C . PHE B 1 378 ? 39.125 -26.781 -30.625 1 92.69 378 PHE B C 1
ATOM 11872 O O . PHE B 1 378 ? 40.219 -26.688 -31.219 1 92.69 378 PHE B O 1
ATOM 11879 N N . GLN B 1 379 ? 39.062 -27.047 -29.328 1 91.12 379 GLN B N 1
ATOM 11880 C CA . GLN B 1 379 ? 40.188 -27.469 -28.5 1 91.12 379 GLN B CA 1
ATOM 11881 C C . GLN B 1 379 ? 41.312 -26.438 -28.547 1 91.12 379 GLN B C 1
ATOM 11883 O O . GLN B 1 379 ? 42.5 -26.812 -28.5 1 91.12 379 GLN B O 1
ATOM 11888 N N . ASN B 1 380 ? 40.969 -25.25 -28.797 1 93.44 380 ASN B N 1
ATOM 11889 C CA . ASN B 1 380 ? 41.938 -24.141 -28.812 1 93.44 380 ASN B CA 1
ATOM 11890 C C . ASN B 1 380 ? 43.094 -24.422 -29.766 1 93.44 380 ASN B C 1
ATOM 11892 O O . ASN B 1 380 ? 44.25 -24.188 -29.422 1 93.44 380 ASN B O 1
ATOM 11896 N N . SER B 1 381 ? 42.812 -25.016 -30.891 1 93.06 381 SER B N 1
ATOM 11897 C CA . SER B 1 381 ? 43.844 -25.344 -31.859 1 93.06 381 SER B CA 1
ATOM 11898 C C . SER B 1 381 ? 43.469 -24.844 -33.25 1 93.06 381 SER B C 1
ATOM 11900 O O . SER B 1 381 ? 42.312 -24.953 -33.688 1 93.06 381 SER B O 1
ATOM 11902 N N . HIS B 1 382 ? 44.531 -24.344 -33.938 1 93.62 382 HIS B N 1
ATOM 11903 C CA . HIS B 1 382 ? 44.312 -23.859 -35.281 1 93.62 382 HIS B CA 1
ATOM 11904 C C . HIS B 1 382 ? 44.031 -25.016 -36.25 1 93.62 382 HIS B C 1
ATOM 11906 O O . HIS B 1 382 ? 43.25 -24.891 -37.188 1 93.62 382 HIS B O 1
ATOM 11912 N N . LYS B 1 383 ? 44.594 -26.109 -35.969 1 90.75 383 LYS B N 1
ATOM 11913 C CA . LYS B 1 383 ? 44.438 -27.297 -36.812 1 90.75 383 LYS B CA 1
ATOM 11914 C C . LYS B 1 383 ? 43 -27.812 -36.75 1 90.75 383 LYS B C 1
ATOM 11916 O O . LYS B 1 383 ? 42.438 -28.156 -37.781 1 90.75 383 LYS B O 1
ATOM 11921 N N . GLN B 1 384 ? 42.531 -27.797 -35.531 1 91.44 384 GLN B N 1
ATOM 11922 C CA . GLN B 1 384 ? 41.156 -28.281 -35.375 1 91.44 384 GLN B CA 1
ATOM 11923 C C . GLN B 1 384 ? 40.156 -27.328 -36 1 91.44 384 GLN B C 1
ATOM 11925 O O . GLN B 1 384 ? 39.125 -27.75 -36.531 1 91.44 384 GLN B O 1
ATOM 11930 N N . LEU B 1 385 ? 40.438 -26.109 -35.969 1 92.56 385 LEU B N 1
ATOM 11931 C CA . LEU B 1 385 ? 39.594 -25.109 -36.594 1 92.56 385 LEU B CA 1
ATOM 11932 C C . LEU B 1 385 ? 39.562 -25.25 -38.094 1 92.56 385 LEU B C 1
ATOM 11934 O O . LEU B 1 385 ? 38.562 -24.953 -38.75 1 92.56 385 LEU B O 1
ATOM 11938 N N . ASP B 1 386 ? 40.656 -25.734 -38.688 1 89.94 386 ASP B N 1
ATOM 11939 C CA . ASP B 1 386 ? 40.75 -25.875 -40.156 1 89.94 386 ASP B CA 1
ATOM 11940 C C . ASP B 1 386 ? 40.344 -27.281 -40.594 1 89.94 386 ASP B C 1
ATOM 11942 O O . ASP B 1 386 ? 40.406 -27.594 -41.781 1 89.94 386 ASP B O 1
ATOM 11946 N N . HIS B 1 387 ? 39.969 -28.016 -39.656 1 88 387 HIS B N 1
ATOM 11947 C CA . HIS B 1 387 ? 39.594 -29.391 -39.969 1 88 387 HIS B CA 1
ATOM 11948 C C . HIS B 1 387 ? 38.344 -29.422 -40.844 1 88 387 HIS B C 1
ATOM 11950 O O . HIS B 1 387 ? 37.344 -28.828 -40.5 1 88 387 HIS B O 1
ATOM 11956 N N . SER B 1 388 ? 38.438 -29.891 -42.156 1 86.5 388 SER B N 1
ATOM 11957 C CA . SER B 1 388 ? 37.312 -30 -43.062 1 86.5 388 SER B CA 1
ATOM 11958 C C . SER B 1 388 ? 37.375 -31.281 -43.875 1 86.5 388 SER B C 1
ATOM 11960 O O . SER B 1 388 ? 38.469 -31.797 -44.156 1 86.5 388 SER B O 1
ATOM 11962 N N . ILE B 1 389 ? 36.344 -31.859 -43.969 1 80.19 389 ILE B N 1
ATOM 11963 C CA . ILE B 1 389 ? 36.25 -33.062 -44.781 1 80.19 389 ILE B CA 1
ATOM 11964 C C . ILE B 1 389 ? 35.406 -32.781 -46.031 1 80.19 389 ILE B C 1
ATOM 11966 O O . ILE B 1 389 ? 34.281 -32.25 -45.938 1 80.19 389 ILE B O 1
ATOM 11970 N N . GLY B 1 390 ? 35.938 -32.75 -47.125 1 74.62 390 GLY B N 1
ATOM 11971 C CA . GLY B 1 390 ? 35.219 -32.562 -48.375 1 74.62 390 GLY B CA 1
ATOM 11972 C C . GLY B 1 390 ? 35.938 -33.125 -49.562 1 74.62 390 GLY B C 1
ATOM 11973 O O . GLY B 1 390 ? 37.031 -33.719 -49.438 1 74.62 390 GLY B O 1
ATOM 11974 N N . ASP B 1 391 ? 35.281 -33.312 -50.75 1 66.5 391 ASP B N 1
ATOM 11975 C CA . ASP B 1 391 ? 35.844 -33.719 -52.031 1 66.5 391 ASP B CA 1
ATOM 11976 C C . ASP B 1 391 ? 36.281 -32.5 -52.844 1 66.5 391 ASP B C 1
ATOM 11978 O O . ASP B 1 391 ? 36.156 -31.375 -52.406 1 66.5 391 ASP B O 1
ATOM 11982 N N . ASP B 1 392 ? 37.031 -32.719 -54.094 1 60.72 392 ASP B N 1
ATOM 11983 C CA . ASP B 1 392 ? 37.594 -31.672 -54.969 1 60.72 392 ASP B CA 1
ATOM 11984 C C . ASP B 1 392 ? 36.5 -30.672 -55.375 1 60.72 392 ASP B C 1
ATOM 11986 O O . ASP B 1 392 ? 36.781 -29.531 -55.719 1 60.72 392 ASP B O 1
ATOM 11990 N N . PHE B 1 393 ? 35.094 -31 -55.188 1 64.31 393 PHE B N 1
ATOM 11991 C CA . PHE B 1 393 ? 34.031 -30.141 -55.656 1 64.31 393 PHE B CA 1
ATOM 11992 C C . PHE B 1 393 ? 33.188 -29.625 -54.5 1 64.31 393 PHE B C 1
ATOM 11994 O O . PHE B 1 393 ? 32.656 -28.516 -54.562 1 64.31 393 PHE B O 1
ATOM 12001 N N . TYR B 1 394 ? 32.938 -30.422 -53.312 1 67.31 394 TYR B N 1
ATOM 12002 C CA . TYR B 1 394 ? 32.031 -30.031 -52.25 1 67.31 394 TYR B CA 1
ATOM 12003 C C . TYR B 1 394 ? 32.656 -30.234 -50.875 1 67.31 394 TYR B C 1
ATOM 12005 O O . TYR B 1 394 ? 33.469 -31.125 -50.688 1 67.31 394 TYR B O 1
ATOM 12013 N N . VAL B 1 395 ? 32.406 -29.312 -49.906 1 75.38 395 VAL B N 1
ATOM 12014 C CA . VAL B 1 395 ? 32.75 -29.453 -48.5 1 75.38 395 VAL B CA 1
ATOM 12015 C C . VAL B 1 395 ? 31.594 -30.062 -47.719 1 75.38 395 VAL B C 1
ATOM 12017 O O . VAL B 1 395 ? 30.5 -29.484 -47.688 1 75.38 395 VAL B O 1
ATOM 12020 N N . TYR B 1 396 ? 31.75 -31.203 -47.219 1 70.56 396 TYR B N 1
ATOM 12021 C CA . TYR B 1 396 ? 30.672 -31.906 -46.531 1 70.56 396 TYR B CA 1
ATOM 12022 C C . TYR B 1 396 ? 30.516 -31.375 -45.125 1 70.56 396 TYR B C 1
ATOM 12024 O O . TYR B 1 396 ? 29.391 -31.234 -44.625 1 70.56 396 TYR B O 1
ATOM 12032 N N . ALA B 1 397 ? 31.594 -31.25 -44.375 1 81.44 397 ALA B N 1
ATOM 12033 C CA . ALA B 1 397 ? 31.562 -30.75 -43 1 81.44 397 ALA B CA 1
ATOM 12034 C C . ALA B 1 397 ? 32.75 -29.859 -42.719 1 81.44 397 ALA B C 1
ATOM 12036 O O . ALA B 1 397 ? 33.875 -30.172 -43.125 1 81.44 397 ALA B O 1
ATOM 12037 N N . ASP B 1 398 ? 32.469 -28.766 -42.188 1 84.81 398 ASP B N 1
ATOM 12038 C CA . ASP B 1 398 ? 33.531 -27.828 -41.781 1 84.81 398 ASP B CA 1
ATOM 12039 C C . ASP B 1 398 ? 33.281 -27.266 -40.406 1 84.81 398 ASP B C 1
ATOM 12041 O O . ASP B 1 398 ? 32.5 -27.844 -39.625 1 84.81 398 ASP B O 1
ATOM 12045 N N . TYR B 1 399 ? 33.969 -26.203 -40.062 1 89.06 399 TYR B N 1
ATOM 12046 C CA . TYR B 1 399 ? 33.875 -25.641 -38.719 1 89.06 399 TYR B CA 1
ATOM 12047 C C . TYR B 1 399 ? 32.438 -25.172 -38.406 1 89.06 399 TYR B C 1
ATOM 12049 O O . TYR B 1 399 ? 32 -25.156 -37.25 1 89.06 399 TYR B O 1
ATOM 12057 N N . HIS B 1 400 ? 31.641 -24.891 -39.406 1 86.31 400 HIS B N 1
ATOM 12058 C CA . HIS B 1 400 ? 30.25 -24.469 -39.219 1 86.31 400 HIS B CA 1
ATOM 12059 C C . HIS B 1 400 ? 29.406 -25.625 -38.688 1 86.31 400 HIS B C 1
ATOM 12061 O O . HIS B 1 400 ? 28.609 -25.422 -37.75 1 86.31 400 HIS B O 1
ATOM 12067 N N . THR B 1 401 ? 29.672 -26.75 -39.25 1 81.81 401 THR B N 1
ATOM 12068 C CA . THR B 1 401 ? 28.922 -27.922 -38.844 1 81.81 401 THR B CA 1
ATOM 12069 C C . THR B 1 401 ? 29.234 -28.281 -37.375 1 81.81 401 THR B C 1
ATOM 12071 O O . THR B 1 401 ? 28.328 -28.609 -36.594 1 81.81 401 THR B O 1
ATOM 12074 N N . HIS B 1 402 ? 30.453 -28.219 -37.094 1 85.69 402 HIS B N 1
ATOM 12075 C CA . HIS B 1 402 ? 30.859 -28.531 -35.719 1 85.69 402 HIS B CA 1
ATOM 12076 C C . HIS B 1 402 ? 30.328 -27.5 -34.75 1 85.69 402 HIS B C 1
ATOM 12078 O O . HIS B 1 402 ? 29.891 -27.844 -33.625 1 85.69 402 HIS B O 1
ATOM 12084 N N . PHE B 1 403 ? 30.359 -26.328 -35.125 1 88.12 403 PHE B N 1
ATOM 12085 C CA . PHE B 1 403 ? 29.875 -25.25 -34.281 1 88.12 403 PHE B CA 1
ATOM 12086 C C . PHE B 1 403 ? 28.391 -25.406 -34 1 88.12 403 PHE B C 1
ATOM 12088 O O . PHE B 1 403 ? 27.953 -25.297 -32.844 1 88.12 403 PHE B O 1
ATOM 12095 N N . LEU B 1 404 ? 27.609 -25.625 -34.938 1 80.38 404 LEU B N 1
ATOM 12096 C CA . LEU B 1 404 ? 26.156 -25.75 -34.781 1 80.38 404 LEU B CA 1
ATOM 12097 C C . LEU B 1 404 ? 25.812 -26.969 -33.938 1 80.38 404 LEU B C 1
ATOM 12099 O O . LEU B 1 404 ? 24.875 -26.938 -33.156 1 80.38 404 LEU B O 1
ATOM 12103 N N . TYR B 1 405 ? 26.656 -27.953 -34.094 1 75.81 405 TYR B N 1
ATOM 12104 C CA . TYR B 1 405 ? 26.422 -29.141 -33.281 1 75.81 405 TYR B CA 1
ATOM 12105 C C . TYR B 1 405 ? 26.75 -28.875 -31.828 1 75.81 405 TYR B C 1
ATOM 12107 O O . TYR B 1 405 ? 25.969 -29.25 -30.938 1 75.81 405 TYR B O 1
ATOM 12115 N N . CYS B 1 406 ? 27.797 -28.266 -31.531 1 83.06 406 CYS B N 1
ATOM 12116 C CA . CYS B 1 406 ? 28.25 -28.047 -30.156 1 83.06 406 CYS B CA 1
ATOM 12117 C C . CYS B 1 406 ? 27.328 -27.047 -29.453 1 83.06 406 CYS B C 1
ATOM 12119 O O . CYS B 1 406 ? 27.141 -27.125 -28.234 1 83.06 406 CYS B O 1
ATOM 12121 N N . VAL B 1 407 ? 26.75 -26.141 -30.188 1 80.62 407 VAL B N 1
ATOM 12122 C CA . VAL B 1 407 ? 25.828 -25.172 -29.594 1 80.62 407 VAL B CA 1
ATOM 12123 C C . VAL B 1 407 ? 24.547 -25.891 -29.172 1 80.62 407 VAL B C 1
ATOM 12125 O O . VAL B 1 407 ? 23.938 -25.547 -28.156 1 80.62 407 VAL B O 1
ATOM 12128 N N . SER B 1 408 ? 24.234 -26.828 -29.875 1 70.44 408 SER B N 1
ATOM 12129 C CA . SER B 1 408 ? 23 -27.562 -29.562 1 70.44 408 SER B CA 1
ATOM 12130 C C . SER B 1 408 ? 23.234 -28.578 -28.453 1 70.44 408 SER B C 1
ATOM 12132 O O . SER B 1 408 ? 22.391 -28.781 -27.594 1 70.44 408 SER B O 1
ATOM 12134 N N . ALA B 1 409 ? 24.5 -29.141 -28.531 1 68.94 409 ALA B N 1
ATOM 12135 C CA . ALA B 1 409 ? 24.859 -30.141 -27.531 1 68.94 409 ALA B CA 1
ATOM 12136 C C . ALA B 1 409 ? 26.25 -29.875 -26.984 1 68.94 409 ALA B C 1
ATOM 12138 O O . ALA B 1 409 ? 27.203 -30.609 -27.297 1 68.94 409 ALA B O 1
ATOM 12139 N N . PRO B 1 410 ? 26.297 -29.109 -26.062 1 77.5 410 PRO B N 1
ATOM 12140 C CA . PRO B 1 410 ? 27.609 -28.688 -25.594 1 77.5 410 PRO B CA 1
ATOM 12141 C C . PRO B 1 410 ? 28.312 -29.781 -24.766 1 77.5 410 PRO B C 1
ATOM 12143 O O . PRO B 1 410 ? 29.531 -29.75 -24.641 1 77.5 410 PRO B O 1
ATOM 12146 N N . ALA B 1 411 ? 27.609 -30.688 -24.25 1 73.56 411 ALA B N 1
ATOM 12147 C CA . ALA B 1 411 ? 28.219 -31.703 -23.406 1 73.56 411 ALA B CA 1
ATOM 12148 C C . ALA B 1 411 ? 28.531 -32.969 -24.203 1 73.56 411 ALA B C 1
ATOM 12150 O O . ALA B 1 411 ? 28.953 -33.969 -23.641 1 73.56 411 ALA B O 1
ATOM 12151 N N . SER B 1 412 ? 28.578 -32.812 -25.531 1 69.19 412 SER B N 1
ATOM 12152 C CA . SER B 1 412 ? 28.781 -33.969 -26.375 1 69.19 412 SER B CA 1
ATOM 12153 C C . SER B 1 412 ? 30.281 -34.281 -26.531 1 69.19 412 SER B C 1
ATOM 12155 O O . SER B 1 412 ? 31.094 -33.375 -26.672 1 69.19 412 SER B O 1
ATOM 12157 N N . LEU B 1 413 ? 30.672 -35.594 -26.391 1 68.56 413 LEU B N 1
ATOM 12158 C CA . LEU B 1 413 ? 32.062 -36 -26.5 1 68.56 413 LEU B CA 1
ATOM 12159 C C . LEU B 1 413 ? 32.438 -36.188 -27.969 1 68.56 413 LEU B C 1
ATOM 12161 O O . LEU B 1 413 ? 33.625 -36.156 -28.312 1 68.56 413 LEU B O 1
ATOM 12165 N N . ASN B 1 414 ? 31.438 -36.438 -28.828 1 68.94 414 ASN B N 1
ATOM 12166 C CA . ASN B 1 414 ? 31.703 -36.625 -30.25 1 68.94 414 ASN B CA 1
ATOM 12167 C C . ASN B 1 414 ? 30.609 -36 -31.109 1 68.94 414 ASN B C 1
ATOM 12169 O O . ASN B 1 414 ? 29.422 -36.219 -30.891 1 68.94 414 ASN B O 1
ATOM 12173 N N . ASP B 1 415 ? 31.125 -35.125 -31.969 1 73.06 415 ASP B N 1
ATOM 12174 C CA . ASP B 1 415 ? 30.188 -34.5 -32.906 1 73.06 415 ASP B CA 1
ATOM 12175 C C . ASP B 1 415 ? 29.734 -35.531 -33.969 1 73.06 415 ASP B C 1
ATOM 12177 O O . ASP B 1 415 ? 30.562 -36.25 -34.531 1 73.06 415 ASP B O 1
ATOM 12181 N N . THR B 1 416 ? 28.562 -35.812 -34.031 1 56.88 416 THR B N 1
ATOM 12182 C CA . THR B 1 416 ? 28.016 -36.844 -34.938 1 56.88 416 THR B CA 1
ATOM 12183 C C . THR B 1 416 ? 28.141 -36.406 -36.406 1 56.88 416 THR B C 1
ATOM 12185 O O . THR B 1 416 ? 27.625 -37.062 -37.312 1 56.88 416 THR B O 1
ATOM 12188 N N . SER B 1 417 ? 28.844 -35.344 -36.5 1 67.44 417 SER B N 1
ATOM 12189 C CA . SER B 1 417 ? 29.094 -34.969 -37.875 1 67.44 417 SER B CA 1
ATOM 12190 C C . SER B 1 417 ? 30.266 -35.75 -38.469 1 67.44 417 SER B C 1
ATOM 12192 O O . SER B 1 417 ? 30.812 -36.656 -37.812 1 67.44 417 SER B O 1
ATOM 12194 N N . LEU B 1 418 ? 30.594 -35.562 -39.75 1 67.88 418 LEU B N 1
ATOM 12195 C CA . LEU B 1 418 ? 31.672 -36.312 -40.406 1 67.88 418 LEU B CA 1
ATOM 12196 C C . LEU B 1 418 ? 33.031 -35.969 -39.781 1 67.88 418 LEU B C 1
ATOM 12198 O O . LEU B 1 418 ? 34 -36.688 -39.969 1 67.88 418 LEU B O 1
ATOM 12202 N N . LEU B 1 419 ? 33.062 -35.031 -38.969 1 79 419 LEU B N 1
ATOM 12203 C CA . LEU B 1 419 ? 34.312 -34.594 -38.375 1 79 419 LEU B CA 1
ATOM 12204 C C . LEU B 1 419 ? 34.625 -35.406 -37.094 1 79 419 LEU B C 1
ATOM 12206 O O . LEU B 1 419 ? 35.781 -35.688 -36.844 1 79 419 LEU B O 1
ATOM 12210 N N . HIS B 1 420 ? 33.688 -35.812 -36.25 1 73.88 420 HIS B N 1
ATOM 12211 C CA . HIS B 1 420 ? 33.812 -36.594 -35.031 1 73.88 420 HIS B CA 1
ATOM 12212 C C . HIS B 1 420 ? 34.719 -35.906 -34 1 73.88 420 HIS B C 1
ATOM 12214 O O . HIS B 1 420 ? 35.531 -36.562 -33.375 1 73.88 420 HIS B O 1
ATOM 12220 N N . ASP B 1 421 ? 34.625 -34.656 -33.969 1 82.69 421 ASP B N 1
ATOM 12221 C CA . ASP B 1 421 ? 35.375 -33.906 -32.969 1 82.69 421 ASP B CA 1
ATOM 12222 C C . ASP B 1 421 ? 34.562 -33.719 -31.688 1 82.69 421 ASP B C 1
ATOM 12224 O O . ASP B 1 421 ? 33.344 -33.656 -31.719 1 82.69 421 ASP B O 1
ATOM 12228 N N . PRO B 1 422 ? 35.25 -33.625 -30.531 1 83.5 422 PRO B N 1
ATOM 12229 C CA . PRO B 1 422 ? 34.531 -33.438 -29.25 1 83.5 422 PRO B CA 1
ATOM 12230 C C . PRO B 1 422 ? 34.094 -31.984 -29.031 1 83.5 422 PRO B C 1
ATOM 12232 O O . PRO B 1 422 ? 34.781 -31.047 -29.469 1 83.5 422 PRO B O 1
ATOM 12235 N N . CYS B 1 423 ? 32.969 -31.828 -28.438 1 85.12 423 CYS B N 1
ATOM 12236 C CA . CYS B 1 423 ? 32.469 -30.5 -28.125 1 85.12 423 CYS B CA 1
ATOM 12237 C C . CYS B 1 423 ? 32.906 -30.078 -26.734 1 85.12 423 CYS B C 1
ATOM 12239 O O . CYS B 1 423 ? 32.812 -28.891 -26.391 1 85.12 423 CYS B O 1
ATOM 12241 N N . LEU B 1 424 ? 33.438 -31 -25.875 1 86.06 424 LEU B N 1
ATOM 12242 C CA . LEU B 1 424 ? 33.938 -30.656 -24.562 1 86.06 424 LEU B CA 1
ATOM 12243 C C . LEU B 1 424 ? 35.25 -29.875 -24.672 1 86.06 424 LEU B C 1
ATOM 12245 O O . LEU B 1 424 ? 36.094 -30.172 -25.531 1 86.06 424 LEU B O 1
ATOM 12249 N N . GLY B 1 425 ? 35.438 -28.969 -23.891 1 87.06 425 GLY B N 1
ATOM 12250 C CA . GLY B 1 425 ? 36.656 -28.172 -23.906 1 87.06 425 GLY B CA 1
ATOM 12251 C C . GLY B 1 425 ? 37.875 -28.953 -23.469 1 87.06 425 GLY B C 1
ATOM 12252 O O . GLY B 1 425 ? 37.75 -30.094 -23 1 87.06 425 GLY B O 1
ATOM 12253 N N . THR B 1 426 ? 38.969 -28.328 -23.547 1 89.62 426 THR B N 1
ATOM 12254 C CA . THR B 1 426 ? 40.219 -28.953 -23.172 1 89.62 426 THR B CA 1
ATOM 12255 C C . THR B 1 426 ? 40.281 -29.203 -21.672 1 89.62 426 THR B C 1
ATOM 12257 O O . THR B 1 426 ? 41 -30.094 -21.219 1 89.62 426 THR B O 1
ATOM 12260 N N . TYR B 1 427 ? 39.562 -28.469 -20.938 1 88.5 427 TYR B N 1
ATOM 12261 C CA . TYR B 1 427 ? 39.562 -28.641 -19.484 1 88.5 427 TYR B CA 1
ATOM 12262 C C . TYR B 1 427 ? 38.625 -29.766 -19.078 1 88.5 427 TYR B C 1
ATOM 12264 O O . TYR B 1 427 ? 38.594 -30.156 -17.906 1 88.5 427 TYR B O 1
ATOM 12272 N N . GLY B 1 428 ? 37.875 -30.281 -20 1 80.81 428 GLY B N 1
ATOM 12273 C CA . GLY B 1 428 ? 37.031 -31.453 -19.734 1 80.81 428 GLY B CA 1
ATOM 12274 C C . GLY B 1 428 ? 35.594 -31.078 -19.391 1 80.81 428 GLY B C 1
ATOM 12275 O O . GLY B 1 428 ? 34.812 -31.938 -18.953 1 80.81 428 GLY B O 1
ATOM 12276 N N . GLY B 1 429 ? 35.281 -29.859 -19.469 1 84.25 429 GLY B N 1
ATOM 12277 C CA . GLY B 1 429 ? 33.906 -29.438 -19.172 1 84.25 429 GLY B CA 1
ATOM 12278 C C . GLY B 1 429 ? 33.188 -28.844 -20.359 1 84.25 429 GLY B C 1
ATOM 12279 O O . GLY B 1 429 ? 33.812 -28.578 -21.391 1 84.25 429 GLY B O 1
ATOM 12280 N N . PRO B 1 430 ? 31.812 -28.734 -20.219 1 84.62 430 PRO B N 1
ATOM 12281 C CA . PRO B 1 430 ? 31.016 -28.172 -21.312 1 84.62 430 PRO B CA 1
ATOM 12282 C C . PRO B 1 430 ? 31.094 -26.641 -21.359 1 84.62 430 PRO B C 1
ATOM 12284 O O . PRO B 1 430 ? 31.391 -26 -20.344 1 84.62 430 PRO B O 1
ATOM 12287 N N . ILE B 1 431 ? 30.938 -26.125 -22.5 1 87.81 431 ILE B N 1
ATOM 12288 C CA . ILE B 1 431 ? 30.844 -24.672 -22.703 1 87.81 431 ILE B CA 1
ATOM 12289 C C . ILE B 1 431 ? 29.422 -24.312 -23.156 1 87.81 431 ILE B C 1
ATOM 12291 O O . ILE B 1 431 ? 29.047 -24.594 -24.297 1 87.81 431 ILE B O 1
ATOM 12295 N N . PHE B 1 432 ? 28.812 -23.641 -22.297 1 81.5 432 PHE B N 1
ATOM 12296 C CA . PHE B 1 432 ? 27.422 -23.297 -22.625 1 81.5 432 PHE B CA 1
ATOM 12297 C C . PHE B 1 432 ? 27.375 -22.047 -23.516 1 81.5 432 PHE B C 1
ATOM 12299 O O . PHE B 1 432 ? 28.062 -21.062 -23.25 1 81.5 432 PHE B O 1
ATOM 12306 N N . PRO B 1 433 ? 26.562 -22.125 -24.547 1 80.88 433 PRO B N 1
ATOM 12307 C CA . PRO B 1 433 ? 26.531 -21.016 -25.5 1 80.88 433 PRO B CA 1
ATOM 12308 C C . PRO B 1 433 ? 26.047 -19.719 -24.891 1 80.88 433 PRO B C 1
ATOM 12310 O O . PRO B 1 433 ? 26.453 -18.625 -25.328 1 80.88 433 PRO B O 1
ATOM 12313 N N . TRP B 1 434 ? 25.25 -19.75 -23.922 1 78.25 434 TRP B N 1
ATOM 12314 C CA . TRP B 1 434 ? 24.719 -18.516 -23.359 1 78.25 434 TRP B CA 1
ATOM 12315 C C . TRP B 1 434 ? 25.797 -17.781 -22.547 1 78.25 434 TRP B C 1
ATOM 12317 O O . TRP B 1 434 ? 25.641 -16.609 -22.219 1 78.25 434 TRP B O 1
ATOM 12327 N N . LEU B 1 435 ? 26.844 -18.438 -22.234 1 82.88 435 LEU B N 1
ATOM 12328 C CA . LEU B 1 435 ? 27.938 -17.812 -21.5 1 82.88 435 LEU B CA 1
ATOM 12329 C C . LEU B 1 435 ? 28.969 -17.234 -22.469 1 82.88 435 LEU B C 1
ATOM 12331 O O . LEU B 1 435 ? 29.703 -16.297 -22.109 1 82.88 435 LEU B O 1
ATOM 12335 N N . VAL B 1 436 ? 28.938 -17.781 -23.688 1 87.19 436 VAL B N 1
ATOM 12336 C CA . VAL B 1 436 ? 30.031 -17.406 -24.578 1 87.19 436 VAL B CA 1
ATOM 12337 C C . VAL B 1 436 ? 29.484 -16.609 -25.75 1 87.19 436 VAL B C 1
ATOM 12339 O O . VAL B 1 436 ? 30.234 -15.875 -26.422 1 87.19 436 VAL B O 1
ATOM 12342 N N . LEU B 1 437 ? 28.125 -16.938 -26 1 81.62 437 LEU B N 1
ATOM 12343 C CA . LEU B 1 437 ? 27.531 -16.203 -27.109 1 81.62 437 LEU B CA 1
ATOM 12344 C C . LEU B 1 437 ? 26.516 -15.18 -26.625 1 81.62 437 LEU B C 1
ATOM 12346 O O . LEU B 1 437 ? 25.766 -15.445 -25.672 1 81.62 437 LEU B O 1
ATOM 12350 N N . GLY B 1 438 ? 26.828 -14.031 -26.219 1 65.38 438 GLY B N 1
ATOM 12351 C CA . GLY B 1 438 ? 25.906 -13.016 -25.734 1 65.38 438 GLY B CA 1
ATOM 12352 C C . GLY B 1 438 ? 24.484 -13.219 -26.234 1 65.38 438 GLY B C 1
ATOM 12353 O O . GLY B 1 438 ? 23.578 -13.516 -25.453 1 65.38 438 GLY B O 1
ATOM 12354 N N . GLY B 1 439 ? 24.062 -12.781 -27.453 1 59 439 GLY B N 1
ATOM 12355 C CA . GLY B 1 439 ? 22.781 -12.961 -28.141 1 59 439 GLY B CA 1
ATOM 12356 C C . GLY B 1 439 ? 22.844 -13.977 -29.25 1 59 439 GLY B C 1
ATOM 12357 O O . GLY B 1 439 ? 23.938 -14.273 -29.766 1 59 439 GLY B O 1
ATOM 12358 N N . TYR B 1 440 ? 21.922 -14.961 -29.25 1 52.88 440 TYR B N 1
ATOM 12359 C CA . TYR B 1 440 ? 21.906 -16.016 -30.25 1 52.88 440 TYR B CA 1
ATOM 12360 C C . TYR B 1 440 ? 22.156 -15.461 -31.641 1 52.88 440 TYR B C 1
ATOM 12362 O O . TYR B 1 440 ? 22.266 -16.219 -32.625 1 52.88 440 TYR B O 1
ATOM 12370 N N . ASP B 1 441 ? 22.422 -14.109 -31.75 1 54.69 441 ASP B N 1
ATOM 12371 C CA . ASP B 1 441 ? 22.562 -13.562 -33.094 1 54.69 441 ASP B CA 1
ATOM 12372 C C . ASP B 1 441 ? 24.031 -13.531 -33.5 1 54.69 441 ASP B C 1
ATOM 12374 O O . ASP B 1 441 ? 24.344 -13.266 -34.688 1 54.69 441 ASP B O 1
ATOM 12378 N N . GLY B 1 442 ? 24.984 -13.992 -32.75 1 61.97 442 GLY B N 1
ATOM 12379 C CA . GLY B 1 442 ? 26.375 -14.141 -33.125 1 61.97 442 GLY B CA 1
ATOM 12380 C C . GLY B 1 442 ? 27.078 -12.812 -33.375 1 61.97 442 GLY B C 1
ATOM 12381 O O . GLY B 1 442 ? 28.031 -12.742 -34.156 1 61.97 442 GLY B O 1
ATOM 12382 N N . GLU B 1 443 ? 26.656 -11.695 -32.844 1 68.62 443 GLU B N 1
ATOM 12383 C CA . GLU B 1 443 ? 27.266 -10.391 -33.094 1 68.62 443 GLU B CA 1
ATOM 12384 C C . GLU B 1 443 ? 28.469 -10.156 -32.188 1 68.62 443 GLU B C 1
ATOM 12386 O O . GLU B 1 443 ? 29.297 -9.273 -32.469 1 68.62 443 GLU B O 1
ATOM 12391 N N . ASP B 1 444 ? 28.688 -10.984 -31.234 1 80.44 444 ASP B N 1
ATOM 12392 C CA . ASP B 1 444 ? 29.828 -10.844 -30.328 1 80.44 444 ASP B CA 1
ATOM 12393 C C . ASP B 1 444 ? 30.266 -12.195 -29.781 1 80.44 444 ASP B C 1
ATOM 12395 O O . ASP B 1 444 ? 29.547 -13.188 -29.906 1 80.44 444 ASP B O 1
ATOM 12399 N N . THR B 1 445 ? 31.484 -12.234 -29.344 1 86.12 445 THR B N 1
ATOM 12400 C CA . THR B 1 445 ? 31.984 -13.406 -28.656 1 86.12 445 THR B CA 1
ATOM 12401 C C . THR B 1 445 ? 32.625 -13.016 -27.312 1 86.12 445 THR B C 1
ATOM 12403 O O . THR B 1 445 ? 33.281 -11.977 -27.219 1 86.12 445 THR B O 1
ATOM 12406 N N . LEU B 1 446 ? 32.344 -13.766 -26.375 1 90.19 446 LEU B N 1
ATOM 12407 C CA . LEU B 1 446 ? 32.844 -13.508 -25.031 1 90.19 446 LEU B CA 1
ATOM 12408 C C . LEU B 1 446 ? 33.875 -14.539 -24.625 1 90.19 446 LEU B C 1
ATOM 12410 O O . LEU B 1 446 ? 33.719 -15.727 -24.922 1 90.19 446 LEU B O 1
ATOM 12414 N N . ILE B 1 447 ? 34.906 -14.094 -24.031 1 93.31 447 ILE B N 1
ATOM 12415 C CA . ILE B 1 447 ? 35.906 -14.969 -23.438 1 93.31 447 ILE B CA 1
ATOM 12416 C C . ILE B 1 447 ? 36.031 -14.688 -21.938 1 93.31 447 ILE B C 1
ATOM 12418 O O . ILE B 1 447 ? 36.188 -13.531 -21.531 1 93.31 447 ILE B O 1
ATOM 12422 N N . THR B 1 448 ? 35.938 -15.672 -21.141 1 93.25 448 THR B N 1
ATOM 12423 C CA . THR B 1 448 ? 36.062 -15.508 -19.688 1 93.25 448 THR B CA 1
ATOM 12424 C C . THR B 1 448 ? 37.125 -16.438 -19.141 1 93.25 448 THR B C 1
ATOM 12426 O O . THR B 1 448 ? 37.156 -17.625 -19.438 1 93.25 448 THR B O 1
ATOM 12429 N N . PHE B 1 449 ? 38.031 -15.875 -18.438 1 95.06 449 PHE B N 1
ATOM 12430 C CA . PHE B 1 449 ? 39.062 -16.625 -17.719 1 95.06 449 PHE B CA 1
ATOM 12431 C C . PHE B 1 449 ? 38.781 -16.609 -16.219 1 95.06 449 PHE B C 1
ATOM 12433 O O . PHE B 1 449 ? 39.125 -15.656 -15.523 1 95.06 449 PHE B O 1
ATOM 12440 N N . PRO B 1 450 ? 38.219 -17.688 -15.719 1 93.56 450 PRO B N 1
ATOM 12441 C CA . PRO B 1 450 ? 38.031 -17.734 -14.266 1 93.56 450 PRO B CA 1
ATOM 12442 C C . PRO B 1 450 ? 39.312 -18.016 -13.508 1 93.56 450 PRO B C 1
ATOM 12444 O O . PRO B 1 450 ? 40.031 -18.953 -13.844 1 93.56 450 PRO B O 1
ATOM 12447 N N . VAL B 1 451 ? 39.594 -17.219 -12.602 1 94.5 451 VAL B N 1
ATOM 12448 C CA . VAL B 1 451 ? 40.781 -17.359 -11.758 1 94.5 451 VAL B CA 1
ATOM 12449 C C . VAL B 1 451 ? 40.344 -17.641 -10.32 1 94.5 451 VAL B C 1
ATOM 12451 O O . VAL B 1 451 ? 39.312 -17.125 -9.852 1 94.5 451 VAL B O 1
ATOM 12454 N N . ASN B 1 452 ? 41.156 -18.469 -9.68 1 91.5 452 ASN B N 1
ATOM 12455 C CA . ASN B 1 452 ? 40.844 -18.828 -8.305 1 91.5 452 ASN B CA 1
ATOM 12456 C C . ASN B 1 452 ? 40.969 -17.641 -7.363 1 91.5 452 ASN B C 1
ATOM 12458 O O . ASN B 1 452 ? 41.875 -16.828 -7.508 1 91.5 452 ASN B O 1
ATOM 12462 N N . ASN B 1 453 ? 40.031 -17.547 -6.531 1 90.75 453 ASN B N 1
ATOM 12463 C CA . ASN B 1 453 ? 40.031 -16.531 -5.473 1 90.75 453 ASN B CA 1
ATOM 12464 C C . ASN B 1 453 ? 40.312 -17.156 -4.109 1 90.75 453 ASN B C 1
ATOM 12466 O O . ASN B 1 453 ? 40 -18.344 -3.889 1 90.75 453 ASN B O 1
ATOM 12470 N N . TYR B 1 454 ? 41.031 -16.547 -3.248 1 86.44 454 TYR B N 1
ATOM 12471 C CA . TYR B 1 454 ? 41.438 -17.094 -1.958 1 86.44 454 TYR B CA 1
ATOM 12472 C C . TYR B 1 454 ? 40.969 -16.203 -0.813 1 86.44 454 TYR B C 1
ATOM 12474 O O . TYR B 1 454 ? 41.031 -14.977 -0.905 1 86.44 454 TYR B O 1
ATOM 12482 N N . HIS B 1 455 ? 40.5 -17.109 0.141 1 82.62 455 HIS B N 1
ATOM 12483 C CA . HIS B 1 455 ? 40.031 -16.406 1.338 1 82.62 455 HIS B CA 1
ATOM 12484 C C . HIS B 1 455 ? 41.156 -16.219 2.334 1 82.62 455 HIS B C 1
ATOM 12486 O O . HIS B 1 455 ? 41.781 -17.203 2.795 1 82.62 455 HIS B O 1
ATOM 12492 N N . ASN B 1 456 ? 41.625 -15.164 2.76 1 79 456 ASN B N 1
ATOM 12493 C CA . ASN B 1 456 ? 42.594 -14.836 3.811 1 79 456 ASN B CA 1
ATOM 12494 C C . ASN B 1 456 ? 44 -15.297 3.451 1 79 456 ASN B C 1
ATOM 12496 O O . ASN B 1 456 ? 44.812 -15.578 4.336 1 79 456 ASN B O 1
ATOM 12500 N N . ASP B 1 457 ? 44.25 -15.719 2.213 1 85.5 457 ASP B N 1
ATOM 12501 C CA . ASP B 1 457 ? 45.594 -16.047 1.752 1 85.5 457 ASP B CA 1
ATOM 12502 C C . ASP B 1 457 ? 46.156 -14.93 0.892 1 85.5 457 ASP B C 1
ATOM 12504 O O . ASP B 1 457 ? 45.906 -14.867 -0.313 1 85.5 457 ASP B O 1
ATOM 12508 N N . THR B 1 458 ? 47 -14.297 1.479 1 86.62 458 THR B N 1
ATOM 12509 C CA . THR B 1 458 ? 47.5 -13.086 0.859 1 86.62 458 THR B CA 1
ATOM 12510 C C . THR B 1 458 ? 48.562 -13.414 -0.196 1 86.62 458 THR B C 1
ATOM 12512 O O . THR B 1 458 ? 48.688 -12.695 -1.188 1 86.62 458 THR B O 1
ATOM 12515 N N . VAL B 1 459 ? 49.188 -14.492 -0.064 1 89.06 459 VAL B N 1
ATOM 12516 C CA . VAL B 1 459 ? 50.25 -14.828 -1.009 1 89.06 459 VAL B CA 1
ATOM 12517 C C . VAL B 1 459 ? 49.656 -15.305 -2.324 1 89.06 459 VAL B C 1
ATOM 12519 O O . VAL B 1 459 ? 50.031 -14.844 -3.4 1 89.06 459 VAL B O 1
ATOM 12522 N N . LYS B 1 460 ? 48.719 -16.203 -2.229 1 89.75 460 LYS B N 1
ATOM 12523 C CA . LYS B 1 460 ? 48.094 -16.703 -3.441 1 89.75 460 LYS B CA 1
ATOM 12524 C C . LYS B 1 460 ? 47.312 -15.594 -4.141 1 89.75 460 LYS B C 1
ATOM 12526 O O . LYS B 1 460 ? 47.281 -15.523 -5.371 1 89.75 460 LYS B O 1
ATOM 12531 N N . LEU B 1 461 ? 46.781 -14.82 -3.375 1 91.5 461 LEU B N 1
ATOM 12532 C CA . LEU B 1 461 ? 46.031 -13.695 -3.945 1 91.5 461 LEU B CA 1
ATOM 12533 C C . LEU B 1 461 ? 47 -12.703 -4.605 1 91.5 461 LEU B C 1
ATOM 12535 O O . LEU B 1 461 ? 46.656 -12.117 -5.645 1 91.5 461 LEU B O 1
ATOM 12539 N N . GLY B 1 462 ? 48.125 -12.5 -3.984 1 91.44 462 GLY B N 1
ATOM 12540 C CA . GLY B 1 462 ? 49.125 -11.609 -4.562 1 91.44 462 GLY B CA 1
ATOM 12541 C C . GLY B 1 462 ? 49.594 -12.07 -5.926 1 91.44 462 GLY B C 1
ATOM 12542 O O . GLY B 1 462 ? 49.844 -11.242 -6.812 1 91.44 462 GLY B O 1
ATOM 12543 N N . LYS B 1 463 ? 49.656 -13.352 -6.09 1 93.38 463 LYS B N 1
ATOM 12544 C CA . LYS B 1 463 ? 50.031 -13.906 -7.383 1 93.38 463 LYS B CA 1
ATOM 12545 C C . LYS B 1 463 ? 48.969 -13.633 -8.438 1 93.38 463 LYS B C 1
ATOM 12547 O O . LYS B 1 463 ? 49.312 -13.266 -9.57 1 93.38 463 LYS B O 1
ATOM 12552 N N . ALA B 1 464 ? 47.75 -13.836 -8.031 1 93.94 464 ALA B N 1
ATOM 12553 C CA . ALA B 1 464 ? 46.656 -13.57 -8.961 1 93.94 464 ALA B CA 1
ATOM 12554 C C . ALA B 1 464 ? 46.625 -12.094 -9.344 1 93.94 464 ALA B C 1
ATOM 12556 O O . ALA B 1 464 ? 46.406 -11.758 -10.516 1 93.94 464 ALA B O 1
ATOM 12557 N N . LEU B 1 465 ? 46.875 -11.273 -8.422 1 94.06 465 LEU B N 1
ATOM 12558 C CA . LEU B 1 465 ? 46.844 -9.836 -8.672 1 94.06 465 LEU B CA 1
ATOM 12559 C C . LEU B 1 465 ? 47.969 -9.406 -9.586 1 94.06 465 LEU B C 1
ATOM 12561 O O . LEU B 1 465 ? 47.812 -8.523 -10.43 1 94.06 465 LEU B O 1
ATOM 12565 N N . ALA B 1 466 ? 49.094 -10.008 -9.398 1 94.75 466 ALA B N 1
ATOM 12566 C CA . ALA B 1 466 ? 50.219 -9.695 -10.25 1 94.75 466 ALA B CA 1
ATOM 12567 C C . ALA B 1 466 ? 49.969 -10.102 -11.695 1 94.75 466 ALA B C 1
ATOM 12569 O O . ALA B 1 466 ? 50.312 -9.375 -12.625 1 94.75 466 ALA B O 1
ATOM 12570 N N . TRP B 1 467 ? 49.344 -11.211 -11.852 1 95.75 467 TRP B N 1
ATOM 12571 C CA . TRP B 1 467 ? 49.031 -11.672 -13.195 1 95.75 467 TRP B CA 1
ATOM 12572 C C . TRP B 1 467 ? 47.969 -10.766 -13.836 1 95.75 467 TRP B C 1
ATOM 12574 O O . TRP B 1 467 ? 48.062 -10.453 -15.023 1 95.75 467 TRP B O 1
ATOM 12584 N N . GLU B 1 468 ? 47 -10.383 -13.094 1 95.69 468 GLU B N 1
ATOM 12585 C CA . GLU B 1 468 ? 45.938 -9.5 -13.594 1 95.69 468 GLU B CA 1
ATOM 12586 C C . GLU B 1 468 ? 46.531 -8.164 -14.047 1 95.69 468 GLU B C 1
ATOM 12588 O O . GLU B 1 468 ? 46.031 -7.578 -15.031 1 95.69 468 GLU B O 1
ATOM 12593 N N . LYS B 1 469 ? 47.5 -7.738 -13.32 1 94.75 469 LYS B N 1
ATOM 12594 C CA . LYS B 1 469 ? 48.156 -6.48 -13.695 1 94.75 469 LYS B CA 1
ATOM 12595 C C . LYS B 1 469 ? 48.812 -6.59 -15.07 1 94.75 469 LYS B C 1
ATOM 12597 O O . LYS B 1 469 ? 48.688 -5.68 -15.898 1 94.75 469 LYS B O 1
ATOM 12602 N N . GLU B 1 470 ? 49.469 -7.668 -15.305 1 94.88 470 GLU B N 1
ATOM 12603 C CA . GLU B 1 470 ? 50.094 -7.883 -16.594 1 94.88 470 GLU B CA 1
ATOM 12604 C C . GLU B 1 470 ? 49.062 -8.109 -17.703 1 94.88 470 GLU B C 1
ATOM 12606 O O . GLU B 1 470 ? 49.281 -7.734 -18.844 1 94.88 470 GLU B O 1
ATOM 12611 N N . PHE B 1 471 ? 48.031 -8.75 -17.391 1 95.44 471 PHE B N 1
ATOM 12612 C CA . PHE B 1 471 ? 46.906 -8.961 -18.312 1 95.44 471 PHE B CA 1
ATOM 12613 C C . PHE B 1 471 ? 46.375 -7.629 -18.828 1 95.44 471 PHE B C 1
ATOM 12615 O O . PHE B 1 471 ? 46.188 -7.457 -20.031 1 95.44 471 PHE B O 1
ATOM 12622 N N . ILE B 1 472 ? 46.125 -6.738 -17.859 1 95.38 472 ILE B N 1
ATOM 12623 C CA . ILE B 1 472 ? 45.594 -5.422 -18.203 1 95.38 472 ILE B CA 1
ATOM 12624 C C . ILE B 1 472 ? 46.625 -4.676 -19.078 1 95.38 472 ILE B C 1
ATOM 12626 O O . ILE B 1 472 ? 46.25 -4.066 -20.078 1 95.38 472 ILE B O 1
ATOM 12630 N N . ARG B 1 473 ? 47.875 -4.73 -18.688 1 94.25 473 ARG B N 1
ATOM 12631 C CA . ARG B 1 473 ? 48.938 -4.062 -19.453 1 94.25 473 ARG B CA 1
ATOM 12632 C C . ARG B 1 473 ? 49 -4.613 -20.875 1 94.25 473 ARG B C 1
ATOM 12634 O O . ARG B 1 473 ? 49.156 -3.852 -21.844 1 94.25 473 ARG B O 1
ATOM 12641 N N . PHE B 1 474 ? 48.875 -5.895 -20.984 1 95 474 PHE B N 1
ATOM 12642 C CA . PHE B 1 474 ? 48.938 -6.559 -22.281 1 95 474 PHE B CA 1
ATOM 12643 C C . PHE B 1 474 ? 47.781 -6.102 -23.172 1 95 474 PHE B C 1
ATOM 12645 O O . PHE B 1 474 ? 48 -5.754 -24.344 1 95 474 PHE B O 1
ATOM 12652 N N . LEU B 1 475 ? 46.594 -6.102 -22.672 1 95.12 475 LEU B N 1
ATOM 12653 C CA . LEU B 1 475 ? 45.406 -5.793 -23.469 1 95.12 475 LEU B CA 1
ATOM 12654 C C . LEU B 1 475 ? 45.375 -4.312 -23.828 1 95.12 475 LEU B C 1
ATOM 12656 O O . LEU B 1 475 ? 44.844 -3.936 -24.875 1 95.12 475 LEU B O 1
ATOM 12660 N N . LYS B 1 476 ? 45.844 -3.535 -22.969 1 91.94 476 LYS B N 1
ATOM 12661 C CA . LYS B 1 476 ? 45.906 -2.107 -23.281 1 91.94 476 LYS B CA 1
ATOM 12662 C C . LYS B 1 476 ? 46.844 -1.828 -24.453 1 91.94 476 LYS B C 1
ATOM 12664 O O . LYS B 1 476 ? 46.594 -0.9 -25.234 1 91.94 476 LYS B O 1
ATOM 12669 N N . ASN B 1 477 ? 47.844 -2.604 -24.594 1 91.94 477 ASN B N 1
ATOM 12670 C CA . ASN B 1 477 ? 48.812 -2.389 -25.641 1 91.94 477 ASN B CA 1
ATOM 12671 C C . ASN B 1 477 ? 48.5 -3.227 -26.875 1 91.94 477 ASN B C 1
ATOM 12673 O O . ASN B 1 477 ? 49.219 -3.125 -27.891 1 91.94 477 ASN B O 1
ATOM 12677 N N . TYR B 1 478 ? 47.531 -4.062 -26.734 1 92.44 478 TYR B N 1
ATOM 12678 C CA . TYR B 1 478 ? 47.188 -4.914 -27.859 1 92.44 478 TYR B CA 1
ATOM 12679 C C . TYR B 1 478 ? 46.406 -4.129 -28.906 1 92.44 478 TYR B C 1
ATOM 12681 O O . TYR B 1 478 ? 45.438 -3.428 -28.578 1 92.44 478 TYR B O 1
ATOM 12689 N N . THR B 1 479 ? 46.938 -4.039 -30.156 1 89 479 THR B N 1
ATOM 12690 C CA . THR B 1 479 ? 46.219 -3.35 -31.234 1 89 479 THR B CA 1
ATOM 12691 C C . THR B 1 479 ? 46 -4.277 -32.438 1 89 479 THR B C 1
ATOM 12693 O O . THR B 1 479 ? 46.906 -5.023 -32.812 1 89 479 THR B O 1
ATOM 12696 N N . ASN B 1 480 ? 44.812 -4.504 -32.781 1 90.06 480 ASN B N 1
ATOM 12697 C CA . ASN B 1 480 ? 44.406 -5.238 -33.969 1 90.06 480 ASN B CA 1
ATOM 12698 C C . ASN B 1 480 ? 43.344 -4.473 -34.75 1 90.06 480 ASN B C 1
ATOM 12700 O O . ASN B 1 480 ? 42.281 -4.109 -34.188 1 90.06 480 ASN B O 1
ATOM 12704 N N . PRO B 1 481 ? 43.562 -4.082 -36.031 1 87.44 481 PRO B N 1
ATOM 12705 C CA . PRO B 1 481 ? 42.625 -3.258 -36.812 1 87.44 481 PRO B CA 1
ATOM 12706 C C . PRO B 1 481 ? 41.281 -3.941 -37.031 1 87.44 481 PRO B C 1
ATOM 12708 O O . PRO B 1 481 ? 40.281 -3.268 -37.281 1 87.44 481 PRO B O 1
ATOM 12711 N N . ASN B 1 482 ? 41.188 -5.203 -36.875 1 88.56 482 ASN B N 1
ATOM 12712 C CA . ASN B 1 482 ? 39.938 -5.906 -37.219 1 88.56 482 ASN B CA 1
ATOM 12713 C C . ASN B 1 482 ? 39.125 -6.188 -35.938 1 88.56 482 ASN B C 1
ATOM 12715 O O . ASN B 1 482 ? 37.938 -6.527 -36.031 1 88.56 482 ASN B O 1
ATOM 12719 N N . LEU B 1 483 ? 39.812 -6.09 -34.781 1 90.94 483 LEU B N 1
ATOM 12720 C CA . LEU B 1 483 ? 39.125 -6.48 -33.562 1 90.94 483 LEU B CA 1
ATOM 12721 C C . LEU B 1 483 ? 38.969 -5.297 -32.594 1 90.94 483 LEU B C 1
ATOM 12723 O O . LEU B 1 483 ? 39.906 -4.48 -32.469 1 90.94 483 LEU B O 1
ATOM 12727 N N . THR B 1 484 ? 37.75 -5.117 -32.125 1 89.38 484 THR B N 1
ATOM 12728 C CA . THR B 1 484 ? 37.5 -4.203 -31.016 1 89.38 484 THR B CA 1
ATOM 12729 C C . THR B 1 484 ? 37.281 -4.973 -29.703 1 89.38 484 THR B C 1
ATOM 12731 O O . THR B 1 484 ? 36.375 -5.781 -29.594 1 89.38 484 THR B O 1
ATOM 12734 N N . ILE B 1 485 ? 38.156 -4.699 -28.734 1 92.38 485 ILE B N 1
ATOM 12735 C CA . ILE B 1 485 ? 38.156 -5.516 -27.516 1 92.38 485 ILE B CA 1
ATOM 12736 C C . ILE B 1 485 ? 37.781 -4.656 -26.312 1 92.38 485 ILE B C 1
ATOM 12738 O O . ILE B 1 485 ? 38.375 -3.604 -26.078 1 92.38 485 ILE B O 1
ATOM 12742 N N . SER B 1 486 ? 36.75 -5 -25.688 1 92.06 486 SER B N 1
ATOM 12743 C CA . SER B 1 486 ? 36.438 -4.477 -24.375 1 92.06 486 SER B CA 1
ATOM 12744 C C . SER B 1 486 ? 36.688 -5.512 -23.281 1 92.06 486 SER B C 1
ATOM 12746 O O . SER B 1 486 ? 36.344 -6.688 -23.438 1 92.06 486 SER B O 1
ATOM 12748 N N . PHE B 1 487 ? 37.406 -5.102 -22.234 1 93.94 487 PHE B N 1
ATOM 12749 C CA . PHE B 1 487 ? 37.781 -6.113 -21.266 1 93.94 487 PHE B CA 1
ATOM 12750 C C . PHE B 1 487 ? 37.656 -5.582 -19.844 1 93.94 487 PHE B C 1
ATOM 12752 O O . PHE B 1 487 ? 37.5 -4.375 -19.641 1 93.94 487 PHE B O 1
ATOM 12759 N N . ASN B 1 488 ? 37.562 -6.496 -18.891 1 93.44 488 ASN B N 1
ATOM 12760 C CA . ASN B 1 488 ? 37.5 -6.215 -17.453 1 93.44 488 ASN B CA 1
ATOM 12761 C C . ASN B 1 488 ? 38.156 -7.328 -16.641 1 93.44 488 ASN B C 1
ATOM 12763 O O . ASN B 1 488 ? 38.031 -8.508 -16.984 1 93.44 488 ASN B O 1
ATOM 12767 N N . SER B 1 489 ? 38.938 -6.918 -15.766 1 94.06 489 SER B N 1
ATOM 12768 C CA . SER B 1 489 ? 39.469 -7.832 -14.773 1 94.06 489 SER B CA 1
ATOM 12769 C C . SER B 1 489 ? 38.938 -7.516 -13.375 1 94.06 489 SER B C 1
ATOM 12771 O O . SER B 1 489 ? 38.438 -6.422 -13.133 1 94.06 489 SER B O 1
ATOM 12773 N N . GLU B 1 490 ? 39.062 -8.445 -12.531 1 89.94 490 GLU B N 1
ATOM 12774 C CA . GLU B 1 490 ? 38.531 -8.25 -11.188 1 89.94 490 GLU B CA 1
ATOM 12775 C C . GLU B 1 490 ? 39.188 -7.074 -10.492 1 89.94 490 GLU B C 1
ATOM 12777 O O . GLU B 1 490 ? 38.562 -6.316 -9.766 1 89.94 490 GLU B O 1
ATOM 12782 N N . ARG B 1 491 ? 40.375 -6.785 -10.75 1 89.75 491 ARG B N 1
ATOM 12783 C CA . ARG B 1 491 ? 41.125 -5.707 -10.109 1 89.75 491 ARG B CA 1
ATOM 12784 C C . ARG B 1 491 ? 40.906 -4.383 -10.836 1 89.75 491 ARG B C 1
ATOM 12786 O O . ARG B 1 491 ? 41.25 -3.32 -10.312 1 89.75 491 ARG B O 1
ATOM 12793 N N . SER B 1 492 ? 40.312 -4.449 -12.008 1 90.31 492 SER B N 1
ATOM 12794 C CA . SER B 1 492 ? 40.188 -3.273 -12.859 1 90.31 492 SER B CA 1
ATOM 12795 C C . SER B 1 492 ? 39.406 -2.168 -12.156 1 90.31 492 SER B C 1
ATOM 12797 O O . SER B 1 492 ? 39.781 -0.996 -12.234 1 90.31 492 SER B O 1
ATOM 12799 N N . ILE B 1 493 ? 38.406 -2.523 -11.469 1 84.12 493 ILE B N 1
ATOM 12800 C CA . ILE B 1 493 ? 37.562 -1.526 -10.836 1 84.12 493 ILE B CA 1
ATOM 12801 C C . ILE B 1 493 ? 38.344 -0.804 -9.734 1 84.12 493 ILE B C 1
ATOM 12803 O O . ILE B 1 493 ? 38.344 0.427 -9.664 1 84.12 493 ILE B O 1
ATOM 12807 N N . GLU B 1 494 ? 39.031 -1.527 -8.945 1 83.31 494 GLU B N 1
ATOM 12808 C CA . GLU B 1 494 ? 39.812 -0.929 -7.863 1 83.31 494 GLU B CA 1
ATOM 12809 C C . GLU B 1 494 ? 40.938 -0.065 -8.406 1 83.31 494 GLU B C 1
ATOM 12811 O O . GLU B 1 494 ? 41.219 1.01 -7.875 1 83.31 494 GLU B O 1
ATOM 12816 N N . ASP B 1 495 ? 41.5 -0.457 -9.461 1 86.81 495 ASP B N 1
ATOM 12817 C CA . ASP B 1 495 ? 42.594 0.297 -10.062 1 86.81 495 ASP B CA 1
ATOM 12818 C C . ASP B 1 495 ? 42.094 1.603 -10.672 1 86.81 495 ASP B C 1
ATOM 12820 O O . ASP B 1 495 ? 42.75 2.643 -10.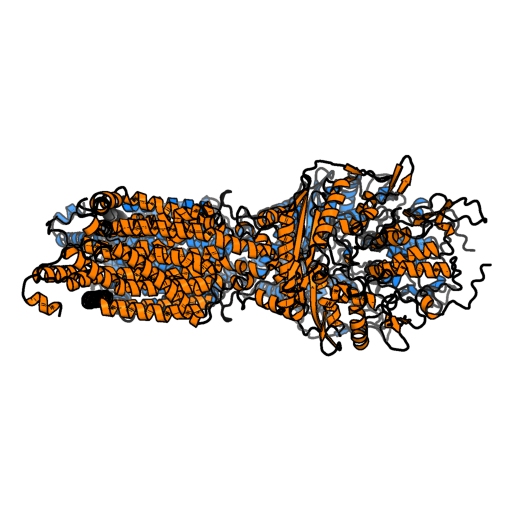555 1 86.81 495 ASP B O 1
ATOM 12824 N N . GLU B 1 496 ? 41.062 1.487 -11.32 1 84.06 496 GLU B N 1
ATOM 12825 C CA . GLU B 1 496 ? 40.531 2.68 -11.961 1 84.06 496 GLU B CA 1
ATOM 12826 C C . GLU B 1 496 ? 40 3.676 -10.93 1 84.06 496 GLU B C 1
ATOM 12828 O O . GLU B 1 496 ? 40.094 4.887 -11.133 1 84.06 496 GLU B O 1
ATOM 12833 N N . ILE B 1 497 ? 39.531 3.166 -9.844 1 77.38 497 ILE B N 1
ATOM 12834 C CA . ILE B 1 497 ? 39.094 4.043 -8.758 1 77.38 497 ILE B CA 1
ATOM 12835 C C . ILE B 1 497 ? 40.281 4.758 -8.148 1 77.38 497 ILE B C 1
ATOM 12837 O O . ILE B 1 497 ? 40.219 5.953 -7.863 1 77.38 497 ILE B O 1
ATOM 12841 N N . ASN B 1 498 ? 41.344 4.055 -8.055 1 78.75 498 ASN B N 1
ATOM 12842 C CA . ASN B 1 498 ? 42.594 4.648 -7.523 1 78.75 498 ASN B CA 1
ATOM 12843 C C . ASN B 1 498 ? 43.156 5.668 -8.492 1 78.75 498 ASN B C 1
ATOM 12845 O O . ASN B 1 498 ? 43.656 6.715 -8.07 1 78.75 498 ASN B O 1
ATOM 12849 N N . ARG B 1 499 ? 43.094 5.332 -9.695 1 81.19 499 ARG B N 1
ATOM 12850 C CA . ARG B 1 499 ? 43.562 6.262 -10.711 1 81.19 499 ARG B CA 1
ATOM 12851 C C . ARG B 1 499 ? 42.75 7.543 -10.727 1 81.19 499 ARG B C 1
ATOM 12853 O O . ARG B 1 499 ? 43.281 8.641 -10.883 1 81.19 499 ARG B O 1
ATOM 12860 N N . GLU B 1 500 ? 41.531 7.348 -10.617 1 78.81 500 GLU B N 1
ATOM 12861 C CA . GLU B 1 500 ? 40.625 8.492 -10.562 1 78.81 500 GLU B CA 1
ATOM 12862 C C . GLU B 1 500 ? 40.938 9.383 -9.367 1 78.81 500 GLU B C 1
ATOM 12864 O O . GLU B 1 500 ? 40.969 10.609 -9.5 1 78.81 500 GLU B O 1
ATOM 12869 N N . SER B 1 501 ? 41.25 8.797 -8.281 1 74.88 501 SER B N 1
ATOM 12870 C CA . SER B 1 501 ? 41.562 9.562 -7.082 1 74.88 501 SER B CA 1
ATOM 12871 C C . SER B 1 501 ? 42.875 10.344 -7.242 1 74.88 501 SER B C 1
ATOM 12873 O O . SER B 1 501 ? 42.969 11.469 -6.762 1 74.88 501 SER B O 1
ATOM 12875 N N . GLU B 1 502 ? 43.75 9.852 -7.961 1 77.69 502 GLU B N 1
ATOM 12876 C CA . GLU B 1 502 ? 45.031 10.523 -8.172 1 77.69 502 GLU B CA 1
ATOM 12877 C C . GLU B 1 502 ? 44.906 11.672 -9.164 1 77.69 502 GLU B C 1
ATOM 12879 O O . GLU B 1 502 ? 45.531 12.727 -9.008 1 77.69 502 GLU B O 1
ATOM 12884 N N . SER B 1 503 ? 44.094 11.383 -10.133 1 76.38 503 SER B N 1
ATOM 12885 C CA . SER B 1 503 ? 43.906 12.422 -11.148 1 76.38 503 SER B CA 1
ATOM 12886 C C . SER B 1 503 ? 43.125 13.602 -10.586 1 76.38 503 SER B C 1
ATOM 12888 O O . SER B 1 503 ? 43.375 14.75 -10.953 1 76.38 503 SER B O 1
ATOM 12890 N N . ASP B 1 504 ? 42.25 13.367 -9.727 1 78.75 504 ASP B N 1
ATOM 12891 C CA . ASP B 1 504 ? 41.406 14.414 -9.195 1 78.75 504 ASP B CA 1
ATOM 12892 C C . ASP B 1 504 ? 42.125 15.234 -8.133 1 78.75 504 ASP B C 1
ATOM 12894 O O . ASP B 1 504 ? 41.688 16.328 -7.766 1 78.75 504 ASP B O 1
ATOM 12898 N N . LEU B 1 505 ? 43.25 14.766 -7.711 1 77.5 505 LEU B N 1
ATOM 12899 C CA . LEU B 1 505 ? 44 15.5 -6.699 1 77.5 505 LEU B CA 1
ATOM 12900 C C . LEU B 1 505 ? 44.469 16.844 -7.238 1 77.5 505 LEU B C 1
ATOM 12902 O O . LEU B 1 505 ? 44.438 17.844 -6.512 1 77.5 505 LEU B O 1
ATOM 12906 N N . SER B 1 506 ? 44.781 16.891 -8.492 1 82.19 506 SER B N 1
ATOM 12907 C CA . SER B 1 506 ? 45.219 18.156 -9.07 1 82.19 506 SER B CA 1
ATOM 12908 C C . SER B 1 506 ? 44.062 19.141 -9.156 1 82.19 506 SER B C 1
ATOM 12910 O O . SER B 1 506 ? 44.219 20.328 -8.875 1 82.19 506 SER B O 1
ATOM 12912 N N . THR B 1 507 ? 42.969 18.656 -9.523 1 82.38 507 THR B N 1
ATOM 12913 C CA . THR B 1 507 ? 41.781 19.531 -9.625 1 82.38 507 THR B CA 1
ATOM 12914 C C . THR B 1 507 ? 41.375 20.031 -8.242 1 82.38 507 THR B C 1
ATOM 12916 O O . THR B 1 507 ? 41 21.203 -8.102 1 82.38 507 THR B O 1
ATOM 12919 N N . VAL B 1 508 ? 41.5 19.25 -7.258 1 81.44 508 VAL B N 1
ATOM 12920 C CA . VAL B 1 508 ? 41.125 19.641 -5.898 1 81.44 508 VAL B CA 1
ATOM 12921 C C . VAL B 1 508 ? 42.125 20.656 -5.355 1 81.44 508 VAL B C 1
ATOM 12923 O O . VAL B 1 508 ? 41.719 21.625 -4.684 1 81.44 508 VAL B O 1
ATOM 12926 N N . VAL B 1 509 ? 43.375 20.547 -5.754 1 83.06 509 VAL B N 1
ATOM 12927 C CA . VAL B 1 509 ? 44.375 21.484 -5.285 1 83.06 509 VAL B CA 1
ATOM 12928 C C . VAL B 1 509 ? 44.188 22.844 -5.938 1 83.06 509 VAL B C 1
ATOM 12930 O O . VAL B 1 509 ? 44.344 23.891 -5.289 1 83.06 509 VAL B O 1
ATOM 12933 N N . VAL B 1 510 ? 43.812 22.797 -7.137 1 85.69 510 VAL B N 1
ATOM 12934 C CA . VAL B 1 510 ? 43.531 24.047 -7.828 1 85.69 510 VAL B CA 1
ATOM 12935 C C . VAL B 1 510 ? 42.312 24.734 -7.215 1 85.69 510 VAL B C 1
ATOM 12937 O O . VAL B 1 510 ? 42.25 25.953 -7.078 1 85.69 510 VAL B O 1
ATOM 12940 N N . SER B 1 511 ? 41.344 23.906 -6.895 1 84.69 511 SER B N 1
ATOM 12941 C CA . SER B 1 511 ? 40.156 24.453 -6.25 1 84.69 511 SER B CA 1
ATOM 12942 C C . SER B 1 511 ? 40.5 25.109 -4.918 1 84.69 511 SER B C 1
ATOM 12944 O O . SER B 1 511 ? 40.031 26.219 -4.625 1 84.69 511 SER B O 1
ATOM 12946 N N . TYR B 1 512 ? 41.406 24.578 -4.191 1 82.06 512 TYR B N 1
ATOM 12947 C CA . TYR B 1 512 ? 41.844 25.125 -2.916 1 82.06 512 TYR B CA 1
ATOM 12948 C C . TYR B 1 512 ? 42.625 26.422 -3.127 1 82.06 512 TYR B C 1
ATOM 12950 O O . TYR B 1 512 ? 42.469 27.375 -2.369 1 82.06 512 TYR B O 1
ATOM 12958 N N . ALA B 1 513 ? 43.375 26.438 -4.152 1 84.62 513 ALA B N 1
ATOM 12959 C CA . ALA B 1 513 ? 44.188 27.625 -4.449 1 84.62 513 ALA B CA 1
ATOM 12960 C C . ALA B 1 513 ? 43.281 28.812 -4.809 1 84.62 513 ALA B C 1
ATOM 12962 O O . ALA B 1 513 ? 43.531 29.938 -4.359 1 84.62 513 ALA B O 1
ATOM 12963 N N . ILE B 1 514 ? 42.344 28.547 -5.508 1 85.81 514 ILE B N 1
ATOM 12964 C CA . ILE B 1 514 ? 41.438 29.609 -5.914 1 85.81 514 ILE B CA 1
ATOM 12965 C C . ILE B 1 514 ? 40.688 30.141 -4.699 1 85.81 514 ILE B C 1
ATOM 12967 O O . ILE B 1 514 ? 40.469 31.344 -4.562 1 85.81 514 ILE B O 1
ATOM 12971 N N . MET B 1 515 ? 40.281 29.297 -3.879 1 86 515 MET B N 1
ATOM 12972 C CA . MET B 1 515 ? 39.594 29.719 -2.662 1 86 515 MET B CA 1
ATOM 12973 C C . MET B 1 515 ? 40.5 30.531 -1.766 1 86 515 MET B C 1
ATOM 12975 O O . MET B 1 515 ? 40.094 31.516 -1.166 1 86 515 MET B O 1
ATOM 12979 N N . PHE B 1 516 ? 41.812 30.156 -1.845 1 82.69 516 PHE B N 1
ATOM 12980 C CA . PHE B 1 516 ? 42.781 30.859 -1.044 1 82.69 516 PHE B CA 1
ATOM 12981 C C . PHE B 1 516 ? 43 32.281 -1.556 1 82.69 516 PHE B C 1
ATOM 12983 O O . PHE B 1 516 ? 43.062 33.219 -0.769 1 82.69 516 PHE B O 1
ATOM 12990 N N . VAL B 1 517 ? 43.062 32.375 -2.742 1 84.69 517 VAL B N 1
ATOM 12991 C CA . VAL B 1 517 ? 43.281 33.688 -3.35 1 84.69 517 VAL B CA 1
ATOM 12992 C C . VAL B 1 517 ? 42.062 34.562 -3.094 1 84.69 517 VAL B C 1
ATOM 12994 O O . VAL B 1 517 ? 42.188 35.75 -2.758 1 84.69 517 VAL B O 1
ATOM 12997 N N . TYR B 1 518 ? 40.906 34.031 -3.158 1 87.06 518 TYR B N 1
ATOM 12998 C CA . TYR B 1 518 ? 39.688 34.781 -2.928 1 87.06 518 TYR B CA 1
ATOM 12999 C C . TYR B 1 518 ? 39.594 35.25 -1.479 1 87.06 518 TYR B C 1
ATOM 13001 O O . TYR B 1 518 ? 39.281 36.406 -1.212 1 87.06 518 TYR B O 1
ATOM 13009 N N . ILE B 1 519 ? 39.906 34.406 -0.565 1 83.81 519 ILE B N 1
ATOM 13010 C CA . ILE B 1 519 ? 39.812 34.719 0.854 1 83.81 519 ILE B CA 1
ATOM 13011 C C . ILE B 1 519 ? 40.781 35.844 1.195 1 83.81 519 ILE B C 1
ATOM 13013 O O . ILE B 1 519 ? 40.438 36.781 1.887 1 83.81 519 ILE B O 1
ATOM 13017 N N . SER B 1 520 ? 41.969 35.875 0.616 1 79.12 520 SER B N 1
ATOM 13018 C CA . SER B 1 520 ? 42.969 36.844 0.905 1 79.12 520 SER B CA 1
ATOM 13019 C C . SER B 1 520 ? 42.625 38.219 0.334 1 79.12 520 SER B C 1
ATOM 13021 O O . SER B 1 520 ? 42.844 39.25 0.968 1 79.12 520 SER B O 1
ATOM 13023 N N . LEU B 1 521 ? 41.938 38.156 -0.727 1 78.5 521 LEU B N 1
ATOM 13024 C CA . LEU B 1 521 ? 41.562 39.406 -1.377 1 78.5 521 LEU B CA 1
ATOM 13025 C C . LEU B 1 521 ? 40.281 40 -0.759 1 78.5 521 LEU B C 1
ATOM 13027 O O . LEU B 1 521 ? 40.156 41.219 -0.616 1 78.5 521 LEU B O 1
ATOM 13031 N N . ALA B 1 522 ? 39.438 39.156 -0.377 1 81 522 ALA B N 1
ATOM 13032 C CA . ALA B 1 522 ? 38.125 39.594 0.105 1 81 522 ALA B CA 1
ATOM 13033 C C . ALA B 1 522 ? 38.219 40.094 1.546 1 81 522 ALA B C 1
ATOM 13035 O O . ALA B 1 522 ? 37.406 40.938 1.973 1 81 522 ALA B O 1
ATOM 13036 N N . LEU B 1 523 ? 39.125 39.688 2.293 1 81.12 523 LEU B N 1
ATOM 13037 C CA . LEU B 1 523 ? 39.281 40.094 3.684 1 81.12 523 LEU B CA 1
ATOM 13038 C C . LEU B 1 523 ? 39.938 41.469 3.771 1 81.12 523 LEU B C 1
ATOM 13040 O O . LEU B 1 523 ? 39.719 42.219 4.746 1 81.12 523 LEU B O 1
ATOM 13044 N N . GLY B 1 524 ? 40.719 41.938 2.736 1 75.75 524 GLY B N 1
ATOM 13045 C CA . GLY B 1 524 ? 41.406 43.219 2.766 1 75.75 524 GLY B CA 1
ATOM 13046 C C . GLY B 1 524 ? 40.562 44.344 2.23 1 75.75 524 GLY B C 1
ATOM 13047 O O . GLY B 1 524 ? 39.719 44.156 1.34 1 75.75 524 GLY B O 1
ATOM 13048 N N . HIS B 1 525 ? 40.344 45.469 3.08 1 70.06 525 HIS B N 1
ATOM 13049 C CA . HIS B 1 525 ? 39.656 46.688 2.607 1 70.06 525 HIS B CA 1
ATOM 13050 C C . HIS B 1 525 ? 40.688 47.688 2.023 1 70.06 525 HIS B C 1
ATOM 13052 O O . HIS B 1 525 ? 41.406 48.312 2.764 1 70.06 525 HIS B O 1
ATOM 13058 N N . ILE B 1 526 ? 40.781 47.594 0.711 1 64.12 526 ILE B N 1
ATOM 13059 C CA . ILE B 1 526 ? 41.812 48.438 0.095 1 64.12 526 ILE B CA 1
ATOM 13060 C C . ILE B 1 526 ? 41.281 49.844 -0.171 1 64.12 526 ILE B C 1
ATOM 13062 O O . ILE B 1 526 ? 40.344 50 -0.953 1 64.12 526 ILE B O 1
ATOM 13066 N N . HIS B 1 527 ? 41.531 50.844 0.651 1 62.22 527 HIS B N 1
ATOM 13067 C CA . HIS B 1 527 ? 41.062 52.219 0.478 1 62.22 527 HIS B CA 1
ATOM 13068 C C . HIS B 1 527 ? 41.969 53 -0.459 1 62.22 527 HIS B C 1
ATOM 13070 O O . HIS B 1 527 ? 41.531 53.812 -1.275 1 62.22 527 HIS B O 1
ATOM 13076 N N . SER B 1 528 ? 43.312 52.969 -0.287 1 64.75 528 SER B N 1
ATOM 13077 C CA . SER B 1 528 ? 44.25 53.719 -1.091 1 64.75 528 SER B CA 1
ATOM 13078 C C . SER B 1 528 ? 45.375 52.812 -1.584 1 64.75 528 SER B C 1
ATOM 13080 O O . SER B 1 528 ? 45.688 51.812 -0.964 1 64.75 528 SER B O 1
ATOM 13082 N N . PHE B 1 529 ? 45.875 53 -2.838 1 69.69 529 PHE B N 1
ATOM 13083 C CA . PHE B 1 529 ? 46.938 52.219 -3.465 1 69.69 529 PHE B CA 1
ATOM 13084 C C . PHE B 1 529 ? 48.219 52.312 -2.662 1 69.69 529 PHE B C 1
ATOM 13086 O O . PHE B 1 529 ? 49 51.375 -2.641 1 69.69 529 PHE B O 1
ATOM 13093 N N . ARG B 1 530 ? 48.438 53.469 -1.916 1 66.88 530 ARG B N 1
ATOM 13094 C CA . ARG B 1 530 ? 49.688 53.656 -1.144 1 66.88 530 ARG B CA 1
ATOM 13095 C C . ARG B 1 530 ? 49.656 52.812 0.133 1 66.88 530 ARG B C 1
ATOM 13097 O O . ARG B 1 530 ? 50.688 52.344 0.605 1 66.88 530 ARG B O 1
ATOM 13104 N N . ARG B 1 531 ? 48.438 52.531 0.675 1 74.44 531 ARG B N 1
ATOM 13105 C CA . ARG B 1 531 ? 48.312 51.812 1.945 1 74.44 531 ARG B CA 1
ATOM 13106 C C . ARG B 1 531 ? 47.75 50.406 1.729 1 74.44 531 ARG B C 1
ATOM 13108 O O . ARG B 1 531 ? 47.219 49.781 2.654 1 74.44 531 ARG B O 1
ATOM 13115 N N . VAL B 1 532 ? 47.938 49.938 0.514 1 78.56 532 VAL B N 1
ATOM 13116 C CA . VAL B 1 532 ? 47.375 48.625 0.171 1 78.56 532 VAL B CA 1
ATOM 13117 C C . VAL B 1 532 ? 48.031 47.531 0.991 1 78.56 532 VAL B C 1
ATOM 13119 O O . VAL B 1 532 ? 47.375 46.625 1.487 1 78.56 532 VAL B O 1
ATOM 13122 N N . LEU B 1 533 ? 49.281 47.625 1.228 1 78.75 533 LEU B N 1
ATOM 13123 C CA . LEU B 1 533 ? 50 46.562 1.915 1 78.75 533 LEU B CA 1
ATOM 13124 C C . LEU B 1 533 ? 49.812 46.656 3.426 1 78.75 533 LEU B C 1
ATOM 13126 O O . LEU B 1 533 ? 50.062 45.688 4.156 1 78.75 533 LEU B O 1
ATOM 13130 N N . VAL B 1 534 ? 49.375 47.875 3.918 1 79.19 534 VAL B N 1
ATOM 13131 C CA . VAL B 1 534 ? 49.094 48.031 5.34 1 79.19 534 VAL B CA 1
ATOM 13132 C C . VAL B 1 534 ? 47.656 47.531 5.641 1 79.19 534 VAL B C 1
ATOM 13134 O O . VAL B 1 534 ? 47.438 46.875 6.66 1 79.19 534 VAL B O 1
ATOM 13137 N N . ASP B 1 535 ? 46.844 47.75 4.652 1 78.56 535 ASP B N 1
ATOM 13138 C CA . ASP B 1 535 ? 45.438 47.406 4.883 1 78.56 535 ASP B CA 1
ATOM 13139 C C . ASP B 1 535 ? 45.125 46 4.422 1 78.56 535 ASP B C 1
ATOM 13141 O O . ASP B 1 535 ? 44.031 45.469 4.691 1 78.56 535 ASP B O 1
ATOM 13145 N N . SER B 1 536 ? 46.156 45.438 3.777 1 80.38 536 SER B N 1
ATOM 13146 C CA . SER B 1 536 ? 45.969 44.062 3.318 1 80.38 536 SER B CA 1
ATOM 13147 C C . SER B 1 536 ? 46.031 43.094 4.48 1 80.38 536 SER B C 1
ATOM 13149 O O . SER B 1 536 ? 46.688 43.344 5.488 1 80.38 536 SER B O 1
ATOM 13151 N N . LYS B 1 537 ? 45.188 42.031 4.434 1 86.12 537 LYS B N 1
ATOM 13152 C CA . LYS B 1 537 ? 45.125 41.031 5.469 1 86.12 537 LYS B CA 1
ATOM 13153 C C . LYS B 1 537 ? 45.469 39.656 4.895 1 86.12 537 LYS B C 1
ATOM 13155 O O . LYS B 1 537 ? 44.719 38.688 5.117 1 86.12 537 LYS B O 1
ATOM 13160 N N . ILE B 1 538 ? 46.531 39.5 4.145 1 85.25 538 ILE B N 1
ATOM 13161 C CA . ILE B 1 538 ? 46.938 38.219 3.527 1 85.25 538 ILE B CA 1
ATOM 13162 C C . ILE B 1 538 ? 47.469 37.281 4.602 1 85.25 538 ILE B C 1
ATOM 13164 O O . ILE B 1 538 ? 47.156 36.094 4.57 1 85.25 538 ILE B O 1
ATOM 13168 N N . SER B 1 539 ? 48.219 37.781 5.555 1 86.38 539 SER B N 1
ATOM 13169 C CA . SER B 1 539 ? 48.719 36.938 6.629 1 86.38 539 SER B CA 1
ATOM 13170 C C . SER B 1 539 ? 47.594 36.344 7.457 1 86.38 539 SER B C 1
ATOM 13172 O O . SER B 1 539 ? 47.625 35.188 7.883 1 86.38 539 SER B O 1
ATOM 13174 N N . LEU B 1 540 ? 46.562 37.156 7.648 1 89.31 540 LEU B N 1
ATOM 13175 C CA . LEU B 1 540 ? 45.406 36.688 8.391 1 89.31 540 LEU B CA 1
ATOM 13176 C C . LEU B 1 540 ? 44.656 35.625 7.582 1 89.31 540 LEU B C 1
ATOM 13178 O O . LEU B 1 540 ? 44.125 34.688 8.141 1 89.31 540 LEU B O 1
ATOM 13182 N N . GLY B 1 541 ? 44.531 35.812 6.254 1 87.88 541 GLY B N 1
ATOM 13183 C CA . GLY B 1 541 ? 43.906 34.812 5.387 1 87.88 541 GLY B CA 1
ATOM 13184 C C . GLY B 1 541 ? 44.625 33.469 5.395 1 87.88 541 GLY B C 1
ATOM 13185 O O . GLY B 1 541 ? 44 32.438 5.469 1 87.88 541 GLY B O 1
ATOM 13186 N N . ILE B 1 542 ? 45.875 33.5 5.363 1 87.38 542 ILE B N 1
ATOM 13187 C CA . ILE B 1 542 ? 46.688 32.281 5.402 1 87.38 542 ILE B CA 1
ATOM 13188 C C . ILE B 1 542 ? 46.5 31.578 6.754 1 87.38 542 ILE B C 1
ATOM 13190 O O . ILE B 1 542 ? 46.375 30.359 6.824 1 87.38 542 ILE B O 1
ATOM 13194 N N . ALA B 1 543 ? 46.5 32.406 7.754 1 90.25 543 ALA B N 1
ATOM 13195 C CA . ALA B 1 543 ? 46.312 31.828 9.086 1 90.25 543 ALA B CA 1
ATOM 13196 C C . ALA B 1 543 ? 44.938 31.156 9.18 1 90.25 543 ALA B C 1
ATOM 13198 O O . ALA B 1 543 ? 44.781 30.125 9.828 1 90.25 543 ALA B O 1
ATOM 13199 N N . GLY B 1 544 ? 43.969 31.812 8.578 1 89.81 544 GLY B N 1
ATOM 13200 C CA . GLY B 1 544 ? 42.625 31.219 8.562 1 89.81 544 GLY B CA 1
ATOM 13201 C C . GLY B 1 544 ? 42.594 29.875 7.875 1 89.81 544 GLY B C 1
ATOM 13202 O O . GLY B 1 544 ? 41.969 28.938 8.375 1 89.81 544 GLY B O 1
ATOM 13203 N N . ILE B 1 545 ? 43.219 29.656 6.816 1 89.19 545 ILE B N 1
ATOM 13204 C CA . ILE B 1 545 ? 43.219 28.406 6.062 1 89.19 545 ILE B CA 1
ATOM 13205 C C . ILE B 1 545 ? 44 27.344 6.848 1 89.19 545 ILE B C 1
ATOM 13207 O O . ILE B 1 545 ? 43.562 26.188 6.898 1 89.19 545 ILE B O 1
ATOM 13211 N N . VAL B 1 546 ? 45.094 27.719 7.434 1 91.06 546 VAL B N 1
ATOM 13212 C CA . VAL B 1 546 ? 45.875 26.781 8.211 1 91.06 546 VAL B CA 1
ATOM 13213 C C . VAL B 1 546 ? 45.062 26.281 9.406 1 91.06 546 VAL B C 1
ATOM 13215 O O . VAL B 1 546 ? 45.188 25.109 9.781 1 91.06 546 VAL B O 1
ATOM 13218 N N . ILE B 1 547 ? 44.312 27.156 9.969 1 94.06 547 ILE B N 1
ATOM 13219 C CA . ILE B 1 547 ? 43.469 26.766 11.086 1 94.06 547 ILE B CA 1
ATOM 13220 C C . ILE B 1 547 ? 42.438 25.734 10.633 1 94.06 547 ILE B C 1
ATOM 13222 O O . ILE B 1 547 ? 42.188 24.75 11.328 1 94.06 547 ILE B O 1
ATOM 13226 N N . VAL B 1 548 ? 41.875 25.922 9.453 1 91.5 548 VAL B N 1
ATOM 13227 C CA . VAL B 1 548 ? 40.875 24.984 8.906 1 91.5 548 VAL B CA 1
ATOM 13228 C C . VAL B 1 548 ? 41.562 23.641 8.641 1 91.5 548 VAL B C 1
ATOM 13230 O O . VAL B 1 548 ? 41 22.594 8.984 1 91.5 548 VAL B O 1
ATOM 13233 N N . LEU B 1 549 ? 42.75 23.641 8.078 1 91.25 549 LEU B N 1
ATOM 13234 C CA . LEU B 1 549 ? 43.469 22.406 7.785 1 91.25 549 LEU B CA 1
ATOM 13235 C C . LEU B 1 549 ? 43.875 21.703 9.07 1 91.25 549 LEU B C 1
ATOM 13237 O O . LEU B 1 549 ? 43.906 20.469 9.133 1 91.25 549 LEU B O 1
ATOM 13241 N N . SER B 1 550 ? 44.219 22.547 10.047 1 94.75 550 SER B N 1
ATOM 13242 C CA . SER B 1 550 ? 44.562 21.969 11.344 1 94.75 550 SER B CA 1
ATOM 13243 C C . SER B 1 550 ? 43.375 21.281 11.984 1 94.75 550 SER B C 1
ATOM 13245 O O . SER B 1 550 ? 43.5 20.25 12.656 1 94.75 550 SER B O 1
ATOM 13247 N N . SER B 1 551 ? 42.219 21.844 11.82 1 95.81 551 SER B N 1
ATOM 13248 C CA . SER B 1 551 ? 41.031 21.219 12.367 1 95.81 551 SER B CA 1
ATOM 13249 C C . SER B 1 551 ? 40.75 19.875 11.695 1 95.81 551 SER B C 1
ATOM 13251 O O . SER B 1 551 ? 40.344 18.922 12.352 1 95.81 551 SER B O 1
ATOM 13253 N N . VAL B 1 552 ? 40.969 19.766 10.375 1 94 552 VAL B N 1
ATOM 13254 C CA . VAL B 1 552 ? 40.781 18.516 9.641 1 94 552 VAL B CA 1
ATOM 13255 C C . VAL B 1 552 ? 41.781 17.484 10.102 1 94 552 VAL B C 1
ATOM 13257 O O . VAL B 1 552 ? 41.438 16.328 10.352 1 94 552 VAL B O 1
ATOM 13260 N N . ALA B 1 553 ? 43 17.938 10.281 1 94.88 553 ALA B N 1
ATOM 13261 C CA . ALA B 1 553 ? 44.031 17.031 10.742 1 94.88 553 ALA B CA 1
ATOM 13262 C C . ALA B 1 553 ? 43.75 16.531 12.148 1 94.88 553 ALA B C 1
ATOM 13264 O O . ALA B 1 553 ? 44.031 15.367 12.461 1 94.88 553 ALA B O 1
ATOM 13265 N N . CYS B 1 554 ? 43.25 17.391 12.914 1 96.12 554 CYS B N 1
ATOM 13266 C CA . CYS B 1 554 ? 42.906 17 14.281 1 96.12 554 CYS B CA 1
ATOM 13267 C C . CYS B 1 554 ? 41.781 15.969 14.281 1 96.12 554 CYS B C 1
ATOM 13269 O O . CYS B 1 554 ? 41.844 14.984 15.023 1 96.12 554 CYS B O 1
ATOM 13271 N N . SER B 1 555 ? 40.781 16.203 13.492 1 95.75 555 SER B N 1
ATOM 13272 C CA . SER B 1 555 ? 39.656 15.25 13.422 1 95.75 555 SER B CA 1
ATOM 13273 C C . SER B 1 555 ? 40.125 13.891 12.914 1 95.75 555 SER B C 1
ATOM 13275 O O . SER B 1 555 ? 39.781 12.859 13.5 1 95.75 555 SER B O 1
ATOM 13277 N N . LEU B 1 556 ? 40.938 13.883 11.875 1 94.56 556 LEU B N 1
ATOM 13278 C CA . LEU B 1 556 ? 41.469 12.633 11.336 1 94.56 556 LEU B CA 1
ATOM 13279 C C . LEU B 1 556 ? 42.344 11.93 12.367 1 94.56 556 LEU B C 1
ATOM 13281 O O . LEU B 1 556 ? 42.312 10.703 12.484 1 94.56 556 LEU B O 1
ATOM 13285 N N . GLY B 1 557 ? 43.062 12.672 13.125 1 95.19 557 GLY B N 1
ATOM 13286 C CA . GLY B 1 557 ? 43.938 12.117 14.141 1 95.19 557 GLY B CA 1
ATOM 13287 C C . GLY B 1 557 ? 43.188 11.492 15.297 1 95.19 557 GLY B C 1
ATOM 13288 O O . GLY B 1 557 ? 43.5 10.375 15.727 1 95.19 557 GLY B O 1
ATOM 13289 N N . ILE B 1 558 ? 42.25 12.125 15.766 1 95.88 558 ILE B N 1
ATOM 13290 C CA . ILE B 1 558 ? 41.5 11.656 16.922 1 95.88 558 ILE B CA 1
ATOM 13291 C C . ILE B 1 558 ? 40.812 10.336 16.578 1 95.88 558 ILE B C 1
ATOM 13293 O O . ILE B 1 558 ? 40.875 9.375 17.359 1 95.88 558 ILE B O 1
ATOM 13297 N N . PHE B 1 559 ? 40.188 10.242 15.453 1 94.38 559 PHE B N 1
ATOM 13298 C CA . PHE B 1 559 ? 39.438 9.023 15.109 1 94.38 559 PHE B CA 1
ATOM 13299 C C . PHE B 1 559 ? 40.406 7.926 14.672 1 94.38 559 PHE B C 1
ATOM 13301 O O . PHE B 1 559 ? 40.094 6.738 14.742 1 94.38 559 PHE B O 1
ATOM 13308 N N . SER B 1 560 ? 41.562 8.328 14.219 1 93.88 560 SER B N 1
ATOM 13309 C CA . SER B 1 560 ? 42.562 7.32 13.961 1 93.88 560 SER B CA 1
ATOM 13310 C C . SER B 1 560 ? 43.062 6.691 15.258 1 93.88 560 SER B C 1
ATOM 13312 O O . SER B 1 560 ? 43.406 5.504 15.297 1 93.88 560 SER B O 1
ATOM 13314 N N . TYR B 1 561 ? 43.125 7.516 16.391 1 94.25 561 TYR B N 1
ATOM 13315 C CA . TYR B 1 561 ? 43.438 6.973 17.719 1 94.25 561 TYR B CA 1
ATOM 13316 C C . TYR B 1 561 ? 42.406 5.914 18.109 1 94.25 561 TYR B C 1
ATOM 13318 O O . TYR B 1 561 ? 42.781 4.91 18.734 1 94.25 561 TYR B O 1
ATOM 13326 N N . ALA B 1 562 ? 41.188 6.102 17.641 1 92.31 562 ALA B N 1
ATOM 13327 C CA . ALA B 1 562 ? 40.062 5.207 18 1 92.31 562 ALA B CA 1
ATOM 13328 C C . ALA B 1 562 ? 40.031 4 17.062 1 92.31 562 ALA B C 1
ATOM 13330 O O . ALA B 1 562 ? 39.219 3.082 17.266 1 92.31 562 ALA B O 1
ATOM 13331 N N . GLY B 1 563 ? 40.781 3.971 15.992 1 89 563 GLY B N 1
ATOM 13332 C CA . GLY B 1 563 ? 40.875 2.812 15.117 1 89 563 GLY B CA 1
ATOM 13333 C C . GLY B 1 563 ? 39.844 2.828 13.992 1 89 563 GLY B C 1
ATOM 13334 O O . GLY B 1 563 ? 39.469 1.773 13.477 1 89 563 GLY B O 1
ATOM 13335 N N . ILE B 1 564 ? 39.281 3.982 13.617 1 89.06 564 ILE B N 1
ATOM 13336 C CA . ILE B 1 564 ? 38.344 4.078 12.516 1 89.06 564 ILE B CA 1
ATOM 13337 C C . ILE B 1 564 ? 39.094 4.254 11.203 1 89.06 564 ILE B C 1
ATOM 13339 O O . ILE B 1 564 ? 39.906 5.156 11.07 1 89.06 564 ILE B O 1
ATOM 13343 N N . PRO B 1 565 ? 38.781 3.385 10.32 1 88.62 565 PRO B N 1
ATOM 13344 C CA . PRO B 1 565 ? 39.5 3.469 9.055 1 88.62 565 PRO B CA 1
ATOM 13345 C C . PRO B 1 565 ? 39.094 4.68 8.219 1 88.62 565 PRO B C 1
ATOM 13347 O O . PRO B 1 565 ? 37.969 5.16 8.328 1 88.62 565 PRO B O 1
ATOM 13350 N N . LEU B 1 566 ? 40.094 5.152 7.402 1 87.25 566 LEU B N 1
ATOM 13351 C CA . LEU B 1 566 ? 39.875 6.297 6.527 1 87.25 566 LEU B CA 1
ATOM 13352 C C . LEU B 1 566 ? 39.625 5.848 5.09 1 87.25 566 LEU B C 1
ATOM 13354 O O . LEU B 1 566 ? 40.094 4.781 4.684 1 87.25 566 LEU B O 1
ATOM 13358 N N . THR B 1 567 ? 38.844 6.672 4.492 1 79.69 567 THR B N 1
ATOM 13359 C CA . THR B 1 567 ? 38.594 6.438 3.072 1 79.69 567 THR B CA 1
ATOM 13360 C C . THR B 1 567 ? 39.219 7.555 2.234 1 79.69 567 THR B C 1
ATOM 13362 O O . THR B 1 567 ? 39.438 8.656 2.734 1 79.69 567 THR B O 1
ATOM 13365 N N . LEU B 1 568 ? 39.469 7.266 1.06 1 73.69 568 LEU B N 1
ATOM 13366 C CA . LEU B 1 568 ? 40.094 8.25 0.167 1 73.69 568 LEU B CA 1
ATOM 13367 C C . LEU B 1 568 ? 39.125 9.414 -0.09 1 73.69 568 LEU B C 1
ATOM 13369 O O . LEU B 1 568 ? 39.562 10.562 -0.183 1 73.69 568 LEU B O 1
ATOM 13373 N N . ILE B 1 569 ? 37.938 9.164 -0.051 1 70.44 569 ILE B N 1
ATOM 13374 C CA . ILE B 1 569 ? 36.938 10.195 -0.308 1 70.44 569 ILE B CA 1
ATOM 13375 C C . ILE B 1 569 ? 36.938 11.195 0.849 1 70.44 569 ILE B C 1
ATOM 13377 O O . ILE B 1 569 ? 36.719 12.391 0.643 1 70.44 569 ILE B O 1
ATOM 13381 N N . VAL B 1 570 ? 37.188 10.727 2.016 1 79.19 570 VAL B N 1
ATOM 13382 C CA . VAL B 1 570 ? 37.188 11.57 3.201 1 79.19 570 VAL B CA 1
ATOM 13383 C C . VAL B 1 570 ? 38.344 12.57 3.109 1 79.19 570 VAL B C 1
ATOM 13385 O O . VAL B 1 570 ? 38.156 13.758 3.402 1 79.19 570 VAL B O 1
ATOM 13388 N N . ILE B 1 571 ? 39.406 12.156 2.574 1 77.25 571 ILE B N 1
ATOM 13389 C CA . ILE B 1 571 ? 40.562 13.008 2.514 1 77.25 571 ILE B CA 1
ATOM 13390 C C . ILE B 1 571 ? 40.406 14.047 1.404 1 77.25 571 ILE B C 1
ATOM 13392 O O . ILE B 1 571 ? 40.938 15.156 1.5 1 77.25 571 ILE B O 1
ATOM 13396 N N . GLU B 1 572 ? 39.594 13.695 0.539 1 74.5 572 GLU B N 1
ATOM 13397 C CA . GLU B 1 572 ? 39.438 14.586 -0.606 1 74.5 572 GLU B CA 1
ATOM 13398 C C . GLU B 1 572 ? 38.312 15.594 -0.373 1 74.5 572 GLU B C 1
ATOM 13400 O O . GLU B 1 572 ? 38.438 16.766 -0.756 1 74.5 572 GLU B O 1
ATOM 13405 N N . VAL B 1 573 ? 37.344 15.188 0.269 1 78.31 573 VAL B N 1
ATOM 13406 C CA . VAL B 1 573 ? 36.125 16.016 0.284 1 78.31 573 VAL B CA 1
ATOM 13407 C C . VAL B 1 573 ? 36.031 16.781 1.599 1 78.31 573 VAL B C 1
ATOM 13409 O O . VAL B 1 573 ? 35.562 17.922 1.628 1 78.31 573 VAL B O 1
ATOM 13412 N N . ILE B 1 574 ? 36.469 16.297 2.682 1 87.56 574 ILE B N 1
ATOM 13413 C CA . ILE B 1 574 ? 36.25 16.891 4.004 1 87.56 574 ILE B CA 1
ATOM 13414 C C . ILE B 1 574 ? 36.969 18.219 4.105 1 87.56 574 ILE B C 1
ATOM 13416 O O . ILE B 1 574 ? 36.406 19.203 4.59 1 87.56 574 ILE B O 1
ATOM 13420 N N . PRO B 1 575 ? 38.188 18.359 3.652 1 86.38 575 PRO B N 1
ATOM 13421 C CA . PRO B 1 575 ? 38.844 19.672 3.732 1 86.38 575 PRO B CA 1
ATOM 13422 C C . PRO B 1 575 ? 38.094 20.75 2.953 1 86.38 575 PRO B C 1
ATOM 13424 O O . PRO B 1 575 ? 38.031 21.906 3.387 1 86.38 575 PRO B O 1
ATOM 13427 N N . PHE B 1 576 ? 37.562 20.359 1.948 1 79.81 576 PHE B N 1
ATOM 13428 C CA . PHE B 1 576 ? 36.781 21.297 1.148 1 79.81 576 PHE B CA 1
ATOM 13429 C C . PHE B 1 576 ? 35.562 21.75 1.906 1 79.81 576 PHE B C 1
ATOM 13431 O O . PHE B 1 576 ? 35.219 22.938 1.905 1 79.81 576 PHE B O 1
ATOM 13438 N N . LEU B 1 577 ? 34.938 20.844 2.52 1 81.56 577 LEU B N 1
ATOM 13439 C CA . LEU B 1 577 ? 33.688 21.141 3.26 1 81.56 577 LEU B CA 1
ATOM 13440 C C . LEU B 1 577 ? 34 22 4.48 1 81.56 577 LEU B C 1
ATOM 13442 O O . LEU B 1 577 ? 33.281 22.969 4.742 1 81.56 577 LEU B O 1
ATOM 13446 N N . VAL B 1 578 ? 34.969 21.703 5.16 1 88.75 578 VAL B N 1
ATOM 13447 C CA . VAL B 1 578 ? 35.312 22.422 6.383 1 88.75 578 VAL B CA 1
ATOM 13448 C C . VAL B 1 578 ? 35.844 23.797 6.031 1 88.75 578 VAL B C 1
ATOM 13450 O O . VAL B 1 578 ? 35.625 24.766 6.762 1 88.75 578 VAL B O 1
ATOM 13453 N N . LEU B 1 579 ? 36.531 23.859 4.965 1 84.19 579 LEU B N 1
ATOM 13454 C CA . LEU B 1 579 ? 37.031 25.156 4.504 1 84.19 579 LEU B CA 1
ATOM 13455 C C . LEU B 1 579 ? 35.844 26.062 4.137 1 84.19 579 LEU B C 1
ATOM 13457 O O . LEU B 1 579 ? 35.844 27.25 4.465 1 84.19 579 LEU B O 1
ATOM 13461 N N . ALA B 1 580 ? 34.906 25.5 3.535 1 78.88 580 ALA B N 1
ATOM 13462 C CA . ALA B 1 580 ? 33.75 26.266 3.125 1 78.88 580 ALA B CA 1
ATOM 13463 C C . ALA B 1 580 ? 32.969 26.812 4.336 1 78.88 580 ALA B C 1
ATOM 13465 O O . ALA B 1 580 ? 32.5 27.953 4.328 1 78.88 580 ALA B O 1
ATOM 13466 N N . VAL B 1 581 ? 32.906 26.078 5.387 1 81.75 581 VAL B N 1
ATOM 13467 C CA . VAL B 1 581 ? 32.188 26.469 6.598 1 81.75 581 VAL B CA 1
ATOM 13468 C C . VAL B 1 581 ? 33.062 27.422 7.422 1 81.75 581 VAL B C 1
ATOM 13470 O O . VAL B 1 581 ? 32.562 28.406 7.977 1 81.75 581 VAL B O 1
ATOM 13473 N N . GLY B 1 582 ? 34.281 27.125 7.48 1 84.38 582 GLY B N 1
ATOM 13474 C CA . GLY B 1 582 ? 35.219 27.875 8.312 1 84.38 582 GLY B CA 1
ATOM 13475 C C . GLY B 1 582 ? 35.469 29.281 7.793 1 84.38 582 GLY B C 1
ATOM 13476 O O . GLY B 1 582 ? 35.594 30.219 8.57 1 84.38 582 GLY B O 1
ATOM 13477 N N . VAL B 1 583 ? 35.469 29.422 6.621 1 83.12 583 VAL B N 1
ATOM 13478 C CA . VAL B 1 583 ? 35.812 30.719 6.051 1 83.12 583 VAL B CA 1
ATOM 13479 C C . VAL B 1 583 ? 34.656 31.703 6.285 1 83.12 583 VAL B C 1
ATOM 13481 O O . VAL B 1 583 ? 34.875 32.906 6.434 1 83.12 583 VAL B O 1
ATOM 13484 N N . ASP B 1 584 ? 33.531 31.203 6.355 1 83.81 584 ASP B N 1
ATOM 13485 C CA . ASP B 1 584 ? 32.375 32.062 6.621 1 83.81 584 ASP B CA 1
ATOM 13486 C C . ASP B 1 584 ? 32.5 32.75 7.977 1 83.81 584 ASP B C 1
ATOM 13488 O O . ASP B 1 584 ? 32.281 33.938 8.086 1 83.81 584 ASP B O 1
ATOM 13492 N N . ASN B 1 585 ? 32.938 32.031 8.891 1 88.75 585 ASN B N 1
ATOM 13493 C CA . ASN B 1 585 ? 33.125 32.594 10.227 1 88.75 585 ASN B CA 1
ATOM 13494 C C . ASN B 1 585 ? 34.25 33.625 10.25 1 88.75 585 ASN B C 1
ATOM 13496 O O . ASN B 1 585 ? 34.125 34.656 10.914 1 88.75 585 ASN B O 1
ATOM 13500 N N . ILE B 1 586 ? 35.219 33.406 9.469 1 89.12 586 ILE B N 1
ATOM 13501 C CA . ILE B 1 586 ? 36.344 34.344 9.406 1 89.12 586 ILE B CA 1
ATOM 13502 C C . ILE B 1 586 ? 35.938 35.656 8.773 1 89.12 586 ILE B C 1
ATOM 13504 O O . ILE B 1 586 ? 36.25 36.719 9.273 1 89.12 586 ILE B O 1
ATOM 13508 N N . PHE B 1 587 ? 35.125 35.594 7.789 1 86.56 587 PHE B N 1
ATOM 13509 C CA . PHE B 1 587 ? 34.656 36.781 7.109 1 86.56 587 PHE B CA 1
ATOM 13510 C C . PHE B 1 587 ? 33.75 37.594 8.023 1 86.56 587 PHE B C 1
ATOM 13512 O O . PHE B 1 587 ? 33.844 38.812 8.07 1 86.56 587 PHE B O 1
ATOM 13519 N N . ILE B 1 588 ? 32.938 36.906 8.805 1 86 588 ILE B N 1
ATOM 13520 C CA . ILE B 1 588 ? 31.984 37.594 9.68 1 86 588 ILE B CA 1
ATOM 13521 C C . ILE B 1 588 ? 32.75 38.344 10.773 1 86 588 ILE B C 1
ATOM 13523 O O . ILE B 1 588 ? 32.438 39.531 11.055 1 86 588 ILE B O 1
ATOM 13527 N N . ILE B 1 589 ? 33.75 37.812 11.336 1 90 589 ILE B N 1
ATOM 13528 C CA . ILE B 1 589 ? 34.531 38.406 12.414 1 90 589 ILE B CA 1
ATOM 13529 C C . ILE B 1 589 ? 35.312 39.594 11.883 1 90 589 ILE B C 1
ATOM 13531 O O . ILE B 1 589 ? 35.25 40.688 12.445 1 90 589 ILE B O 1
ATOM 13535 N N . VAL B 1 590 ? 35.938 39.438 10.781 1 89.44 590 VAL B N 1
ATOM 13536 C CA . VAL B 1 590 ? 36.812 40.469 10.25 1 89.44 590 VAL B CA 1
ATOM 13537 C C . VAL B 1 590 ? 36 41.656 9.703 1 89.44 590 VAL B C 1
ATOM 13539 O O . VAL B 1 590 ? 36.344 42.812 9.93 1 89.44 590 VAL B O 1
ATOM 13542 N N . GLN B 1 591 ? 34.938 41.375 9.039 1 85.81 591 GLN B N 1
ATOM 13543 C CA . GLN B 1 591 ? 34.125 42.438 8.477 1 85.81 591 GLN B CA 1
ATOM 13544 C C . GLN B 1 591 ? 33.406 43.25 9.57 1 85.81 591 GLN B C 1
ATOM 13546 O O . GLN B 1 591 ? 33.219 44.438 9.461 1 85.81 591 GLN B O 1
ATOM 13551 N N . THR B 1 592 ? 32.969 42.531 10.641 1 86.75 592 THR B N 1
ATOM 13552 C CA . THR B 1 592 ? 32.344 43.25 11.758 1 86.75 592 THR B CA 1
ATOM 13553 C C . THR B 1 592 ? 33.375 44.156 12.438 1 86.75 592 THR B C 1
ATOM 13555 O O . THR B 1 592 ? 33.031 45.281 12.875 1 86.75 592 THR B O 1
ATOM 13558 N N . TYR B 1 593 ? 34.625 43.719 12.508 1 89.5 593 TYR B N 1
ATOM 13559 C CA . TYR B 1 593 ? 35.688 44.531 13.078 1 89.5 593 TYR B CA 1
ATOM 13560 C C . TYR B 1 593 ? 35.969 45.75 12.211 1 89.5 593 TYR B C 1
ATOM 13562 O O . TYR B 1 593 ? 36.125 46.844 12.727 1 89.5 593 TYR B O 1
ATOM 13570 N N . GLN B 1 594 ? 35.938 45.625 10.938 1 85 594 GLN B N 1
ATOM 13571 C CA . GLN B 1 594 ? 36.219 46.719 10.016 1 85 594 GLN B CA 1
ATOM 13572 C C . GLN B 1 594 ? 35.125 47.75 10.039 1 85 594 GLN B C 1
ATOM 13574 O O . GLN B 1 594 ? 35.375 48.938 9.844 1 85 594 GLN B O 1
ATOM 13579 N N . ARG B 1 595 ? 33.938 47.375 10.367 1 82.62 595 ARG B N 1
ATOM 13580 C CA . ARG B 1 595 ? 32.812 48.281 10.359 1 82.62 595 ARG B CA 1
ATOM 13581 C C . ARG B 1 595 ? 32.625 48.938 11.727 1 82.62 595 ARG B C 1
ATOM 13583 O O . ARG B 1 595 ? 32.031 50 11.836 1 82.62 595 ARG B O 1
ATOM 13590 N N . ASP B 1 596 ? 33.125 48.219 12.68 1 86 596 ASP B N 1
ATOM 13591 C CA . ASP B 1 596 ? 32.938 48.719 14.047 1 86 596 ASP B CA 1
ATOM 13592 C C . ASP B 1 596 ? 33.875 49.906 14.336 1 86 596 ASP B C 1
ATOM 13594 O O . ASP B 1 596 ? 34.969 49.969 13.797 1 86 596 ASP B O 1
ATOM 13598 N N . GLU B 1 597 ? 33.281 50.938 15.062 1 82.81 597 GLU B N 1
ATOM 13599 C CA . GLU B 1 597 ? 34.062 52.062 15.516 1 82.81 597 GLU B CA 1
ATOM 13600 C C . GLU B 1 597 ? 34.375 52 17.016 1 82.81 597 GLU B C 1
ATOM 13602 O O . GLU B 1 597 ? 33.5 51.656 17.797 1 82.81 597 GLU B O 1
ATOM 13607 N N . ARG B 1 598 ? 35.688 52.25 17.344 1 83.56 598 ARG B N 1
ATOM 13608 C CA . ARG B 1 598 ? 36.125 52.156 18.734 1 83.56 598 ARG B CA 1
ATOM 13609 C C . ARG B 1 598 ? 35.5 53.25 19.578 1 83.56 598 ARG B C 1
ATOM 13611 O O . ARG B 1 598 ? 35.5 54.438 19.188 1 83.56 598 ARG B O 1
ATOM 13618 N N . MET B 1 599 ? 34.844 52.812 20.672 1 79.88 599 MET B N 1
ATOM 13619 C CA . MET B 1 599 ? 34.25 53.75 21.609 1 79.88 599 MET B CA 1
ATOM 13620 C C . MET B 1 599 ? 35.344 54.562 22.312 1 79.88 599 MET B C 1
ATOM 13622 O O . MET B 1 599 ? 36.5 54.125 22.406 1 79.88 599 MET B O 1
ATOM 13626 N N . PRO B 1 600 ? 34.875 55.812 22.875 1 79.62 600 PRO B N 1
ATOM 13627 C CA . PRO B 1 600 ? 35.875 56.625 23.578 1 79.62 600 PRO B CA 1
ATOM 13628 C C . PRO B 1 600 ? 36.406 55.938 24.844 1 79.62 600 PRO B C 1
ATOM 13630 O O . PRO B 1 600 ? 35.625 55.312 25.594 1 79.62 600 PRO B O 1
ATOM 13633 N N . HIS B 1 601 ? 37.656 55.531 25.094 1 80.38 601 HIS B N 1
ATOM 13634 C CA . HIS B 1 601 ? 38.344 54.938 26.234 1 80.38 601 HIS B CA 1
ATOM 13635 C C . HIS B 1 601 ? 38.406 53.438 26.109 1 80.38 601 HIS B C 1
ATOM 13637 O O . HIS B 1 601 ? 38.75 52.75 27.094 1 80.38 601 HIS B O 1
ATOM 13643 N N . GLU B 1 602 ? 37.969 52.906 25 1 87.88 602 GLU B N 1
ATOM 13644 C CA . GLU B 1 602 ? 38.031 51.469 24.781 1 87.88 602 GLU B CA 1
ATOM 13645 C C . GLU B 1 602 ? 39.406 51.062 24.25 1 87.88 602 GLU B C 1
ATOM 13647 O O . GLU B 1 602 ? 39.969 51.719 23.344 1 87.88 602 GLU B O 1
ATOM 13652 N N . GLU B 1 603 ? 40 50.062 25.016 1 91.62 603 GLU B N 1
ATOM 13653 C CA . GLU B 1 603 ? 41.219 49.469 24.516 1 91.62 603 GLU B CA 1
ATOM 13654 C C . GLU B 1 603 ? 40.969 48.438 23.406 1 91.62 603 GLU B C 1
ATOM 13656 O O . GLU B 1 603 ? 39.812 48.062 23.188 1 91.62 603 GLU B O 1
ATOM 13661 N N . LEU B 1 604 ? 41.938 48.125 22.734 1 92.38 604 LEU B N 1
ATOM 13662 C CA . LEU B 1 604 ? 41.812 47.219 21.609 1 92.38 604 LEU B CA 1
ATOM 13663 C C . LEU B 1 604 ? 41.25 45.875 22.047 1 92.38 604 LEU B C 1
ATOM 13665 O O . LEU B 1 604 ? 40.406 45.281 21.359 1 92.38 604 LEU B O 1
ATOM 13669 N N . HIS B 1 605 ? 41.688 45.281 23.156 1 93.12 605 HIS B N 1
ATOM 13670 C CA . HIS B 1 605 ? 41.188 43.969 23.609 1 93.12 605 HIS B CA 1
ATOM 13671 C C . HIS B 1 605 ? 39.719 44.031 23.969 1 93.12 605 HIS B C 1
ATOM 13673 O O . HIS B 1 605 ? 38.969 43.062 23.781 1 93.12 605 HIS B O 1
ATOM 13679 N N . GLN B 1 606 ? 39.219 45.25 24.422 1 92.38 606 GLN B N 1
ATOM 13680 C CA . GLN B 1 606 ? 37.812 45.438 24.75 1 92.38 606 GLN B CA 1
ATOM 13681 C C . GLN B 1 606 ? 36.969 45.562 23.484 1 92.38 606 GLN B C 1
ATOM 13683 O O . GLN B 1 606 ? 35.844 45.094 23.438 1 92.38 606 GLN B O 1
ATOM 13688 N N . GLN B 1 607 ? 37.562 46.188 22.5 1 94.19 607 GLN B N 1
ATOM 13689 C CA . GLN B 1 607 ? 36.844 46.312 21.25 1 94.19 607 GLN B CA 1
ATOM 13690 C C . GLN B 1 607 ? 36.625 44.969 20.578 1 94.19 607 GLN B C 1
ATOM 13692 O O . GLN B 1 607 ? 35.5 44.625 20.203 1 94.19 607 GLN B O 1
ATOM 13697 N N . ILE B 1 608 ? 37.656 44.219 20.484 1 94.56 608 ILE B N 1
ATOM 13698 C CA . ILE B 1 608 ? 37.594 42.906 19.828 1 94.56 608 ILE B CA 1
ATOM 13699 C C . ILE B 1 608 ? 36.75 41.969 20.688 1 94.56 608 ILE B C 1
ATOM 13701 O O . ILE B 1 608 ? 36 41.125 20.156 1 94.56 608 ILE B O 1
ATOM 13705 N N . GLY B 1 609 ? 36.844 42 22.016 1 94.31 609 GLY B N 1
ATOM 13706 C CA . GLY B 1 609 ? 36 41.219 22.891 1 94.31 609 GLY B CA 1
ATOM 13707 C C . GLY B 1 609 ? 34.5 41.5 22.688 1 94.31 609 GLY B C 1
ATOM 13708 O O . GLY B 1 609 ? 33.688 40.594 22.609 1 94.31 609 GLY B O 1
ATOM 13709 N N . ARG B 1 610 ? 34.188 42.812 22.562 1 92.44 610 ARG B N 1
ATOM 13710 C CA . ARG B 1 610 ? 32.812 43.188 22.328 1 92.44 610 ARG B CA 1
ATOM 13711 C C . ARG B 1 610 ? 32.312 42.688 20.984 1 92.44 610 ARG B C 1
ATOM 13713 O O . ARG B 1 610 ? 31.156 42.25 20.859 1 92.44 610 ARG B O 1
ATOM 13720 N N . ILE B 1 611 ? 33.125 42.75 20.047 1 91.94 611 ILE B N 1
ATOM 13721 C CA . ILE B 1 611 ? 32.75 42.281 18.703 1 91.94 611 ILE B CA 1
ATOM 13722 C C . ILE B 1 611 ? 32.5 40.781 18.734 1 91.94 611 ILE B C 1
ATOM 13724 O O . ILE B 1 611 ? 31.531 40.312 18.156 1 91.94 611 ILE B O 1
ATOM 13728 N N . LEU B 1 612 ? 33.312 40.031 19.375 1 94.62 612 LEU B N 1
ATOM 13729 C CA . LEU B 1 612 ? 33.156 38.594 19.469 1 94.62 612 LEU B CA 1
ATOM 13730 C C . LEU B 1 612 ? 31.891 38.25 20.234 1 94.62 612 LEU B C 1
ATOM 13732 O O . LEU B 1 612 ? 31.203 37.281 19.922 1 94.62 612 LEU B O 1
ATOM 13736 N N . GLY B 1 613 ? 31.547 39 21.25 1 91.06 613 GLY B N 1
ATOM 13737 C CA . GLY B 1 613 ? 30.328 38.781 22 1 91.06 613 GLY B CA 1
ATOM 13738 C C . GLY B 1 613 ? 29.078 39 21.156 1 91.06 613 GLY B C 1
ATOM 13739 O O . GLY B 1 613 ? 28.047 38.344 21.391 1 91.06 613 GLY B O 1
ATOM 13740 N N . ASP B 1 614 ? 29.203 39.75 20.094 1 87.25 614 ASP B N 1
ATOM 13741 C CA . ASP B 1 614 ? 28.062 40.062 19.25 1 87.25 614 ASP B CA 1
ATOM 13742 C C . ASP B 1 614 ? 27.891 39.031 18.156 1 87.25 614 ASP B C 1
ATOM 13744 O O . ASP B 1 614 ? 26.766 38.656 17.797 1 87.25 614 ASP B O 1
ATOM 13748 N N . VAL B 1 615 ? 28.938 38.469 17.656 1 88.62 615 VAL B N 1
ATOM 13749 C CA . VAL B 1 615 ? 28.828 37.625 16.453 1 88.62 615 VAL B CA 1
ATOM 13750 C C . VAL B 1 615 ? 29.016 36.156 16.828 1 88.62 615 VAL B C 1
ATOM 13752 O O . VAL B 1 615 ? 28.516 35.281 16.141 1 88.62 615 VAL B O 1
ATOM 13755 N N . ALA B 1 616 ? 29.719 35.812 17.859 1 92.12 616 ALA B N 1
ATOM 13756 C CA . ALA B 1 616 ? 30.078 34.438 18.203 1 92.12 616 ALA B CA 1
ATOM 13757 C C . ALA B 1 616 ? 28.844 33.594 18.484 1 92.12 616 ALA B C 1
ATOM 13759 O O . ALA B 1 616 ? 28.812 32.406 18.188 1 92.12 616 ALA B O 1
ATOM 13760 N N . PRO B 1 617 ? 27.812 34.156 19.094 1 89.88 617 PRO B N 1
ATOM 13761 C CA . PRO B 1 617 ? 26.625 33.344 19.328 1 89.88 617 PRO B CA 1
ATOM 13762 C C . PRO B 1 617 ? 25.984 32.844 18.016 1 89.88 617 PRO B C 1
ATOM 13764 O O . PRO B 1 617 ? 25.531 31.719 17.938 1 89.88 617 PRO B O 1
ATOM 13767 N N . SER B 1 618 ? 25.922 33.656 17 1 88.5 618 SER B N 1
ATOM 13768 C CA . SER B 1 618 ? 25.406 33.25 15.703 1 88.5 618 SER B CA 1
ATOM 13769 C C . SER B 1 618 ? 26.312 32.188 15.062 1 88.5 618 SER B C 1
ATOM 13771 O O . SER B 1 618 ? 25.844 31.266 14.406 1 88.5 618 SER B O 1
ATOM 13773 N N . MET B 1 619 ? 27.594 32.344 15.219 1 91.81 619 MET B N 1
ATOM 13774 C CA . MET B 1 619 ? 28.562 31.375 14.719 1 91.81 619 MET B CA 1
ATOM 13775 C C . MET B 1 619 ? 28.422 30.047 15.445 1 91.81 619 MET B C 1
ATOM 13777 O O . MET B 1 619 ? 28.547 28.984 14.836 1 91.81 619 MET B O 1
ATOM 13781 N N . PHE B 1 620 ? 28.219 30.156 16.703 1 92.81 620 PHE B N 1
ATOM 13782 C CA . PHE B 1 620 ? 28.016 28.953 17.5 1 92.81 620 PHE B CA 1
ATOM 13783 C C . PHE B 1 620 ? 26.75 28.219 17.062 1 92.81 620 PHE B C 1
ATOM 13785 O O . PHE B 1 620 ? 26.734 27 16.953 1 92.81 620 PHE B O 1
ATOM 13792 N N . LEU B 1 621 ? 25.75 29 16.812 1 90.69 621 LEU B N 1
ATOM 13793 C CA . LEU B 1 621 ? 24.484 28.406 16.359 1 90.69 621 LEU B CA 1
ATOM 13794 C C . LEU B 1 621 ? 24.688 27.672 15.039 1 90.69 621 LEU B C 1
ATOM 13796 O O . LEU B 1 621 ? 24.266 26.516 14.898 1 90.69 621 LEU B O 1
ATOM 13800 N N . SER B 1 622 ? 25.297 28.25 14.086 1 90.19 622 SER B N 1
ATOM 13801 C CA . SER B 1 622 ? 25.516 27.625 12.773 1 90.19 622 SER B CA 1
ATOM 13802 C C . SER B 1 622 ? 26.422 26.422 12.875 1 90.19 622 SER B C 1
ATOM 13804 O O . SER B 1 622 ? 26.094 25.344 12.383 1 90.19 622 SER B O 1
ATOM 13806 N N . SER B 1 623 ? 27.578 26.562 13.539 1 92.25 623 SER B N 1
ATOM 13807 C CA . SER B 1 623 ? 28.562 25.484 13.625 1 92.25 623 SER B CA 1
ATOM 13808 C C . SER B 1 623 ? 28.031 24.312 14.453 1 92.25 623 SER B C 1
ATOM 13810 O O . SER B 1 623 ? 28.281 23.156 14.125 1 92.25 623 SER B O 1
ATOM 13812 N N . PHE B 1 624 ? 27.344 24.625 15.5 1 92.88 624 PHE B N 1
ATOM 13813 C CA . PHE B 1 624 ? 26.828 23.547 16.344 1 92.88 624 PHE B CA 1
ATOM 13814 C C . PHE B 1 624 ? 25.688 22.812 15.656 1 92.88 624 PHE B C 1
ATOM 13816 O O . PHE B 1 624 ? 25.547 21.594 15.797 1 92.88 624 PHE B O 1
ATOM 13823 N N . SER B 1 625 ? 24.859 23.562 14.984 1 91.06 625 SER B N 1
ATOM 13824 C CA . SER B 1 625 ? 23.812 22.906 14.211 1 91.06 625 SER B CA 1
ATOM 13825 C C . SER B 1 625 ? 24.391 21.984 13.148 1 91.06 625 SER B C 1
ATOM 13827 O O . SER B 1 625 ? 23.891 20.875 12.938 1 91.06 625 SER B O 1
ATOM 13829 N N . GLU B 1 626 ? 25.438 22.422 12.484 1 90.94 626 GLU B N 1
ATOM 13830 C CA . GLU B 1 626 ? 26.094 21.594 11.477 1 90.94 626 GLU B CA 1
ATOM 13831 C C . GLU B 1 626 ? 26.75 20.359 12.102 1 90.94 626 GLU B C 1
ATOM 13833 O O . GLU B 1 626 ? 26.672 19.266 11.555 1 90.94 626 GLU B O 1
ATOM 13838 N N . THR B 1 627 ? 27.359 20.594 13.234 1 93.19 627 THR B N 1
ATOM 13839 C CA . THR B 1 627 ? 28 19.5 13.945 1 93.19 627 THR B CA 1
ATOM 13840 C C . THR B 1 627 ? 26.984 18.438 14.328 1 93.19 627 THR B C 1
ATOM 13842 O O . THR B 1 627 ? 27.203 17.25 14.094 1 93.19 627 THR B O 1
ATOM 13845 N N . VAL B 1 628 ? 25.891 18.875 14.789 1 91.25 628 VAL B N 1
ATOM 13846 C CA . VAL B 1 628 ? 24.859 17.938 15.219 1 91.25 628 VAL B CA 1
ATOM 13847 C C . VAL B 1 628 ? 24.266 17.234 14.008 1 91.25 628 VAL B C 1
ATOM 13849 O O . VAL B 1 628 ? 24 16.031 14.047 1 91.25 628 VAL B O 1
ATOM 13852 N N . ALA B 1 629 ? 24.047 17.953 13.023 1 88.5 629 ALA B N 1
ATOM 13853 C CA . ALA B 1 629 ? 23.5 17.359 11.805 1 88.5 629 ALA B CA 1
ATOM 13854 C C . ALA B 1 629 ? 24.438 16.281 11.258 1 88.5 629 ALA B C 1
ATOM 13856 O O . ALA B 1 629 ? 23.984 15.203 10.867 1 88.5 629 ALA B O 1
ATOM 13857 N N . PHE B 1 630 ? 25.719 16.438 11.25 1 89.19 630 PHE B N 1
ATOM 13858 C CA . PHE B 1 630 ? 26.688 15.461 10.758 1 89.19 630 PHE B CA 1
ATOM 13859 C C . PHE B 1 630 ? 26.75 14.25 11.68 1 89.19 630 PHE B C 1
ATOM 13861 O O . PHE B 1 630 ? 26.781 13.109 11.219 1 89.19 630 PHE B O 1
ATOM 13868 N N . PHE B 1 631 ? 26.719 14.516 12.906 1 90.5 631 PHE B N 1
ATOM 13869 C CA . PHE B 1 631 ? 26.781 13.391 13.836 1 90.5 631 PHE B CA 1
ATOM 13870 C C . PHE B 1 631 ? 25.531 12.531 13.734 1 90.5 631 PHE B C 1
ATOM 13872 O O . PHE B 1 631 ? 25.594 11.32 13.922 1 90.5 631 PHE B O 1
ATOM 13879 N N . LEU B 1 632 ? 24.484 13.141 13.453 1 86.69 632 LEU B N 1
ATOM 13880 C CA . LEU B 1 632 ? 23.266 12.367 13.266 1 86.69 632 LEU B CA 1
ATOM 13881 C C . LEU B 1 632 ? 23.312 11.586 11.953 1 86.69 632 LEU B C 1
ATOM 13883 O O . LEU B 1 632 ? 22.688 10.531 11.836 1 86.69 632 LEU B O 1
ATOM 13887 N N . GLY B 1 633 ? 23.984 12.141 10.992 1 84.38 633 GLY B N 1
ATOM 13888 C CA . GLY B 1 633 ? 24.219 11.383 9.773 1 84.38 633 GLY B CA 1
ATOM 13889 C C . GLY B 1 633 ? 25 10.102 10.016 1 84.38 633 GLY B C 1
ATOM 13890 O O . GLY B 1 633 ? 24.906 9.156 9.227 1 84.38 633 GLY B O 1
ATOM 13891 N N . ALA B 1 634 ? 25.672 10.016 11.117 1 87.69 634 ALA B N 1
ATOM 13892 C CA . ALA B 1 634 ? 26.469 8.844 11.461 1 87.69 634 ALA B CA 1
ATOM 13893 C C . ALA B 1 634 ? 25.578 7.699 11.938 1 87.69 634 ALA B C 1
ATOM 13895 O O . ALA B 1 634 ? 26.062 6.574 12.125 1 87.69 634 ALA B O 1
ATOM 13896 N N . LEU B 1 635 ? 24.328 7.918 11.992 1 82.56 635 LEU B N 1
ATOM 13897 C CA . LEU B 1 635 ? 23.391 6.859 12.367 1 82.56 635 LEU B CA 1
ATOM 13898 C C . LEU B 1 635 ? 23.094 5.953 11.172 1 82.56 635 LEU B C 1
ATOM 13900 O O . LEU B 1 635 ? 22.531 4.867 11.344 1 82.56 635 LEU B O 1
ATOM 13904 N N . SER B 1 636 ? 23.609 6.344 10.062 1 80.25 636 SER B N 1
ATOM 13905 C CA . SER B 1 636 ? 23.438 5.508 8.883 1 80.25 636 SER B CA 1
ATOM 13906 C C . SER B 1 636 ? 24.203 4.199 9.008 1 80.25 636 SER B C 1
ATOM 13908 O O . SER B 1 636 ? 25.25 4.148 9.664 1 80.25 636 SER B O 1
ATOM 13910 N N . THR B 1 637 ? 23.703 3.154 8.469 1 80.06 637 THR B N 1
ATOM 13911 C CA . THR B 1 637 ? 24.297 1.831 8.562 1 80.06 637 THR B CA 1
ATOM 13912 C C . THR B 1 637 ? 25.391 1.659 7.512 1 80.06 637 THR B C 1
ATOM 13914 O O . THR B 1 637 ? 26.203 0.734 7.598 1 80.06 637 THR B O 1
ATOM 13917 N N . MET B 1 638 ? 25.562 2.543 6.641 1 81.31 638 MET B N 1
ATOM 13918 C CA . MET B 1 638 ? 26.625 2.469 5.637 1 81.31 638 MET B CA 1
ATOM 13919 C C . MET B 1 638 ? 27.938 2.99 6.199 1 81.31 638 MET B C 1
ATOM 13921 O O . MET B 1 638 ? 28.031 4.145 6.617 1 81.31 638 MET B O 1
ATOM 13925 N N . PRO B 1 639 ? 28.938 2.207 6.188 1 84.62 639 PRO B N 1
ATOM 13926 C CA . PRO B 1 639 ? 30.188 2.592 6.848 1 84.62 639 PRO B CA 1
ATOM 13927 C C . PRO B 1 639 ? 30.828 3.836 6.227 1 84.62 639 PRO B C 1
ATOM 13929 O O . PRO B 1 639 ? 31.359 4.688 6.945 1 84.62 639 PRO B O 1
ATOM 13932 N N . ALA B 1 640 ? 30.859 3.975 4.934 1 82.56 640 ALA B N 1
ATOM 13933 C CA . ALA B 1 640 ? 31.453 5.141 4.289 1 82.56 640 ALA B CA 1
ATOM 13934 C C . ALA B 1 640 ? 30.75 6.426 4.719 1 82.56 640 ALA B C 1
ATOM 13936 O O . ALA B 1 640 ? 31.406 7.445 4.953 1 82.56 640 ALA B O 1
ATOM 13937 N N . VAL B 1 641 ? 29.5 6.406 4.801 1 81.38 641 VAL B N 1
ATOM 13938 C CA . VAL B 1 641 ? 28.719 7.578 5.203 1 81.38 641 VAL B CA 1
ATOM 13939 C C . VAL B 1 641 ? 28.922 7.844 6.695 1 81.38 641 VAL B C 1
ATOM 13941 O O . VAL B 1 641 ? 29.031 8.992 7.121 1 81.38 641 VAL B O 1
ATOM 13944 N N . ARG B 1 642 ? 28.969 6.805 7.43 1 86.94 642 ARG B N 1
ATOM 13945 C CA . ARG B 1 642 ? 29.172 6.918 8.867 1 86.94 642 ARG B CA 1
ATOM 13946 C C . ARG B 1 642 ? 30.516 7.547 9.188 1 86.94 642 ARG B C 1
ATOM 13948 O O . ARG B 1 642 ? 30.594 8.5 9.961 1 86.94 642 ARG B O 1
ATOM 13955 N N . THR B 1 643 ? 31.531 7.086 8.602 1 89 643 THR B N 1
ATOM 13956 C CA . THR B 1 643 ? 32.875 7.598 8.844 1 89 643 THR B CA 1
ATOM 13957 C C . THR B 1 643 ? 33 9.031 8.336 1 89 643 THR B C 1
ATOM 13959 O O . THR B 1 643 ? 33.594 9.875 9 1 89 643 THR B O 1
ATOM 13962 N N . PHE B 1 644 ? 32.469 9.258 7.266 1 87.12 644 PHE B N 1
ATOM 13963 C CA . PHE B 1 644 ? 32.5 10.602 6.707 1 87.12 644 PHE B CA 1
ATOM 13964 C C . PHE B 1 644 ? 31.812 11.594 7.645 1 87.12 644 PHE B C 1
ATOM 13966 O O . PHE B 1 644 ? 32.344 12.664 7.918 1 87.12 644 PHE B O 1
ATOM 13973 N N . SER B 1 645 ? 30.656 11.227 8.086 1 88.56 645 SER B N 1
ATOM 13974 C CA . SER B 1 645 ? 29.891 12.102 8.953 1 88.56 645 SER B CA 1
ATOM 13975 C C . SER B 1 645 ? 30.594 12.344 10.281 1 88.56 645 SER B C 1
ATOM 13977 O O . SER B 1 645 ? 30.578 13.453 10.812 1 88.56 645 SER B O 1
ATOM 13979 N N . LEU B 1 646 ? 31.234 11.344 10.773 1 91.81 646 LEU B N 1
ATOM 13980 C CA . LEU B 1 646 ? 31.969 11.484 12.031 1 91.81 646 LEU B CA 1
ATOM 13981 C C . LEU B 1 646 ? 33.156 12.43 11.867 1 91.81 646 LEU B C 1
ATOM 13983 O O . LEU B 1 646 ? 33.344 13.352 12.664 1 91.81 646 LEU B O 1
ATOM 13987 N N . PHE B 1 647 ? 33.875 12.25 10.844 1 93.31 647 PHE B N 1
ATOM 13988 C CA . PHE B 1 647 ? 35.031 13.086 10.602 1 93.31 647 PHE B CA 1
ATOM 13989 C C . PHE B 1 647 ? 34.625 14.523 10.32 1 93.31 647 PHE B C 1
ATOM 13991 O O . PHE B 1 647 ? 35.25 15.461 10.852 1 93.31 647 PHE B O 1
ATOM 13998 N N . ALA B 1 648 ? 33.625 14.664 9.539 1 91.62 648 ALA B N 1
ATOM 13999 C CA . ALA B 1 648 ? 33.188 16 9.18 1 91.62 648 ALA B CA 1
ATOM 14000 C C . ALA B 1 648 ? 32.594 16.734 10.391 1 91.62 648 ALA B C 1
ATOM 14002 O O . ALA B 1 648 ? 32.875 17.922 10.602 1 91.62 648 ALA B O 1
ATOM 14003 N N . GLY B 1 649 ? 31.766 16.031 11.219 1 92.69 649 GLY B N 1
ATOM 14004 C CA . GLY B 1 649 ? 31.172 16.641 12.391 1 92.69 649 GLY B CA 1
ATOM 14005 C C . GLY B 1 649 ? 32.188 17.141 13.398 1 92.69 649 GLY B C 1
ATOM 14006 O O . GLY B 1 649 ? 32.125 18.281 13.852 1 92.69 649 GLY B O 1
ATOM 14007 N N . LEU B 1 650 ? 33.188 16.375 13.641 1 95.44 650 LEU B N 1
ATOM 14008 C CA . LEU B 1 650 ? 34.188 16.766 14.617 1 95.44 650 LEU B CA 1
ATOM 14009 C C . LEU B 1 650 ? 35.125 17.844 14.062 1 95.44 650 LEU B C 1
ATOM 14011 O O . LEU B 1 650 ? 35.562 18.734 14.797 1 95.44 650 LEU B O 1
ATOM 14015 N N . ALA B 1 651 ? 35.375 17.766 12.789 1 95.56 651 ALA B N 1
ATOM 14016 C CA . ALA B 1 651 ? 36.219 18.781 12.156 1 95.56 651 ALA B CA 1
ATOM 14017 C C . ALA B 1 651 ? 35.562 20.156 12.242 1 95.56 651 ALA B C 1
ATOM 14019 O O . ALA B 1 651 ? 36.219 21.156 12.555 1 95.56 651 ALA B O 1
ATOM 14020 N N . VAL B 1 652 ? 34.281 20.234 12 1 93.75 652 VAL B N 1
ATOM 14021 C CA . VAL B 1 652 ? 33.562 21.5 12.047 1 93.75 652 VAL B CA 1
ATOM 14022 C C . VAL B 1 652 ? 33.562 22.031 13.477 1 93.75 652 VAL B C 1
ATOM 14024 O O . VAL B 1 652 ? 33.719 23.234 13.711 1 93.75 652 VAL B O 1
ATOM 14027 N N . PHE B 1 653 ? 33.375 21.172 14.43 1 95.5 653 PHE B N 1
ATOM 14028 C CA . PHE B 1 653 ? 33.344 21.562 15.836 1 95.5 653 PHE B CA 1
ATOM 14029 C C . PHE B 1 653 ? 34.688 22.109 16.297 1 95.5 653 PHE B C 1
ATOM 14031 O O . PHE B 1 653 ? 34.75 23.156 16.938 1 95.5 653 PHE B O 1
ATOM 14038 N N . ILE B 1 654 ? 35.75 21.453 15.93 1 96.38 654 ILE B N 1
ATOM 14039 C CA . ILE B 1 654 ? 37.094 21.875 16.312 1 96.38 654 ILE B CA 1
ATOM 14040 C C . ILE B 1 654 ? 37.438 23.172 15.594 1 96.38 654 ILE B C 1
ATOM 14042 O O . ILE B 1 654 ? 38.125 24.047 16.156 1 96.38 654 ILE B O 1
ATOM 14046 N N . ASP B 1 655 ? 37.031 23.234 14.383 1 95.94 655 ASP B N 1
ATOM 14047 C CA . ASP B 1 655 ? 37.281 24.453 13.625 1 95.94 655 ASP B CA 1
ATOM 14048 C C . ASP B 1 655 ? 36.656 25.672 14.328 1 95.94 655 ASP B C 1
ATOM 14050 O O . ASP B 1 655 ? 37.312 26.719 14.422 1 95.94 655 ASP B O 1
ATOM 14054 N N . PHE B 1 656 ? 35.469 25.609 14.867 1 94.94 656 PHE B N 1
ATOM 14055 C CA . PHE B 1 656 ? 34.812 26.703 15.578 1 94.94 656 PHE B CA 1
ATOM 14056 C C . PHE B 1 656 ? 35.625 27.094 16.812 1 94.94 656 PHE B C 1
ATOM 14058 O O . PHE B 1 656 ? 35.844 28.281 17.062 1 94.94 656 PHE B O 1
ATOM 14065 N N . LEU B 1 657 ? 36.094 26.047 17.516 1 95.38 657 LEU B N 1
ATOM 14066 C CA . LEU B 1 657 ? 36.844 26.297 18.734 1 95.38 657 LEU B CA 1
ATOM 14067 C C . LEU B 1 657 ? 38.156 27 18.438 1 95.38 657 LEU B C 1
ATOM 14069 O O . LEU B 1 657 ? 38.562 27.922 19.156 1 95.38 657 LEU B O 1
ATOM 14073 N N . LEU B 1 658 ? 38.75 26.609 17.344 1 96.44 658 LEU B N 1
ATOM 14074 C CA . LEU B 1 658 ? 40.031 27.219 16.969 1 96.44 658 LEU B CA 1
ATOM 14075 C C . LEU B 1 658 ? 39.812 28.641 16.422 1 96.44 658 LEU B C 1
ATOM 14077 O O . LEU B 1 658 ? 40.656 29.516 16.609 1 96.44 658 LEU B O 1
ATOM 14081 N N . GLN B 1 659 ? 38.75 28.875 15.852 1 95.25 659 GLN B N 1
ATOM 14082 C CA . GLN B 1 659 ? 38.469 30.203 15.281 1 95.25 659 GLN B CA 1
ATOM 14083 C C . GLN B 1 659 ? 38.188 31.219 16.375 1 95.25 659 GLN B C 1
ATOM 14085 O O . GLN B 1 659 ? 38.688 32.344 16.328 1 95.25 659 GLN B O 1
ATOM 14090 N N . ILE B 1 660 ? 37.406 30.828 17.406 1 94.56 660 ILE B N 1
ATOM 14091 C CA . ILE B 1 660 ? 37.031 31.766 18.453 1 94.56 660 ILE B CA 1
ATOM 14092 C C . ILE B 1 660 ? 38.219 31.953 19.422 1 94.56 660 ILE B C 1
ATOM 14094 O O . ILE B 1 660 ? 38.188 32.844 20.266 1 94.56 660 ILE B O 1
ATOM 14098 N N . SER B 1 661 ? 39.281 31.156 19.297 1 96.19 661 SER B N 1
ATOM 14099 C CA . SER B 1 661 ? 40.438 31.25 20.203 1 96.19 661 SER B CA 1
ATOM 14100 C C . SER B 1 661 ? 41.688 31.703 19.453 1 96.19 661 SER B C 1
ATOM 14102 O O . SER B 1 661 ? 42 32.906 19.438 1 96.19 661 SER B O 1
ATOM 14104 N N . CYS B 1 662 ? 42.188 30.812 18.547 1 96.44 662 CYS B N 1
ATOM 14105 C CA . CYS B 1 662 ? 43.438 31.062 17.875 1 96.44 662 CYS B CA 1
ATOM 14106 C C . CYS B 1 662 ? 43.281 32.188 16.844 1 96.44 662 CYS B C 1
ATOM 14108 O O . CYS B 1 662 ? 44.125 33.094 16.75 1 96.44 662 CYS B O 1
ATOM 14110 N N . PHE B 1 663 ? 42.312 32.125 16.078 1 95.88 663 PHE B N 1
ATOM 14111 C CA . PHE B 1 663 ? 42.125 33.125 15.023 1 95.88 663 PHE B CA 1
ATOM 14112 C C . PHE B 1 663 ? 41.906 34.5 15.617 1 95.88 663 PHE B C 1
ATOM 14114 O O . PHE B 1 663 ? 42.438 35.5 15.094 1 95.88 663 PHE B O 1
ATOM 14121 N N . VAL B 1 664 ? 41.062 34.625 16.641 1 95.88 664 VAL B N 1
ATOM 14122 C CA . VAL B 1 664 ? 40.781 35.906 17.281 1 95.88 664 VAL B CA 1
ATOM 14123 C C . VAL B 1 664 ? 42.062 36.469 17.859 1 95.88 664 VAL B C 1
ATOM 14125 O O . VAL B 1 664 ? 42.281 37.688 17.812 1 95.88 664 VAL B O 1
ATOM 14128 N N . SER B 1 665 ? 43 35.656 18.391 1 96.88 665 SER B N 1
ATOM 14129 C CA . SER B 1 665 ? 44.281 36.125 18.906 1 96.88 665 SER B CA 1
ATOM 14130 C C . SER B 1 665 ? 45.156 36.688 17.781 1 96.88 665 SER B C 1
ATOM 14132 O O . SER B 1 665 ? 45.812 37.719 17.953 1 96.88 665 SER B O 1
ATOM 14134 N N . LEU B 1 666 ? 45.062 36.031 16.672 1 95.44 666 LEU B N 1
ATOM 14135 C CA . LEU B 1 666 ? 45.844 36.5 15.523 1 95.44 666 LEU B CA 1
ATOM 14136 C C . LEU B 1 666 ? 45.25 37.781 14.961 1 95.44 666 LEU B C 1
ATOM 14138 O O . LEU B 1 666 ? 46 38.625 14.469 1 95.44 666 LEU B O 1
ATOM 14142 N N . LEU B 1 667 ? 43.969 37.906 15 1 94.62 667 LEU B N 1
ATOM 14143 C CA . LEU B 1 667 ? 43.312 39.156 14.578 1 94.62 667 LEU B CA 1
ATOM 14144 C C . LEU B 1 667 ? 43.75 40.312 15.461 1 94.62 667 LEU B C 1
ATOM 14146 O O . LEU B 1 667 ? 43.938 41.438 14.969 1 94.62 667 LEU B O 1
ATOM 14150 N N . GLY B 1 668 ? 43.812 40.062 16.781 1 93.88 668 GLY B N 1
ATOM 14151 C CA . GLY B 1 668 ? 44.312 41.094 17.688 1 93.88 668 GLY B CA 1
ATOM 14152 C C . GLY B 1 668 ? 45.719 41.562 17.359 1 93.88 668 GLY B C 1
ATOM 14153 O O . GLY B 1 668 ? 46 42.75 17.391 1 93.88 668 GLY B O 1
ATOM 14154 N N . LEU B 1 669 ? 46.594 40.625 16.984 1 92.81 669 LEU B N 1
ATOM 14155 C CA . LEU B 1 669 ? 47.969 40.969 16.625 1 92.81 669 LEU B CA 1
ATOM 14156 C C . LEU B 1 669 ? 48.031 41.719 15.305 1 92.81 669 LEU B C 1
ATOM 14158 O O . LEU B 1 669 ? 48.812 42.656 15.148 1 92.81 669 LEU B O 1
ATOM 14162 N N . ASP B 1 670 ? 47.188 41.344 14.422 1 91.88 670 ASP B N 1
ATOM 14163 C CA . ASP B 1 670 ? 47.125 42.031 13.133 1 91.88 670 ASP B CA 1
ATOM 14164 C C . ASP B 1 670 ? 46.562 43.438 13.305 1 91.88 670 ASP B C 1
ATOM 14166 O O . ASP B 1 670 ? 47 44.375 12.609 1 91.88 670 ASP B O 1
ATOM 14170 N N . ALA B 1 671 ? 45.531 43.625 14.164 1 89.94 671 ALA B N 1
ATOM 14171 C CA . ALA B 1 671 ? 44.969 44.938 14.43 1 89.94 671 ALA B CA 1
ATOM 14172 C C . ALA B 1 671 ? 46.031 45.875 15.047 1 89.94 671 ALA B C 1
ATOM 14174 O O . ALA B 1 671 ? 46.062 47.062 14.719 1 89.94 671 ALA B O 1
ATOM 14175 N N . LYS B 1 672 ? 46.844 45.375 15.906 1 89.06 672 LYS B N 1
ATOM 14176 C CA . LYS B 1 672 ? 47.938 46.125 16.5 1 89.06 672 LYS B CA 1
ATOM 14177 C C . LYS B 1 672 ? 48.938 46.531 15.445 1 89.06 672 LYS B C 1
ATOM 14179 O O . LYS B 1 672 ? 49.438 47.656 15.453 1 89.06 672 LYS B O 1
ATOM 14184 N N . ARG B 1 673 ? 49.219 45.625 14.547 1 89.38 673 ARG B N 1
ATOM 14185 C CA . ARG B 1 673 ? 50.125 45.906 13.438 1 89.38 673 ARG B CA 1
ATOM 14186 C C . ARG B 1 673 ? 49.594 47 12.555 1 89.38 673 ARG B C 1
ATOM 14188 O O . ARG B 1 673 ? 50.344 47.906 12.148 1 89.38 673 ARG B O 1
ATOM 14195 N N . GLN B 1 674 ? 48.375 46.969 12.273 1 85.5 674 GLN B N 1
ATOM 14196 C CA . GLN B 1 674 ? 47.75 47.938 11.422 1 85.5 674 GLN B CA 1
ATOM 14197 C C . GLN B 1 674 ? 47.75 49.312 12.078 1 85.5 674 GLN B C 1
ATOM 14199 O O . GLN B 1 674 ? 47.969 50.344 11.414 1 85.5 674 GLN B O 1
ATOM 14204 N N . GLU B 1 675 ? 47.469 49.344 13.422 1 83.94 675 GLU B N 1
ATOM 14205 C CA . GLU B 1 675 ? 47.438 50.594 14.148 1 83.94 675 GLU B CA 1
ATOM 14206 C C . GLU B 1 675 ? 48.844 51.219 14.219 1 83.94 675 GLU B C 1
ATOM 14208 O O . GLU B 1 675 ? 49 52.438 14.258 1 83.94 675 GLU B O 1
ATOM 14213 N N . GLU B 1 676 ? 49.812 50.344 14.164 1 85.25 676 GLU B N 1
ATOM 14214 C CA . GLU B 1 676 ? 51.188 50.812 14.195 1 85.25 676 GLU B CA 1
ATOM 14215 C C . GLU B 1 676 ? 51.719 51.125 12.797 1 85.25 676 GLU B C 1
ATOM 14217 O O . GLU B 1 676 ? 52.875 51.5 12.625 1 85.25 676 GLU B O 1
ATOM 14222 N N . ASN B 1 677 ? 50.938 50.969 11.734 1 84.56 677 ASN B N 1
ATOM 14223 C CA . ASN B 1 677 ? 51.188 51.25 10.336 1 84.56 677 ASN B CA 1
ATOM 14224 C C . ASN B 1 677 ? 52.375 50.438 9.812 1 84.56 677 ASN B C 1
ATOM 14226 O O . ASN B 1 677 ? 53.281 50.938 9.156 1 84.56 677 ASN B O 1
ATOM 14230 N N . ARG B 1 678 ? 52.312 49.219 10.188 1 86.75 678 ARG B N 1
ATOM 14231 C CA . ARG B 1 678 ? 53.281 48.25 9.695 1 86.75 678 ARG B CA 1
ATOM 14232 C C . ARG B 1 678 ? 52.781 47.5 8.492 1 86.75 678 ARG B C 1
ATOM 14234 O O . ARG B 1 678 ? 51.562 47.281 8.359 1 86.75 678 ARG B O 1
ATOM 14241 N N . LEU B 1 679 ? 53.656 47.062 7.613 1 84.88 679 LEU B N 1
ATOM 14242 C CA . LEU B 1 679 ? 53.25 46.344 6.406 1 84.88 679 LEU B CA 1
ATOM 14243 C C . LEU B 1 679 ? 52.844 44.906 6.734 1 84.88 679 LEU B C 1
ATOM 14245 O O . LEU B 1 679 ? 53.312 44.344 7.715 1 84.88 679 LEU B O 1
ATOM 14249 N N . ASP B 1 680 ? 51.906 44.406 5.91 1 84.56 680 ASP B N 1
ATOM 14250 C CA . ASP B 1 680 ? 51.5 43.031 6.031 1 84.56 680 ASP B CA 1
ATOM 14251 C C . ASP B 1 680 ? 52.562 42.062 5.551 1 84.56 680 ASP B C 1
ATOM 14253 O O . ASP B 1 680 ? 53.344 42.406 4.652 1 84.56 680 ASP B O 1
ATOM 14257 N N . ILE B 1 681 ? 52.906 40.938 6.094 1 77.88 681 ILE B N 1
ATOM 14258 C CA . ILE B 1 681 ? 53.906 39.938 5.77 1 77.88 681 ILE B CA 1
ATOM 14259 C C . ILE B 1 681 ? 55.281 40.406 6.18 1 77.88 681 ILE B C 1
ATOM 14261 O O . ILE B 1 681 ? 56.031 39.656 6.797 1 77.88 681 ILE B O 1
ATOM 14265 N N . MET B 1 682 ? 55.531 41.812 5.723 1 80.56 682 MET B N 1
ATOM 14266 C CA . MET B 1 682 ? 56.812 42.406 6.133 1 80.56 682 MET B CA 1
ATOM 14267 C C . MET B 1 682 ? 56.594 43.344 7.32 1 80.56 682 MET B C 1
ATOM 14269 O O . MET B 1 682 ? 56.688 44.562 7.164 1 80.56 682 MET B O 1
ATOM 14273 N N . CYS B 1 683 ? 56.281 42.812 8.57 1 74 683 CYS B N 1
ATOM 14274 C CA . CYS B 1 683 ? 55.812 43.531 9.758 1 74 683 CYS B CA 1
ATOM 14275 C C . CYS B 1 683 ? 56.938 44.469 10.289 1 74 683 CYS B C 1
ATOM 14277 O O . CYS B 1 683 ? 56.656 45.375 11.07 1 74 683 CYS B O 1
ATOM 14279 N N . CYS B 1 684 ? 58.156 44.406 9.82 1 79 684 CYS B N 1
ATOM 14280 C CA . CYS B 1 684 ? 59.25 45.188 10.367 1 79 684 CYS B CA 1
ATOM 14281 C C . CYS B 1 684 ? 59.312 46.594 9.734 1 79 684 CYS B C 1
ATOM 14283 O O . CYS B 1 684 ? 59.938 47.5 10.281 1 79 684 CYS B O 1
ATOM 14285 N N . VAL B 1 685 ? 58.594 46.75 8.617 1 81.19 685 VAL B N 1
ATOM 14286 C CA . VAL B 1 685 ? 58.656 48.031 7.918 1 81.19 685 VAL B CA 1
ATOM 14287 C C . VAL B 1 685 ? 57.5 48.938 8.359 1 81.19 685 VAL B C 1
ATOM 14289 O O . VAL B 1 685 ? 56.344 48.531 8.289 1 81.19 685 VAL B O 1
ATOM 14292 N N . LYS B 1 686 ? 57.719 50.094 9.07 1 82.19 686 LYS B N 1
ATOM 14293 C CA . LYS B 1 686 ? 56.719 51.031 9.523 1 82.19 686 LYS B CA 1
ATOM 14294 C C . LYS B 1 686 ? 56.562 52.188 8.523 1 82.19 686 LYS B C 1
ATOM 14296 O O . LYS B 1 686 ? 57.531 52.75 8.062 1 82.19 686 LYS B O 1
ATOM 14301 N N . LEU B 1 687 ? 55.375 52.312 8.055 1 79.25 687 LEU B N 1
ATOM 14302 C CA . LEU B 1 687 ? 55.094 53.438 7.148 1 79.25 687 LEU B CA 1
ATOM 14303 C C . LEU B 1 687 ? 54.656 54.688 7.922 1 79.25 687 LEU B C 1
ATOM 14305 O O . LEU B 1 687 ? 54.188 54.562 9.055 1 79.25 687 LEU B O 1
ATOM 14309 N N . PRO B 1 688 ? 54.844 55.906 7.367 1 72.81 688 PRO B N 1
ATOM 14310 C CA . PRO B 1 688 ? 54.438 57.156 8.062 1 72.81 688 PRO B CA 1
ATOM 14311 C C . PRO B 1 688 ? 52.938 57.25 8.258 1 72.81 688 PRO B C 1
ATOM 14313 O O . PRO B 1 688 ? 52.156 56.688 7.473 1 72.81 688 PRO B O 1
ATOM 14316 N N . GLU B 1 689 ? 52.344 57.906 9.414 1 67.31 689 GLU B N 1
ATOM 14317 C CA . GLU B 1 689 ? 51 57.938 9.984 1 67.31 689 GLU B CA 1
ATOM 14318 C C . GLU B 1 689 ? 50.062 58.75 9.109 1 67.31 689 GLU B C 1
ATOM 14320 O O . GLU B 1 689 ? 50.375 59.844 8.656 1 67.31 689 GLU B O 1
ATOM 14325 N N . GLY B 1 690 ? 49.375 58.312 8.086 1 57.47 690 GLY B N 1
ATOM 14326 C CA . GLY B 1 690 ? 48.312 59.062 7.414 1 57.47 690 GLY B CA 1
ATOM 14327 C C . GLY B 1 690 ? 46.938 58.719 7.926 1 57.47 690 GLY B C 1
ATOM 14328 O O . GLY B 1 690 ? 46.688 57.594 8.336 1 57.47 690 GLY B O 1
ATOM 14329 N N . LYS B 1 691 ? 46.031 59.75 8.516 1 55.38 691 LYS B N 1
ATOM 14330 C CA . LYS B 1 691 ? 44.688 59.625 9.055 1 55.38 691 LYS B CA 1
ATOM 14331 C C . LYS B 1 691 ? 43.688 59.25 7.957 1 55.38 691 LYS B C 1
ATOM 14333 O O . LYS B 1 691 ? 43.406 60.062 7.066 1 55.38 691 LYS B O 1
ATOM 14338 N N . GLU B 1 692 ? 43.5 58.281 7.348 1 55.91 692 GLU B N 1
ATOM 14339 C CA . GLU B 1 692 ? 42.438 58.219 6.348 1 55.91 692 GLU B CA 1
ATOM 14340 C C . GLU B 1 692 ? 41.156 57.625 6.93 1 55.91 692 GLU B C 1
ATOM 14342 O O . GLU B 1 692 ? 41.219 56.781 7.832 1 55.91 692 GLU B O 1
ATOM 14347 N N . GLY B 1 693 ? 40 58.344 6.711 1 55.16 693 GLY B N 1
ATOM 14348 C CA . GLY B 1 693 ? 38.656 58.062 7.125 1 55.16 693 GLY B CA 1
ATOM 14349 C C . GLY B 1 693 ? 38.188 56.656 6.75 1 55.16 693 GLY B C 1
ATOM 14350 O O . GLY B 1 693 ? 38.656 56.094 5.77 1 55.16 693 GLY B O 1
ATOM 14351 N N . LYS B 1 694 ? 37.625 55.906 7.699 1 60.09 694 LYS B N 1
ATOM 14352 C CA . LYS B 1 694 ? 37.031 54.562 7.523 1 60.09 694 LYS B CA 1
ATOM 14353 C C . LYS B 1 694 ? 35.844 54.625 6.566 1 60.09 694 LYS B C 1
ATOM 14355 O O . LYS B 1 694 ? 34.875 55.344 6.801 1 60.09 694 LYS B O 1
ATOM 14360 N N . THR B 1 695 ? 36 54.344 5.152 1 64.31 695 THR B N 1
ATOM 14361 C CA . THR B 1 695 ? 34.875 54.281 4.219 1 64.31 695 THR B CA 1
ATOM 14362 C C . THR B 1 695 ? 34.281 52.875 4.195 1 64.31 695 THR B C 1
ATOM 14364 O O . THR B 1 695 ? 35 51.875 4.414 1 64.31 695 THR B O 1
ATOM 14367 N N . ASP B 1 696 ? 32.938 52.719 4.09 1 72.5 696 ASP B N 1
ATOM 14368 C CA . ASP B 1 696 ? 32.219 51.438 3.994 1 72.5 696 ASP B CA 1
ATOM 14369 C C . ASP B 1 696 ? 32.5 50.75 2.66 1 72.5 696 ASP B C 1
ATOM 14371 O O . ASP B 1 696 ? 32.781 51.406 1.658 1 72.5 696 ASP B O 1
ATOM 14375 N N . GLY B 1 697 ? 32.75 49.531 2.564 1 75.19 697 GLY B N 1
ATOM 14376 C CA . GLY B 1 697 ? 32.969 48.719 1.375 1 75.19 697 GLY B CA 1
ATOM 14377 C C . GLY B 1 697 ? 31.859 48.875 0.344 1 75.19 697 GLY B C 1
ATOM 14378 O O . GLY B 1 697 ? 30.734 49.219 0.685 1 75.19 697 GLY B O 1
ATOM 14379 N N . PHE B 1 698 ? 32.094 48.594 -0.883 1 79.88 698 PHE B N 1
ATOM 14380 C CA . PHE B 1 698 ? 31.156 48.719 -1.992 1 79.88 698 PHE B CA 1
ATOM 14381 C C . PHE B 1 698 ? 30 47.75 -1.829 1 79.88 698 PHE B C 1
ATOM 14383 O O . PHE B 1 698 ? 28.844 48.125 -2.045 1 79.88 698 PHE B O 1
ATOM 14390 N N . LEU B 1 699 ? 30.25 46.531 -1.448 1 85.19 699 LEU B N 1
ATOM 14391 C CA . LEU B 1 699 ? 29.219 45.531 -1.319 1 85.19 699 LEU B CA 1
ATOM 14392 C C . LEU B 1 699 ? 28.266 45.875 -0.182 1 85.19 699 LEU B C 1
ATOM 14394 O O . LEU B 1 699 ? 27.047 45.656 -0.3 1 85.19 699 LEU B O 1
ATOM 14398 N N . PHE B 1 700 ? 28.75 46.312 0.909 1 87.19 700 PHE B N 1
ATOM 14399 C CA . PHE B 1 700 ? 27.906 46.719 2.039 1 87.19 700 PHE B CA 1
ATOM 14400 C C . PHE B 1 700 ? 26.969 47.844 1.659 1 87.19 700 PHE B C 1
ATOM 14402 O O . PHE B 1 700 ? 25.797 47.844 2.021 1 87.19 700 PHE B O 1
ATOM 14409 N N . ARG B 1 701 ? 27.469 48.844 0.827 1 87.88 701 ARG B N 1
ATOM 14410 C CA . ARG B 1 701 ? 26.656 49.969 0.383 1 87.88 701 ARG B CA 1
ATOM 14411 C C . ARG B 1 701 ? 25.562 49.531 -0.584 1 87.88 701 ARG B C 1
ATOM 14413 O O . ARG B 1 701 ? 24.453 50.031 -0.566 1 87.88 701 ARG B O 1
ATOM 14420 N N . PHE B 1 702 ? 25.984 48.562 -1.316 1 92 702 PHE B N 1
ATOM 14421 C CA . PHE B 1 702 ? 25.031 48.031 -2.27 1 92 702 PHE B CA 1
ATOM 14422 C C . PHE B 1 702 ? 23.875 47.312 -1.546 1 92 702 PHE B C 1
ATOM 14424 O O . PHE B 1 702 ? 22.719 47.5 -1.89 1 92 702 PHE B O 1
ATOM 14431 N N . PHE B 1 703 ? 24.141 46.5 -0.514 1 92.38 703 PHE B N 1
ATOM 14432 C CA . PHE B 1 703 ? 23.125 45.75 0.209 1 92.38 703 PHE B CA 1
ATOM 14433 C C . PHE B 1 703 ? 22.281 46.688 1.07 1 92.38 703 PHE B C 1
ATOM 14435 O O . PHE B 1 703 ? 21.062 46.531 1.178 1 92.38 703 PHE B O 1
ATOM 14442 N N . LYS B 1 704 ? 22.906 47.688 1.667 1 90.62 704 LYS B N 1
ATOM 14443 C CA . LYS B 1 704 ? 22.234 48.594 2.598 1 90.62 704 LYS B CA 1
ATOM 14444 C C . LYS B 1 704 ? 21.312 49.531 1.859 1 90.62 704 LYS B C 1
ATOM 14446 O O . LYS B 1 704 ? 20.172 49.75 2.279 1 90.62 704 LYS B O 1
ATOM 14451 N N . ASN B 1 705 ? 21.734 50.031 0.608 1 91.38 705 ASN B N 1
ATOM 14452 C CA . ASN B 1 705 ? 21 51.125 -0.013 1 91.38 705 ASN B CA 1
ATOM 14453 C C . ASN B 1 705 ? 20.141 50.656 -1.18 1 91.38 705 ASN B C 1
ATOM 14455 O O . ASN B 1 705 ? 19.203 51.344 -1.59 1 91.38 705 ASN B O 1
ATOM 14459 N N . ILE B 1 706 ? 20.469 49.5 -1.729 1 93.31 706 ILE B N 1
ATOM 14460 C CA . ILE B 1 706 ? 19.766 49.094 -2.951 1 93.31 706 ILE B CA 1
ATOM 14461 C C . ILE B 1 706 ? 19.062 47.781 -2.748 1 93.31 706 ILE B C 1
ATOM 14463 O O . ILE B 1 706 ? 17.844 47.688 -2.877 1 93.31 706 ILE B O 1
ATOM 14467 N N . TYR B 1 707 ? 19.766 46.781 -2.41 1 95.19 707 TYR B N 1
ATOM 14468 C CA . TYR B 1 707 ? 19.25 45.406 -2.428 1 95.19 707 TYR B CA 1
ATOM 14469 C C . TYR B 1 707 ? 18.203 45.219 -1.344 1 95.19 707 TYR B C 1
ATOM 14471 O O . TYR B 1 707 ? 17.109 44.75 -1.622 1 95.19 707 TYR B O 1
ATOM 14479 N N . ALA B 1 708 ? 18.547 45.531 -0.047 1 95.31 708 ALA B N 1
ATOM 14480 C CA . ALA B 1 708 ? 17.656 45.312 1.082 1 95.31 708 ALA B CA 1
ATOM 14481 C C . ALA B 1 708 ? 16.328 46.031 0.903 1 95.31 708 ALA B C 1
ATOM 14483 O O . ALA B 1 708 ? 15.258 45.406 1 1 95.31 708 ALA B O 1
ATOM 14484 N N . PRO B 1 709 ? 16.375 47.406 0.51 1 94.25 709 PRO B N 1
ATOM 14485 C CA . PRO B 1 709 ? 15.094 48.094 0.315 1 94.25 709 PRO B CA 1
ATOM 14486 C C . PRO B 1 709 ? 14.336 47.594 -0.917 1 94.25 709 PRO B C 1
ATOM 14488 O O . PRO B 1 709 ? 13.102 47.625 -0.947 1 94.25 709 PRO B O 1
ATOM 14491 N N . PHE B 1 710 ? 14.953 47.125 -1.89 1 94.81 710 PHE B N 1
ATOM 14492 C CA . PHE B 1 710 ? 14.312 46.625 -3.102 1 94.81 710 PHE B CA 1
ATOM 14493 C C . PHE B 1 710 ? 13.523 45.344 -2.814 1 94.81 710 PHE B C 1
ATOM 14495 O O . PHE B 1 710 ? 12.367 45.219 -3.223 1 94.81 710 PHE B O 1
ATOM 14502 N N . ILE B 1 711 ? 14.117 44.344 -2.141 1 95.12 711 ILE B N 1
ATOM 14503 C CA . ILE B 1 711 ? 13.523 43.031 -1.883 1 95.12 711 ILE B CA 1
ATOM 14504 C C . ILE B 1 711 ? 12.305 43.188 -0.97 1 95.12 711 ILE B C 1
ATOM 14506 O O . ILE B 1 711 ? 11.352 42.406 -1.064 1 95.12 711 ILE B O 1
ATOM 14510 N N . LEU B 1 712 ? 12.375 44.219 -0.084 1 94.62 712 LEU B N 1
ATOM 14511 C CA . LEU B 1 712 ? 11.312 44.344 0.907 1 94.62 712 LEU B CA 1
ATOM 14512 C C . LEU B 1 712 ? 10.289 45.406 0.475 1 94.62 712 LEU B C 1
ATOM 14514 O O . LEU B 1 712 ? 9.453 45.812 1.273 1 94.62 712 LEU B O 1
ATOM 14518 N N . LYS B 1 713 ? 10.352 45.75 -0.814 1 92.94 713 LYS B N 1
ATOM 14519 C CA . LYS B 1 713 ? 9.328 46.656 -1.365 1 92.94 713 LYS B CA 1
ATOM 14520 C C . LYS B 1 713 ? 7.961 45.969 -1.371 1 92.94 713 LYS B C 1
ATOM 14522 O O . LYS B 1 713 ? 7.875 44.719 -1.426 1 92.94 713 LYS B O 1
ATOM 14527 N N . GLU B 1 714 ? 6.898 46.688 -1.428 1 88.12 714 GLU B N 1
ATOM 14528 C CA . GLU B 1 714 ? 5.543 46.188 -1.259 1 88.12 714 GLU B CA 1
ATOM 14529 C C . GLU B 1 714 ? 5.121 45.312 -2.453 1 88.12 714 GLU B C 1
ATOM 14531 O O . GLU B 1 714 ? 4.391 44.344 -2.297 1 88.12 714 GLU B O 1
ATOM 14536 N N . TRP B 1 715 ? 5.582 45.594 -3.65 1 87.25 715 TRP B N 1
ATOM 14537 C CA . TRP B 1 715 ? 5.16 44.812 -4.812 1 87.25 715 TRP B CA 1
ATOM 14538 C C . TRP B 1 715 ? 6.082 43.625 -5.031 1 87.25 715 TRP B C 1
ATOM 14540 O O . TRP B 1 715 ? 5.695 42.625 -5.68 1 87.25 715 TRP B O 1
ATOM 14550 N N . VAL B 1 716 ? 7.262 43.656 -4.547 1 94.06 716 VAL B N 1
ATOM 14551 C CA . VAL B 1 716 ? 8.242 42.594 -4.758 1 94.06 716 VAL B CA 1
ATOM 14552 C C . VAL B 1 716 ? 7.977 41.469 -3.785 1 94.06 716 VAL B C 1
ATOM 14554 O O . VAL B 1 716 ? 8.148 40.281 -4.133 1 94.06 716 VAL B O 1
ATOM 14557 N N . ARG B 1 717 ? 7.543 41.656 -2.58 1 93.94 717 ARG B N 1
ATOM 14558 C CA . ARG B 1 717 ? 7.383 40.688 -1.522 1 93.94 717 ARG B CA 1
ATOM 14559 C C . ARG B 1 717 ? 6.402 39.594 -1.938 1 93.94 717 ARG B C 1
ATOM 14561 O O . ARG B 1 717 ? 6.723 38.406 -1.866 1 93.94 717 ARG B O 1
ATOM 14568 N N . PRO B 1 718 ? 5.223 39.938 -2.479 1 91.31 718 PRO B N 1
ATOM 14569 C CA . PRO B 1 718 ? 4.301 38.875 -2.873 1 91.31 718 PRO B CA 1
ATOM 14570 C C . PRO B 1 718 ? 4.809 38.062 -4.066 1 91.31 718 PRO B C 1
ATOM 14572 O O . PRO B 1 718 ? 4.52 36.875 -4.172 1 91.31 718 PRO B O 1
ATOM 14575 N N . ILE B 1 719 ? 5.523 38.656 -4.871 1 93.69 719 ILE B N 1
ATOM 14576 C CA . ILE B 1 719 ? 6.074 37.938 -6.023 1 93.69 719 ILE B CA 1
ATOM 14577 C C . ILE B 1 719 ? 7.078 36.906 -5.547 1 93.69 719 ILE B C 1
ATOM 14579 O O . ILE B 1 719 ? 7.098 35.781 -6.055 1 93.69 719 ILE B O 1
ATOM 14583 N N . VAL B 1 720 ? 7.945 37.281 -4.641 1 95.56 720 VAL B N 1
ATOM 14584 C CA . VAL B 1 720 ? 8.953 36.375 -4.109 1 95.56 720 VAL B CA 1
ATOM 14585 C C . VAL B 1 720 ? 8.266 35.156 -3.479 1 95.56 720 VAL B C 1
ATOM 14587 O O . VAL B 1 720 ? 8.641 34.031 -3.738 1 95.56 720 VAL B O 1
ATOM 14590 N N . VAL B 1 721 ? 7.277 35.344 -2.699 1 94.38 721 VAL B N 1
ATOM 14591 C CA . VAL B 1 721 ? 6.578 34.25 -2.041 1 94.38 721 VAL B CA 1
ATOM 14592 C C . VAL B 1 721 ? 5.914 33.344 -3.09 1 94.38 721 VAL B C 1
ATOM 14594 O O . VAL B 1 721 ? 5.973 32.125 -2.998 1 94.38 721 VAL B O 1
ATOM 14597 N N . ALA B 1 722 ? 5.281 33.969 -4.105 1 93.62 722 ALA B N 1
ATOM 14598 C CA . ALA B 1 722 ? 4.621 33.219 -5.16 1 93.62 722 ALA B CA 1
ATOM 14599 C C . ALA B 1 722 ? 5.617 32.344 -5.918 1 93.62 722 ALA B C 1
ATOM 14601 O O . ALA B 1 722 ? 5.348 31.188 -6.203 1 93.62 722 ALA B O 1
ATOM 14602 N N . VAL B 1 723 ? 6.773 32.875 -6.191 1 95.5 723 VAL B N 1
ATOM 14603 C CA . VAL B 1 723 ? 7.777 32.156 -6.969 1 95.5 723 VAL B CA 1
ATOM 14604 C C . VAL B 1 723 ? 8.352 31.016 -6.141 1 95.5 723 VAL B C 1
ATOM 14606 O O . VAL B 1 723 ? 8.484 29.891 -6.637 1 95.5 723 VAL B O 1
ATOM 14609 N N . PHE B 1 724 ? 8.695 31.219 -4.941 1 96.56 724 PHE B N 1
ATOM 14610 C CA . PHE B 1 724 ? 9.344 30.188 -4.129 1 96.56 724 PHE B CA 1
ATOM 14611 C C . PHE B 1 724 ? 8.352 29.109 -3.736 1 96.56 724 PHE B C 1
ATOM 14613 O O . PHE B 1 724 ? 8.719 27.938 -3.631 1 96.56 724 PHE B O 1
ATOM 14620 N N . VAL B 1 725 ? 7.117 29.406 -3.506 1 94.69 725 VAL B N 1
ATOM 14621 C CA . VAL B 1 725 ? 6.109 28.391 -3.246 1 94.69 725 VAL B CA 1
ATOM 14622 C C . VAL B 1 725 ? 5.816 27.609 -4.527 1 94.69 725 VAL B C 1
ATOM 14624 O O . VAL B 1 725 ? 5.52 26.422 -4.484 1 94.69 725 VAL B O 1
ATOM 14627 N N . GLY B 1 726 ? 5.84 28.312 -5.66 1 94.31 726 GLY B N 1
ATOM 14628 C CA . GLY B 1 726 ? 5.75 27.625 -6.934 1 94.31 726 GLY B CA 1
ATOM 14629 C C . GLY B 1 726 ? 6.863 26.609 -7.137 1 94.31 726 GLY B C 1
ATOM 14630 O O . GLY B 1 726 ? 6.613 25.484 -7.582 1 94.31 726 GLY B O 1
ATOM 14631 N N . LEU B 1 727 ? 8.094 27.031 -6.789 1 95.44 727 LEU B N 1
ATOM 14632 C CA . LEU B 1 727 ? 9.234 26.125 -6.871 1 95.44 727 LEU B CA 1
ATOM 14633 C C . LEU B 1 727 ? 9.055 24.953 -5.926 1 95.44 727 LEU B C 1
ATOM 14635 O O . LEU B 1 727 ? 9.422 23.812 -6.258 1 95.44 727 LEU B O 1
ATOM 14639 N N . LEU B 1 728 ? 8.578 25.156 -4.754 1 95.25 728 LEU B N 1
ATOM 14640 C CA . LEU B 1 728 ? 8.305 24.109 -3.777 1 95.25 728 LEU B CA 1
ATOM 14641 C C . LEU B 1 728 ? 7.262 23.125 -4.309 1 95.25 728 LEU B C 1
ATOM 14643 O O . LEU B 1 728 ? 7.438 21.906 -4.203 1 95.25 728 LEU B O 1
ATOM 14647 N N . SER B 1 729 ? 6.207 23.656 -4.895 1 93.44 729 SER B N 1
ATOM 14648 C CA . SER B 1 729 ? 5.156 22.812 -5.441 1 93.44 729 SER B CA 1
ATOM 14649 C C . SER B 1 729 ? 5.68 21.953 -6.594 1 93.44 729 SER B C 1
ATOM 14651 O O . SER B 1 729 ? 5.324 20.781 -6.711 1 93.44 729 SER B O 1
ATOM 14653 N N . PHE B 1 730 ? 6.445 22.547 -7.379 1 93.06 730 PHE B N 1
ATOM 14654 C CA . PHE B 1 730 ? 7.07 21.797 -8.461 1 93.06 730 PHE B CA 1
ATOM 14655 C C . PHE B 1 730 ? 7.941 20.672 -7.906 1 93.06 730 PHE B C 1
ATOM 14657 O O . PHE B 1 730 ? 7.891 19.547 -8.398 1 93.06 730 PHE B O 1
ATOM 14664 N N . SER B 1 731 ? 8.766 20.969 -6.965 1 95.12 731 SER B N 1
ATOM 14665 C CA . SER B 1 731 ? 9.688 19.984 -6.398 1 95.12 731 SER B CA 1
ATOM 14666 C C . SER B 1 731 ? 8.945 18.859 -5.711 1 95.12 731 SER B C 1
ATOM 14668 O O . SER B 1 731 ? 9.367 17.703 -5.777 1 95.12 731 SER B O 1
ATOM 14670 N N . ILE B 1 732 ? 7.852 19.109 -5.059 1 91.06 732 ILE B N 1
ATOM 14671 C CA . ILE B 1 732 ? 7.062 18.062 -4.41 1 91.06 732 ILE B CA 1
ATOM 14672 C C . ILE B 1 732 ? 6.449 17.141 -5.473 1 91.06 732 ILE B C 1
ATOM 14674 O O . ILE B 1 732 ? 6.379 15.93 -5.281 1 91.06 732 ILE B O 1
ATOM 14678 N N . ALA B 1 733 ? 6.102 17.672 -6.594 1 89.19 733 ALA B N 1
ATOM 14679 C CA . ALA B 1 733 ? 5.469 16.922 -7.672 1 89.19 733 ALA B CA 1
ATOM 14680 C C . ALA B 1 733 ? 6.441 15.906 -8.273 1 89.19 733 ALA B C 1
ATOM 14682 O O . ALA B 1 733 ? 6.027 14.852 -8.758 1 89.19 733 ALA B O 1
ATOM 14683 N N . VAL B 1 734 ? 7.668 16.203 -8.219 1 90.25 734 VAL B N 1
ATOM 14684 C CA . VAL B 1 734 ? 8.617 15.352 -8.93 1 90.25 734 VAL B CA 1
ATOM 14685 C C . VAL B 1 734 ? 9.43 14.523 -7.938 1 90.25 734 VAL B C 1
ATOM 14687 O O . VAL B 1 734 ? 10.242 13.688 -8.336 1 90.25 734 VAL B O 1
ATOM 14690 N N . THR B 1 735 ? 9.266 14.633 -6.656 1 89.88 735 THR B N 1
ATOM 14691 C CA . THR B 1 735 ? 10.055 13.953 -5.637 1 89.88 735 THR B CA 1
ATOM 14692 C C . THR B 1 735 ? 9.898 12.438 -5.754 1 89.88 735 THR B C 1
ATOM 14694 O O . THR B 1 735 ? 10.867 11.688 -5.578 1 89.88 735 THR B O 1
ATOM 14697 N N . ASN B 1 736 ? 8.758 11.891 -6.18 1 83.5 736 ASN B N 1
ATOM 14698 C CA . ASN B 1 736 ? 8.516 10.461 -6.262 1 83.5 736 ASN B CA 1
ATOM 14699 C C . ASN B 1 736 ? 9.102 9.867 -7.543 1 83.5 736 ASN B C 1
ATOM 14701 O O . ASN B 1 736 ? 9.133 8.641 -7.707 1 83.5 736 ASN B O 1
ATOM 14705 N N . LYS B 1 737 ? 9.617 10.727 -8.383 1 87 737 LYS B N 1
ATOM 14706 C CA . LYS B 1 737 ? 10.133 10.258 -9.664 1 87 737 LYS B CA 1
ATOM 14707 C C . LYS B 1 737 ? 11.656 10.156 -9.641 1 87 737 LYS B C 1
ATOM 14709 O O . LYS B 1 737 ? 12.273 9.789 -10.641 1 87 737 LYS B O 1
ATOM 14714 N N . VAL B 1 738 ? 12.297 10.43 -8.547 1 90.25 738 VAL B N 1
ATOM 14715 C CA . VAL B 1 738 ? 13.742 10.289 -8.422 1 90.25 738 VAL B CA 1
ATOM 14716 C C . VAL B 1 738 ? 14.117 8.812 -8.383 1 90.25 738 VAL B C 1
ATOM 14718 O O . VAL B 1 738 ? 13.547 8.047 -7.598 1 90.25 738 VAL B O 1
ATOM 14721 N N . GLU B 1 739 ? 15.031 8.422 -9.211 1 88.56 739 GLU B N 1
ATOM 14722 C CA . GLU B 1 739 ? 15.445 7.023 -9.328 1 88.56 739 GLU B CA 1
ATOM 14723 C C . GLU B 1 739 ? 16.312 6.609 -8.141 1 88.56 739 GLU B C 1
ATOM 14725 O O . GLU B 1 739 ? 17.094 7.41 -7.629 1 88.56 739 GLU B O 1
ATOM 14730 N N . ILE B 1 740 ? 16.172 5.355 -7.742 1 88.94 740 ILE B N 1
ATOM 14731 C CA . ILE B 1 740 ? 16.922 4.809 -6.621 1 88.94 740 ILE B CA 1
ATOM 14732 C C . ILE B 1 740 ? 18.016 3.881 -7.145 1 88.94 740 ILE B C 1
ATOM 14734 O O . ILE B 1 740 ? 17.797 3.1 -8.07 1 88.94 740 ILE B O 1
ATOM 14738 N N . GLY B 1 741 ? 19.234 4.129 -6.676 1 87.44 741 GLY B N 1
ATOM 14739 C CA . GLY B 1 741 ? 20.312 3.236 -7.047 1 87.44 741 GLY B CA 1
ATOM 14740 C C . GLY B 1 741 ? 21.516 3.961 -7.645 1 87.44 741 GLY B C 1
ATOM 14741 O O . GLY B 1 741 ? 21.453 5.172 -7.859 1 87.44 741 GLY B O 1
ATOM 14742 N N . LEU B 1 742 ? 22.625 3.248 -7.766 1 84.38 742 LEU B N 1
ATOM 14743 C CA . LEU B 1 742 ? 23.844 3.77 -8.391 1 84.38 742 LEU B CA 1
ATOM 14744 C C . LEU B 1 742 ? 24.234 2.936 -9.602 1 84.38 742 LEU B C 1
ATOM 14746 O O . LEU B 1 742 ? 24.5 1.74 -9.484 1 84.38 742 LEU B O 1
ATOM 14750 N N . ASP B 1 743 ? 24.203 3.658 -10.664 1 82.44 743 ASP B N 1
ATOM 14751 C CA . ASP B 1 743 ? 24.672 2.994 -11.875 1 82.44 743 ASP B CA 1
ATOM 14752 C C . ASP B 1 743 ? 26.172 2.762 -11.828 1 82.44 743 ASP B C 1
ATOM 14754 O O . ASP B 1 743 ? 26.938 3.686 -11.547 1 82.44 743 ASP B O 1
ATOM 14758 N N . GLN B 1 744 ? 26.625 1.615 -12.07 1 79.5 744 GLN B N 1
ATOM 14759 C CA . GLN B 1 744 ? 28.031 1.247 -12.039 1 79.5 744 GLN B CA 1
ATOM 14760 C C . GLN B 1 744 ? 28.844 2.061 -13.047 1 79.5 744 GLN B C 1
ATOM 14762 O O . GLN B 1 744 ? 30.016 2.33 -12.828 1 79.5 744 GLN B O 1
ATOM 14767 N N . LYS B 1 745 ? 28.219 2.594 -14.062 1 83.06 745 LYS B N 1
ATOM 14768 C CA . LYS B 1 745 ? 28.891 3.363 -15.102 1 83.06 745 LYS B CA 1
ATOM 14769 C C . LYS B 1 745 ? 29.344 4.719 -14.57 1 83.06 745 LYS B C 1
ATOM 14771 O O . LYS B 1 745 ? 30.344 5.27 -15.039 1 83.06 745 LYS B O 1
ATOM 14776 N N . LEU B 1 746 ? 28.656 5.047 -13.531 1 81.5 746 LEU B N 1
ATOM 14777 C CA . LEU B 1 746 ? 28.938 6.375 -13 1 81.5 746 LEU B CA 1
ATOM 14778 C C . LEU B 1 746 ? 30.125 6.332 -12.039 1 81.5 746 LEU B C 1
ATOM 14780 O O . LEU B 1 746 ? 30.703 7.371 -11.719 1 81.5 746 LEU B O 1
ATOM 14784 N N . SER B 1 747 ? 30.547 5.18 -11.656 1 77.75 747 SER B N 1
ATOM 14785 C CA . SER B 1 747 ? 31.656 5.055 -10.719 1 77.75 747 SER B CA 1
ATOM 14786 C C . SER B 1 747 ? 33 5.051 -11.445 1 77.75 747 SER B C 1
ATOM 14788 O O . SER B 1 747 ? 34.062 5.125 -10.812 1 77.75 747 SER B O 1
ATOM 14790 N N . MET B 1 748 ? 32.938 5.062 -12.773 1 83.5 748 MET B N 1
ATOM 14791 C CA . MET B 1 748 ? 34.156 5.012 -13.57 1 83.5 748 MET B CA 1
ATOM 14792 C C . MET B 1 748 ? 34.406 6.332 -14.297 1 83.5 748 MET B C 1
ATOM 14794 O O . MET B 1 748 ? 33.469 7.055 -14.602 1 83.5 748 MET B O 1
ATOM 14798 N N . PRO B 1 749 ? 35.656 6.605 -14.43 1 85 749 PRO B N 1
ATOM 14799 C CA . PRO B 1 749 ? 35.938 7.82 -15.203 1 85 749 PRO B CA 1
ATOM 14800 C C . PRO B 1 749 ? 35.5 7.707 -16.656 1 85 749 PRO B C 1
ATOM 14802 O O . PRO B 1 749 ? 35.281 6.602 -17.156 1 85 749 PRO B O 1
ATOM 14805 N N . ASP B 1 750 ? 35.469 8.844 -17.312 1 80.56 750 ASP B N 1
ATOM 14806 C CA . ASP B 1 750 ? 34.938 8.898 -18.672 1 80.56 750 ASP B CA 1
ATOM 14807 C C . ASP B 1 750 ? 35.906 8.258 -19.656 1 80.56 750 ASP B C 1
ATOM 14809 O O . ASP B 1 750 ? 35.531 7.766 -20.703 1 80.56 750 ASP B O 1
ATOM 14813 N N . ASP B 1 751 ? 37.156 8.211 -19.328 1 83.19 751 ASP B N 1
ATOM 14814 C CA . ASP B 1 751 ? 38.125 7.68 -20.266 1 83.19 751 ASP B CA 1
ATOM 14815 C C . ASP B 1 751 ? 38.562 6.266 -19.875 1 83.19 751 ASP B C 1
ATOM 14817 O O . ASP B 1 751 ? 39.531 5.727 -20.422 1 83.19 751 ASP B O 1
ATOM 14821 N N . SER B 1 752 ? 37.812 5.648 -19.016 1 87.38 752 SER B N 1
ATOM 14822 C CA . SER B 1 752 ? 38.219 4.336 -18.531 1 87.38 752 SER B CA 1
ATOM 14823 C C . SER B 1 752 ? 37.781 3.232 -19.5 1 87.38 752 SER B C 1
ATOM 14825 O O . SER B 1 752 ? 36.75 3.318 -20.125 1 87.38 752 SER B O 1
ATOM 14827 N N . TYR B 1 753 ? 38.625 2.229 -19.641 1 90 753 TYR B N 1
ATOM 14828 C CA . TYR B 1 753 ? 38.312 1.062 -20.469 1 90 753 TYR B CA 1
ATOM 14829 C C . TYR B 1 753 ? 37.219 0.218 -19.844 1 90 753 TYR B C 1
ATOM 14831 O O . TYR B 1 753 ? 36.531 -0.529 -20.547 1 90 753 TYR B O 1
ATOM 14839 N N . VAL B 1 754 ? 37.062 0.369 -18.562 1 90.06 754 VAL B N 1
ATOM 14840 C CA . VAL B 1 754 ? 36.031 -0.396 -17.859 1 90.06 754 VAL B CA 1
ATOM 14841 C C . VAL B 1 754 ? 34.656 0.116 -18.25 1 90.06 754 VAL B C 1
ATOM 14843 O O . VAL B 1 754 ? 33.688 -0.644 -18.266 1 90.06 754 VAL B O 1
ATOM 14846 N N . LEU B 1 755 ? 34.562 1.339 -18.578 1 88.44 755 LEU B N 1
ATOM 14847 C CA . LEU B 1 755 ? 33.281 1.908 -19 1 88.44 755 LEU B CA 1
ATOM 14848 C C . LEU B 1 755 ? 32.812 1.28 -20.312 1 88.44 755 LEU B C 1
ATOM 14850 O O . LEU B 1 755 ? 31.625 1.006 -20.484 1 88.44 755 LEU B O 1
ATOM 14854 N N . ASP B 1 756 ? 33.688 1.089 -21.125 1 87.31 756 ASP B N 1
ATOM 14855 C CA . ASP B 1 756 ? 33.375 0.441 -22.391 1 87.31 756 ASP B CA 1
ATOM 14856 C C . ASP B 1 756 ? 32.875 -0.988 -22.172 1 87.31 756 ASP B C 1
ATOM 14858 O O . ASP B 1 756 ? 31.969 -1.458 -22.859 1 87.31 756 ASP B O 1
ATOM 14862 N N . TYR B 1 757 ? 33.531 -1.566 -21.25 1 89.81 757 TYR B N 1
ATOM 14863 C CA . TYR B 1 757 ? 33.125 -2.922 -20.906 1 89.81 757 TYR B CA 1
ATOM 14864 C C . TYR B 1 757 ? 31.688 -2.943 -20.375 1 89.81 757 TYR B C 1
ATOM 14866 O O . TYR B 1 757 ? 30.875 -3.779 -20.797 1 89.81 757 TYR B O 1
ATOM 14874 N N . PHE B 1 758 ? 31.375 -2.014 -19.531 1 85.81 758 PHE B N 1
ATOM 14875 C CA . PHE B 1 758 ? 30.047 -1.984 -18.953 1 85.81 758 PHE B CA 1
ATOM 14876 C C . PHE B 1 758 ? 28.984 -1.677 -20.016 1 85.81 758 PHE B C 1
ATOM 14878 O O . PHE B 1 758 ? 27.891 -2.236 -19.984 1 85.81 758 PHE B O 1
ATOM 14885 N N . LYS B 1 759 ? 29.266 -0.857 -20.875 1 85.06 759 LYS B N 1
ATOM 14886 C CA . LYS B 1 759 ? 28.344 -0.529 -21.953 1 85.06 759 LYS B CA 1
ATOM 14887 C C . LYS B 1 759 ? 28.062 -1.749 -22.828 1 85.06 759 LYS B C 1
ATOM 14889 O O . LYS B 1 759 ? 26.906 -2.027 -23.156 1 85.06 759 LYS B O 1
ATOM 14894 N N . ASN B 1 760 ? 29.125 -2.404 -23.078 1 83.5 760 ASN B N 1
ATOM 14895 C CA . ASN B 1 760 ? 28.969 -3.584 -23.922 1 83.5 760 ASN B CA 1
ATOM 14896 C C . ASN B 1 760 ? 28.328 -4.734 -23.156 1 83.5 760 ASN B C 1
ATOM 14898 O O . ASN B 1 760 ? 27.625 -5.566 -23.75 1 83.5 760 ASN B O 1
ATOM 14902 N N . LEU B 1 761 ? 28.625 -4.816 -21.891 1 82.12 761 LEU B N 1
ATOM 14903 C CA . LEU B 1 761 ? 28 -5.848 -21.062 1 82.12 761 LEU B CA 1
ATOM 14904 C C . LEU B 1 761 ? 26.484 -5.707 -21.047 1 82.12 761 LEU B C 1
ATOM 14906 O O . LEU B 1 761 ? 25.766 -6.703 -21.125 1 82.12 761 LEU B O 1
ATOM 14910 N N . SER B 1 762 ? 26.016 -4.539 -20.953 1 78.25 762 SER B N 1
ATOM 14911 C CA . SER B 1 762 ? 24.578 -4.289 -20.922 1 78.25 762 SER B CA 1
ATOM 14912 C C . SER B 1 762 ? 23.922 -4.559 -22.281 1 78.25 762 SER B C 1
ATOM 14914 O O . SER B 1 762 ? 22.766 -4.957 -22.344 1 78.25 762 SER B O 1
ATOM 14916 N N . THR B 1 763 ? 24.703 -4.469 -23.266 1 77.62 763 THR B N 1
ATOM 14917 C CA . THR B 1 763 ? 24.156 -4.613 -24.609 1 77.62 763 THR B CA 1
ATOM 14918 C C . THR B 1 763 ? 24.188 -6.074 -25.047 1 77.62 763 THR B C 1
ATOM 14920 O O . THR B 1 763 ? 23.234 -6.555 -25.672 1 77.62 763 THR B O 1
ATOM 14923 N N . TYR B 1 764 ? 25.25 -6.742 -24.625 1 74.25 764 TYR B N 1
ATOM 14924 C CA . TYR B 1 764 ? 25.453 -8.023 -25.297 1 74.25 764 TYR B CA 1
ATOM 14925 C C . TYR B 1 764 ? 25.25 -9.18 -24.312 1 74.25 764 TYR B C 1
ATOM 14927 O O . TYR B 1 764 ? 25.062 -10.328 -24.734 1 74.25 764 TYR B O 1
ATOM 14935 N N . LEU B 1 765 ? 25.359 -9.047 -23 1 72.06 765 LEU B N 1
ATOM 14936 C CA . LEU B 1 765 ? 25.234 -10.172 -22.078 1 72.06 765 LEU B CA 1
ATOM 14937 C C . LEU B 1 765 ? 23.766 -10.477 -21.812 1 72.06 765 LEU B C 1
ATOM 14939 O O . LEU B 1 765 ? 23.016 -9.609 -21.344 1 72.06 765 LEU B O 1
ATOM 14943 N N . HIS B 1 766 ? 23.375 -11.602 -22.141 1 68.94 766 HIS B N 1
ATOM 14944 C CA . HIS B 1 766 ? 21.969 -11.992 -21.953 1 68.94 766 HIS B CA 1
ATOM 14945 C C . HIS B 1 766 ? 21.812 -12.961 -20.781 1 68.94 766 HIS B C 1
ATOM 14947 O O . HIS B 1 766 ? 20.922 -13.805 -20.781 1 68.94 766 HIS B O 1
ATOM 14953 N N . THR B 1 767 ? 22.844 -13.008 -19.906 1 76.75 767 THR B N 1
ATOM 14954 C CA . THR B 1 767 ? 22.719 -13.828 -18.703 1 76.75 767 THR B CA 1
ATOM 14955 C C . THR B 1 767 ? 22.984 -12.984 -17.453 1 76.75 767 THR B C 1
ATOM 14957 O O . THR B 1 767 ? 23.859 -12.125 -17.438 1 76.75 767 THR B O 1
ATOM 14960 N N . GLY B 1 768 ? 22.234 -13.266 -16.547 1 79.62 768 GLY B N 1
ATOM 14961 C CA . GLY B 1 768 ? 22.406 -12.562 -15.281 1 79.62 768 GLY B CA 1
ATOM 14962 C C . GLY B 1 768 ? 23.469 -13.188 -14.398 1 79.62 768 GLY B C 1
ATOM 14963 O O . GLY B 1 768 ? 24.047 -14.219 -14.75 1 79.62 768 GLY B O 1
ATOM 14964 N N . PRO B 1 769 ? 23.828 -12.602 -13.328 1 86.88 769 PRO B N 1
ATOM 14965 C CA . PRO B 1 769 ? 24.797 -13.141 -12.383 1 86.88 769 PRO B CA 1
ATOM 14966 C C . PRO B 1 769 ? 24.312 -14.414 -11.695 1 86.88 769 PRO B C 1
ATOM 14968 O O . PRO B 1 769 ? 23.109 -14.625 -11.562 1 86.88 769 PRO B O 1
ATOM 14971 N N . PRO B 1 770 ? 25.281 -15.227 -11.422 1 89.06 770 PRO B N 1
ATOM 14972 C CA . PRO B 1 770 ? 24.906 -16.469 -10.742 1 89.06 770 PRO B CA 1
ATOM 14973 C C . PRO B 1 770 ? 24.375 -16.234 -9.336 1 89.06 770 PRO B C 1
ATOM 14975 O O . PRO B 1 770 ? 24.781 -15.281 -8.664 1 89.06 770 PRO B O 1
ATOM 14978 N N . VAL B 1 771 ? 23.453 -17.047 -8.953 1 91.81 771 VAL B N 1
ATOM 14979 C CA . VAL B 1 771 ? 22.875 -17.016 -7.621 1 91.81 771 VAL B CA 1
ATOM 14980 C C . VAL B 1 771 ? 22.984 -18.391 -6.965 1 91.81 771 VAL B C 1
ATOM 14982 O O . VAL B 1 771 ? 22.812 -19.406 -7.625 1 91.81 771 VAL B O 1
ATOM 14985 N N . TYR B 1 772 ? 23.453 -18.438 -5.73 1 93.44 772 TYR B N 1
ATOM 14986 C CA . TYR B 1 772 ? 23.609 -19.672 -4.949 1 93.44 772 TYR B CA 1
ATOM 14987 C C . TYR B 1 772 ? 22.578 -19.734 -3.838 1 93.44 772 TYR B C 1
ATOM 14989 O O . TYR B 1 772 ? 22.406 -18.797 -3.064 1 93.44 772 TYR B O 1
ATOM 14997 N N . PHE B 1 773 ? 21.875 -20.766 -3.789 1 94.06 773 PHE B N 1
ATOM 14998 C CA . PHE B 1 773 ? 21 -21.031 -2.648 1 94.06 773 PHE B CA 1
ATOM 14999 C C . PHE B 1 773 ? 21.688 -21.938 -1.637 1 94.06 773 PHE B C 1
ATOM 15001 O O . PHE B 1 773 ? 21.891 -23.125 -1.891 1 94.06 773 PHE B O 1
ATOM 15008 N N . VAL B 1 774 ? 22.047 -21.422 -0.558 1 95.19 774 VAL B N 1
ATOM 15009 C CA . VAL B 1 774 ? 22.875 -22.094 0.429 1 95.19 774 VAL B CA 1
ATOM 15010 C C . VAL B 1 774 ? 22 -22.703 1.524 1 95.19 774 VAL B C 1
ATOM 15012 O O . VAL B 1 774 ? 21.156 -22.016 2.102 1 95.19 774 VAL B O 1
ATOM 15015 N N . VAL B 1 775 ? 22.203 -23.969 1.748 1 95.31 775 VAL B N 1
ATOM 15016 C CA . VAL B 1 775 ? 21.594 -24.641 2.885 1 95.31 775 VAL B CA 1
ATOM 15017 C C . VAL B 1 775 ? 22.562 -24.688 4.059 1 95.31 775 VAL B C 1
ATOM 15019 O O . VAL B 1 775 ? 23.625 -25.312 3.967 1 95.31 775 VAL B O 1
ATOM 15022 N N . GLU B 1 776 ? 22.266 -24.125 5.098 1 93.5 776 GLU B N 1
ATOM 15023 C CA . GLU B 1 776 ? 23.156 -24.016 6.25 1 93.5 776 GLU B CA 1
ATOM 15024 C C . GLU B 1 776 ? 23.422 -25.391 6.863 1 93.5 776 GLU B C 1
ATOM 15026 O O . GLU B 1 776 ? 22.703 -26.359 6.594 1 93.5 776 GLU B O 1
ATOM 15031 N N . ASP B 1 777 ? 24.5 -25.328 7.641 1 92.56 777 ASP B N 1
ATOM 15032 C CA . ASP B 1 777 ? 24.906 -26.547 8.312 1 92.56 777 ASP B CA 1
ATOM 15033 C C . ASP B 1 777 ? 23.828 -27.047 9.273 1 92.56 777 ASP B C 1
ATOM 15035 O O . ASP B 1 777 ? 23.156 -26.234 9.93 1 92.56 777 ASP B O 1
ATOM 15039 N N . GLY B 1 778 ? 23.547 -28.359 9.211 1 88.19 778 GLY B N 1
ATOM 15040 C CA . GLY B 1 778 ? 22.641 -28.938 10.188 1 88.19 778 GLY B CA 1
ATOM 15041 C C . GLY B 1 778 ? 21.5 -29.703 9.555 1 88.19 778 GLY B C 1
ATOM 15042 O O . GLY B 1 778 ? 20.734 -30.391 10.258 1 88.19 778 GLY B O 1
ATOM 15043 N N . HIS B 1 779 ? 21.344 -29.578 8.227 1 91.25 779 HIS B N 1
ATOM 15044 C CA . HIS B 1 779 ? 20.281 -30.312 7.559 1 91.25 779 HIS B CA 1
ATOM 15045 C C . HIS B 1 779 ? 20.594 -31.812 7.492 1 91.25 779 HIS B C 1
ATOM 15047 O O . HIS B 1 779 ? 21.75 -32.188 7.305 1 91.25 779 HIS B O 1
ATOM 15053 N N . ASP B 1 780 ? 19.531 -32.656 7.676 1 89.06 780 ASP B N 1
ATOM 15054 C CA . ASP B 1 780 ? 19.719 -34.094 7.664 1 89.06 780 ASP B CA 1
ATOM 15055 C C . ASP B 1 780 ? 19.547 -34.656 6.254 1 89.06 780 ASP B C 1
ATOM 15057 O O . ASP B 1 780 ? 18.422 -34.906 5.809 1 89.06 780 ASP B O 1
ATOM 15061 N N . TYR B 1 781 ? 20.672 -35 5.637 1 91.31 781 TYR B N 1
ATOM 15062 C CA . TYR B 1 781 ? 20.625 -35.562 4.293 1 91.31 781 TYR B CA 1
ATOM 15063 C C . TYR B 1 781 ? 20.547 -37.062 4.344 1 91.31 781 TYR B C 1
ATOM 15065 O O . TYR B 1 781 ? 20.469 -37.75 3.303 1 91.31 781 TYR B O 1
ATOM 15073 N N . LEU B 1 782 ? 20.578 -37.625 5.531 1 88.88 782 LEU B N 1
ATOM 15074 C CA . LEU B 1 782 ? 20.641 -39.094 5.672 1 88.88 782 LEU B CA 1
ATOM 15075 C C . LEU B 1 782 ? 19.234 -39.656 5.762 1 88.88 782 LEU B C 1
ATOM 15077 O O . LEU B 1 782 ? 19.016 -40.844 5.422 1 88.88 782 LEU B O 1
ATOM 15081 N N . SER B 1 783 ? 18.281 -38.844 6.121 1 86.75 783 SER B N 1
ATOM 15082 C CA . SER B 1 783 ? 16.891 -39.312 6.219 1 86.75 783 SER B CA 1
ATOM 15083 C C . SER B 1 783 ? 16.156 -39.125 4.895 1 86.75 783 SER B C 1
ATOM 15085 O O . SER B 1 783 ? 16.516 -38.25 4.09 1 86.75 783 SER B O 1
ATOM 15087 N N . LEU B 1 784 ? 15.25 -40 4.617 1 85.31 784 LEU B N 1
ATOM 15088 C CA . LEU B 1 784 ? 14.445 -39.906 3.402 1 85.31 784 LEU B CA 1
ATOM 15089 C C . LEU B 1 784 ? 13.688 -38.594 3.34 1 85.31 784 LEU B C 1
ATOM 15091 O O . LEU B 1 784 ? 13.555 -38 2.27 1 85.31 784 LEU B O 1
ATOM 15095 N N . GLU B 1 785 ? 13.234 -38.188 4.445 1 83.81 785 GLU B N 1
ATOM 15096 C CA . GLU B 1 785 ? 12.508 -36.938 4.484 1 83.81 785 GLU B CA 1
ATOM 15097 C C . GLU B 1 785 ? 13.43 -35.75 4.168 1 83.81 785 GLU B C 1
ATOM 15099 O O . GLU B 1 785 ? 13.047 -34.812 3.455 1 83.81 785 GLU B O 1
ATOM 15104 N N . GLY B 1 786 ? 14.555 -35.812 4.711 1 87.75 786 GLY B N 1
ATOM 15105 C CA . GLY B 1 786 ? 15.523 -34.75 4.43 1 87.75 786 GLY B CA 1
ATOM 15106 C C . GLY B 1 786 ? 15.953 -34.719 2.977 1 87.75 786 GLY B C 1
ATOM 15107 O O . GLY B 1 786 ? 16.156 -33.625 2.416 1 87.75 786 GLY B O 1
ATOM 15108 N N . GLN B 1 787 ? 16.016 -35.875 2.387 1 89.25 787 GLN B N 1
ATOM 15109 C CA . GLN B 1 787 ? 16.391 -35.938 0.977 1 89.25 787 GLN B CA 1
ATOM 15110 C C . GLN B 1 787 ? 15.25 -35.438 0.087 1 89.25 787 GLN B C 1
ATOM 15112 O O . GLN B 1 787 ? 15.477 -34.719 -0.887 1 89.25 787 GLN B O 1
ATOM 15117 N N . ASN B 1 788 ? 14.062 -35.719 0.438 1 83.88 788 ASN B N 1
ATOM 15118 C CA . ASN B 1 788 ? 12.898 -35.375 -0.366 1 83.88 788 ASN B CA 1
ATOM 15119 C C . ASN B 1 788 ? 12.633 -33.875 -0.324 1 83.88 788 ASN B C 1
ATOM 15121 O O . ASN B 1 788 ? 12.008 -33.312 -1.229 1 83.88 788 ASN B O 1
ATOM 15125 N N . SER B 1 789 ? 13.102 -33.281 0.668 1 87.44 789 SER B N 1
ATOM 15126 C CA . SER B 1 789 ? 12.883 -31.844 0.798 1 87.44 789 SER B CA 1
ATOM 15127 C C . SER B 1 789 ? 13.859 -31.062 -0.064 1 87.44 789 SER B C 1
ATOM 15129 O O . SER B 1 789 ? 13.641 -29.875 -0.33 1 87.44 789 SER B O 1
ATOM 15131 N N . VAL B 1 790 ? 14.914 -31.703 -0.563 1 89.56 790 VAL B N 1
ATOM 15132 C CA . VAL B 1 790 ? 15.938 -30.969 -1.295 1 89.56 790 VAL B CA 1
ATOM 15133 C C . VAL B 1 790 ? 15.961 -31.422 -2.754 1 89.56 790 VAL B C 1
ATOM 15135 O O . VAL B 1 790 ? 16.078 -30.609 -3.664 1 89.56 790 VAL B O 1
ATOM 15138 N N . CYS B 1 791 ? 15.672 -32.594 -3.049 1 84.38 791 CYS B N 1
ATOM 15139 C CA . CYS B 1 791 ? 15.914 -33.188 -4.359 1 84.38 791 CYS B CA 1
ATOM 15140 C C . CYS B 1 791 ? 14.797 -32.844 -5.332 1 84.38 791 CYS B C 1
ATOM 15142 O O . CYS B 1 791 ? 13.805 -32.219 -4.945 1 84.38 791 CYS B O 1
ATOM 15144 N N . GLY B 1 792 ? 15.086 -33.094 -6.566 1 76.56 792 GLY B N 1
ATOM 15145 C CA . GLY B 1 792 ? 14.125 -32.844 -7.621 1 76.56 792 GLY B CA 1
ATOM 15146 C C . GLY B 1 792 ? 13.766 -34.062 -8.43 1 76.56 792 GLY B C 1
ATOM 15147 O O . GLY B 1 792 ? 12.977 -33.969 -9.375 1 76.56 792 GLY B O 1
ATOM 15148 N N . GLY B 1 793 ? 14.312 -35.25 -8.086 1 70.31 793 GLY B N 1
ATOM 15149 C CA . GLY B 1 793 ? 14.078 -36.469 -8.852 1 70.31 793 GLY B CA 1
ATOM 15150 C C . GLY B 1 793 ? 12.867 -37.25 -8.367 1 70.31 793 GLY B C 1
ATOM 15151 O O . GLY B 1 793 ? 11.93 -36.656 -7.824 1 70.31 793 GLY B O 1
ATOM 15152 N N . VAL B 1 794 ? 12.93 -38.5 -8.547 1 65.88 794 VAL B N 1
ATOM 15153 C CA . VAL B 1 794 ? 11.805 -39.375 -8.242 1 65.88 794 VAL B CA 1
ATOM 15154 C C . VAL B 1 794 ? 11.57 -39.406 -6.734 1 65.88 794 VAL B C 1
ATOM 15156 O O . VAL B 1 794 ? 12.508 -39.594 -5.953 1 65.88 794 VAL B O 1
ATOM 15159 N N . GLY B 1 795 ? 10.352 -39.062 -6.324 1 67.19 795 GLY B N 1
ATOM 15160 C CA . GLY B 1 795 ? 9.984 -39.219 -4.922 1 67.19 795 GLY B CA 1
ATOM 15161 C C . GLY B 1 795 ? 10.141 -37.938 -4.129 1 67.19 795 GLY B C 1
ATOM 15162 O O . GLY B 1 795 ? 9.758 -37.875 -2.959 1 67.19 795 GLY B O 1
ATOM 15163 N N . CYS B 1 796 ? 10.758 -37.031 -4.777 1 76.06 796 CYS B N 1
ATOM 15164 C CA . CYS B 1 796 ? 11 -35.781 -4.051 1 76.06 796 CYS B CA 1
ATOM 15165 C C . CYS B 1 796 ? 9.719 -34.969 -3.934 1 76.06 796 CYS B C 1
ATOM 15167 O O . CYS B 1 796 ? 8.781 -35.156 -4.703 1 76.06 796 CYS B O 1
ATOM 15169 N N . ASN B 1 797 ? 9.727 -34.031 -2.91 1 72.44 797 ASN B N 1
ATOM 15170 C CA . ASN B 1 797 ? 8.555 -33.219 -2.633 1 72.44 797 ASN B CA 1
ATOM 15171 C C . ASN B 1 797 ? 8.344 -32.156 -3.723 1 72.44 797 ASN B C 1
ATOM 15173 O O . ASN B 1 797 ? 9.305 -31.688 -4.328 1 72.44 797 ASN B O 1
ATOM 15177 N N . ASN B 1 798 ? 7.18 -31.828 -3.969 1 64.25 798 ASN B N 1
ATOM 15178 C CA . ASN B 1 798 ? 6.852 -30.812 -4.957 1 64.25 798 ASN B CA 1
ATOM 15179 C C . ASN B 1 798 ? 7.281 -29.422 -4.496 1 64.25 798 ASN B C 1
ATOM 15181 O O . ASN B 1 798 ? 7.363 -28.484 -5.305 1 64.25 798 ASN B O 1
ATOM 15185 N N . ASN B 1 799 ? 7.484 -29.328 -3.246 1 74.25 799 ASN B N 1
ATOM 15186 C CA . ASN B 1 799 ? 7.949 -28.047 -2.719 1 74.25 799 ASN B CA 1
ATOM 15187 C C . ASN B 1 799 ? 9.398 -28.141 -2.236 1 74.25 799 ASN B C 1
ATOM 15189 O O . ASN B 1 799 ? 9.773 -27.469 -1.277 1 74.25 799 ASN B O 1
ATOM 15193 N N . SER B 1 800 ? 10.008 -29 -2.912 1 84.19 800 SER B N 1
ATOM 15194 C CA . SER B 1 800 ? 11.414 -29.125 -2.551 1 84.19 800 SER B CA 1
ATOM 15195 C C . SER B 1 800 ? 12.219 -27.922 -3.012 1 84.19 800 SER B C 1
ATOM 15197 O O . SER B 1 800 ? 11.727 -27.094 -3.777 1 84.19 800 SER B O 1
ATOM 15199 N N . LEU B 1 801 ? 13.438 -27.797 -2.502 1 88 801 LEU B N 1
ATOM 15200 C CA . LEU B 1 801 ? 14.32 -26.672 -2.822 1 88 801 LEU B CA 1
ATOM 15201 C C . LEU B 1 801 ? 14.547 -26.578 -4.328 1 88 801 LEU B C 1
ATOM 15203 O O . LEU B 1 801 ? 14.359 -25.516 -4.922 1 88 801 LEU B O 1
ATOM 15207 N N . ILE B 1 802 ? 14.852 -27.641 -4.926 1 85.69 802 ILE B N 1
ATOM 15208 C CA . ILE B 1 802 ? 15.195 -27.656 -6.344 1 85.69 802 ILE B CA 1
ATOM 15209 C C . ILE B 1 802 ? 13.945 -27.359 -7.176 1 85.69 802 ILE B C 1
ATOM 15211 O O . ILE B 1 802 ? 14.023 -26.641 -8.18 1 85.69 802 ILE B O 1
ATOM 15215 N N . GLN B 1 803 ? 12.867 -27.812 -6.75 1 76.44 803 GLN B N 1
ATOM 15216 C CA . GLN B 1 803 ? 11.625 -27.578 -7.484 1 76.44 803 GLN B CA 1
ATOM 15217 C C . GLN B 1 803 ? 11.211 -26.109 -7.41 1 76.44 803 GLN B C 1
ATOM 15219 O O . GLN B 1 803 ? 10.773 -25.531 -8.406 1 76.44 803 GLN B O 1
ATOM 15224 N N . GLN B 1 804 ? 11.336 -25.547 -6.309 1 79.62 804 GLN B N 1
ATOM 15225 C CA . GLN B 1 804 ? 10.961 -24.156 -6.133 1 79.62 804 GLN B CA 1
ATOM 15226 C C . GLN B 1 804 ? 11.883 -23.234 -6.93 1 79.62 804 GLN B C 1
ATOM 15228 O O . GLN B 1 804 ? 11.43 -22.25 -7.512 1 79.62 804 GLN B O 1
ATOM 15233 N N . VAL B 1 805 ? 13.156 -23.531 -6.918 1 84 805 VAL B N 1
ATOM 15234 C CA . VAL B 1 805 ? 14.109 -22.703 -7.66 1 84 805 VAL B CA 1
ATOM 15235 C C . VAL B 1 805 ? 13.852 -22.844 -9.156 1 84 805 VAL B C 1
ATOM 15237 O O . VAL B 1 805 ? 13.977 -21.875 -9.906 1 84 805 VAL B O 1
ATOM 15240 N N . TYR B 1 806 ? 13.477 -23.953 -9.508 1 73.5 806 TYR B N 1
ATOM 15241 C CA . TYR B 1 806 ? 13.219 -24.219 -10.922 1 73.5 806 TYR B CA 1
ATOM 15242 C C . TYR B 1 806 ? 11.992 -23.453 -11.398 1 73.5 806 TYR B C 1
ATOM 15244 O O . TYR B 1 806 ? 11.961 -22.953 -12.523 1 73.5 806 TYR B O 1
ATOM 15252 N N . THR B 1 807 ? 11.07 -23.312 -10.555 1 64.81 807 THR B N 1
ATOM 15253 C CA . THR B 1 807 ? 9.797 -22.719 -10.961 1 64.81 807 THR B CA 1
ATOM 15254 C C . THR B 1 807 ? 9.82 -21.203 -10.805 1 64.81 807 THR B C 1
ATOM 15256 O O . THR B 1 807 ? 8.938 -20.516 -11.305 1 64.81 807 THR B O 1
ATOM 15259 N N . ALA B 1 808 ? 10.812 -20.766 -10.266 1 68.62 808 ALA B N 1
ATOM 15260 C CA . ALA B 1 808 ? 10.867 -19.328 -10.039 1 68.62 808 ALA B CA 1
ATOM 15261 C C . ALA B 1 808 ? 11.156 -18.578 -11.344 1 68.62 808 ALA B C 1
ATOM 15263 O O . ALA B 1 808 ? 11.969 -19.016 -12.156 1 68.62 808 ALA B O 1
ATOM 15264 N N . SER B 1 809 ? 10.367 -17.5 -11.68 1 53 809 SER B N 1
ATOM 15265 C CA . SER B 1 809 ? 10.398 -16.75 -12.93 1 53 809 SER B CA 1
ATOM 15266 C C . SER B 1 809 ? 11.742 -16.047 -13.117 1 53 809 SER B C 1
ATOM 15268 O O . SER B 1 809 ? 12.195 -15.852 -14.25 1 53 809 SER B O 1
ATOM 15270 N N . LEU B 1 810 ? 12.258 -15.75 -12.07 1 60.53 810 LEU B N 1
ATOM 15271 C CA . LEU B 1 810 ? 13.453 -14.93 -12.234 1 60.53 810 LEU B CA 1
ATOM 15272 C C . LEU B 1 810 ? 14.703 -15.797 -12.344 1 60.53 810 LEU B C 1
ATOM 15274 O O . LEU B 1 810 ? 15.82 -15.297 -12.25 1 60.53 810 LEU B O 1
ATOM 15278 N N . ILE B 1 811 ? 14.445 -17.141 -12.477 1 58.47 811 ILE B N 1
ATOM 15279 C CA . ILE B 1 811 ? 15.531 -18.094 -12.672 1 58.47 811 ILE B CA 1
ATOM 15280 C C . ILE B 1 811 ? 15.375 -18.781 -14.031 1 58.47 811 ILE B C 1
ATOM 15282 O O . ILE B 1 811 ? 14.281 -19.203 -14.398 1 58.47 811 ILE B O 1
ATOM 15286 N N . ARG B 1 812 ? 16.312 -18.578 -14.836 1 56.31 812 ARG B N 1
ATOM 15287 C CA . ARG B 1 812 ? 16.188 -19.016 -16.219 1 56.31 812 ARG B CA 1
ATOM 15288 C C . ARG B 1 812 ? 16.672 -20.453 -16.391 1 56.31 812 ARG B C 1
ATOM 15290 O O . ARG B 1 812 ? 16.188 -21.172 -17.25 1 56.31 812 ARG B O 1
ATOM 15297 N N . PHE B 1 813 ? 17.609 -20.844 -15.492 1 64.62 813 PHE B N 1
ATOM 15298 C CA . PHE B 1 813 ? 18.266 -22.109 -15.789 1 64.62 813 PHE B CA 1
ATOM 15299 C C . PHE B 1 813 ? 18.016 -23.125 -14.68 1 64.62 813 PHE B C 1
ATOM 15301 O O . PHE B 1 813 ? 17.719 -22.75 -13.547 1 64.62 813 PHE B O 1
ATOM 15308 N N . ASN B 1 814 ? 18.125 -24.375 -15.062 1 68.12 814 ASN B N 1
ATOM 15309 C CA . ASN B 1 814 ? 17.969 -25.453 -14.094 1 68.12 814 ASN B CA 1
ATOM 15310 C C . ASN B 1 814 ? 19.062 -25.422 -13.039 1 68.12 814 ASN B C 1
ATOM 15312 O O . ASN B 1 814 ? 20.234 -25.25 -13.359 1 68.12 814 ASN B O 1
ATOM 15316 N N . PRO B 1 815 ? 18.656 -25.562 -11.867 1 81.31 815 PRO B N 1
ATOM 15317 C CA . PRO B 1 815 ? 19.656 -25.531 -10.797 1 81.31 815 PRO B CA 1
ATOM 15318 C C . PRO B 1 815 ? 20.516 -26.797 -10.758 1 81.31 815 PRO B C 1
ATOM 15320 O O . PRO B 1 815 ? 20.047 -27.875 -11.109 1 81.31 815 PRO B O 1
ATOM 15323 N N . SER B 1 816 ? 21.766 -26.609 -10.461 1 83.69 816 SER B N 1
ATOM 15324 C CA . SER B 1 816 ? 22.641 -27.75 -10.227 1 83.69 816 SER B CA 1
ATOM 15325 C C . SER B 1 816 ? 22.359 -28.391 -8.875 1 83.69 816 SER B C 1
ATOM 15327 O O . SER B 1 816 ? 22.25 -27.688 -7.863 1 83.69 816 SER B O 1
ATOM 15329 N N . SER B 1 817 ? 22.109 -29.672 -8.914 1 87.5 817 SER B N 1
ATOM 15330 C CA . SER B 1 817 ? 21.812 -30.391 -7.676 1 87.5 817 SER B CA 1
ATOM 15331 C C . SER B 1 817 ? 22.781 -31.547 -7.469 1 87.5 817 SER B C 1
ATOM 15333 O O . SER B 1 817 ? 22.75 -32.531 -8.219 1 87.5 817 SER B O 1
ATOM 15335 N N . TRP B 1 818 ? 23.578 -31.484 -6.5 1 90.25 818 TRP B N 1
ATOM 15336 C CA . TRP B 1 818 ? 24.531 -32.562 -6.207 1 90.25 818 TRP B CA 1
ATOM 15337 C C . TRP B 1 818 ? 23.812 -33.812 -5.723 1 90.25 818 TRP B C 1
ATOM 15339 O O . TRP B 1 818 ? 24.234 -34.938 -6.016 1 90.25 818 TRP B O 1
ATOM 15349 N N . LEU B 1 819 ? 22.734 -33.594 -5.078 1 89 819 LEU B N 1
ATOM 15350 C CA . LEU B 1 819 ? 22 -34.719 -4.512 1 89 819 LEU B CA 1
ATOM 15351 C C . LEU B 1 819 ? 21.375 -35.594 -5.613 1 89 819 LEU B C 1
ATOM 15353 O O . LEU B 1 819 ? 21.438 -36.812 -5.566 1 89 819 LEU B O 1
ATOM 15357 N N . ASP B 1 820 ? 20.797 -35 -6.559 1 84.44 820 ASP B N 1
ATOM 15358 C CA . ASP B 1 820 ? 20.203 -35.719 -7.668 1 84.44 820 ASP B CA 1
ATOM 15359 C C . ASP B 1 820 ? 21.266 -36.438 -8.492 1 84.44 820 ASP B C 1
ATOM 15361 O O . ASP B 1 820 ? 21.078 -37.594 -8.898 1 84.44 820 ASP B O 1
ATOM 15365 N N . ASP B 1 821 ? 22.344 -35.781 -8.758 1 84.62 821 ASP B N 1
ATOM 15366 C CA . ASP B 1 821 ? 23.438 -36.375 -9.508 1 84.62 821 ASP B CA 1
ATOM 15367 C C . ASP B 1 821 ? 24.078 -37.531 -8.719 1 84.62 821 ASP B C 1
ATOM 15369 O O . ASP B 1 821 ? 24.531 -38.531 -9.297 1 84.62 821 ASP B O 1
ATOM 15373 N N . TYR B 1 822 ? 24.203 -37.438 -7.449 1 90.12 822 TYR B N 1
ATOM 15374 C CA . TYR B 1 822 ? 24.719 -38.5 -6.594 1 90.12 822 TYR B CA 1
ATOM 15375 C C . TYR B 1 822 ? 23.844 -39.75 -6.684 1 90.12 822 TYR B C 1
ATOM 15377 O O . TYR B 1 822 ? 24.344 -40.875 -6.773 1 90.12 822 TYR B O 1
ATOM 15385 N N . PHE B 1 823 ? 22.516 -39.531 -6.613 1 85.44 823 PHE B N 1
ATOM 15386 C CA . PHE B 1 823 ? 21.594 -40.656 -6.699 1 85.44 823 PHE B CA 1
ATOM 15387 C C . PHE B 1 823 ? 21.719 -41.375 -8.039 1 85.44 823 PHE B C 1
ATOM 15389 O O . PHE B 1 823 ? 21.641 -42.594 -8.109 1 85.44 823 PHE B O 1
ATOM 15396 N N . ASP B 1 824 ? 21.938 -40.594 -9.031 1 79.06 824 ASP B N 1
ATOM 15397 C CA . ASP B 1 824 ? 22.141 -41.188 -10.352 1 79.06 824 ASP B CA 1
ATOM 15398 C C . ASP B 1 824 ? 23.469 -41.938 -10.422 1 79.06 824 ASP B C 1
ATOM 15400 O O . ASP B 1 824 ? 23.578 -42.938 -11.102 1 79.06 824 ASP B O 1
ATOM 15404 N N . TRP B 1 825 ? 24.438 -41.5 -9.758 1 86.25 825 TRP B N 1
ATOM 15405 C CA . TRP B 1 825 ? 25.781 -42.062 -9.75 1 86.25 825 TRP B CA 1
ATOM 15406 C C . TRP B 1 825 ? 25.797 -43.375 -9 1 86.25 825 TRP B C 1
ATOM 15408 O O . TRP B 1 825 ? 26.484 -44.312 -9.398 1 86.25 825 TRP B O 1
ATOM 15418 N N . VAL B 1 826 ? 25 -43.531 -7.965 1 87.12 826 VAL B N 1
ATOM 15419 C CA . VAL B 1 826 ? 25.062 -44.688 -7.082 1 87.12 826 VAL B CA 1
ATOM 15420 C C . VAL B 1 826 ? 24.094 -45.75 -7.57 1 87.12 826 VAL B C 1
ATOM 15422 O O . VAL B 1 826 ? 24.141 -46.906 -7.102 1 87.12 826 VAL B O 1
ATOM 15425 N N . LYS B 1 827 ? 23.359 -45.469 -8.531 1 79.31 827 LYS B N 1
ATOM 15426 C CA . LYS B 1 827 ? 22.422 -46.469 -9.055 1 79.31 827 LYS B CA 1
ATOM 15427 C C . LYS B 1 827 ? 23.156 -47.719 -9.547 1 79.31 827 LYS B C 1
ATOM 15429 O O . LYS B 1 827 ? 24.203 -47.625 -10.18 1 79.31 827 LYS B O 1
ATOM 15434 N N . PRO B 1 828 ? 22.625 -48.844 -9.164 1 76.5 828 PRO B N 1
ATOM 15435 C CA . PRO B 1 828 ? 23.328 -50.094 -9.531 1 76.5 828 PRO B CA 1
ATOM 15436 C C . PRO B 1 828 ? 23.391 -50.312 -11.039 1 76.5 828 PRO B C 1
ATOM 15438 O O . PRO B 1 828 ? 24.297 -51 -11.523 1 76.5 828 PRO B O 1
ATOM 15441 N N . GLN B 1 829 ? 22.547 -49.688 -11.766 1 66.38 829 GLN B N 1
ATOM 15442 C CA . GLN B 1 829 ? 22.531 -49.844 -13.219 1 66.38 829 GLN B CA 1
ATOM 15443 C C . GLN B 1 829 ? 23.625 -49.031 -13.875 1 66.38 829 GLN B C 1
ATOM 15445 O O . GLN B 1 829 ? 24 -49.281 -15.031 1 66.38 829 GLN B O 1
ATOM 15450 N N . SER B 1 830 ? 24.188 -48.156 -13.055 1 73.94 830 SER B N 1
ATOM 15451 C CA . SER B 1 830 ? 25.188 -47.25 -13.609 1 73.94 830 SER B CA 1
ATOM 15452 C C . SER B 1 830 ? 26.594 -47.844 -13.484 1 73.94 830 SER B C 1
ATOM 15454 O O . SER B 1 830 ? 26.859 -48.625 -12.555 1 73.94 830 SER B O 1
ATOM 15456 N N . THR B 1 831 ? 27.328 -47.625 -14.492 1 74.38 831 THR B N 1
ATOM 15457 C CA . THR B 1 831 ? 28.703 -48.094 -14.461 1 74.38 831 THR B CA 1
ATOM 15458 C C . THR B 1 831 ? 29.594 -47.125 -13.711 1 74.38 831 THR B C 1
ATOM 15460 O O . THR B 1 831 ? 30.812 -47.281 -13.688 1 74.38 831 THR B O 1
ATOM 15463 N N . CYS B 1 832 ? 29.047 -46.188 -13.055 1 81.88 832 CYS B N 1
ATOM 15464 C CA . CYS B 1 832 ? 29.859 -45.125 -12.469 1 81.88 832 CYS B CA 1
ATOM 15465 C C . CYS B 1 832 ? 30.406 -45.562 -11.109 1 81.88 832 CYS B C 1
ATOM 15467 O O . CYS B 1 832 ? 31.609 -45.469 -10.875 1 81.88 832 CYS B O 1
ATOM 15469 N N . CYS B 1 833 ? 29.531 -46.031 -10.289 1 87.5 833 CYS B N 1
ATOM 15470 C CA . CYS B 1 833 ? 29.969 -46.375 -8.938 1 87.5 833 CYS B CA 1
ATOM 15471 C C . CYS B 1 833 ? 30.5 -47.812 -8.859 1 87.5 833 CYS B C 1
ATOM 15473 O O . CYS B 1 833 ? 29.703 -48.75 -8.891 1 87.5 833 CYS B O 1
ATOM 15475 N N . ARG B 1 834 ? 31.812 -48.031 -8.68 1 87 834 ARG B N 1
ATOM 15476 C CA . ARG B 1 834 ? 32.469 -49.312 -8.523 1 87 834 ARG B CA 1
ATOM 15477 C C . ARG B 1 834 ? 33.594 -49.25 -7.5 1 87 834 ARG B C 1
ATOM 15479 O O . ARG B 1 834 ? 34.094 -48.156 -7.211 1 87 834 ARG B O 1
ATOM 15486 N N . TYR B 1 835 ? 33.781 -50.25 -6.84 1 88.56 835 TYR B N 1
ATOM 15487 C CA . TYR B 1 835 ? 34.906 -50.281 -5.91 1 88.56 835 TYR B CA 1
ATOM 15488 C C . TYR B 1 835 ? 35.656 -51.594 -6.031 1 88.56 835 TYR B C 1
ATOM 15490 O O . TYR B 1 835 ? 35.125 -52.594 -6.539 1 88.56 835 TYR B O 1
ATOM 15498 N N . TYR B 1 836 ? 36.875 -51.594 -5.617 1 86 836 TYR B N 1
ATOM 15499 C CA . TYR B 1 836 ? 37.719 -52.781 -5.613 1 86 836 TYR B CA 1
ATOM 15500 C C . TYR B 1 836 ? 37.312 -53.719 -4.488 1 86 836 TYR B C 1
ATOM 15502 O O . TYR B 1 836 ? 37.219 -53.312 -3.33 1 86 836 TYR B O 1
ATOM 15510 N N . ASN B 1 837 ? 37.031 -54.938 -4.859 1 80.44 837 ASN B N 1
ATOM 15511 C CA . ASN B 1 837 ? 36.562 -55.938 -3.896 1 80.44 837 ASN B CA 1
ATOM 15512 C C . ASN B 1 837 ? 37.656 -56.25 -2.873 1 80.44 837 ASN B C 1
ATOM 15514 O O . ASN B 1 837 ? 37.344 -56.625 -1.739 1 80.44 837 ASN B O 1
ATOM 15518 N N . SER B 1 838 ? 38.938 -56.062 -3.264 1 79.06 838 SER B N 1
ATOM 15519 C CA . SER B 1 838 ? 40.062 -56.406 -2.395 1 79.06 838 SER B CA 1
ATOM 15520 C C . SER B 1 838 ? 40.375 -55.281 -1.408 1 79.06 838 SER B C 1
ATOM 15522 O O . SER B 1 838 ? 40.469 -55.531 -0.203 1 79.06 838 SER B O 1
ATOM 15524 N N . SER B 1 839 ? 40.438 -54 -1.794 1 79.25 839 SER B N 1
ATOM 15525 C CA . SER B 1 839 ? 40.906 -52.875 -0.967 1 79.25 839 SER B CA 1
ATOM 15526 C C . SER B 1 839 ? 39.719 -51.969 -0.564 1 79.25 839 SER B C 1
ATOM 15528 O O . SER B 1 839 ? 39.812 -51.219 0.412 1 79.25 839 SER B O 1
ATOM 15530 N N . GLY B 1 840 ? 38.656 -52.031 -1.203 1 79.5 840 GLY B N 1
ATOM 15531 C CA . GLY B 1 840 ? 37.531 -51.125 -0.916 1 79.5 840 GLY B CA 1
ATOM 15532 C C . GLY B 1 840 ? 37.719 -49.75 -1.518 1 79.5 840 GLY B C 1
ATOM 15533 O O . GLY B 1 840 ? 36.906 -48.844 -1.262 1 79.5 840 GLY B O 1
ATOM 15534 N N . ALA B 1 841 ? 38.75 -49.625 -2.238 1 82.69 841 ALA B N 1
ATOM 15535 C CA . ALA B 1 841 ? 39.031 -48.312 -2.84 1 82.69 841 ALA B CA 1
ATOM 15536 C C . ALA B 1 841 ? 38.188 -48.094 -4.082 1 82.69 841 ALA B C 1
ATOM 15538 O O . ALA B 1 841 ? 37.656 -49.031 -4.668 1 82.69 841 ALA B O 1
ATOM 15539 N N . PHE B 1 842 ? 38 -46.844 -4.43 1 88 842 PHE B N 1
ATOM 15540 C CA . PHE B 1 842 ? 37.156 -46.438 -5.559 1 88 842 PHE B CA 1
ATOM 15541 C C . PHE B 1 842 ? 37.812 -46.875 -6.875 1 88 842 PHE B C 1
ATOM 15543 O O . PHE B 1 842 ? 39 -46.719 -7.074 1 88 842 PHE B O 1
ATOM 15550 N N . CYS B 1 843 ? 37 -47.531 -7.66 1 84.88 843 CYS B N 1
ATOM 15551 C CA . CYS B 1 843 ? 37.375 -47.969 -9.008 1 84.88 843 CYS B CA 1
ATOM 15552 C C . CYS B 1 843 ? 36.656 -47.125 -10.062 1 84.88 843 CYS B C 1
ATOM 15554 O O . CYS B 1 843 ? 35.438 -47.25 -10.211 1 84.88 843 CYS B O 1
ATOM 15556 N N . ASN B 1 844 ? 37.406 -46.312 -10.773 1 81.94 844 ASN B N 1
ATOM 15557 C CA . ASN B 1 844 ? 36.781 -45.438 -11.781 1 81.94 844 ASN B CA 1
ATOM 15558 C C . ASN B 1 844 ? 36.219 -46.25 -12.938 1 81.94 844 ASN B C 1
ATOM 15560 O O . ASN B 1 844 ? 36.656 -47.344 -13.219 1 81.94 844 ASN B O 1
ATOM 15564 N N . ALA B 1 845 ? 35.188 -45.688 -13.648 1 76.62 845 ALA B N 1
ATOM 15565 C CA . ALA B 1 845 ? 34.438 -46.406 -14.695 1 76.62 845 ALA B CA 1
ATOM 15566 C C . ALA B 1 845 ? 35.312 -46.719 -15.891 1 76.62 845 ALA B C 1
ATOM 15568 O O . ALA B 1 845 ? 35.062 -47.625 -16.656 1 76.62 845 ALA B O 1
ATOM 15569 N N . SER B 1 846 ? 36.469 -46 -16.047 1 74 846 SER B N 1
ATOM 15570 C CA . SER B 1 846 ? 37.344 -46.219 -17.203 1 74 846 SER B CA 1
ATOM 15571 C C . SER B 1 846 ? 38.25 -47.406 -16.984 1 74 846 SER B C 1
ATOM 15573 O O . SER B 1 846 ? 38.812 -47.938 -17.953 1 74 846 SER B O 1
ATOM 15575 N N . VAL B 1 847 ? 38.375 -47.844 -15.789 1 77.5 847 VAL B N 1
ATOM 15576 C CA . VAL B 1 847 ? 39.281 -48.938 -15.484 1 77.5 847 VAL B CA 1
ATOM 15577 C C . VAL B 1 847 ? 38.562 -50.281 -15.75 1 77.5 847 VAL B C 1
ATOM 15579 O O . VAL B 1 847 ? 37.469 -50.5 -15.258 1 77.5 847 VAL B O 1
ATOM 15582 N N . VAL B 1 848 ? 39.188 -51.031 -16.734 1 71.88 848 VAL B N 1
ATOM 15583 C CA . VAL B 1 848 ? 38.625 -52.344 -17.016 1 71.88 848 VAL B CA 1
ATOM 15584 C C . VAL B 1 848 ? 39.344 -53.406 -16.219 1 71.88 848 VAL B C 1
ATOM 15586 O O . VAL B 1 848 ? 40.469 -53.812 -16.562 1 71.88 848 VAL B O 1
ATOM 15589 N N . ASP B 1 849 ? 38.938 -53.594 -15.031 1 75.62 849 ASP B N 1
ATOM 15590 C CA . ASP B 1 849 ? 39.531 -54.594 -14.148 1 75.62 849 ASP B CA 1
ATOM 15591 C C . ASP B 1 849 ? 38.469 -55.531 -13.617 1 75.62 849 ASP B C 1
ATOM 15593 O O . ASP B 1 849 ? 37.344 -55.125 -13.305 1 75.62 849 ASP B O 1
ATOM 15597 N N . THR B 1 850 ? 38.656 -56.781 -13.703 1 73.75 850 THR B N 1
ATOM 15598 C CA . THR B 1 850 ? 37.688 -57.781 -13.266 1 73.75 850 THR B CA 1
ATOM 15599 C C . THR B 1 850 ? 37.469 -57.719 -11.758 1 73.75 850 THR B C 1
ATOM 15601 O O . THR B 1 850 ? 36.469 -58.219 -11.242 1 73.75 850 THR B O 1
ATOM 15604 N N . LEU B 1 851 ? 38.281 -57 -11.07 1 78.5 851 LEU B N 1
ATOM 15605 C CA . LEU B 1 851 ? 38.156 -56.906 -9.617 1 78.5 851 LEU B CA 1
ATOM 15606 C C . LEU B 1 851 ? 37.219 -55.75 -9.242 1 78.5 851 LEU B C 1
ATOM 15608 O O . LEU B 1 851 ? 36.844 -55.594 -8.078 1 78.5 851 LEU B O 1
ATOM 15612 N N . CYS B 1 852 ? 36.812 -54.938 -10.133 1 85.88 852 CYS B N 1
ATOM 15613 C CA . CYS B 1 852 ? 35.906 -53.812 -9.875 1 85.88 852 CYS B CA 1
ATOM 15614 C C . CYS B 1 852 ? 34.469 -54.281 -9.82 1 85.88 852 CYS B C 1
ATOM 15616 O O . CYS B 1 852 ? 33.969 -54.875 -10.781 1 85.88 852 CYS B O 1
ATOM 15618 N N . VAL B 1 853 ? 33.875 -54.156 -8.617 1 82.25 853 VAL B N 1
ATOM 15619 C CA . VAL B 1 853 ? 32.469 -54.594 -8.445 1 82.25 853 VAL B CA 1
ATOM 15620 C C . VAL B 1 853 ? 31.594 -53.344 -8.281 1 82.25 853 VAL B C 1
ATOM 15622 O O . VAL B 1 853 ? 32.062 -52.312 -7.84 1 82.25 853 VAL B O 1
ATOM 15625 N N . HIS B 1 854 ? 30.375 -53.531 -8.641 1 84.31 854 HIS B N 1
ATOM 15626 C CA . HIS B 1 854 ? 29.406 -52.438 -8.484 1 84.31 854 HIS B CA 1
ATOM 15627 C C . HIS B 1 854 ? 29.172 -52.125 -7.008 1 84.31 854 HIS B C 1
ATOM 15629 O O . HIS B 1 854 ? 29.219 -53.031 -6.164 1 84.31 854 HIS B O 1
ATOM 15635 N N . CYS B 1 855 ? 29 -50.906 -6.715 1 85.75 855 CYS B N 1
ATOM 15636 C CA . CYS B 1 855 ? 28.812 -50.438 -5.34 1 85.75 855 CYS B CA 1
ATOM 15637 C C . CYS B 1 855 ? 27.562 -51.062 -4.727 1 85.75 855 CYS B C 1
ATOM 15639 O O . CYS B 1 855 ? 27.562 -51.438 -3.557 1 85.75 855 CYS B O 1
ATOM 15641 N N . ARG B 1 856 ? 26.484 -51.031 -5.543 1 86.06 856 ARG B N 1
ATOM 15642 C CA . ARG B 1 856 ? 25.219 -51.594 -5.043 1 86.06 856 ARG B CA 1
ATOM 15643 C C . ARG B 1 856 ? 24.781 -52.781 -5.883 1 86.06 856 ARG B C 1
ATOM 15645 O O . ARG B 1 856 ? 25 -52.812 -7.094 1 86.06 856 ARG B O 1
ATOM 15652 N N . PRO B 1 857 ? 24.203 -53.75 -5.199 1 77.06 857 PRO B N 1
ATOM 15653 C CA . PRO B 1 857 ? 23.781 -54.938 -5.926 1 77.06 857 PRO B CA 1
ATOM 15654 C C . PRO B 1 857 ? 22.547 -54.719 -6.805 1 77.06 857 PRO B C 1
ATOM 15656 O O . PRO B 1 857 ? 21.766 -53.812 -6.535 1 77.06 857 PRO B O 1
ATOM 15659 N N . MET B 1 858 ? 22.531 -55.344 -7.891 1 72.44 858 MET B N 1
ATOM 15660 C CA . MET B 1 858 ? 21.422 -55.219 -8.836 1 72.44 858 MET B CA 1
ATOM 15661 C C . MET B 1 858 ? 20.172 -55.938 -8.289 1 72.44 858 MET B C 1
ATOM 15663 O O . MET B 1 858 ? 19.688 -56.906 -8.875 1 72.44 858 MET B O 1
ATOM 15667 N N . THR B 1 859 ? 19.828 -55.688 -7.043 1 64.81 859 THR B N 1
ATOM 15668 C CA . THR B 1 859 ? 18.625 -56.188 -6.383 1 64.81 859 THR B CA 1
ATOM 15669 C C . THR B 1 859 ? 17.578 -55.094 -6.285 1 64.81 859 THR B C 1
ATOM 15671 O O . THR B 1 859 ? 17.875 -53.938 -6.465 1 64.81 859 THR B O 1
ATOM 15674 N N . PRO B 1 860 ? 16.328 -55.5 -6.309 1 62.53 860 PRO B N 1
ATOM 15675 C CA . PRO B 1 860 ? 15.289 -54.5 -6.16 1 62.53 860 PRO B CA 1
ATOM 15676 C C . PRO B 1 860 ? 15.555 -53.531 -4.996 1 62.53 860 PRO B C 1
ATOM 15678 O O . PRO B 1 860 ? 15.234 -52.344 -5.082 1 62.53 860 PRO B O 1
ATOM 15681 N N . SER B 1 861 ? 16.125 -54.094 -4.008 1 65.38 861 SER B N 1
ATOM 15682 C CA . SER B 1 861 ? 16.469 -53.219 -2.871 1 65.38 861 SER B CA 1
ATOM 15683 C C . SER B 1 861 ? 17.594 -52.25 -3.223 1 65.38 861 SER B C 1
ATOM 15685 O O . SER B 1 861 ? 17.656 -51.156 -2.676 1 65.38 861 SER B O 1
ATOM 15687 N N . GLY B 1 862 ? 18.375 -52.688 -4.09 1 67.69 862 GLY B N 1
ATOM 15688 C CA . GLY B 1 862 ? 19.484 -51.844 -4.508 1 67.69 862 GLY B CA 1
ATOM 15689 C C . GLY B 1 862 ? 19.047 -50.656 -5.375 1 67.69 862 GLY B C 1
ATOM 15690 O O . GLY B 1 862 ? 19.766 -49.688 -5.488 1 67.69 862 GLY B O 1
ATOM 15691 N N . LYS B 1 863 ? 17.922 -50.812 -5.934 1 66.12 863 LYS B N 1
ATOM 15692 C CA . LYS B 1 863 ? 17.422 -49.781 -6.824 1 66.12 863 LYS B CA 1
ATOM 15693 C C . LYS B 1 863 ? 16.75 -48.656 -6.039 1 66.12 863 LYS B C 1
ATOM 15695 O O . LYS B 1 863 ? 16.516 -47.562 -6.57 1 66.12 863 LYS B O 1
ATOM 15700 N N . LEU B 1 864 ? 16.516 -48.906 -4.809 1 74.81 864 LEU B N 1
ATOM 15701 C CA . LEU B 1 864 ? 15.914 -47.906 -3.959 1 74.81 864 LEU B CA 1
ATOM 15702 C C . LEU B 1 864 ? 16.969 -46.906 -3.488 1 74.81 864 LEU B C 1
ATOM 15704 O O . LEU B 1 864 ? 18.156 -47.031 -3.801 1 74.81 864 LEU B O 1
ATOM 15708 N N . ARG B 1 865 ? 16.578 -45.938 -2.779 1 82.12 865 ARG B N 1
ATOM 15709 C CA . ARG B 1 865 ? 17.5 -44.938 -2.229 1 82.12 865 ARG B CA 1
ATOM 15710 C C . ARG B 1 865 ? 18.5 -45.594 -1.293 1 82.12 865 ARG B C 1
ATOM 15712 O O . ARG B 1 865 ? 18.188 -46.562 -0.608 1 82.12 865 ARG B O 1
ATOM 15719 N N . PRO B 1 866 ? 19.656 -45.125 -1.363 1 84.69 866 PRO B N 1
ATOM 15720 C CA . PRO B 1 866 ? 20.656 -45.719 -0.488 1 84.69 866 PRO B CA 1
ATOM 15721 C C . PRO B 1 866 ? 20.328 -45.562 0.994 1 84.69 866 PRO B C 1
ATOM 15723 O O . PRO B 1 866 ? 19.672 -44.594 1.383 1 84.69 866 PRO B O 1
ATOM 15726 N N . THR B 1 867 ? 20.703 -46.531 1.752 1 82.75 867 THR B N 1
ATOM 15727 C CA . THR B 1 867 ? 20.562 -46.469 3.203 1 82.75 867 THR B CA 1
ATOM 15728 C C . THR B 1 867 ? 21.531 -45.438 3.779 1 82.75 867 THR B C 1
ATOM 15730 O O . THR B 1 867 ? 22.391 -44.906 3.068 1 82.75 867 THR B O 1
ATOM 15733 N N . GLU B 1 868 ? 21.406 -45.125 5.031 1 86.62 868 GLU B N 1
ATOM 15734 C CA . GLU B 1 868 ? 22.219 -44.125 5.695 1 86.62 868 GLU B CA 1
ATOM 15735 C C . GLU B 1 868 ? 23.703 -44.469 5.621 1 86.62 868 GLU B C 1
ATOM 15737 O O . GLU B 1 868 ? 24.547 -43.594 5.367 1 86.62 868 GLU B O 1
ATOM 15742 N N . GLN B 1 869 ? 23.906 -45.719 5.824 1 83.62 869 GLN B N 1
ATOM 15743 C CA . GLN B 1 869 ? 25.297 -46.156 5.812 1 83.62 869 GLN B CA 1
ATOM 15744 C C . GLN B 1 869 ? 25.859 -46.156 4.395 1 83.62 869 GLN B C 1
ATOM 15746 O O . GLN B 1 869 ? 26.984 -45.719 4.172 1 83.62 869 GLN B O 1
ATOM 15751 N N . ASP B 1 870 ? 25.109 -46.594 3.484 1 86.94 870 ASP B N 1
ATOM 15752 C CA . ASP B 1 870 ? 25.547 -46.594 2.092 1 86.94 870 ASP B CA 1
ATOM 15753 C C . ASP B 1 870 ? 25.703 -45.188 1.553 1 86.94 870 ASP B C 1
ATOM 15755 O O . ASP B 1 870 ? 26.578 -44.906 0.733 1 86.94 870 ASP B O 1
ATOM 15759 N N . PHE B 1 871 ? 24.906 -44.406 2.098 1 90.94 871 PHE B N 1
ATOM 15760 C CA . PHE B 1 871 ? 24.938 -43 1.636 1 90.94 871 PHE B CA 1
ATOM 15761 C C . PHE B 1 871 ? 26.281 -42.375 1.954 1 90.94 871 PHE B C 1
ATOM 15763 O O . PHE B 1 871 ? 26.891 -41.75 1.086 1 90.94 871 PHE B O 1
ATOM 15770 N N . MET B 1 872 ? 26.75 -42.531 3.17 1 91.31 872 MET B N 1
ATOM 15771 C CA . MET B 1 872 ? 27.969 -41.875 3.578 1 91.31 872 MET B CA 1
ATOM 15772 C C . MET B 1 872 ? 29.203 -42.625 3.092 1 91.31 872 MET B C 1
ATOM 15774 O O . MET B 1 872 ? 30.281 -42.062 2.93 1 91.31 872 MET B O 1
ATOM 15778 N N . ASN B 1 873 ? 29.016 -43.844 2.803 1 88 873 ASN B N 1
ATOM 15779 C CA . ASN B 1 873 ? 30.156 -44.625 2.332 1 88 873 ASN B CA 1
ATOM 15780 C C . ASN B 1 873 ? 30.531 -44.25 0.904 1 88 873 ASN B C 1
ATOM 15782 O O . ASN B 1 873 ? 31.719 -44.219 0.565 1 88 873 ASN B O 1
ATOM 15786 N N . PHE B 1 874 ? 29.625 -44 0.116 1 90.62 874 PHE B N 1
ATOM 15787 C CA . PHE B 1 874 ? 29.906 -43.781 -1.301 1 90.62 874 PHE B CA 1
ATOM 15788 C C . PHE B 1 874 ? 30 -42.312 -1.63 1 90.62 874 PHE B C 1
ATOM 15790 O O . PHE B 1 874 ? 30.469 -41.938 -2.705 1 90.62 874 PHE B O 1
ATOM 15797 N N . LEU B 1 875 ? 29.594 -41.438 -0.778 1 91.38 875 LEU B N 1
ATOM 15798 C CA . LEU B 1 875 ? 29.562 -40 -1.07 1 91.38 875 LEU B CA 1
ATOM 15799 C C . LEU B 1 875 ? 30.969 -39.469 -1.308 1 91.38 875 LEU B C 1
ATOM 15801 O O . LEU B 1 875 ? 31.203 -38.75 -2.281 1 91.38 875 LEU B O 1
ATOM 15805 N N . PRO B 1 876 ? 31.922 -39.844 -0.409 1 89.94 876 PRO B N 1
ATOM 15806 C CA . PRO B 1 876 ? 33.281 -39.344 -0.676 1 89.94 876 PRO B CA 1
ATOM 15807 C C . PRO B 1 876 ? 33.844 -39.844 -1.996 1 89.94 876 PRO B C 1
ATOM 15809 O O . PRO B 1 876 ? 34.625 -39.156 -2.652 1 89.94 876 PRO B O 1
ATOM 15812 N N . MET B 1 877 ? 33.438 -40.969 -2.441 1 89.38 877 MET B N 1
ATOM 15813 C CA . MET B 1 877 ? 33.875 -41.531 -3.725 1 89.38 877 MET B CA 1
ATOM 15814 C C . MET B 1 877 ? 33.281 -40.75 -4.883 1 89.38 877 MET B C 1
ATOM 15816 O O . MET B 1 877 ? 33.938 -40.5 -5.891 1 89.38 877 MET B O 1
ATOM 15820 N N . PHE B 1 878 ? 32.094 -40.406 -4.754 1 91.25 878 PHE B N 1
ATOM 15821 C CA . PHE B 1 878 ? 31.391 -39.594 -5.746 1 91.25 878 PHE B CA 1
ATOM 15822 C C . PHE B 1 878 ? 32.062 -38.25 -5.934 1 91.25 878 PHE B C 1
ATOM 15824 O O . PHE B 1 878 ? 32.312 -37.812 -7.062 1 91.25 878 PHE B O 1
ATOM 15831 N N . LEU B 1 879 ? 32.406 -37.656 -4.812 1 90.38 879 LEU B N 1
ATOM 15832 C CA . LEU B 1 879 ? 32.969 -36.312 -4.855 1 90.38 879 LEU B CA 1
ATOM 15833 C C . LEU B 1 879 ? 34.406 -36.344 -5.363 1 90.38 879 LEU B C 1
ATOM 15835 O O . LEU B 1 879 ? 34.969 -35.312 -5.746 1 90.38 879 LEU B O 1
ATOM 15839 N N . SER B 1 880 ? 34.969 -37.469 -5.426 1 87.25 880 SER B N 1
ATOM 15840 C CA . SER B 1 880 ? 36.312 -37.594 -5.922 1 87.25 880 SER B CA 1
ATOM 15841 C C . SER B 1 880 ? 36.344 -38.125 -7.352 1 87.25 880 SER B C 1
ATOM 15843 O O . SER B 1 880 ? 37.375 -38.094 -8.016 1 87.25 880 SER B O 1
ATOM 15845 N N . ASP B 1 881 ? 35.188 -38.5 -7.891 1 87.81 881 ASP B N 1
ATOM 15846 C CA . ASP B 1 881 ? 35.094 -39.094 -9.219 1 87.81 881 ASP B CA 1
ATOM 15847 C C . ASP B 1 881 ? 35.094 -38 -10.305 1 87.81 881 ASP B C 1
ATOM 15849 O O . ASP B 1 881 ? 34.312 -37.062 -10.234 1 87.81 881 ASP B O 1
ATOM 15853 N N . ASN B 1 882 ? 36.062 -38.156 -11.203 1 84.69 882 ASN B N 1
ATOM 15854 C CA . ASN B 1 882 ? 36.094 -37.25 -12.352 1 84.69 882 ASN B CA 1
ATOM 15855 C C . ASN B 1 882 ? 35.219 -37.75 -13.5 1 84.69 882 ASN B C 1
ATOM 15857 O O . ASN B 1 882 ? 35.281 -38.938 -13.836 1 84.69 882 ASN B O 1
ATOM 15861 N N . PRO B 1 883 ? 34.406 -36.969 -13.992 1 80.88 883 PRO B N 1
ATOM 15862 C CA . PRO B 1 883 ? 33.594 -37.406 -15.133 1 80.88 883 PRO B CA 1
ATOM 15863 C C . PRO B 1 883 ? 34.438 -37.875 -16.312 1 80.88 883 PRO B C 1
ATOM 15865 O O . PRO B 1 883 ? 35.531 -37.312 -16.578 1 80.88 883 PRO B O 1
ATOM 15868 N N . ASN B 1 884 ? 34.031 -38.938 -16.828 1 73 884 ASN B N 1
ATOM 15869 C CA . ASN B 1 884 ? 34.688 -39.5 -18 1 73 884 ASN B CA 1
ATOM 15870 C C . ASN B 1 884 ? 33.688 -39.938 -19.062 1 73 884 ASN B C 1
ATOM 15872 O O . ASN B 1 884 ? 32.5 -39.688 -18.922 1 73 884 ASN B O 1
ATOM 15876 N N . ALA B 1 885 ? 34.156 -40.5 -20.156 1 65.62 885 ALA B N 1
ATOM 15877 C CA . ALA B 1 885 ? 33.312 -40.875 -21.297 1 65.62 885 ALA B CA 1
ATOM 15878 C C . ALA B 1 885 ? 32.344 -41.969 -20.906 1 65.62 885 ALA B C 1
ATOM 15880 O O . ALA B 1 885 ? 31.234 -42.031 -21.484 1 65.62 885 ALA B O 1
ATOM 15881 N N . LYS B 1 886 ? 32.719 -42.656 -19.875 1 66.44 886 LYS B N 1
ATOM 15882 C CA . LYS B 1 886 ? 31.859 -43.75 -19.484 1 66.44 886 LYS B CA 1
ATOM 15883 C C . LYS B 1 886 ? 30.906 -43.312 -18.375 1 66.44 886 LYS B C 1
ATOM 15885 O O . LYS B 1 886 ? 29.828 -43.906 -18.203 1 66.44 886 LYS B O 1
ATOM 15890 N N . CYS B 1 887 ? 31.375 -42.312 -17.641 1 76.12 887 CYS B N 1
ATOM 15891 C CA . CYS B 1 887 ? 30.547 -41.781 -16.562 1 76.12 887 CYS B CA 1
ATOM 15892 C C . CYS B 1 887 ? 30.531 -40.25 -16.578 1 76.12 887 CYS B C 1
ATOM 15894 O O . CYS B 1 887 ? 31.5 -39.625 -16.172 1 76.12 887 CYS B O 1
ATOM 15896 N N . GLY B 1 888 ? 29.5 -39.719 -16.984 1 72.88 888 GLY B N 1
ATOM 15897 C CA . GLY B 1 888 ? 29.375 -38.281 -17.062 1 72.88 888 GLY B CA 1
ATOM 15898 C C . GLY B 1 888 ? 28.938 -37.656 -15.758 1 72.88 888 GLY B C 1
ATOM 15899 O O . GLY B 1 888 ? 29 -36.438 -15.602 1 72.88 888 GLY B O 1
ATOM 15900 N N . LYS B 1 889 ? 28.562 -38.375 -14.742 1 78.69 889 LYS B N 1
ATOM 15901 C CA . LYS B 1 889 ? 27.984 -37.812 -13.539 1 78.69 889 LYS B CA 1
ATOM 15902 C C . LYS B 1 889 ? 28.984 -37.812 -12.391 1 78.69 889 LYS B C 1
ATOM 15904 O O . LYS B 1 889 ? 28.594 -37.781 -11.219 1 78.69 889 LYS B O 1
ATOM 15909 N N . GLY B 1 890 ? 30.188 -37.844 -12.68 1 80.62 890 GLY B N 1
ATOM 15910 C CA . GLY B 1 890 ? 31.156 -37.688 -11.617 1 80.62 890 GLY B CA 1
ATOM 15911 C C . GLY B 1 890 ? 31.062 -36.344 -10.914 1 80.62 890 GLY B C 1
ATOM 15912 O O . GLY B 1 890 ? 30.906 -35.312 -11.562 1 80.62 890 GLY B O 1
ATOM 15913 N N . GLY B 1 891 ? 31.172 -36.344 -9.688 1 85.44 891 GLY B N 1
ATOM 15914 C CA . GLY B 1 891 ? 30.844 -35.156 -8.898 1 85.44 891 GLY B CA 1
ATOM 15915 C C . GLY B 1 891 ? 32.031 -34.281 -8.586 1 85.44 891 GLY B C 1
ATOM 15916 O O . GLY B 1 891 ? 31.891 -33.188 -8.078 1 85.44 891 GLY B O 1
ATOM 15917 N N . HIS B 1 892 ? 33.219 -34.688 -8.859 1 84.94 892 HIS B N 1
ATOM 15918 C CA . HIS B 1 892 ? 34.406 -33.938 -8.445 1 84.94 892 HIS B CA 1
ATOM 15919 C C . HIS B 1 892 ? 34.469 -32.562 -9.094 1 84.94 892 HIS B C 1
ATOM 15921 O O . HIS B 1 892 ? 34.656 -31.562 -8.414 1 84.94 892 HIS B O 1
ATOM 15927 N N . ALA B 1 893 ? 34.25 -32.469 -10.305 1 82.69 893 ALA B N 1
ATOM 15928 C CA . ALA B 1 893 ? 34.406 -31.219 -11.055 1 82.69 893 ALA B CA 1
ATOM 15929 C C . ALA B 1 893 ? 33.281 -30.234 -10.68 1 82.69 893 ALA B C 1
ATOM 15931 O O . ALA B 1 893 ? 33.562 -29.047 -10.484 1 82.69 893 ALA B O 1
ATOM 15932 N N . ALA B 1 894 ? 32.156 -30.625 -10.508 1 82.69 894 ALA B N 1
ATOM 15933 C CA . ALA B 1 894 ? 31.031 -29.719 -10.344 1 82.69 894 ALA B CA 1
ATOM 15934 C C . ALA B 1 894 ? 30.734 -29.469 -8.867 1 82.69 894 ALA B C 1
ATOM 15936 O O . ALA B 1 894 ? 30.312 -28.375 -8.484 1 82.69 894 ALA B O 1
ATOM 15937 N N . TYR B 1 895 ? 30.969 -30.469 -8.008 1 89.56 895 TYR B N 1
ATOM 15938 C CA . TYR B 1 895 ? 30.359 -30.359 -6.688 1 89.56 895 TYR B CA 1
ATOM 15939 C C . TYR B 1 895 ? 31.406 -30.469 -5.594 1 89.56 895 TYR B C 1
ATOM 15941 O O . TYR B 1 895 ? 31.078 -30.438 -4.402 1 89.56 895 TYR B O 1
ATOM 15949 N N . SER B 1 896 ? 32.594 -30.578 -5.922 1 85.38 896 SER B N 1
ATOM 15950 C CA . SER B 1 896 ? 33.594 -30.75 -4.887 1 85.38 896 SER B CA 1
ATOM 15951 C C . SER B 1 896 ? 33.625 -29.578 -3.924 1 85.38 896 SER B C 1
ATOM 15953 O O . SER B 1 896 ? 33.812 -29.75 -2.721 1 85.38 896 SER B O 1
ATOM 15955 N N . SER B 1 897 ? 33.281 -28.438 -4.453 1 85.44 897 SER B N 1
ATOM 15956 C CA . SER B 1 897 ? 33.281 -27.266 -3.6 1 85.44 897 SER B CA 1
ATOM 15957 C C . SER B 1 897 ? 31.875 -27 -3.041 1 85.44 897 SER B C 1
ATOM 15959 O O . SER B 1 897 ? 31.719 -26.219 -2.1 1 85.44 897 SER B O 1
ATOM 15961 N N . ALA B 1 898 ? 30.922 -27.578 -3.555 1 90.25 898 ALA B N 1
ATOM 15962 C CA . ALA B 1 898 ? 29.547 -27.281 -3.18 1 90.25 898 ALA B CA 1
ATOM 15963 C C . ALA B 1 898 ? 29.141 -28.062 -1.928 1 90.25 898 ALA B C 1
ATOM 15965 O O . ALA B 1 898 ? 28.219 -27.672 -1.219 1 90.25 898 ALA B O 1
ATOM 15966 N N . VAL B 1 899 ? 29.844 -29.203 -1.665 1 92.31 899 VAL B N 1
ATOM 15967 C CA . VAL B 1 899 ? 29.469 -30.047 -0.533 1 92.31 899 VAL B CA 1
ATOM 15968 C C . VAL B 1 899 ? 30.609 -30.094 0.476 1 92.31 899 VAL B C 1
ATOM 15970 O O . VAL B 1 899 ? 31.719 -30.516 0.148 1 92.31 899 VAL B O 1
ATOM 15973 N N . VAL B 1 900 ? 30.344 -29.672 1.638 1 91.19 900 VAL B N 1
ATOM 15974 C CA . VAL B 1 900 ? 31.328 -29.719 2.715 1 91.19 900 VAL B CA 1
ATOM 15975 C C . VAL B 1 900 ? 31.062 -30.938 3.602 1 91.19 900 VAL B C 1
ATOM 15977 O O . VAL B 1 900 ? 29.969 -31.109 4.125 1 91.19 900 VAL B O 1
ATOM 15980 N N . LEU B 1 901 ? 32.062 -31.781 3.688 1 91.19 901 LEU B N 1
ATOM 15981 C CA . LEU B 1 901 ? 31.938 -32.969 4.535 1 91.19 901 LEU B CA 1
ATOM 15982 C C . LEU B 1 901 ? 32.5 -32.688 5.926 1 91.19 901 LEU B C 1
ATOM 15984 O O . LEU B 1 901 ? 33.5 -32 6.062 1 91.19 901 LEU B O 1
ATOM 15988 N N . LYS B 1 902 ? 31.781 -33.062 6.914 1 88.19 902 LYS B N 1
ATOM 15989 C CA . LYS B 1 902 ? 32.188 -32.875 8.297 1 88.19 902 LYS B CA 1
ATOM 15990 C C . LYS B 1 902 ? 32.469 -34.188 8.984 1 88.19 902 LYS B C 1
ATOM 15992 O O . LYS B 1 902 ? 31.953 -35.25 8.586 1 88.19 902 LYS B O 1
ATOM 15997 N N . GLY B 1 903 ? 33.281 -34.156 10.031 1 82.5 903 GLY B N 1
ATOM 15998 C CA . GLY B 1 903 ? 33.531 -35.281 10.914 1 82.5 903 GLY B CA 1
ATOM 15999 C C . GLY B 1 903 ? 34.219 -36.469 10.203 1 82.5 903 GLY B C 1
ATOM 16000 O O . GLY B 1 903 ? 33.75 -37.594 10.328 1 82.5 903 GLY B O 1
ATOM 16001 N N . ASN B 1 904 ? 35.156 -36.344 9.453 1 79.38 904 ASN B N 1
ATOM 16002 C CA . ASN B 1 904 ? 35.812 -37.406 8.695 1 79.38 904 ASN B CA 1
ATOM 16003 C C . ASN B 1 904 ? 34.844 -38.156 7.781 1 79.38 904 ASN B C 1
ATOM 16005 O O . ASN B 1 904 ? 34.781 -39.375 7.812 1 79.38 904 ASN B O 1
ATOM 16009 N N . ALA B 1 905 ? 33.969 -37.344 7.055 1 81.38 905 ALA B N 1
ATOM 16010 C CA . ALA B 1 905 ? 33.062 -37.781 6.004 1 81.38 905 ALA B CA 1
ATOM 16011 C C . ALA B 1 905 ? 31.906 -38.625 6.59 1 81.38 905 ALA B C 1
ATOM 16013 O O . ALA B 1 905 ? 31.469 -39.594 5.977 1 81.38 905 ALA B O 1
ATOM 16014 N N . THR B 1 906 ? 31.484 -38.312 7.816 1 82.56 906 THR B N 1
ATOM 16015 C CA . THR B 1 906 ? 30.375 -39.031 8.414 1 82.56 906 THR B CA 1
ATOM 16016 C C . THR B 1 906 ? 29.078 -38.219 8.25 1 82.56 906 THR B C 1
ATOM 16018 O O . THR B 1 906 ? 27.984 -38.781 8.367 1 82.56 906 THR B O 1
ATOM 16021 N N . SER B 1 907 ? 29.297 -36.938 8.086 1 88.94 907 SER B N 1
ATOM 16022 C CA . SER B 1 907 ? 28.094 -36.125 7.914 1 88.94 907 SER B CA 1
ATOM 16023 C C . SER B 1 907 ? 28.281 -35.062 6.84 1 88.94 907 SER B C 1
ATOM 16025 O O . SER B 1 907 ? 29.422 -34.75 6.465 1 88.94 907 SER B O 1
ATOM 16027 N N . VAL B 1 908 ? 27.156 -34.594 6.285 1 91.62 908 VAL B N 1
ATOM 16028 C CA . VAL B 1 908 ? 27.172 -33.562 5.262 1 91.62 908 VAL B CA 1
ATOM 16029 C C . VAL B 1 908 ? 26.953 -32.219 5.91 1 91.62 908 VAL B C 1
ATOM 16031 O O . VAL B 1 908 ? 26.016 -32.031 6.695 1 91.62 908 VAL B O 1
ATOM 16034 N N . GLY B 1 909 ? 27.875 -31.297 5.695 1 92.38 909 GLY B N 1
ATOM 16035 C CA . GLY B 1 909 ? 27.75 -29.953 6.238 1 92.38 909 GLY B CA 1
ATOM 16036 C C . GLY B 1 909 ? 26.953 -29.016 5.352 1 92.38 909 GLY B C 1
ATOM 16037 O O . GLY B 1 909 ? 25.859 -29.359 4.914 1 92.38 909 GLY B O 1
ATOM 16038 N N . ALA B 1 910 ? 27.516 -27.812 5.145 1 93.75 910 ALA B N 1
ATOM 16039 C CA . ALA B 1 910 ? 26.844 -26.812 4.309 1 93.75 910 ALA B CA 1
ATOM 16040 C C . ALA B 1 910 ? 26.953 -27.188 2.83 1 93.75 910 ALA B C 1
ATOM 16042 O O . ALA B 1 910 ? 27.953 -27.766 2.398 1 93.75 910 ALA B O 1
ATOM 16043 N N . THR B 1 911 ? 25.875 -26.906 2.088 1 94.44 911 THR B N 1
ATOM 16044 C CA . THR B 1 911 ? 25.859 -27.156 0.651 1 94.44 911 THR B CA 1
ATOM 16045 C C . THR B 1 911 ? 25.203 -26 -0.089 1 94.44 911 THR B C 1
ATOM 16047 O O . THR B 1 911 ? 24.547 -25.156 0.527 1 94.44 911 THR B O 1
ATOM 16050 N N . TYR B 1 912 ? 25.531 -25.922 -1.322 1 93.38 912 TYR B N 1
ATOM 16051 C CA . TYR B 1 912 ? 24.859 -24.891 -2.092 1 93.38 912 TYR B CA 1
ATOM 16052 C C . TYR B 1 912 ? 24.375 -25.438 -3.434 1 93.38 912 TYR B C 1
ATOM 16054 O O . TYR B 1 912 ? 24.891 -26.438 -3.92 1 93.38 912 TYR B O 1
ATOM 16062 N N . PHE B 1 913 ? 23.344 -24.828 -3.932 1 91.75 913 PHE B N 1
ATOM 16063 C CA . PHE B 1 913 ? 22.75 -25.109 -5.238 1 91.75 913 PHE B CA 1
ATOM 16064 C C . PHE B 1 913 ? 22.812 -23.875 -6.133 1 91.75 913 PHE B C 1
ATOM 16066 O O . PHE B 1 913 ? 22.359 -22.797 -5.742 1 91.75 913 PHE B O 1
ATOM 16073 N N . MET B 1 914 ? 23.406 -24.031 -7.223 1 90.38 914 MET B N 1
ATOM 16074 C CA . MET B 1 914 ? 23.734 -22.875 -8.047 1 90.38 914 MET B CA 1
ATOM 16075 C C . MET B 1 914 ? 22.766 -22.734 -9.211 1 90.38 914 MET B C 1
ATOM 16077 O O . MET B 1 914 ? 22.359 -23.75 -9.797 1 90.38 914 MET B O 1
ATOM 16081 N N . THR B 1 915 ? 22.281 -21.484 -9.516 1 88.19 915 THR B N 1
ATOM 16082 C CA . THR B 1 915 ? 21.516 -21.109 -10.688 1 88.19 915 THR B CA 1
ATOM 16083 C C . THR B 1 915 ? 21.875 -19.703 -11.156 1 88.19 915 THR B C 1
ATOM 16085 O O . THR B 1 915 ? 22.891 -19.141 -10.727 1 88.19 915 THR B O 1
ATOM 16088 N N . TYR B 1 916 ? 21.25 -19.203 -12.25 1 85.31 916 TYR B N 1
ATOM 16089 C CA . TYR B 1 916 ? 21.531 -17.875 -12.781 1 85.31 916 TYR B CA 1
ATOM 16090 C C . TYR B 1 916 ? 20.297 -16.984 -12.742 1 85.31 916 TYR B C 1
ATOM 16092 O O . TYR B 1 916 ? 19.188 -17.453 -12.992 1 85.31 916 TYR B O 1
ATOM 16100 N N . HIS B 1 917 ? 20.5 -15.695 -12.359 1 87.19 917 HIS B N 1
ATOM 16101 C CA . HIS B 1 917 ? 19.438 -14.719 -12.516 1 87.19 917 HIS B CA 1
ATOM 16102 C C . HIS B 1 917 ? 19.125 -14.469 -13.984 1 87.19 917 HIS B C 1
ATOM 16104 O O . HIS B 1 917 ? 19.906 -14.82 -14.859 1 87.19 917 HIS B O 1
ATOM 16110 N N . THR B 1 918 ? 17.938 -13.766 -14.211 1 79.94 918 THR B N 1
ATOM 16111 C CA . THR B 1 918 ? 17.641 -13.305 -15.562 1 79.94 918 THR B CA 1
ATOM 16112 C C . THR B 1 918 ? 18.469 -12.086 -15.922 1 79.94 918 THR B C 1
ATOM 16114 O O . THR B 1 918 ? 19.312 -11.648 -15.141 1 79.94 918 THR B O 1
ATOM 16117 N N . ILE B 1 919 ? 18.359 -11.578 -17.078 1 79.06 919 ILE B N 1
ATOM 16118 C CA . ILE B 1 919 ? 19.125 -10.445 -17.578 1 79.06 919 ILE B CA 1
ATOM 16119 C C . ILE B 1 919 ? 18.828 -9.203 -16.734 1 79.06 919 ILE B C 1
ATOM 16121 O O . ILE B 1 919 ? 17.672 -8.844 -16.531 1 79.06 919 ILE B O 1
ATOM 16125 N N . LEU B 1 920 ? 19.906 -8.734 -16.078 1 83.69 920 LEU B N 1
ATOM 16126 C CA . LEU B 1 920 ? 19.797 -7.52 -15.273 1 83.69 920 LEU B CA 1
ATOM 16127 C C . LEU B 1 920 ? 20.5 -6.352 -15.953 1 83.69 920 LEU B C 1
ATOM 16129 O O . LEU B 1 920 ? 21.703 -6.422 -16.234 1 83.69 920 LEU B O 1
ATOM 16133 N N . LYS B 1 921 ? 19.828 -5.289 -16.203 1 78.5 921 LYS B N 1
ATOM 16134 C CA . LYS B 1 921 ? 20.422 -4.18 -16.938 1 78.5 921 LYS B CA 1
ATOM 16135 C C . LYS B 1 921 ? 20.562 -2.941 -16.047 1 78.5 921 LYS B C 1
ATOM 16137 O O . LYS B 1 921 ? 21.625 -2.326 -16 1 78.5 921 LYS B O 1
ATOM 16142 N N . ASP B 1 922 ? 19.5 -2.656 -15.344 1 81.5 922 ASP B N 1
ATOM 16143 C CA . ASP B 1 922 ? 19.469 -1.416 -14.578 1 81.5 922 ASP B CA 1
ATOM 16144 C C . ASP B 1 922 ? 19.453 -1.698 -13.078 1 81.5 922 ASP B C 1
ATOM 16146 O O . ASP B 1 922 ? 19.234 -2.836 -12.656 1 81.5 922 ASP B O 1
ATOM 16150 N N . SER B 1 923 ? 19.734 -0.618 -12.305 1 86.06 923 SER B N 1
ATOM 16151 C CA . SER B 1 923 ? 19.844 -0.747 -10.852 1 86.06 923 SER B CA 1
ATOM 16152 C C . SER B 1 923 ? 18.531 -1.273 -10.258 1 86.06 923 SER B C 1
ATOM 16154 O O . SER B 1 923 ? 18.562 -2.133 -9.375 1 86.06 923 SER B O 1
ATOM 16156 N N . PRO B 1 924 ? 17.375 -0.844 -10.781 1 82.25 924 PRO B N 1
ATOM 16157 C CA . PRO B 1 924 ? 16.156 -1.408 -10.219 1 82.25 924 PRO B CA 1
ATOM 16158 C C . PRO B 1 924 ? 16 -2.9 -10.508 1 82.25 924 PRO B C 1
ATOM 16160 O O . PRO B 1 924 ? 15.398 -3.627 -9.711 1 82.25 924 PRO B O 1
ATOM 16163 N N . ASP B 1 925 ? 16.594 -3.291 -11.547 1 84 925 ASP B N 1
ATOM 16164 C CA . ASP B 1 925 ? 16.562 -4.719 -11.859 1 84 925 ASP B CA 1
ATOM 16165 C C . ASP B 1 925 ? 17.344 -5.523 -10.82 1 84 925 ASP B C 1
ATOM 16167 O O . ASP B 1 925 ? 16.906 -6.586 -10.391 1 84 925 ASP B O 1
ATOM 16171 N N . PHE B 1 926 ? 18.406 -4.988 -10.477 1 88.44 926 PHE B N 1
ATOM 16172 C CA . PHE B 1 926 ? 19.234 -5.672 -9.5 1 88.44 926 PHE B CA 1
ATOM 16173 C C . PHE B 1 926 ? 18.547 -5.723 -8.141 1 88.44 926 PHE B C 1
ATOM 16175 O O . PHE B 1 926 ? 18.609 -6.734 -7.441 1 88.44 926 PHE B O 1
ATOM 16182 N N . ILE B 1 927 ? 17.938 -4.703 -7.844 1 89.19 927 ILE B N 1
ATOM 16183 C CA . ILE B 1 927 ? 17.25 -4.625 -6.559 1 89.19 927 ILE B CA 1
ATOM 16184 C C . ILE B 1 927 ? 16.062 -5.594 -6.543 1 89.19 927 ILE B C 1
ATOM 16186 O O . ILE B 1 927 ? 15.867 -6.324 -5.57 1 89.19 927 ILE B O 1
ATOM 16190 N N . ASP B 1 928 ? 15.375 -5.668 -7.609 1 83.38 928 ASP B N 1
ATOM 16191 C CA . ASP B 1 928 ? 14.219 -6.551 -7.703 1 83.38 928 ASP B CA 1
ATOM 16192 C C . ASP B 1 928 ? 14.641 -8.016 -7.695 1 83.38 928 ASP B C 1
ATOM 16194 O O . ASP B 1 928 ? 13.953 -8.867 -7.125 1 83.38 928 ASP B O 1
ATOM 16198 N N . ALA B 1 929 ? 15.719 -8.227 -8.391 1 87.81 929 ALA B N 1
ATOM 16199 C CA . ALA B 1 929 ? 16.234 -9.594 -8.406 1 87.81 929 ALA B CA 1
ATOM 16200 C C . ALA B 1 929 ? 16.594 -10.062 -6.996 1 87.81 929 ALA B C 1
ATOM 16202 O O . ALA B 1 929 ? 16.281 -11.195 -6.613 1 87.81 929 ALA B O 1
ATOM 16203 N N . MET B 1 930 ? 17.234 -9.258 -6.273 1 91.56 930 MET B N 1
ATOM 16204 C CA . MET B 1 930 ? 17.609 -9.602 -4.902 1 91.56 930 MET B CA 1
ATOM 16205 C C . MET B 1 930 ? 16.359 -9.781 -4.035 1 91.56 930 MET B C 1
ATOM 16207 O O . MET B 1 930 ? 16.281 -10.719 -3.238 1 91.56 930 MET B O 1
ATOM 16211 N N . LYS B 1 931 ? 15.398 -8.953 -4.191 1 87 931 LYS B N 1
ATOM 16212 C CA . LYS B 1 931 ? 14.156 -9.055 -3.426 1 87 931 LYS B CA 1
ATOM 16213 C C . LYS B 1 931 ? 13.43 -10.359 -3.723 1 87 931 LYS B C 1
ATOM 16215 O O . LYS B 1 931 ? 12.969 -11.047 -2.803 1 87 931 LYS B O 1
ATOM 16220 N N . MET B 1 932 ? 13.422 -10.703 -4.922 1 82.69 932 MET B N 1
ATOM 16221 C CA . MET B 1 932 ? 12.734 -11.93 -5.324 1 82.69 932 MET B CA 1
ATOM 16222 C C . MET B 1 932 ? 13.484 -13.164 -4.828 1 82.69 932 MET B C 1
ATOM 16224 O O . MET B 1 932 ? 12.859 -14.156 -4.438 1 82.69 932 MET B O 1
ATOM 16228 N N . ALA B 1 933 ? 14.727 -13.109 -4.922 1 90.44 933 ALA B N 1
ATOM 16229 C CA . ALA B 1 933 ? 15.516 -14.234 -4.434 1 90.44 933 ALA B CA 1
ATOM 16230 C C . ALA B 1 933 ? 15.328 -14.43 -2.932 1 90.44 933 ALA B C 1
ATOM 16232 O O . ALA B 1 933 ? 15.266 -15.562 -2.447 1 90.44 933 ALA B O 1
ATOM 16233 N N . ARG B 1 934 ? 15.242 -13.375 -2.26 1 90.5 934 ARG B N 1
ATOM 16234 C CA . ARG B 1 934 ? 15.039 -13.461 -0.817 1 90.5 934 ARG B CA 1
ATOM 16235 C C . ARG B 1 934 ? 13.656 -14.016 -0.491 1 90.5 934 ARG B C 1
ATOM 16237 O O . ARG B 1 934 ? 13.5 -14.82 0.433 1 90.5 934 ARG B O 1
ATOM 16244 N N . VAL B 1 935 ? 12.695 -13.625 -1.233 1 82.94 935 VAL B N 1
ATOM 16245 C CA . VAL B 1 935 ? 11.344 -14.133 -1.033 1 82.94 935 VAL B CA 1
ATOM 16246 C C . VAL B 1 935 ? 11.312 -15.633 -1.336 1 82.94 935 VAL B C 1
ATOM 16248 O O . VAL B 1 935 ? 10.695 -16.406 -0.595 1 82.94 935 VAL B O 1
ATOM 16251 N N . LEU B 1 936 ? 11.969 -15.961 -2.357 1 85 936 LEU B N 1
ATOM 16252 C CA . LEU B 1 936 ? 12.055 -17.359 -2.725 1 85 936 LEU B CA 1
ATOM 16253 C C . LEU B 1 936 ? 12.75 -18.172 -1.637 1 85 936 LEU B C 1
ATOM 16255 O O . LEU B 1 936 ? 12.289 -19.25 -1.263 1 85 936 LEU B O 1
ATOM 16259 N N . ALA B 1 937 ? 13.797 -17.703 -1.18 1 92 937 ALA B N 1
ATOM 16260 C CA . ALA B 1 937 ? 14.562 -18.391 -0.14 1 92 937 ALA B CA 1
ATOM 16261 C C . ALA B 1 937 ? 13.75 -18.5 1.151 1 92 937 ALA B C 1
ATOM 16263 O O . ALA B 1 937 ? 13.852 -19.5 1.867 1 92 937 ALA B O 1
ATOM 16264 N N . ASP B 1 938 ? 13 -17.516 1.422 1 86.56 938 ASP B N 1
ATOM 16265 C CA . ASP B 1 938 ? 12.164 -17.562 2.615 1 86.56 938 ASP B CA 1
ATOM 16266 C C . ASP B 1 938 ? 11.07 -18.625 2.482 1 86.56 938 ASP B C 1
ATOM 16268 O O . ASP B 1 938 ? 10.758 -19.312 3.447 1 86.56 938 ASP B O 1
ATOM 16272 N N . ASN B 1 939 ? 10.578 -18.75 1.339 1 80.62 939 ASN B N 1
ATOM 16273 C CA . ASN B 1 939 ? 9.602 -19.797 1.073 1 80.62 939 ASN B CA 1
ATOM 16274 C C . ASN B 1 939 ? 10.219 -21.188 1.197 1 80.62 939 ASN B C 1
ATOM 16276 O O . ASN B 1 939 ? 9.602 -22.094 1.735 1 80.62 939 ASN B O 1
ATOM 16280 N N . ILE B 1 940 ? 11.367 -21.328 0.75 1 86.94 940 ILE B N 1
ATOM 16281 C CA . ILE B 1 940 ? 12.078 -22.609 0.816 1 86.94 940 ILE B CA 1
ATOM 16282 C C . ILE B 1 940 ? 12.414 -22.938 2.27 1 86.94 940 ILE B C 1
ATOM 16284 O O . ILE B 1 940 ? 12.281 -24.094 2.697 1 86.94 940 ILE B O 1
ATOM 16288 N N . THR B 1 941 ? 12.828 -21.938 2.951 1 89.19 941 THR B N 1
ATOM 16289 C CA . THR B 1 941 ? 13.164 -22.125 4.359 1 89.19 941 THR B CA 1
ATOM 16290 C C . THR B 1 941 ? 11.953 -22.625 5.141 1 89.19 941 THR B C 1
ATOM 16292 O O . THR B 1 941 ? 12.078 -23.5 5.996 1 89.19 941 THR B O 1
ATOM 16295 N N . THR B 1 942 ? 10.875 -22.094 4.805 1 81.25 942 THR B N 1
ATOM 16296 C CA . THR B 1 942 ? 9.648 -22.484 5.48 1 81.25 942 THR B CA 1
ATOM 16297 C C . THR B 1 942 ? 9.227 -23.891 5.07 1 81.25 942 THR B C 1
ATOM 16299 O O . THR B 1 942 ? 8.781 -24.688 5.906 1 81.25 942 THR B O 1
ATOM 16302 N N . ALA B 1 943 ? 9.375 -24.219 3.906 1 77.75 943 ALA B N 1
ATOM 16303 C CA . ALA B 1 943 ? 8.992 -25.531 3.398 1 77.75 943 ALA B CA 1
ATOM 16304 C C . ALA B 1 943 ? 9.93 -26.609 3.912 1 77.75 943 ALA B C 1
ATOM 16306 O O . ALA B 1 943 ? 9.492 -27.703 4.266 1 77.75 943 ALA B O 1
ATOM 16307 N N . MET B 1 944 ? 11.219 -26.406 4.023 1 86.31 944 MET B N 1
ATOM 16308 C CA . MET B 1 944 ? 12.234 -27.375 4.441 1 86.31 944 MET B CA 1
ATOM 16309 C C . MET B 1 944 ? 12.352 -27.406 5.961 1 86.31 944 MET B C 1
ATOM 16311 O O . MET B 1 944 ? 12.781 -28.422 6.531 1 86.31 944 MET B O 1
ATOM 16315 N N . GLY B 1 945 ? 11.906 -26.375 6.625 1 79.88 945 GLY B N 1
ATOM 16316 C CA . GLY B 1 945 ? 12.086 -26.281 8.062 1 79.88 945 GLY B CA 1
ATOM 16317 C C . GLY B 1 945 ? 13.523 -26.016 8.469 1 79.88 945 GLY B C 1
ATOM 16318 O O . GLY B 1 945 ? 13.93 -26.344 9.586 1 79.88 945 GLY B O 1
ATOM 16319 N N . HIS B 1 946 ? 14.383 -25.688 7.414 1 89.81 946 HIS B N 1
ATOM 16320 C CA . HIS B 1 946 ? 15.789 -25.359 7.629 1 89.81 946 HIS B CA 1
ATOM 16321 C C . HIS B 1 946 ? 16.172 -24.078 6.902 1 89.81 946 HIS B C 1
ATOM 16323 O O . HIS B 1 946 ? 15.672 -23.797 5.812 1 89.81 946 HIS B O 1
ATOM 16329 N N . LYS B 1 947 ? 17.094 -23.375 7.484 1 92.19 947 LYS B N 1
ATOM 16330 C CA . LYS B 1 947 ? 17.438 -22.047 6.98 1 92.19 947 LYS B CA 1
ATOM 16331 C C . LYS B 1 947 ? 18.172 -22.141 5.641 1 92.19 947 LYS B C 1
ATOM 16333 O O . LYS B 1 947 ? 19.172 -22.844 5.523 1 92.19 947 LYS B O 1
ATOM 16338 N N . VAL B 1 948 ? 17.641 -21.5 4.625 1 94.44 948 VAL B N 1
ATOM 16339 C CA . VAL B 1 948 ? 18.234 -21.375 3.295 1 94.44 948 VAL B CA 1
ATOM 16340 C C . VAL B 1 948 ? 18.297 -19.891 2.896 1 94.44 948 VAL B C 1
ATOM 16342 O O . VAL B 1 948 ? 17.344 -19.141 3.109 1 94.44 948 VAL B O 1
ATOM 16345 N N . PHE B 1 949 ? 19.453 -19.422 2.531 1 94.94 949 PHE B N 1
ATOM 16346 C CA . PHE B 1 949 ? 19.547 -18.047 2.074 1 94.94 949 PHE B CA 1
ATOM 16347 C C . PHE B 1 949 ? 20.172 -17.969 0.683 1 94.94 949 PHE B C 1
ATOM 16349 O O . PHE B 1 949 ? 20.969 -18.828 0.312 1 94.94 949 PHE B O 1
ATOM 16356 N N . PRO B 1 950 ? 19.75 -17.016 -0.131 1 94.62 950 PRO B N 1
ATOM 16357 C CA . PRO B 1 950 ? 20.375 -16.797 -1.445 1 94.62 950 PRO B CA 1
ATOM 16358 C C . PRO B 1 950 ? 21.625 -15.938 -1.377 1 94.62 950 PRO B C 1
ATOM 16360 O O . PRO B 1 950 ? 21.734 -15.055 -0.518 1 94.62 950 PRO B O 1
ATOM 16363 N N . TYR B 1 951 ? 22.562 -16.266 -2.191 1 94.31 951 TYR B N 1
ATOM 16364 C CA . TYR B 1 951 ? 23.797 -15.492 -2.227 1 94.31 951 TYR B CA 1
ATOM 16365 C C . TYR B 1 951 ? 24.234 -15.211 -3.662 1 94.31 951 TYR B C 1
ATOM 16367 O O . TYR B 1 951 ? 24.188 -16.094 -4.516 1 94.31 951 TYR B O 1
ATOM 16375 N N . SER B 1 952 ? 24.438 -13.953 -3.893 1 92.5 952 SER B N 1
ATOM 16376 C CA . SER B 1 952 ? 25.094 -13.508 -5.117 1 92.5 952 SER B CA 1
ATOM 16377 C C . SER B 1 952 ? 26.156 -12.453 -4.824 1 92.5 952 SER B C 1
ATOM 16379 O O . SER B 1 952 ? 26.109 -11.789 -3.787 1 92.5 952 SER B O 1
ATOM 16381 N N . VAL B 1 953 ? 27.062 -12.312 -5.672 1 90.12 953 VAL B N 1
ATOM 16382 C CA . VAL B 1 953 ? 28.219 -11.461 -5.441 1 90.12 953 VAL B CA 1
ATOM 16383 C C . VAL B 1 953 ? 27.781 -10 -5.344 1 90.12 953 VAL B C 1
ATOM 16385 O O . VAL B 1 953 ? 28.375 -9.211 -4.605 1 90.12 953 VAL B O 1
ATOM 16388 N N . PHE B 1 954 ? 26.688 -9.562 -5.953 1 90.06 954 PHE B N 1
ATOM 16389 C CA . PHE B 1 954 ? 26.328 -8.148 -5.996 1 90.06 954 PHE B CA 1
ATOM 16390 C C . PHE B 1 954 ? 25.344 -7.805 -4.883 1 90.06 954 PHE B C 1
ATOM 16392 O O . PHE B 1 954 ? 25.047 -6.633 -4.648 1 90.06 954 PHE B O 1
ATOM 16399 N N . TYR B 1 955 ? 24.844 -8.789 -4.121 1 92.69 955 TYR B N 1
ATOM 16400 C CA . TYR B 1 955 ? 23.844 -8.539 -3.094 1 92.69 955 TYR B CA 1
ATOM 16401 C C . TYR B 1 955 ? 24.375 -7.578 -2.033 1 92.69 955 TYR B C 1
ATOM 16403 O O . TYR B 1 955 ? 23.641 -6.734 -1.526 1 92.69 955 TYR B O 1
ATOM 16411 N N . VAL B 1 956 ? 25.641 -7.645 -1.754 1 90.62 956 VAL B N 1
ATOM 16412 C CA . VAL B 1 956 ? 26.234 -6.844 -0.695 1 90.62 956 VAL B CA 1
ATOM 16413 C C . VAL B 1 956 ? 26.203 -5.363 -1.081 1 90.62 956 VAL B C 1
ATOM 16415 O O . VAL B 1 956 ? 26.109 -4.492 -0.214 1 90.62 956 VAL B O 1
ATOM 16418 N N . PHE B 1 957 ? 26.188 -5.035 -2.285 1 88.31 957 PHE B N 1
ATOM 16419 C CA . PHE B 1 957 ? 26.219 -3.652 -2.744 1 88.31 957 PHE B CA 1
ATOM 16420 C C . PHE B 1 957 ? 24.812 -3.092 -2.895 1 88.31 957 PHE B C 1
ATOM 16422 O O . PHE B 1 957 ? 24.609 -1.881 -2.795 1 88.31 957 PHE B O 1
ATOM 16429 N N . TYR B 1 958 ? 23.812 -3.885 -3.111 1 90.81 958 TYR B N 1
ATOM 16430 C CA . TYR B 1 958 ? 22.484 -3.393 -3.459 1 90.81 958 TYR B CA 1
ATOM 16431 C C . TYR B 1 958 ? 21.516 -3.529 -2.283 1 90.81 958 TYR B C 1
ATOM 16433 O O . TYR B 1 958 ? 20.391 -3.039 -2.334 1 90.81 958 TYR B O 1
ATOM 16441 N N . GLU B 1 959 ? 21.875 -4.191 -1.196 1 90.56 959 GLU B N 1
ATOM 16442 C CA . GLU B 1 959 ? 21.016 -4.371 -0.035 1 90.56 959 GLU B CA 1
ATOM 16443 C C . GLU B 1 959 ? 20.594 -3.025 0.551 1 90.56 959 GLU B C 1
ATOM 16445 O O . GLU B 1 959 ? 19.453 -2.871 1.009 1 90.56 959 GLU B O 1
ATOM 16450 N N . GLN B 1 960 ? 21.422 -2.102 0.441 1 88.25 960 GLN B N 1
ATOM 16451 C CA . GLN B 1 960 ? 21.141 -0.802 1.041 1 88.25 960 GLN B CA 1
ATOM 16452 C C . GLN B 1 960 ? 20 -0.093 0.313 1 88.25 960 GLN B C 1
ATOM 16454 O O . GLN B 1 960 ? 19.312 0.743 0.898 1 88.25 960 GLN B O 1
ATOM 16459 N N . TYR B 1 961 ? 19.797 -0.369 -0.918 1 88.94 961 TYR B N 1
ATOM 16460 C CA . TYR B 1 961 ? 18.812 0.334 -1.73 1 88.94 961 TYR B CA 1
ATOM 16461 C C . TYR B 1 961 ? 17.422 -0.214 -1.485 1 88.94 961 TYR B C 1
ATOM 16463 O O . TYR B 1 961 ? 16.438 0.335 -1.984 1 88.94 961 TYR B O 1
ATOM 16471 N N . LEU B 1 962 ? 17.359 -1.286 -0.612 1 87.06 962 LEU B N 1
ATOM 16472 C CA . LEU B 1 962 ? 16.047 -1.818 -0.252 1 87.06 962 LEU B CA 1
ATOM 16473 C C . LEU B 1 962 ? 15.32 -0.869 0.691 1 87.06 962 LEU B C 1
ATOM 16475 O O . LEU B 1 962 ? 14.094 -0.747 0.628 1 87.06 962 LEU B O 1
ATOM 16479 N N . THR B 1 963 ? 15.977 -0.116 1.498 1 85.75 963 THR B N 1
ATOM 16480 C CA . THR B 1 963 ? 15.352 0.738 2.502 1 85.75 963 THR B CA 1
ATOM 16481 C C . THR B 1 963 ? 15.859 2.172 2.387 1 85.75 963 THR B C 1
ATOM 16483 O O . THR B 1 963 ? 15.688 2.975 3.305 1 85.75 963 THR B O 1
ATOM 16486 N N . ILE B 1 964 ? 16.484 2.57 1.33 1 88.81 964 ILE B N 1
ATOM 16487 C CA . ILE B 1 964 ? 17.188 3.85 1.224 1 88.81 964 ILE B CA 1
ATOM 16488 C C . ILE B 1 964 ? 16.172 4.988 1.257 1 88.81 964 ILE B C 1
ATOM 16490 O O . ILE B 1 964 ? 16.453 6.062 1.8 1 88.81 964 ILE B O 1
ATOM 16494 N N . ALA B 1 965 ? 14.945 4.805 0.698 1 87.19 965 ALA B N 1
ATOM 16495 C CA . ALA B 1 965 ? 13.93 5.852 0.707 1 87.19 965 ALA B CA 1
ATOM 16496 C C . ALA B 1 965 ? 13.469 6.156 2.129 1 87.19 965 ALA B C 1
ATOM 16498 O O . ALA B 1 965 ? 13.375 7.32 2.521 1 87.19 965 ALA B O 1
ATOM 16499 N N . TYR B 1 966 ? 13.25 5.137 2.918 1 84.44 966 TYR B N 1
ATOM 16500 C CA . TYR B 1 966 ? 12.844 5.289 4.309 1 84.44 966 TYR B CA 1
ATOM 16501 C C . TYR B 1 966 ? 13.969 5.875 5.148 1 84.44 966 TYR B C 1
ATOM 16503 O O . TYR B 1 966 ? 13.734 6.73 6.004 1 84.44 966 TYR B O 1
ATOM 16511 N N . ASP B 1 967 ? 15.195 5.438 4.895 1 85.69 967 ASP B N 1
ATOM 16512 C CA . ASP B 1 967 ? 16.344 5.949 5.625 1 85.69 967 ASP B CA 1
ATOM 16513 C C . ASP B 1 967 ? 16.562 7.438 5.348 1 85.69 967 ASP B C 1
ATOM 16515 O O . ASP B 1 967 ? 16.953 8.195 6.238 1 85.69 967 ASP B O 1
ATOM 16519 N N . THR B 1 968 ? 16.344 7.832 4.137 1 90.06 968 THR B N 1
ATOM 16520 C CA . THR B 1 968 ? 16.5 9.234 3.766 1 90.06 968 THR B CA 1
ATOM 16521 C C . THR B 1 968 ? 15.492 10.109 4.5 1 90.06 968 THR B C 1
ATOM 16523 O O . THR B 1 968 ? 15.852 11.141 5.074 1 90.06 968 THR B O 1
ATOM 16526 N N . VAL B 1 969 ? 14.18 9.695 4.539 1 88.75 969 VAL B N 1
ATOM 16527 C CA . VAL B 1 969 ? 13.141 10.469 5.215 1 88.75 969 VAL B CA 1
ATOM 16528 C C . VAL B 1 969 ? 13.422 10.516 6.715 1 88.75 969 VAL B C 1
ATOM 16530 O O . VAL B 1 969 ? 13.25 11.555 7.352 1 88.75 969 VAL B O 1
ATOM 16533 N N . PHE B 1 970 ? 13.945 9.477 7.23 1 88.19 970 PHE B N 1
ATOM 16534 C CA . PHE B 1 970 ? 14.25 9.391 8.648 1 88.19 970 PHE B CA 1
ATOM 16535 C C . PHE B 1 970 ? 15.43 10.289 9.008 1 88.19 970 PHE B C 1
ATOM 16537 O O . PHE B 1 970 ? 15.359 11.062 9.961 1 88.19 970 PHE B O 1
ATOM 16544 N N . GLN B 1 971 ? 16.516 10.188 8.242 1 88.94 971 GLN B N 1
ATOM 16545 C CA . GLN B 1 971 ? 17.719 10.969 8.523 1 88.94 971 GLN B CA 1
ATOM 16546 C C . GLN B 1 971 ? 17.469 12.461 8.352 1 88.94 971 GLN B C 1
ATOM 16548 O O . GLN B 1 971 ? 17.906 13.273 9.172 1 88.94 971 GLN B O 1
ATOM 16553 N N . LEU B 1 972 ? 16.797 12.852 7.312 1 91.69 972 LEU B N 1
ATOM 16554 C CA . LEU B 1 972 ? 16.5 14.266 7.078 1 91.69 972 LEU B CA 1
ATOM 16555 C C . LEU B 1 972 ? 15.508 14.797 8.109 1 91.69 972 LEU B C 1
ATOM 16557 O O . LEU B 1 972 ? 15.648 15.922 8.578 1 91.69 972 LEU B O 1
ATOM 16561 N N . GLY B 1 973 ? 14.477 13.945 8.469 1 89.81 973 GLY B N 1
ATOM 16562 C CA . GLY B 1 973 ? 13.531 14.344 9.5 1 89.81 973 GLY B CA 1
ATOM 16563 C C . GLY B 1 973 ? 14.18 14.562 10.852 1 89.81 973 GLY B C 1
ATOM 16564 O O . GLY B 1 973 ? 13.93 15.578 11.508 1 89.81 973 GLY B O 1
ATOM 16565 N N . VAL B 1 974 ? 15.086 13.719 11.203 1 88.88 974 VAL B N 1
ATOM 16566 C CA . VAL B 1 974 ? 15.766 13.82 12.492 1 88.88 974 VAL B CA 1
ATOM 16567 C C . VAL B 1 974 ? 16.719 15.008 12.477 1 88.88 974 VAL B C 1
ATOM 16569 O O . VAL B 1 974 ? 16.891 15.695 13.492 1 88.88 974 VAL B O 1
ATOM 16572 N N . SER B 1 975 ? 17.375 15.242 11.359 1 91.69 975 SER B N 1
ATOM 16573 C CA . SER B 1 975 ? 18.266 16.391 11.25 1 91.69 975 SER B CA 1
ATOM 16574 C C . SER B 1 975 ? 17.484 17.703 11.352 1 91.69 975 SER B C 1
ATOM 16576 O O . SER B 1 975 ? 17.938 18.656 12 1 91.69 975 SER B O 1
ATOM 16578 N N . LEU B 1 976 ? 16.344 17.75 10.766 1 92.19 976 LEU B N 1
ATOM 16579 C CA . LEU B 1 976 ? 15.523 18.953 10.82 1 92.19 976 LEU B CA 1
ATOM 16580 C C . LEU B 1 976 ? 15.031 19.219 12.242 1 92.19 976 LEU B C 1
ATOM 16582 O O . LEU B 1 976 ? 15.016 20.359 12.695 1 92.19 976 LEU B O 1
ATOM 16586 N N . VAL B 1 977 ? 14.695 18.172 12.992 1 90.31 977 VAL B N 1
ATOM 16587 C CA . VAL B 1 977 ? 14.242 18.312 14.367 1 90.31 977 VAL B CA 1
ATOM 16588 C C . VAL B 1 977 ? 15.398 18.766 15.25 1 90.31 977 VAL B C 1
ATOM 16590 O O . VAL B 1 977 ? 15.211 19.609 16.141 1 90.31 977 VAL B O 1
ATOM 16593 N N . ALA B 1 978 ? 16.531 18.25 14.961 1 91.5 978 ALA B N 1
ATOM 16594 C CA . ALA B 1 978 ? 17.703 18.641 15.727 1 91.5 978 ALA B CA 1
ATOM 16595 C C . ALA B 1 978 ? 18.047 20.109 15.484 1 91.5 978 ALA B C 1
ATOM 16597 O O . ALA B 1 978 ? 18.375 20.844 16.422 1 91.5 978 ALA B O 1
ATOM 16598 N N . ILE B 1 979 ? 18.016 20.516 14.289 1 91.81 979 ILE B N 1
ATOM 16599 C CA . ILE B 1 979 ? 18.297 21.906 13.953 1 91.81 979 ILE B CA 1
ATOM 16600 C C . ILE B 1 979 ? 17.25 22.812 14.594 1 91.81 979 ILE B C 1
ATOM 16602 O O . ILE B 1 979 ? 17.578 23.891 15.094 1 91.81 979 ILE B O 1
ATOM 16606 N N . PHE B 1 980 ? 16 22.406 14.641 1 93.06 980 PHE B N 1
ATOM 16607 C CA . PHE B 1 980 ? 14.922 23.172 15.258 1 93.06 980 PHE B CA 1
ATOM 16608 C C . PHE B 1 980 ? 15.195 23.391 16.75 1 93.06 980 PHE B C 1
ATOM 16610 O O . PHE B 1 980 ? 15.062 24.5 17.25 1 93.06 980 PHE B O 1
ATOM 16617 N N . VAL B 1 981 ? 15.695 22.328 17.359 1 90.94 981 VAL B N 1
ATOM 16618 C CA . VAL B 1 981 ? 15.938 22.391 18.797 1 90.94 981 VAL B CA 1
ATOM 16619 C C . VAL B 1 981 ? 17.141 23.281 19.094 1 90.94 981 VAL B C 1
ATOM 16621 O O . VAL B 1 981 ? 17.094 24.141 19.969 1 90.94 981 VAL B O 1
ATOM 16624 N N . VAL B 1 982 ? 18.188 23.125 18.312 1 91.25 982 VAL B N 1
ATOM 16625 C CA . VAL B 1 982 ? 19.406 23.906 18.516 1 91.25 982 VAL B CA 1
ATOM 16626 C C . VAL B 1 982 ? 19.125 25.375 18.234 1 91.25 982 VAL B C 1
ATOM 16628 O O . VAL B 1 982 ? 19.516 26.25 19.016 1 91.25 982 VAL B O 1
ATOM 16631 N N . THR B 1 983 ? 18.422 25.641 17.156 1 90.62 983 THR B N 1
ATOM 16632 C CA . THR B 1 983 ? 18.141 27.016 16.781 1 90.62 983 THR B CA 1
ATOM 16633 C C . THR B 1 983 ? 17.219 27.672 17.797 1 90.62 983 THR B C 1
ATOM 16635 O O . THR B 1 983 ? 17.422 28.828 18.172 1 90.62 983 THR B O 1
ATOM 16638 N N . THR B 1 984 ? 16.234 26.938 18.344 1 88.5 984 THR B N 1
ATOM 16639 C CA . THR B 1 984 ? 15.305 27.484 19.328 1 88.5 984 THR B CA 1
ATOM 16640 C C . THR B 1 984 ? 16.016 27.812 20.625 1 88.5 984 THR B C 1
ATOM 16642 O O . THR B 1 984 ? 15.797 28.875 21.219 1 88.5 984 THR B O 1
ATOM 16645 N N . VAL B 1 985 ? 17.016 26.969 20.953 1 87.38 985 VAL B N 1
ATOM 16646 C CA . VAL B 1 985 ? 17.719 27.156 22.203 1 87.38 985 VAL B CA 1
ATOM 16647 C C . VAL B 1 985 ? 18.719 28.312 22.078 1 87.38 985 VAL B C 1
ATOM 16649 O O . VAL B 1 985 ? 18.781 29.188 22.953 1 87.38 985 VAL B O 1
ATOM 16652 N N . LEU B 1 986 ? 19.344 28.375 21.016 1 89.31 986 LEU B N 1
ATOM 16653 C CA . LEU B 1 986 ? 20.453 29.328 20.906 1 89.31 986 LEU B CA 1
ATOM 16654 C C . LEU B 1 986 ? 19.938 30.703 20.453 1 89.31 986 LEU B C 1
ATOM 16656 O O . LEU B 1 986 ? 20.641 31.703 20.578 1 89.31 986 LEU B O 1
ATOM 16660 N N . LEU B 1 987 ? 18.688 30.781 19.938 1 85.81 987 LEU B N 1
ATOM 16661 C CA . LEU B 1 987 ? 18.078 32.062 19.641 1 85.81 987 LEU B CA 1
ATOM 16662 C C . LEU B 1 987 ? 17.312 32.594 20.844 1 85.81 987 LEU B C 1
ATOM 16664 O O . LEU B 1 987 ? 16.578 33.594 20.734 1 85.81 987 LEU B O 1
ATOM 16668 N N . GLY B 1 988 ? 17.531 32.031 22.094 1 80.62 988 GLY B N 1
ATOM 16669 C CA . GLY B 1 988 ? 16.906 32.531 23.312 1 80.62 988 GLY B CA 1
ATOM 16670 C C . GLY B 1 988 ? 15.508 31.953 23.516 1 80.62 988 GLY B C 1
ATOM 16671 O O . GLY B 1 988 ? 14.594 32.656 23.922 1 80.62 988 GLY B O 1
ATOM 16672 N N . PHE B 1 989 ? 15.258 30.75 23.031 1 79.44 989 PHE B N 1
ATOM 16673 C CA . PHE B 1 989 ? 14.008 30.016 23.203 1 79.44 989 PHE B CA 1
ATOM 16674 C C . PHE B 1 989 ? 12.867 30.688 22.453 1 79.44 989 PHE B C 1
ATOM 16676 O O . PHE B 1 989 ? 11.758 30.797 22.969 1 79.44 989 PHE B O 1
ATOM 16683 N N . GLU B 1 990 ? 13.242 31.328 21.312 1 81.06 990 GLU B N 1
ATOM 16684 C CA . GLU B 1 990 ? 12.227 31.844 20.391 1 81.06 990 GLU B CA 1
ATOM 16685 C C . GLU B 1 990 ? 11.703 30.75 19.469 1 81.06 990 GLU B C 1
ATOM 16687 O O . GLU B 1 990 ? 12.25 30.531 18.391 1 81.06 990 GLU B O 1
ATOM 16692 N N . LEU B 1 991 ? 10.711 30.125 19.781 1 81.12 991 LEU B N 1
ATOM 16693 C CA . LEU B 1 991 ? 10.172 28.969 19.078 1 81.12 991 LEU B CA 1
ATOM 16694 C C . LEU B 1 991 ? 9.734 29.344 17.656 1 81.12 991 LEU B C 1
ATOM 16696 O O . LEU B 1 991 ? 9.953 28.594 16.719 1 81.12 991 LEU B O 1
ATOM 16700 N N . TRP B 1 992 ? 9.141 30.547 17.5 1 82.5 992 TRP B N 1
ATOM 16701 C CA . TRP B 1 992 ? 8.602 30.938 16.188 1 82.5 992 TRP B CA 1
ATOM 16702 C C . TRP B 1 992 ? 9.727 31.172 15.188 1 82.5 992 TRP B C 1
ATOM 16704 O O . TRP B 1 992 ? 9.602 30.797 14.016 1 82.5 992 TRP B O 1
ATOM 16714 N N . SER B 1 993 ? 10.812 31.781 15.586 1 87.12 993 SER B N 1
ATOM 16715 C CA . SER B 1 993 ? 11.961 31.938 14.695 1 87.12 993 SER B CA 1
ATOM 16716 C C . SER B 1 993 ? 12.57 30.594 14.328 1 87.12 993 SER B C 1
ATOM 16718 O O . SER B 1 993 ? 13.023 30.406 13.195 1 87.12 993 SER B O 1
ATOM 16720 N N . GLY B 1 994 ? 12.57 29.688 15.336 1 89.56 994 GLY B N 1
ATOM 16721 C CA . GLY B 1 994 ? 13.047 28.344 15.047 1 89.56 994 GLY B CA 1
ATOM 16722 C C . GLY B 1 994 ? 12.203 27.625 14.016 1 89.56 994 GLY B C 1
ATOM 16723 O O . GLY B 1 994 ? 12.734 26.938 13.148 1 89.56 994 GLY B O 1
ATOM 16724 N N . VAL B 1 995 ? 10.906 27.828 14.023 1 90.44 995 VAL B N 1
ATOM 16725 C CA . VAL B 1 995 ? 10 27.188 13.078 1 90.44 995 VAL B CA 1
ATOM 16726 C C . VAL B 1 995 ? 10.203 27.781 11.688 1 90.44 995 VAL B C 1
ATOM 16728 O O . VAL B 1 995 ? 10.211 27.047 10.688 1 90.44 995 VAL B O 1
ATOM 16731 N N . LEU B 1 996 ? 10.422 29.078 11.602 1 92.12 996 LEU B N 1
ATOM 16732 C CA . LEU B 1 996 ? 10.609 29.719 10.305 1 92.12 996 LEU B CA 1
ATOM 16733 C C . LEU B 1 996 ? 11.914 29.281 9.656 1 92.12 996 LEU B C 1
ATOM 16735 O O . LEU B 1 996 ? 11.953 29.031 8.445 1 92.12 996 LEU B O 1
ATOM 16739 N N . VAL B 1 997 ? 12.938 29.141 10.5 1 93.19 997 VAL B N 1
ATOM 16740 C CA . VAL B 1 997 ? 14.211 28.656 9.984 1 93.19 997 VAL B CA 1
ATOM 16741 C C . VAL B 1 997 ? 14.062 27.203 9.516 1 93.19 997 VAL B C 1
ATOM 16743 O O . VAL B 1 997 ? 14.539 26.844 8.445 1 93.19 997 VAL B O 1
ATOM 16746 N N . SER B 1 998 ? 13.375 26.391 10.242 1 93.56 998 SER B N 1
ATOM 16747 C CA . SER B 1 998 ? 13.203 24.984 9.906 1 93.56 998 SER B CA 1
ATOM 16748 C C . SER B 1 998 ? 12.359 24.812 8.648 1 93.56 998 SER B C 1
ATOM 16750 O O . SER B 1 998 ? 12.633 23.938 7.824 1 93.56 998 SER B O 1
ATOM 16752 N N . ILE B 1 999 ? 11.352 25.641 8.461 1 93.69 999 ILE B N 1
ATOM 16753 C CA . ILE B 1 999 ? 10.516 25.578 7.266 1 93.69 999 ILE B CA 1
ATOM 16754 C C . ILE B 1 999 ? 11.336 25.969 6.039 1 93.69 999 ILE B C 1
ATOM 16756 O O . ILE B 1 999 ? 11.203 25.359 4.973 1 93.69 999 ILE B O 1
ATOM 16760 N N . THR B 1 1000 ? 12.156 26.969 6.188 1 95.94 1000 THR B N 1
ATOM 16761 C CA . THR B 1 1000 ? 13 27.406 5.078 1 95.94 1000 THR B CA 1
ATOM 16762 C C . THR B 1 1000 ? 13.984 26.312 4.691 1 95.94 1000 THR B C 1
ATOM 16764 O O . THR B 1 1000 ? 14.188 26.047 3.506 1 95.94 1000 THR B O 1
ATOM 16767 N N . ILE B 1 1001 ? 14.586 25.703 5.719 1 95.75 1001 ILE B N 1
ATOM 16768 C CA . ILE B 1 1001 ? 15.531 24.609 5.445 1 95.75 1001 ILE B CA 1
ATOM 16769 C C . ILE B 1 1001 ? 14.789 23.438 4.812 1 95.75 1001 ILE B C 1
ATOM 16771 O O . ILE B 1 1001 ? 15.305 22.797 3.889 1 95.75 1001 ILE B O 1
ATOM 16775 N N . ALA B 1 1002 ? 13.617 23.125 5.289 1 95.56 1002 ALA B N 1
ATOM 16776 C CA . ALA B 1 1002 ? 12.812 22.062 4.699 1 95.56 1002 ALA B CA 1
ATOM 16777 C C . ALA B 1 1002 ? 12.5 22.359 3.236 1 95.56 1002 ALA B C 1
ATOM 16779 O O . ALA B 1 1002 ? 12.508 21.453 2.398 1 95.56 1002 ALA B O 1
ATOM 16780 N N . MET B 1 1003 ? 12.211 23.625 2.938 1 96.69 1003 MET B N 1
ATOM 16781 C CA . MET B 1 1003 ? 11.953 24.031 1.557 1 96.69 1003 MET B CA 1
ATOM 16782 C C . MET B 1 1003 ? 13.188 23.812 0.686 1 96.69 1003 MET B C 1
ATOM 16784 O O . MET B 1 1003 ? 13.078 23.344 -0.449 1 96.69 1003 MET B O 1
ATOM 16788 N N . ILE B 1 1004 ? 14.32 24.109 1.249 1 96.56 1004 ILE B N 1
ATOM 16789 C CA . ILE B 1 1004 ? 15.57 23.922 0.511 1 96.56 1004 ILE B CA 1
ATOM 16790 C C . ILE B 1 1004 ? 15.773 22.438 0.218 1 96.56 1004 ILE B C 1
ATOM 16792 O O . ILE B 1 1004 ? 16.156 22.062 -0.896 1 96.56 1004 ILE B O 1
ATOM 16796 N N . LEU B 1 1005 ? 15.531 21.594 1.134 1 95.88 1005 LEU B N 1
ATOM 16797 C CA . LEU B 1 1005 ? 15.719 20.141 0.973 1 95.88 1005 LEU B CA 1
ATOM 16798 C C . LEU B 1 1005 ? 14.766 19.594 -0.079 1 95.88 1005 LEU B C 1
ATOM 16800 O O . LEU B 1 1005 ? 15.172 18.797 -0.928 1 95.88 1005 LEU B O 1
ATOM 16804 N N . VAL B 1 1006 ? 13.539 20.031 -0.041 1 94.94 1006 VAL B N 1
ATOM 16805 C CA . VAL B 1 1006 ? 12.57 19.562 -1.03 1 94.94 1006 VAL B CA 1
ATOM 16806 C C . VAL B 1 1006 ? 12.969 20.078 -2.416 1 94.94 1006 VAL B C 1
ATOM 16808 O O . VAL B 1 1006 ? 12.836 19.359 -3.408 1 94.94 1006 VAL B O 1
ATOM 16811 N N . ASN B 1 1007 ? 13.422 21.281 -2.449 1 96.81 1007 ASN B N 1
ATOM 16812 C CA . ASN B 1 1007 ? 13.875 21.828 -3.725 1 96.81 1007 ASN B CA 1
ATOM 16813 C C . ASN B 1 1007 ? 15.109 21.078 -4.242 1 96.81 1007 ASN B C 1
ATOM 16815 O O . ASN B 1 1007 ? 15.312 20.984 -5.453 1 96.81 1007 ASN B O 1
ATOM 16819 N N . MET B 1 1008 ? 15.883 20.609 -3.334 1 96.62 1008 MET B N 1
ATOM 16820 C CA . MET B 1 1008 ? 17.016 19.812 -3.748 1 96.62 1008 MET B CA 1
ATOM 16821 C C . MET B 1 1008 ? 16.562 18.547 -4.477 1 96.62 1008 MET B C 1
ATOM 16823 O O . MET B 1 1008 ? 17.156 18.156 -5.477 1 96.62 1008 MET B O 1
ATOM 16827 N N . PHE B 1 1009 ? 15.539 17.922 -4.035 1 95.12 1009 PHE B N 1
ATOM 16828 C CA . PHE B 1 1009 ? 14.992 16.766 -4.719 1 95.12 1009 PHE B CA 1
ATOM 16829 C C . PHE B 1 1009 ? 14.477 17.141 -6.102 1 95.12 1009 PHE B C 1
ATOM 16831 O O . PHE B 1 1009 ? 14.57 16.344 -7.043 1 95.12 1009 PHE B O 1
ATOM 16838 N N . GLY B 1 1010 ? 13.867 18.312 -6.184 1 94.81 1010 GLY B N 1
ATOM 16839 C CA . GLY B 1 1010 ? 13.43 18.781 -7.492 1 94.81 1010 GLY B CA 1
ATOM 16840 C C . GLY B 1 1010 ? 14.578 18.938 -8.484 1 94.81 1010 GLY B C 1
ATOM 16841 O O . GLY B 1 1010 ? 14.461 18.516 -9.641 1 94.81 1010 GLY B O 1
ATOM 16842 N N . VAL B 1 1011 ? 15.688 19.422 -8.016 1 95.56 1011 VAL B N 1
ATOM 16843 C CA . VAL B 1 1011 ? 16.844 19.609 -8.875 1 95.56 1011 VAL B CA 1
ATOM 16844 C C . VAL B 1 1011 ? 17.469 18.25 -9.219 1 95.56 1011 VAL B C 1
ATOM 16846 O O . VAL B 1 1011 ? 17.953 18.047 -10.336 1 95.56 1011 VAL B O 1
ATOM 16849 N N . MET B 1 1012 ? 17.516 17.328 -8.281 1 95.25 1012 MET B N 1
ATOM 16850 C CA . MET B 1 1012 ? 18.031 15.992 -8.539 1 95.25 1012 MET B CA 1
ATOM 16851 C C . MET B 1 1012 ? 17.281 15.336 -9.695 1 95.25 1012 MET B C 1
ATOM 16853 O O . MET B 1 1012 ? 17.891 14.695 -10.547 1 95.25 1012 MET B O 1
ATOM 16857 N N . TRP B 1 1013 ? 15.977 15.523 -9.711 1 93.31 1013 TRP B N 1
ATOM 16858 C CA . TRP B 1 1013 ? 15.188 14.953 -10.805 1 93.31 1013 TRP B CA 1
ATOM 16859 C C . TRP B 1 1013 ? 15.492 15.664 -12.117 1 93.31 1013 TRP B C 1
ATOM 16861 O O . TRP B 1 1013 ? 15.641 15.023 -13.156 1 93.31 1013 TRP B O 1
ATOM 16871 N N . LEU B 1 1014 ? 15.656 17.031 -12.102 1 92.88 1014 LEU B N 1
ATOM 16872 C CA . LEU B 1 1014 ? 15.898 17.828 -13.305 1 92.88 1014 LEU B CA 1
ATOM 16873 C C . LEU B 1 1014 ? 17.266 17.5 -13.898 1 92.88 1014 LEU B C 1
ATOM 16875 O O . LEU B 1 1014 ? 17.422 17.469 -15.125 1 92.88 1014 LEU B O 1
ATOM 16879 N N . TRP B 1 1015 ? 18.203 17.203 -13.023 1 93.25 1015 TRP B N 1
ATOM 16880 C CA . TRP B 1 1015 ? 19.578 16.969 -13.492 1 93.25 1015 TRP B CA 1
ATOM 16881 C C . TRP B 1 1015 ? 19.891 15.469 -13.5 1 93.25 1015 TRP B C 1
ATOM 16883 O O . TRP B 1 1015 ? 21.047 15.07 -13.594 1 93.25 1015 TRP B O 1
ATOM 16893 N N . ASP B 1 1016 ? 19 14.578 -13.281 1 89.94 1016 ASP B N 1
ATOM 16894 C CA . ASP B 1 1016 ? 19.094 13.125 -13.375 1 89.94 1016 ASP B CA 1
ATOM 16895 C C . ASP B 1 1016 ? 20.094 12.586 -12.352 1 89.94 1016 ASP B C 1
ATOM 16897 O O . ASP B 1 1016 ? 21.016 11.836 -12.711 1 89.94 1016 ASP B O 1
ATOM 16901 N N . ILE B 1 1017 ? 19.984 13.109 -11.164 1 93.19 1017 ILE B N 1
ATOM 16902 C CA . ILE B 1 1017 ? 20.781 12.594 -10.055 1 93.19 1017 ILE B CA 1
ATOM 16903 C C . ILE B 1 1017 ? 19.969 11.562 -9.273 1 93.19 1017 ILE B C 1
ATOM 16905 O O . ILE B 1 1017 ? 18.859 11.852 -8.812 1 93.19 1017 ILE B O 1
ATOM 16909 N N . SER B 1 1018 ? 20.531 10.445 -9.102 1 92.25 1018 SER B N 1
ATOM 16910 C CA . SER B 1 1018 ? 19.812 9.367 -8.422 1 92.25 1018 SER B CA 1
ATOM 16911 C C . SER B 1 1018 ? 20.047 9.422 -6.914 1 92.25 1018 SER B C 1
ATOM 16913 O O . SER B 1 1018 ? 20.969 10.078 -6.445 1 92.25 1018 SER B O 1
ATOM 16915 N N . LEU B 1 1019 ? 19.094 8.852 -6.199 1 92.38 1019 LEU B N 1
ATOM 16916 C CA . LEU B 1 1019 ? 19.203 8.734 -4.75 1 92.38 1019 LEU B CA 1
ATOM 16917 C C . LEU B 1 1019 ? 20.016 7.492 -4.371 1 92.38 1019 LEU B C 1
ATOM 16919 O O . LEU B 1 1019 ? 19.594 6.367 -4.641 1 92.38 1019 LEU B O 1
ATOM 16923 N N . ASN B 1 1020 ? 21.156 7.719 -3.949 1 90.5 1020 ASN B N 1
ATOM 16924 C CA . ASN B 1 1020 ? 22.062 6.66 -3.508 1 90.5 1020 ASN B CA 1
ATOM 16925 C C . ASN B 1 1020 ? 22.75 7.023 -2.195 1 90.5 1020 ASN B C 1
ATOM 16927 O O . ASN B 1 1020 ? 22.359 7.977 -1.523 1 90.5 1020 ASN B O 1
ATOM 16931 N N . ALA B 1 1021 ? 23.766 6.289 -1.794 1 82.88 1021 ALA B N 1
ATOM 16932 C CA . ALA B 1 1021 ? 24.453 6.527 -0.524 1 82.88 1021 ALA B CA 1
ATOM 16933 C C . ALA B 1 1021 ? 25.188 7.859 -0.541 1 82.88 1021 ALA B C 1
ATOM 16935 O O . ALA B 1 1021 ? 25.172 8.602 0.445 1 82.88 1021 ALA B O 1
ATOM 16936 N N . VAL B 1 1022 ? 25.797 8.188 -1.63 1 83.81 1022 VAL B N 1
ATOM 16937 C CA . VAL B 1 1022 ? 26.562 9.43 -1.746 1 83.81 1022 VAL B CA 1
ATOM 16938 C C . VAL B 1 1022 ? 25.609 10.625 -1.735 1 83.81 1022 VAL B C 1
ATOM 16940 O O . VAL B 1 1022 ? 25.875 11.625 -1.062 1 83.81 1022 VAL B O 1
ATOM 16943 N N . SER B 1 1023 ? 24.562 10.508 -2.477 1 91.12 1023 SER B N 1
ATOM 16944 C CA . SER B 1 1023 ? 23.594 11.602 -2.51 1 91.12 1023 SER B CA 1
ATOM 16945 C C . SER B 1 1023 ? 22.906 11.781 -1.161 1 91.12 1023 SER B C 1
ATOM 16947 O O . SER B 1 1023 ? 22.531 12.891 -0.791 1 91.12 1023 SER B O 1
ATOM 16949 N N . LEU B 1 1024 ? 22.75 10.766 -0.41 1 88.44 1024 LEU B N 1
ATOM 16950 C CA . LEU B 1 1024 ? 22.172 10.867 0.924 1 88.44 1024 LEU B CA 1
ATOM 16951 C C . LEU B 1 1024 ? 23.062 11.672 1.852 1 88.44 1024 LEU B C 1
ATOM 16953 O O . LEU B 1 1024 ? 22.594 12.531 2.592 1 88.44 1024 LEU B O 1
ATOM 16957 N N . VAL B 1 1025 ? 24.312 11.406 1.769 1 82.62 1025 VAL B N 1
ATOM 16958 C CA . VAL B 1 1025 ? 25.25 12.164 2.58 1 82.62 1025 VAL B CA 1
ATOM 16959 C C . VAL B 1 1025 ? 25.219 13.641 2.178 1 82.62 1025 VAL B C 1
ATOM 16961 O O . VAL B 1 1025 ? 25.25 14.523 3.035 1 82.62 1025 VAL B O 1
ATOM 16964 N N . ASN B 1 1026 ? 25.156 13.82 0.952 1 89 1026 ASN B N 1
ATOM 16965 C CA . ASN B 1 1026 ? 25.109 15.195 0.452 1 89 1026 ASN B CA 1
ATOM 16966 C C . ASN B 1 1026 ? 23.812 15.891 0.875 1 89 1026 ASN B C 1
ATOM 16968 O O . ASN B 1 1026 ? 23.812 17.109 1.097 1 89 1026 ASN B O 1
ATOM 16972 N N . LEU B 1 1027 ? 22.781 15.133 0.959 1 91.38 1027 LEU B N 1
ATOM 16973 C CA . LEU B 1 1027 ? 21.531 15.711 1.412 1 91.38 1027 LEU B CA 1
ATOM 16974 C C . LEU B 1 1027 ? 21.609 16.094 2.885 1 91.38 1027 LEU B C 1
ATOM 16976 O O . LEU B 1 1027 ? 21.078 17.141 3.285 1 91.38 1027 LEU B O 1
ATOM 16980 N N . VAL B 1 1028 ? 22.25 15.359 3.631 1 86.12 1028 VAL B N 1
ATOM 16981 C CA . VAL B 1 1028 ? 22.484 15.695 5.031 1 86.12 1028 VAL B CA 1
ATOM 16982 C C . VAL B 1 1028 ? 23.375 16.922 5.129 1 86.12 1028 VAL B C 1
ATOM 16984 O O . VAL B 1 1028 ? 23.141 17.812 5.949 1 86.12 1028 VAL B O 1
ATOM 16987 N N . MET B 1 1029 ? 24.297 17 4.281 1 86.06 1029 MET B N 1
ATOM 16988 C CA . MET B 1 1029 ? 25.172 18.156 4.215 1 86.06 1029 MET B CA 1
ATOM 16989 C C . MET B 1 1029 ? 24.406 19.406 3.812 1 86.06 1029 MET B C 1
ATOM 16991 O O . MET B 1 1029 ? 24.688 20.5 4.289 1 86.06 1029 MET B O 1
ATOM 16995 N N . SER B 1 1030 ? 23.5 19.156 2.975 1 90.06 1030 SER B N 1
ATOM 16996 C CA . SER B 1 1030 ? 22.672 20.266 2.549 1 90.06 1030 SER B CA 1
ATOM 16997 C C . SER B 1 1030 ? 21.906 20.875 3.725 1 90.06 1030 SER B C 1
ATOM 16999 O O . SER B 1 1030 ? 21.703 22.094 3.785 1 90.06 1030 SER B O 1
ATOM 17001 N N . CYS B 1 1031 ? 21.531 20.062 4.656 1 89.62 1031 CYS B N 1
ATOM 17002 C CA . CYS B 1 1031 ? 20.859 20.547 5.863 1 89.62 1031 CYS B CA 1
ATOM 17003 C C . CYS B 1 1031 ? 21.797 21.438 6.68 1 89.62 1031 CYS B C 1
ATOM 17005 O O . CYS B 1 1031 ? 21.406 22.5 7.133 1 89.62 1031 CYS B O 1
ATOM 17007 N N . GLY B 1 1032 ? 23.016 21.031 6.773 1 84.06 1032 GLY B N 1
ATOM 17008 C CA . GLY B 1 1032 ? 24 21.812 7.52 1 84.06 1032 GLY B CA 1
ATOM 17009 C C . GLY B 1 1032 ? 24.359 23.109 6.848 1 84.06 1032 GLY B C 1
ATOM 17010 O O . GLY B 1 1032 ? 24.375 24.172 7.496 1 84.06 1032 GLY B O 1
ATOM 17011 N N . ILE B 1 1033 ? 24.516 23.094 5.621 1 84 1033 ILE B N 1
ATOM 17012 C CA . ILE B 1 1033 ? 24.922 24.281 4.883 1 84 1033 ILE B CA 1
ATOM 17013 C C . ILE B 1 1033 ? 23.766 25.281 4.82 1 84 1033 ILE B C 1
ATOM 17015 O O . ILE B 1 1033 ? 23.984 26.5 4.875 1 84 1033 ILE B O 1
ATOM 17019 N N . SER B 1 1034 ? 22.609 24.781 4.738 1 91.69 1034 SER B N 1
ATOM 17020 C CA . SER B 1 1034 ? 21.438 25.641 4.695 1 91.69 1034 SER B CA 1
ATOM 17021 C C . SER B 1 1034 ? 21.297 26.453 5.977 1 91.69 1034 SER B C 1
ATOM 17023 O O . SER B 1 1034 ? 20.844 27.609 5.949 1 91.69 1034 SER B O 1
ATOM 17025 N N . VAL B 1 1035 ? 21.688 25.953 7.086 1 90.25 1035 VAL B N 1
ATOM 17026 C CA . VAL B 1 1035 ? 21.609 26.656 8.359 1 90.25 1035 VAL B CA 1
ATOM 17027 C C . VAL B 1 1035 ? 22.562 27.859 8.336 1 90.25 1035 VAL B C 1
ATOM 17029 O O . VAL B 1 1035 ? 22.266 28.906 8.906 1 90.25 1035 VAL B O 1
ATOM 17032 N N . GLU B 1 1036 ? 23.625 27.734 7.66 1 86.44 1036 GLU B N 1
ATOM 17033 C CA . GLU B 1 1036 ? 24.609 28.812 7.562 1 86.44 1036 GLU B CA 1
ATOM 17034 C C . GLU B 1 1036 ? 24.016 30.031 6.863 1 86.44 1036 GLU B C 1
ATOM 17036 O O . GLU B 1 1036 ? 24.297 31.172 7.246 1 86.44 1036 GLU B O 1
ATOM 17041 N N . PHE B 1 1037 ? 23.219 29.797 5.93 1 89.56 1037 PHE B N 1
ATOM 17042 C CA . PHE B 1 1037 ? 22.656 30.875 5.152 1 89.56 1037 PHE B CA 1
ATOM 17043 C C . PHE B 1 1037 ? 21.531 31.562 5.926 1 89.56 1037 PHE B C 1
ATOM 17045 O O . PHE B 1 1037 ? 21.266 32.75 5.73 1 89.56 1037 PHE B O 1
ATOM 17052 N N . CYS B 1 1038 ? 20.922 30.828 6.863 1 91.06 1038 CYS B N 1
ATOM 17053 C CA . CYS B 1 1038 ? 19.703 31.328 7.492 1 91.06 1038 CYS B CA 1
ATOM 17054 C C . CYS B 1 1038 ? 19.984 31.844 8.898 1 91.06 1038 CYS B C 1
ATOM 17056 O O . CYS B 1 1038 ? 19.375 32.812 9.336 1 91.06 1038 CYS B O 1
ATOM 17058 N N . SER B 1 1039 ? 20.891 31.281 9.57 1 88.5 1039 SER B N 1
ATOM 17059 C CA . SER B 1 1039 ? 21.047 31.531 11 1 88.5 1039 SER B CA 1
ATOM 17060 C C . SER B 1 1039 ? 21.5 32.969 11.266 1 88.5 1039 SER B C 1
ATOM 17062 O O . SER B 1 1039 ? 20.984 33.625 12.164 1 88.5 1039 SER B O 1
ATOM 17064 N N . HIS B 1 1040 ? 22.391 33.531 10.523 1 86.62 1040 HIS B N 1
ATOM 17065 C CA . HIS B 1 1040 ? 22.922 34.875 10.766 1 86.62 1040 HIS B CA 1
ATOM 17066 C C . HIS B 1 1040 ? 21.859 35.938 10.5 1 86.62 1040 HIS B C 1
ATOM 17068 O O . HIS B 1 1040 ? 21.766 36.906 11.234 1 86.62 1040 HIS B O 1
ATOM 17074 N N . ILE B 1 1041 ? 21.109 35.688 9.539 1 90.81 1041 ILE B N 1
ATOM 17075 C CA . ILE B 1 1041 ? 20.078 36.656 9.172 1 90.81 1041 ILE B CA 1
ATOM 17076 C C . ILE B 1 1041 ? 18.969 36.656 10.227 1 90.81 1041 ILE B C 1
ATOM 17078 O O . ILE B 1 1041 ? 18.516 37.719 10.656 1 90.81 1041 ILE B O 1
ATOM 17082 N N . VAL B 1 1042 ? 18.594 35.531 10.695 1 91.88 1042 VAL B N 1
ATOM 17083 C CA . VAL B 1 1042 ? 17.5 35.406 11.656 1 91.88 1042 VAL B CA 1
ATOM 17084 C C . VAL B 1 1042 ? 17.938 35.969 13.008 1 91.88 1042 VAL B C 1
ATOM 17086 O O . VAL B 1 1042 ? 17.141 36.594 13.711 1 91.88 1042 VAL B O 1
ATOM 17089 N N . ARG B 1 1043 ? 19.172 35.75 13.359 1 87.75 1043 ARG B N 1
ATOM 17090 C CA . ARG B 1 1043 ? 19.656 36.312 14.617 1 87.75 1043 ARG B CA 1
ATOM 17091 C C . ARG B 1 1043 ? 19.688 37.844 14.57 1 87.75 1043 ARG B C 1
ATOM 17093 O O . ARG B 1 1043 ? 19.281 38.5 15.531 1 87.75 1043 ARG B O 1
ATOM 17100 N N . ALA B 1 1044 ? 20.172 38.375 13.438 1 87 1044 ALA B N 1
ATOM 17101 C CA . ALA B 1 1044 ? 20.188 39.812 13.273 1 87 1044 ALA B CA 1
ATOM 17102 C C . ALA B 1 1044 ? 18.766 40.406 13.32 1 87 1044 ALA B C 1
ATOM 17104 O O . ALA B 1 1044 ? 18.562 41.5 13.852 1 87 1044 ALA B O 1
ATOM 17105 N N . PHE B 1 1045 ? 17.828 39.688 12.805 1 90.75 1045 PHE B N 1
ATOM 17106 C CA . PHE B 1 1045 ? 16.422 40.094 12.836 1 90.75 1045 PHE B CA 1
ATOM 17107 C C . PHE B 1 1045 ? 15.891 40.094 14.258 1 90.75 1045 PHE B C 1
ATOM 17109 O O . PHE B 1 1045 ? 15.164 41 14.664 1 90.75 1045 PHE B O 1
ATOM 17116 N N . SER B 1 1046 ? 16.297 39.094 15.062 1 83.31 1046 SER B N 1
ATOM 17117 C CA . SER B 1 1046 ? 15.781 38.906 16.422 1 83.31 1046 SER B CA 1
ATOM 17118 C C . SER B 1 1046 ? 16.328 40 17.359 1 83.31 1046 SER B C 1
ATOM 17120 O O . SER B 1 1046 ? 15.641 40.406 18.297 1 83.31 1046 SER B O 1
ATOM 17122 N N . ILE B 1 1047 ? 17.516 40.531 17.062 1 78.88 1047 ILE B N 1
ATOM 17123 C CA . ILE B 1 1047 ? 18.156 41.5 17.969 1 78.88 1047 ILE B CA 1
ATOM 17124 C C . ILE B 1 1047 ? 17.828 42.938 17.531 1 78.88 1047 ILE B C 1
ATOM 17126 O O . ILE B 1 1047 ? 17.984 43.875 18.312 1 78.88 1047 ILE B O 1
ATOM 17130 N N . SER B 1 1048 ? 17.219 43.094 16.344 1 83.5 1048 SER B N 1
ATOM 17131 C CA . SER B 1 1048 ? 16.938 44.406 15.828 1 83.5 1048 SER B CA 1
ATOM 17132 C C . SER B 1 1048 ? 15.883 45.125 16.672 1 83.5 1048 SER B C 1
ATOM 17134 O O . SER B 1 1048 ? 14.953 44.5 17.172 1 83.5 1048 SER B O 1
ATOM 17136 N N . VAL B 1 1049 ? 16.078 46.469 16.953 1 76.62 1049 VAL B N 1
ATOM 17137 C CA . VAL B 1 1049 ? 15.219 47.25 17.844 1 76.62 1049 VAL B CA 1
ATOM 17138 C C . VAL B 1 1049 ? 14.219 48.031 17 1 76.62 1049 VAL B C 1
ATOM 17140 O O . VAL B 1 1049 ? 13.445 48.844 17.547 1 76.62 1049 VAL B O 1
ATOM 17143 N N . LYS B 1 1050 ? 14.258 47.844 15.719 1 83.12 1050 LYS B N 1
ATOM 17144 C CA . LYS B 1 1050 ? 13.312 48.562 14.867 1 83.12 1050 LYS B CA 1
ATOM 17145 C C . LYS B 1 1050 ? 11.875 48.156 15.172 1 83.12 1050 LYS B C 1
ATOM 17147 O O . LYS B 1 1050 ? 11.633 47.094 15.742 1 83.12 1050 LYS B O 1
ATOM 17152 N N . SER B 1 1051 ? 10.883 48.969 14.961 1 78.88 1051 SER B N 1
ATOM 17153 C CA . SER B 1 1051 ? 9.516 48.812 15.445 1 78.88 1051 SER B CA 1
ATOM 17154 C C . SER B 1 1051 ? 8.711 47.875 14.547 1 78.88 1051 SER B C 1
ATOM 17156 O O . SER B 1 1051 ? 7.895 47.094 15.031 1 78.88 1051 SER B O 1
ATOM 17158 N N . THR B 1 1052 ? 8.953 47.969 13.18 1 84.88 1052 THR B N 1
ATOM 17159 C CA . THR B 1 1052 ? 8.148 47.125 12.281 1 84.88 1052 THR B CA 1
ATOM 17160 C C . THR B 1 1052 ? 8.953 45.938 11.797 1 84.88 1052 THR B C 1
ATOM 17162 O O . THR B 1 1052 ? 10.18 45.969 11.789 1 84.88 1052 THR B O 1
ATOM 17165 N N . ARG B 1 1053 ? 8.266 44.844 11.469 1 88.75 1053 ARG B N 1
ATOM 17166 C CA . ARG B 1 1053 ? 8.891 43.656 10.961 1 88.75 1053 ARG B CA 1
ATOM 17167 C C . ARG B 1 1053 ? 9.656 43.906 9.672 1 88.75 1053 ARG B C 1
ATOM 17169 O O . ARG B 1 1053 ? 10.734 43.375 9.453 1 88.75 1053 ARG B O 1
ATOM 17176 N N . VAL B 1 1054 ? 9.086 44.75 8.828 1 91.88 1054 VAL B N 1
ATOM 17177 C CA . VAL B 1 1054 ? 9.703 45.062 7.535 1 91.88 1054 VAL B CA 1
ATOM 17178 C C . VAL B 1 1054 ? 11.016 45.812 7.742 1 91.88 1054 VAL B C 1
ATOM 17180 O O . VAL B 1 1054 ? 12.023 45.5 7.105 1 91.88 1054 VAL B O 1
ATOM 17183 N N . GLU B 1 1055 ? 11.016 46.719 8.703 1 91.25 1055 GLU B N 1
ATOM 17184 C CA . GLU B 1 1055 ? 12.227 47.5 8.984 1 91.25 1055 GLU B CA 1
ATOM 17185 C C . GLU B 1 1055 ? 13.297 46.625 9.641 1 91.25 1055 GLU B C 1
ATOM 17187 O O . GLU B 1 1055 ? 14.492 46.781 9.398 1 91.25 1055 GLU B O 1
ATOM 17192 N N . ARG B 1 1056 ? 12.867 45.75 10.422 1 91.81 1056 ARG B N 1
ATOM 17193 C CA . ARG B 1 1056 ? 13.805 44.812 11.055 1 91.81 1056 ARG B CA 1
ATOM 17194 C C . ARG B 1 1056 ? 14.445 43.906 10.031 1 91.81 1056 ARG B C 1
ATOM 17196 O O . ARG B 1 1056 ? 15.648 43.625 10.094 1 91.81 1056 ARG B O 1
ATOM 17203 N N . ALA B 1 1057 ? 13.617 43.406 9.164 1 94.56 1057 ALA B N 1
ATOM 17204 C CA . ALA B 1 1057 ? 14.133 42.531 8.117 1 94.56 1057 ALA B CA 1
ATOM 17205 C C . ALA B 1 1057 ? 15.094 43.281 7.195 1 94.56 1057 ALA B C 1
ATOM 17207 O O . ALA B 1 1057 ? 16.109 42.719 6.773 1 94.56 1057 ALA B O 1
ATOM 17208 N N . GLU B 1 1058 ? 14.727 44.5 6.855 1 94.06 1058 GLU B N 1
ATOM 17209 C CA . GLU B 1 1058 ? 15.586 45.344 6.004 1 94.06 1058 GLU B CA 1
ATOM 17210 C C . GLU B 1 1058 ? 16.922 45.594 6.676 1 94.06 1058 GLU B C 1
ATOM 17212 O O . GLU B 1 1058 ? 17.969 45.531 6.035 1 94.06 1058 GLU B O 1
ATOM 17217 N N . GLU B 1 1059 ? 16.938 45.875 7.945 1 90.88 1059 GLU B N 1
ATOM 17218 C CA . GLU B 1 1059 ? 18.172 46.125 8.688 1 90.88 1059 GLU B CA 1
ATOM 17219 C C . GLU B 1 1059 ? 19.016 44.875 8.789 1 90.88 1059 GLU B C 1
ATOM 17221 O O . GLU B 1 1059 ? 20.234 44.906 8.648 1 90.88 1059 GLU B O 1
ATOM 17226 N N . ALA B 1 1060 ? 18.406 43.75 9.055 1 91.81 1060 ALA B N 1
ATOM 17227 C CA . ALA B 1 1060 ? 19.125 42.469 9.148 1 91.81 1060 ALA B CA 1
ATOM 17228 C C . ALA B 1 1060 ? 19.797 42.125 7.824 1 91.81 1060 ALA B C 1
ATOM 17230 O O . ALA B 1 1060 ? 20.938 41.688 7.797 1 91.81 1060 ALA B O 1
ATOM 17231 N N . LEU B 1 1061 ? 19.047 42.281 6.719 1 94.31 1061 LEU B N 1
ATOM 17232 C CA . LEU B 1 1061 ? 19.578 41.969 5.395 1 94.31 1061 LEU B CA 1
ATOM 17233 C C . LEU B 1 1061 ? 20.672 42.969 5.008 1 94.31 1061 LEU B C 1
ATOM 17235 O O . LEU B 1 1061 ? 21.641 42.562 4.34 1 94.31 1061 LEU B O 1
ATOM 17239 N N . ALA B 1 1062 ? 20.547 44.156 5.406 1 89.94 1062 ALA B N 1
ATOM 17240 C CA . ALA B 1 1062 ? 21.547 45.188 5.078 1 89.94 1062 ALA B CA 1
ATOM 17241 C C . ALA B 1 1062 ? 22.844 44.938 5.828 1 89.94 1062 ALA B C 1
ATOM 17243 O O . ALA B 1 1062 ? 23.938 45.031 5.25 1 89.94 1062 ALA B O 1
ATOM 17244 N N . HIS B 1 1063 ? 22.781 44.531 7.031 1 84.06 1063 HIS B N 1
ATOM 17245 C CA . HIS B 1 1063 ? 23.969 44.406 7.852 1 84.06 1063 HIS B CA 1
ATOM 17246 C C . HIS B 1 1063 ? 24.625 43.031 7.676 1 84.06 1063 HIS B C 1
ATOM 17248 O O . HIS B 1 1063 ? 25.844 42.938 7.605 1 84.06 1063 HIS B O 1
ATOM 17254 N N . MET B 1 1064 ? 23.828 42 7.605 1 88.19 1064 MET B N 1
ATOM 17255 C CA . MET B 1 1064 ? 24.391 40.656 7.559 1 88.19 1064 MET B CA 1
ATOM 17256 C C . MET B 1 1064 ? 24.359 40.094 6.137 1 88.19 1064 MET B C 1
ATOM 17258 O O . MET B 1 1064 ? 25.078 39.125 5.82 1 88.19 1064 MET B O 1
ATOM 17262 N N . GLY B 1 1065 ? 23.594 40.562 5.234 1 88.81 1065 GLY B N 1
ATOM 17263 C CA . GLY B 1 1065 ? 23.453 40.031 3.879 1 88.81 1065 GLY B CA 1
ATOM 17264 C C . GLY B 1 1065 ? 24.75 40.125 3.084 1 88.81 1065 GLY B C 1
ATOM 17265 O O . GLY B 1 1065 ? 25.094 39.188 2.359 1 88.81 1065 GLY B O 1
ATOM 17266 N N . SER B 1 1066 ? 25.484 41.219 3.246 1 87.38 1066 SER B N 1
ATOM 17267 C CA . SER B 1 1066 ? 26.734 41.406 2.516 1 87.38 1066 SER B CA 1
ATOM 17268 C C . SER B 1 1066 ? 27.781 40.406 2.977 1 87.38 1066 SER B C 1
ATOM 17270 O O . SER B 1 1066 ? 28.516 39.844 2.158 1 87.38 1066 SER B O 1
ATOM 17272 N N . SER B 1 1067 ? 27.844 40.094 4.258 1 84.44 1067 SER B N 1
ATOM 17273 C CA . SER B 1 1067 ? 28.812 39.125 4.789 1 84.44 1067 SER B CA 1
ATOM 17274 C C . SER B 1 1067 ? 28.453 37.688 4.352 1 84.44 1067 SER B C 1
ATOM 17276 O O . SER B 1 1067 ? 29.344 36.906 4.055 1 84.44 1067 SER B O 1
ATOM 17278 N N . VAL B 1 1068 ? 27.203 37.375 4.352 1 88.5 1068 VAL B N 1
ATOM 17279 C CA . VAL B 1 1068 ? 26.75 36.062 3.945 1 88.5 1068 VAL B CA 1
ATOM 17280 C C . VAL B 1 1068 ? 27 35.875 2.451 1 88.5 1068 VAL B C 1
ATOM 17282 O O . VAL B 1 1068 ? 27.406 34.781 2.018 1 88.5 1068 VAL B O 1
ATOM 17285 N N . PHE B 1 1069 ? 26.812 36.875 1.635 1 90.5 1069 PHE B N 1
ATOM 17286 C CA . PHE B 1 1069 ? 27 36.781 0.195 1 90.5 1069 PHE B CA 1
ATOM 17287 C C . PHE B 1 1069 ? 28.484 36.656 -0.141 1 90.5 1069 PHE B C 1
ATOM 17289 O O . PHE B 1 1069 ? 28.891 35.75 -0.885 1 90.5 1069 PHE B O 1
ATOM 17296 N N . SER B 1 1070 ? 29.312 37.5 0.396 1 84.88 1070 SER B N 1
ATOM 17297 C CA . SER B 1 1070 ? 30.734 37.5 0.109 1 84.88 1070 SER B CA 1
ATOM 17298 C C . SER B 1 1070 ? 31.438 36.344 0.818 1 84.88 1070 SER B C 1
ATOM 17300 O O . SER B 1 1070 ? 32.312 35.688 0.248 1 84.88 1070 SER B O 1
ATOM 17302 N N . GLY B 1 1071 ? 31.109 36.062 1.989 1 81.5 1071 GLY B N 1
ATOM 17303 C CA . GLY B 1 1071 ? 31.781 35.062 2.781 1 81.5 1071 GLY B CA 1
ATOM 17304 C C . GLY B 1 1071 ? 31.328 33.625 2.457 1 81.5 1071 GLY B C 1
ATOM 17305 O O . GLY B 1 1071 ? 32.156 32.719 2.326 1 81.5 1071 GLY B O 1
ATOM 17306 N N . ILE B 1 1072 ? 30.078 33.406 2.322 1 84.94 1072 ILE B N 1
ATOM 17307 C CA . ILE B 1 1072 ? 29.562 32.062 2.172 1 84.94 1072 ILE B CA 1
ATOM 17308 C C . ILE B 1 1072 ? 29.328 31.766 0.692 1 84.94 1072 ILE B C 1
ATOM 17310 O O . ILE B 1 1072 ? 29.906 30.812 0.145 1 84.94 1072 ILE B O 1
ATOM 17314 N N . THR B 1 1073 ? 28.578 32.562 -0.035 1 88.12 1073 THR B N 1
ATOM 17315 C CA . THR B 1 1073 ? 28.125 32.25 -1.385 1 88.12 1073 THR B CA 1
ATOM 17316 C C . THR B 1 1073 ? 29.281 32.281 -2.371 1 88.12 1073 THR B C 1
ATOM 17318 O O . THR B 1 1073 ? 29.547 31.312 -3.072 1 88.12 1073 THR B O 1
ATOM 17321 N N . LEU B 1 1074 ? 30.047 33.375 -2.338 1 87.5 1074 LEU B N 1
ATOM 17322 C CA . LEU B 1 1074 ? 31.078 33.531 -3.363 1 87.5 1074 LEU B CA 1
ATOM 17323 C C . LEU B 1 1074 ? 32.281 32.656 -3.082 1 87.5 1074 LEU B C 1
ATOM 17325 O O . LEU B 1 1074 ? 32.938 32.188 -4.012 1 87.5 1074 LEU B O 1
ATOM 17329 N N . THR B 1 1075 ? 32.562 32.344 -1.858 1 83.44 1075 THR B N 1
ATOM 17330 C CA . THR B 1 1075 ? 33.656 31.422 -1.535 1 83.44 1075 THR B CA 1
ATOM 17331 C C . THR B 1 1075 ? 33.344 30.016 -2.002 1 83.44 1075 THR B C 1
ATOM 17333 O O . THR B 1 1075 ? 34.188 29.359 -2.635 1 83.44 1075 THR B O 1
ATOM 17336 N N . LYS B 1 1076 ? 32.188 29.547 -1.637 1 84.56 1076 LYS B N 1
ATOM 17337 C CA . LYS B 1 1076 ? 31.781 28.203 -2.027 1 84.56 1076 LYS B CA 1
ATOM 17338 C C . LYS B 1 1076 ? 31.641 28.078 -3.541 1 84.56 1076 LYS B C 1
ATOM 17340 O O . LYS B 1 1076 ? 31.984 27.062 -4.129 1 84.56 1076 LYS B O 1
ATOM 17345 N N . PHE B 1 1077 ? 31.266 29.188 -4.191 1 85 1077 PHE B N 1
ATOM 17346 C CA . PHE B 1 1077 ? 31.047 29.188 -5.633 1 85 1077 PHE B CA 1
ATOM 17347 C C . PHE B 1 1077 ? 32.375 29.078 -6.379 1 85 1077 PHE B C 1
ATOM 17349 O O . PHE B 1 1077 ? 32.469 28.312 -7.344 1 85 1077 PHE B O 1
ATOM 17356 N N . GLY B 1 1078 ? 33.375 29.766 -5.957 1 82.12 1078 GLY B N 1
ATOM 17357 C CA . GLY B 1 1078 ? 34.688 29.688 -6.582 1 82.12 1078 GLY B CA 1
ATOM 17358 C C . GLY B 1 1078 ? 35.312 28.297 -6.488 1 82.12 1078 GLY B C 1
ATOM 17359 O O . GLY B 1 1078 ? 35.844 27.781 -7.473 1 82.12 1078 GLY B O 1
ATOM 17360 N N . GLY B 1 1079 ? 35.188 27.641 -5.387 1 81.69 1079 GLY B N 1
ATOM 17361 C CA . GLY B 1 1079 ? 35.75 26.297 -5.219 1 81.69 1079 GLY B CA 1
ATOM 17362 C C . GLY B 1 1079 ? 34.969 25.25 -6 1 81.69 1079 GLY B C 1
ATOM 17363 O O . GLY B 1 1079 ? 35.594 24.344 -6.59 1 81.69 1079 GLY B O 1
ATOM 17364 N N . ILE B 1 1080 ? 33.688 25.312 -6.137 1 87.44 1080 ILE B N 1
ATOM 17365 C CA . ILE B 1 1080 ? 32.844 24.312 -6.75 1 87.44 1080 ILE B CA 1
ATOM 17366 C C . ILE B 1 1080 ? 32.938 24.391 -8.273 1 87.44 1080 ILE B C 1
ATOM 17368 O O . ILE B 1 1080 ? 32.906 23.375 -8.961 1 87.44 1080 ILE B O 1
ATOM 17372 N N . LEU B 1 1081 ? 33.156 25.562 -8.805 1 87.62 1081 LEU B N 1
ATOM 17373 C CA . LEU B 1 1081 ? 33.219 25.734 -10.25 1 87.62 1081 LEU B CA 1
ATOM 17374 C C . LEU B 1 1081 ? 34.406 25 -10.852 1 87.62 1081 LEU B C 1
ATOM 17376 O O . LEU B 1 1081 ? 34.312 24.484 -11.977 1 87.62 1081 LEU B O 1
ATOM 17380 N N . ILE B 1 1082 ? 35.344 24.812 -10.086 1 86.5 1082 ILE B N 1
ATOM 17381 C CA . ILE B 1 1082 ? 36.531 24.141 -10.578 1 86.5 1082 ILE B CA 1
ATOM 17382 C C . ILE B 1 1082 ? 36.312 22.625 -10.602 1 86.5 1082 ILE B C 1
ATOM 17384 O O . ILE B 1 1082 ? 36.906 21.922 -11.414 1 86.5 1082 ILE B O 1
ATOM 17388 N N . LEU B 1 1083 ? 35.438 22.188 -9.75 1 84.69 1083 LEU B N 1
ATOM 17389 C CA . LEU B 1 1083 ? 35.156 20.766 -9.703 1 84.69 1083 LEU B CA 1
ATOM 17390 C C . LEU B 1 1083 ? 34.438 20.312 -10.977 1 84.69 1083 LEU B C 1
ATOM 17392 O O . LEU B 1 1083 ? 34.375 19.125 -11.281 1 84.69 1083 LEU B O 1
ATOM 17396 N N . ALA B 1 1084 ? 33.906 21.25 -11.727 1 87.75 1084 ALA B N 1
ATOM 17397 C CA . ALA B 1 1084 ? 33.219 20.922 -12.992 1 87.75 1084 ALA B CA 1
ATOM 17398 C C . ALA B 1 1084 ? 34.219 20.406 -14.016 1 87.75 1084 ALA B C 1
ATOM 17400 O O . ALA B 1 1084 ? 33.844 19.688 -14.945 1 87.75 1084 ALA B O 1
ATOM 17401 N N . LEU B 1 1085 ? 35.469 20.656 -13.773 1 84.12 1085 LEU B N 1
ATOM 17402 C CA . LEU B 1 1085 ? 36.5 20.297 -14.742 1 84.12 1085 LEU B CA 1
ATOM 17403 C C . LEU B 1 1085 ? 37.094 18.938 -14.406 1 84.12 1085 LEU B C 1
ATOM 17405 O O . LEU B 1 1085 ? 38.031 18.469 -15.086 1 84.12 1085 LEU B O 1
ATOM 17409 N N . SER B 1 1086 ? 36.531 18.297 -13.438 1 83.25 1086 SER B N 1
ATOM 17410 C CA . SER B 1 1086 ? 37.031 16.969 -13.062 1 83.25 1086 SER B CA 1
ATOM 17411 C C . SER B 1 1086 ? 36.656 15.93 -14.117 1 83.25 1086 SER B C 1
ATOM 17413 O O . SER B 1 1086 ? 35.656 16.062 -14.812 1 83.25 1086 SER B O 1
ATOM 17415 N N . LYS B 1 1087 ? 37.469 14.891 -14.25 1 80.19 1087 LYS B N 1
ATOM 17416 C CA . LYS B 1 1087 ? 37.219 13.82 -15.203 1 80.19 1087 LYS B CA 1
ATOM 17417 C C . LYS B 1 1087 ? 36.344 12.711 -14.578 1 80.19 1087 LYS B C 1
ATOM 17419 O O . LYS B 1 1087 ? 35.781 11.891 -15.297 1 80.19 1087 LYS B O 1
ATOM 17424 N N . SER B 1 1088 ? 36.281 12.805 -13.281 1 83.06 1088 SER B N 1
ATOM 17425 C CA . SER B 1 1088 ? 35.469 11.805 -12.586 1 83.06 1088 SER B CA 1
ATOM 17426 C C . SER B 1 1088 ? 34 12.164 -12.617 1 83.06 1088 SER B C 1
ATOM 17428 O O . SER B 1 1088 ? 33.594 13.289 -12.289 1 83.06 1088 SER B O 1
ATOM 17430 N N . GLN B 1 1089 ? 33.156 11.242 -13.125 1 84.12 1089 GLN B N 1
ATOM 17431 C CA . GLN B 1 1089 ? 31.719 11.477 -13.211 1 84.12 1089 GLN B CA 1
ATOM 17432 C C . GLN B 1 1089 ? 31.109 11.625 -11.82 1 84.12 1089 GLN B C 1
ATOM 17434 O O . GLN B 1 1089 ? 30.172 12.398 -11.633 1 84.12 1089 GLN B O 1
ATOM 17439 N N . ILE B 1 1090 ? 31.641 10.93 -10.875 1 81.62 1090 ILE B N 1
ATOM 17440 C CA . ILE B 1 1090 ? 31.125 11.016 -9.516 1 81.62 1090 ILE B CA 1
ATOM 17441 C C . ILE B 1 1090 ? 31.328 12.43 -8.977 1 81.62 1090 ILE B C 1
ATOM 17443 O O . ILE B 1 1090 ? 30.438 12.992 -8.344 1 81.62 1090 ILE B O 1
ATOM 17447 N N . PHE B 1 1091 ? 32.438 13.047 -9.297 1 82.94 1091 PHE B N 1
ATOM 17448 C CA . PHE B 1 1091 ? 32.719 14.391 -8.812 1 82.94 1091 PHE B CA 1
ATOM 17449 C C . PHE B 1 1091 ? 31.891 15.43 -9.578 1 82.94 1091 PHE B C 1
ATOM 17451 O O . PHE B 1 1091 ? 31.469 16.422 -9 1 82.94 1091 PHE B O 1
ATOM 17458 N N . GLN B 1 1092 ? 31.656 15.133 -10.742 1 88.31 1092 GLN B N 1
ATOM 17459 C CA . GLN B 1 1092 ? 30.891 16.094 -11.547 1 88.31 1092 GLN B CA 1
ATOM 17460 C C . GLN B 1 1092 ? 29.422 16.094 -11.148 1 88.31 1092 GLN B C 1
ATOM 17462 O O . GLN B 1 1092 ? 28.812 17.156 -11.039 1 88.31 1092 GLN B O 1
ATOM 17467 N N . ILE B 1 1093 ? 28.969 14.945 -10.906 1 89.19 1093 ILE B N 1
ATOM 17468 C CA . ILE B 1 1093 ? 27.531 14.852 -10.68 1 89.19 1093 ILE B CA 1
ATOM 17469 C C . ILE B 1 1093 ? 27.219 15.062 -9.203 1 89.19 1093 ILE B C 1
ATOM 17471 O O . ILE B 1 1093 ? 26.391 15.906 -8.844 1 89.19 1093 ILE B O 1
ATOM 17475 N N . PHE B 1 1094 ? 27.906 14.43 -8.328 1 88.25 1094 PHE B N 1
ATOM 17476 C CA . PHE B 1 1094 ? 27.5 14.438 -6.926 1 88.25 1094 PHE B CA 1
ATOM 17477 C C . PHE B 1 1094 ? 28.203 15.555 -6.164 1 88.25 1094 PHE B C 1
ATOM 17479 O O . PHE B 1 1094 ? 27.688 16.047 -5.16 1 88.25 1094 PHE B O 1
ATOM 17486 N N . TYR B 1 1095 ? 29.266 16.047 -6.641 1 86.5 1095 TYR B N 1
ATOM 17487 C CA . TYR B 1 1095 ? 29.953 17.094 -5.879 1 86.5 1095 TYR B CA 1
ATOM 17488 C C . TYR B 1 1095 ? 29.859 18.438 -6.59 1 86.5 1095 TYR B C 1
ATOM 17490 O O . TYR B 1 1095 ? 29.703 19.484 -5.945 1 86.5 1095 TYR B O 1
ATOM 17498 N N . PHE B 1 1096 ? 29.938 18.5 -7.898 1 89.44 1096 PHE B N 1
ATOM 17499 C CA . PHE B 1 1096 ? 29.766 19.766 -8.586 1 89.44 1096 PHE B CA 1
ATOM 17500 C C . PHE B 1 1096 ? 28.297 20.141 -8.695 1 89.44 1096 PHE B C 1
ATOM 17502 O O . PHE B 1 1096 ? 27.844 21.109 -8.07 1 89.44 1096 PHE B O 1
ATOM 17509 N N . ARG B 1 1097 ? 27.531 19.297 -9.383 1 92.81 1097 ARG B N 1
ATOM 17510 C CA . ARG B 1 1097 ? 26.141 19.641 -9.656 1 92.81 1097 ARG B CA 1
ATOM 17511 C C . ARG B 1 1097 ? 25.344 19.75 -8.359 1 92.81 1097 ARG B C 1
ATOM 17513 O O . ARG B 1 1097 ? 24.609 20.719 -8.164 1 92.81 1097 ARG B O 1
ATOM 17520 N N . MET B 1 1098 ? 25.469 18.812 -7.477 1 93 1098 MET B N 1
ATOM 17521 C CA . MET B 1 1098 ? 24.672 18.828 -6.254 1 93 1098 MET B CA 1
ATOM 17522 C C . MET B 1 1098 ? 25.109 19.953 -5.328 1 93 1098 MET B C 1
ATOM 17524 O O . MET B 1 1098 ? 24.281 20.625 -4.719 1 93 1098 MET B O 1
ATOM 17528 N N . TYR B 1 1099 ? 26.406 20.25 -5.242 1 91.31 1099 TYR B N 1
ATOM 17529 C CA . TYR B 1 1099 ? 26.891 21.328 -4.379 1 91.31 1099 TYR B CA 1
ATOM 17530 C C . TYR B 1 1099 ? 26.547 22.688 -4.965 1 91.31 1099 TYR B C 1
ATOM 17532 O O . TYR B 1 1099 ? 26.25 23.641 -4.227 1 91.31 1099 TYR B O 1
ATOM 17540 N N . LEU B 1 1100 ? 26.672 22.75 -6.25 1 93.06 1100 LEU B N 1
ATOM 17541 C CA . LEU B 1 1100 ? 26.234 23.984 -6.895 1 93.06 1100 LEU B CA 1
ATOM 17542 C C . LEU B 1 1100 ? 24.781 24.281 -6.582 1 93.06 1100 LEU B C 1
ATOM 17544 O O . LEU B 1 1100 ? 24.422 25.422 -6.25 1 93.06 1100 LEU B O 1
ATOM 17548 N N . ALA B 1 1101 ? 23.984 23.234 -6.668 1 94.5 1101 ALA B N 1
ATOM 17549 C CA . ALA B 1 1101 ? 22.562 23.406 -6.363 1 94.5 1101 ALA B CA 1
ATOM 17550 C C . ALA B 1 1101 ? 22.359 23.781 -4.898 1 94.5 1101 ALA B C 1
ATOM 17552 O O . ALA B 1 1101 ? 21.5 24.609 -4.578 1 94.5 1101 ALA B O 1
ATOM 17553 N N . MET B 1 1102 ? 23.109 23.234 -4.023 1 93.25 1102 MET B N 1
ATOM 17554 C CA . MET B 1 1102 ? 23 23.516 -2.594 1 93.25 1102 MET B CA 1
ATOM 17555 C C . MET B 1 1102 ? 23.328 24.969 -2.301 1 93.25 1102 MET B C 1
ATOM 17557 O O . MET B 1 1102 ? 22.625 25.625 -1.532 1 93.25 1102 MET B O 1
ATOM 17561 N N . VAL B 1 1103 ? 24.328 25.484 -2.943 1 92.12 1103 VAL B N 1
ATOM 17562 C CA . VAL B 1 1103 ? 24.766 26.844 -2.691 1 92.12 1103 VAL B CA 1
ATOM 17563 C C . VAL B 1 1103 ? 23.781 27.828 -3.309 1 92.12 1103 VAL B C 1
ATOM 17565 O O . VAL B 1 1103 ? 23.422 28.828 -2.68 1 92.12 1103 VAL B O 1
ATOM 17568 N N . LEU B 1 1104 ? 23.312 27.469 -4.453 1 94.12 1104 LEU B N 1
ATOM 17569 C CA . LEU B 1 1104 ? 22.375 28.359 -5.121 1 94.12 1104 LEU B CA 1
ATOM 17570 C C . LEU B 1 1104 ? 21.047 28.391 -4.391 1 94.12 1104 LEU B C 1
ATOM 17572 O O . LEU B 1 1104 ? 20.469 29.469 -4.18 1 94.12 1104 LEU B O 1
ATOM 17576 N N . LEU B 1 1105 ? 20.562 27.234 -3.992 1 96 1105 LEU B N 1
ATOM 17577 C CA . LEU B 1 1105 ? 19.312 27.172 -3.258 1 96 1105 LEU B CA 1
ATOM 17578 C C . LEU B 1 1105 ? 19.453 27.781 -1.867 1 96 1105 LEU B C 1
ATOM 17580 O O . LEU B 1 1105 ? 18.562 28.469 -1.388 1 96 1105 LEU B O 1
ATOM 17584 N N . GLY B 1 1106 ? 20.578 27.5 -1.232 1 94 1106 GLY B N 1
ATOM 17585 C CA . GLY B 1 1106 ? 20.828 28.094 0.065 1 94 1106 GLY B CA 1
ATOM 17586 C C . GLY B 1 1106 ? 20.906 29.609 0.012 1 94 1106 GLY B C 1
ATOM 17587 O O . GLY B 1 1106 ? 20.281 30.297 0.835 1 94 1106 GLY B O 1
ATOM 17588 N N . ALA B 1 1107 ? 21.547 30.172 -0.98 1 94.25 1107 ALA B N 1
ATOM 17589 C CA . ALA B 1 1107 ? 21.703 31.625 -1.127 1 94.25 1107 ALA B CA 1
ATOM 17590 C C . ALA B 1 1107 ? 20.391 32.281 -1.478 1 94.25 1107 ALA B C 1
ATOM 17592 O O . ALA B 1 1107 ? 20.047 33.344 -0.917 1 94.25 1107 ALA B O 1
ATOM 17593 N N . THR B 1 1108 ? 19.625 31.688 -2.361 1 96 1108 THR B N 1
ATOM 17594 C CA . THR B 1 1108 ? 18.359 32.281 -2.787 1 96 1108 THR B CA 1
ATOM 17595 C C . THR B 1 1108 ? 17.328 32.25 -1.665 1 96 1108 THR B C 1
ATOM 17597 O O . THR B 1 1108 ? 16.609 33.219 -1.433 1 96 1108 THR B O 1
ATOM 17600 N N . HIS B 1 1109 ? 17.266 31.156 -0.941 1 96.69 1109 HIS B N 1
ATOM 17601 C CA . HIS B 1 1109 ? 16.312 31.062 0.156 1 96.69 1109 HIS B CA 1
ATOM 17602 C C . HIS B 1 1109 ? 16.766 31.891 1.354 1 96.69 1109 HIS B C 1
ATOM 17604 O O . HIS B 1 1109 ? 15.93 32.469 2.066 1 96.69 1109 HIS B O 1
ATOM 17610 N N . GLY B 1 1110 ? 18.078 32 1.574 1 94.56 1110 GLY B N 1
ATOM 17611 C CA . GLY B 1 1110 ? 18.594 32.719 2.721 1 94.56 1110 GLY B CA 1
ATOM 17612 C C . GLY B 1 1110 ? 18.609 34.25 2.516 1 94.56 1110 GLY B C 1
ATOM 17613 O O . GLY B 1 1110 ? 18.359 35 3.451 1 94.56 1110 GLY B O 1
ATOM 17614 N N . LEU B 1 1111 ? 18.797 34.719 1.249 1 95.38 1111 LEU B N 1
ATOM 17615 C CA . LEU B 1 1111 ? 19 36.125 1.011 1 95.38 1111 LEU B CA 1
ATOM 17616 C C . LEU B 1 1111 ? 17.766 36.75 0.362 1 95.38 1111 LEU B C 1
ATOM 17618 O O . LEU B 1 1111 ? 17.641 38 0.32 1 95.38 1111 LEU B O 1
ATOM 17622 N N . ILE B 1 1112 ? 16.859 35.969 -0.128 1 96.75 1112 ILE B N 1
ATOM 17623 C CA . ILE B 1 1112 ? 15.695 36.5 -0.809 1 96.75 1112 ILE B CA 1
ATOM 17624 C C . ILE B 1 1112 ? 14.43 36.062 -0.083 1 96.75 1112 ILE B C 1
ATOM 17626 O O . ILE B 1 1112 ? 13.703 36.906 0.464 1 96.75 1112 ILE B O 1
ATOM 17630 N N . PHE B 1 1113 ? 14.242 34.812 0.082 1 97.25 1113 PHE B N 1
ATOM 17631 C CA . PHE B 1 1113 ? 12.977 34.281 0.579 1 97.25 1113 PHE B CA 1
ATOM 17632 C C . PHE B 1 1113 ? 12.844 34.531 2.08 1 97.25 1113 PHE B C 1
ATOM 17634 O O . PHE B 1 1113 ? 11.812 35 2.551 1 97.25 1113 PHE B O 1
ATOM 17641 N N . LEU B 1 1114 ? 13.859 34.156 2.855 1 96.31 1114 LEU B N 1
ATOM 17642 C CA . LEU B 1 1114 ? 13.781 34.219 4.312 1 96.31 1114 LEU B CA 1
ATOM 17643 C C . LEU B 1 1114 ? 13.492 35.625 4.797 1 96.31 1114 LEU B C 1
ATOM 17645 O O . LEU B 1 1114 ? 12.602 35.844 5.617 1 96.31 1114 LEU B O 1
ATOM 17649 N N . PRO B 1 1115 ? 14.203 36.719 4.301 1 95.62 1115 PRO B N 1
ATOM 17650 C CA . PRO B 1 1115 ? 13.883 38.062 4.754 1 95.62 1115 PRO B CA 1
ATOM 17651 C C . PRO B 1 1115 ? 12.438 38.469 4.449 1 95.62 1115 PRO B C 1
ATOM 17653 O O . PRO B 1 1115 ? 11.797 39.125 5.262 1 95.62 1115 PRO B O 1
ATOM 17656 N N . VAL B 1 1116 ? 11.922 38.062 3.326 1 95.44 1116 VAL B N 1
ATOM 17657 C CA . VAL B 1 1116 ? 10.539 38.344 2.967 1 95.44 1116 VAL B CA 1
ATOM 17658 C C . VAL B 1 1116 ? 9.594 37.594 3.889 1 95.44 1116 VAL B C 1
ATOM 17660 O O . VAL B 1 1116 ? 8.57 38.125 4.32 1 95.44 1116 VAL B O 1
ATOM 17663 N N . LEU B 1 1117 ? 9.945 36.344 4.176 1 95 1117 LEU B N 1
ATOM 17664 C CA . LEU B 1 1117 ? 9.141 35.531 5.086 1 95 1117 LEU B CA 1
ATOM 17665 C C . LEU B 1 1117 ? 9.109 36.125 6.48 1 95 1117 LEU B C 1
ATOM 17667 O O . LEU B 1 1117 ? 8.07 36.156 7.137 1 95 1117 LEU B O 1
ATOM 17671 N N . LEU B 1 1118 ? 10.25 36.625 6.934 1 93.38 1118 LEU B N 1
ATOM 17672 C CA . LEU B 1 1118 ? 10.336 37.281 8.242 1 93.38 1118 LEU B CA 1
ATOM 17673 C C . LEU B 1 1118 ? 9.523 38.562 8.273 1 93.38 1118 LEU B C 1
ATOM 17675 O O . LEU B 1 1118 ? 8.969 38.938 9.312 1 93.38 1118 LEU B O 1
ATOM 17679 N N . SER B 1 1119 ? 9.422 39.281 7.172 1 92.44 1119 SER B N 1
ATOM 17680 C CA . SER B 1 1119 ? 8.641 40.531 7.094 1 92.44 1119 SER B CA 1
ATOM 17681 C C . SER B 1 1119 ? 7.148 40.25 7.223 1 92.44 1119 SER B C 1
ATOM 17683 O O . SER B 1 1119 ? 6.395 41.094 7.715 1 92.44 1119 SER B O 1
ATOM 17685 N N . TYR B 1 1120 ? 6.746 39.031 6.82 1 87.81 1120 TYR B N 1
ATOM 17686 C CA . TYR B 1 1120 ? 5.336 38.656 6.895 1 87.81 1120 TYR B CA 1
ATOM 17687 C C . TYR B 1 1120 ? 5.02 37.969 8.211 1 87.81 1120 TYR B C 1
ATOM 17689 O O . TYR B 1 1120 ? 4 38.25 8.844 1 87.81 1120 TYR B O 1
ATOM 17697 N N . ALA B 1 1121 ? 5.832 37 8.617 1 85.19 1121 ALA B N 1
ATOM 17698 C CA . ALA B 1 1121 ? 5.48 36.094 9.719 1 85.19 1121 ALA B CA 1
ATOM 17699 C C . ALA B 1 1121 ? 6.492 36.219 10.852 1 85.19 1121 ALA B C 1
ATOM 17701 O O . ALA B 1 1121 ? 6.484 35.406 11.781 1 85.19 1121 ALA B O 1
ATOM 17702 N N . GLY B 1 1122 ? 7.324 37.188 10.812 1 83.19 1122 GLY B N 1
ATOM 17703 C CA . GLY B 1 1122 ? 8.32 37.344 11.867 1 83.19 1122 GLY B CA 1
ATOM 17704 C C . GLY B 1 1122 ? 7.727 37.75 13.203 1 83.19 1122 GLY B C 1
ATOM 17705 O O . GLY B 1 1122 ? 6.578 38.188 13.266 1 83.19 1122 GLY B O 1
ATOM 17706 N N . THR B 1 1123 ? 8.32 37.281 14.352 1 73.12 1123 THR B N 1
ATOM 17707 C CA . THR B 1 1123 ? 7.844 37.594 15.695 1 73.12 1123 THR B CA 1
ATOM 17708 C C . THR B 1 1123 ? 7.816 39.094 15.93 1 73.12 1123 THR B C 1
ATOM 17710 O O . THR B 1 1123 ? 8.547 39.844 15.281 1 73.12 1123 THR B O 1
ATOM 17713 N N . HIS B 1 1124 ? 6.648 39.562 16.562 1 60.88 1124 HIS B N 1
ATOM 17714 C CA . HIS B 1 1124 ? 6.551 40.938 16.938 1 60.88 1124 HIS B CA 1
ATOM 17715 C C . HIS B 1 1124 ? 7.625 41.312 17.953 1 60.88 1124 HIS B C 1
ATOM 17717 O O . HIS B 1 1124 ? 8.039 40.469 18.75 1 60.88 1124 HIS B O 1
ATOM 17723 N N . GLY B 1 1125 ? 8.625 41.938 17.562 1 50.09 1125 GLY B N 1
ATOM 17724 C CA . GLY B 1 1125 ? 9.719 42.406 18.406 1 50.09 1125 GLY B CA 1
ATOM 17725 C C . GLY B 1 1125 ? 9.383 42.344 19.891 1 50.09 1125 GLY B C 1
ATOM 17726 O O . GLY B 1 1125 ? 8.227 42.531 20.281 1 50.09 1125 GLY B O 1
ATOM 17727 N N . VAL B 1 1126 ? 9.742 41.406 20.547 1 40.91 1126 VAL B N 1
ATOM 17728 C CA . VAL B 1 1126 ? 9.609 41.406 22 1 40.91 1126 VAL B CA 1
ATOM 17729 C C . VAL B 1 1126 ? 9.594 42.844 22.484 1 40.91 1126 VAL B C 1
ATOM 17731 O O . VAL B 1 1126 ? 10.57 43.594 22.328 1 40.91 1126 VAL B O 1
ATOM 17734 N N . VAL B 1 1127 ? 8.484 43.5 22.453 1 36.34 1127 VAL B N 1
ATOM 17735 C CA . VAL B 1 1127 ? 8.398 44.812 23.094 1 36.34 1127 VAL B CA 1
ATOM 17736 C C . VAL B 1 1127 ? 9.336 44.875 24.297 1 36.34 1127 VAL B C 1
ATOM 17738 O O . VAL B 1 1127 ? 10.016 45.875 24.516 1 36.34 1127 VAL B O 1
ATOM 17741 N N . CYS B 1 1128 ? 9.258 43.844 25.188 1 33.97 1128 CYS B N 1
ATOM 17742 C CA . CYS B 1 1128 ? 9.953 44 26.469 1 33.97 1128 CYS B CA 1
ATOM 17743 C C . CYS B 1 1128 ? 11.461 43.906 26.281 1 33.97 1128 CYS B C 1
ATOM 17745 O O . CYS B 1 1128 ? 12.227 44.562 26.984 1 33.97 1128 CYS B O 1
ATOM 17747 N N . VAL B 1 1129 ? 12 43.094 25.484 1 36.81 1129 VAL B N 1
ATOM 17748 C CA . VAL B 1 1129 ? 13.453 42.938 25.406 1 36.81 1129 VAL B CA 1
ATOM 17749 C C . VAL B 1 1129 ? 14.039 44.094 24.609 1 36.81 1129 VAL B C 1
ATOM 17751 O O . VAL B 1 1129 ? 15.117 44.594 24.938 1 36.81 1129 VAL B O 1
ATOM 17754 N N . ALA B 1 1130 ? 13.484 44.531 23.562 1 38.09 1130 ALA B N 1
ATOM 17755 C CA . ALA B 1 1130 ? 13.945 45.719 22.891 1 38.09 1130 ALA B CA 1
ATOM 17756 C C . ALA B 1 1130 ? 13.828 46.938 23.812 1 38.09 1130 ALA B C 1
ATOM 17758 O O . ALA B 1 1130 ? 14.695 47.812 23.812 1 38.09 1130 ALA B O 1
ATOM 17759 N N . PHE B 1 1131 ? 12.711 47.031 24.516 1 36.84 1131 PHE B N 1
ATOM 17760 C CA . PHE B 1 1131 ? 12.625 48.125 25.484 1 36.84 1131 PHE B CA 1
ATOM 17761 C C . PHE B 1 1131 ? 13.727 47.969 26.531 1 36.84 1131 PHE B C 1
ATOM 17763 O O . PHE B 1 1131 ? 14.359 48.969 26.906 1 36.84 1131 PHE B O 1
ATOM 17770 N N . HIS B 1 1132 ? 13.93 46.75 26.984 1 34.59 1132 HIS B N 1
ATOM 17771 C CA . HIS B 1 1132 ? 15 46.594 27.953 1 34.59 1132 HIS B CA 1
ATOM 17772 C C . HIS B 1 1132 ? 16.375 46.688 27.281 1 34.59 1132 HIS B C 1
ATOM 17774 O O . HIS B 1 1132 ? 17.297 47.281 27.812 1 34.59 1132 HIS B O 1
ATOM 17780 N N . LEU B 1 1133 ? 16.516 46.094 26.156 1 38.81 1133 LEU B N 1
ATOM 17781 C CA . LEU B 1 1133 ? 17.797 46.281 25.484 1 38.81 1133 LEU B CA 1
ATOM 17782 C C . LEU B 1 1133 ? 17.922 47.688 24.938 1 38.81 1133 LEU B C 1
ATOM 17784 O O . LEU B 1 1133 ? 19 48.281 25 1 38.81 1133 LEU B O 1
ATOM 17788 N N . ALA B 1 1134 ? 16.875 48.188 24.344 1 39.78 1134 ALA B N 1
ATOM 17789 C CA . ALA B 1 1134 ? 16.859 49.625 24.094 1 39.78 1134 ALA B CA 1
ATOM 17790 C C . ALA B 1 1134 ? 17.031 50.406 25.391 1 39.78 1134 ALA B C 1
ATOM 17792 O O . ALA B 1 1134 ? 17.719 51.406 25.406 1 39.78 1134 ALA B O 1
ATOM 17793 N N . LYS B 1 1135 ? 16.391 50 26.469 1 39.38 1135 LYS B N 1
ATOM 17794 C CA . LYS B 1 1135 ? 16.625 50.625 27.781 1 39.38 1135 LYS B CA 1
ATOM 17795 C C . LYS B 1 1135 ? 18.062 50.375 28.25 1 39.38 1135 LYS B C 1
ATOM 17797 O O . LYS B 1 1135 ? 18.719 51.281 28.766 1 39.38 1135 LYS B O 1
ATOM 17802 N N . VAL B 1 1136 ? 18.469 49.094 28.047 1 41.53 1136 VAL B N 1
ATOM 17803 C CA . VAL B 1 1136 ? 19.859 48.875 28.422 1 41.53 1136 VAL B CA 1
ATOM 17804 C C . VAL B 1 1136 ? 20.781 49.562 27.422 1 41.53 1136 VAL B C 1
ATOM 17806 O O . VAL B 1 1136 ? 21.781 50.188 27.828 1 41.53 1136 VAL B O 1
ATOM 17809 N N . PHE B 1 1137 ? 20.453 49.469 26.156 1 43.12 1137 PHE B N 1
ATOM 17810 C CA . PHE B 1 1137 ? 21.25 50.25 25.203 1 43.12 1137 PHE B CA 1
ATOM 17811 C C . PHE B 1 1137 ? 21.047 51.75 25.422 1 43.12 1137 PHE B C 1
ATOM 17813 O O . PHE B 1 1137 ? 22 52.5 25.406 1 43.12 1137 PHE B O 1
ATOM 17820 N N . ALA B 1 1138 ? 19.766 52.188 25.578 1 40.16 1138 ALA B N 1
ATOM 17821 C CA . ALA B 1 1138 ? 19.516 53.562 25.984 1 40.16 1138 ALA B CA 1
ATOM 17822 C C . ALA B 1 1138 ? 20.094 53.875 27.359 1 40.16 1138 ALA B C 1
ATOM 17824 O O . ALA B 1 1138 ? 20.656 54.938 27.594 1 40.16 1138 ALA B O 1
ATOM 17825 N N . ALA B 1 1139 ? 19.875 52.906 28.266 1 39.38 1139 ALA B N 1
ATOM 17826 C CA . ALA B 1 1139 ? 20.547 53.094 29.547 1 39.38 1139 ALA B CA 1
ATOM 17827 C C . ALA B 1 1139 ? 22.062 53.062 29.391 1 39.38 1139 ALA B C 1
ATOM 17829 O O . ALA B 1 1139 ? 22.781 53.844 30 1 39.38 1139 ALA B O 1
ATOM 17830 N N . ASN B 1 1140 ? 22.516 52.125 28.641 1 43.84 1140 ASN B N 1
ATOM 17831 C CA . ASN B 1 1140 ? 23.953 52.125 28.406 1 43.84 1140 ASN B CA 1
ATOM 17832 C C . ASN B 1 1140 ? 24.391 53.312 27.594 1 43.84 1140 ASN B C 1
ATOM 17834 O O . ASN B 1 1140 ? 25.453 53.906 27.844 1 43.84 1140 ASN B O 1
ATOM 17838 N N . LYS B 1 1141 ? 23.625 53.656 26.594 1 43.72 1141 LYS B N 1
ATOM 17839 C CA . LYS B 1 1141 ? 23.953 54.906 25.938 1 43.72 1141 LYS B CA 1
ATOM 17840 C C . LYS B 1 1141 ? 23.812 56.094 26.891 1 43.72 1141 LYS B C 1
ATOM 17842 O O . LYS B 1 1141 ? 24.594 57.062 26.812 1 43.72 1141 LYS B O 1
ATOM 17847 N N . ARG B 1 1142 ? 22.734 56.188 27.719 1 42.41 1142 ARG B N 1
ATOM 17848 C CA . ARG B 1 1142 ? 22.625 57.25 28.703 1 42.41 1142 ARG B CA 1
ATOM 17849 C C . ARG B 1 1142 ? 23.766 57.188 29.703 1 42.41 1142 ARG B C 1
ATOM 17851 O O . ARG B 1 1142 ? 24.25 58.219 30.156 1 42.41 1142 ARG B O 1
ATOM 17858 N N . TYR B 1 1143 ? 24.031 55.938 30.188 1 40.38 1143 TYR B N 1
ATOM 17859 C CA . TYR B 1 1143 ? 25.141 55.906 31.109 1 40.38 1143 TYR B CA 1
ATOM 17860 C C . TYR B 1 1143 ? 26.469 55.781 30.375 1 40.38 1143 TYR B C 1
ATOM 17862 O O . TYR B 1 1143 ? 27.531 55.656 30.984 1 40.38 1143 TYR B O 1
ATOM 17870 N N . ALA B 1 1144 ? 26.406 55.781 29.109 1 41.22 1144 ALA B N 1
ATOM 17871 C CA . ALA B 1 1144 ? 27.625 55.844 28.312 1 41.22 1144 ALA B CA 1
ATOM 17872 C C . ALA B 1 1144 ? 28.281 57.219 28.375 1 41.22 1144 ALA B C 1
ATOM 17874 O O . ALA B 1 1144 ? 27.641 58.219 28.094 1 41.22 1144 ALA B O 1
ATOM 17875 N N . GLY B 1 1145 ? 29.406 57.406 29.109 1 42.81 1145 GLY B N 1
ATOM 17876 C CA . GLY B 1 1145 ? 30.234 58.5 29.547 1 42.81 1145 GLY B CA 1
ATOM 17877 C C . GLY B 1 1145 ? 30.156 58.781 31.047 1 42.81 1145 GLY B C 1
ATOM 17878 O O . GLY B 1 1145 ? 30.922 59.562 31.578 1 42.81 1145 GLY B O 1
ATOM 17879 N N . THR B 1 1146 ? 28.906 58.562 31.719 1 40.97 1146 THR B N 1
ATOM 17880 C CA . THR B 1 1146 ? 28.891 58.844 33.156 1 40.97 1146 THR B CA 1
ATOM 17881 C C . THR B 1 1146 ? 29.438 57.656 33.938 1 40.97 1146 THR B C 1
ATOM 17883 O O . THR B 1 1146 ? 29.609 56.562 33.406 1 40.97 1146 THR B O 1
ATOM 17886 N N . GLU B 1 1147 ? 29.922 57.875 35.312 1 42.59 1147 GLU B N 1
ATOM 17887 C CA . GLU B 1 1147 ? 30.562 56.969 36.25 1 42.59 1147 GLU B CA 1
ATOM 17888 C C . GLU B 1 1147 ? 29.75 55.688 36.406 1 42.59 1147 GLU B C 1
ATOM 17890 O O . GLU B 1 1147 ? 30.312 54.625 36.656 1 42.59 1147 GLU B O 1
ATOM 17895 N N . ARG B 1 1148 ? 28.469 55.656 36.469 1 42.59 1148 ARG B N 1
ATOM 17896 C CA . ARG B 1 1148 ? 27.625 54.5 36.75 1 42.59 1148 ARG B CA 1
ATOM 17897 C C . ARG B 1 1148 ? 27.656 53.5 35.625 1 42.59 1148 ARG B C 1
ATOM 17899 O O . ARG B 1 1148 ? 27.172 52.375 35.781 1 42.59 1148 ARG B O 1
ATOM 17906 N N . GLU B 1 1149 ? 28.016 53.75 34.469 1 41.69 1149 GLU B N 1
ATOM 17907 C CA . GLU B 1 1149 ? 28.234 52.781 33.438 1 41.69 1149 GLU B CA 1
ATOM 17908 C C . GLU B 1 1149 ? 29.156 51.656 33.906 1 41.69 1149 GLU B C 1
ATOM 17910 O O . GLU B 1 1149 ? 28.969 50.5 33.531 1 41.69 1149 GLU B O 1
ATOM 17915 N N . ARG B 1 1150 ? 30.219 51.875 34.719 1 39.19 1150 ARG B N 1
ATOM 17916 C CA . ARG B 1 1150 ? 31.125 50.906 35.312 1 39.19 1150 ARG B CA 1
ATOM 17917 C C . ARG B 1 1150 ? 30.375 49.906 36.188 1 39.19 1150 ARG B C 1
ATOM 17919 O O . ARG B 1 1150 ? 30.703 48.719 36.188 1 39.19 1150 ARG B O 1
ATOM 17926 N N . LEU B 1 1151 ? 29.391 50.312 36.969 1 38.59 1151 LEU B N 1
ATOM 17927 C CA . LEU B 1 1151 ? 28.781 49.406 37.938 1 38.59 1151 LEU B CA 1
ATOM 17928 C C . LEU B 1 1151 ? 27.891 48.375 37.219 1 38.59 1151 LEU B C 1
ATOM 17930 O O . LEU B 1 1151 ? 27.781 47.25 37.688 1 38.59 1151 LEU B O 1
ATOM 17934 N N . LEU B 1 1152 ? 27.078 48.688 36.25 1 35.09 1152 LEU B N 1
ATOM 17935 C CA . LEU B 1 1152 ? 26.188 47.688 35.656 1 35.09 1152 LEU B CA 1
ATOM 17936 C C . LEU B 1 1152 ? 26.984 46.688 34.844 1 35.09 1152 LEU B C 1
ATOM 17938 O O . LEU B 1 1152 ? 26.516 45.562 34.625 1 35.09 1152 LEU B O 1
ATOM 17942 N N . ASN B 1 1153 ? 28.078 47.062 34.25 1 35 1153 ASN B N 1
ATOM 17943 C CA . ASN B 1 1153 ? 28.844 46.031 33.531 1 35 1153 ASN B CA 1
ATOM 17944 C C . ASN B 1 1153 ? 29.719 45.219 34.469 1 35 1153 ASN B C 1
ATOM 17946 O O . ASN B 1 1153 ? 30.484 44.375 34.031 1 35 1153 ASN B O 1
ATOM 17950 N N . PHE B 1 1154 ? 30.109 45.75 35.719 1 30.75 1154 PHE B N 1
ATOM 17951 C CA . PHE B 1 1154 ? 30.781 44.875 36.656 1 30.75 1154 PHE B CA 1
ATOM 17952 C C . PHE B 1 1154 ? 29.766 44.062 37.438 1 30.75 1154 PHE B C 1
ATOM 17954 O O . PHE B 1 1154 ? 28.797 44.594 37.969 1 30.75 1154 PHE B O 1
#

Nearest PDB structures (foldseek):
  6w5s-assembly1_A  TM=8.426E-01  e=0.000E+00  Homo sapiens
  6v3h-assembly1_A  TM=8.999E-01  e=3.414E-82  Rattus norvegicus
  7n4u-assembly1_A  TM=9.509E-01  e=4.558E-73  Homo sapiens
  7dfw-assembly1_A  TM=9.499E-01  e=1.708E-72  Homo sapiens
  5kwy-assembly1_B  TM=9.060E-01  e=1.385E-23  Homo sapiens

Radius of gyration: 49.08 Å; Cα contacts (8 Å, |Δi|>4): 3840; chains: 2; bounding box: 123×139×98 Å

pLDDT: mean 80.12, std 15.57, range [21.08, 97.25]

Solvent-accessible surface area (backbone atoms only — not comparable to full-atom values): 120288 Å² total; per-residue (Å²): 130,91,74,76,76,76,75,78,63,65,68,70,72,61,47,70,72,39,74,63,78,70,65,91,71,72,57,64,41,54,69,66,51,49,51,49,48,54,60,57,43,40,44,55,38,64,69,26,48,57,24,49,18,29,31,50,36,42,48,50,55,48,43,43,67,59,32,31,67,60,31,75,37,21,42,46,74,77,36,64,47,80,56,78,76,86,78,60,71,47,59,46,26,30,38,35,32,30,15,44,69,48,54,60,33,81,34,37,70,30,52,61,53,44,55,57,55,46,46,66,58,92,34,46,63,46,76,40,74,34,81,60,65,57,98,83,26,44,40,47,67,66,90,63,46,39,28,67,39,52,48,95,79,65,44,56,26,16,14,35,81,80,15,69,54,45,45,63,84,76,82,76,75,77,76,78,79,76,81,70,54,52,95,85,37,52,34,50,48,53,53,31,50,52,52,49,53,52,47,52,54,52,51,50,49,58,71,67,45,52,70,68,55,49,52,51,50,13,49,51,49,48,50,52,50,28,49,52,34,21,55,48,28,24,50,23,37,73,42,30,68,63,41,46,52,52,49,51,50,50,39,51,60,28,35,57,21,51,76,56,57,43,78,56,79,54,64,62,68,35,57,30,30,78,82,36,70,51,41,44,50,48,51,53,43,31,72,70,54,41,44,71,60,36,52,33,38,37,41,40,37,51,80,58,88,49,78,46,68,48,61,50,55,96,76,53,74,67,43,77,39,30,37,48,71,32,68,71,48,43,53,54,51,48,51,51,53,53,52,60,57,63,43,74,19,69,50,90,96,44,81,40,43,48,78,78,42,35,36,37,60,43,51,82,84,35,72,36,52,46,60,46,34,71,52,23,46,34,57,72,36,73,65,54,50,65,45,63,49,58,62,104,86,50,69,55,35,39,53,65,53,52,48,59,46,25,62,76,37,22,76,30,70,54,37,69,53,92,75,56,47,39,23,32,23,75,36,71,44,62,53,58,48,64,75,19,29,32,49,100,68,34,64,39,42,27,36,38,42,43,26,62,43,62,70,94,37,65,67,66,42,47,46,49,51,33,37,50,52,46,50,52,55,50,57,73,68,58,81,54,97,58,55,47,77,29,43,47,44,68,61,46,60,62,50,50,48,51,49,50,54,58,61,43,46,58,50,52,51,51,20,50,48,52,35,49,54,47,48,24,55,69,66,25,64,73,85,44,85,90,46,33,53,39,42,35,33,50,60,58,34,52,50,51,52,51,48,36,53,42,18,44,42,21,26,52,2,48,41,14,66,72,67,51,66,40,45,71,62,46,72,63,46,43,57,55,53,41,42,46,58,48,44,27,56,52,40,47,54,52,51,50,55,72,70,52,75,85,55,94,90,58,50,71,37,54,48,52,3,51,51,35,20,67,48,44,60,45,50,48,45,32,42,49,37,28,22,50,35,24,46,54,47,34,70,47,70,36,42,50,51,20,48,42,18,44,41,46,16,46,16,41,47,44,31,53,56,42,44,66,38,38,48,46,15,52,48,42,54,49,51,52,36,43,75,61,33,16,30,49,91,50,63,84,47,67,52,85,92,74,93,72,80,90,74,82,56,69,60,43,51,43,22,50,71,45,50,24,57,52,55,66,29,83,76,43,36,60,51,52,54,53,51,53,53,47,48,41,34,53,10,61,35,38,47,86,69,45,48,62,39,70,60,73,65,45,73,36,39,78,86,39,61,54,42,52,24,53,57,46,43,61,70,37,48,63,55,25,62,57,34,32,43,32,38,49,67,75,58,54,71,66,42,71,67,43,38,20,37,44,24,42,34,55,81,30,41,72,65,3,46,46,38,48,53,49,66,34,83,60,30,76,43,76,58,50,52,64,64,49,41,48,56,50,30,54,30,39,89,36,64,40,36,26,23,27,75,86,79,64,44,79,32,60,51,83,60,89,51,94,57,51,37,64,70,32,57,89,42,71,72,33,68,45,80,70,49,58,66,54,43,44,66,47,44,66,50,39,39,65,27,67,54,42,92,58,25,71,57,33,28,21,55,78,34,45,64,33,53,36,67,34,80,91,54,69,42,63,39,39,35,53,33,45,35,32,34,45,67,60,76,49,50,61,44,50,44,49,48,53,53,49,42,47,53,51,22,52,52,39,18,63,63,59,74,47,67,36,47,61,44,44,88,61,45,43,72,45,55,62,66,75,51,43,71,60,50,49,55,49,52,54,51,51,36,48,53,50,40,29,52,47,44,12,55,69,63,24,58,38,56,67,62,17,50,54,51,42,52,52,46,50,46,44,55,44,36,47,41,27,47,27,45,76,68,71,43,46,52,35,74,68,48,49,50,49,51,51,46,41,57,31,54,31,38,55,42,39,42,52,41,52,52,41,35,70,69,40,72,52,89,47,46,53,56,16,29,33,51,15,36,17,70,40,41,35,47,47,44,58,26,39,49,50,42,47,48,57,31,39,59,42,36,59,72,46,66,38,44,50,43,30,51,64,49,16,50,47,44,51,48,46,50,51,46,26,47,48,41,32,72,51,46,43,43,44,48,36,38,73,69,43,75,75,60,55,64,65,52,35,47,45,46,44,40,43,46,46,42,43,54,67,27,53,89,49,79,67,42,59,57,77,77,95,132,89,74,77,75,77,74,79,63,64,69,68,72,61,46,69,73,39,73,63,79,70,67,90,73,71,56,64,41,53,68,66,52,48,52,47,47,53,61,56,43,40,44,54,37,62,70,28,48,56,25,49,17,27,30,48,34,39,47,49,55,49,44,42,66,59,31,31,70,59,28,75,36,21,41,44,77,76,37,65,47,80,58,77,74,86,77,61,70,46,59,45,26,30,38,35,32,28,14,43,68,48,55,61,33,82,32,35,70,29,52,61,53,43,54,58,56,47,48,65,56,90,33,44,63,47,76,41,74,34,81,59,66,58,96,82,26,44,42,47,64,64,91,62,45,40,26,65,38,52,47,94,78,66,42,56,24,17,14,36,82,80,14,69,53,43,45,61,85,75,81,76,75,77,75,76,81,75,80,71,53,54,96,84,35,52,36,50,47,54,53,31,50,52,52,48,53,53,47,52,53,53,51,52,47,56,71,67,45,51,70,67,56,48,51,51,49,14,49,52,49,49,48,52,50,26,49,52,34,21,54,48,28,24,49,24,37,72,40,31,66,61,44,44,52,51,51,50,51,51,39,52,60,28,35,56,21,50,79,56,59,43,78,56,80,53,64,63,69,37,58,29,31,79,84,37,70,51,41,46,51,48,51,53,43,31,72,71,55,41,44,71,61,35,52,34,38,36,42,39,37,50,78,57,88,48,77,45,70,47,60,49,55,93,77,54,75,67,43,79,39,28,37,49,70,33,69,71,49,43,53,52,51,50,50,50,52,51,52,60,57,64,43,73,20,69,50,92,94,43,80,42,44,49,77,77,40,36,36,37,62,43,51,82,82,35,73,35,53,46,57,44,36,72,51,23,46,34,56,73,37,73,64,55,52,65,45,62,49,59,62,104,86,48,69,56,35,39,54,65,54,53,48,58,48,26,63,76,37,22,76,31,70,54,38,73,52,92,74,54,47,40,23,34,23,74,37,70,45,61,53,57,50,64,76,18,29,33,50,100,68,34,67,39,43,27,38,38,41,44,24,63,43,61,68,94,37,64,65,67,40,49,47,49,51,35,34,50,51,46,51,52,55,49,58,72,68,56,82,53,97,60,54,46,78,31,44,48,43,68,61,46,60,63,49,51,47,52,49,48,54,59,61,45,47,59,48,54,50,50,19,51,49,52,37,49,53,48,48,25,56,68,66,25,66,72,84,45,87,89,48,33,53,38,39,35,34,48,61,59,34,51,50,53,52,52,48,38,53,42,18,42,40,22,26,53,2,49,42,13,66,73,67,51,66,39,45,72,63,48,70,63,46,42,57,55,54,42,42,47,58,50,44,29,54,51,40,48,55,52,52,51,55,71,70,53,75,84,55,94,90,59,49,70,36,54,48,52,3,51,52,34,20,68,47,46,61,47,50,47,46,31,41,49,38,28,23,50,34,24,47,56,46,35,71,46,71,37,41,50,50,19,49,42,19,45,42,47,16,47,16,41,46,44,29,52,56,40,44,68,37,39,47,46,15,50,48,42,52,49,51,50,36,42,77,61,33,16,30,50,90,50,63,84,48,68,53,86,92,72,91,70,81,92,75,84,56,70,60,44,51,44,22,51,72,46,49,25,58,52,56,66,29,83,75,44,36,60,50,52,54,54,51,54,52,49,49,41,33,52,9,62,35,38,47,84,68,45,49,65,39,69,59,73,66,45,74,35,40,79,85,40,60,55,44,53,26,52,56,46,44,62,70,38,50,62,55,26,62,58,35,32,44,32,38,50,68,76,59,54,70,65,41,71,67,43,38,20,36,44,25,41,33,55,81,28,41,74,65,3,48,46,40,48,50,48,67,34,83,60,31,76,44,77,58,52,53,65,66,48,41,48,56,49,28,53,30,37,90,35,65,39,36,26,22,28,75,87,79,65,43,78,31,59,51,84,61,89,50,92,58,50,37,64,71,33,56,89,41,71,71,34,68,44,79,71,51,55,66,54,44,44,64,46,45,65,50,40,40,65,27,67,54,43,91,56,25,71,55,33,26,21,55,78,35,45,63,34,52,37,66,33,80,91,54,69,42,62,37,39,35,52,32,44,34,32,35,44,66,59,76,48,49,62,43,51,45,50,50,52,53,48,42,47,51,50,21,51,52,39,17,63,62,57,73,45,66,37,46,61,45,44,88,62,44,42,72,44,56,61,66,74,50,42,71,62,50,48,55,48,51,52,52,52,37,49,51,49,39,30,52,48,43,12,54,68,64,23,58,37,57,67,62,18,50,53,52,41,50,52,46,50,47,44,54,43,35,47,42,27,49,28,45,77,68,72,44,48,50,34,73,68,48,49,51,50,50,51,46,43,57,29,53,31,39,55,42,38,41,52,41,52,50,42,34,71,70,40,71,52,88,46,46,54,56,16,28,32,51,14,37,18,69,41,41,36,48,48,44,58,27,40,48,51,42,47,47,56,30,40,60,42,36,60,72,45,67,38,45,51,44,30,52,63,48,17,51,48,44,51,49,44,50,51,45,27,47,47,42,32,72,50,46,44,43,43,47,36,39,73,69,42,76,75,62,56,63,66,54,36,48,45,45,44,39,44,46,46,43,43,52,65,26,54,90,48,80,67,44,60,55,77,77,97

InterPro domains:
  IPR000731 Sterol-sensing domain [PS50156] (504-669)
  IPR004765 NPC1-like [TIGR00917] (211-1121)
  IPR032190 Niemann-Pick C1, N-terminal [PF16414] (25-105)
  IPR032190 Niemann-Pick C1, N-terminal [PF16414] (131-185)
  IPR053956 NPC1, middle luminal domain [PF22314] (282-491)
  IPR053958 HMGCR/SNAP/NPC1-like, sterol-sensing domain [PF12349] (534-686)

Sequence (2308 aa):
MCSVSHALLSQNQVRSWKLYRVSVCVLCCDVQQLHTLKGSLQLPLQFLSRCPACFFNLMNLFCELTCSPLQSLFMNGTQFTNGTAANKTNVVEVQYYIGQTFANGEGAHFLVPALFVLSGPTPMVIIQLVDVSVSGMSPMNNKTYDCTEGLEDGSGPCSCQDCSPACGPQPVPPPLPPPWTILGIGAMVLIMWISYMAFLLVFMGTVIVDASCGETLGEHFENALRYLFTRWGSFCVRQPLMVILGSLIIVAACSGGLVYMKITTDPVELWSSPSSQARQEKDYFDSHFGPFFRAEQLIITTTLQSESSYSPYPAGAPVPFGAPLDKDVLHQVLDLQTDIENIVASYGDQKVTLKDICLAPLAPYNDNCTILSVLNYFQNSHKQLDHSIGDDFYVYADYHTHFLYCVSAPASLNDTSLLHDPCLGTYGGPIFPWLVLGGYDGEDTLITFPVNNYHNDTVKLGKALAWEKEFIRFLKNYTNPNLTISFNSERSIEDEINRESESDLSTVVVSYAIMFVYISLALGHIHSFRRVLVDSKISLGIAGIVIVLSSVACSLGIFSYAGIPLTLIVIEVIPFLVLAVGVDNIFIIVQTYQRDERMPHEELHQQIGRILGDVAPSMFLSSFSETVAFFLGALSTMPAVRTFSLFAGLAVFIDFLLQISCFVSLLGLDAKRQEENRLDIMCCVKLPEGKEGKTDGFLFRFFKNIYAPFILKEWVRPIVVAVFVGLLSFSIAVTNKVEIGLDQKLSMPDDSYVLDYFKNLSTYLHTGPPVYFVVEDGHDYLSLEGQNSVCGGVGCNNNSLIQQVYTASLIRFNPSSWLDDYFDWVKPQSTCCRYYNSSGAFCNASVVDTLCVHCRPMTPSGKLRPTEQDFMNFLPMFLSDNPNAKCGKGGHAAYSSAVVLKGNATSVGATYFMTYHTILKDSPDFIDAMKMARVLADNITTAMGHKVFPYSVFYVFYEQYLTIAYDTVFQLGVSLVAIFVVTTVLLGFELWSGVLVSITIAMILVNMFGVMWLWDISLNAVSLVNLVMSCGISVEFCSHIVRAFSISVKSTRVERAEEALAHMGSSVFSGITLTKFGGILILALSKSQIFQIFYFRMYLAMVLLGATHGLIFLPVLLSYAGTHGVVCVAFHLAKVFAANKRYAGTERERLLNFMCSVSHALLSQNQVRSWKLYRVSVCVLCCDVQQLHTLKGSLQLPLQFLSRCPACFFNLMNLFCELTCSPLQSLFMNGTQFTNGTAANKTNVVEVQYYIGQTFANGEGAHFLVPALFVLSGPTPMVIIQLVDVSVSGMSPMNNKTYDCTEGLEDGSGPCSCQDCSPACGPQPVPPPLPPPWTILGIGAMVLIMWISYMAFLLVFMGTVIVDASCGETLGEHFENALRYLFTRWGSFCVRQPLMVILGSLIIVAACSGGLVYMKITTDPVELWSSPSSQARQEKDYFDSHFGPFFRAEQLIITTTLQSESSYSPYPAGAPVPFGAPLDKDVLHQVLDLQTDIENIVASYGDQKVTLKDICLAPLAPYNDNCTILSVLNYFQNSHKQLDHSIGDDFYVYADYHTHFLYCVSAPASLNDTSLLHDPCLGTYGGPIFPWLVLGGYDGEDTLITFPVNNYHNDTVKLGKALAWEKEFIRFLKNYTNPNLTISFNSERSIEDEINRESESDLSTVVVSYAIMFVYISLALGHIHSFRRVLVDSKISLGIAGIVIVLSSVACSLGIFSYAGIPLTLIVIEVIPFLVLAVGVDNIFIIVQTYQRDERMPHEELHQQIGRILGDVAPSMFLSSFSETVAFFLGALSTMPAVRTFSLFAGLAVFIDFLLQISCFVSLLGLDAKRQEENRLDIMCCVKLPEGKEGKTDGFLFRFFKNIYAPFILKEWVRPIVVAVFVGLLSFSIAVTNKVEIGLDQKLSMPDDSYVLDYFKNLSTYLHTGPPVYFVVEDGHDYLSLEGQNSVCGGVGCNNNSLIQQVYTASLIRFNPSSWLDDYFDWVKPQSTCCRYYNSSGAFCNASVVDTLCVHCRPMTPSGKLRPTEQDFMNFLPMFLSDNPNAKCGKGGHAAYSSAVVLKGNATSVGATYFMTYHTILKDSPDFIDAMKMARVLADNITTAMGHKVFPYSVFYVFYEQYLTIAYDTVFQLGVSLVAIFVVTTVLLGFELWSGVLVSITIAMILVNMFGVMWLWDISLNAVSLVNLVMSCGISVEFCSHIVRAFSISVKSTRVERAEEALAHMGSSVFSGITLTKFGGILILALSKSQIFQIFYFRMYLAMVLLGATHGLIFLPVLLSYAGTHGVVCVAFHLAKVFAANKRYAGTERERLLNF

Foldseek 3Di:
DLCPDPPPPPPAPVVLVVPPPDDPQQWPADPVLVVVLLLLLQVVCLVCVLQVLLSVLLSVLVCCCHTNPCNVQFKDQDDWDPDPDDPDTFRQEIEGEAELQSCVAQSVVSVVVSQVSQLPDGRRYHYHHDNDDDPRHHHDYDDGDHQCCADPLGRHHWFCVSHVVNQDDDDDPDDDDDACADVNHRPVVVVVVVVVVVVCVVVVCPVPQDPVNLQVLLVVVLVVLLVVLLVQLLVCQVCVPVLQVVLVVLLCVLLVLCVLAFADLDPLQFFFFCPDPQNVVQVVCCVQQNHFWWKKKKKKFWPDADWDWDAAPPHDDTDIAGPCPDLVNLVVVLVVVVVLQADWFDDPPDIFGLLLWADQLQPPVQSDHDKQWLCQQQQSDNCSQQDWDDDPVDTNDHNVLSSVQCQVPQLAQFRSGPRRHGSAGSSRHGHHCLVFFLDPRNRIGMMMTTTGDGDPDPVSVSSVVRSVVRSVVCVVPDDDNTMDMFIDTNCQLSVQLVVQLVQCVVLLVVLVVLLLVLLQVLLFDQDDPVLRQLRGDSVLSVVQLVLLVSLLSSLSSNVSSVVQHDYSVLVRVLSLLSSLLSLLLVLQLSLLLLPDDDADPDDLSSSSSSSSSQCLLLSCLLLQLLLVLLCLQLVDSRSNSNVSSSSNSSSSVSSSVCCSNNSSNVVSVSVVLSVQQAGHPRSVDHDDDDDDDRDRDPLLCCLQPPVLCVLLDPVNLVVLVVVLVVLLVLLVVCLVVFAFDDDPLQQGFPPRSVNVVLVVCLVRNFFFFKKKKKFAFDQACQDPLSVLQADRGRPHDSNHLQNLLVPQPQFDDRKDDLSSLVLSQLQQSRLAFWAFPVPRHTDGSPDPDPRTDRLFRPDSVSRDDDHSVSCLSCVVVQCSHDADPSHRSRNVSPFVSQWDAPDVSNGTGMGIMMTTGGNDNDLVSVLVRQVSQQVSQVSSCVSSVGHIHMHTPCCSNNVCSVCLVVVLCVSVVVSLVSSLVSLCSSLSNPNLLSVLLSVLLVSLLSSLSSLCVVLSNHRDPLLSSLSSSLSSLLSLLASQLSSQLQQDLDQAQSVSLSRSLSPCVSSCCSRNLVSLVSSLVSLCVRSNSCSNPRPNSSSNSSSVSSSCSSNNVSSSVSNPRNDRHPPVVSCVVVCVVVVCVVCVVPPCNVVVVD/DPCPDPPPPPPAPVVLVPPPPDDPQQWPADPVLVVVLLLLLQVVCLVCVLQVLLSVLLSVLVCCCHTNPCNVQFKDQDDWDPPPPDPDTFRQEIEGEAELQSCVALSVVSVVCSQVSQLPDGRRYHYHHDNDDDPRHHHDYDDGDHQCDADPLGRHHWFCVSHVVNQDDDDDPDDDDDACADVNHRPVVVVVVVVVVVCVVVVVCPVVQDPVNLQVLLVVVLVVLLVVLLVQLLVCQVCVPVLQVVLVVLLCVLLVLCVLAFADLDPLQFFFFCPDPQNVVQVVCCVQQNHFWWKKKKKKFWPDADWDWDAAPPHDDTDIAGPCPDLVNVVVVLVVVVVLQPDWFDDPPDIFGLLLWADQLQPPVQSDHDKQWLCQQQQSDNCSQQDWDDDPVDTNDHNVLSSVQCQVPQLAQFRSGPRGHGSAGSSRHGHHCLVFFLDPRNRIGMMMTTTGDGDPDPVSVSSVVRSVVRSVVCVVPDDDNTMDMFIDTNCQLSVQLVVQLVQCVVLLVVLVVLLLVLLQVLLFDQDDPVLRQLRGDSVLSVVQLVLLVSLLSSLSSNVSSVVQHDYSVLVRVLSLLSSLLSLLLVLQLSLLLLPDDDDDPDDLSSSSSSSSSVCLLLSCLLLVLLLVLLCLQLVDSRSNSNVSSSSNSSSSVSSSVCCSRNSSNVVSVSVVLSVQQAGHPRSVDHDDDDDDDSDRDPLLCCLQPPVLCVLLDPVNLVVLVVVLVVLLVLLVVCLVVFAFDDDPLQSGFPPRSVNVVLVVCLVRNFFFFKKKKKFAFDQACQDPLSVLQADRGRPHDSNHLQNLLVPQPQFDDRKDDLSSLVLSQLAQSHLAFWAFPVPRHTDGSPDDDPRTDRLFRPDSVSRDGDHSVSVQSCVVVQCSHDADPSRRSRNVSPFVSQWDAPDVSNGTGMGIMMTTGGNDNDLVSVLVRQVSQQVSQVSSCVSSVGHIHMHTPCCSNNVCSVCLVVVLCVSVVVSLVSSLVSLCSSLSNPNLLSVLLSVLLVSLLSSLSSLCSVLSNHRDPLLSSLSSSLSSLLSLLASQLSSQLLQDLDQAQSVSLSRSLSPCVSSCCSRNLVSLVSSLVSLCPRSNSCSNPRPNSSSNSSSVSSSCSSNNVSSSVSNPRNDRRPPVVSCVVVCVVVVLVVCVVPPCNVVVVD

Secondary structure (DSSP, 8-state):
-----STT--HHHHHTTTTS--SS---SS-HHHHHHHHHHHHHHHHHHTTSHHHHHHHHHHHHHHHT-TTHHHHEEEEEEE--SSSS--EEEEEEEEE-HHHHTSTTGGGHHHHHHHHTSSSSEEEEEE-SS-BTTB--B------TTSPPTTSPPPP-TTT-GGG--SPPPPPPPPPP-EETTEEHHHHHHHHHHHHHHHHHHHHHHS-HHHHHHHHHHHHHHHHHHHHHHHHHHHHSHHHHHHHHHHHHHHHHGGGGG--B---HHHHHS-TTSHHHHHHHHHHHHH-PPPEEEEEEEEE-----EEE--SSS---EEE-GGGSHHHHHHHHHHHHHHHT--EEETTEEE-HHHHB--TTTTT------BSGGGGGTT-HHHHT--EE-SS-EEE-HHHHHHHHHH-TT-SS-TTTT----S-TTSS---HHHH-SSTT-S-EEEEEEE---SS-HHHHHHHHHHHHHHHHHHHH---TTEEEEEE-TTHHHHHHHHHHHHHHHHHHHHHHHHHHHHHHHH-----STTHHHH--HHHHHHHHHHHHHHHHHHHHHHHHTTPPB-HHHHHHHHHHHHHHHHHHHHHHHHHHHH--PPTT--HHHHHHHHHHHHHHHHHHHHHHHHHHHHHHTTSS-HHHHHHHHHHHHHHHHHHHHIIIIIHHHHHHHHHHHHTTBPSS-TT-BPP------PPPHHHHHIIIIIHHHHTSTTHHHHHHHHHHHHHHHHHHHGGG--BS--GGGGS-TT-HHHHHHHHHHHH---PPEEEEEEPTT---SSHHHHHTT--STT--TT-HHHHHHH-TTB-SPPP-HHHHHHHHH-TT-SS-EEETTT--B--TT---TTEEESS-SSHHHHSPPPHHHHHHHHHHHHHPPP-SS-TT-SHHHHTTTEEEETTTTEEEEEEEEEEB----SHHHHHHHHHHHHHHHHHHHHHHTS-EEEE-TTHHHHGGGGSHHHHHHHHHHHHHHHHHHHHHHHTTS-HHHHHHHHHHHHHHHHHHHHHHHHTT--BSHHHHHHHHHHHHHHHHHHHHHHHHHHH---SSHHHHHHHHHHHHHHHIIIIIIHHHHHHHHHHTT-S-HHIIIIIIIHHHHHHHHHHHIIIIIHHHHHHHH-----HHHHHHHHHHHHHHHHSTTSTTHHHHH-/-----STT--HHHHHTTTTS--SS---SS-HHHHHHHHHHHHHHHHHHTTSHHHHHHHHHHHHHHHT-TTHHHHEEEEEEE--SSSS--EEEEEEEEE-HHHHTSTTGGGHHHHHHHHTSSSSEEEEEE-SS-BTTB--B------TTSPPTTSPPPP-TTT-GGG--SPPPPPPPPPP-EETTEEHHHHHHHHHHHHHHHHHHHHHHS-HHHHHHHHHHHHHHHHHHHHHHHHHHHHSHHHHHHHHHHHHHHHHGGGGG--B---HHHHHS-TTSHHHHHHHHHHHHH-PPPEEEEEEEEE-----EEE--SSS---EEE-GGGSHHHHHHHHHHHHHHHT--EEETTEEE-HHHHB--TTTTT------BSGGGGGTT-HHHHT--EE-SS-EEE-HHHHHHHHHH-TT-SS-TTTT----S-TTSS---HHHH-SSTT-S-EEEEEEE---SS-HHHHHHHHHHHHHHHHHHHH---TTEEEEEE-TTHHHHHHHHHHHHHHHHHHHHHHHHHHHHHHHH-----STTHHHH--HHHHHHHHHHHHHHHHHHHHHHHHTTPPB-HHHHHHHHHHHHHHHHHHHHHHHHHHHH--PPTT--HHHHHHHHHHHHHHHHHHHHHHHHHHHHHHTTSS-HHHHHHHHHHHHHHHHHHHHIIIIIHHHHHHHHHHHHTTBPSS-TT-BPP------PPPHHHHHIIIIIHHHHTSTTHHHHHHHHHHHHHHHHHHHGGG--BS--GGGGS-TT-HHHHHHHHHHHH---PPEEEEEEPTT---SSHHHHHTT--STT--TT-HHHHHHH-TTB-SPPP-HHHHHHHHH-TT-SS-EEETTT--B--TT---TTEEESS-SSTGGGSPPPHHHHHHHHHHHHHPPP-SS-TT-SHHHHTTTEEEETTTTEEEEEEEEEEB----SHHHHHHHHHHHHHHHHHHHHHHTS-EEEE-TTHHHHGGGGSHHHHHHHHHHHHHHHHHHHHHHHTTS-HHHHHHHHHHHHHHHHHHHHHHHHTT--BSHHHHHHHHHHHHHHHHHHHHHHHHHHH---SSHHHHHHHHHHHHHHHIIIIIIHHHHHHHHHHTT-S-HHIIIIIIIHHHHHHHHHHHIIIIIHHHHHHHH-----HHHHHHHHHHHHHHHHSTTSTTHHHHH-

Organism: Oncorhynchus mykiss (NCBI:txid8022)